Protein 2KGO (pdb70)

Structure (mmCIF, N/CA/C/O backbone):
data_2KGO
#
_entry.id   2KGO
#
loop_
_entity.id
_entity.type
_entity.pdbx_description
1 polymer 'Uncharacterized protein ybiI'
2 non-polymer 'ZINC ION'
#
loop_
_atom_site.group_PDB
_atom_site.id
_atom_site.type_symbol
_atom_site.label_atom_id
_atom_site.label_alt_id
_atom_site.label_comp_id
_atom_site.label_asym_id
_atom_site.label_entity_id
_atom_site.label_seq_id
_atom_site.pdbx_PDB_ins_code
_atom_site.Cartn_x
_atom_site.Cartn_y
_atom_site.Cartn_z
_atom_site.occupancy
_atom_site.B_iso_or_equiv
_atom_site.auth_seq_id
_atom_site.auth_comp_id
_atom_site.auth_asym_id
_atom_site.auth_atom_id
_atom_site.pdbx_PDB_model_num
ATOM 1 N N . MET A 1 21 ? 1.084 -0.343 0.207 1.00 0.00 21 MET A N 1
ATOM 2 C CA . MET A 1 21 ? 1.545 -0.187 -1.187 1.00 0.00 21 MET A CA 1
ATOM 3 C C . MET A 1 21 ? 2.229 -1.475 -1.655 1.00 0.00 21 MET A C 1
ATOM 4 O O . MET A 1 21 ? 3.185 -1.941 -1.022 1.00 0.00 21 MET A O 1
ATOM 18 N N . ALA A 1 22 ? 1.709 -2.049 -2.762 1.00 0.00 22 ALA A N 1
ATOM 19 C CA . ALA A 1 22 ? 2.218 -3.293 -3.356 1.00 0.00 22 ALA A CA 1
ATOM 20 C C . ALA A 1 22 ? 3.555 -3.030 -4.079 1.00 0.00 22 ALA A C 1
ATOM 21 O O . ALA A 1 22 ? 3.572 -2.676 -5.264 1.00 0.00 22 ALA A O 1
ATOM 28 N N . SER A 1 23 ? 4.662 -3.156 -3.325 1.00 0.00 23 SER A N 1
ATOM 29 C CA . SER A 1 23 ? 6.028 -2.978 -3.826 1.00 0.00 23 SER A CA 1
ATOM 30 C C . SER A 1 23 ? 6.968 -3.926 -3.063 1.00 0.00 23 SER A C 1
ATOM 31 O O . SER A 1 23 ? 7.114 -3.804 -1.841 1.00 0.00 23 SER A O 1
ATOM 39 N N . GLY A 1 24 ? 7.583 -4.873 -3.802 1.00 0.00 24 GLY A N 1
ATOM 40 C CA . GLY A 1 24 ? 8.440 -5.904 -3.213 1.00 0.00 24 GLY A CA 1
ATOM 41 C C . GLY A 1 24 ? 7.656 -6.860 -2.317 1.00 0.00 24 GLY A C 1
ATOM 42 O O . GLY A 1 24 ? 8.085 -7.185 -1.204 1.00 0.00 24 GLY A O 1
ATOM 46 N N . TRP A 1 25 ? 6.487 -7.295 -2.820 1.00 0.00 25 TRP A N 1
ATOM 47 C CA . TRP A 1 25 ? 5.537 -8.153 -2.080 1.00 0.00 25 TRP A CA 1
ATOM 48 C C . TRP A 1 25 ? 5.567 -9.607 -2.602 1.00 0.00 25 TRP A C 1
ATOM 49 O O . TRP A 1 25 ? 5.302 -10.542 -1.837 1.00 0.00 25 TRP A O 1
ATOM 70 N N . ALA A 1 26 ? 5.888 -9.787 -3.905 1.00 0.00 26 ALA A N 1
ATOM 71 C CA . ALA A 1 26 ? 5.865 -11.118 -4.569 1.00 0.00 26 ALA A CA 1
ATOM 72 C C . ALA A 1 26 ? 6.661 -11.131 -5.886 1.00 0.00 26 ALA A C 1
ATOM 73 O O . ALA A 1 26 ? 7.205 -12.176 -6.273 1.00 0.00 26 ALA A O 1
ATOM 80 N N . ASN A 1 27 ? 6.700 -9.979 -6.585 1.00 0.00 27 ASN A N 1
ATOM 81 C CA . ASN A 1 27 ? 7.359 -9.856 -7.903 1.00 0.00 27 ASN A CA 1
ATOM 82 C C . ASN A 1 27 ? 8.880 -9.841 -7.723 1.00 0.00 27 ASN A C 1
ATOM 83 O O . ASN A 1 27 ? 9.482 -8.809 -7.402 1.00 0.00 27 ASN A O 1
ATOM 94 N N . ASP A 1 28 ? 9.470 -11.035 -7.841 1.00 0.00 28 ASP A N 1
ATOM 95 C CA . ASP A 1 28 ? 10.923 -11.261 -7.767 1.00 0.00 28 ASP A CA 1
ATOM 96 C C . ASP A 1 28 ? 11.438 -11.786 -9.113 1.00 0.00 28 ASP A C 1
ATOM 97 O O . ASP A 1 28 ? 10.658 -12.278 -9.936 1.00 0.00 28 ASP A O 1
ATOM 106 N N . ASP A 1 29 ? 12.754 -11.680 -9.316 1.00 0.00 29 ASP A N 1
ATOM 107 C CA . ASP A 1 29 ? 13.424 -12.167 -10.535 1.00 0.00 29 ASP A CA 1
ATOM 108 C C . ASP A 1 29 ? 13.407 -13.707 -10.576 1.00 0.00 29 ASP A C 1
ATOM 109 O O . ASP A 1 29 ? 13.095 -14.308 -11.610 1.00 0.00 29 ASP A O 1
ATOM 118 N N . ALA A 1 30 ? 13.681 -14.324 -9.406 1.00 0.00 30 ALA A N 1
ATOM 119 C CA . ALA A 1 30 ? 13.797 -15.794 -9.250 1.00 0.00 30 ALA A CA 1
ATOM 120 C C . ALA A 1 30 ? 12.420 -16.501 -9.145 1.00 0.00 30 ALA A C 1
ATOM 121 O O . ALA A 1 30 ? 12.351 -17.682 -8.784 1.00 0.00 30 ALA A O 1
ATOM 128 N N . VAL A 1 31 ? 11.334 -15.778 -9.477 1.00 0.00 31 VAL A N 1
ATOM 129 C CA . VAL A 1 31 ? 9.974 -16.348 -9.583 1.00 0.00 31 VAL A CA 1
ATOM 130 C C . VAL A 1 31 ? 9.358 -15.978 -10.960 1.00 0.00 31 VAL A C 1
ATOM 131 O O . VAL A 1 31 ? 8.486 -16.687 -11.475 1.00 0.00 31 VAL A O 1
ATOM 144 N N . ASN A 1 32 ? 9.856 -14.867 -11.561 1.00 0.00 32 ASN A N 1
ATOM 145 C CA . ASN A 1 32 ? 9.372 -14.350 -12.868 1.00 0.00 32 ASN A CA 1
ATOM 146 C C . ASN A 1 32 ? 9.945 -15.199 -14.027 1.00 0.00 32 ASN A C 1
ATOM 147 O O . ASN A 1 32 ? 9.332 -15.303 -15.088 1.00 0.00 32 ASN A O 1
ATOM 158 N N . GLU A 1 33 ? 11.114 -15.821 -13.794 1.00 0.00 33 GLU A N 1
ATOM 159 C CA . GLU A 1 33 ? 11.807 -16.657 -14.804 1.00 0.00 33 GLU A CA 1
ATOM 160 C C . GLU A 1 33 ? 11.028 -17.960 -15.115 1.00 0.00 33 GLU A C 1
ATOM 161 O O . GLU A 1 33 ? 11.198 -18.543 -16.195 1.00 0.00 33 GLU A O 1
ATOM 173 N N . GLN A 1 34 ? 10.177 -18.398 -14.164 1.00 0.00 34 GLN A N 1
ATOM 174 C CA . GLN A 1 34 ? 9.267 -19.549 -14.359 1.00 0.00 34 GLN A CA 1
ATOM 175 C C . GLN A 1 34 ? 8.098 -19.097 -15.264 1.00 0.00 34 GLN A C 1
ATOM 176 O O . GLN A 1 34 ? 7.670 -19.820 -16.165 1.00 0.00 34 GLN A O 1
ATOM 190 N N . ILE A 1 35 ? 7.625 -17.865 -15.020 1.00 0.00 35 ILE A N 1
ATOM 191 C CA . ILE A 1 35 ? 6.554 -17.223 -15.806 1.00 0.00 35 ILE A CA 1
ATOM 192 C C . ILE A 1 35 ? 7.049 -16.903 -17.240 1.00 0.00 35 ILE A C 1
ATOM 193 O O . ILE A 1 35 ? 6.258 -16.869 -18.195 1.00 0.00 35 ILE A O 1
ATOM 209 N N . ASN A 1 36 ? 8.375 -16.709 -17.374 1.00 0.00 36 ASN A N 1
ATOM 210 C CA . ASN A 1 36 ? 9.036 -16.411 -18.656 1.00 0.00 36 ASN A CA 1
ATOM 211 C C . ASN A 1 36 ? 8.898 -17.615 -19.612 1.00 0.00 36 ASN A C 1
ATOM 212 O O . ASN A 1 36 ? 8.927 -18.781 -19.180 1.00 0.00 36 ASN A O 1
ATOM 223 N N . SER A 1 37 ? 8.802 -17.309 -20.910 1.00 0.00 37 SER A N 1
ATOM 224 C CA . SER A 1 37 ? 8.603 -18.292 -21.994 1.00 0.00 37 SER A CA 1
ATOM 225 C C . SER A 1 37 ? 9.832 -19.198 -22.225 1.00 0.00 37 SER A C 1
ATOM 226 O O . SER A 1 37 ? 9.784 -20.078 -23.082 1.00 0.00 37 SER A O 1
ATOM 234 N N . THR A 1 38 ? 10.916 -18.972 -21.459 1.00 0.00 38 THR A N 1
ATOM 235 C CA . THR A 1 38 ? 12.116 -19.829 -21.466 1.00 0.00 38 THR A CA 1
ATOM 236 C C . THR A 1 38 ? 11.761 -21.286 -21.083 1.00 0.00 38 THR A C 1
ATOM 237 O O . THR A 1 38 ? 12.274 -22.242 -21.679 1.00 0.00 38 THR A O 1
ATOM 248 N N . ILE A 1 39 ? 10.845 -21.418 -20.106 1.00 0.00 39 ILE A N 1
ATOM 249 C CA . ILE A 1 39 ? 10.400 -22.719 -19.576 1.00 0.00 39 ILE A CA 1
ATOM 250 C C . ILE A 1 39 ? 9.611 -23.489 -20.647 1.00 0.00 39 ILE A C 1
ATOM 251 O O . ILE A 1 39 ? 9.868 -24.668 -20.890 1.00 0.00 39 ILE A O 1
ATOM 267 N N . GLU A 1 40 ? 8.696 -22.778 -21.328 1.00 0.00 40 GLU A N 1
ATOM 268 C CA . GLU A 1 40 ? 7.775 -23.400 -22.309 1.00 0.00 40 GLU A CA 1
ATOM 269 C C . GLU A 1 40 ? 8.530 -23.751 -23.604 1.00 0.00 40 GLU A C 1
ATOM 270 O O . GLU A 1 40 ? 8.207 -24.731 -24.269 1.00 0.00 40 GLU A O 1
ATOM 282 N N . ASP A 1 41 ? 9.551 -22.929 -23.919 1.00 0.00 41 ASP A N 1
ATOM 283 C CA . ASP A 1 41 ? 10.458 -23.117 -25.072 1.00 0.00 41 ASP A CA 1
ATOM 284 C C . ASP A 1 41 ? 11.356 -24.342 -24.846 1.00 0.00 41 ASP A C 1
ATOM 285 O O . ASP A 1 41 ? 11.617 -25.122 -25.775 1.00 0.00 41 ASP A O 1
ATOM 294 N N . ALA A 1 42 ? 11.795 -24.510 -23.587 1.00 0.00 42 ALA A N 1
ATOM 295 C CA . ALA A 1 42 ? 12.587 -25.672 -23.164 1.00 0.00 42 ALA A CA 1
ATOM 296 C C . ALA A 1 42 ? 11.758 -26.965 -23.304 1.00 0.00 42 ALA A C 1
ATOM 297 O O . ALA A 1 42 ? 12.210 -27.933 -23.904 1.00 0.00 42 ALA A O 1
ATOM 304 N N . ILE A 1 43 ? 10.515 -26.925 -22.786 1.00 0.00 43 ILE A N 1
ATOM 305 C CA . ILE A 1 43 ? 9.568 -28.069 -22.814 1.00 0.00 43 ILE A CA 1
ATOM 306 C C . ILE A 1 43 ? 9.086 -28.382 -24.257 1.00 0.00 43 ILE A C 1
ATOM 307 O O . ILE A 1 43 ? 8.836 -29.554 -24.601 1.00 0.00 43 ILE A O 1
ATOM 323 N N . ALA A 1 44 ? 9.006 -27.334 -25.101 1.00 0.00 44 ALA A N 1
ATOM 324 C CA . ALA A 1 44 ? 8.575 -27.451 -26.512 1.00 0.00 44 ALA A CA 1
ATOM 325 C C . ALA A 1 44 ? 9.553 -28.319 -27.320 1.00 0.00 44 ALA A C 1
ATOM 326 O O . ALA A 1 44 ? 9.134 -29.187 -28.091 1.00 0.00 44 ALA A O 1
ATOM 333 N N . ARG A 1 45 ? 10.862 -28.081 -27.114 1.00 0.00 45 ARG A N 1
ATOM 334 C CA . ARG A 1 45 ? 11.931 -28.842 -27.789 1.00 0.00 45 ARG A CA 1
ATOM 335 C C . ARG A 1 45 ? 12.274 -30.132 -27.012 1.00 0.00 45 ARG A C 1
ATOM 336 O O . ARG A 1 45 ? 12.857 -31.057 -27.584 1.00 0.00 45 ARG A O 1
ATOM 357 N N . ALA A 1 46 ? 11.908 -30.182 -25.709 1.00 0.00 46 ALA A N 1
ATOM 358 C CA . ALA A 1 46 ? 12.231 -31.320 -24.824 1.00 0.00 46 ALA A CA 1
ATOM 359 C C . ALA A 1 46 ? 11.381 -32.554 -25.159 1.00 0.00 46 ALA A C 1
ATOM 360 O O . ALA A 1 46 ? 11.915 -33.627 -25.438 1.00 0.00 46 ALA A O 1
ATOM 367 N N . ARG A 1 47 ? 10.049 -32.373 -25.157 1.00 0.00 47 ARG A N 1
ATOM 368 C CA . ARG A 1 47 ? 9.082 -33.490 -25.284 1.00 0.00 47 ARG A CA 1
ATOM 369 C C . ARG A 1 47 ? 8.028 -33.225 -26.381 1.00 0.00 47 ARG A C 1
ATOM 370 O O . ARG A 1 47 ? 7.267 -34.132 -26.729 1.00 0.00 47 ARG A O 1
ATOM 391 N N . GLY A 1 48 ? 7.988 -31.984 -26.907 1.00 0.00 48 GLY A N 1
ATOM 392 C CA . GLY A 1 48 ? 7.009 -31.595 -27.940 1.00 0.00 48 GLY A CA 1
ATOM 393 C C . GLY A 1 48 ? 5.604 -31.384 -27.384 1.00 0.00 48 GLY A C 1
ATOM 394 O O . GLY A 1 48 ? 4.611 -31.652 -28.068 1.00 0.00 48 GLY A O 1
ATOM 398 N N . GLU A 1 49 ? 5.543 -30.895 -26.134 1.00 0.00 49 GLU A N 1
ATOM 399 C CA . GLU A 1 49 ? 4.275 -30.627 -25.415 1.00 0.00 49 GLU A CA 1
ATOM 400 C C . GLU A 1 49 ? 3.594 -29.382 -26.004 1.00 0.00 49 GLU A C 1
ATOM 401 O O . GLU A 1 49 ? 2.438 -29.434 -26.439 1.00 0.00 49 GLU A O 1
ATOM 413 N N . ILE A 1 50 ? 4.333 -28.258 -25.988 1.00 0.00 50 ILE A N 1
ATOM 414 C CA . ILE A 1 50 ? 3.921 -27.013 -26.642 1.00 0.00 50 ILE A CA 1
ATOM 415 C C . ILE A 1 50 ? 3.989 -27.224 -28.174 1.00 0.00 50 ILE A C 1
ATOM 416 O O . ILE A 1 50 ? 4.974 -27.801 -28.659 1.00 0.00 50 ILE A O 1
ATOM 432 N N . PRO A 1 51 ? 2.944 -26.800 -28.958 1.00 0.00 51 PRO A N 1
ATOM 433 C CA . PRO A 1 51 ? 2.963 -26.897 -30.437 1.00 0.00 51 PRO A CA 1
ATOM 434 C C . PRO A 1 51 ? 4.053 -25.993 -31.066 1.00 0.00 51 PRO A C 1
ATOM 435 O O . PRO A 1 51 ? 4.776 -25.274 -30.358 1.00 0.00 51 PRO A O 1
ATOM 446 N N . ARG A 1 52 ? 4.168 -26.053 -32.399 1.00 0.00 52 ARG A N 1
ATOM 447 C CA . ARG A 1 52 ? 5.191 -25.305 -33.165 1.00 0.00 52 ARG A CA 1
ATOM 448 C C . ARG A 1 52 ? 4.769 -23.836 -33.372 1.00 0.00 52 ARG A C 1
ATOM 449 O O . ARG A 1 52 ? 4.576 -23.380 -34.508 1.00 0.00 52 ARG A O 1
ATOM 470 N N . GLY A 1 53 ? 4.603 -23.117 -32.246 1.00 0.00 53 GLY A N 1
ATOM 471 C CA . GLY A 1 53 ? 4.238 -21.696 -32.242 1.00 0.00 53 GLY A CA 1
ATOM 472 C C . GLY A 1 53 ? 2.852 -21.399 -32.813 1.00 0.00 53 GLY A C 1
ATOM 473 O O . GLY A 1 53 ? 2.520 -20.240 -33.055 1.00 0.00 53 GLY A O 1
ATOM 477 N N . GLU A 1 54 ? 2.025 -22.442 -33.000 1.00 0.00 54 GLU A N 1
ATOM 478 C CA . GLU A 1 54 ? 0.724 -22.330 -33.680 1.00 0.00 54 GLU A CA 1
ATOM 479 C C . GLU A 1 54 ? -0.425 -22.709 -32.713 1.00 0.00 54 GLU A C 1
ATOM 480 O O . GLU A 1 54 ? -0.235 -22.752 -31.490 1.00 0.00 54 GLU A O 1
ATOM 492 N N . SER A 1 55 ? -1.604 -22.979 -33.295 1.00 0.00 55 SER A N 1
ATOM 493 C CA . SER A 1 55 ? -2.830 -23.318 -32.576 1.00 0.00 55 SER A CA 1
ATOM 494 C C . SER A 1 55 ? -2.774 -24.712 -31.917 1.00 0.00 55 SER A C 1
ATOM 495 O O . SER A 1 55 ? -1.940 -25.561 -32.271 1.00 0.00 55 SER A O 1
ATOM 503 N N . LEU A 1 56 ? -3.693 -24.926 -30.969 1.00 0.00 56 LEU A N 1
ATOM 504 C CA . LEU A 1 56 ? -3.873 -26.200 -30.251 1.00 0.00 56 LEU A CA 1
ATOM 505 C C . LEU A 1 56 ? -5.162 -26.902 -30.739 1.00 0.00 56 LEU A C 1
ATOM 506 O O . LEU A 1 56 ? -5.839 -26.399 -31.647 1.00 0.00 56 LEU A O 1
ATOM 522 N N . ASP A 1 57 ? -5.511 -28.035 -30.113 1.00 0.00 57 ASP A N 1
ATOM 523 C CA . ASP A 1 57 ? -6.688 -28.848 -30.499 1.00 0.00 57 ASP A CA 1
ATOM 524 C C . ASP A 1 57 ? -7.674 -29.036 -29.320 1.00 0.00 57 ASP A C 1
ATOM 525 O O . ASP A 1 57 ? -8.673 -29.745 -29.451 1.00 0.00 57 ASP A O 1
ATOM 534 N N . GLU A 1 58 ? -7.416 -28.335 -28.199 1.00 0.00 58 GLU A N 1
ATOM 535 C CA . GLU A 1 58 ? -8.236 -28.402 -26.965 1.00 0.00 58 GLU A CA 1
ATOM 536 C C . GLU A 1 58 ? -8.303 -27.002 -26.326 1.00 0.00 58 GLU A C 1
ATOM 537 O O . GLU A 1 58 ? -7.279 -26.451 -25.910 1.00 0.00 58 GLU A O 1
ATOM 549 N N . CYS A 1 59 ? -9.514 -26.439 -26.298 1.00 0.00 59 CYS A N 1
ATOM 550 C CA . CYS A 1 59 ? -9.846 -25.141 -25.669 1.00 0.00 59 CYS A CA 1
ATOM 551 C C . CYS A 1 59 ? -9.325 -25.036 -24.220 1.00 0.00 59 CYS A C 1
ATOM 552 O O . CYS A 1 59 ? -9.626 -25.903 -23.419 1.00 0.00 59 CYS A O 1
ATOM 559 N N . GLU A 1 60 ? -8.562 -23.967 -23.884 1.00 0.00 60 GLU A N 1
ATOM 560 C CA . GLU A 1 60 ? -7.973 -23.803 -22.528 1.00 0.00 60 GLU A CA 1
ATOM 561 C C . GLU A 1 60 ? -9.050 -23.506 -21.454 1.00 0.00 60 GLU A C 1
ATOM 562 O O . GLU A 1 60 ? -8.772 -23.594 -20.253 1.00 0.00 60 GLU A O 1
ATOM 574 N N . GLU A 1 61 ? -10.273 -23.161 -21.902 1.00 0.00 61 GLU A N 1
ATOM 575 C CA . GLU A 1 61 ? -11.383 -22.768 -21.020 1.00 0.00 61 GLU A CA 1
ATOM 576 C C . GLU A 1 61 ? -12.143 -24.000 -20.542 1.00 0.00 61 GLU A C 1
ATOM 577 O O . GLU A 1 61 ? -12.291 -24.227 -19.338 1.00 0.00 61 GLU A O 1
ATOM 589 N N . CYS A 1 62 ? -12.609 -24.806 -21.508 1.00 0.00 62 CYS A N 1
ATOM 590 C CA . CYS A 1 62 ? -13.562 -25.899 -21.228 1.00 0.00 62 CYS A CA 1
ATOM 591 C C . CYS A 1 62 ? -13.141 -27.226 -21.890 1.00 0.00 62 CYS A C 1
ATOM 592 O O . CYS A 1 62 ? -13.944 -28.164 -21.963 1.00 0.00 62 CYS A O 1
ATOM 599 N N . GLY A 1 63 ? -11.866 -27.295 -22.347 1.00 0.00 63 GLY A N 1
ATOM 600 C CA . GLY A 1 63 ? -11.286 -28.486 -23.016 1.00 0.00 63 GLY A CA 1
ATOM 601 C C . GLY A 1 63 ? -12.043 -28.961 -24.252 1.00 0.00 63 GLY A C 1
ATOM 602 O O . GLY A 1 63 ? -11.865 -30.094 -24.706 1.00 0.00 63 GLY A O 1
ATOM 606 N N . ALA A 1 64 ? -12.870 -28.066 -24.805 1.00 0.00 64 ALA A N 1
ATOM 607 C CA . ALA A 1 64 ? -13.778 -28.370 -25.919 1.00 0.00 64 ALA A CA 1
ATOM 608 C C . ALA A 1 64 ? -13.008 -28.500 -27.252 1.00 0.00 64 ALA A C 1
ATOM 609 O O . ALA A 1 64 ? -11.996 -27.790 -27.431 1.00 0.00 64 ALA A O 1
ATOM 616 N N . PRO A 1 65 ? -13.474 -29.389 -28.194 1.00 0.00 65 PRO A N 1
ATOM 617 C CA . PRO A 1 65 ? -12.831 -29.583 -29.516 1.00 0.00 65 PRO A CA 1
ATOM 618 C C . PRO A 1 65 ? -12.641 -28.270 -30.303 1.00 0.00 65 PRO A C 1
ATOM 619 O O . PRO A 1 65 ? -13.618 -27.626 -30.697 1.00 0.00 65 PRO A O 1
ATOM 630 N N . ILE A 1 66 ? -11.376 -27.863 -30.454 1.00 0.00 66 ILE A N 1
ATOM 631 C CA . ILE A 1 66 ? -10.986 -26.752 -31.328 1.00 0.00 66 ILE A CA 1
ATOM 632 C C . ILE A 1 66 ? -11.152 -27.201 -32.793 1.00 0.00 66 ILE A C 1
ATOM 633 O O . ILE A 1 66 ? -10.565 -28.216 -33.174 1.00 0.00 66 ILE A O 1
ATOM 649 N N . PRO A 1 67 ? -11.967 -26.487 -33.624 1.00 0.00 67 PRO A N 1
ATOM 650 C CA . PRO A 1 67 ? -12.068 -26.797 -35.055 1.00 0.00 67 PRO A CA 1
ATOM 651 C C . PRO A 1 67 ? -10.833 -26.268 -35.812 1.00 0.00 67 PRO A C 1
ATOM 652 O O . PRO A 1 67 ? -10.239 -25.242 -35.425 1.00 0.00 67 PRO A O 1
ATOM 663 N N . GLN A 1 68 ? -10.464 -26.973 -36.895 1.00 0.00 68 GLN A N 1
ATOM 664 C CA . GLN A 1 68 ? -9.351 -26.584 -37.779 1.00 0.00 68 GLN A CA 1
ATOM 665 C C . GLN A 1 68 ? -9.615 -25.209 -38.412 1.00 0.00 68 GLN A C 1
ATOM 666 O O . GLN A 1 68 ? -8.677 -24.536 -38.835 1.00 0.00 68 GLN A O 1
ATOM 680 N N . ALA A 1 69 ? -10.910 -24.817 -38.450 1.00 0.00 69 ALA A N 1
ATOM 681 C CA . ALA A 1 69 ? -11.374 -23.525 -38.969 1.00 0.00 69 ALA A CA 1
ATOM 682 C C . ALA A 1 69 ? -10.764 -22.376 -38.149 1.00 0.00 69 ALA A C 1
ATOM 683 O O . ALA A 1 69 ? -10.183 -21.442 -38.701 1.00 0.00 69 ALA A O 1
ATOM 690 N N . ARG A 1 70 ? -10.878 -22.491 -36.808 1.00 0.00 70 ARG A N 1
ATOM 691 C CA . ARG A 1 70 ? -10.282 -21.526 -35.861 1.00 0.00 70 ARG A CA 1
ATOM 692 C C . ARG A 1 70 ? -8.745 -21.572 -35.902 1.00 0.00 70 ARG A C 1
ATOM 693 O O . ARG A 1 70 ? -8.093 -20.549 -35.696 1.00 0.00 70 ARG A O 1
ATOM 714 N N . ARG A 1 71 ? -8.180 -22.767 -36.162 1.00 0.00 71 ARG A N 1
ATOM 715 C CA . ARG A 1 71 ? -6.713 -22.979 -36.181 1.00 0.00 71 ARG A CA 1
ATOM 716 C C . ARG A 1 71 ? -6.038 -22.265 -37.362 1.00 0.00 71 ARG A C 1
ATOM 717 O O . ARG A 1 71 ? -4.954 -21.696 -37.206 1.00 0.00 71 ARG A O 1
ATOM 738 N N . GLU A 1 72 ? -6.686 -22.312 -38.537 1.00 0.00 72 GLU A N 1
ATOM 739 C CA . GLU A 1 72 ? -6.120 -21.766 -39.782 1.00 0.00 72 GLU A CA 1
ATOM 740 C C . GLU A 1 72 ? -6.453 -20.266 -39.925 1.00 0.00 72 GLU A C 1
ATOM 741 O O . GLU A 1 72 ? -5.687 -19.503 -40.530 1.00 0.00 72 GLU A O 1
ATOM 753 N N . ALA A 1 73 ? -7.598 -19.851 -39.350 1.00 0.00 73 ALA A N 1
ATOM 754 C CA . ALA A 1 73 ? -8.011 -18.430 -39.307 1.00 0.00 73 ALA A CA 1
ATOM 755 C C . ALA A 1 73 ? -7.151 -17.644 -38.304 1.00 0.00 73 ALA A C 1
ATOM 756 O O . ALA A 1 73 ? -6.643 -16.562 -38.611 1.00 0.00 73 ALA A O 1
ATOM 763 N N . ILE A 1 74 ? -6.991 -18.222 -37.103 1.00 0.00 74 ILE A N 1
ATOM 764 C CA . ILE A 1 74 ? -6.289 -17.588 -35.973 1.00 0.00 74 ILE A CA 1
ATOM 765 C C . ILE A 1 74 ? -4.991 -18.378 -35.675 1.00 0.00 74 ILE A C 1
ATOM 766 O O . ILE A 1 74 ? -5.067 -19.482 -35.117 1.00 0.00 74 ILE A O 1
ATOM 782 N N . PRO A 1 75 ? -3.794 -17.856 -36.093 1.00 0.00 75 PRO A N 1
ATOM 783 C CA . PRO A 1 75 ? -2.488 -18.478 -35.769 1.00 0.00 75 PRO A CA 1
ATOM 784 C C . PRO A 1 75 ? -2.192 -18.407 -34.250 1.00 0.00 75 PRO A C 1
ATOM 785 O O . PRO A 1 75 ? -1.734 -17.375 -33.734 1.00 0.00 75 PRO A O 1
ATOM 796 N N . GLY A 1 76 ? -2.515 -19.504 -33.543 1.00 0.00 76 GLY A N 1
ATOM 797 C CA . GLY A 1 76 ? -2.323 -19.611 -32.095 1.00 0.00 76 GLY A CA 1
ATOM 798 C C . GLY A 1 76 ? -3.628 -19.481 -31.320 1.00 0.00 76 GLY A C 1
ATOM 799 O O . GLY A 1 76 ? -3.650 -18.892 -30.229 1.00 0.00 76 GLY A O 1
ATOM 803 N N . VAL A 1 77 ? -4.732 -20.048 -31.868 1.00 0.00 77 VAL A N 1
ATOM 804 C CA . VAL A 1 77 ? -6.040 -20.037 -31.183 1.00 0.00 77 VAL A CA 1
ATOM 805 C C . VAL A 1 77 ? -6.003 -20.984 -29.971 1.00 0.00 77 VAL A C 1
ATOM 806 O O . VAL A 1 77 ? -5.376 -22.050 -30.018 1.00 0.00 77 VAL A O 1
ATOM 819 N N . ARG A 1 78 ? -6.660 -20.558 -28.882 1.00 0.00 78 ARG A N 1
ATOM 820 C CA . ARG A 1 78 ? -6.710 -21.293 -27.601 1.00 0.00 78 ARG A CA 1
ATOM 821 C C . ARG A 1 78 ? -8.149 -21.369 -27.051 1.00 0.00 78 ARG A C 1
ATOM 822 O O . ARG A 1 78 ? -8.384 -21.787 -25.917 1.00 0.00 78 ARG A O 1
ATOM 843 N N . LEU A 1 79 ? -9.123 -21.008 -27.904 1.00 0.00 79 LEU A N 1
ATOM 844 C CA . LEU A 1 79 ? -10.553 -20.946 -27.552 1.00 0.00 79 LEU A CA 1
ATOM 845 C C . LEU A 1 79 ? -11.387 -21.686 -28.609 1.00 0.00 79 LEU A C 1
ATOM 846 O O . LEU A 1 79 ? -11.225 -21.433 -29.806 1.00 0.00 79 LEU A O 1
ATOM 862 N N . CYS A 1 80 ? -12.269 -22.615 -28.164 1.00 0.00 80 CYS A N 1
ATOM 863 C CA . CYS A 1 80 ? -13.224 -23.307 -29.062 1.00 0.00 80 CYS A CA 1
ATOM 864 C C . CYS A 1 80 ? -14.220 -22.273 -29.577 1.00 0.00 80 CYS A C 1
ATOM 865 O O . CYS A 1 80 ? -14.418 -21.275 -28.895 1.00 0.00 80 CYS A O 1
ATOM 872 N N . ILE A 1 81 ? -14.876 -22.529 -30.729 1.00 0.00 81 ILE A N 1
ATOM 873 C CA . ILE A 1 81 ? -15.692 -21.519 -31.469 1.00 0.00 81 ILE A CA 1
ATOM 874 C C . ILE A 1 81 ? -16.731 -20.814 -30.557 1.00 0.00 81 ILE A C 1
ATOM 875 O O . ILE A 1 81 ? -17.066 -19.645 -30.770 1.00 0.00 81 ILE A O 1
ATOM 891 N N . HIS A 1 82 ? -17.153 -21.533 -29.503 1.00 0.00 82 HIS A N 1
ATOM 892 C CA . HIS A 1 82 ? -18.111 -21.050 -28.493 1.00 0.00 82 HIS A CA 1
ATOM 893 C C . HIS A 1 82 ? -17.431 -19.989 -27.598 1.00 0.00 82 HIS A C 1
ATOM 894 O O . HIS A 1 82 ? -17.860 -18.839 -27.557 1.00 0.00 82 HIS A O 1
ATOM 909 N N . CYS A 1 83 ? -16.311 -20.374 -26.933 1.00 0.00 83 CYS A N 1
ATOM 910 C CA . CYS A 1 83 ? -15.549 -19.447 -26.060 1.00 0.00 83 CYS A CA 1
ATOM 911 C C . CYS A 1 83 ? -14.808 -18.380 -26.896 1.00 0.00 83 CYS A C 1
ATOM 912 O O . CYS A 1 83 ? -14.366 -17.389 -26.351 1.00 0.00 83 CYS A O 1
ATOM 919 N N . GLN A 1 84 ? -14.634 -18.613 -28.214 1.00 0.00 84 GLN A N 1
ATOM 920 C CA . GLN A 1 84 ? -13.863 -17.703 -29.086 1.00 0.00 84 GLN A CA 1
ATOM 921 C C . GLN A 1 84 ? -14.747 -16.519 -29.508 1.00 0.00 84 GLN A C 1
ATOM 922 O O . GLN A 1 84 ? -14.336 -15.374 -29.365 1.00 0.00 84 GLN A O 1
ATOM 936 N N . GLN A 1 85 ? -15.968 -16.824 -30.000 1.00 0.00 85 GLN A N 1
ATOM 937 C CA . GLN A 1 85 ? -16.882 -15.815 -30.591 1.00 0.00 85 GLN A CA 1
ATOM 938 C C . GLN A 1 85 ? -17.206 -14.670 -29.605 1.00 0.00 85 GLN A C 1
ATOM 939 O O . GLN A 1 85 ? -17.366 -13.515 -30.017 1.00 0.00 85 GLN A O 1
ATOM 953 N N . GLU A 1 86 ? -17.283 -15.011 -28.300 1.00 0.00 86 GLU A N 1
ATOM 954 C CA . GLU A 1 86 ? -17.517 -14.028 -27.220 1.00 0.00 86 GLU A CA 1
ATOM 955 C C . GLU A 1 86 ? -16.272 -13.128 -27.014 1.00 0.00 86 GLU A C 1
ATOM 956 O O . GLU A 1 86 ? -16.411 -11.920 -26.826 1.00 0.00 86 GLU A O 1
ATOM 968 N N . LYS A 1 87 ? -15.054 -13.725 -27.081 1.00 0.00 87 LYS A N 1
ATOM 969 C CA . LYS A 1 87 ? -13.785 -12.985 -26.874 1.00 0.00 87 LYS A CA 1
ATOM 970 C C . LYS A 1 87 ? -13.426 -12.148 -28.111 1.00 0.00 87 LYS A C 1
ATOM 971 O O . LYS A 1 87 ? -12.686 -11.165 -28.004 1.00 0.00 87 LYS A O 1
ATOM 990 N N . ASP A 1 88 ? -13.941 -12.572 -29.283 1.00 0.00 88 ASP A N 1
ATOM 991 C CA . ASP A 1 88 ? -13.750 -11.872 -30.561 1.00 0.00 88 ASP A CA 1
ATOM 992 C C . ASP A 1 88 ? -14.383 -10.467 -30.515 1.00 0.00 88 ASP A C 1
ATOM 993 O O . ASP A 1 88 ? -13.895 -9.525 -31.151 1.00 0.00 88 ASP A O 1
ATOM 1002 N N . LEU A 1 89 ? -15.453 -10.345 -29.716 1.00 0.00 89 LEU A N 1
ATOM 1003 C CA . LEU A 1 89 ? -16.107 -9.058 -29.420 1.00 0.00 89 LEU A CA 1
ATOM 1004 C C . LEU A 1 89 ? -15.185 -8.191 -28.532 1.00 0.00 89 LEU A C 1
ATOM 1005 O O . LEU A 1 89 ? -15.094 -6.971 -28.700 1.00 0.00 89 LEU A O 1
ATOM 1021 N N . GLN A 1 90 ? -14.488 -8.862 -27.599 1.00 0.00 90 GLN A N 1
ATOM 1022 C CA . GLN A 1 90 ? -13.669 -8.212 -26.544 1.00 0.00 90 GLN A CA 1
ATOM 1023 C C . GLN A 1 90 ? -12.273 -7.827 -27.078 1.00 0.00 90 GLN A C 1
ATOM 1024 O O . GLN A 1 90 ? -11.504 -7.140 -26.386 1.00 0.00 90 GLN A O 1
ATOM 1038 N N . LYS A 1 91 ? -11.947 -8.313 -28.291 1.00 0.00 91 LYS A N 1
ATOM 1039 C CA . LYS A 1 91 ? -10.754 -7.895 -29.041 1.00 0.00 91 LYS A CA 1
ATOM 1040 C C . LYS A 1 91 ? -10.865 -6.389 -29.403 1.00 0.00 91 LYS A C 1
ATOM 1041 O O . LYS A 1 91 ? -11.829 -5.999 -30.079 1.00 0.00 91 LYS A O 1
ATOM 1060 N N . PRO A 1 92 ? -9.891 -5.527 -28.943 1.00 0.00 92 PRO A N 1
ATOM 1061 C CA . PRO A 1 92 ? -10.010 -4.052 -29.048 1.00 0.00 92 PRO A CA 1
ATOM 1062 C C . PRO A 1 92 ? -10.004 -3.540 -30.504 1.00 0.00 92 PRO A C 1
ATOM 1063 O O . PRO A 1 92 ? -10.605 -2.492 -30.798 1.00 0.00 92 PRO A O 1
ATOM 1074 N N . ALA A 1 93 ? -9.323 -4.300 -31.397 1.00 0.00 93 ALA A N 1
ATOM 1075 C CA . ALA A 1 93 ? -9.104 -3.931 -32.816 1.00 0.00 93 ALA A CA 1
ATOM 1076 C C . ALA A 1 93 ? -8.225 -2.662 -32.953 1.00 0.00 93 ALA A C 1
ATOM 1077 O O . ALA A 1 93 ? -8.255 -1.968 -33.982 1.00 0.00 93 ALA A O 1
ATOM 1084 N N . TYR A 1 94 ? -7.434 -2.381 -31.901 1.00 0.00 94 TYR A N 1
ATOM 1085 C CA . TYR A 1 94 ? -6.419 -1.313 -31.889 1.00 0.00 94 TYR A CA 1
ATOM 1086 C C . TYR A 1 94 ? -5.331 -1.669 -30.865 1.00 0.00 94 TYR A C 1
ATOM 1087 O O . TYR A 1 94 ? -5.501 -2.593 -30.052 1.00 0.00 94 TYR A O 1
ATOM 1105 N N . THR A 1 95 ? -4.216 -0.925 -30.909 1.00 0.00 95 THR A N 1
ATOM 1106 C CA . THR A 1 95 ? -3.135 -1.026 -29.923 1.00 0.00 95 THR A CA 1
ATOM 1107 C C . THR A 1 95 ? -2.989 0.317 -29.173 1.00 0.00 95 THR A C 1
ATOM 1108 O O . THR A 1 95 ? -2.972 0.355 -27.935 1.00 0.00 95 THR A O 1
ATOM 1119 N N . GLY A 1 96 ? -2.900 1.423 -29.955 1.00 0.00 96 GLY A N 1
ATOM 1120 C CA . GLY A 1 96 ? -2.584 2.753 -29.412 1.00 0.00 96 GLY A CA 1
ATOM 1121 C C . GLY A 1 96 ? -1.209 2.774 -28.744 1.00 0.00 96 GLY A C 1
ATOM 1122 O O . GLY A 1 96 ? -0.978 3.507 -27.776 1.00 0.00 96 GLY A O 1
ATOM 1126 N N . TYR A 1 97 ? -0.303 1.949 -29.287 1.00 0.00 97 TYR A N 1
ATOM 1127 C CA . TYR A 1 97 ? 1.001 1.632 -28.676 1.00 0.00 97 TYR A CA 1
ATOM 1128 C C . TYR A 1 97 ? 2.123 2.556 -29.176 1.00 0.00 97 TYR A C 1
ATOM 1129 O O . TYR A 1 97 ? 1.997 3.211 -30.224 1.00 0.00 97 TYR A O 1
ATOM 1147 N N . ASN A 1 98 ? 3.217 2.571 -28.396 1.00 0.00 98 ASN A N 1
ATOM 1148 C CA . ASN A 1 98 ? 4.479 3.224 -28.759 1.00 0.00 98 ASN A CA 1
ATOM 1149 C C . ASN A 1 98 ? 5.615 2.436 -28.090 1.00 0.00 98 ASN A C 1
ATOM 1150 O O . ASN A 1 98 ? 5.898 2.615 -26.903 1.00 0.00 98 ASN A O 1
ATOM 1161 N N . ARG A 1 99 ? 6.204 1.500 -28.844 1.00 0.00 99 ARG A N 1
ATOM 1162 C CA . ARG A 1 99 ? 7.376 0.725 -28.423 1.00 0.00 99 ARG A CA 1
ATOM 1163 C C . ARG A 1 99 ? 8.515 1.002 -29.413 1.00 0.00 99 ARG A C 1
ATOM 1164 O O . ARG A 1 99 ? 8.645 0.326 -30.443 1.00 0.00 99 ARG A O 1
ATOM 1185 N N . ARG A 1 100 ? 9.290 2.053 -29.112 1.00 0.00 100 ARG A N 1
ATOM 1186 C CA . ARG A 1 100 ? 10.456 2.451 -29.914 1.00 0.00 100 ARG A CA 1
ATOM 1187 C C . ARG A 1 100 ? 11.568 1.381 -29.813 1.00 0.00 100 ARG A C 1
ATOM 1188 O O . ARG A 1 100 ? 12.017 1.030 -28.712 1.00 0.00 100 ARG A O 1
ATOM 1209 N N . GLY A 1 101 ? 11.955 0.833 -30.974 1.00 0.00 101 GLY A N 1
ATOM 1210 C CA . GLY A 1 101 ? 12.974 -0.210 -31.066 1.00 0.00 101 GLY A CA 1
ATOM 1211 C C . GLY A 1 101 ? 12.933 -0.902 -32.419 1.00 0.00 101 GLY A C 1
ATOM 1212 O O . GLY A 1 101 ? 11.851 -1.120 -32.983 1.00 0.00 101 GLY A O 1
ATOM 1216 N N . SER A 1 102 ? 14.117 -1.235 -32.949 1.00 0.00 102 SER A N 1
ATOM 1217 C CA . SER A 1 102 ? 14.269 -1.964 -34.219 1.00 0.00 102 SER A CA 1
ATOM 1218 C C . SER A 1 102 ? 14.623 -3.427 -33.915 1.00 0.00 102 SER A C 1
ATOM 1219 O O . SER A 1 102 ? 15.106 -3.746 -32.819 1.00 0.00 102 SER A O 1
ATOM 1227 N N . LYS A 1 103 ? 14.401 -4.293 -34.903 1.00 0.00 103 LYS A N 1
ATOM 1228 C CA . LYS A 1 103 ? 14.511 -5.753 -34.749 1.00 0.00 103 LYS A CA 1
ATOM 1229 C C . LYS A 1 103 ? 14.880 -6.385 -36.110 1.00 0.00 103 LYS A C 1
ATOM 1230 O O . LYS A 1 103 ? 14.909 -5.692 -37.130 1.00 0.00 103 LYS A O 1
ATOM 1249 N N . ASP A 1 104 ? 15.217 -7.683 -36.120 1.00 0.00 104 ASP A N 1
ATOM 1250 C CA . ASP A 1 104 ? 15.307 -8.473 -37.359 1.00 0.00 104 ASP A CA 1
ATOM 1251 C C . ASP A 1 104 ? 13.905 -8.990 -37.715 1.00 0.00 104 ASP A C 1
ATOM 1252 O O . ASP A 1 104 ? 13.439 -10.008 -37.178 1.00 0.00 104 ASP A O 1
ATOM 1261 N N . SER A 1 105 ? 13.214 -8.218 -38.561 1.00 0.00 105 SER A N 1
ATOM 1262 C CA . SER A 1 105 ? 11.924 -8.577 -39.154 1.00 0.00 105 SER A CA 1
ATOM 1263 C C . SER A 1 105 ? 12.065 -8.486 -40.688 1.00 0.00 105 SER A C 1
ATOM 1264 O O . SER A 1 105 ? 11.599 -7.533 -41.334 1.00 0.00 105 SER A O 1
ATOM 1272 N N . GLN A 1 106 ? 12.778 -9.485 -41.236 1.00 0.00 106 GLN A N 1
ATOM 1273 C CA . GLN A 1 106 ? 13.205 -9.535 -42.646 1.00 0.00 106 GLN A CA 1
ATOM 1274 C C . GLN A 1 106 ? 13.394 -11.003 -43.085 1.00 0.00 106 GLN A C 1
ATOM 1275 O O . GLN A 1 106 ? 13.053 -11.925 -42.332 1.00 0.00 106 GLN A O 1
ATOM 1289 N N . LEU A 1 107 ? 13.913 -11.217 -44.307 1.00 0.00 107 LEU A N 1
ATOM 1290 C CA . LEU A 1 107 ? 14.090 -12.561 -44.889 1.00 0.00 107 LEU A CA 1
ATOM 1291 C C . LEU A 1 107 ? 15.455 -12.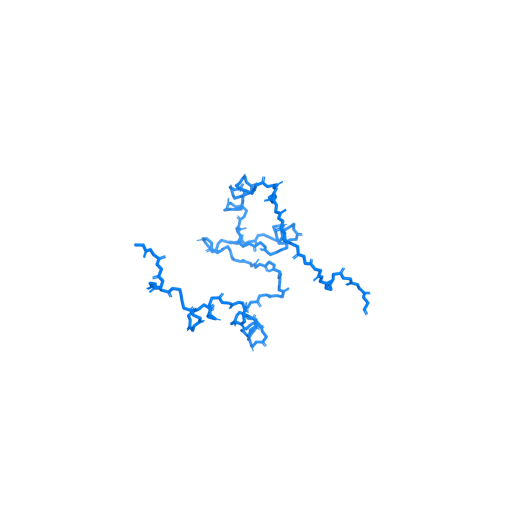661 -45.616 1.00 0.00 107 LEU A C 1
ATOM 1292 O O . LEU A 1 107 ? 15.531 -12.975 -46.809 1.00 0.00 107 LEU A O 1
ATOM 1308 N N . ARG A 1 108 ? 16.550 -12.361 -44.891 1.00 0.00 108 ARG A N 1
ATOM 1309 C CA . ARG A 1 108 ? 17.926 -12.521 -45.418 1.00 0.00 108 ARG A CA 1
ATOM 1310 C C . ARG A 1 108 ? 18.791 -13.349 -44.429 1.00 0.00 108 ARG A C 1
ATOM 1311 O O . ARG A 1 108 ? 19.516 -14.255 -44.873 1.00 0.00 108 ARG A O 1
ATOM 1334 N N . MET A 1 21 ? 15.083 -9.544 7.728 1.00 0.00 21 MET A N 2
ATOM 1335 C CA . MET A 1 21 ? 13.811 -10.277 7.931 1.00 0.00 21 MET A CA 2
ATOM 1336 C C . MET A 1 21 ? 12.878 -10.074 6.721 1.00 0.00 21 MET A C 2
ATOM 1337 O O . MET A 1 21 ? 13.123 -9.192 5.884 1.00 0.00 21 MET A O 2
ATOM 1351 N N . ALA A 1 22 ? 11.819 -10.919 6.640 1.00 0.00 22 ALA A N 2
ATOM 1352 C CA . ALA A 1 22 ? 10.781 -10.865 5.576 1.00 0.00 22 ALA A CA 2
ATOM 1353 C C . ALA A 1 22 ? 11.382 -11.091 4.167 1.00 0.00 22 ALA A C 2
ATOM 1354 O O . ALA A 1 22 ? 10.837 -10.619 3.160 1.00 0.00 22 ALA A O 2
ATOM 1361 N N . SER A 1 23 ? 12.488 -11.861 4.106 1.00 0.00 23 SER A N 2
ATOM 1362 C CA . SER A 1 23 ? 13.208 -12.146 2.856 1.00 0.00 23 SER A CA 2
ATOM 1363 C C . SER A 1 23 ? 13.966 -13.478 2.985 1.00 0.00 23 SER A C 2
ATOM 1364 O O . SER A 1 23 ? 14.631 -13.720 4.000 1.00 0.00 23 SER A O 2
ATOM 1372 N N . GLY A 1 24 ? 13.848 -14.333 1.957 1.00 0.00 24 GLY A N 2
ATOM 1373 C CA . GLY A 1 24 ? 14.548 -15.620 1.923 1.00 0.00 24 GLY A CA 2
ATOM 1374 C C . GLY A 1 24 ? 13.853 -16.725 2.722 1.00 0.00 24 GLY A C 2
ATOM 1375 O O . GLY A 1 24 ? 14.444 -17.785 2.950 1.00 0.00 24 GLY A O 2
ATOM 1379 N N . TRP A 1 25 ? 12.600 -16.473 3.158 1.00 0.00 25 TRP A N 2
ATOM 1380 C CA . TRP A 1 25 ? 11.780 -17.491 3.857 1.00 0.00 25 TRP A CA 2
ATOM 1381 C C . TRP A 1 25 ? 10.938 -18.293 2.841 1.00 0.00 25 TRP A C 2
ATOM 1382 O O . TRP A 1 25 ? 10.766 -19.508 2.989 1.00 0.00 25 TRP A O 2
ATOM 1403 N N . ALA A 1 26 ? 10.427 -17.585 1.818 1.00 0.00 26 ALA A N 2
ATOM 1404 C CA . ALA A 1 26 ? 9.611 -18.167 0.727 1.00 0.00 26 ALA A CA 2
ATOM 1405 C C . ALA A 1 26 ? 9.538 -17.177 -0.454 1.00 0.00 26 ALA A C 2
ATOM 1406 O O . ALA A 1 26 ? 8.568 -17.164 -1.224 1.00 0.00 26 ALA A O 2
ATOM 1413 N N . ASN A 1 27 ? 10.612 -16.399 -0.607 1.00 0.00 27 ASN A N 2
ATOM 1414 C CA . ASN A 1 27 ? 10.676 -15.252 -1.518 1.00 0.00 27 ASN A CA 2
ATOM 1415 C C . ASN A 1 27 ? 12.148 -14.959 -1.867 1.00 0.00 27 ASN A C 2
ATOM 1416 O O . ASN A 1 27 ? 12.920 -14.455 -1.035 1.00 0.00 27 ASN A O 2
ATOM 1427 N N . ASP A 1 28 ? 12.525 -15.320 -3.106 1.00 0.00 28 ASP A N 2
ATOM 1428 C CA . ASP A 1 28 ? 13.918 -15.252 -3.584 1.00 0.00 28 ASP A CA 2
ATOM 1429 C C . ASP A 1 28 ? 13.953 -15.290 -5.124 1.00 0.00 28 ASP A C 2
ATOM 1430 O O . ASP A 1 28 ? 12.908 -15.409 -5.779 1.00 0.00 28 ASP A O 2
ATOM 1439 N N . ASP A 1 29 ? 15.163 -15.210 -5.690 1.00 0.00 29 ASP A N 2
ATOM 1440 C CA . ASP A 1 29 ? 15.389 -15.316 -7.144 1.00 0.00 29 ASP A CA 2
ATOM 1441 C C . ASP A 1 29 ? 15.240 -16.789 -7.586 1.00 0.00 29 ASP A C 2
ATOM 1442 O O . ASP A 1 29 ? 14.748 -17.078 -8.673 1.00 0.00 29 ASP A O 2
ATOM 1451 N N . ALA A 1 30 ? 15.611 -17.710 -6.684 1.00 0.00 30 ALA A N 2
ATOM 1452 C CA . ALA A 1 30 ? 15.458 -19.162 -6.893 1.00 0.00 30 ALA A CA 2
ATOM 1453 C C . ALA A 1 30 ? 13.978 -19.611 -6.729 1.00 0.00 30 ALA A C 2
ATOM 1454 O O . ALA A 1 30 ? 13.649 -20.784 -6.926 1.00 0.00 30 ALA A O 2
ATOM 1461 N N . VAL A 1 31 ? 13.090 -18.661 -6.382 1.00 0.00 31 VAL A N 2
ATOM 1462 C CA . VAL A 1 31 ? 11.641 -18.907 -6.232 1.00 0.00 31 VAL A CA 2
ATOM 1463 C C . VAL A 1 31 ? 10.890 -18.403 -7.485 1.00 0.00 31 VAL A C 2
ATOM 1464 O O . VAL A 1 31 ? 9.951 -19.064 -7.962 1.00 0.00 31 VAL A O 2
ATOM 1477 N N . ASN A 1 32 ? 11.356 -17.258 -8.052 1.00 0.00 32 ASN A N 2
ATOM 1478 C CA . ASN A 1 32 ? 10.696 -16.598 -9.217 1.00 0.00 32 ASN A CA 2
ATOM 1479 C C . ASN A 1 32 ? 10.863 -17.417 -10.523 1.00 0.00 32 ASN A C 2
ATOM 1480 O O . ASN A 1 32 ? 10.221 -17.109 -11.537 1.00 0.00 32 ASN A O 2
ATOM 1491 N N . GLU A 1 33 ? 11.730 -18.453 -10.472 1.00 0.00 33 GLU A N 2
ATOM 1492 C CA . GLU A 1 33 ? 12.024 -19.344 -11.619 1.00 0.00 33 GLU A CA 2
ATOM 1493 C C . GLU A 1 33 ? 10.744 -19.995 -12.178 1.00 0.00 33 GLU A C 2
ATOM 1494 O O . GLU A 1 33 ? 10.557 -20.056 -13.391 1.00 0.00 33 GLU A O 2
ATOM 1506 N N . GLN A 1 34 ? 9.877 -20.460 -11.255 1.00 0.00 34 GLN A N 2
ATOM 1507 C CA . GLN A 1 34 ? 8.648 -21.209 -11.588 1.00 0.00 34 GLN A CA 2
ATOM 1508 C C . GLN A 1 34 ? 7.643 -20.341 -12.387 1.00 0.00 34 GLN A C 2
ATOM 1509 O O . GLN A 1 34 ? 6.884 -20.850 -13.223 1.00 0.00 34 GLN A O 2
ATOM 1523 N N . ILE A 1 35 ? 7.665 -19.023 -12.123 1.00 0.00 35 ILE A N 2
ATOM 1524 C CA . ILE A 1 35 ? 6.789 -18.041 -12.795 1.00 0.00 35 ILE A CA 2
ATOM 1525 C C . ILE A 1 35 ? 7.404 -17.613 -14.159 1.00 0.00 35 ILE A C 2
ATOM 1526 O O . ILE A 1 35 ? 6.707 -17.079 -15.026 1.00 0.00 35 ILE A O 2
ATOM 1542 N N . ASN A 1 36 ? 8.705 -17.889 -14.355 1.00 0.00 36 ASN A N 2
ATOM 1543 C CA . ASN A 1 36 ? 9.426 -17.538 -15.602 1.00 0.00 36 ASN A CA 2
ATOM 1544 C C . ASN A 1 36 ? 9.109 -18.562 -16.728 1.00 0.00 36 ASN A C 2
ATOM 1545 O O . ASN A 1 36 ? 8.824 -19.736 -16.458 1.00 0.00 36 ASN A O 2
ATOM 1556 N N . SER A 1 37 ? 9.217 -18.099 -17.993 1.00 0.00 37 SER A N 2
ATOM 1557 C CA . SER A 1 37 ? 8.856 -18.869 -19.211 1.00 0.00 37 SER A CA 2
ATOM 1558 C C . SER A 1 37 ? 9.843 -20.016 -19.541 1.00 0.00 37 SER A C 2
ATOM 1559 O O . SER A 1 37 ? 9.606 -20.781 -20.485 1.00 0.00 37 SER A O 2
ATOM 1567 N N . THR A 1 38 ? 10.935 -20.128 -18.771 1.00 0.00 38 THR A N 2
ATOM 1568 C CA . THR A 1 38 ? 11.888 -21.245 -18.890 1.00 0.00 38 THR A CA 2
ATOM 1569 C C . THR A 1 38 ? 11.187 -22.596 -18.597 1.00 0.00 38 THR A C 2
ATOM 1570 O O . THR A 1 38 ? 11.434 -23.603 -19.269 1.00 0.00 38 THR A O 2
ATOM 1581 N N . ILE A 1 39 ? 10.274 -22.567 -17.609 1.00 0.00 39 ILE A N 2
ATOM 1582 C CA . ILE A 1 39 ? 9.568 -23.761 -17.116 1.00 0.00 39 ILE A CA 2
ATOM 1583 C C . ILE A 1 39 ? 8.557 -24.263 -18.161 1.00 0.00 39 ILE A C 2
ATOM 1584 O O . ILE A 1 39 ? 8.471 -25.469 -18.406 1.00 0.00 39 ILE A O 2
ATOM 1600 N N . GLU A 1 40 ? 7.841 -23.328 -18.813 1.00 0.00 40 GLU A N 2
ATOM 1601 C CA . GLU A 1 40 ? 6.803 -23.688 -19.811 1.00 0.00 40 GLU A CA 2
ATOM 1602 C C . GLU A 1 40 ? 7.467 -24.270 -21.074 1.00 0.00 40 GLU A C 2
ATOM 1603 O O . GLU A 1 40 ? 6.931 -25.179 -21.714 1.00 0.00 40 GLU A O 2
ATOM 1615 N N . ASP A 1 41 ? 8.658 -23.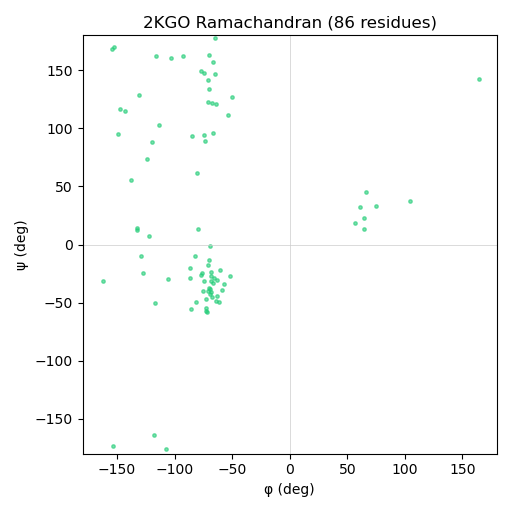730 -21.392 1.00 0.00 41 ASP A N 2
ATOM 1616 C CA . ASP A 1 41 ? 9.488 -24.169 -22.526 1.00 0.00 41 ASP A CA 2
ATOM 1617 C C . ASP A 1 41 ? 10.089 -25.552 -22.242 1.00 0.00 41 ASP A C 2
ATOM 1618 O O . ASP A 1 41 ? 10.237 -26.383 -23.149 1.00 0.00 41 ASP A O 2
ATOM 1627 N N . ALA A 1 42 ? 10.416 -25.790 -20.960 1.00 0.00 42 ALA A N 2
ATOM 1628 C CA . ALA A 1 42 ? 10.916 -27.084 -20.492 1.00 0.00 42 ALA A CA 2
ATOM 1629 C C . ALA A 1 42 ? 9.837 -28.172 -20.663 1.00 0.00 42 ALA A C 2
ATOM 1630 O O . ALA A 1 42 ? 10.133 -29.283 -21.104 1.00 0.00 42 ALA A O 2
ATOM 1637 N N . ILE A 1 43 ? 8.574 -27.816 -20.353 1.00 0.00 43 ILE A N 2
ATOM 1638 C CA . ILE A 1 43 ? 7.416 -28.730 -20.491 1.00 0.00 43 ILE A CA 2
ATOM 1639 C C . ILE A 1 43 ? 7.002 -28.880 -21.983 1.00 0.00 43 ILE A C 2
ATOM 1640 O O . ILE A 1 43 ? 6.455 -29.922 -22.393 1.00 0.00 43 ILE A O 2
ATOM 1656 N N . ALA A 1 44 ? 7.306 -27.844 -22.788 1.00 0.00 44 ALA A N 2
ATOM 1657 C CA . ALA A 1 44 ? 7.053 -27.840 -24.244 1.00 0.00 44 ALA A CA 2
ATOM 1658 C C . ALA A 1 44 ? 7.894 -28.919 -24.955 1.00 0.00 44 ALA A C 2
ATOM 1659 O O . ALA A 1 44 ? 7.395 -29.628 -25.834 1.00 0.00 44 ALA A O 2
ATOM 1666 N N . ARG A 1 45 ? 9.184 -29.035 -24.566 1.00 0.00 45 ARG A N 2
ATOM 1667 C CA . ARG A 1 45 ? 10.081 -30.080 -25.110 1.00 0.00 45 ARG A CA 2
ATOM 1668 C C . ARG A 1 45 ? 9.988 -31.402 -24.319 1.00 0.00 45 ARG A C 2
ATOM 1669 O O . ARG A 1 45 ? 10.490 -32.434 -24.778 1.00 0.00 45 ARG A O 2
ATOM 1690 N N . ALA A 1 46 ? 9.346 -31.365 -23.135 1.00 0.00 46 ALA A N 2
ATOM 1691 C CA . ALA A 1 46 ? 9.199 -32.555 -22.272 1.00 0.00 46 ALA A CA 2
ATOM 1692 C C . ALA A 1 46 ? 8.104 -33.486 -22.806 1.00 0.00 46 ALA A C 2
ATOM 1693 O O . ALA A 1 46 ? 8.392 -34.592 -23.263 1.00 0.00 46 ALA A O 2
ATOM 1700 N N . ARG A 1 47 ? 6.848 -33.008 -22.777 1.00 0.00 47 ARG A N 2
ATOM 1701 C CA . ARG A 1 47 ? 5.666 -33.817 -23.163 1.00 0.00 47 ARG A CA 2
ATOM 1702 C C . ARG A 1 47 ? 4.936 -33.217 -24.379 1.00 0.00 47 ARG A C 2
ATOM 1703 O O . ARG A 1 47 ? 4.007 -33.832 -24.910 1.00 0.00 47 ARG A O 2
ATOM 1724 N N . GLY A 1 48 ? 5.372 -32.018 -24.813 1.00 0.00 48 GLY A N 2
ATOM 1725 C CA . GLY A 1 48 ? 4.723 -31.308 -25.917 1.00 0.00 48 GLY A CA 2
ATOM 1726 C C . GLY A 1 48 ? 3.401 -30.670 -25.507 1.00 0.00 48 GLY A C 2
ATOM 1727 O O . GLY A 1 48 ? 2.452 -30.638 -26.293 1.00 0.00 48 GLY A O 2
ATOM 1731 N N . GLU A 1 49 ? 3.348 -30.171 -24.262 1.00 0.00 49 GLU A N 2
ATOM 1732 C CA . GLU A 1 49 ? 2.146 -29.526 -23.700 1.00 0.00 49 GLU A CA 2
ATOM 1733 C C . GLU A 1 49 ? 1.951 -28.132 -24.320 1.00 0.00 49 GLU A C 2
ATOM 1734 O O . GLU A 1 49 ? 0.916 -27.849 -24.938 1.00 0.00 49 GLU A O 2
ATOM 1746 N N . ILE A 1 50 ? 2.965 -27.268 -24.130 1.00 0.00 50 ILE A N 2
ATOM 1747 C CA . ILE A 1 50 ? 2.974 -25.912 -24.675 1.00 0.00 50 ILE A CA 2
ATOM 1748 C C . ILE A 1 50 ? 3.341 -25.968 -26.179 1.00 0.00 50 ILE A C 2
ATOM 1749 O O . ILE A 1 50 ? 4.371 -26.559 -26.540 1.00 0.00 50 ILE A O 2
ATOM 1765 N N . PRO A 1 51 ? 2.491 -25.383 -27.078 1.00 0.00 51 PRO A N 2
ATOM 1766 C CA . PRO A 1 51 ? 2.783 -25.330 -28.528 1.00 0.00 51 PRO A CA 2
ATOM 1767 C C . PRO A 1 51 ? 3.867 -24.277 -28.860 1.00 0.00 51 PRO A C 2
ATOM 1768 O O . PRO A 1 51 ? 4.243 -23.458 -28.007 1.00 0.00 51 PRO A O 2
ATOM 1779 N N . ARG A 1 52 ? 4.339 -24.295 -30.112 1.00 0.00 52 ARG A N 2
ATOM 1780 C CA . ARG A 1 52 ? 5.407 -23.396 -30.601 1.00 0.00 52 ARG A CA 2
ATOM 1781 C C . ARG A 1 52 ? 4.766 -22.113 -31.174 1.00 0.00 52 ARG A C 2
ATOM 1782 O O . ARG A 1 52 ? 5.060 -21.696 -32.301 1.00 0.00 52 ARG A O 2
ATOM 1803 N N . GLY A 1 53 ? 3.885 -21.491 -30.362 1.00 0.00 53 GLY A N 2
ATOM 1804 C CA . GLY A 1 53 ? 3.031 -20.388 -30.820 1.00 0.00 53 GLY A CA 2
ATOM 1805 C C . GLY A 1 53 ? 1.987 -20.855 -31.844 1.00 0.00 53 GLY A C 2
ATOM 1806 O O . GLY A 1 53 ? 1.477 -20.059 -32.643 1.00 0.00 53 GLY A O 2
ATOM 1810 N N . GLU A 1 54 ? 1.681 -22.173 -31.804 1.00 0.00 54 GLU A N 2
ATOM 1811 C CA . GLU A 1 54 ? 0.794 -22.849 -32.764 1.00 0.00 54 GLU A CA 2
ATOM 1812 C C . GLU A 1 54 ? -0.652 -22.871 -32.257 1.00 0.00 54 GLU A C 2
ATOM 1813 O O . GLU A 1 54 ? -0.912 -22.682 -31.061 1.00 0.00 54 GLU A O 2
ATOM 1825 N N . SER A 1 55 ? -1.571 -23.116 -33.188 1.00 0.00 55 SER A N 2
ATOM 1826 C CA . SER A 1 55 ? -2.985 -23.320 -32.894 1.00 0.00 55 SER A CA 2
ATOM 1827 C C . SER A 1 55 ? -3.201 -24.739 -32.339 1.00 0.00 55 SER A C 2
ATOM 1828 O O . SER A 1 55 ? -2.884 -25.727 -33.019 1.00 0.00 55 SER A O 2
ATOM 1836 N N . LEU A 1 56 ? -3.706 -24.818 -31.103 1.00 0.00 56 LEU A N 2
ATOM 1837 C CA . LEU A 1 56 ? -3.963 -26.102 -30.404 1.00 0.00 56 LEU A CA 2
ATOM 1838 C C . LEU A 1 56 ? -5.284 -26.745 -30.878 1.00 0.00 56 LEU A C 2
ATOM 1839 O O . LEU A 1 56 ? -6.033 -26.138 -31.653 1.00 0.00 56 LEU A O 2
ATOM 1855 N N . ASP A 1 57 ? -5.560 -27.966 -30.391 1.00 0.00 57 ASP A N 2
ATOM 1856 C CA . ASP A 1 57 ? -6.799 -28.721 -30.710 1.00 0.00 57 ASP A CA 2
ATOM 1857 C C . ASP A 1 57 ? -7.737 -28.820 -29.478 1.00 0.00 57 ASP A C 2
ATOM 1858 O O . ASP A 1 57 ? -8.813 -29.418 -29.551 1.00 0.00 57 ASP A O 2
ATOM 1867 N N . GLU A 1 58 ? -7.347 -28.151 -28.371 1.00 0.00 58 GLU A N 2
ATOM 1868 C CA . GLU A 1 58 ? -8.033 -28.243 -27.063 1.00 0.00 58 GLU A CA 2
ATOM 1869 C C . GLU A 1 58 ? -8.144 -26.847 -26.423 1.00 0.00 58 GLU A C 2
ATOM 1870 O O . GLU A 1 58 ? -7.135 -26.242 -26.063 1.00 0.00 58 GLU A O 2
ATOM 1882 N N . CYS A 1 59 ? -9.380 -26.352 -26.324 1.00 0.00 59 CYS A N 2
ATOM 1883 C CA . CYS A 1 59 ? -9.732 -25.068 -25.665 1.00 0.00 59 CYS A CA 2
ATOM 1884 C C . CYS A 1 59 ? -9.183 -24.980 -24.227 1.00 0.00 59 CYS A C 2
ATOM 1885 O O . CYS A 1 59 ? -9.384 -25.897 -23.451 1.00 0.00 59 CYS A O 2
ATOM 1892 N N . GLU A 1 60 ? -8.508 -23.867 -23.874 1.00 0.00 60 GLU A N 2
ATOM 1893 C CA . GLU A 1 60 ? -7.919 -23.702 -22.515 1.00 0.00 60 GLU A CA 2
ATOM 1894 C C . GLU A 1 60 ? -8.982 -23.334 -21.450 1.00 0.00 60 GLU A C 2
ATOM 1895 O O . GLU A 1 60 ? -8.681 -23.323 -20.251 1.00 0.00 60 GLU A O 2
ATOM 1907 N N . GLU A 1 61 ? -10.219 -23.049 -21.896 1.00 0.00 61 GLU A N 2
ATOM 1908 C CA . GLU A 1 61 ? -11.331 -22.660 -21.005 1.00 0.00 61 GLU A CA 2
ATOM 1909 C C . GLU A 1 61 ? -12.108 -23.906 -20.556 1.00 0.00 61 GLU A C 2
ATOM 1910 O O . GLU A 1 61 ? -12.333 -24.132 -19.362 1.00 0.00 61 GLU A O 2
ATOM 1922 N N . CYS A 1 62 ? -12.492 -24.733 -21.542 1.00 0.00 62 CYS A N 2
ATOM 1923 C CA . CYS A 1 62 ? -13.437 -25.851 -21.309 1.00 0.00 62 CYS A CA 2
ATOM 1924 C C . CYS A 1 62 ? -13.010 -27.141 -22.036 1.00 0.00 62 CYS A C 2
ATOM 1925 O O . CYS A 1 62 ? -13.802 -28.080 -22.145 1.00 0.00 62 CYS A O 2
ATOM 1932 N N . GLY A 1 63 ? -11.742 -27.189 -22.499 1.00 0.00 63 GLY A N 2
ATOM 1933 C CA . GLY A 1 63 ? -11.158 -28.364 -23.191 1.00 0.00 63 GLY A CA 2
ATOM 1934 C C . GLY A 1 63 ? -11.880 -28.814 -24.461 1.00 0.00 63 GLY A C 2
ATOM 1935 O O . GLY A 1 63 ? -11.562 -29.876 -25.002 1.00 0.00 63 GLY A O 2
ATOM 1939 N N . ALA A 1 64 ? -12.813 -27.984 -24.957 1.00 0.00 64 ALA A N 2
ATOM 1940 C CA . ALA A 1 64 ? -13.690 -28.324 -26.095 1.00 0.00 64 ALA A CA 2
ATOM 1941 C C . ALA A 1 64 ? -12.874 -28.449 -27.402 1.00 0.00 64 ALA A C 2
ATOM 1942 O O . ALA A 1 64 ? -11.896 -27.688 -27.574 1.00 0.00 64 ALA A O 2
ATOM 1949 N N . PRO A 1 65 ? -13.265 -29.383 -28.339 1.00 0.00 65 PRO A N 2
ATOM 1950 C CA . PRO A 1 65 ? -12.512 -29.625 -29.589 1.00 0.00 65 PRO A CA 2
ATOM 1951 C C . PRO A 1 65 ? -12.439 -28.356 -30.460 1.00 0.00 65 PRO A C 2
ATOM 1952 O O . PRO A 1 65 ? -13.464 -27.879 -30.962 1.00 0.00 65 PRO A O 2
ATOM 1963 N N . ILE A 1 66 ? -11.227 -27.783 -30.550 1.00 0.00 66 ILE A N 2
ATOM 1964 C CA . ILE A 1 66 ? -10.945 -26.624 -31.402 1.00 0.00 66 ILE A CA 2
ATOM 1965 C C . ILE A 1 66 ? -11.111 -27.035 -32.883 1.00 0.00 66 ILE A C 2
ATOM 1966 O O . ILE A 1 66 ? -10.375 -27.914 -33.351 1.00 0.00 66 ILE A O 2
ATOM 1982 N N . PRO A 1 67 ? -12.092 -26.435 -33.635 1.00 0.00 67 PRO A N 2
ATOM 1983 C CA . PRO A 1 67 ? -12.269 -26.742 -35.069 1.00 0.00 67 PRO A CA 2
ATOM 1984 C C . PRO A 1 67 ? -11.039 -26.284 -35.876 1.00 0.00 67 PRO A C 2
ATOM 1985 O O . PRO A 1 67 ? -10.435 -25.243 -35.566 1.00 0.00 67 PRO A O 2
ATOM 1996 N N . GLN A 1 68 ? -10.668 -27.071 -36.899 1.00 0.00 68 GLN A N 2
ATOM 1997 C CA . GLN A 1 68 ? -9.519 -26.769 -37.772 1.00 0.00 68 GLN A CA 2
ATOM 1998 C C . GLN A 1 68 ? -9.735 -25.439 -38.532 1.00 0.00 68 GLN A C 2
ATOM 1999 O O . GLN A 1 68 ? -8.774 -24.847 -39.031 1.00 0.00 68 GLN A O 2
ATOM 2013 N N . ALA A 1 69 ? -11.013 -24.992 -38.582 1.00 0.00 69 ALA A N 2
ATOM 2014 C CA . ALA A 1 69 ? -11.414 -23.684 -39.122 1.00 0.00 69 ALA A CA 2
ATOM 2015 C C . ALA A 1 69 ? -10.812 -22.543 -38.281 1.00 0.00 69 ALA A C 2
ATOM 2016 O O . ALA A 1 69 ? -10.293 -21.575 -38.819 1.00 0.00 69 ALA A O 2
ATOM 2023 N N . ARG A 1 70 ? -10.884 -22.692 -36.943 1.00 0.00 70 ARG A N 2
ATOM 2024 C CA . ARG A 1 70 ? -10.292 -21.733 -35.982 1.00 0.00 70 ARG A CA 2
ATOM 2025 C C . ARG A 1 70 ? -8.762 -21.831 -35.969 1.00 0.00 70 ARG A C 2
ATOM 2026 O O . ARG A 1 70 ? -8.073 -20.827 -35.762 1.00 0.00 70 ARG A O 2
ATOM 2047 N N . ARG A 1 71 ? -8.242 -23.053 -36.190 1.00 0.00 71 ARG A N 2
ATOM 2048 C CA . ARG A 1 71 ? -6.792 -23.316 -36.172 1.00 0.00 71 ARG A CA 2
ATOM 2049 C C . ARG A 1 71 ? -6.080 -22.646 -37.363 1.00 0.00 71 ARG A C 2
ATOM 2050 O O . ARG A 1 71 ? -4.928 -22.207 -37.237 1.00 0.00 71 ARG A O 2
ATOM 2071 N N . GLU A 1 72 ? -6.774 -22.565 -38.516 1.00 0.00 72 GLU A N 2
ATOM 2072 C CA . GLU A 1 72 ? -6.220 -21.932 -39.730 1.00 0.00 72 GLU A CA 2
ATOM 2073 C C . GLU A 1 72 ? -6.512 -20.417 -39.742 1.00 0.00 72 GLU A C 2
ATOM 2074 O O . GLU A 1 72 ? -5.669 -19.616 -40.175 1.00 0.00 72 GLU A O 2
ATOM 2086 N N . ALA A 1 73 ? -7.708 -20.037 -39.251 1.00 0.00 73 ALA A N 2
ATOM 2087 C CA . ALA A 1 73 ? -8.178 -18.635 -39.270 1.00 0.00 73 ALA A CA 2
ATOM 2088 C C . ALA A 1 73 ? -7.413 -17.765 -38.261 1.00 0.00 73 ALA A C 2
ATOM 2089 O O . ALA A 1 73 ? -7.114 -16.591 -38.530 1.00 0.00 73 ALA A O 2
ATOM 2096 N N . ILE A 1 74 ? -7.115 -18.357 -37.092 1.00 0.00 74 ILE A N 2
ATOM 2097 C CA . ILE A 1 74 ? -6.453 -17.663 -35.975 1.00 0.00 74 ILE A CA 2
ATOM 2098 C C . ILE A 1 74 ? -5.130 -18.393 -35.646 1.00 0.00 74 ILE A C 2
ATOM 2099 O O . ILE A 1 74 ? -5.169 -19.537 -35.175 1.00 0.00 74 ILE A O 2
ATOM 2115 N N . PRO A 1 75 ? -3.943 -17.762 -35.928 1.00 0.00 75 PRO A N 2
ATOM 2116 C CA . PRO A 1 75 ? -2.626 -18.332 -35.562 1.00 0.00 75 PRO A CA 2
ATOM 2117 C C . PRO A 1 75 ? -2.410 -18.277 -34.035 1.00 0.00 75 PRO A C 2
ATOM 2118 O O . PRO A 1 75 ? -2.358 -17.189 -33.438 1.00 0.00 75 PRO A O 2
ATOM 2129 N N . GLY A 1 76 ? -2.326 -19.462 -33.407 1.00 0.00 76 GLY A N 2
ATOM 2130 C CA . GLY A 1 76 ? -2.212 -19.569 -31.955 1.00 0.00 76 GLY A CA 2
ATOM 2131 C C . GLY A 1 76 ? -3.558 -19.393 -31.260 1.00 0.00 76 GLY A C 2
ATOM 2132 O O . GLY A 1 76 ? -3.647 -18.726 -30.216 1.00 0.00 76 GLY A O 2
ATOM 2136 N N . VAL A 1 77 ? -4.624 -19.983 -31.854 1.00 0.00 77 VAL A N 2
ATOM 2137 C CA . VAL A 1 77 ? -5.961 -19.999 -31.233 1.00 0.00 77 VAL A CA 2
ATOM 2138 C C . VAL A 1 77 ? -5.925 -20.863 -29.965 1.00 0.00 77 VAL A C 2
ATOM 2139 O O . VAL A 1 77 ? -5.287 -21.918 -29.955 1.00 0.00 77 VAL A O 2
ATOM 2152 N N . ARG A 1 78 ? -6.566 -20.379 -28.889 1.00 0.00 78 ARG A N 2
ATOM 2153 C CA . ARG A 1 78 ? -6.635 -21.081 -27.590 1.00 0.00 78 ARG A CA 2
ATOM 2154 C C . ARG A 1 78 ? -8.081 -21.175 -27.061 1.00 0.00 78 ARG A C 2
ATOM 2155 O O . ARG A 1 78 ? -8.326 -21.652 -25.951 1.00 0.00 78 ARG A O 2
ATOM 2176 N N . LEU A 1 79 ? -9.046 -20.772 -27.905 1.00 0.00 79 LEU A N 2
ATOM 2177 C CA . LEU A 1 79 ? -10.480 -20.731 -27.552 1.00 0.00 79 LEU A CA 2
ATOM 2178 C C . LEU A 1 79 ? -11.304 -21.473 -28.611 1.00 0.00 79 LEU A C 2
ATOM 2179 O O . LEU A 1 79 ? -11.166 -21.193 -29.805 1.00 0.00 79 LEU A O 2
ATOM 2195 N N . CYS A 1 80 ? -12.145 -22.438 -28.172 1.00 0.00 80 CYS A N 2
ATOM 2196 C CA . CYS A 1 80 ? -13.075 -23.155 -29.076 1.00 0.00 80 CYS A CA 2
ATOM 2197 C C . CYS A 1 80 ? -14.126 -22.167 -29.570 1.00 0.00 80 CYS A C 2
ATOM 2198 O O . CYS A 1 80 ? -14.375 -21.191 -28.874 1.00 0.00 80 CYS A O 2
ATOM 2205 N N . ILE A 1 81 ? -14.770 -22.443 -30.718 1.00 0.00 81 ILE A N 2
ATOM 2206 C CA . ILE A 1 81 ? -15.652 -21.472 -31.432 1.00 0.00 81 ILE A CA 2
ATOM 2207 C C . ILE A 1 81 ? -16.734 -20.837 -30.501 1.00 0.00 81 ILE A C 2
ATOM 2208 O O . ILE A 1 81 ? -17.136 -19.690 -30.703 1.00 0.00 81 ILE A O 2
ATOM 2224 N N . HIS A 1 82 ? -17.111 -21.579 -29.443 1.00 0.00 82 HIS A N 2
ATOM 2225 C CA . HIS A 1 82 ? -18.109 -21.147 -28.433 1.00 0.00 82 HIS A CA 2
ATOM 2226 C C . HIS A 1 82 ? -17.508 -20.061 -27.502 1.00 0.00 82 HIS A C 2
ATOM 2227 O O . HIS A 1 82 ? -18.103 -18.998 -27.301 1.00 0.00 82 HIS A O 2
ATOM 2242 N N . CYS A 1 83 ? -16.303 -20.344 -26.948 1.00 0.00 83 CYS A N 2
ATOM 2243 C CA . CYS A 1 83 ? -15.556 -19.388 -26.094 1.00 0.00 83 CYS A CA 2
ATOM 2244 C C . CYS A 1 83 ? -14.870 -18.303 -26.955 1.00 0.00 83 CYS A C 2
ATOM 2245 O O . CYS A 1 83 ? -14.458 -17.275 -26.435 1.00 0.00 83 CYS A O 2
ATOM 2252 N N . GLN A 1 84 ? -14.710 -18.556 -28.269 1.00 0.00 84 GLN A N 2
ATOM 2253 C CA . GLN A 1 84 ? -13.977 -17.643 -29.164 1.00 0.00 84 GLN A CA 2
ATOM 2254 C C . GLN A 1 84 ? -14.903 -16.510 -29.617 1.00 0.00 84 GLN A C 2
ATOM 2255 O O . GLN A 1 84 ? -14.510 -15.362 -29.558 1.00 0.00 84 GLN A O 2
ATOM 2269 N N . GLN A 1 85 ? -16.131 -16.856 -30.045 1.00 0.00 85 GLN A N 2
ATOM 2270 C CA . GLN A 1 85 ? -17.092 -15.893 -30.637 1.00 0.00 85 GLN A CA 2
ATOM 2271 C C . GLN A 1 85 ? -17.377 -14.699 -29.690 1.00 0.00 85 GLN A C 2
ATOM 2272 O O . GLN A 1 85 ? -17.465 -13.551 -30.136 1.00 0.00 85 GLN A O 2
ATOM 2286 N N . GLU A 1 86 ? -17.491 -14.996 -28.380 1.00 0.00 86 GLU A N 2
ATOM 2287 C CA . GLU A 1 86 ? -17.701 -13.978 -27.323 1.00 0.00 86 GLU A CA 2
ATOM 2288 C C . GLU A 1 86 ? -16.441 -13.091 -27.154 1.00 0.00 86 GLU A C 2
ATOM 2289 O O . GLU A 1 86 ? -16.546 -11.861 -27.156 1.00 0.00 86 GLU A O 2
ATOM 2301 N N . LYS A 1 87 ? -15.251 -13.731 -27.081 1.00 0.00 87 LYS A N 2
ATOM 2302 C CA . LYS A 1 87 ? -13.967 -13.044 -26.824 1.00 0.00 87 LYS A CA 2
ATOM 2303 C C . LYS A 1 87 ? -13.472 -12.270 -28.060 1.00 0.00 87 LYS A C 2
ATOM 2304 O O . LYS A 1 87 ? -12.687 -11.330 -27.931 1.00 0.00 87 LYS A O 2
ATOM 2323 N N . ASP A 1 88 ? -13.945 -12.693 -29.245 1.00 0.00 88 ASP A N 2
ATOM 2324 C CA . ASP A 1 88 ? -13.633 -12.052 -30.531 1.00 0.00 88 ASP A CA 2
ATOM 2325 C C . ASP A 1 88 ? -14.147 -10.607 -30.558 1.00 0.00 88 ASP A C 2
ATOM 2326 O O . ASP A 1 88 ? -13.557 -9.735 -31.200 1.00 0.00 88 ASP A O 2
ATOM 2335 N N . LEU A 1 89 ? -15.231 -10.369 -29.823 1.00 0.00 89 LEU A N 2
ATOM 2336 C CA . LEU A 1 89 ? -15.840 -9.045 -29.669 1.00 0.00 89 LEU A CA 2
ATOM 2337 C C . LEU A 1 89 ? -15.049 -8.215 -28.632 1.00 0.00 89 LEU A C 2
ATOM 2338 O O . LEU A 1 89 ? -15.002 -6.983 -28.695 1.00 0.00 89 LEU A O 2
ATOM 2354 N N . GLN A 1 90 ? -14.418 -8.927 -27.676 1.00 0.00 90 GLN A N 2
ATOM 2355 C CA . GLN A 1 90 ? -13.758 -8.319 -26.494 1.00 0.00 90 GLN A CA 2
ATOM 2356 C C . GLN A 1 90 ? -12.269 -8.017 -26.773 1.00 0.00 90 GLN A C 2
ATOM 2357 O O . GLN A 1 90 ? -11.580 -7.452 -25.907 1.00 0.00 90 GLN A O 2
ATOM 2371 N N . LYS A 1 91 ? -11.798 -8.399 -27.976 1.00 0.00 91 LYS A N 2
ATOM 2372 C CA . LYS A 1 91 ? -10.471 -8.009 -28.491 1.00 0.00 91 LYS A CA 2
ATOM 2373 C C . LYS A 1 91 ? -10.419 -6.470 -28.651 1.00 0.00 91 LYS A C 2
ATOM 2374 O O . LYS A 1 91 ? -11.244 -5.918 -29.396 1.00 0.00 91 LYS A O 2
ATOM 2393 N N . PRO A 1 92 ? -9.502 -5.746 -27.917 1.00 0.00 92 PRO A N 2
ATOM 2394 C CA . PRO A 1 92 ? -9.413 -4.266 -27.992 1.00 0.00 92 PRO A CA 2
ATOM 2395 C C . PRO A 1 92 ? -9.073 -3.762 -29.417 1.00 0.00 92 PRO A C 2
ATOM 2396 O O . PRO A 1 92 ? -9.579 -2.718 -29.855 1.00 0.00 92 PRO A O 2
ATOM 2407 N N . ALA A 1 93 ? -8.206 -4.537 -30.111 1.00 0.00 93 ALA A N 2
ATOM 2408 C CA . ALA A 1 93 ? -7.722 -4.254 -31.483 1.00 0.00 93 ALA A CA 2
ATOM 2409 C C . ALA A 1 93 ? -6.830 -2.995 -31.552 1.00 0.00 93 ALA A C 2
ATOM 2410 O O . ALA A 1 93 ? -6.555 -2.482 -32.647 1.00 0.00 93 ALA A O 2
ATOM 2417 N N . TYR A 1 94 ? -6.361 -2.519 -30.382 1.00 0.00 94 TYR A N 2
ATOM 2418 C CA . TYR A 1 94 ? -5.425 -1.383 -30.285 1.00 0.00 94 TYR A CA 2
ATOM 2419 C C . TYR A 1 94 ? -4.410 -1.649 -29.158 1.00 0.00 94 TYR A C 2
ATOM 2420 O O . TYR A 1 94 ? -4.602 -2.546 -28.325 1.00 0.00 94 TYR A O 2
ATOM 2438 N N . THR A 1 95 ? -3.345 -0.835 -29.133 1.00 0.00 95 THR A N 2
ATOM 2439 C CA . THR A 1 95 ? -2.286 -0.903 -28.121 1.00 0.00 95 THR A CA 2
ATOM 2440 C C . THR A 1 95 ? -2.178 0.449 -27.386 1.00 0.00 95 THR A C 2
ATOM 2441 O O . THR A 1 95 ? -1.440 1.356 -27.807 1.00 0.00 95 THR A O 2
ATOM 2452 N N . GLY A 1 96 ? -2.963 0.577 -26.298 1.00 0.00 96 GLY A N 2
ATOM 2453 C CA . GLY A 1 96 ? -3.018 1.799 -25.492 1.00 0.00 96 GLY A CA 2
ATOM 2454 C C . GLY A 1 96 ? -2.665 1.547 -24.034 1.00 0.00 96 GLY A C 2
ATOM 2455 O O . GLY A 1 96 ? -3.436 1.892 -23.125 1.00 0.00 96 GLY A O 2
ATOM 2459 N N . TYR A 1 97 ? -1.482 0.943 -23.813 1.00 0.00 97 TYR A N 2
ATOM 2460 C CA . TYR A 1 97 ? -0.948 0.650 -22.463 1.00 0.00 97 TYR A CA 2
ATOM 2461 C C . TYR A 1 97 ? 0.444 1.274 -22.286 1.00 0.00 97 TYR A C 2
ATOM 2462 O O . TYR A 1 97 ? 1.068 1.706 -23.258 1.00 0.00 97 TYR A O 2
ATOM 2480 N N . ASN A 1 98 ? 0.925 1.303 -21.035 1.00 0.00 98 ASN A N 2
ATOM 2481 C CA . ASN A 1 98 ? 2.282 1.753 -20.704 1.00 0.00 98 ASN A CA 2
ATOM 2482 C C . ASN A 1 98 ? 3.299 0.701 -21.180 1.00 0.00 98 ASN A C 2
ATOM 2483 O O . ASN A 1 98 ? 3.477 -0.346 -20.541 1.00 0.00 98 ASN A O 2
ATOM 2494 N N . ARG A 1 99 ? 3.892 0.957 -22.354 1.00 0.00 99 ARG A N 2
ATOM 2495 C CA . ARG A 1 99 ? 4.902 0.073 -22.954 1.00 0.00 99 ARG A CA 2
ATOM 2496 C C . ARG A 1 99 ? 6.254 0.241 -22.228 1.00 0.00 99 ARG A C 2
ATOM 2497 O O . ARG A 1 99 ? 6.931 1.270 -22.385 1.00 0.00 99 ARG A O 2
ATOM 2518 N N . ARG A 1 100 ? 6.603 -0.770 -21.403 1.00 0.00 100 ARG A N 2
ATOM 2519 C CA . ARG A 1 100 ? 7.862 -0.801 -20.629 1.00 0.00 100 ARG A CA 2
ATOM 2520 C C . ARG A 1 100 ? 9.079 -0.879 -21.567 1.00 0.00 100 ARG A C 2
ATOM 2521 O O . ARG A 1 100 ? 8.983 -1.394 -22.693 1.00 0.00 100 ARG A O 2
ATOM 2542 N N . GLY A 1 101 ? 10.220 -0.380 -21.086 1.00 0.00 101 GLY A N 2
ATOM 2543 C CA . GLY A 1 101 ? 11.397 -0.190 -21.922 1.00 0.00 101 GLY A CA 2
ATOM 2544 C C . GLY A 1 101 ? 11.387 1.201 -22.525 1.00 0.00 101 GLY A C 2
ATOM 2545 O O . GLY A 1 101 ? 11.411 2.183 -21.775 1.00 0.00 101 GLY A O 2
ATOM 2549 N N . SER A 1 102 ? 11.304 1.288 -23.872 1.00 0.00 102 SER A N 2
ATOM 2550 C CA . SER A 1 102 ? 11.304 2.573 -24.619 1.00 0.00 102 SER A CA 2
ATOM 2551 C C . SER A 1 102 ? 12.589 3.389 -24.316 1.00 0.00 102 SER A C 2
ATOM 2552 O O . SER A 1 102 ? 12.582 4.623 -24.309 1.00 0.00 102 SER A O 2
ATOM 2560 N N . LYS A 1 103 ? 13.698 2.657 -24.131 1.00 0.00 103 LYS A N 2
ATOM 2561 C CA . LYS A 1 103 ? 14.977 3.202 -23.650 1.00 0.00 103 LYS A CA 2
ATOM 2562 C C . LYS A 1 103 ? 15.753 3.912 -24.779 1.00 0.00 103 LYS A C 2
ATOM 2563 O O . LYS A 1 103 ? 15.824 3.412 -25.909 1.00 0.00 103 LYS A O 2
ATOM 2582 N N . ASP A 1 104 ? 16.314 5.080 -24.436 1.00 0.00 104 ASP A N 2
ATOM 2583 C CA . ASP A 1 104 ? 17.312 5.786 -25.253 1.00 0.00 104 ASP A CA 2
ATOM 2584 C C . ASP A 1 104 ? 18.138 6.694 -24.318 1.00 0.00 104 ASP A C 2
ATOM 2585 O O . ASP A 1 104 ? 17.610 7.636 -23.707 1.00 0.00 104 ASP A O 2
ATOM 2594 N N . SER A 1 105 ? 19.430 6.357 -24.161 1.00 0.00 105 SER A N 2
ATOM 2595 C CA . SER A 1 105 ? 20.334 7.012 -23.195 1.00 0.00 105 SER A CA 2
ATOM 2596 C C . SER A 1 105 ? 21.661 7.425 -23.867 1.00 0.00 105 SER A C 2
ATOM 2597 O O . SER A 1 105 ? 22.695 7.557 -23.192 1.00 0.00 105 SER A O 2
ATOM 2605 N N . GLN A 1 106 ? 21.618 7.655 -25.191 1.00 0.00 106 GLN A N 2
ATOM 2606 C CA . GLN A 1 106 ? 22.808 8.038 -25.966 1.00 0.00 106 GLN A CA 2
ATOM 2607 C C . GLN A 1 106 ? 23.107 9.533 -25.735 1.00 0.00 106 GLN A C 2
ATOM 2608 O O . GLN A 1 106 ? 22.473 10.410 -26.337 1.00 0.00 106 GLN A O 2
ATOM 2622 N N . LEU A 1 107 ? 24.054 9.805 -24.824 1.00 0.00 107 LEU A N 2
ATOM 2623 C CA . LEU A 1 107 ? 24.478 11.177 -24.495 1.00 0.00 107 LEU A CA 2
ATOM 2624 C C . LEU A 1 107 ? 25.448 11.681 -25.581 1.00 0.00 107 LEU A C 2
ATOM 2625 O O . LEU A 1 107 ? 26.625 11.292 -25.622 1.00 0.00 107 LEU A O 2
ATOM 2641 N N . ARG A 1 108 ? 24.908 12.504 -26.492 1.00 0.00 108 ARG A N 2
ATOM 2642 C CA . ARG A 1 108 ? 25.648 13.082 -27.632 1.00 0.00 108 ARG A CA 2
ATOM 2643 C C . ARG A 1 108 ? 25.131 14.517 -27.913 1.00 0.00 108 ARG A C 2
ATOM 2644 O O . ARG A 1 108 ? 25.901 15.485 -27.721 1.00 0.00 108 ARG A O 2
ATOM 2667 N N . MET A 1 21 ? 39.112 -20.289 -24.953 1.00 0.00 21 MET A N 3
ATOM 2668 C CA . MET A 1 21 ? 39.261 -20.947 -23.620 1.00 0.00 21 MET A CA 3
ATOM 2669 C C . MET A 1 21 ? 38.138 -20.513 -22.658 1.00 0.00 21 MET A C 3
ATOM 2670 O O . MET A 1 21 ? 37.750 -21.273 -21.765 1.00 0.00 21 MET A O 3
ATOM 2684 N N . ALA A 1 22 ? 37.630 -19.284 -22.855 1.00 0.00 22 ALA A N 3
ATOM 2685 C CA . ALA A 1 22 ? 36.650 -18.655 -21.957 1.00 0.00 22 ALA A CA 3
ATOM 2686 C C . ALA A 1 22 ? 35.250 -19.272 -22.148 1.00 0.00 22 ALA A C 3
ATOM 2687 O O . ALA A 1 22 ? 34.559 -18.985 -23.131 1.00 0.00 22 ALA A O 3
ATOM 2694 N N . SER A 1 23 ? 34.851 -20.140 -21.199 1.00 0.00 23 SER A N 3
ATOM 2695 C CA . SER A 1 23 ? 33.568 -20.866 -21.239 1.00 0.00 23 SER A CA 3
ATOM 2696 C C . SER A 1 23 ? 33.021 -21.036 -19.816 1.00 0.00 23 SER A C 3
ATOM 2697 O O . SER A 1 23 ? 33.777 -21.361 -18.896 1.00 0.00 23 SER A O 3
ATOM 2705 N N . GLY A 1 24 ? 31.713 -20.772 -19.642 1.00 0.00 24 GLY A N 3
ATOM 2706 C CA . GLY A 1 24 ? 31.025 -20.962 -18.357 1.00 0.00 24 GLY A CA 3
ATOM 2707 C C . GLY A 1 24 ? 31.148 -19.775 -17.402 1.00 0.00 24 GLY A C 3
ATOM 2708 O O . GLY A 1 24 ? 30.408 -19.697 -16.411 1.00 0.00 24 GLY A O 3
ATOM 2712 N N . TRP A 1 25 ? 32.087 -18.856 -17.695 1.00 0.00 25 TRP A N 3
ATOM 2713 C CA . TRP A 1 25 ? 32.328 -17.646 -16.881 1.00 0.00 25 TRP A CA 3
ATOM 2714 C C . TRP A 1 25 ? 31.161 -16.648 -17.035 1.00 0.00 25 TRP A C 3
ATOM 2715 O O . TRP A 1 25 ? 30.811 -15.942 -16.085 1.00 0.00 25 TRP A O 3
ATOM 2736 N N . ALA A 1 26 ? 30.574 -16.609 -18.250 1.00 0.00 26 ALA A N 3
ATOM 2737 C CA . ALA A 1 26 ? 29.455 -15.698 -18.592 1.00 0.00 26 ALA A CA 3
ATOM 2738 C C . ALA A 1 26 ? 28.615 -16.260 -19.760 1.00 0.00 26 ALA A C 3
ATOM 2739 O O . ALA A 1 26 ? 27.755 -15.562 -20.312 1.00 0.00 26 ALA A O 3
ATOM 2746 N N . ASN A 1 27 ? 28.853 -17.538 -20.093 1.00 0.00 27 ASN A N 3
ATOM 2747 C CA . ASN A 1 27 ? 28.323 -18.176 -21.310 1.00 0.00 27 ASN A CA 3
ATOM 2748 C C . ASN A 1 27 ? 28.164 -19.698 -21.084 1.00 0.00 27 ASN A C 3
ATOM 2749 O O . ASN A 1 27 ? 29.147 -20.447 -21.025 1.00 0.00 27 ASN A O 3
ATOM 2760 N N . ASP A 1 28 ? 26.904 -20.136 -20.932 1.00 0.00 28 ASP A N 3
ATOM 2761 C CA . ASP A 1 28 ? 26.559 -21.543 -20.639 1.00 0.00 28 ASP A CA 3
ATOM 2762 C C . ASP A 1 28 ? 25.213 -21.893 -21.295 1.00 0.00 28 ASP A C 3
ATOM 2763 O O . ASP A 1 28 ? 24.512 -21.011 -21.801 1.00 0.00 28 ASP A O 3
ATOM 2772 N N . ASP A 1 29 ? 24.850 -23.180 -21.245 1.00 0.00 29 ASP A N 3
ATOM 2773 C CA . ASP A 1 29 ? 23.610 -23.699 -21.850 1.00 0.00 29 ASP A CA 3
ATOM 2774 C C . ASP A 1 29 ? 22.399 -23.292 -21.000 1.00 0.00 29 ASP A C 3
ATOM 2775 O O . ASP A 1 29 ? 21.332 -22.957 -21.522 1.00 0.00 29 ASP A O 3
ATOM 2784 N N . ALA A 1 30 ? 22.610 -23.277 -19.675 1.00 0.00 30 ALA A N 3
ATOM 2785 C CA . ALA A 1 30 ? 21.613 -22.816 -18.691 1.00 0.00 30 ALA A CA 3
ATOM 2786 C C . ALA A 1 30 ? 21.459 -21.267 -18.709 1.00 0.00 30 ALA A C 3
ATOM 2787 O O . ALA A 1 30 ? 20.647 -20.710 -17.967 1.00 0.00 30 ALA A O 3
ATOM 2794 N N . VAL A 1 31 ? 22.261 -20.589 -19.549 1.00 0.00 31 VAL A N 3
ATOM 2795 C CA . VAL A 1 31 ? 22.157 -19.139 -19.810 1.00 0.00 31 VAL A CA 3
ATOM 2796 C C . VAL A 1 31 ? 21.546 -18.919 -21.214 1.00 0.00 31 VAL A C 3
ATOM 2797 O O . VAL A 1 31 ? 20.884 -17.905 -21.467 1.00 0.00 31 VAL A O 3
ATOM 2810 N N . ASN A 1 32 ? 21.767 -19.900 -22.127 1.00 0.00 32 ASN A N 3
ATOM 2811 C CA . ASN A 1 32 ? 21.199 -19.882 -23.505 1.00 0.00 32 ASN A CA 3
ATOM 2812 C C . ASN A 1 32 ? 19.659 -19.905 -23.480 1.00 0.00 32 ASN A C 3
ATOM 2813 O O . ASN A 1 32 ? 19.006 -19.301 -24.345 1.00 0.00 32 ASN A O 3
ATOM 2824 N N . GLU A 1 33 ? 19.102 -20.619 -22.480 1.00 0.00 33 GLU A N 3
ATOM 2825 C CA . GLU A 1 33 ? 17.641 -20.735 -22.273 1.00 0.00 33 GLU A CA 3
ATOM 2826 C C . GLU A 1 33 ? 16.964 -19.362 -22.019 1.00 0.00 33 GLU A C 3
ATOM 2827 O O . GLU A 1 33 ? 15.750 -19.214 -22.219 1.00 0.00 33 GLU A O 3
ATOM 2839 N N . GLN A 1 34 ? 17.761 -18.373 -21.572 1.00 0.00 34 GLN A N 3
ATOM 2840 C CA . GLN A 1 34 ? 17.279 -16.998 -21.311 1.00 0.00 34 GLN A CA 3
ATOM 2841 C C . GLN A 1 34 ? 16.986 -16.260 -22.643 1.00 0.00 34 GLN A C 3
ATOM 2842 O O . GLN A 1 34 ? 16.032 -15.475 -22.736 1.00 0.00 34 GLN A O 3
ATOM 2856 N N . ILE A 1 35 ? 17.810 -16.544 -23.668 1.00 0.00 35 ILE A N 3
ATOM 2857 C CA . ILE A 1 35 ? 17.647 -15.996 -25.039 1.00 0.00 35 ILE A CA 3
ATOM 2858 C C . ILE A 1 35 ? 16.625 -16.842 -25.831 1.00 0.00 35 ILE A C 3
ATOM 2859 O O . ILE A 1 35 ? 15.958 -16.348 -26.744 1.00 0.00 35 ILE A O 3
ATOM 2875 N N . ASN A 1 36 ? 16.503 -18.114 -25.442 1.00 0.00 36 ASN A N 3
ATOM 2876 C CA . ASN A 1 36 ? 15.643 -19.105 -26.118 1.00 0.00 36 ASN A CA 3
ATOM 2877 C C . ASN A 1 36 ? 14.137 -18.844 -25.830 1.00 0.00 36 ASN A C 3
ATOM 2878 O O . ASN A 1 36 ? 13.782 -18.033 -24.964 1.00 0.00 36 ASN A O 3
ATOM 2889 N N . SER A 1 37 ? 13.263 -19.589 -26.542 1.00 0.00 37 SER A N 3
ATOM 2890 C CA . SER A 1 37 ? 11.801 -19.603 -26.312 1.00 0.00 37 SER A CA 3
ATOM 2891 C C . SER A 1 37 ? 11.425 -20.328 -24.983 1.00 0.00 37 SER A C 3
ATOM 2892 O O . SER A 1 37 ? 10.250 -20.522 -24.692 1.00 0.00 37 SER A O 3
ATOM 2900 N N . THR A 1 38 ? 12.438 -20.705 -24.183 1.00 0.00 38 THR A N 3
ATOM 2901 C CA . THR A 1 38 ? 12.273 -21.390 -22.896 1.00 0.00 38 THR A CA 3
ATOM 2902 C C . THR A 1 38 ? 11.543 -20.503 -21.859 1.00 0.00 38 THR A C 3
ATOM 2903 O O . THR A 1 38 ? 10.885 -21.013 -20.952 1.00 0.00 38 THR A O 3
ATOM 2914 N N . ILE A 1 39 ? 11.663 -19.177 -22.026 1.00 0.00 39 ILE A N 3
ATOM 2915 C CA . ILE A 1 39 ? 10.999 -18.181 -21.163 1.00 0.00 39 ILE A CA 3
ATOM 2916 C C . ILE A 1 39 ? 9.463 -18.257 -21.336 1.00 0.00 39 ILE A C 3
ATOM 2917 O O . ILE A 1 39 ? 8.708 -18.190 -20.351 1.00 0.00 39 ILE A O 3
ATOM 2933 N N . GLU A 1 40 ? 9.023 -18.452 -22.592 1.00 0.00 40 GLU A N 3
ATOM 2934 C CA . GLU A 1 40 ? 7.586 -18.511 -22.942 1.00 0.00 40 GLU A CA 3
ATOM 2935 C C . GLU A 1 40 ? 7.058 -19.942 -22.709 1.00 0.00 40 GLU A C 3
ATOM 2936 O O . GLU A 1 40 ? 5.882 -20.145 -22.396 1.00 0.00 40 GLU A O 3
ATOM 2948 N N . ASP A 1 41 ? 7.970 -20.917 -22.845 1.00 0.00 41 ASP A N 3
ATOM 2949 C CA . ASP A 1 41 ? 7.725 -22.336 -22.520 1.00 0.00 41 ASP A CA 3
ATOM 2950 C C . ASP A 1 41 ? 7.528 -22.508 -20.998 1.00 0.00 41 ASP A C 3
ATOM 2951 O O . ASP A 1 41 ? 6.764 -23.367 -20.546 1.00 0.00 41 ASP A O 3
ATOM 2960 N N . ALA A 1 42 ? 8.218 -21.649 -20.224 1.00 0.00 42 ALA A N 3
ATOM 2961 C CA . ALA A 1 42 ? 8.092 -21.600 -18.759 1.00 0.00 42 ALA A CA 3
ATOM 2962 C C . ALA A 1 42 ? 6.698 -21.082 -18.344 1.00 0.00 42 ALA A C 3
ATOM 2963 O O . ALA A 1 42 ? 6.112 -21.561 -17.372 1.00 0.00 42 ALA A O 3
ATOM 2970 N N . ILE A 1 43 ? 6.179 -20.104 -19.109 1.00 0.00 43 ILE A N 3
ATOM 2971 C CA . ILE A 1 43 ? 4.809 -19.572 -18.928 1.00 0.00 43 ILE A CA 3
ATOM 2972 C C . ILE A 1 43 ? 3.759 -20.650 -19.309 1.00 0.00 43 ILE A C 3
ATOM 2973 O O . ILE A 1 43 ? 2.721 -20.803 -18.642 1.00 0.00 43 ILE A O 3
ATOM 2989 N N . ALA A 1 44 ? 4.065 -21.396 -20.384 1.00 0.00 44 ALA A N 3
ATOM 2990 C CA . ALA A 1 44 ? 3.185 -22.435 -20.943 1.00 0.00 44 ALA A CA 3
ATOM 2991 C C . ALA A 1 44 ? 2.960 -23.589 -19.944 1.00 0.00 44 ALA A C 3
ATOM 2992 O O . ALA A 1 44 ? 1.821 -23.975 -19.677 1.00 0.00 44 ALA A O 3
ATOM 2999 N N . ARG A 1 45 ? 4.058 -24.108 -19.372 1.00 0.00 45 ARG A N 3
ATOM 3000 C CA . ARG A 1 45 ? 4.003 -25.235 -18.412 1.00 0.00 45 ARG A CA 3
ATOM 3001 C C . ARG A 1 45 ? 3.400 -24.809 -17.055 1.00 0.00 45 ARG A C 3
ATOM 3002 O O . ARG A 1 45 ? 2.854 -25.641 -16.321 1.00 0.00 45 ARG A O 3
ATOM 3023 N N . ALA A 1 46 ? 3.500 -23.503 -16.742 1.00 0.00 46 ALA A N 3
ATOM 3024 C CA . ALA A 1 46 ? 3.033 -22.944 -15.464 1.00 0.00 46 ALA A CA 3
ATOM 3025 C C . ALA A 1 46 ? 1.498 -22.826 -15.432 1.00 0.00 46 ALA A C 3
ATOM 3026 O O . ALA A 1 46 ? 0.833 -23.478 -14.620 1.00 0.00 46 ALA A O 3
ATOM 3033 N N . ARG A 1 47 ? 0.936 -22.006 -16.344 1.00 0.00 47 ARG A N 3
ATOM 3034 C CA . ARG A 1 47 ? -0.509 -21.669 -16.338 1.00 0.00 47 ARG A CA 3
ATOM 3035 C C . ARG A 1 47 ? -1.239 -22.180 -17.596 1.00 0.00 47 ARG A C 3
ATOM 3036 O O . ARG A 1 47 ? -2.466 -22.336 -17.572 1.00 0.00 47 ARG A O 3
ATOM 3057 N N . GLY A 1 48 ? -0.487 -22.457 -18.673 1.00 0.00 48 GLY A N 3
ATOM 3058 C CA . GLY A 1 48 ? -1.078 -22.851 -19.964 1.00 0.00 48 GLY A CA 3
ATOM 3059 C C . GLY A 1 48 ? -1.594 -21.661 -20.754 1.00 0.00 48 GLY A C 3
ATOM 3060 O O . GLY A 1 48 ? -2.700 -21.701 -21.307 1.00 0.00 48 GLY A O 3
ATOM 3064 N N . GLU A 1 49 ? -0.790 -20.590 -20.780 1.00 0.00 49 GLU A N 3
ATOM 3065 C CA . GLU A 1 49 ? -1.108 -19.352 -21.514 1.00 0.00 49 GLU A CA 3
ATOM 3066 C C . GLU A 1 49 ? -0.566 -19.431 -22.945 1.00 0.00 49 GLU A C 3
ATOM 3067 O O . GLU A 1 49 ? -1.288 -19.190 -23.919 1.00 0.00 49 GLU A O 3
ATOM 3079 N N . ILE A 1 50 ? 0.731 -19.756 -23.051 1.00 0.00 50 ILE A N 3
ATOM 3080 C CA . ILE A 1 50 ? 1.404 -19.940 -24.335 1.00 0.00 50 ILE A CA 3
ATOM 3081 C C . ILE A 1 50 ? 1.063 -21.342 -24.901 1.00 0.00 50 ILE A C 3
ATOM 3082 O O . ILE A 1 50 ? 1.204 -22.343 -24.186 1.00 0.00 50 ILE A O 3
ATOM 3098 N N . PRO A 1 51 ? 0.565 -21.418 -26.171 1.00 0.00 51 PRO A N 3
ATOM 3099 C CA . PRO A 1 51 ? 0.236 -22.701 -26.832 1.00 0.00 51 PRO A CA 3
ATOM 3100 C C . PRO A 1 51 ? 1.492 -23.405 -27.405 1.00 0.00 51 PRO A C 3
ATOM 3101 O O . PRO A 1 51 ? 2.623 -22.914 -27.256 1.00 0.00 51 PRO A O 3
ATOM 3112 N N . ARG A 1 52 ? 1.279 -24.550 -28.075 1.00 0.00 52 ARG A N 3
ATOM 3113 C CA . ARG A 1 52 ? 2.369 -25.384 -28.621 1.00 0.00 52 ARG A CA 3
ATOM 3114 C C . ARG A 1 52 ? 2.823 -24.835 -29.991 1.00 0.00 52 ARG A C 3
ATOM 3115 O O . ARG A 1 52 ? 2.498 -25.396 -31.046 1.00 0.00 52 ARG A O 3
ATOM 3136 N N . GLY A 1 53 ? 3.532 -23.692 -29.956 1.00 0.00 53 GLY A N 3
ATOM 3137 C CA . GLY A 1 53 ? 4.045 -23.045 -31.171 1.00 0.00 53 GLY A CA 3
ATOM 3138 C C . GLY A 1 53 ? 3.017 -22.129 -31.820 1.00 0.00 53 GLY A C 3
ATOM 3139 O O . GLY A 1 53 ? 3.297 -20.960 -32.094 1.00 0.00 53 GLY A O 3
ATOM 3143 N N . GLU A 1 54 ? 1.819 -22.675 -32.055 1.00 0.00 54 GLU A N 3
ATOM 3144 C CA . GLU A 1 54 ? 0.689 -21.979 -32.667 1.00 0.00 54 GLU A CA 3
ATOM 3145 C C . GLU A 1 54 ? -0.620 -22.638 -32.143 1.00 0.00 54 GLU A C 3
ATOM 3146 O O . GLU A 1 54 ? -0.650 -23.076 -30.988 1.00 0.00 54 GLU A O 3
ATOM 3158 N N . SER A 1 55 ? -1.672 -22.708 -32.981 1.00 0.00 55 SER A N 3
ATOM 3159 C CA . SER A 1 55 ? -3.009 -23.228 -32.614 1.00 0.00 55 SER A CA 3
ATOM 3160 C C . SER A 1 55 ? -2.963 -24.619 -31.949 1.00 0.00 55 SER A C 3
ATOM 3161 O O . SER A 1 55 ? -2.059 -25.413 -32.201 1.00 0.00 55 SER A O 3
ATOM 3169 N N . LEU A 1 56 ? -3.953 -24.886 -31.094 1.00 0.00 56 LEU A N 3
ATOM 3170 C CA . LEU A 1 56 ? -4.101 -26.177 -30.385 1.00 0.00 56 LEU A CA 3
ATOM 3171 C C . LEU A 1 56 ? -5.394 -26.897 -30.834 1.00 0.00 56 LEU A C 3
ATOM 3172 O O . LEU A 1 56 ? -6.141 -26.381 -31.675 1.00 0.00 56 LEU A O 3
ATOM 3188 N N . ASP A 1 57 ? -5.649 -28.086 -30.255 1.00 0.00 57 ASP A N 3
ATOM 3189 C CA . ASP A 1 57 ? -6.859 -28.898 -30.544 1.00 0.00 57 ASP A CA 3
ATOM 3190 C C . ASP A 1 57 ? -7.755 -29.027 -29.297 1.00 0.00 57 ASP A C 3
ATOM 3191 O O . ASP A 1 57 ? -8.756 -29.751 -29.319 1.00 0.00 57 ASP A O 3
ATOM 3200 N N . GLU A 1 58 ? -7.418 -28.275 -28.233 1.00 0.00 58 GLU A N 3
ATOM 3201 C CA . GLU A 1 58 ? -8.111 -28.341 -26.926 1.00 0.00 58 GLU A CA 3
ATOM 3202 C C . GLU A 1 58 ? -8.215 -26.935 -26.310 1.00 0.00 58 GLU A C 3
ATOM 3203 O O . GLU A 1 58 ? -7.207 -26.372 -25.881 1.00 0.00 58 GLU A O 3
ATOM 3215 N N . CYS A 1 59 ? -9.440 -26.373 -26.327 1.00 0.00 59 CYS A N 3
ATOM 3216 C CA . CYS A 1 59 ? -9.789 -25.088 -25.673 1.00 0.00 59 CYS A CA 3
ATOM 3217 C C . CYS A 1 59 ? -9.315 -25.052 -24.210 1.00 0.00 59 CYS A C 3
ATOM 3218 O O . CYS A 1 59 ? -9.614 -25.959 -23.461 1.00 0.00 59 CYS A O 3
ATOM 3225 N N . GLU A 1 60 ? -8.604 -23.984 -23.807 1.00 0.00 60 GLU A N 3
ATOM 3226 C CA . GLU A 1 60 ? -8.075 -23.850 -22.423 1.00 0.00 60 GLU A CA 3
ATOM 3227 C C . GLU A 1 60 ? -9.207 -23.651 -21.375 1.00 0.00 60 GLU A C 3
ATOM 3228 O O . GLU A 1 60 ? -8.981 -23.776 -20.173 1.00 0.00 60 GLU A O 3
ATOM 3240 N N . GLU A 1 61 ? -10.423 -23.360 -21.862 1.00 0.00 61 GLU A N 3
ATOM 3241 C CA . GLU A 1 61 ? -11.602 -23.082 -21.018 1.00 0.00 61 GLU A CA 3
ATOM 3242 C C . GLU A 1 61 ? -12.333 -24.396 -20.693 1.00 0.00 61 GLU A C 3
ATOM 3243 O O . GLU A 1 61 ? -12.593 -24.719 -19.535 1.00 0.00 61 GLU A O 3
ATOM 3255 N N . CYS A 1 62 ? -12.632 -25.157 -21.758 1.00 0.00 62 CYS A N 3
ATOM 3256 C CA . CYS A 1 62 ? -13.537 -26.332 -21.694 1.00 0.00 62 CYS A CA 3
ATOM 3257 C C . CYS A 1 62 ? -12.773 -27.665 -21.826 1.00 0.00 62 CYS A C 3
ATOM 3258 O O . CYS A 1 62 ? -13.273 -28.715 -21.419 1.00 0.00 62 CYS A O 3
ATOM 3265 N N . GLY A 1 63 ? -11.556 -27.591 -22.392 1.00 0.00 63 GLY A N 3
ATOM 3266 C CA . GLY A 1 63 ? -10.874 -28.762 -22.965 1.00 0.00 63 GLY A CA 3
ATOM 3267 C C . GLY A 1 63 ? -11.617 -29.316 -24.187 1.00 0.00 63 GLY A C 3
ATOM 3268 O O . GLY A 1 63 ? -11.630 -30.520 -24.431 1.00 0.00 63 GLY A O 3
ATOM 3272 N N . ALA A 1 64 ? -12.241 -28.399 -24.952 1.00 0.00 64 ALA A N 3
ATOM 3273 C CA . ALA A 1 64 ? -13.125 -28.741 -26.086 1.00 0.00 64 ALA A CA 3
ATOM 3274 C C . ALA A 1 64 ? -12.321 -28.940 -27.385 1.00 0.00 64 ALA A C 3
ATOM 3275 O O . ALA A 1 64 ? -11.408 -28.142 -27.651 1.00 0.00 64 ALA A O 3
ATOM 3282 N N . PRO A 1 65 ? -12.665 -29.982 -28.216 1.00 0.00 65 PRO A N 3
ATOM 3283 C CA . PRO A 1 65 ? -12.033 -30.212 -29.540 1.00 0.00 65 PRO A CA 3
ATOM 3284 C C . PRO A 1 65 ? -12.170 -28.993 -30.485 1.00 0.00 65 PRO A C 3
ATOM 3285 O O . PRO A 1 65 ? -13.232 -28.756 -31.072 1.00 0.00 65 PRO A O 3
ATOM 3296 N N . ILE A 1 66 ? -11.092 -28.191 -30.531 1.00 0.00 66 ILE A N 3
ATOM 3297 C CA . ILE A 1 66 ? -10.952 -27.021 -31.419 1.00 0.00 66 ILE A CA 3
ATOM 3298 C C . ILE A 1 66 ? -11.150 -27.423 -32.901 1.00 0.00 66 ILE A C 3
ATOM 3299 O O . ILE A 1 66 ? -10.514 -28.381 -33.353 1.00 0.00 66 ILE A O 3
ATOM 3315 N N . PRO A 1 67 ? -12.052 -26.729 -33.668 1.00 0.00 67 PRO A N 3
ATOM 3316 C CA . PRO A 1 67 ? -12.192 -26.962 -35.118 1.00 0.00 67 PRO A CA 3
ATOM 3317 C C . PRO A 1 67 ? -10.987 -26.370 -35.882 1.00 0.00 67 PRO A C 3
ATOM 3318 O O . PRO A 1 67 ? -10.391 -25.364 -35.448 1.00 0.00 67 PRO A O 3
ATOM 3329 N N . GLN A 1 68 ? -10.634 -26.994 -37.019 1.00 0.00 68 GLN A N 3
ATOM 3330 C CA . GLN A 1 68 ? -9.503 -26.551 -37.856 1.00 0.00 68 GLN A CA 3
ATOM 3331 C C . GLN A 1 68 ? -9.768 -25.147 -38.446 1.00 0.00 68 GLN A C 3
ATOM 3332 O O . GLN A 1 68 ? -8.834 -24.477 -38.885 1.00 0.00 68 GLN A O 3
ATOM 3346 N N . ALA A 1 69 ? -11.058 -24.731 -38.439 1.00 0.00 69 ALA A N 3
ATOM 3347 C CA . ALA A 1 69 ? -11.502 -23.400 -38.894 1.00 0.00 69 ALA A CA 3
ATOM 3348 C C . ALA A 1 69 ? -10.877 -22.299 -38.029 1.00 0.00 69 ALA A C 3
ATOM 3349 O O . ALA A 1 69 ? -10.413 -21.282 -38.540 1.00 0.00 69 ALA A O 3
ATOM 3356 N N . ARG A 1 70 ? -10.869 -22.537 -36.710 1.00 0.00 70 ARG A N 3
ATOM 3357 C CA . ARG A 1 70 ? -10.263 -21.629 -35.727 1.00 0.00 70 ARG A CA 3
ATOM 3358 C C . ARG A 1 70 ? -8.729 -21.685 -35.801 1.00 0.00 70 ARG A C 3
ATOM 3359 O O . ARG A 1 70 ? -8.061 -20.683 -35.560 1.00 0.00 70 ARG A O 3
ATOM 3380 N N . ARG A 1 71 ? -8.181 -22.866 -36.139 1.00 0.00 71 ARG A N 3
ATOM 3381 C CA . ARG A 1 71 ? -6.724 -23.056 -36.263 1.00 0.00 71 ARG A CA 3
ATOM 3382 C C . ARG A 1 71 ? -6.133 -22.256 -37.445 1.00 0.00 71 ARG A C 3
ATOM 3383 O O . ARG A 1 71 ? -5.068 -21.636 -37.305 1.00 0.00 71 ARG A O 3
ATOM 3404 N N . GLU A 1 72 ? -6.832 -22.281 -38.597 1.00 0.00 72 GLU A N 3
ATOM 3405 C CA . GLU A 1 72 ? -6.359 -21.617 -39.832 1.00 0.00 72 GLU A CA 3
ATOM 3406 C C . GLU A 1 72 ? -6.612 -20.095 -39.774 1.00 0.00 72 GLU A C 3
ATOM 3407 O O . GLU A 1 72 ? -5.756 -19.296 -40.186 1.00 0.00 72 GLU A O 3
ATOM 3419 N N . ALA A 1 73 ? -7.789 -19.708 -39.247 1.00 0.00 73 ALA A N 3
ATOM 3420 C CA . ALA A 1 73 ? -8.217 -18.296 -39.164 1.00 0.00 73 ALA A CA 3
ATOM 3421 C C . ALA A 1 73 ? -7.459 -17.544 -38.064 1.00 0.00 73 ALA A C 3
ATOM 3422 O O . ALA A 1 73 ? -7.290 -16.320 -38.131 1.00 0.00 73 ALA A O 3
ATOM 3429 N N . ILE A 1 74 ? -7.051 -18.293 -37.017 1.00 0.00 74 ILE A N 3
ATOM 3430 C CA . ILE A 1 74 ? -6.352 -17.747 -35.843 1.00 0.00 74 ILE A CA 3
ATOM 3431 C C . ILE A 1 74 ? -5.107 -18.622 -35.564 1.00 0.00 74 ILE A C 3
ATOM 3432 O O . ILE A 1 74 ? -5.222 -19.645 -34.884 1.00 0.00 74 ILE A O 3
ATOM 3448 N N . PRO A 1 75 ? -3.915 -18.266 -36.151 1.00 0.00 75 PRO A N 3
ATOM 3449 C CA . PRO A 1 75 ? -2.646 -19.011 -35.941 1.00 0.00 75 PRO A CA 3
ATOM 3450 C C . PRO A 1 75 ? -2.100 -18.819 -34.500 1.00 0.00 75 PRO A C 3
ATOM 3451 O O . PRO A 1 75 ? -1.198 -18.009 -34.246 1.00 0.00 75 PRO A O 3
ATOM 3462 N N . GLY A 1 76 ? -2.707 -19.559 -33.567 1.00 0.00 76 GLY A N 3
ATOM 3463 C CA . GLY A 1 76 ? -2.415 -19.460 -32.135 1.00 0.00 76 GLY A CA 3
ATOM 3464 C C . GLY A 1 76 ? -3.695 -19.351 -31.314 1.00 0.00 76 GLY A C 3
ATOM 3465 O O . GLY A 1 76 ? -3.722 -18.676 -30.274 1.00 0.00 76 GLY A O 3
ATOM 3469 N N . VAL A 1 77 ? -4.764 -20.028 -31.790 1.00 0.00 77 VAL A N 3
ATOM 3470 C CA . VAL A 1 77 ? -6.061 -20.062 -31.096 1.00 0.00 77 VAL A CA 3
ATOM 3471 C C . VAL A 1 77 ? -5.952 -20.930 -29.830 1.00 0.00 77 VAL A C 3
ATOM 3472 O O . VAL A 1 77 ? -5.216 -21.919 -29.811 1.00 0.00 77 VAL A O 3
ATOM 3485 N N . ARG A 1 78 ? -6.669 -20.519 -28.772 1.00 0.00 78 ARG A N 3
ATOM 3486 C CA . ARG A 1 78 ? -6.712 -21.222 -27.472 1.00 0.00 78 ARG A CA 3
ATOM 3487 C C . ARG A 1 78 ? -8.156 -21.298 -26.929 1.00 0.00 78 ARG A C 3
ATOM 3488 O O . ARG A 1 78 ? -8.394 -21.728 -25.799 1.00 0.00 78 ARG A O 3
ATOM 3509 N N . LEU A 1 79 ? -9.128 -20.936 -27.783 1.00 0.00 79 LEU A N 3
ATOM 3510 C CA . LEU A 1 79 ? -10.561 -20.881 -27.420 1.00 0.00 79 LEU A CA 3
ATOM 3511 C C . LEU A 1 79 ? -11.404 -21.618 -28.474 1.00 0.00 79 LEU A C 3
ATOM 3512 O O . LEU A 1 79 ? -11.194 -21.426 -29.675 1.00 0.00 79 LEU A O 3
ATOM 3528 N N . CYS A 1 80 ? -12.360 -22.467 -28.021 1.00 0.00 80 CYS A N 3
ATOM 3529 C CA . CYS A 1 80 ? -13.317 -23.156 -28.929 1.00 0.00 80 CYS A CA 3
ATOM 3530 C C . CYS A 1 80 ? -14.270 -22.119 -29.524 1.00 0.00 80 CYS A C 3
ATOM 3531 O O . CYS A 1 80 ? -14.380 -21.044 -28.961 1.00 0.00 80 CYS A O 3
ATOM 3538 N N . ILE A 1 81 ? -14.970 -22.454 -30.630 1.00 0.00 81 ILE A N 3
ATOM 3539 C CA . ILE A 1 81 ? -15.833 -21.497 -31.387 1.00 0.00 81 ILE A CA 3
ATOM 3540 C C . ILE A 1 81 ? -16.833 -20.751 -30.456 1.00 0.00 81 ILE A C 3
ATOM 3541 O O . ILE A 1 81 ? -17.116 -19.565 -30.655 1.00 0.00 81 ILE A O 3
ATOM 3557 N N . HIS A 1 82 ? -17.264 -21.453 -29.392 1.00 0.00 82 HIS A N 3
ATOM 3558 C CA . HIS A 1 82 ? -18.217 -20.941 -28.383 1.00 0.00 82 HIS A CA 3
ATOM 3559 C C . HIS A 1 82 ? -17.564 -19.835 -27.521 1.00 0.00 82 HIS A C 3
ATOM 3560 O O . HIS A 1 82 ? -18.150 -18.765 -27.320 1.00 0.00 82 HIS A O 3
ATOM 3575 N N . CYS A 1 83 ? -16.327 -20.102 -27.036 1.00 0.00 83 CYS A N 3
ATOM 3576 C CA . CYS A 1 83 ? -15.544 -19.116 -26.257 1.00 0.00 83 CYS A CA 3
ATOM 3577 C C . CYS A 1 83 ? -14.965 -18.028 -27.169 1.00 0.00 83 CYS A C 3
ATOM 3578 O O . CYS A 1 83 ? -14.790 -16.907 -26.745 1.00 0.00 83 CYS A O 3
ATOM 3585 N N . GLN A 1 84 ? -14.677 -18.352 -28.433 1.00 0.00 84 GLN A N 3
ATOM 3586 C CA . GLN A 1 84 ? -13.902 -17.454 -29.294 1.00 0.00 84 GLN A CA 3
ATOM 3587 C C . GLN A 1 84 ? -14.800 -16.301 -29.780 1.00 0.00 84 GLN A C 3
ATOM 3588 O O . GLN A 1 84 ? -14.387 -15.149 -29.731 1.00 0.00 84 GLN A O 3
ATOM 3602 N N . GLN A 1 85 ? -16.040 -16.629 -30.186 1.00 0.00 85 GLN A N 3
ATOM 3603 C CA . GLN A 1 85 ? -16.989 -15.644 -30.743 1.00 0.00 85 GLN A CA 3
ATOM 3604 C C . GLN A 1 85 ? -17.269 -14.488 -29.748 1.00 0.00 85 GLN A C 3
ATOM 3605 O O . GLN A 1 85 ? -17.370 -13.321 -30.152 1.00 0.00 85 GLN A O 3
ATOM 3619 N N . GLU A 1 86 ? -17.362 -14.830 -28.444 1.00 0.00 86 GLU A N 3
ATOM 3620 C CA . GLU A 1 86 ? -17.617 -13.849 -27.363 1.00 0.00 86 GLU A CA 3
ATOM 3621 C C . GLU A 1 86 ? -16.351 -13.024 -27.025 1.00 0.00 86 GLU A C 3
ATOM 3622 O O . GLU A 1 86 ? -16.451 -11.822 -26.763 1.00 0.00 86 GLU A O 3
ATOM 3634 N N . LYS A 1 87 ? -15.161 -13.668 -27.057 1.00 0.00 87 LYS A N 3
ATOM 3635 C CA . LYS A 1 87 ? -13.872 -12.984 -26.762 1.00 0.00 87 LYS A CA 3
ATOM 3636 C C . LYS A 1 87 ? -13.420 -12.115 -27.954 1.00 0.00 87 LYS A C 3
ATOM 3637 O O . LYS A 1 87 ? -12.625 -11.186 -27.792 1.00 0.00 87 LYS A O 3
ATOM 3656 N N . ASP A 1 88 ? -13.913 -12.452 -29.159 1.00 0.00 88 ASP A N 3
ATOM 3657 C CA . ASP A 1 88 ? -13.553 -11.750 -30.407 1.00 0.00 88 ASP A CA 3
ATOM 3658 C C . ASP A 1 88 ? -14.247 -10.371 -30.479 1.00 0.00 88 ASP A C 3
ATOM 3659 O O . ASP A 1 88 ? -13.832 -9.492 -31.238 1.00 0.00 88 ASP A O 3
ATOM 3668 N N . LEU A 1 89 ? -15.303 -10.197 -29.667 1.00 0.00 89 LEU A N 3
ATOM 3669 C CA . LEU A 1 89 ? -15.995 -8.904 -29.506 1.00 0.00 89 LEU A CA 3
ATOM 3670 C C . LEU A 1 89 ? -15.144 -7.951 -28.644 1.00 0.00 89 LEU A C 3
ATOM 3671 O O . LEU A 1 89 ? -15.281 -6.728 -28.721 1.00 0.00 89 LEU A O 3
ATOM 3687 N N . GLN A 1 90 ? -14.262 -8.550 -27.824 1.00 0.00 90 GLN A N 3
ATOM 3688 C CA . GLN A 1 90 ? -13.464 -7.849 -26.800 1.00 0.00 90 GLN A CA 3
ATOM 3689 C C . GLN A 1 90 ? -12.089 -7.426 -27.363 1.00 0.00 90 GLN A C 3
ATOM 3690 O O . GLN A 1 90 ? -11.275 -6.835 -26.640 1.00 0.00 90 GLN A O 3
ATOM 3704 N N . LYS A 1 91 ? -11.834 -7.775 -28.647 1.00 0.00 91 LYS A N 3
ATOM 3705 C CA . LYS A 1 91 ? -10.603 -7.390 -29.368 1.00 0.00 91 LYS A CA 3
ATOM 3706 C C . LYS A 1 91 ? -10.523 -5.850 -29.495 1.00 0.00 91 LYS A C 3
ATOM 3707 O O . LYS A 1 91 ? -11.432 -5.247 -30.083 1.00 0.00 91 LYS A O 3
ATOM 3726 N N . PRO A 1 92 ? -9.467 -5.182 -28.935 1.00 0.00 92 PRO A N 3
ATOM 3727 C CA . PRO A 1 92 ? -9.286 -3.728 -29.118 1.00 0.00 92 PRO A CA 3
ATOM 3728 C C . PRO A 1 92 ? -8.842 -3.392 -30.560 1.00 0.00 92 PRO A C 3
ATOM 3729 O O . PRO A 1 92 ? -9.215 -2.348 -31.091 1.00 0.00 92 PRO A O 3
ATOM 3740 N N . ALA A 1 93 ? -8.054 -4.323 -31.166 1.00 0.00 93 ALA A N 3
ATOM 3741 C CA . ALA A 1 93 ? -7.425 -4.168 -32.506 1.00 0.00 93 ALA A CA 3
ATOM 3742 C C . ALA A 1 93 ? -6.339 -3.056 -32.521 1.00 0.00 93 ALA A C 3
ATOM 3743 O O . ALA A 1 93 ? -5.872 -2.644 -33.588 1.00 0.00 93 ALA A O 3
ATOM 3750 N N . TYR A 1 94 ? -5.928 -2.610 -31.316 1.00 0.00 94 TYR A N 3
ATOM 3751 C CA . TYR A 1 94 ? -4.841 -1.624 -31.120 1.00 0.00 94 TYR A CA 3
ATOM 3752 C C . TYR A 1 94 ? -4.176 -1.871 -29.748 1.00 0.00 94 TYR A C 3
ATOM 3753 O O . TYR A 1 94 ? -4.640 -2.716 -28.962 1.00 0.00 94 TYR A O 3
ATOM 3771 N N . THR A 1 95 ? -3.101 -1.115 -29.454 1.00 0.00 95 THR A N 3
ATOM 3772 C CA . THR A 1 95 ? -2.342 -1.226 -28.199 1.00 0.00 95 THR A CA 3
ATOM 3773 C C . THR A 1 95 ? -2.252 0.152 -27.498 1.00 0.00 95 THR A C 3
ATOM 3774 O O . THR A 1 95 ? -1.306 0.927 -27.718 1.00 0.00 95 THR A O 3
ATOM 3785 N N . GLY A 1 96 ? -3.280 0.461 -26.678 1.00 0.00 96 GLY A N 3
ATOM 3786 C CA . GLY A 1 96 ? -3.351 1.735 -25.952 1.00 0.00 96 GLY A CA 3
ATOM 3787 C C . GLY A 1 96 ? -2.604 1.687 -24.622 1.00 0.00 96 GLY A C 3
ATOM 3788 O O . GLY A 1 96 ? -3.209 1.450 -23.571 1.00 0.00 96 GLY A O 3
ATOM 3792 N N . TYR A 1 97 ? -1.280 1.895 -24.679 1.00 0.00 97 TYR A N 3
ATOM 3793 C CA . TYR A 1 97 ? -0.383 1.828 -23.509 1.00 0.00 97 TYR A CA 3
ATOM 3794 C C . TYR A 1 97 ? -0.369 3.174 -22.755 1.00 0.00 97 TYR A C 3
ATOM 3795 O O . TYR A 1 97 ? 0.036 4.201 -23.318 1.00 0.00 97 TYR A O 3
ATOM 3813 N N . ASN A 1 98 ? -0.835 3.147 -21.490 1.00 0.00 98 ASN A N 3
ATOM 3814 C CA . ASN A 1 98 ? -0.908 4.320 -20.602 1.00 0.00 98 ASN A CA 3
ATOM 3815 C C . ASN A 1 98 ? -0.271 3.964 -19.250 1.00 0.00 98 ASN A C 3
ATOM 3816 O O . ASN A 1 98 ? -0.957 3.554 -18.304 1.00 0.00 98 ASN A O 3
ATOM 3827 N N . ARG A 1 99 ? 1.065 4.063 -19.192 1.00 0.00 99 ARG A N 3
ATOM 3828 C CA . ARG A 1 99 ? 1.844 3.805 -17.971 1.00 0.00 99 ARG A CA 3
ATOM 3829 C C . ARG A 1 99 ? 1.892 5.088 -17.137 1.00 0.00 99 ARG A C 3
ATOM 3830 O O . ARG A 1 99 ? 2.825 5.889 -17.252 1.00 0.00 99 ARG A O 3
ATOM 3851 N N . ARG A 1 100 ? 0.843 5.292 -16.328 1.00 0.00 100 ARG A N 3
ATOM 3852 C CA . ARG A 1 100 ? 0.618 6.556 -15.604 1.00 0.00 100 ARG A CA 3
ATOM 3853 C C . ARG A 1 100 ? 0.021 6.307 -14.206 1.00 0.00 100 ARG A C 3
ATOM 3854 O O . ARG A 1 100 ? -0.432 5.194 -13.897 1.00 0.00 100 ARG A O 3
ATOM 3875 N N . GLY A 1 101 ? 0.013 7.375 -13.380 1.00 0.00 101 GLY A N 3
ATOM 3876 C CA . GLY A 1 101 ? -0.434 7.303 -11.986 1.00 0.00 101 GLY A CA 3
ATOM 3877 C C . GLY A 1 101 ? -1.932 7.073 -11.841 1.00 0.00 101 GLY A C 3
ATOM 3878 O O . GLY A 1 101 ? -2.375 6.388 -10.913 1.00 0.00 101 GLY A O 3
ATOM 3882 N N . SER A 1 102 ? -2.719 7.667 -12.746 1.00 0.00 102 SER A N 3
ATOM 3883 C CA . SER A 1 102 ? -4.168 7.455 -12.803 1.00 0.00 102 SER A CA 3
ATOM 3884 C C . SER A 1 102 ? -4.481 6.305 -13.769 1.00 0.00 102 SER A C 3
ATOM 3885 O O . SER A 1 102 ? -4.436 6.481 -14.993 1.00 0.00 102 SER A O 3
ATOM 3893 N N . LYS A 1 103 ? -4.757 5.125 -13.197 1.00 0.00 103 LYS A N 3
ATOM 3894 C CA . LYS A 1 103 ? -5.094 3.906 -13.953 1.00 0.00 103 LYS A CA 3
ATOM 3895 C C . LYS A 1 103 ? -6.490 4.067 -14.575 1.00 0.00 103 LYS A C 3
ATOM 3896 O O . LYS A 1 103 ? -7.490 4.164 -13.853 1.00 0.00 103 LYS A O 3
ATOM 3915 N N . ASP A 1 104 ? -6.532 4.123 -15.913 1.00 0.00 104 ASP A N 3
ATOM 3916 C CA . ASP A 1 104 ? -7.786 4.210 -16.676 1.00 0.00 104 ASP A CA 3
ATOM 3917 C C . ASP A 1 104 ? -8.570 2.878 -16.554 1.00 0.00 104 ASP A C 3
ATOM 3918 O O . ASP A 1 104 ? -8.012 1.794 -16.773 1.00 0.00 104 ASP A O 3
ATOM 3927 N N . SER A 1 105 ? -9.846 2.985 -16.159 1.00 0.00 105 SER A N 3
ATOM 3928 C CA . SER A 1 105 ? -10.711 1.835 -15.879 1.00 0.00 105 SER A CA 3
ATOM 3929 C C . SER A 1 105 ? -12.185 2.265 -16.000 1.00 0.00 105 SER A C 3
ATOM 3930 O O . SER A 1 105 ? -12.917 2.379 -15.003 1.00 0.00 105 SER A O 3
ATOM 3938 N N . GLN A 1 106 ? -12.584 2.567 -17.241 1.00 0.00 106 GLN A N 3
ATOM 3939 C CA . GLN A 1 106 ? -13.954 2.967 -17.583 1.00 0.00 106 GLN A CA 3
ATOM 3940 C C . GLN A 1 106 ? -14.656 1.808 -18.304 1.00 0.00 106 GLN A C 3
ATOM 3941 O O . GLN A 1 106 ? -14.105 1.249 -19.261 1.00 0.00 106 GLN A O 3
ATOM 3955 N N . LEU A 1 107 ? -15.862 1.436 -17.822 1.00 0.00 107 LEU A N 3
ATOM 3956 C CA . LEU A 1 107 ? -16.657 0.349 -18.426 1.00 0.00 107 LEU A CA 3
ATOM 3957 C C . LEU A 1 107 ? -17.289 0.834 -19.762 1.00 0.00 107 LEU A C 3
ATOM 3958 O O . LEU A 1 107 ? -18.429 1.289 -19.826 1.00 0.00 107 LEU A O 3
ATOM 3974 N N . ARG A 1 108 ? -16.476 0.780 -20.834 1.00 0.00 108 ARG A N 3
ATOM 3975 C CA . ARG A 1 108 ? -16.824 1.297 -22.177 1.00 0.00 108 ARG A CA 3
ATOM 3976 C C . ARG A 1 108 ? -16.434 0.232 -23.233 1.00 0.00 108 ARG A C 3
ATOM 3977 O O . ARG A 1 108 ? -17.327 -0.401 -23.832 1.00 0.00 108 ARG A O 3
ATOM 4000 N N . MET A 1 21 ? 11.975 -16.905 1.361 1.00 0.00 21 MET A N 4
ATOM 4001 C CA . MET A 1 21 ? 12.207 -16.441 -0.034 1.00 0.00 21 MET A CA 4
ATOM 4002 C C . MET A 1 21 ? 10.865 -16.119 -0.720 1.00 0.00 21 MET A C 4
ATOM 4003 O O . MET A 1 21 ? 9.854 -16.775 -0.443 1.00 0.00 21 MET A O 4
ATOM 4017 N N . ALA A 1 22 ? 10.861 -15.098 -1.610 1.00 0.00 22 ALA A N 4
ATOM 4018 C CA . ALA A 1 22 ? 9.708 -14.789 -2.470 1.00 0.00 22 ALA A CA 4
ATOM 4019 C C . ALA A 1 22 ? 9.445 -15.977 -3.416 1.00 0.00 22 ALA A C 4
ATOM 4020 O O . ALA A 1 22 ? 10.159 -16.164 -4.404 1.00 0.00 22 ALA A O 4
ATOM 4027 N N . SER A 1 23 ? 8.438 -16.791 -3.066 1.00 0.00 23 SER A N 4
ATOM 4028 C CA . SER A 1 23 ? 8.105 -18.035 -3.776 1.00 0.00 23 SER A CA 4
ATOM 4029 C C . SER A 1 23 ? 6.647 -18.416 -3.474 1.00 0.00 23 SER A C 4
ATOM 4030 O O . SER A 1 23 ? 6.112 -18.058 -2.416 1.00 0.00 23 SER A O 4
ATOM 4038 N N . GLY A 1 24 ? 6.011 -19.114 -4.425 1.00 0.00 24 GLY A N 4
ATOM 4039 C CA . GLY A 1 24 ? 4.589 -19.470 -4.343 1.00 0.00 24 GLY A CA 4
ATOM 4040 C C . GLY A 1 24 ? 3.681 -18.355 -4.869 1.00 0.00 24 GLY A C 4
ATOM 4041 O O . GLY A 1 24 ? 2.689 -18.631 -5.560 1.00 0.00 24 GLY A O 4
ATOM 4045 N N . TRP A 1 25 ? 4.033 -17.086 -4.545 1.00 0.00 25 TRP A N 4
ATOM 4046 C CA . TRP A 1 25 ? 3.228 -15.900 -4.901 1.00 0.00 25 TRP A CA 4
ATOM 4047 C C . TRP A 1 25 ? 3.141 -15.703 -6.435 1.00 0.00 25 TRP A C 4
ATOM 4048 O O . TRP A 1 25 ? 2.085 -15.362 -6.969 1.00 0.00 25 TRP A O 4
ATOM 4069 N N . ALA A 1 26 ? 4.268 -15.937 -7.130 1.00 0.00 26 ALA A N 4
ATOM 4070 C CA . ALA A 1 26 ? 4.382 -15.749 -8.588 1.00 0.00 26 ALA A CA 4
ATOM 4071 C C . ALA A 1 26 ? 5.033 -16.980 -9.212 1.00 0.00 26 ALA A C 4
ATOM 4072 O O . ALA A 1 26 ? 4.519 -17.549 -10.177 1.00 0.00 26 ALA A O 4
ATOM 4079 N N . ASN A 1 27 ? 6.171 -17.397 -8.634 1.00 0.00 27 ASN A N 4
ATOM 4080 C CA . ASN A 1 27 ? 6.919 -18.578 -9.099 1.00 0.00 27 ASN A CA 4
ATOM 4081 C C . ASN A 1 27 ? 6.457 -19.835 -8.340 1.00 0.00 27 ASN A C 4
ATOM 4082 O O . ASN A 1 27 ? 6.320 -19.821 -7.120 1.00 0.00 27 ASN A O 4
ATOM 4093 N N . ASP A 1 28 ? 6.197 -20.908 -9.088 1.00 0.00 28 ASP A N 4
ATOM 4094 C CA . ASP A 1 28 ? 5.809 -22.232 -8.555 1.00 0.00 28 ASP A CA 4
ATOM 4095 C C . ASP A 1 28 ? 6.316 -23.291 -9.541 1.00 0.00 28 ASP A C 4
ATOM 4096 O O . ASP A 1 28 ? 6.909 -22.937 -10.541 1.00 0.00 28 ASP A O 4
ATOM 4105 N N . ASP A 1 29 ? 6.064 -24.576 -9.277 1.00 0.00 29 ASP A N 4
ATOM 4106 C CA . ASP A 1 29 ? 6.430 -25.673 -10.202 1.00 0.00 29 ASP A CA 4
ATOM 4107 C C . ASP A 1 29 ? 5.543 -25.604 -11.451 1.00 0.00 29 ASP A C 4
ATOM 4108 O O . ASP A 1 29 ? 6.020 -25.724 -12.581 1.00 0.00 29 ASP A O 4
ATOM 4117 N N . ALA A 1 30 ? 4.249 -25.348 -11.209 1.00 0.00 30 ALA A N 4
ATOM 4118 C CA . ALA A 1 30 ? 3.223 -25.246 -12.263 1.00 0.00 30 ALA A CA 4
ATOM 4119 C C . ALA A 1 30 ? 3.309 -23.901 -13.034 1.00 0.00 30 ALA A C 4
ATOM 4120 O O . ALA A 1 30 ? 2.530 -23.668 -13.967 1.00 0.00 30 ALA A O 4
ATOM 4127 N N . VAL A 1 31 ? 4.234 -23.007 -12.607 1.00 0.00 31 VAL A N 4
ATOM 4128 C CA . VAL A 1 31 ? 4.528 -21.726 -13.298 1.00 0.00 31 VAL A CA 4
ATOM 4129 C C . VAL A 1 31 ? 5.940 -21.782 -13.942 1.00 0.00 31 VAL A C 4
ATOM 4130 O O . VAL A 1 31 ? 6.179 -21.209 -15.017 1.00 0.00 31 VAL A O 4
ATOM 4143 N N . ASN A 1 32 ? 6.857 -22.511 -13.283 1.00 0.00 32 ASN A N 4
ATOM 4144 C CA . ASN A 1 32 ? 8.270 -22.637 -13.714 1.00 0.00 32 ASN A CA 4
ATOM 4145 C C . ASN A 1 32 ? 8.429 -23.736 -14.776 1.00 0.00 32 ASN A C 4
ATOM 4146 O O . ASN A 1 32 ? 9.481 -23.854 -15.383 1.00 0.00 32 ASN A O 4
ATOM 4157 N N . GLU A 1 33 ? 7.372 -24.526 -15.019 1.00 0.00 33 GLU A N 4
ATOM 4158 C CA . GLU A 1 33 ? 7.369 -25.523 -16.107 1.00 0.00 33 GLU A CA 4
ATOM 4159 C C . GLU A 1 33 ? 7.162 -24.816 -17.473 1.00 0.00 33 GLU A C 4
ATOM 4160 O O . GLU A 1 33 ? 7.510 -25.363 -18.524 1.00 0.00 33 GLU A O 4
ATOM 4172 N N . GLN A 1 34 ? 6.608 -23.577 -17.426 1.00 0.00 34 GLN A N 4
ATOM 4173 C CA . GLN A 1 34 ? 6.534 -22.662 -18.589 1.00 0.00 34 GLN A CA 4
ATOM 4174 C C . GLN A 1 34 ? 7.913 -22.009 -18.822 1.00 0.00 34 GLN A C 4
ATOM 4175 O O . GLN A 1 34 ? 8.269 -21.662 -19.948 1.00 0.00 34 GLN A O 4
ATOM 4189 N N . ILE A 1 35 ? 8.661 -21.813 -17.719 1.00 0.00 35 ILE A N 4
ATOM 4190 C CA . ILE A 1 35 ? 10.052 -21.313 -17.756 1.00 0.00 35 ILE A CA 4
ATOM 4191 C C . ILE A 1 35 ? 10.990 -22.446 -18.237 1.00 0.00 35 ILE A C 4
ATOM 4192 O O . ILE A 1 35 ? 11.970 -22.206 -18.949 1.00 0.00 35 ILE A O 4
ATOM 4208 N N . ASN A 1 36 ? 10.621 -23.689 -17.879 1.00 0.00 36 ASN A N 4
ATOM 4209 C CA . ASN A 1 36 ? 11.319 -24.922 -18.291 1.00 0.00 36 ASN A CA 4
ATOM 4210 C C . ASN A 1 36 ? 10.681 -25.492 -19.571 1.00 0.00 36 ASN A C 4
ATOM 4211 O O . ASN A 1 36 ? 10.726 -26.700 -19.810 1.00 0.00 36 ASN A O 4
ATOM 4222 N N . SER A 1 37 ? 10.161 -24.591 -20.434 1.00 0.00 37 SER A N 4
ATOM 4223 C CA . SER A 1 37 ? 9.594 -24.952 -21.752 1.00 0.00 37 SER A CA 4
ATOM 4224 C C . SER A 1 37 ? 10.676 -25.446 -22.743 1.00 0.00 37 SER A C 4
ATOM 4225 O O . SER A 1 37 ? 10.375 -25.780 -23.887 1.00 0.00 37 SER A O 4
ATOM 4233 N N . THR A 1 38 ? 11.931 -25.480 -22.276 1.00 0.00 38 THR A N 4
ATOM 4234 C CA . THR A 1 38 ? 13.061 -26.088 -22.984 1.00 0.00 38 THR A CA 4
ATOM 4235 C C . THR A 1 38 ? 12.887 -27.625 -23.087 1.00 0.00 38 THR A C 4
ATOM 4236 O O . THR A 1 38 ? 13.292 -28.249 -24.079 1.00 0.00 38 THR A O 4
ATOM 4247 N N . ILE A 1 39 ? 12.266 -28.213 -22.045 1.00 0.00 39 ILE A N 4
ATOM 4248 C CA . ILE A 1 39 ? 12.014 -29.661 -21.951 1.00 0.00 39 ILE A CA 4
ATOM 4249 C C . ILE A 1 39 ? 10.928 -30.074 -22.971 1.00 0.00 39 ILE A C 4
ATOM 4250 O O . ILE A 1 39 ? 11.068 -31.079 -23.678 1.00 0.00 39 ILE A O 4
ATOM 4266 N N . GLU A 1 40 ? 9.869 -29.249 -23.083 1.00 0.00 40 GLU A N 4
ATOM 4267 C CA . GLU A 1 40 ? 8.742 -29.518 -24.007 1.00 0.00 40 GLU A CA 4
ATOM 4268 C C . GLU A 1 40 ? 9.173 -29.192 -25.450 1.00 0.00 40 GLU A C 4
ATOM 4269 O O . GLU A 1 40 ? 8.653 -29.766 -26.404 1.00 0.00 40 GLU A O 4
ATOM 4281 N N . ASP A 1 41 ? 10.136 -28.253 -25.571 1.00 0.00 41 ASP A N 4
ATOM 4282 C CA . ASP A 1 41 ? 10.817 -27.917 -26.838 1.00 0.00 41 ASP A CA 4
ATOM 4283 C C . ASP A 1 41 ? 11.651 -29.119 -27.311 1.00 0.00 41 ASP A C 4
ATOM 4284 O O . ASP A 1 41 ? 11.676 -29.440 -28.504 1.00 0.00 41 ASP A O 4
ATOM 4293 N N . ALA A 1 42 ? 12.301 -29.788 -26.345 1.00 0.00 42 ALA A N 4
ATOM 4294 C CA . ALA A 1 42 ? 13.127 -30.984 -26.591 1.00 0.00 42 ALA A CA 4
ATOM 4295 C C . ALA A 1 42 ? 12.275 -32.147 -27.128 1.00 0.00 42 ALA A C 4
ATOM 4296 O O . ALA A 1 42 ? 12.746 -32.956 -27.933 1.00 0.00 42 ALA A O 4
ATOM 4303 N N . ILE A 1 43 ? 11.016 -32.226 -26.662 1.00 0.00 43 ILE A N 4
ATOM 4304 C CA . ILE A 1 43 ? 10.049 -33.235 -27.139 1.00 0.00 43 ILE A CA 4
ATOM 4305 C C . ILE A 1 43 ? 9.298 -32.717 -28.406 1.00 0.00 43 ILE A C 4
ATOM 4306 O O . ILE A 1 43 ? 8.745 -33.507 -29.180 1.00 0.00 43 ILE A O 4
ATOM 4322 N N . ALA A 1 44 ? 9.291 -31.378 -28.612 1.00 0.00 44 ALA A N 4
ATOM 4323 C CA . ALA A 1 44 ? 8.642 -30.730 -29.778 1.00 0.00 44 ALA A CA 4
ATOM 4324 C C . ALA A 1 44 ? 9.376 -31.105 -31.070 1.00 0.00 44 ALA A C 4
ATOM 4325 O O . ALA A 1 44 ? 8.780 -31.649 -32.000 1.00 0.00 44 ALA A O 4
ATOM 4332 N N . ARG A 1 45 ? 10.690 -30.845 -31.105 1.00 0.00 45 ARG A N 4
ATOM 4333 C CA . ARG A 1 45 ? 11.548 -31.212 -32.256 1.00 0.00 45 ARG A CA 4
ATOM 4334 C C . ARG A 1 45 ? 11.792 -32.740 -32.347 1.00 0.00 45 ARG A C 4
ATOM 4335 O O . ARG A 1 45 ? 12.372 -33.224 -33.326 1.00 0.00 45 ARG A O 4
ATOM 4356 N N . ALA A 1 46 ? 11.343 -33.482 -31.314 1.00 0.00 46 ALA A N 4
ATOM 4357 C CA . ALA A 1 46 ? 11.467 -34.948 -31.250 1.00 0.00 46 ALA A CA 4
ATOM 4358 C C . ALA A 1 46 ? 10.269 -35.665 -31.913 1.00 0.00 46 ALA A C 4
ATOM 4359 O O . ALA A 1 46 ? 10.458 -36.531 -32.769 1.00 0.00 46 ALA A O 4
ATOM 4366 N N . ARG A 1 47 ? 9.031 -35.310 -31.492 1.00 0.00 47 ARG A N 4
ATOM 4367 C CA . ARG A 1 47 ? 7.795 -36.020 -31.920 1.00 0.00 47 ARG A CA 4
ATOM 4368 C C . ARG A 1 47 ? 6.662 -35.044 -32.281 1.00 0.00 47 ARG A C 4
ATOM 4369 O O . ARG A 1 47 ? 5.657 -35.446 -32.884 1.00 0.00 47 ARG A O 4
ATOM 4390 N N . GLY A 1 48 ? 6.829 -33.767 -31.920 1.00 0.00 48 GLY A N 4
ATOM 4391 C CA . GLY A 1 48 ? 5.782 -32.762 -32.104 1.00 0.00 48 GLY A CA 4
ATOM 4392 C C . GLY A 1 48 ? 4.896 -32.635 -30.873 1.00 0.00 48 GLY A C 4
ATOM 4393 O O . GLY A 1 48 ? 3.671 -32.774 -30.963 1.00 0.00 48 GLY A O 4
ATOM 4397 N N . GLU A 1 49 ? 5.547 -32.419 -29.714 1.00 0.00 49 GLU A N 4
ATOM 4398 C CA . GLU A 1 49 ? 4.877 -32.187 -28.422 1.00 0.00 49 GLU A CA 4
ATOM 4399 C C . GLU A 1 49 ? 4.053 -30.885 -28.470 1.00 0.00 49 GLU A C 4
ATOM 4400 O O . GLU A 1 49 ? 2.829 -30.917 -28.667 1.00 0.00 49 GLU A O 4
ATOM 4412 N N . ILE A 1 50 ? 4.737 -29.734 -28.315 1.00 0.00 50 ILE A N 4
ATOM 4413 C CA . ILE A 1 50 ? 4.102 -28.410 -28.349 1.00 0.00 50 ILE A CA 4
ATOM 4414 C C . ILE A 1 50 ? 4.677 -27.598 -29.526 1.00 0.00 50 ILE A C 4
ATOM 4415 O O . ILE A 1 50 ? 5.898 -27.497 -29.666 1.00 0.00 50 ILE A O 4
ATOM 4431 N N . PRO A 1 51 ? 3.786 -27.051 -30.414 1.00 0.00 51 PRO A N 4
ATOM 4432 C CA . PRO A 1 51 ? 4.161 -26.087 -31.482 1.00 0.00 51 PRO A CA 4
ATOM 4433 C C . PRO A 1 51 ? 4.912 -24.819 -30.979 1.00 0.00 51 PRO A C 4
ATOM 4434 O O . PRO A 1 51 ? 5.254 -24.683 -29.798 1.00 0.00 51 PRO A O 4
ATOM 4445 N N . ARG A 1 52 ? 5.127 -23.876 -31.904 1.00 0.00 52 ARG A N 4
ATOM 4446 C CA . ARG A 1 52 ? 5.855 -22.615 -31.648 1.00 0.00 52 ARG A CA 4
ATOM 4447 C C . ARG A 1 52 ? 4.914 -21.529 -31.076 1.00 0.00 52 ARG A C 4
ATOM 4448 O O . ARG A 1 52 ? 4.959 -20.362 -31.485 1.00 0.00 52 ARG A O 4
ATOM 4469 N N . GLY A 1 53 ? 4.096 -21.925 -30.081 1.00 0.00 53 GLY A N 4
ATOM 4470 C CA . GLY A 1 53 ? 3.043 -21.061 -29.527 1.00 0.00 53 GLY A CA 4
ATOM 4471 C C . GLY A 1 53 ? 1.823 -21.001 -30.443 1.00 0.00 53 GLY A C 4
ATOM 4472 O O . GLY A 1 53 ? 0.993 -20.096 -30.328 1.00 0.00 53 GLY A O 4
ATOM 4476 N N . GLU A 1 54 ? 1.727 -21.984 -31.354 1.00 0.00 54 GLU A N 4
ATOM 4477 C CA . GLU A 1 54 ? 0.747 -21.991 -32.454 1.00 0.00 54 GLU A CA 4
ATOM 4478 C C . GLU A 1 54 ? -0.587 -22.640 -32.018 1.00 0.00 54 GLU A C 4
ATOM 4479 O O . GLU A 1 54 ? -0.786 -22.952 -30.837 1.00 0.00 54 GLU A O 4
ATOM 4491 N N . SER A 1 55 ? -1.490 -22.815 -32.996 1.00 0.00 55 SER A N 4
ATOM 4492 C CA . SER A 1 55 ? -2.847 -23.338 -32.792 1.00 0.00 55 SER A CA 4
ATOM 4493 C C . SER A 1 55 ? -2.855 -24.726 -32.114 1.00 0.00 55 SER A C 4
ATOM 4494 O O . SER A 1 55 ? -2.106 -25.626 -32.510 1.00 0.00 55 SER A O 4
ATOM 4502 N N . LEU A 1 56 ? -3.708 -24.871 -31.087 1.00 0.00 56 LEU A N 4
ATOM 4503 C CA . LEU A 1 56 ? -3.876 -26.127 -30.327 1.00 0.00 56 LEU A CA 4
ATOM 4504 C C . LEU A 1 56 ? -5.162 -26.860 -30.776 1.00 0.00 56 LEU A C 4
ATOM 4505 O O . LEU A 1 56 ? -5.875 -26.388 -31.667 1.00 0.00 56 LEU A O 4
ATOM 4521 N N . ASP A 1 57 ? -5.457 -28.004 -30.132 1.00 0.00 57 ASP A N 4
ATOM 4522 C CA . ASP A 1 57 ? -6.623 -28.861 -30.466 1.00 0.00 57 ASP A CA 4
ATOM 4523 C C . ASP A 1 57 ? -7.603 -28.990 -29.273 1.00 0.00 57 ASP A C 4
ATOM 4524 O O . ASP A 1 57 ? -8.643 -29.655 -29.387 1.00 0.00 57 ASP A O 4
ATOM 4533 N N . GLU A 1 58 ? -7.285 -28.304 -28.152 1.00 0.00 58 GLU A N 4
ATOM 4534 C CA . GLU A 1 58 ? -8.065 -28.360 -26.887 1.00 0.00 58 GLU A CA 4
ATOM 4535 C C . GLU A 1 58 ? -8.181 -26.949 -26.273 1.00 0.00 58 GLU A C 4
ATOM 4536 O O . GLU A 1 58 ? -7.188 -26.364 -25.844 1.00 0.00 58 GLU A O 4
ATOM 4548 N N . CYS A 1 59 ? -9.412 -26.422 -26.288 1.00 0.00 59 CYS A N 4
ATOM 4549 C CA . CYS A 1 59 ? -9.806 -25.142 -25.656 1.00 0.00 59 CYS A CA 4
ATOM 4550 C C . CYS A 1 59 ? -9.319 -25.024 -24.199 1.00 0.00 59 CYS A C 4
ATOM 4551 O O . CYS A 1 59 ? -9.592 -25.910 -23.399 1.00 0.00 59 CYS A O 4
ATOM 4558 N N . GLU A 1 60 ? -8.619 -23.924 -23.851 1.00 0.00 60 GLU A N 4
ATOM 4559 C CA . GLU A 1 60 ? -8.102 -23.718 -22.472 1.00 0.00 60 GLU A CA 4
ATOM 4560 C C . GLU A 1 60 ? -9.228 -23.355 -21.458 1.00 0.00 60 GLU A C 4
ATOM 4561 O O . GLU A 1 60 ? -8.994 -23.331 -20.248 1.00 0.00 60 GLU A O 4
ATOM 4573 N N . GLU A 1 61 ? -10.442 -23.088 -21.971 1.00 0.00 61 GLU A N 4
ATOM 4574 C CA . GLU A 1 61 ? -11.616 -22.701 -21.162 1.00 0.00 61 GLU A CA 4
ATOM 4575 C C . GLU A 1 61 ? -12.368 -23.937 -20.668 1.00 0.00 61 GLU A C 4
ATOM 4576 O O . GLU A 1 61 ? -12.585 -24.121 -19.467 1.00 0.00 61 GLU A O 4
ATOM 4588 N N . CYS A 1 62 ? -12.747 -24.796 -21.629 1.00 0.00 62 CYS A N 4
ATOM 4589 C CA . CYS A 1 62 ? -13.676 -25.911 -21.364 1.00 0.00 62 CYS A CA 4
ATOM 4590 C C . CYS A 1 62 ? -13.181 -27.242 -21.963 1.00 0.00 62 CYS A C 4
ATOM 4591 O O . CYS A 1 62 ? -13.930 -28.219 -21.989 1.00 0.00 62 CYS A O 4
ATOM 4598 N N . GLY A 1 63 ? -11.908 -27.271 -22.414 1.00 0.00 63 GLY A N 4
ATOM 4599 C CA . GLY A 1 63 ? -11.291 -28.466 -23.032 1.00 0.00 63 GLY A CA 4
ATOM 4600 C C . GLY A 1 63 ? -12.045 -29.031 -24.232 1.00 0.00 63 GLY A C 4
ATOM 4601 O O . GLY A 1 63 ? -11.960 -30.222 -24.520 1.00 0.00 63 GLY A O 4
ATOM 4605 N N . ALA A 1 64 ? -12.800 -28.163 -24.919 1.00 0.00 64 ALA A N 4
ATOM 4606 C CA . ALA A 1 64 ? -13.596 -28.549 -26.101 1.00 0.00 64 ALA A CA 4
ATOM 4607 C C . ALA A 1 64 ? -12.696 -28.730 -27.341 1.00 0.00 64 ALA A C 4
ATOM 4608 O O . ALA A 1 64 ? -11.677 -28.028 -27.460 1.00 0.00 64 ALA A O 4
ATOM 4615 N N . PRO A 1 65 ? -13.073 -29.652 -28.291 1.00 0.00 65 PRO A N 4
ATOM 4616 C CA . PRO A 1 65 ? -12.313 -29.871 -29.542 1.00 0.00 65 PRO A CA 4
ATOM 4617 C C . PRO A 1 65 ? -12.273 -28.592 -30.411 1.00 0.00 65 PRO A C 4
ATOM 4618 O O . PRO A 1 65 ? -13.312 -28.105 -30.880 1.00 0.00 65 PRO A O 4
ATOM 4629 N N . ILE A 1 66 ? -11.068 -28.021 -30.533 1.00 0.00 66 ILE A N 4
ATOM 4630 C CA . ILE A 1 66 ? -10.798 -26.856 -31.382 1.00 0.00 66 ILE A CA 4
ATOM 4631 C C . ILE A 1 66 ? -10.967 -27.243 -32.866 1.00 0.00 66 ILE A C 4
ATOM 4632 O O . ILE A 1 66 ? -10.263 -28.141 -33.346 1.00 0.00 66 ILE A O 4
ATOM 4648 N N . PRO A 1 67 ? -11.910 -26.581 -33.610 1.00 0.00 67 PRO A N 4
ATOM 4649 C CA . PRO A 1 67 ? -12.147 -26.883 -35.028 1.00 0.00 67 PRO A CA 4
ATOM 4650 C C . PRO A 1 67 ? -11.032 -26.286 -35.916 1.00 0.00 67 PRO A C 4
ATOM 4651 O O . PRO A 1 67 ? -10.440 -25.244 -35.574 1.00 0.00 67 PRO A O 4
ATOM 4662 N N . GLN A 1 68 ? -10.758 -26.956 -37.050 1.00 0.00 68 GLN A N 4
ATOM 4663 C CA . GLN A 1 68 ? -9.674 -26.573 -37.975 1.00 0.00 68 GLN A CA 4
ATOM 4664 C C . GLN A 1 68 ? -9.876 -25.156 -38.533 1.00 0.00 68 GLN A C 4
ATOM 4665 O O . GLN A 1 68 ? -8.901 -24.485 -38.878 1.00 0.00 68 GLN A O 4
ATOM 4679 N N . ALA A 1 69 ? -11.152 -24.718 -38.606 1.00 0.00 69 ALA A N 4
ATOM 4680 C CA . ALA A 1 69 ? -11.535 -23.382 -39.105 1.00 0.00 69 ALA A CA 4
ATOM 4681 C C . ALA A 1 69 ? -10.944 -22.285 -38.205 1.00 0.00 69 ALA A C 4
ATOM 4682 O O . ALA A 1 69 ? -10.442 -21.276 -38.695 1.00 0.00 69 ALA A O 4
ATOM 4689 N N . ARG A 1 70 ? -10.987 -22.510 -36.879 1.00 0.00 70 ARG A N 4
ATOM 4690 C CA . ARG A 1 70 ? -10.397 -21.586 -35.890 1.00 0.00 70 ARG A CA 4
ATOM 4691 C C . ARG A 1 70 ? -8.863 -21.646 -35.923 1.00 0.00 70 ARG A C 4
ATOM 4692 O O . ARG A 1 70 ? -8.196 -20.647 -35.659 1.00 0.00 70 ARG A O 4
ATOM 4713 N N . ARG A 1 71 ? -8.316 -22.831 -36.247 1.00 0.00 71 ARG A N 4
ATOM 4714 C CA . ARG A 1 71 ? -6.857 -23.063 -36.287 1.00 0.00 71 ARG A CA 4
ATOM 4715 C C . ARG A 1 71 ? -6.188 -22.343 -37.475 1.00 0.00 71 ARG A C 4
ATOM 4716 O O . ARG A 1 71 ? -5.055 -21.865 -37.356 1.00 0.00 71 ARG A O 4
ATOM 4737 N N . GLU A 1 72 ? -6.890 -22.271 -38.615 1.00 0.00 72 GLU A N 4
ATOM 4738 C CA . GLU A 1 72 ? -6.385 -21.581 -39.821 1.00 0.00 72 GLU A CA 4
ATOM 4739 C C . GLU A 1 72 ? -6.687 -20.068 -39.762 1.00 0.00 72 GLU A C 4
ATOM 4740 O O . GLU A 1 72 ? -5.866 -19.250 -40.203 1.00 0.00 72 GLU A O 4
ATOM 4752 N N . ALA A 1 73 ? -7.863 -19.708 -39.202 1.00 0.00 73 ALA A N 4
ATOM 4753 C CA . ALA A 1 73 ? -8.292 -18.299 -39.059 1.00 0.00 73 ALA A CA 4
ATOM 4754 C C . ALA A 1 73 ? -7.434 -17.568 -38.021 1.00 0.00 73 ALA A C 4
ATOM 4755 O O . ALA A 1 73 ? -7.124 -16.377 -38.177 1.00 0.00 73 ALA A O 4
ATOM 4762 N N . ILE A 1 74 ? -7.068 -18.296 -36.952 1.00 0.00 74 ILE A N 4
ATOM 4763 C CA . ILE A 1 74 ? -6.263 -17.763 -35.845 1.00 0.00 74 ILE A CA 4
ATOM 4764 C C . ILE A 1 74 ? -4.985 -18.617 -35.704 1.00 0.00 74 ILE A C 4
ATOM 4765 O O . ILE A 1 74 ? -5.052 -19.721 -35.147 1.00 0.00 74 ILE A O 4
ATOM 4781 N N . PRO A 1 75 ? -3.814 -18.147 -36.241 1.00 0.00 75 PRO A N 4
ATOM 4782 C CA . PRO A 1 75 ? -2.516 -18.808 -36.003 1.00 0.00 75 PRO A CA 4
ATOM 4783 C C . PRO A 1 75 ? -2.075 -18.618 -34.534 1.00 0.00 75 PRO A C 4
ATOM 4784 O O . PRO A 1 75 ? -1.353 -17.671 -34.195 1.00 0.00 75 PRO A O 4
ATOM 4795 N N . GLY A 1 76 ? -2.569 -19.509 -33.669 1.00 0.00 76 GLY A N 4
ATOM 4796 C CA . GLY A 1 76 ? -2.375 -19.412 -32.221 1.00 0.00 76 GLY A CA 4
ATOM 4797 C C . GLY A 1 76 ? -3.705 -19.364 -31.484 1.00 0.00 76 GLY A C 4
ATOM 4798 O O . GLY A 1 76 ? -3.845 -18.641 -30.486 1.00 0.00 76 GLY A O 4
ATOM 4802 N N . VAL A 1 77 ? -4.691 -20.138 -31.979 1.00 0.00 77 VAL A N 4
ATOM 4803 C CA . VAL A 1 77 ? -6.012 -20.246 -31.334 1.00 0.00 77 VAL A CA 4
ATOM 4804 C C . VAL A 1 77 ? -5.885 -21.048 -30.032 1.00 0.00 77 VAL A C 4
ATOM 4805 O O . VAL A 1 77 ? -5.116 -22.008 -29.966 1.00 0.00 77 VAL A O 4
ATOM 4818 N N . ARG A 1 78 ? -6.619 -20.617 -28.999 1.00 0.00 78 ARG A N 4
ATOM 4819 C CA . ARG A 1 78 ? -6.646 -21.278 -27.681 1.00 0.00 78 ARG A CA 4
ATOM 4820 C C . ARG A 1 78 ? -8.076 -21.331 -27.118 1.00 0.00 78 ARG A C 4
ATOM 4821 O O . ARG A 1 78 ? -8.303 -21.782 -25.992 1.00 0.00 78 ARG A O 4
ATOM 4842 N N . LEU A 1 79 ? -9.050 -20.931 -27.950 1.00 0.00 79 LEU A N 4
ATOM 4843 C CA . LEU A 1 79 ? -10.476 -20.870 -27.578 1.00 0.00 79 LEU A CA 4
ATOM 4844 C C . LEU A 1 79 ? -11.323 -21.582 -28.642 1.00 0.00 79 LEU A C 4
ATOM 4845 O O . LEU A 1 79 ? -11.178 -21.299 -29.838 1.00 0.00 79 LEU A O 4
ATOM 4861 N N . CYS A 1 80 ? -12.189 -22.525 -28.211 1.00 0.00 80 CYS A N 4
ATOM 4862 C CA . CYS A 1 80 ? -13.137 -23.218 -29.119 1.00 0.00 80 CYS A CA 4
ATOM 4863 C C . CYS A 1 80 ? -14.164 -22.204 -29.610 1.00 0.00 80 CYS A C 4
ATOM 4864 O O . CYS A 1 80 ? -14.397 -21.232 -28.904 1.00 0.00 80 CYS A O 4
ATOM 4871 N N . ILE A 1 81 ? -14.813 -22.463 -30.764 1.00 0.00 81 ILE A N 4
ATOM 4872 C CA . ILE A 1 81 ? -15.676 -21.474 -31.469 1.00 0.00 81 ILE A CA 4
ATOM 4873 C C . ILE A 1 81 ? -16.749 -20.821 -30.540 1.00 0.00 81 ILE A C 4
ATOM 4874 O O . ILE A 1 81 ? -17.128 -19.659 -30.730 1.00 0.00 81 ILE A O 4
ATOM 4890 N N . HIS A 1 82 ? -17.150 -21.560 -29.496 1.00 0.00 82 HIS A N 4
ATOM 4891 C CA . HIS A 1 82 ? -18.154 -21.122 -28.504 1.00 0.00 82 HIS A CA 4
ATOM 4892 C C . HIS A 1 82 ? -17.549 -20.076 -27.524 1.00 0.00 82 HIS A C 4
ATOM 4893 O O . HIS A 1 82 ? -18.131 -19.010 -27.305 1.00 0.00 82 HIS A O 4
ATOM 4908 N N . CYS A 1 83 ? -16.360 -20.381 -26.954 1.00 0.00 83 CYS A N 4
ATOM 4909 C CA . CYS A 1 83 ? -15.635 -19.444 -26.061 1.00 0.00 83 CYS A CA 4
ATOM 4910 C C . CYS A 1 83 ? -14.898 -18.368 -26.884 1.00 0.00 83 CYS A C 4
ATOM 4911 O O . CYS A 1 83 ? -14.484 -17.352 -26.334 1.00 0.00 83 CYS A O 4
ATOM 4918 N N . GLN A 1 84 ? -14.701 -18.615 -28.193 1.00 0.00 84 GLN A N 4
ATOM 4919 C CA . GLN A 1 84 ? -13.928 -17.708 -29.050 1.00 0.00 84 GLN A CA 4
ATOM 4920 C C . GLN A 1 84 ? -14.806 -16.528 -29.477 1.00 0.00 84 GLN A C 4
ATOM 4921 O O . GLN A 1 84 ? -14.371 -15.396 -29.376 1.00 0.00 84 GLN A O 4
ATOM 4935 N N . GLN A 1 85 ? -16.047 -16.817 -29.920 1.00 0.00 85 GLN A N 4
ATOM 4936 C CA . GLN A 1 85 ? -16.963 -15.798 -30.494 1.00 0.00 85 GLN A CA 4
ATOM 4937 C C . GLN A 1 85 ? -17.201 -14.614 -29.520 1.00 0.00 85 GLN A C 4
ATOM 4938 O O . GLN A 1 85 ? -17.247 -13.454 -29.945 1.00 0.00 85 GLN A O 4
ATOM 4952 N N . GLU A 1 86 ? -17.333 -14.931 -28.216 1.00 0.00 86 GLU A N 4
ATOM 4953 C CA . GLU A 1 86 ? -17.505 -13.919 -27.144 1.00 0.00 86 GLU A CA 4
ATOM 4954 C C . GLU A 1 86 ? -16.209 -13.098 -26.918 1.00 0.00 86 GLU A C 4
ATOM 4955 O O . GLU A 1 86 ? -16.265 -11.873 -26.775 1.00 0.00 86 GLU A O 4
ATOM 4967 N N . LYS A 1 87 ? -15.044 -13.783 -26.914 1.00 0.00 87 LYS A N 4
ATOM 4968 C CA . LYS A 1 87 ? -13.727 -13.139 -26.690 1.00 0.00 87 LYS A CA 4
ATOM 4969 C C . LYS A 1 87 ? -13.274 -12.361 -27.939 1.00 0.00 87 LYS A C 4
ATOM 4970 O O . LYS A 1 87 ? -12.440 -11.452 -27.856 1.00 0.00 87 LYS A O 4
ATOM 4989 N N . ASP A 1 88 ? -13.830 -12.746 -29.088 1.00 0.00 88 ASP A N 4
ATOM 4990 C CA . ASP A 1 88 ? -13.558 -12.118 -30.388 1.00 0.00 88 ASP A CA 4
ATOM 4991 C C . ASP A 1 88 ? -14.121 -10.681 -30.409 1.00 0.00 88 ASP A C 4
ATOM 4992 O O . ASP A 1 88 ? -13.562 -9.796 -31.061 1.00 0.00 88 ASP A O 4
ATOM 5001 N N . LEU A 1 89 ? -15.222 -10.472 -29.657 1.00 0.00 89 LEU A N 4
ATOM 5002 C CA . LEU A 1 89 ? -15.848 -9.143 -29.475 1.00 0.00 89 LEU A CA 4
ATOM 5003 C C . LEU A 1 89 ? -14.925 -8.222 -28.659 1.00 0.00 89 LEU A C 4
ATOM 5004 O O . LEU A 1 89 ? -14.861 -7.016 -28.892 1.00 0.00 89 LEU A O 4
ATOM 5020 N N . GLN A 1 90 ? -14.202 -8.839 -27.710 1.00 0.00 90 GLN A N 4
ATOM 5021 C CA . GLN A 1 90 ? -13.414 -8.131 -26.682 1.00 0.00 90 GLN A CA 4
ATOM 5022 C C . GLN A 1 90 ? -12.106 -7.568 -27.268 1.00 0.00 90 GLN A C 4
ATOM 5023 O O . GLN A 1 90 ? -11.428 -6.758 -26.628 1.00 0.00 90 GLN A O 4
ATOM 5037 N N . LYS A 1 91 ? -11.755 -8.032 -28.480 1.00 0.00 91 LYS A N 4
ATOM 5038 C CA . LYS A 1 91 ? -10.606 -7.525 -29.231 1.00 0.00 91 LYS A CA 4
ATOM 5039 C C . LYS A 1 91 ? -10.986 -6.185 -29.902 1.00 0.00 91 LYS A C 4
ATOM 5040 O O . LYS A 1 91 ? -11.962 -6.146 -30.655 1.00 0.00 91 LYS A O 4
ATOM 5059 N N . PRO A 1 92 ? -10.221 -5.070 -29.659 1.00 0.00 92 PRO A N 4
ATOM 5060 C CA . PRO A 1 92 ? -10.440 -3.775 -30.365 1.00 0.00 92 PRO A CA 4
ATOM 5061 C C . PRO A 1 92 ? -9.912 -3.787 -31.823 1.00 0.00 92 PRO A C 4
ATOM 5062 O O . PRO A 1 92 ? -9.990 -2.769 -32.516 1.00 0.00 92 PRO A O 4
ATOM 5073 N N . ALA A 1 93 ? -9.370 -4.960 -32.242 1.00 0.00 93 ALA A N 4
ATOM 5074 C CA . ALA A 1 93 ? -8.770 -5.200 -33.578 1.00 0.00 93 ALA A CA 4
ATOM 5075 C C . ALA A 1 93 ? -7.442 -4.430 -33.757 1.00 0.00 93 ALA A C 4
ATOM 5076 O O . ALA A 1 93 ? -6.898 -4.369 -34.860 1.00 0.00 93 ALA A O 4
ATOM 5083 N N . TYR A 1 94 ? -6.914 -3.875 -32.646 1.00 0.00 94 TYR A N 4
ATOM 5084 C CA . TYR A 1 94 ? -5.623 -3.167 -32.624 1.00 0.00 94 TYR A CA 4
ATOM 5085 C C . TYR A 1 94 ? -4.964 -3.329 -31.249 1.00 0.00 94 TYR A C 4
ATOM 5086 O O . TYR A 1 94 ? -5.603 -3.777 -30.291 1.00 0.00 94 TYR A O 4
ATOM 5104 N N . THR A 1 95 ? -3.676 -2.982 -31.172 1.00 0.00 95 THR A N 4
ATOM 5105 C CA . THR A 1 95 ? -2.951 -2.813 -29.914 1.00 0.00 95 THR A CA 4
ATOM 5106 C C . THR A 1 95 ? -2.219 -1.465 -29.967 1.00 0.00 95 THR A C 4
ATOM 5107 O O . THR A 1 95 ? -1.261 -1.300 -30.731 1.00 0.00 95 THR A O 4
ATOM 5118 N N . GLY A 1 96 ? -2.696 -0.487 -29.169 1.00 0.00 96 GLY A N 4
ATOM 5119 C CA . GLY A 1 96 ? -2.113 0.862 -29.124 1.00 0.00 96 GLY A CA 4
ATOM 5120 C C . GLY A 1 96 ? -0.872 0.954 -28.231 1.00 0.00 96 GLY A C 4
ATOM 5121 O O . GLY A 1 96 ? -0.731 1.885 -27.425 1.00 0.00 96 GLY A O 4
ATOM 5125 N N . TYR A 1 97 ? 0.021 -0.035 -28.388 1.00 0.00 97 TYR A N 4
ATOM 5126 C CA . TYR A 1 97 ? 1.301 -0.136 -27.679 1.00 0.00 97 TYR A CA 4
ATOM 5127 C C . TYR A 1 97 ? 2.253 -1.034 -28.480 1.00 0.00 97 TYR A C 4
ATOM 5128 O O . TYR A 1 97 ? 3.469 -0.811 -28.487 1.00 0.00 97 TYR A O 4
ATOM 5146 N N . ASN A 1 98 ? 1.662 -2.058 -29.148 1.00 0.00 98 ASN A N 4
ATOM 5147 C CA . ASN A 1 98 ? 2.381 -3.102 -29.912 1.00 0.00 98 ASN A CA 4
ATOM 5148 C C . ASN A 1 98 ? 3.237 -3.997 -28.994 1.00 0.00 98 ASN A C 4
ATOM 5149 O O . ASN A 1 98 ? 3.403 -3.713 -27.800 1.00 0.00 98 ASN A O 4
ATOM 5160 N N . ARG A 1 99 ? 3.760 -5.103 -29.553 1.00 0.00 99 ARG A N 4
ATOM 5161 C CA . ARG A 1 99 ? 4.545 -6.101 -28.792 1.00 0.00 99 ARG A CA 4
ATOM 5162 C C . ARG A 1 99 ? 5.647 -6.726 -29.664 1.00 0.00 99 ARG A C 4
ATOM 5163 O O . ARG A 1 99 ? 5.590 -6.693 -30.898 1.00 0.00 99 ARG A O 4
ATOM 5184 N N . ARG A 1 100 ? 6.660 -7.275 -28.986 1.00 0.00 100 ARG A N 4
ATOM 5185 C CA . ARG A 1 100 ? 7.739 -8.066 -29.610 1.00 0.00 100 ARG A CA 4
ATOM 5186 C C . ARG A 1 100 ? 7.459 -9.575 -29.447 1.00 0.00 100 ARG A C 4
ATOM 5187 O O . ARG A 1 100 ? 8.046 -10.409 -30.147 1.00 0.00 100 ARG A O 4
ATOM 5208 N N . GLY A 1 101 ? 6.541 -9.889 -28.517 1.00 0.00 101 GLY A N 4
ATOM 5209 C CA . GLY A 1 101 ? 6.183 -11.265 -28.169 1.00 0.00 101 GLY A CA 4
ATOM 5210 C C . GLY A 1 101 ? 5.972 -11.419 -26.670 1.00 0.00 101 GLY A C 4
ATOM 5211 O O . GLY A 1 101 ? 5.217 -12.298 -26.230 1.00 0.00 101 GLY A O 4
ATOM 5215 N N . SER A 1 102 ? 6.659 -10.554 -25.893 1.00 0.00 102 SER A N 4
ATOM 5216 C CA . SER A 1 102 ? 6.579 -10.519 -24.423 1.00 0.00 102 SER A CA 4
ATOM 5217 C C . SER A 1 102 ? 5.128 -10.290 -23.945 1.00 0.00 102 SER A C 4
ATOM 5218 O O . SER A 1 102 ? 4.449 -9.363 -24.409 1.00 0.00 102 SER A O 4
ATOM 5226 N N . LYS A 1 103 ? 4.667 -11.166 -23.039 1.00 0.00 103 LYS A N 4
ATOM 5227 C CA . LYS A 1 103 ? 3.310 -11.123 -22.467 1.00 0.00 103 LYS A CA 4
ATOM 5228 C C . LYS A 1 103 ? 3.378 -10.866 -20.958 1.00 0.00 103 LYS A C 4
ATOM 5229 O O . LYS A 1 103 ? 4.397 -11.145 -20.310 1.00 0.00 103 LYS A O 4
ATOM 5248 N N . ASP A 1 104 ? 2.275 -10.344 -20.412 1.00 0.00 104 ASP A N 4
ATOM 5249 C CA . ASP A 1 104 ? 2.122 -10.082 -18.974 1.00 0.00 104 ASP A CA 4
ATOM 5250 C C . ASP A 1 104 ? 0.677 -10.387 -18.553 1.00 0.00 104 ASP A C 4
ATOM 5251 O O . ASP A 1 104 ? -0.232 -10.370 -19.398 1.00 0.00 104 ASP A O 4
ATOM 5260 N N . SER A 1 105 ? 0.467 -10.664 -17.255 1.00 0.00 105 SER A N 4
ATOM 5261 C CA . SER A 1 105 ? -0.856 -11.051 -16.721 1.00 0.00 105 SER A CA 4
ATOM 5262 C C . SER A 1 105 ? -1.032 -10.590 -15.251 1.00 0.00 105 SER A C 4
ATOM 5263 O O . SER A 1 105 ? -2.083 -10.841 -14.643 1.00 0.00 105 SER A O 4
ATOM 5271 N N . GLN A 1 106 ? -0.016 -9.889 -14.695 1.00 0.00 106 GLN A N 4
ATOM 5272 C CA . GLN A 1 106 ? 0.008 -9.503 -13.271 1.00 0.00 106 GLN A CA 4
ATOM 5273 C C . GLN A 1 106 ? 0.833 -8.218 -13.076 1.00 0.00 106 GLN A C 4
ATOM 5274 O O . GLN A 1 106 ? 1.913 -8.069 -13.646 1.00 0.00 106 GLN A O 4
ATOM 5288 N N . LEU A 1 107 ? 0.307 -7.305 -12.243 1.00 0.00 107 LEU A N 4
ATOM 5289 C CA . LEU A 1 107 ? 0.919 -5.992 -11.960 1.00 0.00 107 LEU A CA 4
ATOM 5290 C C . LEU A 1 107 ? 1.015 -5.787 -10.430 1.00 0.00 107 LEU A C 4
ATOM 5291 O O . LEU A 1 107 ? 0.881 -4.669 -9.910 1.00 0.00 107 LEU A O 4
ATOM 5307 N N . ARG A 1 108 ? 1.300 -6.896 -9.724 1.00 0.00 108 ARG A N 4
ATOM 5308 C CA . ARG A 1 108 ? 1.404 -6.926 -8.251 1.00 0.00 108 ARG A CA 4
ATOM 5309 C C . ARG A 1 108 ? 2.839 -6.521 -7.831 1.00 0.00 108 ARG A C 4
ATOM 5310 O O . ARG A 1 108 ? 3.759 -7.367 -7.939 1.00 0.00 108 ARG A O 4
ATOM 5333 N N . MET A 1 21 ? 6.691 7.503 -18.745 1.00 0.00 21 MET A N 5
ATOM 5334 C CA . MET A 1 21 ? 6.295 6.166 -18.245 1.00 0.00 21 MET A CA 5
ATOM 5335 C C . MET A 1 21 ? 5.613 5.361 -19.358 1.00 0.00 21 MET A C 5
ATOM 5336 O O . MET A 1 21 ? 4.727 5.881 -20.052 1.00 0.00 21 MET A O 5
ATOM 5350 N N . ALA A 1 22 ? 6.039 4.092 -19.511 1.00 0.00 22 ALA A N 5
ATOM 5351 C CA . ALA A 1 22 ? 5.524 3.168 -20.529 1.00 0.00 22 ALA A CA 5
ATOM 5352 C C . ALA A 1 22 ? 5.842 1.710 -20.132 1.00 0.00 22 ALA A C 5
ATOM 5353 O O . ALA A 1 22 ? 6.941 1.209 -20.398 1.00 0.00 22 ALA A O 5
ATOM 5360 N N . SER A 1 23 ? 4.874 1.051 -19.458 1.00 0.00 23 SER A N 5
ATOM 5361 C CA . SER A 1 23 ? 4.958 -0.377 -19.091 1.00 0.00 23 SER A CA 5
ATOM 5362 C C . SER A 1 23 ? 3.537 -0.967 -18.967 1.00 0.00 23 SER A C 5
ATOM 5363 O O . SER A 1 23 ? 2.713 -0.451 -18.204 1.00 0.00 23 SER A O 5
ATOM 5371 N N . GLY A 1 24 ? 3.240 -2.019 -19.768 1.00 0.00 24 GLY A N 5
ATOM 5372 C CA . GLY A 1 24 ? 1.931 -2.702 -19.733 1.00 0.00 24 GLY A CA 5
ATOM 5373 C C . GLY A 1 24 ? 0.806 -1.954 -20.467 1.00 0.00 24 GLY A C 5
ATOM 5374 O O . GLY A 1 24 ? -0.310 -2.468 -20.597 1.00 0.00 24 GLY A O 5
ATOM 5378 N N . TRP A 1 25 ? 1.118 -0.738 -20.942 1.00 0.00 25 TRP A N 5
ATOM 5379 C CA . TRP A 1 25 ? 0.179 0.150 -21.663 1.00 0.00 25 TRP A CA 5
ATOM 5380 C C . TRP A 1 25 ? -0.288 -0.469 -23.005 1.00 0.00 25 TRP A C 5
ATOM 5381 O O . TRP A 1 25 ? -1.466 -0.394 -23.371 1.00 0.00 25 TRP A O 5
ATOM 5402 N N . ALA A 1 26 ? 0.680 -1.045 -23.727 1.00 0.00 26 ALA A N 5
ATOM 5403 C CA . ALA A 1 26 ? 0.474 -1.745 -25.011 1.00 0.00 26 ALA A CA 5
ATOM 5404 C C . ALA A 1 26 ? 1.487 -2.895 -25.142 1.00 0.00 26 ALA A C 5
ATOM 5405 O O . ALA A 1 26 ? 1.376 -3.749 -26.031 1.00 0.00 26 ALA A O 5
ATOM 5412 N N . ASN A 1 27 ? 2.495 -2.878 -24.251 1.00 0.00 27 ASN A N 5
ATOM 5413 C CA . ASN A 1 27 ? 3.590 -3.848 -24.238 1.00 0.00 27 ASN A CA 5
ATOM 5414 C C . ASN A 1 27 ? 3.295 -4.911 -23.177 1.00 0.00 27 ASN A C 5
ATOM 5415 O O . ASN A 1 27 ? 3.529 -4.688 -21.981 1.00 0.00 27 ASN A O 5
ATOM 5426 N N . ASP A 1 28 ? 2.711 -6.027 -23.618 1.00 0.00 28 ASP A N 5
ATOM 5427 C CA . ASP A 1 28 ? 2.448 -7.191 -22.760 1.00 0.00 28 ASP A CA 5
ATOM 5428 C C . ASP A 1 28 ? 3.645 -8.147 -22.775 1.00 0.00 28 ASP A C 5
ATOM 5429 O O . ASP A 1 28 ? 4.573 -7.997 -23.589 1.00 0.00 28 ASP A O 5
ATOM 5438 N N . ASP A 1 29 ? 3.607 -9.127 -21.869 1.00 0.00 29 ASP A N 5
ATOM 5439 C CA . ASP A 1 29 ? 4.602 -10.213 -21.811 1.00 0.00 29 ASP A CA 5
ATOM 5440 C C . ASP A 1 29 ? 4.571 -11.037 -23.113 1.00 0.00 29 ASP A C 5
ATOM 5441 O O . ASP A 1 29 ? 5.620 -11.354 -23.688 1.00 0.00 29 ASP A O 5
ATOM 5450 N N . ALA A 1 30 ? 3.340 -11.321 -23.585 1.00 0.00 30 ALA A N 5
ATOM 5451 C CA . ALA A 1 30 ? 3.092 -12.107 -24.808 1.00 0.00 30 ALA A CA 5
ATOM 5452 C C . ALA A 1 30 ? 3.425 -11.313 -26.099 1.00 0.00 30 ALA A C 5
ATOM 5453 O O . ALA A 1 30 ? 3.615 -11.904 -27.166 1.00 0.00 30 ALA A O 5
ATOM 5460 N N . VAL A 1 31 ? 3.493 -9.976 -25.985 1.00 0.00 31 VAL A N 5
ATOM 5461 C CA . VAL A 1 31 ? 3.861 -9.078 -27.103 1.00 0.00 31 VAL A CA 5
ATOM 5462 C C . VAL A 1 31 ? 5.391 -9.020 -27.255 1.00 0.00 31 VAL A C 5
ATOM 5463 O O . VAL A 1 31 ? 5.907 -9.056 -28.373 1.00 0.00 31 VAL A O 5
ATOM 5476 N N . ASN A 1 32 ? 6.103 -8.970 -26.115 1.00 0.00 32 ASN A N 5
ATOM 5477 C CA . ASN A 1 32 ? 7.575 -8.839 -26.090 1.00 0.00 32 ASN A CA 5
ATOM 5478 C C . ASN A 1 32 ? 8.255 -10.088 -26.688 1.00 0.00 32 ASN A C 5
ATOM 5479 O O . ASN A 1 32 ? 9.206 -9.969 -27.462 1.00 0.00 32 ASN A O 5
ATOM 5490 N N . GLU A 1 33 ? 7.751 -11.278 -26.312 1.00 0.00 33 GLU A N 5
ATOM 5491 C CA . GLU A 1 33 ? 8.248 -12.574 -26.838 1.00 0.00 33 GLU A CA 5
ATOM 5492 C C . GLU A 1 33 ? 7.888 -12.751 -28.332 1.00 0.00 33 GLU A C 5
ATOM 5493 O O . GLU A 1 33 ? 8.590 -13.458 -29.067 1.00 0.00 33 GLU A O 5
ATOM 5505 N N . GLN A 1 34 ? 6.798 -12.087 -28.762 1.00 0.00 34 GLN A N 5
ATOM 5506 C CA . GLN A 1 34 ? 6.355 -12.085 -30.168 1.00 0.00 34 GLN A CA 5
ATOM 5507 C C . GLN A 1 34 ? 7.293 -11.181 -31.005 1.00 0.00 34 GLN A C 5
ATOM 5508 O O . GLN A 1 34 ? 7.554 -11.462 -32.177 1.00 0.00 34 GLN A O 5
ATOM 5522 N N . ILE A 1 35 ? 7.809 -10.104 -30.380 1.00 0.00 35 ILE A N 5
ATOM 5523 C CA . ILE A 1 35 ? 8.872 -9.256 -30.970 1.00 0.00 35 ILE A CA 5
ATOM 5524 C C . ILE A 1 35 ? 10.203 -10.042 -31.000 1.00 0.00 35 ILE A C 5
ATOM 5525 O O . ILE A 1 35 ? 10.993 -9.932 -31.951 1.00 0.00 35 ILE A O 5
ATOM 5541 N N . ASN A 1 36 ? 10.407 -10.885 -29.966 1.00 0.00 36 ASN A N 5
ATOM 5542 C CA . ASN A 1 36 ? 11.657 -11.647 -29.763 1.00 0.00 36 ASN A CA 5
ATOM 5543 C C . ASN A 1 36 ? 11.650 -12.984 -30.561 1.00 0.00 36 ASN A C 5
ATOM 5544 O O . ASN A 1 36 ? 12.435 -13.903 -30.280 1.00 0.00 36 ASN A O 5
ATOM 5555 N N . SER A 1 37 ? 10.795 -13.062 -31.602 1.00 0.00 37 SER A N 5
ATOM 5556 C CA . SER A 1 37 ? 10.666 -14.244 -32.483 1.00 0.00 37 SER A CA 5
ATOM 5557 C C . SER A 1 37 ? 11.798 -14.330 -33.544 1.00 0.00 37 SER A C 5
ATOM 5558 O O . SER A 1 37 ? 11.699 -15.086 -34.512 1.00 0.00 37 SER A O 5
ATOM 5566 N N . THR A 1 38 ? 12.885 -13.579 -33.338 1.00 0.00 38 THR A N 5
ATOM 5567 C CA . THR A 1 38 ? 14.059 -13.622 -34.216 1.00 0.00 38 THR A CA 5
ATOM 5568 C C . THR A 1 38 ? 14.870 -14.913 -33.962 1.00 0.00 38 THR A C 5
ATOM 5569 O O . THR A 1 38 ? 15.401 -15.529 -34.898 1.00 0.00 38 THR A O 5
ATOM 5580 N N . ILE A 1 39 ? 14.923 -15.319 -32.682 1.00 0.00 39 ILE A N 5
ATOM 5581 C CA . ILE A 1 39 ? 15.697 -16.496 -32.241 1.00 0.00 39 ILE A CA 5
ATOM 5582 C C . ILE A 1 39 ? 15.019 -17.783 -32.748 1.00 0.00 39 ILE A C 5
ATOM 5583 O O . ILE A 1 39 ? 15.689 -18.665 -33.288 1.00 0.00 39 ILE A O 5
ATOM 5599 N N . GLU A 1 40 ? 13.673 -17.832 -32.638 1.00 0.00 40 GLU A N 5
ATOM 5600 C CA . GLU A 1 40 ? 12.884 -19.053 -32.944 1.00 0.00 40 GLU A CA 5
ATOM 5601 C C . GLU A 1 40 ? 12.965 -19.394 -34.432 1.00 0.00 40 GLU A C 5
ATOM 5602 O O . GLU A 1 40 ? 12.876 -20.562 -34.801 1.00 0.00 40 GLU A O 5
ATOM 5614 N N . ASP A 1 41 ? 13.133 -18.353 -35.264 1.00 0.00 41 ASP A N 5
ATOM 5615 C CA . ASP A 1 41 ? 13.347 -18.491 -36.717 1.00 0.00 41 ASP A CA 5
ATOM 5616 C C . ASP A 1 41 ? 14.614 -19.313 -36.996 1.00 0.00 41 ASP A C 5
ATOM 5617 O O . ASP A 1 41 ? 14.601 -20.243 -37.818 1.00 0.00 41 ASP A O 5
ATOM 5626 N N . ALA A 1 42 ? 15.688 -18.979 -36.267 1.00 0.00 42 ALA A N 5
ATOM 5627 C CA . ALA A 1 42 ? 16.981 -19.677 -36.380 1.00 0.00 42 ALA A CA 5
ATOM 5628 C C . ALA A 1 42 ? 16.857 -21.139 -35.914 1.00 0.00 42 ALA A C 5
ATOM 5629 O O . ALA A 1 42 ? 17.308 -22.061 -36.593 1.00 0.00 42 ALA A O 5
ATOM 5636 N N . ILE A 1 43 ? 16.184 -21.339 -34.774 1.00 0.00 43 ILE A N 5
ATOM 5637 C CA . ILE A 1 43 ? 16.035 -22.668 -34.157 1.00 0.00 43 ILE A CA 5
ATOM 5638 C C . ILE A 1 43 ? 15.008 -23.532 -34.956 1.00 0.00 43 ILE A C 5
ATOM 5639 O O . ILE A 1 43 ? 15.036 -24.769 -34.893 1.00 0.00 43 ILE A O 5
ATOM 5655 N N . ALA A 1 44 ? 14.132 -22.860 -35.743 1.00 0.00 44 ALA A N 5
ATOM 5656 C CA . ALA A 1 44 ? 13.140 -23.528 -36.615 1.00 0.00 44 ALA A CA 5
ATOM 5657 C C . ALA A 1 44 ? 13.806 -24.070 -37.891 1.00 0.00 44 ALA A C 5
ATOM 5658 O O . ALA A 1 44 ? 13.425 -25.132 -38.396 1.00 0.00 44 ALA A O 5
ATOM 5665 N N . ARG A 1 45 ? 14.799 -23.332 -38.415 1.00 0.00 45 ARG A N 5
ATOM 5666 C CA . ARG A 1 45 ? 15.554 -23.755 -39.616 1.00 0.00 45 ARG A CA 5
ATOM 5667 C C . ARG A 1 45 ? 16.744 -24.659 -39.232 1.00 0.00 45 ARG A C 5
ATOM 5668 O O . ARG A 1 45 ? 17.317 -25.340 -40.088 1.00 0.00 45 ARG A O 5
ATOM 5689 N N . ALA A 1 46 ? 17.105 -24.665 -37.934 1.00 0.00 46 ALA A N 5
ATOM 5690 C CA . ALA A 1 46 ? 18.206 -25.492 -37.407 1.00 0.00 46 ALA A CA 5
ATOM 5691 C C . ALA A 1 46 ? 17.710 -26.911 -37.063 1.00 0.00 46 ALA A C 5
ATOM 5692 O O . ALA A 1 46 ? 18.158 -27.894 -37.664 1.00 0.00 46 ALA A O 5
ATOM 5699 N N . ARG A 1 47 ? 16.769 -27.003 -36.096 1.00 0.00 47 ARG A N 5
ATOM 5700 C CA . ARG A 1 47 ? 16.249 -28.298 -35.582 1.00 0.00 47 ARG A CA 5
ATOM 5701 C C . ARG A 1 47 ? 14.712 -28.380 -35.658 1.00 0.00 47 ARG A C 5
ATOM 5702 O O . ARG A 1 47 ? 14.136 -29.422 -35.338 1.00 0.00 47 ARG A O 5
ATOM 5723 N N . GLY A 1 48 ? 14.057 -27.279 -36.067 1.00 0.00 48 GLY A N 5
ATOM 5724 C CA . GLY A 1 48 ? 12.591 -27.218 -36.116 1.00 0.00 48 GLY A CA 5
ATOM 5725 C C . GLY A 1 48 ? 11.966 -27.187 -34.728 1.00 0.00 48 GLY A C 5
ATOM 5726 O O . GLY A 1 48 ? 11.342 -28.163 -34.300 1.00 0.00 48 GLY A O 5
ATOM 5730 N N . GLU A 1 49 ? 12.189 -26.083 -33.998 1.00 0.00 49 GLU A N 5
ATOM 5731 C CA . GLU A 1 49 ? 11.659 -25.912 -32.632 1.00 0.00 49 GLU A CA 5
ATOM 5732 C C . GLU A 1 49 ? 10.136 -25.733 -32.647 1.00 0.00 49 GLU A C 5
ATOM 5733 O O . GLU A 1 49 ? 9.403 -26.448 -31.952 1.00 0.00 49 GLU A O 5
ATOM 5745 N N . ILE A 1 50 ? 9.689 -24.750 -33.434 1.00 0.00 50 ILE A N 5
ATOM 5746 C CA . ILE A 1 50 ? 8.276 -24.393 -33.543 1.00 0.00 50 ILE A CA 5
ATOM 5747 C C . ILE A 1 50 ? 7.507 -25.489 -34.314 1.00 0.00 50 ILE A C 5
ATOM 5748 O O . ILE A 1 50 ? 7.917 -25.861 -35.423 1.00 0.00 50 ILE A O 5
ATOM 5764 N N . PRO A 1 51 ? 6.395 -26.032 -33.731 1.00 0.00 51 PRO A N 5
ATOM 5765 C CA . PRO A 1 51 ? 5.587 -27.089 -34.375 1.00 0.00 51 PRO A CA 5
ATOM 5766 C C . PRO A 1 51 ? 4.653 -26.534 -35.462 1.00 0.00 51 PRO A C 5
ATOM 5767 O O . PRO A 1 51 ? 4.495 -25.315 -35.610 1.00 0.00 51 PRO A O 5
ATOM 5778 N N . ARG A 1 52 ? 4.025 -27.453 -36.206 1.00 0.00 52 ARG A N 5
ATOM 5779 C CA . ARG A 1 52 ? 2.994 -27.108 -37.204 1.00 0.00 52 ARG A CA 5
ATOM 5780 C C . ARG A 1 52 ? 1.727 -26.634 -36.467 1.00 0.00 52 ARG A C 5
ATOM 5781 O O . ARG A 1 52 ? 1.041 -25.696 -36.896 1.00 0.00 52 ARG A O 5
ATOM 5802 N N . GLY A 1 53 ? 1.455 -27.307 -35.337 1.00 0.00 53 GLY A N 5
ATOM 5803 C CA . GLY A 1 53 ? 0.292 -27.039 -34.508 1.00 0.00 53 GLY A CA 5
ATOM 5804 C C . GLY A 1 53 ? 0.604 -26.113 -33.347 1.00 0.00 53 GLY A C 5
ATOM 5805 O O . GLY A 1 53 ? 0.651 -26.548 -32.192 1.00 0.00 53 GLY A O 5
ATOM 5809 N N . GLU A 1 54 ? 0.855 -24.829 -33.666 1.00 0.00 54 GLU A N 5
ATOM 5810 C CA . GLU A 1 54 ? 0.917 -23.753 -32.659 1.00 0.00 54 GLU A CA 5
ATOM 5811 C C . GLU A 1 54 ? -0.506 -23.507 -32.128 1.00 0.00 54 GLU A C 5
ATOM 5812 O O . GLU A 1 54 ? -0.712 -23.185 -30.955 1.00 0.00 54 GLU A O 5
ATOM 5824 N N . SER A 1 55 ? -1.466 -23.642 -33.051 1.00 0.00 55 SER A N 5
ATOM 5825 C CA . SER A 1 55 ? -2.889 -23.701 -32.747 1.00 0.00 55 SER A CA 5
ATOM 5826 C C . SER A 1 55 ? -3.212 -25.047 -32.091 1.00 0.00 55 SER A C 5
ATOM 5827 O O . SER A 1 55 ? -2.958 -26.101 -32.678 1.00 0.00 55 SER A O 5
ATOM 5835 N N . LEU A 1 56 ? -3.741 -25.002 -30.864 1.00 0.00 56 LEU A N 5
ATOM 5836 C CA . LEU A 1 56 ? -4.084 -26.220 -30.097 1.00 0.00 56 LEU A CA 5
ATOM 5837 C C . LEU A 1 56 ? -5.413 -26.832 -30.601 1.00 0.00 56 LEU A C 5
ATOM 5838 O O . LEU A 1 56 ? -6.149 -26.197 -31.362 1.00 0.00 56 LEU A O 5
ATOM 5854 N N . ASP A 1 57 ? -5.700 -28.068 -30.158 1.00 0.00 57 ASP A N 5
ATOM 5855 C CA . ASP A 1 57 ? -6.927 -28.827 -30.538 1.00 0.00 57 ASP A CA 5
ATOM 5856 C C . ASP A 1 57 ? -7.858 -29.004 -29.326 1.00 0.00 57 ASP A C 5
ATOM 5857 O O . ASP A 1 57 ? -8.887 -29.686 -29.404 1.00 0.00 57 ASP A O 5
ATOM 5866 N N . GLU A 1 58 ? -7.513 -28.307 -28.236 1.00 0.00 58 GLU A N 5
ATOM 5867 C CA . GLU A 1 58 ? -8.173 -28.413 -26.919 1.00 0.00 58 GLU A CA 5
ATOM 5868 C C . GLU A 1 58 ? -8.180 -27.027 -26.243 1.00 0.00 58 GLU A C 5
ATOM 5869 O O . GLU A 1 58 ? -7.149 -26.553 -25.757 1.00 0.00 58 GLU A O 5
ATOM 5881 N N . CYS A 1 59 ? -9.353 -26.390 -26.295 1.00 0.00 59 CYS A N 5
ATOM 5882 C CA . CYS A 1 59 ? -9.663 -25.063 -25.713 1.00 0.00 59 CYS A CA 5
ATOM 5883 C C . CYS A 1 59 ? -9.161 -24.894 -24.271 1.00 0.00 59 CYS A C 5
ATOM 5884 O O . CYS A 1 59 ? -9.482 -25.715 -23.429 1.00 0.00 59 CYS A O 5
ATOM 5891 N N . GLU A 1 60 ? -8.423 -23.796 -23.984 1.00 0.00 60 GLU A N 5
ATOM 5892 C CA . GLU A 1 60 ? -7.809 -23.578 -22.645 1.00 0.00 60 GLU A CA 5
ATOM 5893 C C . GLU A 1 60 ? -8.864 -23.196 -21.572 1.00 0.00 60 GLU A C 5
ATOM 5894 O O . GLU A 1 60 ? -8.558 -23.167 -20.376 1.00 0.00 60 GLU A O 5
ATOM 5906 N N . GLU A 1 61 ? -10.105 -22.918 -22.017 1.00 0.00 61 GLU A N 5
ATOM 5907 C CA . GLU A 1 61 ? -11.208 -22.489 -21.133 1.00 0.00 61 GLU A CA 5
ATOM 5908 C C . GLU A 1 61 ? -12.039 -23.689 -20.673 1.00 0.00 61 GLU A C 5
ATOM 5909 O O . GLU A 1 61 ? -12.300 -23.856 -19.481 1.00 0.00 61 GLU A O 5
ATOM 5921 N N . CYS A 1 62 ? -12.463 -24.529 -21.638 1.00 0.00 62 CYS A N 5
ATOM 5922 C CA . CYS A 1 62 ? -13.457 -25.595 -21.371 1.00 0.00 62 CYS A CA 5
ATOM 5923 C C . CYS A 1 62 ? -13.049 -26.954 -21.978 1.00 0.00 62 CYS A C 5
ATOM 5924 O O . CYS A 1 62 ? -13.852 -27.888 -21.995 1.00 0.00 62 CYS A O 5
ATOM 5931 N N . GLY A 1 63 ? -11.787 -27.053 -22.448 1.00 0.00 63 GLY A N 5
ATOM 5932 C CA . GLY A 1 63 ? -11.236 -28.282 -23.067 1.00 0.00 63 GLY A CA 5
ATOM 5933 C C . GLY A 1 63 ? -12.005 -28.795 -24.292 1.00 0.00 63 GLY A C 5
ATOM 5934 O O . GLY A 1 63 ? -11.876 -29.966 -24.665 1.00 0.00 63 GLY A O 5
ATOM 5938 N N . ALA A 1 64 ? -12.789 -27.903 -24.915 1.00 0.00 64 ALA A N 5
ATOM 5939 C CA . ALA A 1 64 ? -13.639 -28.235 -26.071 1.00 0.00 64 ALA A CA 5
ATOM 5940 C C . ALA A 1 64 ? -12.794 -28.449 -27.344 1.00 0.00 64 ALA A C 5
ATOM 5941 O O . ALA A 1 64 ? -11.752 -27.782 -27.501 1.00 0.00 64 ALA A O 5
ATOM 5948 N N . PRO A 1 65 ? -13.243 -29.351 -28.280 1.00 0.00 65 PRO A N 5
ATOM 5949 C CA . PRO A 1 65 ? -12.528 -29.618 -29.543 1.00 0.00 65 PRO A CA 5
ATOM 5950 C C . PRO A 1 65 ? -12.463 -28.350 -30.421 1.00 0.00 65 PRO A C 5
ATOM 5951 O O . PRO A 1 65 ? -13.493 -27.850 -30.892 1.00 0.00 65 PRO A O 5
ATOM 5962 N N . ILE A 1 66 ? -11.248 -27.799 -30.546 1.00 0.00 66 ILE A N 5
ATOM 5963 C CA . ILE A 1 66 ? -10.967 -26.632 -31.392 1.00 0.00 66 ILE A CA 5
ATOM 5964 C C . ILE A 1 66 ? -11.187 -27.004 -32.873 1.00 0.00 66 ILE A C 5
ATOM 5965 O O . ILE A 1 66 ? -10.475 -27.885 -33.380 1.00 0.00 66 ILE A O 5
ATOM 5981 N N . PRO A 1 67 ? -12.178 -26.371 -33.584 1.00 0.00 67 PRO A N 5
ATOM 5982 C CA . PRO A 1 67 ? -12.391 -26.626 -35.021 1.00 0.00 67 PRO A CA 5
ATOM 5983 C C . PRO A 1 67 ? -11.165 -26.172 -35.833 1.00 0.00 67 PRO A C 5
ATOM 5984 O O . PRO A 1 67 ? -10.542 -25.143 -35.509 1.00 0.00 67 PRO A O 5
ATOM 5995 N N . GLN A 1 68 ? -10.836 -26.942 -36.883 1.00 0.00 68 GLN A N 5
ATOM 5996 C CA . GLN A 1 68 ? -9.644 -26.704 -37.708 1.00 0.00 68 GLN A CA 5
ATOM 5997 C C . GLN A 1 68 ? -9.743 -25.351 -38.442 1.00 0.00 68 GLN A C 5
ATOM 5998 O O . GLN A 1 68 ? -8.729 -24.805 -38.851 1.00 0.00 68 GLN A O 5
ATOM 6012 N N . ALA A 1 69 ? -10.990 -24.828 -38.565 1.00 0.00 69 ALA A N 5
ATOM 6013 C CA . ALA A 1 69 ? -11.282 -23.500 -39.135 1.00 0.00 69 ALA A CA 5
ATOM 6014 C C . ALA A 1 69 ? -10.638 -22.401 -38.278 1.00 0.00 69 ALA A C 5
ATOM 6015 O O . ALA A 1 69 ? -10.001 -21.490 -38.799 1.00 0.00 69 ALA A O 5
ATOM 6022 N N . ARG A 1 70 ? -10.799 -22.526 -36.948 1.00 0.00 70 ARG A N 5
ATOM 6023 C CA . ARG A 1 70 ? -10.196 -21.604 -35.966 1.00 0.00 70 ARG A CA 5
ATOM 6024 C C . ARG A 1 70 ? -8.670 -21.751 -35.936 1.00 0.00 70 ARG A C 5
ATOM 6025 O O . ARG A 1 70 ? -7.958 -20.783 -35.684 1.00 0.00 70 ARG A O 5
ATOM 6046 N N . ARG A 1 71 ? -8.176 -22.970 -36.195 1.00 0.00 71 ARG A N 5
ATOM 6047 C CA . ARG A 1 71 ? -6.733 -23.265 -36.176 1.00 0.00 71 ARG A CA 5
ATOM 6048 C C . ARG A 1 71 ? -6.005 -22.636 -37.381 1.00 0.00 71 ARG A C 5
ATOM 6049 O O . ARG A 1 71 ? -4.931 -22.049 -37.216 1.00 0.00 71 ARG A O 5
ATOM 6070 N N . GLU A 1 72 ? -6.609 -22.741 -38.579 1.00 0.00 72 GLU A N 5
ATOM 6071 C CA . GLU A 1 72 ? -5.990 -22.243 -39.829 1.00 0.00 72 GLU A CA 5
ATOM 6072 C C . GLU A 1 72 ? -6.220 -20.735 -40.014 1.00 0.00 72 GLU A C 5
ATOM 6073 O O . GLU A 1 72 ? -5.400 -20.055 -40.643 1.00 0.00 72 GLU A O 5
ATOM 6085 N N . ALA A 1 73 ? -7.337 -20.222 -39.475 1.00 0.00 73 ALA A N 5
ATOM 6086 C CA . ALA A 1 73 ? -7.657 -18.778 -39.510 1.00 0.00 73 ALA A CA 5
ATOM 6087 C C . ALA A 1 73 ? -6.825 -18.010 -38.477 1.00 0.00 73 ALA A C 5
ATOM 6088 O O . ALA A 1 73 ? -6.239 -16.965 -38.786 1.00 0.00 73 ALA A O 5
ATOM 6095 N N . ILE A 1 74 ? -6.781 -18.539 -37.242 1.00 0.00 74 ILE A N 5
ATOM 6096 C CA . ILE A 1 74 ? -6.126 -17.871 -36.104 1.00 0.00 74 ILE A CA 5
ATOM 6097 C C . ILE A 1 74 ? -4.806 -18.610 -35.769 1.00 0.00 74 ILE A C 5
ATOM 6098 O O . ILE A 1 74 ? -4.851 -19.738 -35.252 1.00 0.00 74 ILE A O 5
ATOM 6114 N N . PRO A 1 75 ? -3.614 -18.002 -36.087 1.00 0.00 75 PRO A N 5
ATOM 6115 C CA . PRO A 1 75 ? -2.296 -18.610 -35.791 1.00 0.00 75 PRO A CA 5
ATOM 6116 C C . PRO A 1 75 ? -2.023 -18.667 -34.270 1.00 0.00 75 PRO A C 5
ATOM 6117 O O . PRO A 1 75 ? -1.811 -17.639 -33.619 1.00 0.00 75 PRO A O 5
ATOM 6128 N N . GLY A 1 76 ? -2.064 -19.888 -33.723 1.00 0.00 76 GLY A N 5
ATOM 6129 C CA . GLY A 1 76 ? -1.908 -20.118 -32.289 1.00 0.00 76 GLY A CA 5
ATOM 6130 C C . GLY A 1 76 ? -3.184 -19.824 -31.510 1.00 0.00 76 GLY A C 5
ATOM 6131 O O . GLY A 1 76 ? -3.140 -19.163 -30.469 1.00 0.00 76 GLY A O 5
ATOM 6135 N N . VAL A 1 77 ? -4.330 -20.323 -32.028 1.00 0.00 77 VAL A N 5
ATOM 6136 C CA . VAL A 1 77 ? -5.649 -20.164 -31.377 1.00 0.00 77 VAL A CA 5
ATOM 6137 C C . VAL A 1 77 ? -5.674 -20.906 -30.023 1.00 0.00 77 VAL A C 5
ATOM 6138 O O . VAL A 1 77 ? -5.036 -21.950 -29.876 1.00 0.00 77 VAL A O 5
ATOM 6151 N N . ARG A 1 78 ? -6.391 -20.335 -29.044 1.00 0.00 78 ARG A N 5
ATOM 6152 C CA . ARG A 1 78 ? -6.483 -20.880 -27.671 1.00 0.00 78 ARG A CA 5
ATOM 6153 C C . ARG A 1 78 ? -7.924 -21.330 -27.366 1.00 0.00 78 ARG A C 5
ATOM 6154 O O . ARG A 1 78 ? -8.169 -22.183 -26.505 1.00 0.00 78 ARG A O 5
ATOM 6175 N N . LEU A 1 79 ? -8.868 -20.742 -28.102 1.00 0.00 79 LEU A N 5
ATOM 6176 C CA . LEU A 1 79 ? -10.295 -20.736 -27.756 1.00 0.00 79 LEU A CA 5
ATOM 6177 C C . LEU A 1 79 ? -11.124 -21.459 -28.832 1.00 0.00 79 LEU A C 5
ATOM 6178 O O . LEU A 1 79 ? -10.947 -21.208 -30.028 1.00 0.00 79 LEU A O 5
ATOM 6194 N N . CYS A 1 80 ? -12.020 -22.371 -28.390 1.00 0.00 80 CYS A N 5
ATOM 6195 C CA . CYS A 1 80 ? -12.984 -23.064 -29.282 1.00 0.00 80 CYS A CA 5
ATOM 6196 C C . CYS A 1 80 ? -13.982 -22.039 -29.792 1.00 0.00 80 CYS A C 5
ATOM 6197 O O . CYS A 1 80 ? -14.150 -21.028 -29.119 1.00 0.00 80 CYS A O 5
ATOM 6204 N N . ILE A 1 81 ? -14.678 -22.315 -30.922 1.00 0.00 81 ILE A N 5
ATOM 6205 C CA . ILE A 1 81 ? -15.498 -21.297 -31.645 1.00 0.00 81 ILE A CA 5
ATOM 6206 C C . ILE A 1 81 ? -16.475 -20.551 -30.699 1.00 0.00 81 ILE A C 5
ATOM 6207 O O . ILE A 1 81 ? -16.725 -19.365 -30.882 1.00 0.00 81 ILE A O 5
ATOM 6223 N N . HIS A 1 82 ? -16.923 -21.252 -29.644 1.00 0.00 82 HIS A N 5
ATOM 6224 C CA . HIS A 1 82 ? -17.858 -20.721 -28.630 1.00 0.00 82 HIS A CA 5
ATOM 6225 C C . HIS A 1 82 ? -17.149 -19.683 -27.727 1.00 0.00 82 HIS A C 5
ATOM 6226 O O . HIS A 1 82 ? -17.586 -18.528 -27.637 1.00 0.00 82 HIS A O 5
ATOM 6241 N N . CYS A 1 83 ? -16.022 -20.095 -27.092 1.00 0.00 83 CYS A N 5
ATOM 6242 C CA . CYS A 1 83 ? -15.226 -19.196 -26.221 1.00 0.00 83 CYS A CA 5
ATOM 6243 C C . CYS A 1 83 ? -14.460 -18.158 -27.057 1.00 0.00 83 CYS A C 5
ATOM 6244 O O . CYS A 1 83 ? -13.985 -17.177 -26.515 1.00 0.00 83 CYS A O 5
ATOM 6251 N N . GLN A 1 84 ? -14.306 -18.392 -28.371 1.00 0.00 84 GLN A N 5
ATOM 6252 C CA . GLN A 1 84 ? -13.560 -17.479 -29.243 1.00 0.00 84 GLN A CA 5
ATOM 6253 C C . GLN A 1 84 ? -14.475 -16.329 -29.669 1.00 0.00 84 GLN A C 5
ATOM 6254 O O . GLN A 1 84 ? -14.100 -15.167 -29.530 1.00 0.00 84 GLN A O 5
ATOM 6268 N N . GLN A 1 85 ? -15.685 -16.672 -30.146 1.00 0.00 85 GLN A N 5
ATOM 6269 C CA . GLN A 1 85 ? -16.622 -15.690 -30.709 1.00 0.00 85 GLN A CA 5
ATOM 6270 C C . GLN A 1 85 ? -17.065 -14.674 -29.638 1.00 0.00 85 GLN A C 5
ATOM 6271 O O . GLN A 1 85 ? -17.266 -13.495 -29.950 1.00 0.00 85 GLN A O 5
ATOM 6285 N N . GLU A 1 86 ? -17.157 -15.135 -28.372 1.00 0.00 86 GLU A N 5
ATOM 6286 C CA . GLU A 1 86 ? -17.512 -14.267 -27.237 1.00 0.00 86 GLU A CA 5
ATOM 6287 C C . GLU A 1 86 ? -16.363 -13.276 -26.937 1.00 0.00 86 GLU A C 5
ATOM 6288 O O . GLU A 1 86 ? -16.616 -12.092 -26.768 1.00 0.00 86 GLU A O 5
ATOM 6300 N N . LYS A 1 87 ? -15.090 -13.762 -26.944 1.00 0.00 87 LYS A N 5
ATOM 6301 C CA . LYS A 1 87 ? -13.898 -12.920 -26.660 1.00 0.00 87 LYS A CA 5
ATOM 6302 C C . LYS A 1 87 ? -13.619 -11.966 -27.820 1.00 0.00 87 LYS A C 5
ATOM 6303 O O . LYS A 1 87 ? -13.022 -10.897 -27.639 1.00 0.00 87 LYS A O 5
ATOM 6322 N N . ASP A 1 88 ? -14.067 -12.374 -29.012 1.00 0.00 88 ASP A N 5
ATOM 6323 C CA . ASP A 1 88 ? -13.945 -11.581 -30.229 1.00 0.00 88 ASP A CA 5
ATOM 6324 C C . ASP A 1 88 ? -14.897 -10.359 -30.176 1.00 0.00 88 ASP A C 5
ATOM 6325 O O . ASP A 1 88 ? -14.660 -9.352 -30.846 1.00 0.00 88 ASP A O 5
ATOM 6334 N N . LEU A 1 89 ? -15.972 -10.459 -29.360 1.00 0.00 89 LEU A N 5
ATOM 6335 C CA . LEU A 1 89 ? -16.861 -9.313 -29.057 1.00 0.00 89 LEU A CA 5
ATOM 6336 C C . LEU A 1 89 ? -16.155 -8.355 -28.079 1.00 0.00 89 LEU A C 5
ATOM 6337 O O . LEU A 1 89 ? -16.258 -7.132 -28.196 1.00 0.00 89 LEU A O 5
ATOM 6353 N N . GLN A 1 90 ? -15.410 -8.953 -27.122 1.00 0.00 90 GLN A N 5
ATOM 6354 C CA . GLN A 1 90 ? -14.824 -8.239 -25.960 1.00 0.00 90 GLN A CA 5
ATOM 6355 C C . GLN A 1 90 ? -13.540 -7.474 -26.329 1.00 0.00 90 GLN A C 5
ATOM 6356 O O . GLN A 1 90 ? -12.905 -6.874 -25.457 1.00 0.00 90 GLN A O 5
ATOM 6370 N N . LYS A 1 91 ? -13.165 -7.520 -27.613 1.00 0.00 91 LYS A N 5
ATOM 6371 C CA . LYS A 1 91 ? -12.037 -6.748 -28.158 1.00 0.00 91 LYS A CA 5
ATOM 6372 C C . LYS A 1 91 ? -12.235 -5.232 -27.914 1.00 0.00 91 LYS A C 5
ATOM 6373 O O . LYS A 1 91 ? -13.250 -4.673 -28.357 1.00 0.00 91 LYS A O 5
ATOM 6392 N N . PRO A 1 92 ? -11.301 -4.552 -27.170 1.00 0.00 92 PRO A N 5
ATOM 6393 C CA . PRO A 1 92 ? -11.391 -3.093 -26.942 1.00 0.00 92 PRO A CA 5
ATOM 6394 C C . PRO A 1 92 ? -11.138 -2.294 -28.239 1.00 0.00 92 PRO A C 5
ATOM 6395 O O . PRO A 1 92 ? -11.673 -1.195 -28.404 1.00 0.00 92 PRO A O 5
ATOM 6406 N N . ALA A 1 93 ? -10.319 -2.881 -29.147 1.00 0.00 93 ALA A N 5
ATOM 6407 C CA . ALA A 1 93 ? -9.884 -2.256 -30.422 1.00 0.00 93 ALA A CA 5
ATOM 6408 C C . ALA A 1 93 ? -8.997 -1.007 -30.192 1.00 0.00 93 ALA A C 5
ATOM 6409 O O . ALA A 1 93 ? -8.729 -0.243 -31.129 1.00 0.00 93 ALA A O 5
ATOM 6416 N N . TYR A 1 94 ? -8.522 -0.836 -28.946 1.00 0.00 94 TYR A N 5
ATOM 6417 C CA . TYR A 1 94 ? -7.619 0.258 -28.566 1.00 0.00 94 TYR A CA 5
ATOM 6418 C C . TYR A 1 94 ? -6.761 -0.177 -27.372 1.00 0.00 94 TYR A C 5
ATOM 6419 O O . TYR A 1 94 ? -7.092 -1.141 -26.671 1.00 0.00 94 TYR A O 5
ATOM 6437 N N . THR A 1 95 ? -5.666 0.552 -27.146 1.00 0.00 95 THR A N 5
ATOM 6438 C CA . THR A 1 95 ? -4.834 0.418 -25.949 1.00 0.00 95 THR A CA 5
ATOM 6439 C C . THR A 1 95 ? -5.042 1.658 -25.060 1.00 0.00 95 THR A C 5
ATOM 6440 O O . THR A 1 95 ? -4.911 2.795 -25.536 1.00 0.00 95 THR A O 5
ATOM 6451 N N . GLY A 1 96 ? -5.426 1.437 -23.791 1.00 0.00 96 GLY A N 5
ATOM 6452 C CA . GLY A 1 96 ? -5.696 2.524 -22.847 1.00 0.00 96 GLY A CA 5
ATOM 6453 C C . GLY A 1 96 ? -4.494 2.820 -21.965 1.00 0.00 96 GLY A C 5
ATOM 6454 O O . GLY A 1 96 ? -4.021 1.931 -21.245 1.00 0.00 96 GLY A O 5
ATOM 6458 N N . TYR A 1 97 ? -3.988 4.071 -22.037 1.00 0.00 97 TYR A N 5
ATOM 6459 C CA . TYR A 1 97 ? -2.799 4.519 -21.282 1.00 0.00 97 TYR A CA 5
ATOM 6460 C C . TYR A 1 97 ? -2.811 6.035 -21.045 1.00 0.00 97 TYR A C 5
ATOM 6461 O O . TYR A 1 97 ? -3.653 6.762 -21.583 1.00 0.00 97 TYR A O 5
ATOM 6479 N N . ASN A 1 98 ? -1.837 6.496 -20.248 1.00 0.00 98 ASN A N 5
ATOM 6480 C CA . ASN A 1 98 ? -1.627 7.912 -19.943 1.00 0.00 98 ASN A CA 5
ATOM 6481 C C . ASN A 1 98 ? -0.196 8.285 -20.374 1.00 0.00 98 ASN A C 5
ATOM 6482 O O . ASN A 1 98 ? 0.774 7.920 -19.701 1.00 0.00 98 ASN A O 5
ATOM 6493 N N . ARG A 1 99 ? -0.075 8.952 -21.537 1.00 0.00 99 ARG A N 5
ATOM 6494 C CA . ARG A 1 99 ? 1.184 9.557 -22.014 1.00 0.00 99 ARG A CA 5
ATOM 6495 C C . ARG A 1 99 ? 0.967 11.063 -22.218 1.00 0.00 99 ARG A C 5
ATOM 6496 O O . ARG A 1 99 ? 0.485 11.501 -23.265 1.00 0.00 99 ARG A O 5
ATOM 6517 N N . ARG A 1 100 ? 1.265 11.834 -21.164 1.00 0.00 100 ARG A N 5
ATOM 6518 C CA . ARG A 1 100 ? 1.236 13.301 -21.187 1.00 0.00 100 ARG A CA 5
ATOM 6519 C C . ARG A 1 100 ? 2.663 13.837 -21.310 1.00 0.00 100 ARG A C 5
ATOM 6520 O O . ARG A 1 100 ? 3.602 13.259 -20.748 1.00 0.00 100 ARG A O 5
ATOM 6541 N N . GLY A 1 101 ? 2.805 14.948 -22.045 1.00 0.00 101 GLY A N 5
ATOM 6542 C CA . GLY A 1 101 ? 4.108 15.567 -22.289 1.00 0.00 101 GLY A CA 5
ATOM 6543 C C . GLY A 1 101 ? 4.786 16.070 -21.024 1.00 0.00 101 GLY A C 5
ATOM 6544 O O . GLY A 1 101 ? 6.025 16.130 -20.970 1.00 0.00 101 GLY A O 5
ATOM 6548 N N . SER A 1 102 ? 3.957 16.439 -20.014 1.00 0.00 102 SER A N 5
ATOM 6549 C CA . SER A 1 102 ? 4.402 16.952 -18.696 1.00 0.00 102 SER A CA 5
ATOM 6550 C C . SER A 1 102 ? 5.077 18.345 -18.814 1.00 0.00 102 SER A C 5
ATOM 6551 O O . SER A 1 102 ? 5.606 18.887 -17.833 1.00 0.00 102 SER A O 5
ATOM 6559 N N . LYS A 1 103 ? 5.028 18.912 -20.026 1.00 0.00 103 LYS A N 5
ATOM 6560 C CA . LYS A 1 103 ? 5.637 20.201 -20.367 1.00 0.00 103 LYS A CA 5
ATOM 6561 C C . LYS A 1 103 ? 4.519 21.230 -20.544 1.00 0.00 103 LYS A C 5
ATOM 6562 O O . LYS A 1 103 ? 3.613 21.015 -21.368 1.00 0.00 103 LYS A O 5
ATOM 6581 N N . ASP A 1 104 ? 4.541 22.313 -19.755 1.00 0.00 104 ASP A N 5
ATOM 6582 C CA . ASP A 1 104 ? 3.650 23.450 -19.991 1.00 0.00 104 ASP A CA 5
ATOM 6583 C C . ASP A 1 104 ? 4.141 24.194 -21.241 1.00 0.00 104 ASP A C 5
ATOM 6584 O O . ASP A 1 104 ? 5.047 25.027 -21.177 1.00 0.00 104 ASP A O 5
ATOM 6593 N N . SER A 1 105 ? 3.597 23.789 -22.389 1.00 0.00 105 SER A N 5
ATOM 6594 C CA . SER A 1 105 ? 3.891 24.400 -23.691 1.00 0.00 105 SER A CA 5
ATOM 6595 C C . SER A 1 105 ? 2.880 25.527 -23.982 1.00 0.00 105 SER A C 5
ATOM 6596 O O . SER A 1 105 ? 3.014 26.264 -24.971 1.00 0.00 105 SER A O 5
ATOM 6604 N N . GLN A 1 106 ? 1.873 25.654 -23.096 1.00 0.00 106 GLN A N 5
ATOM 6605 C CA . GLN A 1 106 ? 0.808 26.645 -23.202 1.00 0.00 106 GLN A CA 5
ATOM 6606 C C . GLN A 1 106 ? 1.340 27.979 -22.653 1.00 0.00 106 GLN A C 5
ATOM 6607 O O . GLN A 1 106 ? 1.205 28.282 -21.465 1.00 0.00 106 GLN A O 5
ATOM 6621 N N . LEU A 1 107 ? 1.993 28.737 -23.529 1.00 0.00 107 LEU A N 5
ATOM 6622 C CA . LEU A 1 107 ? 2.666 30.004 -23.175 1.00 0.00 107 LEU A CA 5
ATOM 6623 C C . LEU A 1 107 ? 1.630 31.152 -23.038 1.00 0.00 107 LEU A C 5
ATOM 6624 O O . LEU A 1 107 ? 1.415 31.965 -23.944 1.00 0.00 107 LEU A O 5
ATOM 6640 N N . ARG A 1 108 ? 0.947 31.160 -21.879 1.00 0.00 108 ARG A N 5
ATOM 6641 C CA . ARG A 1 108 ? -0.158 32.087 -21.577 1.00 0.00 108 ARG A CA 5
ATOM 6642 C C . ARG A 1 108 ? 0.321 33.207 -20.621 1.00 0.00 108 ARG A C 5
ATOM 6643 O O . ARG A 1 108 ? 0.511 34.356 -21.067 1.00 0.00 108 ARG A O 5
ATOM 6666 N N . MET A 1 21 ? -10.687 -11.601 -61.401 1.00 0.00 21 MET A N 6
ATOM 6667 C CA . MET A 1 21 ? -9.527 -12.513 -61.528 1.00 0.00 21 MET A CA 6
ATOM 6668 C C . MET A 1 21 ? -9.294 -13.252 -60.194 1.00 0.00 21 MET A C 6
ATOM 6669 O O . MET A 1 21 ? -8.968 -12.625 -59.178 1.00 0.00 21 MET A O 6
ATOM 6683 N N . ALA A 1 22 ? -9.454 -14.593 -60.215 1.00 0.00 22 ALA A N 6
ATOM 6684 C CA . ALA A 1 22 ? -9.294 -15.454 -59.031 1.00 0.00 22 ALA A CA 6
ATOM 6685 C C . ALA A 1 22 ? -7.813 -15.837 -58.840 1.00 0.00 22 ALA A C 6
ATOM 6686 O O . ALA A 1 22 ? -7.425 -16.995 -59.022 1.00 0.00 22 ALA A O 6
ATOM 6693 N N . SER A 1 23 ? -6.990 -14.831 -58.490 1.00 0.00 23 SER A N 6
ATOM 6694 C CA . SER A 1 23 ? -5.541 -14.995 -58.262 1.00 0.00 23 SER A CA 6
ATOM 6695 C C . SER A 1 23 ? -5.018 -13.822 -57.408 1.00 0.00 23 SER A C 6
ATOM 6696 O O . SER A 1 23 ? -5.308 -12.663 -57.714 1.00 0.00 23 SER A O 6
ATOM 6704 N N . GLY A 1 24 ? -4.310 -14.136 -56.303 1.00 0.00 24 GLY A N 6
ATOM 6705 C CA . GLY A 1 24 ? -3.663 -13.123 -55.443 1.00 0.00 24 GLY A CA 6
ATOM 6706 C C . GLY A 1 24 ? -4.573 -12.561 -54.346 1.00 0.00 24 GLY A C 6
ATOM 6707 O O . GLY A 1 24 ? -4.172 -12.470 -53.183 1.00 0.00 24 GLY A O 6
ATOM 6711 N N . TRP A 1 25 ? -5.815 -12.223 -54.746 1.00 0.00 25 TRP A N 6
ATOM 6712 C CA . TRP A 1 25 ? -6.833 -11.545 -53.899 1.00 0.00 25 TRP A CA 6
ATOM 6713 C C . TRP A 1 25 ? -7.008 -12.168 -52.489 1.00 0.00 25 TRP A C 6
ATOM 6714 O O . TRP A 1 25 ? -7.137 -11.446 -51.492 1.00 0.00 25 TRP A O 6
ATOM 6735 N N . ALA A 1 26 ? -7.028 -13.512 -52.426 1.00 0.00 26 ALA A N 6
ATOM 6736 C CA . ALA A 1 26 ? -7.143 -14.271 -51.162 1.00 0.00 26 ALA A CA 6
ATOM 6737 C C . ALA A 1 26 ? -6.142 -15.439 -51.122 1.00 0.00 26 ALA A C 6
ATOM 6738 O O . ALA A 1 26 ? -5.990 -16.103 -50.089 1.00 0.00 26 ALA A O 6
ATOM 6745 N N . ASN A 1 27 ? -5.455 -15.676 -52.258 1.00 0.00 27 ASN A N 6
ATOM 6746 C CA . ASN A 1 27 ? -4.493 -16.782 -52.405 1.00 0.00 27 ASN A CA 6
ATOM 6747 C C . ASN A 1 27 ? -3.087 -16.304 -52.031 1.00 0.00 27 ASN A C 6
ATOM 6748 O O . ASN A 1 27 ? -2.268 -15.990 -52.906 1.00 0.00 27 ASN A O 6
ATOM 6759 N N . ASP A 1 28 ? -2.850 -16.196 -50.718 1.00 0.00 28 ASP A N 6
ATOM 6760 C CA . ASP A 1 28 ? -1.536 -15.850 -50.139 1.00 0.00 28 ASP A CA 6
ATOM 6761 C C . ASP A 1 28 ? -0.759 -17.151 -49.846 1.00 0.00 28 ASP A C 6
ATOM 6762 O O . ASP A 1 28 ? -1.323 -18.251 -49.887 1.00 0.00 28 ASP A O 6
ATOM 6771 N N . ASP A 1 29 ? 0.518 -17.004 -49.505 1.00 0.00 29 ASP A N 6
ATOM 6772 C CA . ASP A 1 29 ? 1.441 -18.132 -49.255 1.00 0.00 29 ASP A CA 6
ATOM 6773 C C . ASP A 1 29 ? 1.221 -18.685 -47.840 1.00 0.00 29 ASP A C 6
ATOM 6774 O O . ASP A 1 29 ? 1.154 -19.902 -47.635 1.00 0.00 29 ASP A O 6
ATOM 6783 N N . ALA A 1 30 ? 1.060 -17.753 -46.882 1.00 0.00 30 ALA A N 6
ATOM 6784 C CA . ALA A 1 30 ? 0.898 -18.065 -45.450 1.00 0.00 30 ALA A CA 6
ATOM 6785 C C . ALA A 1 30 ? -0.558 -18.439 -45.082 1.00 0.00 30 ALA A C 6
ATOM 6786 O O . ALA A 1 30 ? -0.889 -18.534 -43.897 1.00 0.00 30 ALA A O 6
ATOM 6793 N N . VAL A 1 31 ? -1.420 -18.637 -46.103 1.00 0.00 31 VAL A N 6
ATOM 6794 C CA . VAL A 1 31 ? -2.781 -19.197 -45.923 1.00 0.00 31 VAL A CA 6
ATOM 6795 C C . VAL A 1 31 ? -2.919 -20.497 -46.754 1.00 0.00 31 VAL A C 6
ATOM 6796 O O . VAL A 1 31 ? -3.693 -21.393 -46.393 1.00 0.00 31 VAL A O 6
ATOM 6809 N N . ASN A 1 32 ? -2.136 -20.597 -47.857 1.00 0.00 32 ASN A N 6
ATOM 6810 C CA . ASN A 1 32 ? -2.125 -21.784 -48.743 1.00 0.00 32 ASN A CA 6
ATOM 6811 C C . ASN A 1 32 ? -1.483 -22.987 -48.018 1.00 0.00 32 ASN A C 6
ATOM 6812 O O . ASN A 1 32 ? -1.926 -24.131 -48.165 1.00 0.00 32 ASN A O 6
ATOM 6823 N N . GLU A 1 33 ? -0.451 -22.694 -47.203 1.00 0.00 33 GLU A N 6
ATOM 6824 C CA . GLU A 1 33 ? 0.200 -23.689 -46.324 1.00 0.00 33 GLU A CA 6
ATOM 6825 C C . GLU A 1 33 ? -0.746 -24.126 -45.183 1.00 0.00 33 GLU A C 6
ATOM 6826 O O . GLU A 1 33 ? -0.637 -25.245 -44.676 1.00 0.00 33 GLU A O 6
ATOM 6838 N N . GLN A 1 34 ? -1.686 -23.234 -44.803 1.00 0.00 34 GLN A N 6
ATOM 6839 C CA . GLN A 1 34 ? -2.656 -23.481 -43.707 1.00 0.00 34 GLN A CA 6
ATOM 6840 C C . GLN A 1 34 ? -3.889 -24.258 -44.205 1.00 0.00 34 GLN A C 6
ATOM 6841 O O . GLN A 1 34 ? -4.819 -24.516 -43.443 1.00 0.00 34 GLN A O 6
ATOM 6855 N N . ILE A 1 35 ? -3.9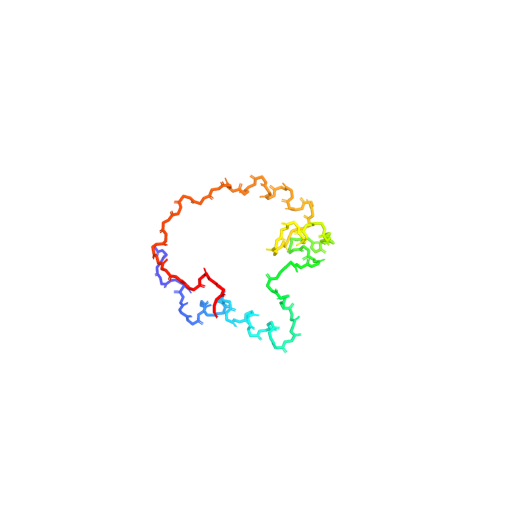00 -24.602 -45.499 1.00 0.00 35 ILE A N 6
ATOM 6856 C CA . ILE A 1 35 ? -4.823 -25.615 -46.044 1.00 0.00 35 ILE A CA 6
ATOM 6857 C C . ILE A 1 35 ? -4.269 -27.018 -45.690 1.00 0.00 35 ILE A C 6
ATOM 6858 O O . ILE A 1 35 ? -5.022 -27.972 -45.470 1.00 0.00 35 ILE A O 6
ATOM 6874 N N . ASN A 1 36 ? -2.920 -27.102 -45.588 1.00 0.00 36 ASN A N 6
ATOM 6875 C CA . ASN A 1 36 ? -2.192 -28.325 -45.163 1.00 0.00 36 ASN A CA 6
ATOM 6876 C C . ASN A 1 36 ? -2.034 -28.345 -43.618 1.00 0.00 36 ASN A C 6
ATOM 6877 O O . ASN A 1 36 ? -1.157 -29.033 -43.079 1.00 0.00 36 ASN A O 6
ATOM 6888 N N . SER A 1 37 ? -2.924 -27.612 -42.918 1.00 0.00 37 SER A N 6
ATOM 6889 C CA . SER A 1 37 ? -2.916 -27.473 -41.448 1.00 0.00 37 SER A CA 6
ATOM 6890 C C . SER A 1 37 ? -3.198 -28.812 -40.734 1.00 0.00 37 SER A C 6
ATOM 6891 O O . SER A 1 37 ? -2.803 -28.987 -39.596 1.00 0.00 37 SER A O 6
ATOM 6899 N N . THR A 1 38 ? -3.856 -29.755 -41.431 1.00 0.00 38 THR A N 6
ATOM 6900 C CA . THR A 1 38 ? -4.165 -31.103 -40.898 1.00 0.00 38 THR A CA 6
ATOM 6901 C C . THR A 1 38 ? -2.887 -31.873 -40.446 1.00 0.00 38 THR A C 6
ATOM 6902 O O . THR A 1 38 ? -2.936 -32.700 -39.524 1.00 0.00 38 THR A O 6
ATOM 6913 N N . ILE A 1 39 ? -1.745 -31.541 -41.075 1.00 0.00 39 ILE A N 6
ATOM 6914 C CA . ILE A 1 39 ? -0.427 -32.122 -40.747 1.00 0.00 39 ILE A CA 6
ATOM 6915 C C . ILE A 1 39 ? 0.008 -31.720 -39.313 1.00 0.00 39 ILE A C 6
ATOM 6916 O O . ILE A 1 39 ? 0.527 -32.568 -38.567 1.00 0.00 39 ILE A O 6
ATOM 6932 N N . GLU A 1 40 ? -0.286 -30.454 -38.915 1.00 0.00 40 GLU A N 6
ATOM 6933 C CA . GLU A 1 40 ? 0.159 -29.900 -37.604 1.00 0.00 40 GLU A CA 6
ATOM 6934 C C . GLU A 1 40 ? -0.522 -30.669 -36.447 1.00 0.00 40 GLU A C 6
ATOM 6935 O O . GLU A 1 40 ? 0.082 -30.859 -35.394 1.00 0.00 40 GLU A O 6
ATOM 6947 N N . ASP A 1 41 ? -1.778 -31.126 -36.686 1.00 0.00 41 ASP A N 6
ATOM 6948 C CA . ASP A 1 41 ? -2.569 -31.919 -35.715 1.00 0.00 41 ASP A CA 6
ATOM 6949 C C . ASP A 1 41 ? -1.886 -33.263 -35.435 1.00 0.00 41 ASP A C 6
ATOM 6950 O O . ASP A 1 41 ? -1.614 -33.600 -34.284 1.00 0.00 41 ASP A O 6
ATOM 6959 N N . ALA A 1 42 ? -1.589 -34.007 -36.521 1.00 0.00 42 ALA A N 6
ATOM 6960 C CA . ALA A 1 42 ? -0.948 -35.348 -36.456 1.00 0.00 42 ALA A CA 6
ATOM 6961 C C . ALA A 1 42 ? 0.371 -35.316 -35.652 1.00 0.00 42 ALA A C 6
ATOM 6962 O O . ALA A 1 42 ? 0.658 -36.213 -34.848 1.00 0.00 42 ALA A O 6
ATOM 6969 N N . ILE A 1 43 ? 1.139 -34.240 -35.849 1.00 0.00 43 ILE A N 6
ATOM 6970 C CA . ILE A 1 43 ? 2.459 -34.052 -35.229 1.00 0.00 43 ILE A CA 6
ATOM 6971 C C . ILE A 1 43 ? 2.335 -33.470 -33.788 1.00 0.00 43 ILE A C 6
ATOM 6972 O O . ILE A 1 43 ? 3.193 -33.721 -32.924 1.00 0.00 43 ILE A O 6
ATOM 6988 N N . ALA A 1 44 ? 1.243 -32.727 -33.523 1.00 0.00 44 ALA A N 6
ATOM 6989 C CA . ALA A 1 44 ? 0.986 -32.120 -32.194 1.00 0.00 44 ALA A CA 6
ATOM 6990 C C . ALA A 1 44 ? 0.512 -33.181 -31.177 1.00 0.00 44 ALA A C 6
ATOM 6991 O O . ALA A 1 44 ? 0.747 -33.043 -29.972 1.00 0.00 44 ALA A O 6
ATOM 6998 N N . ARG A 1 45 ? -0.172 -34.235 -31.664 1.00 0.00 45 ARG A N 6
ATOM 6999 C CA . ARG A 1 45 ? -0.600 -35.375 -30.818 1.00 0.00 45 ARG A CA 6
ATOM 7000 C C . ARG A 1 45 ? 0.461 -36.490 -30.810 1.00 0.00 45 ARG A C 6
ATOM 7001 O O . ARG A 1 45 ? 0.351 -37.449 -30.039 1.00 0.00 45 ARG A O 6
ATOM 7022 N N . ALA A 1 46 ? 1.490 -36.356 -31.677 1.00 0.00 46 ALA A N 6
ATOM 7023 C CA . ALA A 1 46 ? 2.629 -37.293 -31.725 1.00 0.00 46 ALA A CA 6
ATOM 7024 C C . ALA A 1 46 ? 3.469 -37.194 -30.436 1.00 0.00 46 ALA A C 6
ATOM 7025 O O . ALA A 1 46 ? 3.690 -38.201 -29.756 1.00 0.00 46 ALA A O 6
ATOM 7032 N N . ARG A 1 47 ? 3.920 -35.962 -30.107 1.00 0.00 47 ARG A N 6
ATOM 7033 C CA . ARG A 1 47 ? 4.657 -35.670 -28.847 1.00 0.00 47 ARG A CA 6
ATOM 7034 C C . ARG A 1 47 ? 4.350 -34.249 -28.311 1.00 0.00 47 ARG A C 6
ATOM 7035 O O . ARG A 1 47 ? 4.723 -33.914 -27.183 1.00 0.00 47 ARG A O 6
ATOM 7056 N N . GLY A 1 48 ? 3.663 -33.426 -29.124 1.00 0.00 48 GLY A N 6
ATOM 7057 C CA . GLY A 1 48 ? 3.450 -32.011 -28.816 1.00 0.00 48 GLY A CA 6
ATOM 7058 C C . GLY A 1 48 ? 4.536 -31.142 -29.412 1.00 0.00 48 GLY A C 6
ATOM 7059 O O . GLY A 1 48 ? 5.334 -30.525 -28.686 1.00 0.00 48 GLY A O 6
ATOM 7063 N N . GLU A 1 49 ? 4.589 -31.148 -30.753 1.00 0.00 49 GLU A N 6
ATOM 7064 C CA . GLU A 1 49 ? 5.500 -30.303 -31.543 1.00 0.00 49 GLU A CA 6
ATOM 7065 C C . GLU A 1 49 ? 5.154 -28.824 -31.339 1.00 0.00 49 GLU A C 6
ATOM 7066 O O . GLU A 1 49 ? 6.026 -27.995 -31.061 1.00 0.00 49 GLU A O 6
ATOM 7078 N N . ILE A 1 50 ? 3.857 -28.526 -31.500 1.00 0.00 50 ILE A N 6
ATOM 7079 C CA . ILE A 1 50 ? 3.315 -27.175 -31.375 1.00 0.00 50 ILE A CA 6
ATOM 7080 C C . ILE A 1 50 ? 3.400 -26.672 -29.904 1.00 0.00 50 ILE A C 6
ATOM 7081 O O . ILE A 1 50 ? 2.932 -27.364 -28.985 1.00 0.00 50 ILE A O 6
ATOM 7097 N N . PRO A 1 51 ? 4.015 -25.465 -29.668 1.00 0.00 51 PRO A N 6
ATOM 7098 C CA . PRO A 1 51 ? 4.103 -24.853 -28.327 1.00 0.00 51 PRO A CA 6
ATOM 7099 C C . PRO A 1 51 ? 2.819 -24.088 -27.935 1.00 0.00 51 PRO A C 6
ATOM 7100 O O . PRO A 1 51 ? 1.868 -23.977 -28.725 1.00 0.00 51 PRO A O 6
ATOM 7111 N N . ARG A 1 52 ? 2.821 -23.555 -26.704 1.00 0.00 52 ARG A N 6
ATOM 7112 C CA . ARG A 1 52 ? 1.705 -22.768 -26.147 1.00 0.00 52 ARG A CA 6
ATOM 7113 C C . ARG A 1 52 ? 1.824 -21.305 -26.591 1.00 0.00 52 ARG A C 6
ATOM 7114 O O . ARG A 1 52 ? 2.192 -20.414 -25.820 1.00 0.00 52 ARG A O 6
ATOM 7135 N N . GLY A 1 53 ? 1.532 -21.122 -27.880 1.00 0.00 53 GLY A N 6
ATOM 7136 C CA . GLY A 1 53 ? 1.615 -19.843 -28.573 1.00 0.00 53 GLY A CA 6
ATOM 7137 C C . GLY A 1 53 ? 0.978 -19.954 -29.953 1.00 0.00 53 GLY A C 6
ATOM 7138 O O . GLY A 1 53 ? 0.426 -18.985 -30.476 1.00 0.00 53 GLY A O 6
ATOM 7142 N N . GLU A 1 54 ? 1.054 -21.169 -30.539 1.00 0.00 54 GLU A N 6
ATOM 7143 C CA . GLU A 1 54 ? 0.378 -21.511 -31.802 1.00 0.00 54 GLU A CA 6
ATOM 7144 C C . GLU A 1 54 ? -0.932 -22.291 -31.523 1.00 0.00 54 GLU A C 6
ATOM 7145 O O . GLU A 1 54 ? -1.329 -22.470 -30.360 1.00 0.00 54 GLU A O 6
ATOM 7157 N N . SER A 1 55 ? -1.591 -22.737 -32.615 1.00 0.00 55 SER A N 6
ATOM 7158 C CA . SER A 1 55 ? -2.920 -23.389 -32.587 1.00 0.00 55 SER A CA 6
ATOM 7159 C C . SER A 1 55 ? -2.884 -24.752 -31.862 1.00 0.00 55 SER A C 6
ATOM 7160 O O . SER A 1 55 ? -1.917 -25.495 -31.982 1.00 0.00 55 SER A O 6
ATOM 7168 N N . LEU A 1 56 ? -3.962 -25.070 -31.121 1.00 0.00 56 LEU A N 6
ATOM 7169 C CA . LEU A 1 56 ? -4.068 -26.322 -30.322 1.00 0.00 56 LEU A CA 6
ATOM 7170 C C . LEU A 1 56 ? -5.344 -27.120 -30.693 1.00 0.00 56 LEU A C 6
ATOM 7171 O O . LEU A 1 56 ? -6.078 -26.729 -31.601 1.00 0.00 56 LEU A O 6
ATOM 7187 N N . ASP A 1 57 ? -5.583 -28.241 -29.985 1.00 0.00 57 ASP A N 6
ATOM 7188 C CA . ASP A 1 57 ? -6.744 -29.139 -30.224 1.00 0.00 57 ASP A CA 6
ATOM 7189 C C . ASP A 1 57 ? -7.758 -29.062 -29.067 1.00 0.00 57 ASP A C 6
ATOM 7190 O O . ASP A 1 57 ? -8.881 -29.560 -29.176 1.00 0.00 57 ASP A O 6
ATOM 7199 N N . GLU A 1 58 ? -7.360 -28.424 -27.961 1.00 0.00 58 GLU A N 6
ATOM 7200 C CA . GLU A 1 58 ? -8.116 -28.429 -26.698 1.00 0.00 58 GLU A CA 6
ATOM 7201 C C . GLU A 1 58 ? -8.281 -26.981 -26.211 1.00 0.00 58 GLU A C 6
ATOM 7202 O O . GLU A 1 58 ? -7.306 -26.346 -25.801 1.00 0.00 58 GLU A O 6
ATOM 7214 N N . CYS A 1 59 ? -9.510 -26.468 -26.327 1.00 0.00 59 CYS A N 6
ATOM 7215 C CA . CYS A 1 59 ? -9.919 -25.156 -25.790 1.00 0.00 59 CYS A CA 6
ATOM 7216 C C . CYS A 1 59 ? -9.563 -25.007 -24.302 1.00 0.00 59 CYS A C 6
ATOM 7217 O O . CYS A 1 59 ? -10.134 -25.700 -23.481 1.00 0.00 59 CYS A O 6
ATOM 7224 N N . GLU A 1 60 ? -8.667 -24.057 -23.959 1.00 0.00 60 GLU A N 6
ATOM 7225 C CA . GLU A 1 60 ? -8.141 -23.918 -22.570 1.00 0.00 60 GLU A CA 6
ATOM 7226 C C . GLU A 1 60 ? -9.205 -23.416 -21.554 1.00 0.00 60 GLU A C 6
ATOM 7227 O O . GLU A 1 60 ? -8.927 -23.313 -20.357 1.00 0.00 60 GLU A O 6
ATOM 7239 N N . GLU A 1 61 ? -10.416 -23.116 -22.047 1.00 0.00 61 GLU A N 6
ATOM 7240 C CA . GLU A 1 61 ? -11.559 -22.689 -21.217 1.00 0.00 61 GLU A CA 6
ATOM 7241 C C . GLU A 1 61 ? -12.284 -23.920 -20.684 1.00 0.00 61 GLU A C 6
ATOM 7242 O O . GLU A 1 61 ? -12.378 -24.140 -19.478 1.00 0.00 61 GLU A O 6
ATOM 7254 N N . CYS A 1 62 ? -12.780 -24.733 -21.633 1.00 0.00 62 CYS A N 6
ATOM 7255 C CA . CYS A 1 62 ? -13.789 -25.770 -21.349 1.00 0.00 62 CYS A CA 6
ATOM 7256 C C . CYS A 1 62 ? -13.381 -27.147 -21.916 1.00 0.00 62 CYS A C 6
ATOM 7257 O O . CYS A 1 62 ? -14.179 -28.084 -21.898 1.00 0.00 62 CYS A O 6
ATOM 7264 N N . GLY A 1 63 ? -12.115 -27.252 -22.377 1.00 0.00 63 GLY A N 6
ATOM 7265 C CA . GLY A 1 63 ? -11.555 -28.478 -22.983 1.00 0.00 63 GLY A CA 6
ATOM 7266 C C . GLY A 1 63 ? -12.334 -29.004 -24.187 1.00 0.00 63 GLY A C 6
ATOM 7267 O O . GLY A 1 63 ? -12.335 -30.206 -24.454 1.00 0.00 63 GLY A O 6
ATOM 7271 N N . ALA A 1 64 ? -12.988 -28.087 -24.916 1.00 0.00 64 ALA A N 6
ATOM 7272 C CA . ALA A 1 64 ? -13.813 -28.431 -26.091 1.00 0.00 64 ALA A CA 6
ATOM 7273 C C . ALA A 1 64 ? -12.918 -28.635 -27.332 1.00 0.00 64 ALA A C 6
ATOM 7274 O O . ALA A 1 64 ? -11.929 -27.893 -27.488 1.00 0.00 64 ALA A O 6
ATOM 7281 N N . PRO A 1 65 ? -13.243 -29.634 -28.220 1.00 0.00 65 PRO A N 6
ATOM 7282 C CA . PRO A 1 65 ? -12.468 -29.900 -29.453 1.00 0.00 65 PRO A CA 6
ATOM 7283 C C . PRO A 1 65 ? -12.384 -28.671 -30.394 1.00 0.00 65 PRO A C 6
ATOM 7284 O O . PRO A 1 65 ? -13.404 -28.182 -30.901 1.00 0.00 65 PRO A O 6
ATOM 7295 N N . ILE A 1 66 ? -11.156 -28.158 -30.549 1.00 0.00 66 ILE A N 6
ATOM 7296 C CA . ILE A 1 66 ? -10.827 -27.080 -31.491 1.00 0.00 66 ILE A CA 6
ATOM 7297 C C . ILE A 1 66 ? -10.874 -27.620 -32.938 1.00 0.00 66 ILE A C 6
ATOM 7298 O O . ILE A 1 66 ? -10.206 -28.617 -33.229 1.00 0.00 66 ILE A O 6
ATOM 7314 N N . PRO A 1 67 ? -11.684 -27.012 -33.854 1.00 0.00 67 PRO A N 6
ATOM 7315 C CA . PRO A 1 67 ? -11.665 -27.374 -35.285 1.00 0.00 67 PRO A CA 6
ATOM 7316 C C . PRO A 1 67 ? -10.468 -26.724 -35.996 1.00 0.00 67 PRO A C 6
ATOM 7317 O O . PRO A 1 67 ? -9.982 -25.655 -35.573 1.00 0.00 67 PRO A O 6
ATOM 7328 N N . GLN A 1 68 ? -10.005 -27.357 -37.091 1.00 0.00 68 GLN A N 6
ATOM 7329 C CA . GLN A 1 68 ? -8.913 -26.811 -37.909 1.00 0.00 68 GLN A CA 6
ATOM 7330 C C . GLN A 1 68 ? -9.340 -25.516 -38.620 1.00 0.00 68 GLN A C 6
ATOM 7331 O O . GLN A 1 68 ? -8.486 -24.799 -39.110 1.00 0.00 68 GLN A O 6
ATOM 7345 N N . ALA A 1 69 ? -10.666 -25.230 -38.640 1.00 0.00 69 ALA A N 6
ATOM 7346 C CA . ALA A 1 69 ? -11.213 -23.980 -39.198 1.00 0.00 69 ALA A CA 6
ATOM 7347 C C . ALA A 1 69 ? -10.733 -22.788 -38.364 1.00 0.00 69 ALA A C 6
ATOM 7348 O O . ALA A 1 69 ? -10.424 -21.729 -38.898 1.00 0.00 69 ALA A O 6
ATOM 7355 N N . ARG A 1 70 ? -10.684 -22.987 -37.033 1.00 0.00 70 ARG A N 6
ATOM 7356 C CA . ARG A 1 70 ? -10.128 -22.005 -36.094 1.00 0.00 70 ARG A CA 6
ATOM 7357 C C . ARG A 1 70 ? -8.594 -21.959 -36.164 1.00 0.00 70 ARG A C 6
ATOM 7358 O O . ARG A 1 70 ? -8.010 -20.916 -35.935 1.00 0.00 70 ARG A O 6
ATOM 7379 N N . ARG A 1 71 ? -7.954 -23.105 -36.458 1.00 0.00 71 ARG A N 6
ATOM 7380 C CA . ARG A 1 71 ? -6.473 -23.200 -36.507 1.00 0.00 71 ARG A CA 6
ATOM 7381 C C . ARG A 1 71 ? -5.882 -22.502 -37.754 1.00 0.00 71 ARG A C 6
ATOM 7382 O O . ARG A 1 71 ? -4.811 -21.886 -37.670 1.00 0.00 71 ARG A O 6
ATOM 7403 N N . GLU A 1 72 ? -6.595 -22.598 -38.898 1.00 0.00 72 GLU A N 6
ATOM 7404 C CA . GLU A 1 72 ? -6.143 -22.012 -40.184 1.00 0.00 72 GLU A CA 6
ATOM 7405 C C . GLU A 1 72 ? -6.540 -20.521 -40.274 1.00 0.00 72 GLU A C 6
ATOM 7406 O O . GLU A 1 72 ? -5.751 -19.688 -40.753 1.00 0.00 72 GLU A O 6
ATOM 7418 N N . ALA A 1 73 ? -7.768 -20.194 -39.807 1.00 0.00 73 ALA A N 6
ATOM 7419 C CA . ALA A 1 73 ? -8.278 -18.802 -39.805 1.00 0.00 73 ALA A CA 6
ATOM 7420 C C . ALA A 1 73 ? -7.594 -17.965 -38.718 1.00 0.00 73 ALA A C 6
ATOM 7421 O O . ALA A 1 73 ? -7.348 -16.765 -38.899 1.00 0.00 73 ALA A O 6
ATOM 7428 N N . ILE A 1 74 ? -7.317 -18.608 -37.568 1.00 0.00 74 ILE A N 6
ATOM 7429 C CA . ILE A 1 74 ? -6.645 -17.974 -36.421 1.00 0.00 74 ILE A CA 6
ATOM 7430 C C . ILE A 1 74 ? -5.361 -18.775 -36.095 1.00 0.00 74 ILE A C 6
ATOM 7431 O O . ILE A 1 74 ? -5.411 -19.735 -35.307 1.00 0.00 74 ILE A O 6
ATOM 7447 N N . PRO A 1 75 ? -4.196 -18.446 -36.751 1.00 0.00 75 PRO A N 6
ATOM 7448 C CA . PRO A 1 75 ? -2.899 -19.056 -36.396 1.00 0.00 75 PRO A CA 6
ATOM 7449 C C . PRO A 1 75 ? -2.488 -18.619 -34.971 1.00 0.00 75 PRO A C 6
ATOM 7450 O O . PRO A 1 75 ? -2.034 -17.487 -34.751 1.00 0.00 75 PRO A O 6
ATOM 7461 N N . GLY A 1 76 ? -2.728 -19.512 -34.006 1.00 0.00 76 GLY A N 6
ATOM 7462 C CA . GLY A 1 76 ? -2.545 -19.219 -32.585 1.00 0.00 76 GLY A CA 6
ATOM 7463 C C . GLY A 1 76 ? -3.871 -19.165 -31.845 1.00 0.00 76 GLY A C 6
ATOM 7464 O O . GLY A 1 76 ? -4.094 -18.272 -31.017 1.00 0.00 76 GLY A O 6
ATOM 7468 N N . VAL A 1 77 ? -4.763 -20.125 -32.156 1.00 0.00 77 VAL A N 6
ATOM 7469 C CA . VAL A 1 77 ? -6.065 -20.248 -31.479 1.00 0.00 77 VAL A CA 6
ATOM 7470 C C . VAL A 1 77 ? -5.904 -21.041 -30.163 1.00 0.00 77 VAL A C 6
ATOM 7471 O O . VAL A 1 77 ? -5.119 -21.994 -30.091 1.00 0.00 77 VAL A O 6
ATOM 7484 N N . ARG A 1 78 ? -6.627 -20.602 -29.118 1.00 0.00 78 ARG A N 6
ATOM 7485 C CA . ARG A 1 78 ? -6.623 -21.239 -27.782 1.00 0.00 78 ARG A CA 6
ATOM 7486 C C . ARG A 1 78 ? -8.053 -21.657 -27.390 1.00 0.00 78 ARG A C 6
ATOM 7487 O O . ARG A 1 78 ? -8.260 -22.459 -26.474 1.00 0.00 78 ARG A O 6
ATOM 7508 N N . LEU A 1 79 ? -9.026 -21.078 -28.096 1.00 0.00 79 LEU A N 6
ATOM 7509 C CA . LEU A 1 79 ? -10.433 -21.030 -27.682 1.00 0.00 79 LEU A CA 6
ATOM 7510 C C . LEU A 1 79 ? -11.314 -21.680 -28.751 1.00 0.00 79 LEU A C 6
ATOM 7511 O O . LEU A 1 79 ? -11.159 -21.376 -29.940 1.00 0.00 79 LEU A O 6
ATOM 7527 N N . CYS A 1 80 ? -12.231 -22.580 -28.337 1.00 0.00 80 CYS A N 6
ATOM 7528 C CA . CYS A 1 80 ? -13.205 -23.197 -29.269 1.00 0.00 80 CYS A CA 6
ATOM 7529 C C . CYS A 1 80 ? -14.141 -22.102 -29.768 1.00 0.00 80 CYS A C 6
ATOM 7530 O O . CYS A 1 80 ? -14.304 -21.105 -29.070 1.00 0.00 80 CYS A O 6
ATOM 7537 N N . ILE A 1 81 ? -14.782 -22.308 -30.935 1.00 0.00 81 ILE A N 6
ATOM 7538 C CA . ILE A 1 81 ? -15.514 -21.240 -31.680 1.00 0.00 81 ILE A CA 6
ATOM 7539 C C . ILE A 1 81 ? -16.548 -20.479 -30.788 1.00 0.00 81 ILE A C 6
ATOM 7540 O O . ILE A 1 81 ? -16.819 -19.292 -31.003 1.00 0.00 81 ILE A O 6
ATOM 7556 N N . HIS A 1 82 ? -17.019 -21.163 -29.734 1.00 0.00 82 HIS A N 6
ATOM 7557 C CA . HIS A 1 82 ? -17.994 -20.628 -28.760 1.00 0.00 82 HIS A CA 6
ATOM 7558 C C . HIS A 1 82 ? -17.304 -19.698 -27.728 1.00 0.00 82 HIS A C 6
ATOM 7559 O O . HIS A 1 82 ? -17.804 -18.607 -27.446 1.00 0.00 82 HIS A O 6
ATOM 7574 N N . CYS A 1 83 ? -16.142 -20.122 -27.166 1.00 0.00 83 CYS A N 6
ATOM 7575 C CA . CYS A 1 83 ? -15.368 -19.286 -26.213 1.00 0.00 83 CYS A CA 6
ATOM 7576 C C . CYS A 1 83 ? -14.522 -18.228 -26.950 1.00 0.00 83 CYS A C 6
ATOM 7577 O O . CYS A 1 83 ? -14.022 -17.296 -26.325 1.00 0.00 83 CYS A O 6
ATOM 7584 N N . GLN A 1 84 ? -14.303 -18.414 -28.265 1.00 0.00 84 GLN A N 6
ATOM 7585 C CA . GLN A 1 84 ? -13.495 -17.481 -29.062 1.00 0.00 84 GLN A CA 6
ATOM 7586 C C . GLN A 1 84 ? -14.330 -16.232 -29.365 1.00 0.00 84 GLN A C 6
ATOM 7587 O O . GLN A 1 84 ? -13.865 -15.115 -29.147 1.00 0.00 84 GLN A O 6
ATOM 7601 N N . GLN A 1 85 ? -15.574 -16.446 -29.840 1.00 0.00 85 GLN A N 6
ATOM 7602 C CA . GLN A 1 85 ? -16.469 -15.356 -30.259 1.00 0.00 85 GLN A CA 6
ATOM 7603 C C . GLN A 1 85 ? -16.772 -14.374 -29.096 1.00 0.00 85 GLN A C 6
ATOM 7604 O O . GLN A 1 85 ? -16.881 -13.169 -29.334 1.00 0.00 85 GLN A O 6
ATOM 7618 N N . GLU A 1 86 ? -16.860 -14.895 -27.841 1.00 0.00 86 GLU A N 6
ATOM 7619 C CA . GLU A 1 86 ? -17.104 -14.055 -26.638 1.00 0.00 86 GLU A CA 6
ATOM 7620 C C . GLU A 1 86 ? -15.872 -13.160 -26.340 1.00 0.00 86 GLU A C 6
ATOM 7621 O O . GLU A 1 86 ? -16.032 -11.994 -25.975 1.00 0.00 86 GLU A O 6
ATOM 7633 N N . LYS A 1 87 ? -14.649 -13.719 -26.524 1.00 0.00 87 LYS A N 6
ATOM 7634 C CA . LYS A 1 87 ? -13.381 -12.981 -26.365 1.00 0.00 87 LYS A CA 6
ATOM 7635 C C . LYS A 1 87 ? -13.149 -12.020 -27.547 1.00 0.00 87 LYS A C 6
ATOM 7636 O O . LYS A 1 87 ? -12.446 -11.010 -27.417 1.00 0.00 87 LYS A O 6
ATOM 7655 N N . ASP A 1 88 ? -13.756 -12.346 -28.700 1.00 0.00 88 ASP A N 6
ATOM 7656 C CA . ASP A 1 88 ? -13.649 -11.536 -29.922 1.00 0.00 88 ASP A CA 6
ATOM 7657 C C . ASP A 1 88 ? -14.571 -10.287 -29.830 1.00 0.00 88 ASP A C 6
ATOM 7658 O O . ASP A 1 88 ? -14.365 -9.302 -30.543 1.00 0.00 88 ASP A O 6
ATOM 7667 N N . LEU A 1 89 ? -15.568 -10.325 -28.914 1.00 0.00 89 LEU A N 6
ATOM 7668 C CA . LEU A 1 89 ? -16.411 -9.139 -28.595 1.00 0.00 89 LEU A CA 6
ATOM 7669 C C . LEU A 1 89 ? -15.591 -8.084 -27.830 1.00 0.00 89 LEU A C 6
ATOM 7670 O O . LEU A 1 89 ? -15.905 -6.895 -27.852 1.00 0.00 89 LEU A O 6
ATOM 7686 N N . GLN A 1 90 ? -14.529 -8.558 -27.163 1.00 0.00 90 GLN A N 6
ATOM 7687 C CA . GLN A 1 90 ? -13.717 -7.764 -26.224 1.00 0.00 90 GLN A CA 6
ATOM 7688 C C . GLN A 1 90 ? -12.552 -7.058 -26.948 1.00 0.00 90 GLN A C 6
ATOM 7689 O O . GLN A 1 90 ? -11.787 -6.322 -26.313 1.00 0.00 90 GLN A O 6
ATOM 7703 N N . LYS A 1 91 ? -12.430 -7.296 -28.277 1.00 0.00 91 LYS A N 6
ATOM 7704 C CA . LYS A 1 91 ? -11.413 -6.649 -29.132 1.00 0.00 91 LYS A CA 6
ATOM 7705 C C . LYS A 1 91 ? -11.635 -5.118 -29.176 1.00 0.00 91 LYS A C 6
ATOM 7706 O O . LYS A 1 91 ? -12.707 -4.674 -29.610 1.00 0.00 91 LYS A O 6
ATOM 7725 N N . PRO A 1 92 ? -10.645 -4.288 -28.718 1.00 0.00 92 PRO A N 6
ATOM 7726 C CA . PRO A 1 92 ? -10.770 -2.814 -28.750 1.00 0.00 92 PRO A CA 6
ATOM 7727 C C . PRO A 1 92 ? -10.682 -2.244 -30.184 1.00 0.00 92 PRO A C 6
ATOM 7728 O O . PRO A 1 92 ? -11.136 -1.124 -30.429 1.00 0.00 92 PRO A O 6
ATOM 7739 N N . ALA A 1 93 ? -10.097 -3.052 -31.112 1.00 0.00 93 ALA A N 6
ATOM 7740 C CA . ALA A 1 93 ? -9.802 -2.656 -32.517 1.00 0.00 93 ALA A CA 6
ATOM 7741 C C . ALA A 1 93 ? -8.726 -1.542 -32.585 1.00 0.00 93 ALA A C 6
ATOM 7742 O O . ALA A 1 93 ? -8.584 -0.859 -33.604 1.00 0.00 93 ALA A O 6
ATOM 7749 N N . TYR A 1 94 ? -7.963 -1.399 -31.485 1.00 0.00 94 TYR A N 6
ATOM 7750 C CA . TYR A 1 94 ? -6.792 -0.506 -31.394 1.00 0.00 94 TYR A CA 6
ATOM 7751 C C . TYR A 1 94 ? -5.806 -1.064 -30.356 1.00 0.00 94 TYR A C 6
ATOM 7752 O O . TYR A 1 94 ? -6.144 -1.987 -29.608 1.00 0.00 94 TYR A O 6
ATOM 7770 N N . THR A 1 95 ? -4.600 -0.485 -30.300 1.00 0.00 95 THR A N 6
ATOM 7771 C CA . THR A 1 95 ? -3.567 -0.838 -29.302 1.00 0.00 95 THR A CA 6
ATOM 7772 C C . THR A 1 95 ? -3.186 0.385 -28.435 1.00 0.00 95 THR A C 6
ATOM 7773 O O . THR A 1 95 ? -2.339 0.279 -27.540 1.00 0.00 95 THR A O 6
ATOM 7784 N N . GLY A 1 96 ? -3.837 1.535 -28.695 1.00 0.00 96 GLY A N 6
ATOM 7785 C CA . GLY A 1 96 ? -3.587 2.781 -27.948 1.00 0.00 96 GLY A CA 6
ATOM 7786 C C . GLY A 1 96 ? -2.882 3.824 -28.799 1.00 0.00 96 GLY A C 6
ATOM 7787 O O . GLY A 1 96 ? -2.910 5.019 -28.490 1.00 0.00 96 GLY A O 6
ATOM 7791 N N . TYR A 1 97 ? -2.246 3.358 -29.880 1.00 0.00 97 TYR A N 6
ATOM 7792 C CA . TYR A 1 97 ? -1.490 4.205 -30.823 1.00 0.00 97 TYR A CA 6
ATOM 7793 C C . TYR A 1 97 ? -2.045 4.051 -32.253 1.00 0.00 97 TYR A C 6
ATOM 7794 O O . TYR A 1 97 ? -2.884 3.176 -32.510 1.00 0.00 97 TYR A O 6
ATOM 7812 N N . ASN A 1 98 ? -1.539 4.894 -33.176 1.00 0.00 98 ASN A N 6
ATOM 7813 C CA . ASN A 1 98 ? -2.063 5.025 -34.561 1.00 0.00 98 ASN A CA 6
ATOM 7814 C C . ASN A 1 98 ? -1.477 3.970 -35.538 1.00 0.00 98 ASN A C 6
ATOM 7815 O O . ASN A 1 98 ? -1.670 4.076 -36.757 1.00 0.00 98 ASN A O 6
ATOM 7826 N N . ARG A 1 99 ? -0.776 2.956 -34.995 1.00 0.00 99 ARG A N 6
ATOM 7827 C CA . ARG A 1 99 ? -0.179 1.868 -35.802 1.00 0.00 99 ARG A CA 6
ATOM 7828 C C . ARG A 1 99 ? -1.270 0.948 -36.383 1.00 0.00 99 ARG A C 6
ATOM 7829 O O . ARG A 1 99 ? -1.796 0.072 -35.687 1.00 0.00 99 ARG A O 6
ATOM 7850 N N . ARG A 1 100 ? -1.626 1.204 -37.653 1.00 0.00 100 ARG A N 6
ATOM 7851 C CA . ARG A 1 100 ? -2.535 0.352 -38.436 1.00 0.00 100 ARG A CA 6
ATOM 7852 C C . ARG A 1 100 ? -1.851 -0.023 -39.770 1.00 0.00 100 ARG A C 6
ATOM 7853 O O . ARG A 1 100 ? -2.360 0.225 -40.874 1.00 0.00 100 ARG A O 6
ATOM 7874 N N . GLY A 1 101 ? -0.640 -0.583 -39.642 1.00 0.00 101 GLY A N 6
ATOM 7875 C CA . GLY A 1 101 ? 0.054 -1.208 -40.769 1.00 0.00 101 GLY A CA 6
ATOM 7876 C C . GLY A 1 101 ? -0.352 -2.667 -40.932 1.00 0.00 101 GLY A C 6
ATOM 7877 O O . GLY A 1 101 ? -0.248 -3.245 -42.023 1.00 0.00 101 GLY A O 6
ATOM 7881 N N . SER A 1 102 ? -0.811 -3.258 -39.816 1.00 0.00 102 SER A N 6
ATOM 7882 C CA . SER A 1 102 ? -1.284 -4.640 -39.759 1.00 0.00 102 SER A CA 6
ATOM 7883 C C . SER A 1 102 ? -2.703 -4.730 -40.347 1.00 0.00 102 SER A C 6
ATOM 7884 O O . SER A 1 102 ? -3.643 -4.130 -39.797 1.00 0.00 102 SER A O 6
ATOM 7892 N N . LYS A 1 103 ? -2.812 -5.441 -41.482 1.00 0.00 103 LYS A N 6
ATOM 7893 C CA . LYS A 1 103 ? -4.078 -5.734 -42.173 1.00 0.00 103 LYS A CA 6
ATOM 7894 C C . LYS A 1 103 ? -4.728 -4.433 -42.696 1.00 0.00 103 LYS A C 6
ATOM 7895 O O . LYS A 1 103 ? -5.600 -3.853 -42.035 1.00 0.00 103 LYS A O 6
ATOM 7914 N N . ASP A 1 104 ? -4.239 -3.947 -43.853 1.00 0.00 104 ASP A N 6
ATOM 7915 C CA . ASP A 1 104 ? -4.818 -2.774 -44.543 1.00 0.00 104 ASP A CA 6
ATOM 7916 C C . ASP A 1 104 ? -6.190 -3.149 -45.116 1.00 0.00 104 ASP A C 6
ATOM 7917 O O . ASP A 1 104 ? -6.306 -3.634 -46.244 1.00 0.00 104 ASP A O 6
ATOM 7926 N N . SER A 1 105 ? -7.209 -2.980 -44.268 1.00 0.00 105 SER A N 6
ATOM 7927 C CA . SER A 1 105 ? -8.616 -3.246 -44.581 1.00 0.00 105 SER A CA 6
ATOM 7928 C C . SER A 1 105 ? -9.357 -1.892 -44.637 1.00 0.00 105 SER A C 6
ATOM 7929 O O . SER A 1 105 ? -10.452 -1.723 -44.080 1.00 0.00 105 SER A O 6
ATOM 7937 N N . GLN A 1 106 ? -8.743 -0.942 -45.354 1.00 0.00 106 GLN A N 6
ATOM 7938 C CA . GLN A 1 106 ? -9.251 0.426 -45.494 1.00 0.00 106 GLN A CA 6
ATOM 7939 C C . GLN A 1 106 ? -10.461 0.489 -46.442 1.00 0.00 106 GLN A C 6
ATOM 7940 O O . GLN A 1 106 ? -10.719 -0.441 -47.221 1.00 0.00 106 GLN A O 6
ATOM 7954 N N . LEU A 1 107 ? -11.181 1.621 -46.360 1.00 0.00 107 LEU A N 6
ATOM 7955 C CA . LEU A 1 107 ? -12.270 1.992 -47.289 1.00 0.00 107 LEU A CA 6
ATOM 7956 C C . LEU A 1 107 ? -11.791 2.022 -48.761 1.00 0.00 107 LEU A C 6
ATOM 7957 O O . LEU A 1 107 ? -12.588 1.852 -49.689 1.00 0.00 107 LEU A O 6
ATOM 7973 N N . ARG A 1 108 ? -10.478 2.261 -48.935 1.00 0.00 108 ARG A N 6
ATOM 7974 C CA . ARG A 1 108 ? -9.811 2.311 -50.242 1.00 0.00 108 ARG A CA 6
ATOM 7975 C C . ARG A 1 108 ? -9.399 0.880 -50.673 1.00 0.00 108 ARG A C 6
ATOM 7976 O O . ARG A 1 108 ? -10.165 0.240 -51.416 1.00 0.00 108 ARG A O 6
ATOM 7999 N N . MET A 1 21 ? 20.001 5.696 -29.525 1.00 0.00 21 MET A N 7
ATOM 8000 C CA . MET A 1 21 ? 20.547 4.396 -29.976 1.00 0.00 21 MET A CA 7
ATOM 8001 C C . MET A 1 21 ? 20.296 3.339 -28.889 1.00 0.00 21 MET A C 7
ATOM 8002 O O . MET A 1 21 ? 21.008 3.305 -27.880 1.00 0.00 21 MET A O 7
ATOM 8016 N N . ALA A 1 22 ? 19.254 2.501 -29.077 1.00 0.00 22 ALA A N 7
ATOM 8017 C CA . ALA A 1 22 ? 18.852 1.478 -28.092 1.00 0.00 22 ALA A CA 7
ATOM 8018 C C . ALA A 1 22 ? 19.861 0.315 -28.072 1.00 0.00 22 ALA A C 7
ATOM 8019 O O . ALA A 1 22 ? 19.715 -0.674 -28.798 1.00 0.00 22 ALA A O 7
ATOM 8026 N N . SER A 1 23 ? 20.885 0.456 -27.219 1.00 0.00 23 SER A N 7
ATOM 8027 C CA . SER A 1 23 ? 22.027 -0.461 -27.166 1.00 0.00 23 SER A CA 7
ATOM 8028 C C . SER A 1 23 ? 22.560 -0.550 -25.725 1.00 0.00 23 SER A C 7
ATOM 8029 O O . SER A 1 23 ? 22.737 0.478 -25.063 1.00 0.00 23 SER A O 7
ATOM 8037 N N . GLY A 1 24 ? 22.789 -1.787 -25.240 1.00 0.00 24 GLY A N 7
ATOM 8038 C CA . GLY A 1 24 ? 23.328 -2.031 -23.896 1.00 0.00 24 GLY A CA 7
ATOM 8039 C C . GLY A 1 24 ? 22.246 -2.205 -22.829 1.00 0.00 24 GLY A C 7
ATOM 8040 O O . GLY A 1 24 ? 22.371 -3.066 -21.946 1.00 0.00 24 GLY A O 7
ATOM 8044 N N . TRP A 1 25 ? 21.178 -1.383 -22.922 1.00 0.00 25 TRP A N 7
ATOM 8045 C CA . TRP A 1 25 ? 20.092 -1.322 -21.914 1.00 0.00 25 TRP A CA 7
ATOM 8046 C C . TRP A 1 25 ? 19.389 -2.690 -21.731 1.00 0.00 25 TRP A C 7
ATOM 8047 O O . TRP A 1 25 ? 19.076 -3.095 -20.608 1.00 0.00 25 TRP A O 7
ATOM 8068 N N . ALA A 1 26 ? 19.153 -3.372 -22.866 1.00 0.00 26 ALA A N 7
ATOM 8069 C CA . ALA A 1 26 ? 18.487 -4.688 -22.922 1.00 0.00 26 ALA A CA 7
ATOM 8070 C C . ALA A 1 26 ? 18.748 -5.348 -24.280 1.00 0.00 26 ALA A C 7
ATOM 8071 O O . ALA A 1 26 ? 18.073 -6.316 -24.652 1.00 0.00 26 ALA A O 7
ATOM 8078 N N . ASN A 1 27 ? 19.751 -4.830 -25.010 1.00 0.00 27 ASN A N 7
ATOM 8079 C CA . ASN A 1 27 ? 20.069 -5.281 -26.367 1.00 0.00 27 ASN A CA 7
ATOM 8080 C C . ASN A 1 27 ? 21.025 -6.477 -26.270 1.00 0.00 27 ASN A C 7
ATOM 8081 O O . ASN A 1 27 ? 22.232 -6.371 -26.525 1.00 0.00 27 ASN A O 7
ATOM 8092 N N . ASP A 1 28 ? 20.452 -7.607 -25.828 1.00 0.00 28 ASP A N 7
ATOM 8093 C CA . ASP A 1 28 ? 21.187 -8.855 -25.541 1.00 0.00 28 ASP A CA 7
ATOM 8094 C C . ASP A 1 28 ? 20.362 -10.063 -26.002 1.00 0.00 28 ASP A C 7
ATOM 8095 O O . ASP A 1 28 ? 19.130 -9.993 -26.064 1.00 0.00 28 ASP A O 7
ATOM 8104 N N . ASP A 1 29 ? 21.048 -11.184 -26.281 1.00 0.00 29 ASP A N 7
ATOM 8105 C CA . ASP A 1 29 ? 20.404 -12.502 -26.464 1.00 0.00 29 ASP A CA 7
ATOM 8106 C C . ASP A 1 29 ? 19.891 -13.013 -25.107 1.00 0.00 29 ASP A C 7
ATOM 8107 O O . ASP A 1 29 ? 18.922 -13.763 -25.055 1.00 0.00 29 ASP A O 7
ATOM 8116 N N . ALA A 1 30 ? 20.550 -12.561 -24.016 1.00 0.00 30 ALA A N 7
ATOM 8117 C CA . ALA A 1 30 ? 20.170 -12.889 -22.619 1.00 0.00 30 ALA A CA 7
ATOM 8118 C C . ALA A 1 30 ? 18.788 -12.303 -22.227 1.00 0.00 30 ALA A C 7
ATOM 8119 O O . ALA A 1 30 ? 18.168 -12.751 -21.258 1.00 0.00 30 ALA A O 7
ATOM 8126 N N . VAL A 1 31 ? 18.326 -11.305 -22.994 1.00 0.00 31 VAL A N 7
ATOM 8127 C CA . VAL A 1 31 ? 17.020 -10.639 -22.800 1.00 0.00 31 VAL A CA 7
ATOM 8128 C C . VAL A 1 31 ? 16.039 -11.097 -23.900 1.00 0.00 31 VAL A C 7
ATOM 8129 O O . VAL A 1 31 ? 14.847 -11.327 -23.641 1.00 0.00 31 VAL A O 7
ATOM 8142 N N . ASN A 1 32 ? 16.575 -11.258 -25.128 1.00 0.00 32 ASN A N 7
ATOM 8143 C CA . ASN A 1 32 ? 15.790 -11.642 -26.321 1.00 0.00 32 ASN A CA 7
ATOM 8144 C C . ASN A 1 32 ? 15.241 -13.077 -26.199 1.00 0.00 32 ASN A C 7
ATOM 8145 O O . ASN A 1 32 ? 14.185 -13.387 -26.754 1.00 0.00 32 ASN A O 7
ATOM 8156 N N . GLU A 1 33 ? 15.971 -13.943 -25.460 1.00 0.00 33 GLU A N 7
ATOM 8157 C CA . GLU A 1 33 ? 15.547 -15.341 -25.190 1.00 0.00 33 GLU A CA 7
ATOM 8158 C C . GLU A 1 33 ? 14.211 -15.383 -24.417 1.00 0.00 33 GLU A C 7
ATOM 8159 O O . GLU A 1 33 ? 13.391 -16.279 -24.636 1.00 0.00 33 GLU A O 7
ATOM 8171 N N . GLN A 1 34 ? 13.999 -14.382 -23.539 1.00 0.00 34 GLN A N 7
ATOM 8172 C CA . GLN A 1 34 ? 12.763 -14.247 -22.747 1.00 0.00 34 GLN A CA 7
ATOM 8173 C C . GLN A 1 34 ? 11.596 -13.784 -23.648 1.00 0.00 34 GLN A C 7
ATOM 8174 O O . GLN A 1 34 ? 10.454 -14.238 -23.485 1.00 0.00 34 GLN A O 7
ATOM 8188 N N . ILE A 1 35 ? 11.913 -12.897 -24.615 1.00 0.00 35 ILE A N 7
ATOM 8189 C CA . ILE A 1 35 ? 10.943 -12.408 -25.623 1.00 0.00 35 ILE A CA 7
ATOM 8190 C C . ILE A 1 35 ? 10.604 -13.542 -26.621 1.00 0.00 35 ILE A C 7
ATOM 8191 O O . ILE A 1 35 ? 9.503 -13.597 -27.168 1.00 0.00 35 ILE A O 7
ATOM 8207 N N . ASN A 1 36 ? 11.572 -14.455 -26.816 1.00 0.00 36 ASN A N 7
ATOM 8208 C CA . ASN A 1 36 ? 11.448 -15.617 -27.722 1.00 0.00 36 ASN A CA 7
ATOM 8209 C C . ASN A 1 36 ? 10.461 -16.653 -27.132 1.00 0.00 36 ASN A C 7
ATOM 8210 O O . ASN A 1 36 ? 10.330 -16.775 -25.908 1.00 0.00 36 ASN A O 7
ATOM 8221 N N . SER A 1 37 ? 9.811 -17.424 -28.021 1.00 0.00 37 SER A N 7
ATOM 8222 C CA . SER A 1 37 ? 8.866 -18.502 -27.659 1.00 0.00 37 SER A CA 7
ATOM 8223 C C . SER A 1 37 ? 9.596 -19.801 -27.205 1.00 0.00 37 SER A C 7
ATOM 8224 O O . SER A 1 37 ? 8.992 -20.879 -27.173 1.00 0.00 37 SER A O 7
ATOM 8232 N N . THR A 1 38 ? 10.881 -19.685 -26.838 1.00 0.00 38 THR A N 7
ATOM 8233 C CA . THR A 1 38 ? 11.696 -20.813 -26.370 1.00 0.00 38 THR A CA 7
ATOM 8234 C C . THR A 1 38 ? 11.324 -21.203 -24.925 1.00 0.00 38 THR A C 7
ATOM 8235 O O . THR A 1 38 ? 11.175 -22.389 -24.615 1.00 0.00 38 THR A O 7
ATOM 8246 N N . ILE A 1 39 ? 11.148 -20.180 -24.066 1.00 0.00 39 ILE A N 7
ATOM 8247 C CA . ILE A 1 39 ? 10.916 -20.369 -22.615 1.00 0.00 39 ILE A CA 7
ATOM 8248 C C . ILE A 1 39 ? 9.568 -21.081 -22.382 1.00 0.00 39 ILE A C 7
ATOM 8249 O O . ILE A 1 39 ? 9.470 -22.026 -21.587 1.00 0.00 39 ILE A O 7
ATOM 8265 N N . GLU A 1 40 ? 8.550 -20.635 -23.136 1.00 0.00 40 GLU A N 7
ATOM 8266 C CA . GLU A 1 40 ? 7.183 -21.183 -23.064 1.00 0.00 40 GLU A CA 7
ATOM 8267 C C . GLU A 1 40 ? 7.138 -22.615 -23.636 1.00 0.00 40 GLU A C 7
ATOM 8268 O O . GLU A 1 40 ? 6.404 -23.467 -23.131 1.00 0.00 40 GLU A O 7
ATOM 8280 N N . ASP A 1 41 ? 7.953 -22.857 -24.686 1.00 0.00 41 ASP A N 7
ATOM 8281 C CA . ASP A 1 41 ? 8.060 -24.174 -25.350 1.00 0.00 41 ASP A CA 7
ATOM 8282 C C . ASP A 1 41 ? 8.815 -25.186 -24.467 1.00 0.00 41 ASP A C 7
ATOM 8283 O O . ASP A 1 41 ? 8.577 -26.402 -24.546 1.00 0.00 41 ASP A O 7
ATOM 8292 N N . ALA A 1 42 ? 9.717 -24.671 -23.621 1.00 0.00 42 ALA A N 7
ATOM 8293 C CA . ALA A 1 42 ? 10.485 -25.490 -22.673 1.00 0.00 42 ALA A CA 7
ATOM 8294 C C . ALA A 1 42 ? 9.560 -26.040 -21.567 1.00 0.00 42 ALA A C 7
ATOM 8295 O O . ALA A 1 42 ? 9.740 -27.169 -21.098 1.00 0.00 42 ALA A O 7
ATOM 8302 N N . ILE A 1 43 ? 8.563 -25.231 -21.164 1.00 0.00 43 ILE A N 7
ATOM 8303 C CA . ILE A 1 43 ? 7.536 -25.652 -20.184 1.00 0.00 43 ILE A CA 7
ATOM 8304 C C . ILE A 1 43 ? 6.358 -26.374 -20.911 1.00 0.00 43 ILE A C 7
ATOM 8305 O O . ILE A 1 43 ? 5.574 -27.107 -20.286 1.00 0.00 43 ILE A O 7
ATOM 8321 N N . ALA A 1 44 ? 6.261 -26.173 -22.243 1.00 0.00 44 ALA A N 7
ATOM 8322 C CA . ALA A 1 44 ? 5.273 -26.860 -23.106 1.00 0.00 44 ALA A CA 7
ATOM 8323 C C . ALA A 1 44 ? 5.619 -28.351 -23.260 1.00 0.00 44 ALA A C 7
ATOM 8324 O O . ALA A 1 44 ? 4.731 -29.208 -23.283 1.00 0.00 44 ALA A O 7
ATOM 8331 N N . ARG A 1 45 ? 6.922 -28.648 -23.379 1.00 0.00 45 ARG A N 7
ATOM 8332 C CA . ARG A 1 45 ? 7.416 -30.038 -23.439 1.00 0.00 45 ARG A CA 7
ATOM 8333 C C . ARG A 1 45 ? 7.515 -30.638 -22.021 1.00 0.00 45 ARG A C 7
ATOM 8334 O O . ARG A 1 45 ? 7.530 -31.868 -21.858 1.00 0.00 45 ARG A O 7
ATOM 8355 N N . ALA A 1 46 ? 7.597 -29.751 -21.000 1.00 0.00 46 ALA A N 7
ATOM 8356 C CA . ALA A 1 46 ? 7.669 -30.158 -19.588 1.00 0.00 46 ALA A CA 7
ATOM 8357 C C . ALA A 1 46 ? 6.312 -30.706 -19.110 1.00 0.00 46 ALA A C 7
ATOM 8358 O O . ALA A 1 46 ? 6.176 -31.909 -18.891 1.00 0.00 46 ALA A O 7
ATOM 8365 N N . ARG A 1 47 ? 5.293 -29.828 -18.980 1.00 0.00 47 ARG A N 7
ATOM 8366 C CA . ARG A 1 47 ? 3.953 -30.224 -18.459 1.00 0.00 47 ARG A CA 7
ATOM 8367 C C . ARG A 1 47 ? 2.829 -29.895 -19.458 1.00 0.00 47 ARG A C 7
ATOM 8368 O O . ARG A 1 47 ? 1.679 -30.305 -19.257 1.00 0.00 47 ARG A O 7
ATOM 8389 N N . GLY A 1 48 ? 3.168 -29.173 -20.535 1.00 0.00 48 GLY A N 7
ATOM 8390 C CA . GLY A 1 48 ? 2.176 -28.721 -21.519 1.00 0.00 48 GLY A CA 7
ATOM 8391 C C . GLY A 1 48 ? 1.518 -27.409 -21.120 1.00 0.00 48 GLY A C 7
ATOM 8392 O O . GLY A 1 48 ? 0.295 -27.268 -21.211 1.00 0.00 48 GLY A O 7
ATOM 8396 N N . GLU A 1 49 ? 2.355 -26.461 -20.663 1.00 0.00 49 GLU A N 7
ATOM 8397 C CA . GLU A 1 49 ? 1.927 -25.113 -20.216 1.00 0.00 49 GLU A CA 7
ATOM 8398 C C . GLU A 1 49 ? 1.213 -24.366 -21.357 1.00 0.00 49 GLU A C 7
ATOM 8399 O O . GLU A 1 49 ? 0.024 -24.042 -21.278 1.00 0.00 49 GLU A O 7
ATOM 8411 N N . ILE A 1 50 ? 1.983 -24.132 -22.421 1.00 0.00 50 ILE A N 7
ATOM 8412 C CA . ILE A 1 50 ? 1.572 -23.404 -23.620 1.00 0.00 50 ILE A CA 7
ATOM 8413 C C . ILE A 1 50 ? 1.588 -24.413 -24.793 1.00 0.00 50 ILE A C 7
ATOM 8414 O O . ILE A 1 50 ? 2.247 -25.453 -24.687 1.00 0.00 50 ILE A O 7
ATOM 8430 N N . PRO A 1 51 ? 0.814 -24.190 -25.896 1.00 0.00 51 PRO A N 7
ATOM 8431 C CA . PRO A 1 51 ? 1.033 -24.926 -27.163 1.00 0.00 51 PRO A CA 7
ATOM 8432 C C . PRO A 1 51 ? 2.448 -24.651 -27.757 1.00 0.00 51 PRO A C 7
ATOM 8433 O O . PRO A 1 51 ? 3.232 -23.872 -27.198 1.00 0.00 51 PRO A O 7
ATOM 8444 N N . ARG A 1 52 ? 2.764 -25.282 -28.896 1.00 0.00 52 ARG A N 7
ATOM 8445 C CA . ARG A 1 52 ? 4.094 -25.149 -29.557 1.00 0.00 52 ARG A CA 7
ATOM 8446 C C . ARG A 1 52 ? 4.187 -23.842 -30.386 1.00 0.00 52 ARG A C 7
ATOM 8447 O O . ARG A 1 52 ? 4.848 -23.807 -31.433 1.00 0.00 52 ARG A O 7
ATOM 8468 N N . GLY A 1 53 ? 3.556 -22.759 -29.881 1.00 0.00 53 GLY A N 7
ATOM 8469 C CA . GLY A 1 53 ? 3.328 -21.545 -30.663 1.00 0.00 53 GLY A CA 7
ATOM 8470 C C . GLY A 1 53 ? 2.320 -21.760 -31.790 1.00 0.00 53 GLY A C 7
ATOM 8471 O O . GLY A 1 53 ? 2.224 -20.950 -32.713 1.00 0.00 53 GLY A O 7
ATOM 8475 N N . GLU A 1 54 ? 1.569 -22.871 -31.706 1.00 0.00 54 GLU A N 7
ATOM 8476 C CA . GLU A 1 54 ? 0.643 -23.319 -32.752 1.00 0.00 54 GLU A CA 7
ATOM 8477 C C . GLU A 1 54 ? -0.791 -23.291 -32.241 1.00 0.00 54 GLU A C 7
ATOM 8478 O O . GLU A 1 54 ? -1.038 -23.204 -31.030 1.00 0.00 54 GLU A O 7
ATOM 8490 N N . SER A 1 55 ? -1.729 -23.341 -33.187 1.00 0.00 55 SER A N 7
ATOM 8491 C CA . SER A 1 55 ? -3.154 -23.485 -32.913 1.00 0.00 55 SER A CA 7
ATOM 8492 C C . SER A 1 55 ? -3.428 -24.908 -32.394 1.00 0.00 55 SER A C 7
ATOM 8493 O O . SER A 1 55 ? -3.285 -25.883 -33.138 1.00 0.00 55 SER A O 7
ATOM 8501 N N . LEU A 1 56 ? -3.780 -25.011 -31.104 1.00 0.00 56 LEU A N 7
ATOM 8502 C CA . LEU A 1 56 ? -3.934 -26.311 -30.403 1.00 0.00 56 LEU A CA 7
ATOM 8503 C C . LEU A 1 56 ? -5.250 -27.035 -30.812 1.00 0.00 56 LEU A C 7
ATOM 8504 O O . LEU A 1 56 ? -6.033 -26.513 -31.612 1.00 0.00 56 LEU A O 7
ATOM 8520 N N . ASP A 1 57 ? -5.481 -28.229 -30.235 1.00 0.00 57 ASP A N 7
ATOM 8521 C CA . ASP A 1 57 ? -6.656 -29.088 -30.542 1.00 0.00 57 ASP A CA 7
ATOM 8522 C C . ASP A 1 57 ? -7.700 -29.056 -29.394 1.00 0.00 57 ASP A C 7
ATOM 8523 O O . ASP A 1 57 ? -8.845 -29.503 -29.554 1.00 0.00 57 ASP A O 7
ATOM 8532 N N . GLU A 1 58 ? -7.315 -28.436 -28.265 1.00 0.00 58 GLU A N 7
ATOM 8533 C CA . GLU A 1 58 ? -8.021 -28.560 -26.961 1.00 0.00 58 GLU A CA 7
ATOM 8534 C C . GLU A 1 58 ? -8.128 -27.187 -26.269 1.00 0.00 58 GLU A C 7
ATOM 8535 O O . GLU A 1 58 ? -7.125 -26.637 -25.800 1.00 0.00 58 GLU A O 7
ATOM 8547 N N . CYS A 1 59 ? -9.349 -26.638 -26.261 1.00 0.00 59 CYS A N 7
ATOM 8548 C CA . CYS A 1 59 ? -9.717 -25.380 -25.561 1.00 0.00 59 CYS A CA 7
ATOM 8549 C C . CYS A 1 59 ? -9.197 -25.316 -24.107 1.00 0.00 59 CYS A C 7
ATOM 8550 O O . CYS A 1 59 ? -9.455 -26.217 -23.330 1.00 0.00 59 CYS A O 7
ATOM 8557 N N . GLU A 1 60 ? -8.476 -24.242 -23.742 1.00 0.00 60 GLU A N 7
ATOM 8558 C CA . GLU A 1 60 ? -7.951 -24.058 -22.360 1.00 0.00 60 GLU A CA 7
ATOM 8559 C C . GLU A 1 60 ? -9.057 -23.667 -21.339 1.00 0.00 60 GLU A C 7
ATOM 8560 O O . GLU A 1 60 ? -8.798 -23.608 -20.133 1.00 0.00 60 GLU A O 7
ATOM 8572 N N . GLU A 1 61 ? -10.286 -23.399 -21.825 1.00 0.00 61 GLU A N 7
ATOM 8573 C CA . GLU A 1 61 ? -11.423 -22.986 -20.966 1.00 0.00 61 GLU A CA 7
ATOM 8574 C C . GLU A 1 61 ? -12.271 -24.183 -20.540 1.00 0.00 61 GLU A C 7
ATOM 8575 O O . GLU A 1 61 ? -12.745 -24.238 -19.404 1.00 0.00 61 GLU A O 7
ATOM 8587 N N . CYS A 1 62 ? -12.480 -25.137 -21.465 1.00 0.00 62 CYS A N 7
ATOM 8588 C CA . CYS A 1 62 ? -13.417 -26.256 -21.220 1.00 0.00 62 CYS A CA 7
ATOM 8589 C C . CYS A 1 62 ? -12.988 -27.554 -21.939 1.00 0.00 62 CYS A C 7
ATOM 8590 O O . CYS A 1 62 ? -13.773 -28.495 -22.033 1.00 0.00 62 CYS A O 7
ATOM 8597 N N . GLY A 1 63 ? -11.718 -27.600 -22.406 1.00 0.00 63 GLY A N 7
ATOM 8598 C CA . GLY A 1 63 ? -11.139 -28.770 -23.117 1.00 0.00 63 GLY A CA 7
ATOM 8599 C C . GLY A 1 63 ? -11.883 -29.206 -24.379 1.00 0.00 63 GLY A C 7
ATOM 8600 O O . GLY A 1 63 ? -11.642 -30.296 -24.902 1.00 0.00 63 GLY A O 7
ATOM 8604 N N . ALA A 1 64 ? -12.749 -28.320 -24.886 1.00 0.00 64 ALA A N 7
ATOM 8605 C CA . ALA A 1 64 ? -13.648 -28.606 -26.014 1.00 0.00 64 ALA A CA 7
ATOM 8606 C C . ALA A 1 64 ? -12.866 -28.604 -27.346 1.00 0.00 64 ALA A C 7
ATOM 8607 O O . ALA A 1 64 ? -11.875 -27.859 -27.461 1.00 0.00 64 ALA A O 7
ATOM 8614 N N . PRO A 1 65 ? -13.303 -29.414 -28.369 1.00 0.00 65 PRO A N 7
ATOM 8615 C CA . PRO A 1 65 ? -12.580 -29.549 -29.653 1.00 0.00 65 PRO A CA 7
ATOM 8616 C C . PRO A 1 65 ? -12.435 -28.201 -30.382 1.00 0.00 65 PRO A C 7
ATOM 8617 O O . PRO A 1 65 ? -13.429 -27.542 -30.684 1.00 0.00 65 PRO A O 7
ATOM 8628 N N . ILE A 1 66 ? -11.191 -27.781 -30.582 1.00 0.00 66 ILE A N 7
ATOM 8629 C CA . ILE A 1 66 ? -10.856 -26.599 -31.381 1.00 0.00 66 ILE A CA 7
ATOM 8630 C C . ILE A 1 66 ? -11.101 -26.891 -32.879 1.00 0.00 66 ILE A C 7
ATOM 8631 O O . ILE A 1 66 ? -10.453 -27.786 -33.424 1.00 0.00 66 ILE A O 7
ATOM 8647 N N . PRO A 1 67 ? -12.045 -26.167 -33.561 1.00 0.00 67 PRO A N 7
ATOM 8648 C CA . PRO A 1 67 ? -12.276 -26.335 -35.009 1.00 0.00 67 PRO A CA 7
ATOM 8649 C C . PRO A 1 67 ? -11.165 -25.654 -35.829 1.00 0.00 67 PRO A C 7
ATOM 8650 O O . PRO A 1 67 ? -10.563 -24.662 -35.377 1.00 0.00 67 PRO A O 7
ATOM 8661 N N . GLN A 1 68 ? -10.919 -26.184 -37.041 1.00 0.00 68 GLN A N 7
ATOM 8662 C CA . GLN A 1 68 ? -9.856 -25.692 -37.939 1.00 0.00 68 GLN A CA 7
ATOM 8663 C C . GLN A 1 68 ? -10.105 -24.230 -38.355 1.00 0.00 68 GLN A C 7
ATOM 8664 O O . GLN A 1 68 ? -9.166 -23.526 -38.718 1.00 0.00 68 GLN A O 7
ATOM 8678 N N . ALA A 1 69 ? -11.388 -23.800 -38.280 1.00 0.00 69 ALA A N 7
ATOM 8679 C CA . ALA A 1 69 ? -11.820 -22.425 -38.597 1.00 0.00 69 ALA A CA 7
ATOM 8680 C C . ALA A 1 69 ? -11.178 -21.415 -37.631 1.00 0.00 69 ALA A C 7
ATOM 8681 O O . ALA A 1 69 ? -10.684 -20.370 -38.044 1.00 0.00 69 ALA A O 7
ATOM 8688 N N . ARG A 1 70 ? -11.175 -21.754 -36.337 1.00 0.00 70 ARG A N 7
ATOM 8689 C CA . ARG A 1 70 ? -10.540 -20.919 -35.292 1.00 0.00 70 ARG A CA 7
ATOM 8690 C C . ARG A 1 70 ? -9.011 -20.912 -35.451 1.00 0.00 70 ARG A C 7
ATOM 8691 O O . ARG A 1 70 ? -8.350 -19.916 -35.144 1.00 0.00 70 ARG A O 7
ATOM 8712 N N . ARG A 1 71 ? -8.480 -22.040 -35.953 1.00 0.00 71 ARG A N 7
ATOM 8713 C CA . ARG A 1 71 ? -7.038 -22.240 -36.177 1.00 0.00 71 ARG A CA 7
ATOM 8714 C C . ARG A 1 71 ? -6.522 -21.398 -37.357 1.00 0.00 71 ARG A C 7
ATOM 8715 O O . ARG A 1 71 ? -5.427 -20.826 -37.284 1.00 0.00 71 ARG A O 7
ATOM 8736 N N . GLU A 1 72 ? -7.329 -21.310 -38.436 1.00 0.00 72 GLU A N 7
ATOM 8737 C CA . GLU A 1 72 ? -6.921 -20.621 -39.682 1.00 0.00 72 GLU A CA 7
ATOM 8738 C C . GLU A 1 72 ? -7.158 -19.115 -39.559 1.00 0.00 72 GLU A C 7
ATOM 8739 O O . GLU A 1 72 ? -6.434 -18.314 -40.160 1.00 0.00 72 GLU A O 7
ATOM 8751 N N . ALA A 1 73 ? -8.175 -18.747 -38.771 1.00 0.00 73 ALA A N 7
ATOM 8752 C CA . ALA A 1 73 ? -8.450 -17.349 -38.410 1.00 0.00 73 ALA A CA 7
ATOM 8753 C C . ALA A 1 73 ? -7.356 -16.802 -37.477 1.00 0.00 73 ALA A C 7
ATOM 8754 O O . ALA A 1 73 ? -6.842 -15.693 -37.682 1.00 0.00 73 ALA A O 7
ATOM 8761 N N . ILE A 1 74 ? -7.002 -17.605 -36.448 1.00 0.00 74 ILE A N 7
ATOM 8762 C CA . ILE A 1 74 ? -6.093 -17.182 -35.365 1.00 0.00 74 ILE A CA 7
ATOM 8763 C C . ILE A 1 74 ? -4.937 -18.198 -35.217 1.00 0.00 74 ILE A C 7
ATOM 8764 O O . ILE A 1 74 ? -5.162 -19.313 -34.720 1.00 0.00 74 ILE A O 7
ATOM 8780 N N . PRO A 1 75 ? -3.690 -17.849 -35.684 1.00 0.00 75 PRO A N 7
ATOM 8781 C CA . PRO A 1 75 ? -2.482 -18.652 -35.401 1.00 0.00 75 PRO A CA 7
ATOM 8782 C C . PRO A 1 75 ? -2.150 -18.607 -33.890 1.00 0.00 75 PRO A C 7
ATOM 8783 O O . PRO A 1 75 ? -1.899 -17.530 -33.329 1.00 0.00 75 PRO A O 7
ATOM 8794 N N . GLY A 1 76 ? -2.199 -19.778 -33.243 1.00 0.00 76 GLY A N 7
ATOM 8795 C CA . GLY A 1 76 ? -2.016 -19.881 -31.793 1.00 0.00 76 GLY A CA 7
ATOM 8796 C C . GLY A 1 76 ? -3.319 -19.687 -31.026 1.00 0.00 76 GLY A C 7
ATOM 8797 O O . GLY A 1 76 ? -3.312 -19.151 -29.907 1.00 0.00 76 GLY A O 7
ATOM 8801 N N . VAL A 1 77 ? -4.449 -20.121 -31.633 1.00 0.00 77 VAL A N 7
ATOM 8802 C CA . VAL A 1 77 ? -5.765 -20.100 -30.964 1.00 0.00 77 VAL A CA 7
ATOM 8803 C C . VAL A 1 77 ? -5.763 -21.096 -29.792 1.00 0.00 77 VAL A C 7
ATOM 8804 O O . VAL A 1 77 ? -5.145 -22.164 -29.878 1.00 0.00 77 VAL A O 7
ATOM 8817 N N . ARG A 1 78 ? -6.447 -20.728 -28.700 1.00 0.00 78 ARG A N 7
ATOM 8818 C CA . ARG A 1 78 ? -6.534 -21.551 -27.485 1.00 0.00 78 ARG A CA 7
ATOM 8819 C C . ARG A 1 78 ? -7.979 -21.648 -26.949 1.00 0.00 78 ARG A C 7
ATOM 8820 O O . ARG A 1 78 ? -8.229 -22.235 -25.897 1.00 0.00 78 ARG A O 7
ATOM 8841 N N . LEU A 1 79 ? -8.936 -21.125 -27.722 1.00 0.00 79 LEU A N 7
ATOM 8842 C CA . LEU A 1 79 ? -10.365 -21.076 -27.337 1.00 0.00 79 LEU A CA 7
ATOM 8843 C C . LEU A 1 79 ? -11.230 -21.766 -28.407 1.00 0.00 79 LEU A C 7
ATOM 8844 O O . LEU A 1 79 ? -11.101 -21.458 -29.598 1.00 0.00 79 LEU A O 7
ATOM 8860 N N . CYS A 1 80 ? -12.081 -22.732 -27.976 1.00 0.00 80 CYS A N 7
ATOM 8861 C CA . CYS A 1 80 ? -13.055 -23.410 -28.876 1.00 0.00 80 CYS A CA 7
ATOM 8862 C C . CYS A 1 80 ? -14.081 -22.382 -29.335 1.00 0.00 80 CYS A C 7
ATOM 8863 O O . CYS A 1 80 ? -14.279 -21.418 -28.615 1.00 0.00 80 CYS A O 7
ATOM 8870 N N . ILE A 1 81 ? -14.774 -22.623 -30.469 1.00 0.00 81 ILE A N 7
ATOM 8871 C CA . ILE A 1 81 ? -15.626 -21.605 -31.153 1.00 0.00 81 ILE A CA 7
ATOM 8872 C C . ILE A 1 81 ? -16.648 -20.925 -30.198 1.00 0.00 81 ILE A C 7
ATOM 8873 O O . ILE A 1 81 ? -17.012 -19.774 -30.398 1.00 0.00 81 ILE A O 7
ATOM 8889 N N . HIS A 1 82 ? -17.027 -21.636 -29.129 1.00 0.00 82 HIS A N 7
ATOM 8890 C CA . HIS A 1 82 ? -17.981 -21.154 -28.108 1.00 0.00 82 HIS A CA 7
ATOM 8891 C C . HIS A 1 82 ? -17.301 -20.125 -27.161 1.00 0.00 82 HIS A C 7
ATOM 8892 O O . HIS A 1 82 ? -17.820 -19.021 -26.957 1.00 0.00 82 HIS A O 7
ATOM 8907 N N . CYS A 1 83 ? -16.118 -20.492 -26.611 1.00 0.00 83 CYS A N 7
ATOM 8908 C CA . CYS A 1 83 ? -15.314 -19.592 -25.744 1.00 0.00 83 CYS A CA 7
ATOM 8909 C C . CYS A 1 83 ? -14.552 -18.551 -26.591 1.00 0.00 83 CYS A C 7
ATOM 8910 O O . CYS A 1 83 ? -14.026 -17.576 -26.051 1.00 0.00 83 CYS A O 7
ATOM 8917 N N . GLN A 1 84 ? -14.425 -18.801 -27.903 1.00 0.00 84 GLN A N 7
ATOM 8918 C CA . GLN A 1 84 ? -13.695 -17.914 -28.810 1.00 0.00 84 GLN A CA 7
ATOM 8919 C C . GLN A 1 84 ? -14.610 -16.788 -29.294 1.00 0.00 84 GLN A C 7
ATOM 8920 O O . GLN A 1 84 ? -14.203 -15.645 -29.259 1.00 0.00 84 GLN A O 7
ATOM 8934 N N . GLN A 1 85 ? -15.844 -17.136 -29.734 1.00 0.00 85 GLN A N 7
ATOM 8935 C CA . GLN A 1 85 ? -16.758 -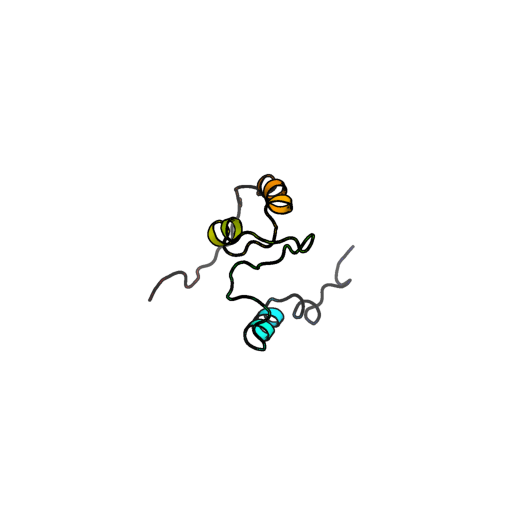16.179 -30.409 1.00 0.00 85 GLN A CA 7
ATOM 8936 C C . GLN A 1 85 ? -17.053 -14.952 -29.528 1.00 0.00 85 GLN A C 7
ATOM 8937 O O . GLN A 1 85 ? -17.158 -13.839 -30.040 1.00 0.00 85 GLN A O 7
ATOM 8951 N N . GLU A 1 86 ? -17.148 -15.176 -28.203 1.00 0.00 86 GLU A N 7
ATOM 8952 C CA . GLU A 1 86 ? -17.303 -14.099 -27.206 1.00 0.00 86 GLU A CA 7
ATOM 8953 C C . GLU A 1 86 ? -16.095 -13.126 -27.266 1.00 0.00 86 GLU A C 7
ATOM 8954 O O . GLU A 1 86 ? -16.278 -11.913 -27.353 1.00 0.00 86 GLU A O 7
ATOM 8966 N N . LYS A 1 87 ? -14.870 -13.693 -27.313 1.00 0.00 87 LYS A N 7
ATOM 8967 C CA . LYS A 1 87 ? -13.601 -12.930 -27.349 1.00 0.00 87 LYS A CA 7
ATOM 8968 C C . LYS A 1 87 ? -13.326 -12.347 -28.741 1.00 0.00 87 LYS A C 7
ATOM 8969 O O . LYS A 1 87 ? -12.625 -11.354 -28.868 1.00 0.00 87 LYS A O 7
ATOM 8988 N N . ASP A 1 88 ? -13.886 -12.993 -29.768 1.00 0.00 88 ASP A N 7
ATOM 8989 C CA . ASP A 1 88 ? -13.675 -12.668 -31.187 1.00 0.00 88 ASP A CA 7
ATOM 8990 C C . ASP A 1 88 ? -14.292 -11.298 -31.529 1.00 0.00 88 ASP A C 7
ATOM 8991 O O . ASP A 1 88 ? -13.794 -10.576 -32.404 1.00 0.00 88 ASP A O 7
ATOM 9000 N N . LEU A 1 89 ? -15.372 -10.960 -30.805 1.00 0.00 89 LEU A N 7
ATOM 9001 C CA . LEU A 1 89 ? -16.064 -9.659 -30.922 1.00 0.00 89 LEU A CA 7
ATOM 9002 C C . LEU A 1 89 ? -15.228 -8.546 -30.254 1.00 0.00 89 LEU A C 7
ATOM 9003 O O . LEU A 1 89 ? -15.236 -7.388 -30.693 1.00 0.00 89 LEU A O 7
ATOM 9019 N N . GLN A 1 90 ? -14.521 -8.925 -29.172 1.00 0.00 90 GLN A N 7
ATOM 9020 C CA . GLN A 1 90 ? -13.813 -7.979 -28.281 1.00 0.00 90 GLN A CA 7
ATOM 9021 C C . GLN A 1 90 ? -12.453 -7.602 -28.873 1.00 0.00 90 GLN A C 7
ATOM 9022 O O . GLN A 1 90 ? -12.071 -6.424 -28.883 1.00 0.00 90 GLN A O 7
ATOM 9036 N N . LYS A 1 91 ? -11.739 -8.629 -29.372 1.00 0.00 91 LYS A N 7
ATOM 9037 C CA . LYS A 1 91 ? -10.401 -8.473 -29.942 1.00 0.00 91 LYS A CA 7
ATOM 9038 C C . LYS A 1 91 ? -10.501 -7.683 -31.273 1.00 0.00 91 LYS A C 7
ATOM 9039 O O . LYS A 1 91 ? -11.426 -7.923 -32.057 1.00 0.00 91 LYS A O 7
ATOM 9058 N N . PRO A 1 92 ? -9.572 -6.721 -31.538 1.00 0.00 92 PRO A N 7
ATOM 9059 C CA . PRO A 1 92 ? -9.665 -5.827 -32.720 1.00 0.00 92 PRO A CA 7
ATOM 9060 C C . PRO A 1 92 ? -9.350 -6.527 -34.066 1.00 0.00 92 PRO A C 7
ATOM 9061 O O . PRO A 1 92 ? -9.809 -6.064 -35.115 1.00 0.00 92 PRO A O 7
ATOM 9072 N N . ALA A 1 93 ? -8.557 -7.632 -34.007 1.00 0.00 93 ALA A N 7
ATOM 9073 C CA . ALA A 1 93 ? -8.032 -8.378 -35.192 1.00 0.00 93 ALA A CA 7
ATOM 9074 C C . ALA A 1 93 ? -6.941 -7.578 -35.942 1.00 0.00 93 ALA A C 7
ATOM 9075 O O . ALA A 1 93 ? -6.514 -7.959 -37.039 1.00 0.00 93 ALA A O 7
ATOM 9082 N N . TYR A 1 94 ? -6.472 -6.489 -35.315 1.00 0.00 94 TYR A N 7
ATOM 9083 C CA . TYR A 1 94 ? -5.355 -5.671 -35.810 1.00 0.00 94 TYR A CA 7
ATOM 9084 C C . TYR A 1 94 ? -4.500 -5.221 -34.622 1.00 0.00 94 TYR A C 7
ATOM 9085 O O . TYR A 1 94 ? -4.871 -5.447 -33.461 1.00 0.00 94 TYR A O 7
ATOM 9103 N N . THR A 1 95 ? -3.366 -4.570 -34.908 1.00 0.00 95 THR A N 7
ATOM 9104 C CA . THR A 1 95 ? -2.559 -3.889 -33.890 1.00 0.00 95 THR A CA 7
ATOM 9105 C C . THR A 1 95 ? -2.483 -2.387 -34.221 1.00 0.00 95 THR A C 7
ATOM 9106 O O . THR A 1 95 ? -1.804 -1.989 -35.171 1.00 0.00 95 THR A O 7
ATOM 9117 N N . GLY A 1 96 ? -3.220 -1.564 -33.446 1.00 0.00 96 GLY A N 7
ATOM 9118 C CA . GLY A 1 96 ? -3.100 -0.093 -33.514 1.00 0.00 96 GLY A CA 7
ATOM 9119 C C . GLY A 1 96 ? -1.908 0.422 -32.700 1.00 0.00 96 GLY A C 7
ATOM 9120 O O . GLY A 1 96 ? -1.725 1.629 -32.539 1.00 0.00 96 GLY A O 7
ATOM 9124 N N . TYR A 1 97 ? -1.107 -0.525 -32.182 1.00 0.00 97 TYR A N 7
ATOM 9125 C CA . TYR A 1 97 ? 0.056 -0.282 -31.320 1.00 0.00 97 TYR A CA 7
ATOM 9126 C C . TYR A 1 97 ? 1.156 -1.295 -31.693 1.00 0.00 97 TYR A C 7
ATOM 9127 O O . TYR A 1 97 ? 0.849 -2.458 -31.973 1.00 0.00 97 TYR A O 7
ATOM 9145 N N . ASN A 1 98 ? 2.425 -0.847 -31.703 1.00 0.00 98 ASN A N 7
ATOM 9146 C CA . ASN A 1 98 ? 3.577 -1.668 -32.160 1.00 0.00 98 ASN A CA 7
ATOM 9147 C C . ASN A 1 98 ? 3.829 -2.874 -31.221 1.00 0.00 98 ASN A C 7
ATOM 9148 O O . ASN A 1 98 ? 4.258 -3.948 -31.674 1.00 0.00 98 ASN A O 7
ATOM 9159 N N . ARG A 1 99 ? 3.565 -2.684 -29.913 1.00 0.00 99 ARG A N 7
ATOM 9160 C CA . ARG A 1 99 ? 3.720 -3.756 -28.911 1.00 0.00 99 ARG A CA 7
ATOM 9161 C C . ARG A 1 99 ? 2.618 -4.838 -29.093 1.00 0.00 99 ARG A C 7
ATOM 9162 O O . ARG A 1 99 ? 1.522 -4.741 -28.546 1.00 0.00 99 ARG A O 7
ATOM 9183 N N . ARG A 1 100 ? 2.957 -5.873 -29.883 1.00 0.00 100 ARG A N 7
ATOM 9184 C CA . ARG A 1 100 ? 2.013 -6.924 -30.337 1.00 0.00 100 ARG A CA 7
ATOM 9185 C C . ARG A 1 100 ? 1.440 -7.760 -29.171 1.00 0.00 100 ARG A C 7
ATOM 9186 O O . ARG A 1 100 ? 0.298 -8.234 -29.246 1.00 0.00 100 ARG A O 7
ATOM 9207 N N . GLY A 1 101 ? 2.241 -7.931 -28.103 1.00 0.00 101 GLY A N 7
ATOM 9208 C CA . GLY A 1 101 ? 1.832 -8.739 -26.955 1.00 0.00 101 GLY A CA 7
ATOM 9209 C C . GLY A 1 101 ? 2.803 -8.624 -25.793 1.00 0.00 101 GLY A C 7
ATOM 9210 O O . GLY A 1 101 ? 3.249 -9.634 -25.238 1.00 0.00 101 GLY A O 7
ATOM 9214 N N . SER A 1 102 ? 3.142 -7.376 -25.434 1.00 0.00 102 SER A N 7
ATOM 9215 C CA . SER A 1 102 ? 4.000 -7.069 -24.279 1.00 0.00 102 SER A CA 7
ATOM 9216 C C . SER A 1 102 ? 3.253 -6.126 -23.324 1.00 0.00 102 SER A C 7
ATOM 9217 O O . SER A 1 102 ? 3.111 -4.923 -23.594 1.00 0.00 102 SER A O 7
ATOM 9225 N N . LYS A 1 103 ? 2.720 -6.712 -22.248 1.00 0.00 103 LYS A N 7
ATOM 9226 C CA . LYS A 1 103 ? 2.032 -5.992 -21.175 1.00 0.00 103 LYS A CA 7
ATOM 9227 C C . LYS A 1 103 ? 2.486 -6.572 -19.820 1.00 0.00 103 LYS A C 7
ATOM 9228 O O . LYS A 1 103 ? 2.373 -7.781 -19.581 1.00 0.00 103 LYS A O 7
ATOM 9247 N N . ASP A 1 104 ? 3.034 -5.702 -18.960 1.00 0.00 104 ASP A N 7
ATOM 9248 C CA . ASP A 1 104 ? 3.574 -6.087 -17.646 1.00 0.00 104 ASP A CA 7
ATOM 9249 C C . ASP A 1 104 ? 2.425 -6.421 -16.670 1.00 0.00 104 ASP A C 7
ATOM 9250 O O . ASP A 1 104 ? 1.759 -5.513 -16.147 1.00 0.00 104 ASP A O 7
ATOM 9259 N N . SER A 1 105 ? 2.182 -7.730 -16.480 1.00 0.00 105 SER A N 7
ATOM 9260 C CA . SER A 1 105 ? 1.095 -8.249 -15.636 1.00 0.00 105 SER A CA 7
ATOM 9261 C C . SER A 1 105 ? 1.334 -9.742 -15.350 1.00 0.00 105 SER A C 7
ATOM 9262 O O . SER A 1 105 ? 2.120 -10.399 -16.049 1.00 0.00 105 SER A O 7
ATOM 9270 N N . GLN A 1 106 ? 0.647 -10.264 -14.326 1.00 0.00 106 GLN A N 7
ATOM 9271 C CA . GLN A 1 106 ? 0.693 -11.688 -13.958 1.00 0.00 106 GLN A CA 7
ATOM 9272 C C . GLN A 1 106 ? -0.652 -12.101 -13.342 1.00 0.00 106 GLN A C 7
ATOM 9273 O O . GLN A 1 106 ? -1.301 -11.292 -12.668 1.00 0.00 106 GLN A O 7
ATOM 9287 N N . LEU A 1 107 ? -1.053 -13.369 -13.573 1.00 0.00 107 LEU A N 7
ATOM 9288 C CA . LEU A 1 107 ? -2.318 -13.932 -13.042 1.00 0.00 107 LEU A CA 7
ATOM 9289 C C . LEU A 1 107 ? -2.336 -13.943 -11.497 1.00 0.00 107 LEU A C 7
ATOM 9290 O O . LEU A 1 107 ? -3.408 -13.910 -10.876 1.00 0.00 107 LEU A O 7
ATOM 9306 N N . ARG A 1 108 ? -1.134 -13.999 -10.900 1.00 0.00 108 ARG A N 7
ATOM 9307 C CA . ARG A 1 108 ? -0.942 -13.930 -9.447 1.00 0.00 108 ARG A CA 7
ATOM 9308 C C . ARG A 1 108 ? -1.098 -12.466 -8.976 1.00 0.00 108 ARG A C 7
ATOM 9309 O O . ARG A 1 108 ? -0.248 -11.629 -9.350 1.00 0.00 108 ARG A O 7
ATOM 9332 N N . MET A 1 21 ? 3.003 4.065 -12.572 1.00 0.00 21 MET A N 8
ATOM 9333 C CA . MET A 1 21 ? 4.377 3.951 -13.109 1.00 0.00 21 MET A CA 8
ATOM 9334 C C . MET A 1 21 ? 4.486 2.685 -13.970 1.00 0.00 21 MET A C 8
ATOM 9335 O O . MET A 1 21 ? 4.413 1.564 -13.442 1.00 0.00 21 MET A O 8
ATOM 9349 N N . ALA A 1 22 ? 4.637 2.867 -15.297 1.00 0.00 22 ALA A N 8
ATOM 9350 C CA . ALA A 1 22 ? 4.812 1.756 -16.246 1.00 0.00 22 ALA A CA 8
ATOM 9351 C C . ALA A 1 22 ? 6.237 1.188 -16.118 1.00 0.00 22 ALA A C 8
ATOM 9352 O O . ALA A 1 22 ? 7.171 1.610 -16.810 1.00 0.00 22 ALA A O 8
ATOM 9359 N N . SER A 1 23 ? 6.383 0.244 -15.179 1.00 0.00 23 SER A N 8
ATOM 9360 C CA . SER A 1 23 ? 7.664 -0.366 -14.816 1.00 0.00 23 SER A CA 8
ATOM 9361 C C . SER A 1 23 ? 7.468 -1.887 -14.689 1.00 0.00 23 SER A C 8
ATOM 9362 O O . SER A 1 23 ? 6.636 -2.344 -13.887 1.00 0.00 23 SER A O 8
ATOM 9370 N N . GLY A 1 24 ? 8.222 -2.657 -15.492 1.00 0.00 24 GLY A N 8
ATOM 9371 C CA . GLY A 1 24 ? 8.045 -4.106 -15.574 1.00 0.00 24 GLY A CA 8
ATOM 9372 C C . GLY A 1 24 ? 6.793 -4.477 -16.360 1.00 0.00 24 GLY A C 8
ATOM 9373 O O . GLY A 1 24 ? 5.878 -5.112 -15.825 1.00 0.00 24 GLY A O 8
ATOM 9377 N N . TRP A 1 25 ? 6.753 -4.057 -17.634 1.00 0.00 25 TRP A N 8
ATOM 9378 C CA . TRP A 1 25 ? 5.557 -4.195 -18.496 1.00 0.00 25 TRP A CA 8
ATOM 9379 C C . TRP A 1 25 ? 5.902 -4.610 -19.953 1.00 0.00 25 TRP A C 8
ATOM 9380 O O . TRP A 1 25 ? 5.211 -5.456 -20.534 1.00 0.00 25 TRP A O 8
ATOM 9401 N N . ALA A 1 26 ? 6.962 -4.016 -20.541 1.00 0.00 26 ALA A N 8
ATOM 9402 C CA . ALA A 1 26 ? 7.227 -4.124 -21.996 1.00 0.00 26 ALA A CA 8
ATOM 9403 C C . ALA A 1 26 ? 8.718 -3.954 -22.333 1.00 0.00 26 ALA A C 8
ATOM 9404 O O . ALA A 1 26 ? 9.258 -4.675 -23.182 1.00 0.00 26 ALA A O 8
ATOM 9411 N N . ASN A 1 27 ? 9.376 -3.004 -21.650 1.00 0.00 27 ASN A N 8
ATOM 9412 C CA . ASN A 1 27 ? 10.786 -2.621 -21.914 1.00 0.00 27 ASN A CA 8
ATOM 9413 C C . ASN A 1 27 ? 11.749 -3.531 -21.114 1.00 0.00 27 ASN A C 8
ATOM 9414 O O . ASN A 1 27 ? 12.803 -3.090 -20.640 1.00 0.00 27 ASN A O 8
ATOM 9425 N N . ASP A 1 28 ? 11.399 -4.826 -21.026 1.00 0.00 28 ASP A N 8
ATOM 9426 C CA . ASP A 1 28 ? 11.933 -5.742 -19.996 1.00 0.00 28 ASP A CA 8
ATOM 9427 C C . ASP A 1 28 ? 12.448 -7.052 -20.601 1.00 0.00 28 ASP A C 8
ATOM 9428 O O . ASP A 1 28 ? 12.128 -7.398 -21.746 1.00 0.00 28 ASP A O 8
ATOM 9437 N N . ASP A 1 29 ? 13.231 -7.782 -19.780 1.00 0.00 29 ASP A N 8
ATOM 9438 C CA . ASP A 1 29 ? 13.876 -9.049 -20.162 1.00 0.00 29 ASP A CA 8
ATOM 9439 C C . ASP A 1 29 ? 12.841 -10.145 -20.442 1.00 0.00 29 ASP A C 8
ATOM 9440 O O . ASP A 1 29 ? 13.004 -10.927 -21.362 1.00 0.00 29 ASP A O 8
ATOM 9449 N N . ALA A 1 30 ? 11.758 -10.183 -19.655 1.00 0.00 30 ALA A N 8
ATOM 9450 C CA . ALA A 1 30 ? 10.706 -11.222 -19.773 1.00 0.00 30 ALA A CA 8
ATOM 9451 C C . ALA A 1 30 ? 9.686 -10.900 -20.894 1.00 0.00 30 ALA A C 8
ATOM 9452 O O . ALA A 1 30 ? 8.609 -11.499 -20.952 1.00 0.00 30 ALA A O 8
ATOM 9459 N N . VAL A 1 31 ? 10.058 -9.985 -21.817 1.00 0.00 31 VAL A N 8
ATOM 9460 C CA . VAL A 1 31 ? 9.178 -9.512 -22.908 1.00 0.00 31 VAL A CA 8
ATOM 9461 C C . VAL A 1 31 ? 9.946 -9.550 -24.245 1.00 0.00 31 VAL A C 8
ATOM 9462 O O . VAL A 1 31 ? 9.461 -10.100 -25.247 1.00 0.00 31 VAL A O 8
ATOM 9475 N N . ASN A 1 32 ? 11.172 -8.977 -24.224 1.00 0.00 32 ASN A N 8
ATOM 9476 C CA . ASN A 1 32 ? 11.994 -8.745 -25.437 1.00 0.00 32 ASN A CA 8
ATOM 9477 C C . ASN A 1 32 ? 12.462 -10.063 -26.094 1.00 0.00 32 ASN A C 8
ATOM 9478 O O . ASN A 1 32 ? 12.894 -10.052 -27.236 1.00 0.00 32 ASN A O 8
ATOM 9489 N N . GLU A 1 33 ? 12.375 -11.186 -25.355 1.00 0.00 33 GLU A N 8
ATOM 9490 C CA . GLU A 1 33 ? 12.748 -12.535 -25.855 1.00 0.00 33 GLU A CA 8
ATOM 9491 C C . GLU A 1 33 ? 11.739 -13.030 -26.908 1.00 0.00 33 GLU A C 8
ATOM 9492 O O . GLU A 1 33 ? 12.115 -13.639 -27.913 1.00 0.00 33 GLU A O 8
ATOM 9504 N N . GLN A 1 34 ? 10.454 -12.749 -26.640 1.00 0.00 34 GLN A N 8
ATOM 9505 C CA . GLN A 1 34 ? 9.333 -13.105 -27.531 1.00 0.00 34 GLN A CA 8
ATOM 9506 C C . GLN A 1 34 ? 9.330 -12.192 -28.773 1.00 0.00 34 GLN A C 8
ATOM 9507 O O . GLN A 1 34 ? 8.921 -12.599 -29.863 1.00 0.00 34 GLN A O 8
ATOM 9521 N N . ILE A 1 35 ? 9.800 -10.949 -28.572 1.00 0.00 35 ILE A N 8
ATOM 9522 C CA . ILE A 1 35 ? 9.961 -9.957 -29.651 1.00 0.00 35 ILE A CA 8
ATOM 9523 C C . ILE A 1 35 ? 11.194 -10.303 -30.517 1.00 0.00 35 ILE A C 8
ATOM 9524 O O . ILE A 1 35 ? 11.196 -10.089 -31.733 1.00 0.00 35 ILE A O 8
ATOM 9540 N N . ASN A 1 36 ? 12.233 -10.862 -29.866 1.00 0.00 36 ASN A N 8
ATOM 9541 C CA . ASN A 1 36 ? 13.483 -11.264 -30.530 1.00 0.00 36 ASN A CA 8
ATOM 9542 C C . ASN A 1 36 ? 13.298 -12.639 -31.186 1.00 0.00 36 ASN A C 8
ATOM 9543 O O . ASN A 1 36 ? 13.554 -13.693 -30.580 1.00 0.00 36 ASN A O 8
ATOM 9554 N N . SER A 1 37 ? 12.847 -12.605 -32.444 1.00 0.00 37 SER A N 8
ATOM 9555 C CA . SER A 1 37 ? 12.541 -13.804 -33.243 1.00 0.00 37 SER A CA 8
ATOM 9556 C C . SER A 1 37 ? 13.813 -14.453 -33.838 1.00 0.00 37 SER A C 8
ATOM 9557 O O . SER A 1 37 ? 13.717 -15.329 -34.702 1.00 0.00 37 SER A O 8
ATOM 9565 N N . THR A 1 38 ? 14.996 -14.017 -33.373 1.00 0.00 38 THR A N 8
ATOM 9566 C CA . THR A 1 38 ? 16.284 -14.597 -33.772 1.00 0.00 38 THR A CA 8
ATOM 9567 C C . THR A 1 38 ? 16.565 -15.885 -32.973 1.00 0.00 38 THR A C 8
ATOM 9568 O O . THR A 1 38 ? 17.146 -16.850 -33.498 1.00 0.00 38 THR A O 8
ATOM 9579 N N . ILE A 1 39 ? 16.112 -15.882 -31.701 1.00 0.00 39 ILE A N 8
ATOM 9580 C CA . ILE A 1 39 ? 16.368 -16.967 -30.733 1.00 0.00 39 ILE A CA 8
ATOM 9581 C C . ILE A 1 39 ? 15.796 -18.305 -31.241 1.00 0.00 39 ILE A C 8
ATOM 9582 O O . ILE A 1 39 ? 16.460 -19.346 -31.162 1.00 0.00 39 ILE A O 8
ATOM 9598 N N . GLU A 1 40 ? 14.582 -18.224 -31.823 1.00 0.00 40 GLU A N 8
ATOM 9599 C CA . GLU A 1 40 ? 13.800 -19.402 -32.230 1.00 0.00 40 GLU A CA 8
ATOM 9600 C C . GLU A 1 40 ? 14.536 -20.226 -33.301 1.00 0.00 40 GLU A C 8
ATOM 9601 O O . GLU A 1 40 ? 14.442 -21.442 -33.305 1.00 0.00 40 GLU A O 8
ATOM 9613 N N . ASP A 1 41 ? 15.298 -19.533 -34.175 1.00 0.00 41 ASP A N 8
ATOM 9614 C CA . ASP A 1 41 ? 16.029 -20.151 -35.301 1.00 0.00 41 ASP A CA 8
ATOM 9615 C C . ASP A 1 41 ? 17.135 -21.085 -34.795 1.00 0.00 41 ASP A C 8
ATOM 9616 O O . ASP A 1 41 ? 17.250 -22.220 -35.259 1.00 0.00 41 ASP A O 8
ATOM 9625 N N . ALA A 1 42 ? 17.938 -20.581 -33.840 1.00 0.00 42 ALA A N 8
ATOM 9626 C CA . ALA A 1 42 ? 19.068 -21.328 -33.252 1.00 0.00 42 ALA A CA 8
ATOM 9627 C C . ALA A 1 42 ? 18.584 -22.610 -32.555 1.00 0.00 42 ALA A C 8
ATOM 9628 O O . ALA A 1 42 ? 19.179 -23.683 -32.710 1.00 0.00 42 ALA A O 8
ATOM 9635 N N . ILE A 1 43 ? 17.467 -22.481 -31.827 1.00 0.00 43 ILE A N 8
ATOM 9636 C CA . ILE A 1 43 ? 16.873 -23.587 -31.059 1.00 0.00 43 ILE A CA 8
ATOM 9637 C C . ILE A 1 43 ? 16.160 -24.594 -32.007 1.00 0.00 43 ILE A C 8
ATOM 9638 O O . ILE A 1 43 ? 16.200 -25.810 -31.783 1.00 0.00 43 ILE A O 8
ATOM 9654 N N . ALA A 1 44 ? 15.550 -24.068 -33.092 1.00 0.00 44 ALA A N 8
ATOM 9655 C CA . ALA A 1 44 ? 14.761 -24.872 -34.046 1.00 0.00 44 ALA A CA 8
ATOM 9656 C C . ALA A 1 44 ? 15.671 -25.773 -34.890 1.00 0.00 44 ALA A C 8
ATOM 9657 O O . ALA A 1 44 ? 15.457 -26.984 -34.972 1.00 0.00 44 ALA A O 8
ATOM 9664 N N . ARG A 1 45 ? 16.713 -25.169 -35.484 1.00 0.00 45 ARG A N 8
ATOM 9665 C CA . ARG A 1 45 ? 17.664 -25.880 -36.365 1.00 0.00 45 ARG A CA 8
ATOM 9666 C C . ARG A 1 45 ? 18.417 -26.983 -35.591 1.00 0.00 45 ARG A C 8
ATOM 9667 O O . ARG A 1 45 ? 18.818 -27.994 -36.170 1.00 0.00 45 ARG A O 8
ATOM 9688 N N . ALA A 1 46 ? 18.567 -26.773 -34.266 1.00 0.00 46 ALA A N 8
ATOM 9689 C CA . ALA A 1 46 ? 19.235 -27.720 -33.372 1.00 0.00 46 ALA A CA 8
ATOM 9690 C C . ALA A 1 46 ? 18.285 -28.873 -32.987 1.00 0.00 46 ALA A C 8
ATOM 9691 O O . ALA A 1 46 ? 18.360 -29.958 -33.574 1.00 0.00 46 ALA A O 8
ATOM 9698 N N . ARG A 1 47 ? 17.347 -28.613 -32.046 1.00 0.00 47 ARG A N 8
ATOM 9699 C CA . ARG A 1 47 ? 16.502 -29.669 -31.419 1.00 0.00 47 ARG A CA 8
ATOM 9700 C C . ARG A 1 47 ? 15.071 -29.740 -32.000 1.00 0.00 47 ARG A C 8
ATOM 9701 O O . ARG A 1 47 ? 14.365 -30.726 -31.762 1.00 0.00 47 ARG A O 8
ATOM 9722 N N . GLY A 1 48 ? 14.652 -28.704 -32.745 1.00 0.00 48 GLY A N 8
ATOM 9723 C CA . GLY A 1 48 ? 13.276 -28.612 -33.257 1.00 0.00 48 GLY A CA 8
ATOM 9724 C C . GLY A 1 48 ? 12.353 -27.951 -32.238 1.00 0.00 48 GLY A C 8
ATOM 9725 O O . GLY A 1 48 ? 11.796 -28.629 -31.371 1.00 0.00 48 GLY A O 8
ATOM 9729 N N . GLU A 1 49 ? 12.212 -26.621 -32.336 1.00 0.00 49 GLU A N 8
ATOM 9730 C CA . GLU A 1 49 ? 11.455 -25.807 -31.368 1.00 0.00 49 GLU A CA 8
ATOM 9731 C C . GLU A 1 49 ? 10.049 -25.510 -31.907 1.00 0.00 49 GLU A C 8
ATOM 9732 O O . GLU A 1 49 ? 9.047 -25.993 -31.355 1.00 0.00 49 GLU A O 8
ATOM 9744 N N . ILE A 1 50 ? 10.009 -24.724 -33.006 1.00 0.00 50 ILE A N 8
ATOM 9745 C CA . ILE A 1 50 ? 8.761 -24.211 -33.597 1.00 0.00 50 ILE A CA 8
ATOM 9746 C C . ILE A 1 50 ? 7.874 -25.372 -34.097 1.00 0.00 50 ILE A C 8
ATOM 9747 O O . ILE A 1 50 ? 8.345 -26.207 -34.886 1.00 0.00 50 ILE A O 8
ATOM 9763 N N . PRO A 1 51 ? 6.588 -25.458 -33.619 1.00 0.00 51 PRO A N 8
ATOM 9764 C CA . PRO A 1 51 ? 5.642 -26.508 -34.049 1.00 0.00 51 PRO A CA 8
ATOM 9765 C C . PRO A 1 51 ? 5.042 -26.207 -35.441 1.00 0.00 51 PRO A C 8
ATOM 9766 O O . PRO A 1 51 ? 5.261 -25.132 -36.020 1.00 0.00 51 PRO A O 8
ATOM 9777 N N . ARG A 1 52 ? 4.260 -27.167 -35.951 1.00 0.00 52 ARG A N 8
ATOM 9778 C CA . ARG A 1 52 ? 3.565 -27.060 -37.253 1.00 0.00 52 ARG A CA 8
ATOM 9779 C C . ARG A 1 52 ? 2.328 -26.136 -37.148 1.00 0.00 52 ARG A C 8
ATOM 9780 O O . ARG A 1 52 ? 1.734 -25.753 -38.164 1.00 0.00 52 ARG A O 8
ATOM 9801 N N . GLY A 1 53 ? 1.954 -25.811 -35.901 1.00 0.00 53 GLY A N 8
ATOM 9802 C CA . GLY A 1 53 ? 0.895 -24.865 -35.605 1.00 0.00 53 GLY A CA 8
ATOM 9803 C C . GLY A 1 53 ? 0.874 -24.542 -34.126 1.00 0.00 53 GLY A C 8
ATOM 9804 O O . GLY A 1 53 ? 0.861 -25.457 -33.299 1.00 0.00 53 GLY A O 8
ATOM 9808 N N . GLU A 1 54 ? 0.923 -23.246 -33.786 1.00 0.00 54 GLU A N 8
ATOM 9809 C CA . GLU A 1 54 ? 0.768 -22.769 -32.392 1.00 0.00 54 GLU A CA 8
ATOM 9810 C C . GLU A 1 54 ? -0.671 -23.036 -31.900 1.00 0.00 54 GLU A C 8
ATOM 9811 O O . GLU A 1 54 ? -0.917 -23.201 -30.698 1.00 0.00 54 GLU A O 8
ATOM 9823 N N . SER A 1 55 ? -1.601 -23.052 -32.875 1.00 0.00 55 SER A N 8
ATOM 9824 C CA . SER A 1 55 ? -3.014 -23.373 -32.685 1.00 0.00 55 SER A CA 8
ATOM 9825 C C . SER A 1 55 ? -3.190 -24.773 -32.066 1.00 0.00 55 SER A C 8
ATOM 9826 O O . SER A 1 55 ? -2.845 -25.782 -32.690 1.00 0.00 55 SER A O 8
ATOM 9834 N N . LEU A 1 56 ? -3.708 -24.802 -30.830 1.00 0.00 56 LEU A N 8
ATOM 9835 C CA . LEU A 1 56 ? -3.940 -26.045 -30.058 1.00 0.00 56 LEU A CA 8
ATOM 9836 C C . LEU A 1 56 ? -5.227 -26.769 -30.533 1.00 0.00 56 LEU A C 8
ATOM 9837 O O . LEU A 1 56 ? -5.981 -26.232 -31.350 1.00 0.00 56 LEU A O 8
ATOM 9853 N N . ASP A 1 57 ? -5.467 -27.992 -30.003 1.00 0.00 57 ASP A N 8
ATOM 9854 C CA . ASP A 1 57 ? -6.679 -28.805 -30.312 1.00 0.00 57 ASP A CA 8
ATOM 9855 C C . ASP A 1 57 ? -7.612 -28.922 -29.080 1.00 0.00 57 ASP A C 8
ATOM 9856 O O . ASP A 1 57 ? -8.651 -29.602 -29.136 1.00 0.00 57 ASP A O 8
ATOM 9865 N N . GLU A 1 58 ? -7.278 -28.183 -28.003 1.00 0.00 58 GLU A N 8
ATOM 9866 C CA . GLU A 1 58 ? -7.969 -28.258 -26.689 1.00 0.00 58 GLU A CA 8
ATOM 9867 C C . GLU A 1 58 ? -8.157 -26.833 -26.128 1.00 0.00 58 GLU A C 8
ATOM 9868 O O . GLU A 1 58 ? -7.189 -26.192 -25.706 1.00 0.00 58 GLU A O 8
ATOM 9880 N N . CYS A 1 59 ? -9.407 -26.355 -26.190 1.00 0.00 59 CYS A N 8
ATOM 9881 C CA . CYS A 1 59 ? -9.848 -25.051 -25.648 1.00 0.00 59 CYS A CA 8
ATOM 9882 C C . CYS A 1 59 ? -9.417 -24.830 -24.188 1.00 0.00 59 CYS A C 8
ATOM 9883 O O . CYS A 1 59 ? -9.779 -25.607 -23.321 1.00 0.00 59 CYS A O 8
ATOM 9890 N N . GLU A 1 60 ? -8.670 -23.737 -23.930 1.00 0.00 60 GLU A N 8
ATOM 9891 C CA . GLU A 1 60 ? -8.164 -23.398 -22.573 1.00 0.00 60 GLU A CA 8
ATOM 9892 C C . GLU A 1 60 ? -9.309 -23.114 -21.554 1.00 0.00 60 GLU A C 8
ATOM 9893 O O . GLU A 1 60 ? -9.079 -23.096 -20.348 1.00 0.00 60 GLU A O 8
ATOM 9905 N N . GLU A 1 61 ? -10.536 -22.908 -22.070 1.00 0.00 61 GLU A N 8
ATOM 9906 C CA . GLU A 1 61 ? -11.724 -22.572 -21.261 1.00 0.00 61 GLU A CA 8
ATOM 9907 C C . GLU A 1 61 ? -12.414 -23.846 -20.766 1.00 0.00 61 GLU A C 8
ATOM 9908 O O . GLU A 1 61 ? -12.556 -24.077 -19.564 1.00 0.00 61 GLU A O 8
ATOM 9920 N N . CYS A 1 62 ? -12.831 -24.675 -21.740 1.00 0.00 62 CYS A N 8
ATOM 9921 C CA . CYS A 1 62 ? -13.768 -25.788 -21.498 1.00 0.00 62 CYS A CA 8
ATOM 9922 C C . CYS A 1 62 ? -13.262 -27.111 -22.109 1.00 0.00 62 CYS A C 8
ATOM 9923 O O . CYS A 1 62 ? -14.031 -28.066 -22.245 1.00 0.00 62 CYS A O 8
ATOM 9930 N N . GLY A 1 63 ? -11.953 -27.147 -22.463 1.00 0.00 63 GLY A N 8
ATOM 9931 C CA . GLY A 1 63 ? -11.284 -28.324 -23.065 1.00 0.00 63 GLY A CA 8
ATOM 9932 C C . GLY A 1 63 ? -11.941 -28.859 -24.331 1.00 0.00 63 GLY A C 8
ATOM 9933 O O . GLY A 1 63 ? -11.678 -29.990 -24.738 1.00 0.00 63 GLY A O 8
ATOM 9937 N N . ALA A 1 64 ? -12.773 -28.015 -24.959 1.00 0.00 64 ALA A N 8
ATOM 9938 C CA . ALA A 1 64 ? -13.566 -28.372 -26.145 1.00 0.00 64 ALA A CA 8
ATOM 9939 C C . ALA A 1 64 ? -12.672 -28.622 -27.377 1.00 0.00 64 ALA A C 8
ATOM 9940 O O . ALA A 1 64 ? -11.652 -27.934 -27.533 1.00 0.00 64 ALA A O 8
ATOM 9947 N N . PRO A 1 65 ? -13.038 -29.604 -28.267 1.00 0.00 65 PRO A N 8
ATOM 9948 C CA . PRO A 1 65 ? -12.272 -29.893 -29.496 1.00 0.00 65 PRO A CA 8
ATOM 9949 C C . PRO A 1 65 ? -12.241 -28.662 -30.425 1.00 0.00 65 PRO A C 8
ATOM 9950 O O . PRO A 1 65 ? -13.266 -28.293 -31.025 1.00 0.00 65 PRO A O 8
ATOM 9961 N N . ILE A 1 66 ? -11.069 -28.003 -30.462 1.00 0.00 66 ILE A N 8
ATOM 9962 C CA . ILE A 1 66 ? -10.810 -26.842 -31.324 1.00 0.00 66 ILE A CA 8
ATOM 9963 C C . ILE A 1 66 ? -10.960 -27.245 -32.804 1.00 0.00 66 ILE A C 8
ATOM 9964 O O . ILE A 1 66 ? -10.229 -28.131 -33.266 1.00 0.00 66 ILE A O 8
ATOM 9980 N N . PRO A 1 67 ? -11.926 -26.627 -33.558 1.00 0.00 67 PRO A N 8
ATOM 9981 C CA . PRO A 1 67 ? -12.129 -26.935 -34.979 1.00 0.00 67 PRO A CA 8
ATOM 9982 C C . PRO A 1 67 ? -10.942 -26.429 -35.820 1.00 0.00 67 PRO A C 8
ATOM 9983 O O . PRO A 1 67 ? -10.355 -25.372 -35.516 1.00 0.00 67 PRO A O 8
ATOM 9994 N N . GLN A 1 68 ? -10.596 -27.199 -36.868 1.00 0.00 68 GLN A N 8
ATOM 9995 C CA . GLN A 1 68 ? -9.462 -26.896 -37.763 1.00 0.00 68 GLN A CA 8
ATOM 9996 C C . GLN A 1 68 ? -9.644 -25.539 -38.467 1.00 0.00 68 GLN A C 8
ATOM 9997 O O . GLN A 1 68 ? -8.664 -24.937 -38.901 1.00 0.00 68 GLN A O 8
ATOM 10011 N N . ALA A 1 69 ? -10.911 -25.074 -38.549 1.00 0.00 69 ALA A N 8
ATOM 10012 C CA . ALA A 1 69 ? -11.274 -23.768 -39.120 1.00 0.00 69 ALA A CA 8
ATOM 10013 C C . ALA A 1 69 ? -10.635 -22.634 -38.301 1.00 0.00 69 ALA A C 8
ATOM 10014 O O . ALA A 1 69 ? -10.054 -21.715 -38.861 1.00 0.00 69 ALA A O 8
ATOM 10021 N N . ARG A 1 70 ? -10.716 -22.749 -36.962 1.00 0.00 70 ARG A N 8
ATOM 10022 C CA . ARG A 1 70 ? -10.101 -21.778 -36.034 1.00 0.00 70 ARG A CA 8
ATOM 10023 C C . ARG A 1 70 ? -8.573 -21.886 -36.058 1.00 0.00 70 ARG A C 8
ATOM 10024 O O . ARG A 1 70 ? -7.882 -20.896 -35.868 1.00 0.00 70 ARG A O 8
ATOM 10045 N N . ARG A 1 71 ? -8.067 -23.104 -36.286 1.00 0.00 71 ARG A N 8
ATOM 10046 C CA . ARG A 1 71 ? -6.621 -23.375 -36.287 1.00 0.00 71 ARG A CA 8
ATOM 10047 C C . ARG A 1 71 ? -5.925 -22.772 -37.526 1.00 0.00 71 ARG A C 8
ATOM 10048 O O . ARG A 1 71 ? -4.790 -22.284 -37.422 1.00 0.00 71 ARG A O 8
ATOM 10069 N N . GLU A 1 72 ? -6.605 -22.798 -38.694 1.00 0.00 72 GLU A N 8
ATOM 10070 C CA . GLU A 1 72 ? -6.032 -22.275 -39.951 1.00 0.00 72 GLU A CA 8
ATOM 10071 C C . GLU A 1 72 ? -6.306 -20.766 -40.117 1.00 0.00 72 GLU A C 8
ATOM 10072 O O . GLU A 1 72 ? -5.446 -20.034 -40.625 1.00 0.00 72 GLU A O 8
ATOM 10084 N N . ALA A 1 73 ? -7.497 -20.308 -39.672 1.00 0.00 73 ALA A N 8
ATOM 10085 C CA . ALA A 1 73 ? -7.884 -18.879 -39.721 1.00 0.00 73 ALA A CA 8
ATOM 10086 C C . ALA A 1 73 ? -7.084 -18.065 -38.705 1.00 0.00 73 ALA A C 8
ATOM 10087 O O . ALA A 1 73 ? -6.491 -17.037 -39.047 1.00 0.00 73 ALA A O 8
ATOM 10094 N N . ILE A 1 74 ? -7.076 -18.545 -37.453 1.00 0.00 74 ILE A N 8
ATOM 10095 C CA . ILE A 1 74 ? -6.424 -17.856 -36.329 1.00 0.00 74 ILE A CA 8
ATOM 10096 C C . ILE A 1 74 ? -5.083 -18.560 -36.013 1.00 0.00 74 ILE A C 8
ATOM 10097 O O . ILE A 1 74 ? -5.096 -19.680 -35.484 1.00 0.00 74 ILE A O 8
ATOM 10113 N N . PRO A 1 75 ? -3.910 -17.938 -36.368 1.00 0.00 75 PRO A N 8
ATOM 10114 C CA . PRO A 1 75 ? -2.587 -18.477 -35.998 1.00 0.00 75 PRO A CA 8
ATOM 10115 C C . PRO A 1 75 ? -2.359 -18.366 -34.470 1.00 0.00 75 PRO A C 8
ATOM 10116 O O . PRO A 1 75 ? -2.235 -17.260 -33.920 1.00 0.00 75 PRO A O 8
ATOM 10127 N N . GLY A 1 76 ? -2.355 -19.523 -33.802 1.00 0.00 76 GLY A N 8
ATOM 10128 C CA . GLY A 1 76 ? -2.228 -19.603 -32.349 1.00 0.00 76 GLY A CA 8
ATOM 10129 C C . GLY A 1 76 ? -3.558 -19.417 -31.634 1.00 0.00 76 GLY A C 8
ATOM 10130 O O . GLY A 1 76 ? -3.640 -18.649 -30.675 1.00 0.00 76 GLY A O 8
ATOM 10134 N N . VAL A 1 77 ? -4.612 -20.119 -32.103 1.00 0.00 77 VAL A N 8
ATOM 10135 C CA . VAL A 1 77 ? -5.937 -20.081 -31.453 1.00 0.00 77 VAL A CA 8
ATOM 10136 C C . VAL A 1 77 ? -5.881 -20.850 -30.116 1.00 0.00 77 VAL A C 8
ATOM 10137 O O . VAL A 1 77 ? -5.203 -21.880 -30.014 1.00 0.00 77 VAL A O 8
ATOM 10150 N N . ARG A 1 78 ? -6.572 -20.318 -29.095 1.00 0.00 78 ARG A N 8
ATOM 10151 C CA . ARG A 1 78 ? -6.605 -20.891 -27.734 1.00 0.00 78 ARG A CA 8
ATOM 10152 C C . ARG A 1 78 ? -8.038 -21.347 -27.384 1.00 0.00 78 ARG A C 8
ATOM 10153 O O . ARG A 1 78 ? -8.248 -22.203 -26.519 1.00 0.00 78 ARG A O 8
ATOM 10174 N N . LEU A 1 79 ? -9.019 -20.773 -28.091 1.00 0.00 79 LEU A N 8
ATOM 10175 C CA . LEU A 1 79 ? -10.443 -20.846 -27.734 1.00 0.00 79 LEU A CA 8
ATOM 10176 C C . LEU A 1 79 ? -11.241 -21.574 -28.820 1.00 0.00 79 LEU A C 8
ATOM 10177 O O . LEU A 1 79 ? -11.036 -21.334 -30.014 1.00 0.00 79 LEU A O 8
ATOM 10193 N N . CYS A 1 80 ? -12.150 -22.481 -28.396 1.00 0.00 80 CYS A N 8
ATOM 10194 C CA . CYS A 1 80 ? -13.104 -23.127 -29.319 1.00 0.00 80 CYS A CA 8
ATOM 10195 C C . CYS A 1 80 ? -14.086 -22.059 -29.771 1.00 0.00 80 CYS A C 8
ATOM 10196 O O . CYS A 1 80 ? -14.331 -21.142 -28.995 1.00 0.00 80 CYS A O 8
ATOM 10203 N N . ILE A 1 81 ? -14.675 -22.201 -30.972 1.00 0.00 81 ILE A N 8
ATOM 10204 C CA . ILE A 1 81 ? -15.432 -21.105 -31.656 1.00 0.00 81 ILE A CA 8
ATOM 10205 C C . ILE A 1 81 ? -16.529 -20.484 -30.745 1.00 0.00 81 ILE A C 8
ATOM 10206 O O . ILE A 1 81 ? -16.841 -19.302 -30.855 1.00 0.00 81 ILE A O 8
ATOM 10222 N N . HIS A 1 82 ? -17.028 -21.292 -29.795 1.00 0.00 82 HIS A N 8
ATOM 10223 C CA . HIS A 1 82 ? -18.070 -20.893 -28.831 1.00 0.00 82 HIS A CA 8
ATOM 10224 C C . HIS A 1 82 ? -17.501 -19.886 -27.796 1.00 0.00 82 HIS A C 8
ATOM 10225 O O . HIS A 1 82 ? -18.099 -18.839 -27.547 1.00 0.00 82 HIS A O 8
ATOM 10240 N N . CYS A 1 83 ? -16.323 -20.213 -27.211 1.00 0.00 83 CYS A N 8
ATOM 10241 C CA . CYS A 1 83 ? -15.619 -19.309 -26.269 1.00 0.00 83 CYS A CA 8
ATOM 10242 C C . CYS A 1 83 ? -14.836 -18.217 -27.020 1.00 0.00 83 CYS A C 8
ATOM 10243 O O . CYS A 1 83 ? -14.431 -17.220 -26.424 1.00 0.00 83 CYS A O 8
ATOM 10250 N N . GLN A 1 84 ? -14.571 -18.437 -28.320 1.00 0.00 84 GLN A N 8
ATOM 10251 C CA . GLN A 1 84 ? -13.764 -17.510 -29.127 1.00 0.00 84 GLN A CA 8
ATOM 10252 C C . GLN A 1 84 ? -14.620 -16.298 -29.525 1.00 0.00 84 GLN A C 8
ATOM 10253 O O . GLN A 1 84 ? -14.173 -15.161 -29.386 1.00 0.00 84 GLN A O 8
ATOM 10267 N N . GLN A 1 85 ? -15.852 -16.565 -29.999 1.00 0.00 85 GLN A N 8
ATOM 10268 C CA . GLN A 1 85 ? -16.764 -15.522 -30.513 1.00 0.00 85 GLN A CA 8
ATOM 10269 C C . GLN A 1 85 ? -17.117 -14.482 -29.423 1.00 0.00 85 GLN A C 8
ATOM 10270 O O . GLN A 1 85 ? -17.234 -13.291 -29.720 1.00 0.00 85 GLN A O 8
ATOM 10284 N N . GLU A 1 86 ? -17.249 -14.948 -28.151 1.00 0.00 86 GLU A N 8
ATOM 10285 C CA . GLU A 1 86 ? -17.532 -14.061 -27.003 1.00 0.00 86 GLU A CA 8
ATOM 10286 C C . GLU A 1 86 ? -16.311 -13.163 -26.703 1.00 0.00 86 GLU A C 8
ATOM 10287 O O . GLU A 1 86 ? -16.471 -11.965 -26.478 1.00 0.00 86 GLU A O 8
ATOM 10299 N N . LYS A 1 87 ? -15.089 -13.754 -26.752 1.00 0.00 87 LYS A N 8
ATOM 10300 C CA . LYS A 1 87 ? -13.830 -13.032 -26.481 1.00 0.00 87 LYS A CA 8
ATOM 10301 C C . LYS A 1 87 ? -13.468 -12.086 -27.623 1.00 0.00 87 LYS A C 8
ATOM 10302 O O . LYS A 1 87 ? -12.799 -11.082 -27.401 1.00 0.00 87 LYS A O 8
ATOM 10321 N N . ASP A 1 88 ? -13.937 -12.416 -28.836 1.00 0.00 88 ASP A N 8
ATOM 10322 C CA . ASP A 1 88 ? -13.687 -11.612 -30.047 1.00 0.00 88 ASP A CA 8
ATOM 10323 C C . ASP A 1 88 ? -14.402 -10.250 -29.929 1.00 0.00 88 ASP A C 8
ATOM 10324 O O . ASP A 1 88 ? -13.918 -9.235 -30.441 1.00 0.00 88 ASP A O 8
ATOM 10333 N N . LEU A 1 89 ? -15.542 -10.249 -29.212 1.00 0.00 89 LEU A N 8
ATOM 10334 C CA . LEU A 1 89 ? -16.293 -9.019 -28.882 1.00 0.00 89 LEU A CA 8
ATOM 10335 C C . LEU A 1 89 ? -15.484 -8.146 -27.908 1.00 0.00 89 LEU A C 8
ATOM 10336 O O . LEU A 1 89 ? -15.513 -6.916 -27.980 1.00 0.00 89 LEU A O 8
ATOM 10352 N N . GLN A 1 90 ? -14.759 -8.825 -27.001 1.00 0.00 90 GLN A N 8
ATOM 10353 C CA . GLN A 1 90 ? -14.022 -8.186 -25.891 1.00 0.00 90 GLN A CA 8
ATOM 10354 C C . GLN A 1 90 ? -12.635 -7.707 -26.360 1.00 0.00 90 GLN A C 8
ATOM 10355 O O . GLN A 1 90 ? -11.920 -7.035 -25.610 1.00 0.00 90 GLN A O 8
ATOM 10369 N N . LYS A 1 91 ? -12.269 -8.072 -27.602 1.00 0.00 91 LYS A N 8
ATOM 10370 C CA . LYS A 1 91 ? -11.104 -7.523 -28.293 1.00 0.00 91 LYS A CA 8
ATOM 10371 C C . LYS A 1 91 ? -11.464 -6.125 -28.849 1.00 0.00 91 LYS A C 8
ATOM 10372 O O . LYS A 1 91 ? -12.544 -5.969 -29.428 1.00 0.00 91 LYS A O 8
ATOM 10391 N N . PRO A 1 92 ? -10.605 -5.084 -28.631 1.00 0.00 92 PRO A N 8
ATOM 10392 C CA . PRO A 1 92 ? -10.727 -3.780 -29.334 1.00 0.00 92 PRO A CA 8
ATOM 10393 C C . PRO A 1 92 ? -10.727 -3.951 -30.867 1.00 0.00 92 PRO A C 8
ATOM 10394 O O . PRO A 1 92 ? -11.500 -3.305 -31.573 1.00 0.00 92 PRO A O 8
ATOM 10405 N N . ALA A 1 93 ? -9.834 -4.849 -31.340 1.00 0.00 93 ALA A N 8
ATOM 10406 C CA . ALA A 1 93 ? -9.648 -5.194 -32.768 1.00 0.00 93 ALA A CA 8
ATOM 10407 C C . ALA A 1 93 ? -9.077 -4.016 -33.583 1.00 0.00 93 ALA A C 8
ATOM 10408 O O . ALA A 1 93 ? -9.150 -4.011 -34.817 1.00 0.00 93 ALA A O 8
ATOM 10415 N N . TYR A 1 94 ? -8.461 -3.048 -32.879 1.00 0.00 94 TYR A N 8
ATOM 10416 C CA . TYR A 1 94 ? -7.861 -1.860 -33.510 1.00 0.00 94 TYR A CA 8
ATOM 10417 C C . TYR A 1 94 ? -6.705 -1.320 -32.637 1.00 0.00 94 TYR A C 8
ATOM 10418 O O . TYR A 1 94 ? -6.583 -1.682 -31.463 1.00 0.00 94 TYR A O 8
ATOM 10436 N N . THR A 1 95 ? -5.870 -0.446 -33.229 1.00 0.00 95 THR A N 8
ATOM 10437 C CA . THR A 1 95 ? -4.723 0.202 -32.553 1.00 0.00 95 THR A CA 8
ATOM 10438 C C . THR A 1 95 ? -4.992 1.701 -32.281 1.00 0.00 95 THR A C 8
ATOM 10439 O O . THR A 1 95 ? -4.459 2.278 -31.325 1.00 0.00 95 THR A O 8
ATOM 10450 N N . GLY A 1 96 ? -5.822 2.320 -33.135 1.00 0.00 96 GLY A N 8
ATOM 10451 C CA . GLY A 1 96 ? -6.137 3.755 -33.041 1.00 0.00 96 GLY A CA 8
ATOM 10452 C C . GLY A 1 96 ? -5.904 4.491 -34.351 1.00 0.00 96 GLY A C 8
ATOM 10453 O O . GLY A 1 96 ? -6.233 5.675 -34.474 1.00 0.00 96 GLY A O 8
ATOM 10457 N N . TYR A 1 97 ? -5.316 3.774 -35.317 1.00 0.00 97 TYR A N 8
ATOM 10458 C CA . TYR A 1 97 ? -4.953 4.293 -36.644 1.00 0.00 97 TYR A CA 8
ATOM 10459 C C . TYR A 1 97 ? -5.179 3.181 -37.675 1.00 0.00 97 TYR A C 8
ATOM 10460 O O . TYR A 1 97 ? -4.982 2.005 -37.355 1.00 0.00 97 TYR A O 8
ATOM 10478 N N . ASN A 1 98 ? -5.581 3.556 -38.904 1.00 0.00 98 ASN A N 8
ATOM 10479 C CA . ASN A 1 98 ? -5.914 2.587 -39.987 1.00 0.00 98 ASN A CA 8
ATOM 10480 C C . ASN A 1 98 ? -4.722 1.653 -40.288 1.00 0.00 98 ASN A C 8
ATOM 10481 O O . ASN A 1 98 ? -4.900 0.462 -40.562 1.00 0.00 98 ASN A O 8
ATOM 10492 N N . ARG A 1 99 ? -3.509 2.227 -40.209 1.00 0.00 99 ARG A N 8
ATOM 10493 C CA . ARG A 1 99 ? -2.240 1.497 -40.363 1.00 0.00 99 ARG A CA 8
ATOM 10494 C C . ARG A 1 99 ? -1.892 0.725 -39.071 1.00 0.00 99 ARG A C 8
ATOM 10495 O O . ARG A 1 99 ? -2.631 0.766 -38.081 1.00 0.00 99 ARG A O 8
ATOM 10516 N N . ARG A 1 100 ? -0.772 -0.003 -39.093 1.00 0.00 100 ARG A N 8
ATOM 10517 C CA . ARG A 1 100 ? -0.278 -0.754 -37.929 1.00 0.00 100 ARG A CA 8
ATOM 10518 C C . ARG A 1 100 ? 0.921 -0.044 -37.289 1.00 0.00 100 ARG A C 8
ATOM 10519 O O . ARG A 1 100 ? 1.242 1.095 -37.665 1.00 0.00 100 ARG A O 8
ATOM 10540 N N . GLY A 1 101 ? 1.530 -0.722 -36.289 1.00 0.00 101 GLY A N 8
ATOM 10541 C CA . GLY A 1 101 ? 2.574 -0.152 -35.430 1.00 0.00 101 GLY A CA 8
ATOM 10542 C C . GLY A 1 101 ? 3.692 0.576 -36.176 1.00 0.00 101 GLY A C 8
ATOM 10543 O O . GLY A 1 101 ? 4.603 -0.054 -36.715 1.00 0.00 101 GLY A O 8
ATOM 10547 N N . SER A 1 102 ? 3.571 1.910 -36.233 1.00 0.00 102 SER A N 8
ATOM 10548 C CA . SER A 1 102 ? 4.573 2.802 -36.831 1.00 0.00 102 SER A CA 8
ATOM 10549 C C . SER A 1 102 ? 5.472 3.359 -35.714 1.00 0.00 102 SER A C 8
ATOM 10550 O O . SER A 1 102 ? 5.171 4.390 -35.095 1.00 0.00 102 SER A O 8
ATOM 10558 N N . LYS A 1 103 ? 6.541 2.602 -35.412 1.00 0.00 103 LYS A N 8
ATOM 10559 C CA . LYS A 1 103 ? 7.556 2.972 -34.404 1.00 0.00 103 LYS A CA 8
ATOM 10560 C C . LYS A 1 103 ? 8.477 4.077 -34.962 1.00 0.00 103 LYS A C 8
ATOM 10561 O O . LYS A 1 103 ? 9.209 4.723 -34.211 1.00 0.00 103 LYS A O 8
ATOM 10580 N N . ASP A 1 104 ? 8.431 4.263 -36.294 1.00 0.00 104 ASP A N 8
ATOM 10581 C CA . ASP A 1 104 ? 9.134 5.348 -36.996 1.00 0.00 104 ASP A CA 8
ATOM 10582 C C . ASP A 1 104 ? 8.332 5.755 -38.252 1.00 0.00 104 ASP A C 8
ATOM 10583 O O . ASP A 1 104 ? 7.255 5.202 -38.522 1.00 0.00 104 ASP A O 8
ATOM 10592 N N . SER A 1 105 ? 8.858 6.739 -39.005 1.00 0.00 105 SER A N 8
ATOM 10593 C CA . SER A 1 105 ? 8.256 7.209 -40.274 1.00 0.00 105 SER A CA 8
ATOM 10594 C C . SER A 1 105 ? 9.355 7.389 -41.350 1.00 0.00 105 SER A C 8
ATOM 10595 O O . SER A 1 105 ? 9.107 7.950 -42.429 1.00 0.00 105 SER A O 8
ATOM 10603 N N . GLN A 1 106 ? 10.561 6.873 -41.056 1.00 0.00 106 GLN A N 8
ATOM 10604 C CA . GLN A 1 106 ? 11.751 7.036 -41.901 1.00 0.00 106 GLN A CA 8
ATOM 10605 C C . GLN A 1 106 ? 11.761 5.997 -43.038 1.00 0.00 106 GLN A C 8
ATOM 10606 O O . GLN A 1 106 ? 11.312 4.855 -42.868 1.00 0.00 106 GLN A O 8
ATOM 10620 N N . LEU A 1 107 ? 12.292 6.417 -44.191 1.00 0.00 107 LEU A N 8
ATOM 10621 C CA . LEU A 1 107 ? 12.373 5.589 -45.414 1.00 0.00 107 LEU A CA 8
ATOM 10622 C C . LEU A 1 107 ? 13.793 5.653 -46.012 1.00 0.00 107 LEU A C 8
ATOM 10623 O O . LEU A 1 107 ? 14.038 5.156 -47.120 1.00 0.00 107 LEU A O 8
ATOM 10639 N N . ARG A 1 108 ? 14.731 6.251 -45.249 1.00 0.00 108 ARG A N 8
ATOM 10640 C CA . ARG A 1 108 ? 16.116 6.496 -45.681 1.00 0.00 108 ARG A CA 8
ATOM 10641 C C . ARG A 1 108 ? 17.084 5.792 -44.696 1.00 0.00 108 ARG A C 8
ATOM 10642 O O . ARG A 1 108 ? 17.214 6.257 -43.540 1.00 0.00 108 ARG A O 8
ATOM 10665 N N . MET A 1 21 ? -23.989 -39.548 -10.715 1.00 0.00 21 MET A N 9
ATOM 10666 C CA . MET A 1 21 ? -22.963 -38.701 -10.066 1.00 0.00 21 MET A CA 9
ATOM 10667 C C . MET A 1 21 ? -21.808 -38.445 -11.054 1.00 0.00 21 MET A C 9
ATOM 10668 O O . MET A 1 21 ? -21.118 -39.381 -11.461 1.00 0.00 21 MET A O 9
ATOM 10682 N N . ALA A 1 22 ? -21.635 -37.185 -11.475 1.00 0.00 22 ALA A N 9
ATOM 10683 C CA . ALA A 1 22 ? -20.525 -36.787 -12.350 1.00 0.00 22 ALA A CA 9
ATOM 10684 C C . ALA A 1 22 ? -19.210 -36.727 -11.545 1.00 0.00 22 ALA A C 9
ATOM 10685 O O . ALA A 1 22 ? -18.870 -35.691 -10.945 1.00 0.00 22 ALA A O 9
ATOM 10692 N N . SER A 1 23 ? -18.515 -37.882 -11.497 1.00 0.00 23 SER A N 9
ATOM 10693 C CA . SER A 1 23 ? -17.249 -38.048 -10.767 1.00 0.00 23 SER A CA 9
ATOM 10694 C C . SER A 1 23 ? -16.485 -39.257 -11.323 1.00 0.00 23 SER A C 9
ATOM 10695 O O . SER A 1 23 ? -16.994 -40.378 -11.267 1.00 0.00 23 SER A O 9
ATOM 10703 N N . GLY A 1 24 ? -15.281 -39.026 -11.887 1.00 0.00 24 GLY A N 9
ATOM 10704 C CA . GLY A 1 24 ? -14.428 -40.118 -12.382 1.00 0.00 24 GLY A CA 9
ATOM 10705 C C . GLY A 1 24 ? -15.013 -40.855 -13.586 1.00 0.00 24 GLY A C 9
ATOM 10706 O O . GLY A 1 24 ? -14.717 -42.034 -13.808 1.00 0.00 24 GLY A O 9
ATOM 10710 N N . TRP A 1 25 ? -15.863 -40.155 -14.350 1.00 0.00 25 TRP A N 9
ATOM 10711 C CA . TRP A 1 25 ? -16.585 -40.722 -15.511 1.00 0.00 25 TRP A CA 9
ATOM 10712 C C . TRP A 1 25 ? -15.819 -40.437 -16.814 1.00 0.00 25 TRP A C 9
ATOM 10713 O O . TRP A 1 25 ? -15.857 -41.232 -17.755 1.00 0.00 25 TRP A O 9
ATOM 10734 N N . ALA A 1 26 ? -15.138 -39.281 -16.847 1.00 0.00 26 ALA A N 9
ATOM 10735 C CA . ALA A 1 26 ? -14.303 -38.842 -17.991 1.00 0.00 26 ALA A CA 9
ATOM 10736 C C . ALA A 1 26 ? -13.128 -37.998 -17.487 1.00 0.00 26 ALA A C 9
ATOM 10737 O O . ALA A 1 26 ? -12.327 -37.479 -18.270 1.00 0.00 26 ALA A O 9
ATOM 10744 N N . ASN A 1 27 ? -13.023 -37.898 -16.163 1.00 0.00 27 ASN A N 9
ATOM 10745 C CA . ASN A 1 27 ? -12.154 -36.936 -15.478 1.00 0.00 27 ASN A CA 9
ATOM 10746 C C . ASN A 1 27 ? -11.484 -37.607 -14.273 1.00 0.00 27 ASN A C 9
ATOM 10747 O O . ASN A 1 27 ? -12.031 -38.549 -13.693 1.00 0.00 27 ASN A O 9
ATOM 10758 N N . ASP A 1 28 ? -10.301 -37.097 -13.920 1.00 0.00 28 ASP A N 9
ATOM 10759 C CA . ASP A 1 28 ? -9.453 -37.641 -12.835 1.00 0.00 28 ASP A CA 9
ATOM 10760 C C . ASP A 1 28 ? -8.270 -36.682 -12.602 1.00 0.00 28 ASP A C 9
ATOM 10761 O O . ASP A 1 28 ? -8.186 -35.623 -13.235 1.00 0.00 28 ASP A O 9
ATOM 10770 N N . ASP A 1 29 ? -7.358 -37.069 -11.702 1.00 0.00 29 ASP A N 9
ATOM 10771 C CA . ASP A 1 29 ? -6.069 -36.378 -11.511 1.00 0.00 29 ASP A CA 9
ATOM 10772 C C . ASP A 1 29 ? -5.150 -36.704 -12.709 1.00 0.00 29 ASP A C 9
ATOM 10773 O O . ASP A 1 29 ? -4.439 -35.834 -13.224 1.00 0.00 29 ASP A O 9
ATOM 10782 N N . ALA A 1 30 ? -5.231 -37.970 -13.173 1.00 0.00 30 ALA A N 9
ATOM 10783 C CA . ALA A 1 30 ? -4.501 -38.466 -14.358 1.00 0.00 30 ALA A CA 9
ATOM 10784 C C . ALA A 1 30 ? -5.032 -37.848 -15.678 1.00 0.00 30 ALA A C 9
ATOM 10785 O O . ALA A 1 30 ? -4.400 -37.976 -16.731 1.00 0.00 30 ALA A O 9
ATOM 10792 N N . VAL A 1 31 ? -6.203 -37.192 -15.609 1.00 0.00 31 VAL A N 9
ATOM 10793 C CA . VAL A 1 31 ? -6.800 -36.465 -16.747 1.00 0.00 31 VAL A CA 9
ATOM 10794 C C . VAL A 1 31 ? -6.530 -34.949 -16.601 1.00 0.00 31 VAL A C 9
ATOM 10795 O O . VAL A 1 31 ? -6.323 -34.244 -17.598 1.00 0.00 31 VAL A O 9
ATOM 10808 N N . ASN A 1 32 ? -6.491 -34.479 -15.334 1.00 0.00 32 ASN A N 9
ATOM 10809 C CA . ASN A 1 32 ? -6.252 -33.056 -14.998 1.00 0.00 32 ASN A CA 9
ATOM 10810 C C . ASN A 1 32 ? -4.869 -32.604 -15.492 1.00 0.00 32 ASN A C 9
ATOM 10811 O O . ASN A 1 32 ? -4.718 -31.474 -15.964 1.00 0.00 32 ASN A O 9
ATOM 10822 N N . GLU A 1 33 ? -3.880 -33.509 -15.373 1.00 0.00 33 GLU A N 9
ATOM 10823 C CA . GLU A 1 33 ? -2.490 -33.268 -15.819 1.00 0.00 33 GLU A CA 9
ATOM 10824 C C . GLU A 1 33 ? -2.418 -32.970 -17.336 1.00 0.00 33 GLU A C 9
ATOM 10825 O O . GLU A 1 33 ? -1.652 -32.106 -17.758 1.00 0.00 33 GLU A O 9
ATOM 10837 N N . GLN A 1 34 ? -3.253 -33.663 -18.136 1.00 0.00 34 GLN A N 9
ATOM 10838 C CA . GLN A 1 34 ? -3.321 -33.467 -19.605 1.00 0.00 34 GLN A CA 9
ATOM 10839 C C . GLN A 1 34 ? -3.781 -32.034 -19.934 1.00 0.00 34 GLN A C 9
ATOM 10840 O O . GLN A 1 34 ? -3.285 -31.401 -20.871 1.00 0.00 34 GLN A O 9
ATOM 10854 N N . ILE A 1 35 ? -4.741 -31.551 -19.135 1.00 0.00 35 ILE A N 9
ATOM 10855 C CA . ILE A 1 35 ? -5.332 -30.209 -19.285 1.00 0.00 35 ILE A CA 9
ATOM 10856 C C . ILE A 1 35 ? -4.393 -29.130 -18.688 1.00 0.00 35 ILE A C 9
ATOM 10857 O O . ILE A 1 35 ? -4.408 -27.969 -19.114 1.00 0.00 35 ILE A O 9
ATOM 10873 N N . ASN A 1 36 ? -3.561 -29.544 -17.713 1.00 0.00 36 ASN A N 9
ATOM 10874 C CA . ASN A 1 36 ? -2.672 -28.647 -16.952 1.00 0.00 36 ASN A CA 9
ATOM 10875 C C . ASN A 1 36 ? -1.483 -28.176 -17.807 1.00 0.00 36 ASN A C 9
ATOM 10876 O O . ASN A 1 36 ? -0.809 -28.986 -18.453 1.00 0.00 36 ASN A O 9
ATOM 10887 N N . SER A 1 37 ? -1.213 -26.862 -17.746 1.00 0.00 37 SER A N 9
ATOM 10888 C CA . SER A 1 37 ? -0.180 -26.192 -18.548 1.00 0.00 37 SER A CA 9
ATOM 10889 C C . SER A 1 37 ? 1.245 -26.469 -18.018 1.00 0.00 37 SER A C 9
ATOM 10890 O O . SER A 1 37 ? 2.214 -26.286 -18.746 1.00 0.00 37 SER A O 9
ATOM 10898 N N . THR A 1 38 ? 1.365 -26.941 -16.765 1.00 0.00 38 THR A N 9
ATOM 10899 C CA . THR A 1 38 ? 2.676 -27.173 -16.116 1.00 0.00 38 THR A CA 9
ATOM 10900 C C . THR A 1 38 ? 3.513 -28.255 -16.853 1.00 0.00 38 THR A C 9
ATOM 10901 O O . THR A 1 38 ? 4.753 -28.253 -16.782 1.00 0.00 38 THR A O 9
ATOM 10912 N N . ILE A 1 39 ? 2.817 -29.134 -17.598 1.00 0.00 39 ILE A N 9
ATOM 10913 C CA . ILE A 1 39 ? 3.447 -30.201 -18.401 1.00 0.00 39 ILE A CA 9
ATOM 10914 C C . ILE A 1 39 ? 4.286 -29.581 -19.546 1.00 0.00 39 ILE A C 9
ATOM 10915 O O . ILE A 1 39 ? 5.388 -30.070 -19.858 1.00 0.00 39 ILE A O 9
ATOM 10931 N N . GLU A 1 40 ? 3.778 -28.467 -20.121 1.00 0.00 40 GLU A N 9
ATOM 10932 C CA . GLU A 1 40 ? 4.454 -27.772 -21.232 1.00 0.00 40 GLU A CA 9
ATOM 10933 C C . GLU A 1 40 ? 5.718 -27.066 -20.700 1.00 0.00 40 GLU A C 9
ATOM 10934 O O . GLU A 1 40 ? 6.771 -27.117 -21.323 1.00 0.00 40 GLU A O 9
ATOM 10946 N N . ASP A 1 41 ? 5.592 -26.458 -19.504 1.00 0.00 41 ASP A N 9
ATOM 10947 C CA . ASP A 1 41 ? 6.670 -25.662 -18.881 1.00 0.00 41 ASP A CA 9
ATOM 10948 C C . ASP A 1 41 ? 7.865 -26.553 -18.535 1.00 0.00 41 ASP A C 9
ATOM 10949 O O . ASP A 1 41 ? 9.017 -26.166 -18.750 1.00 0.00 41 ASP A O 9
ATOM 10958 N N . ALA A 1 42 ? 7.542 -27.760 -18.041 1.00 0.00 42 ALA A N 9
ATOM 10959 C CA . ALA A 1 42 ? 8.525 -28.800 -17.700 1.00 0.00 42 ALA A CA 9
ATOM 10960 C C . ALA A 1 42 ? 9.355 -29.204 -18.942 1.00 0.00 42 ALA A C 9
ATOM 10961 O O . ALA A 1 42 ? 10.581 -29.089 -18.941 1.00 0.00 42 ALA A O 9
ATOM 10968 N N . ILE A 1 43 ? 8.652 -29.598 -20.021 1.00 0.00 43 ILE A N 9
ATOM 10969 C CA . ILE A 1 43 ? 9.278 -30.109 -21.265 1.00 0.00 43 ILE A CA 9
ATOM 10970 C C . ILE A 1 43 ? 10.001 -28.981 -22.052 1.00 0.00 43 ILE A C 9
ATOM 10971 O O . ILE A 1 43 ? 11.019 -29.230 -22.720 1.00 0.00 43 ILE A O 9
ATOM 10987 N N . ALA A 1 44 ? 9.500 -27.735 -21.933 1.00 0.00 44 ALA A N 9
ATOM 10988 C CA . ALA A 1 44 ? 10.051 -26.579 -22.670 1.00 0.00 44 ALA A CA 9
ATOM 10989 C C . ALA A 1 44 ? 11.440 -26.193 -22.143 1.00 0.00 44 ALA A C 9
ATOM 10990 O O . ALA A 1 44 ? 12.368 -25.966 -22.927 1.00 0.00 44 ALA A O 9
ATOM 10997 N N . ARG A 1 45 ? 11.585 -26.145 -20.806 1.00 0.00 45 ARG A N 9
ATOM 10998 C CA . ARG A 1 45 ? 12.881 -25.834 -20.167 1.00 0.00 45 ARG A CA 9
ATOM 10999 C C . ARG A 1 45 ? 13.784 -27.079 -20.097 1.00 0.00 45 ARG A C 9
ATOM 11000 O O . ARG A 1 45 ? 15.002 -26.954 -19.926 1.00 0.00 45 ARG A O 9
ATOM 11021 N N . ALA A 1 46 ? 13.182 -28.276 -20.253 1.00 0.00 46 ALA A N 9
ATOM 11022 C CA . ALA A 1 46 ? 13.924 -29.549 -20.235 1.00 0.00 46 ALA A CA 9
ATOM 11023 C C . ALA A 1 46 ? 14.730 -29.751 -21.530 1.00 0.00 46 ALA A C 9
ATOM 11024 O O . ALA A 1 46 ? 15.932 -30.018 -21.480 1.00 0.00 46 ALA A O 9
ATOM 11031 N N . ARG A 1 47 ? 14.064 -29.611 -22.698 1.00 0.00 47 ARG A N 9
ATOM 11032 C CA . ARG A 1 47 ? 14.684 -29.939 -24.008 1.00 0.00 47 ARG A CA 9
ATOM 11033 C C . ARG A 1 47 ? 14.396 -28.867 -25.076 1.00 0.00 47 ARG A C 9
ATOM 11034 O O . ARG A 1 47 ? 15.103 -28.796 -26.086 1.00 0.00 47 ARG A O 9
ATOM 11055 N N . GLY A 1 48 ? 13.363 -28.039 -24.853 1.00 0.00 48 GLY A N 9
ATOM 11056 C CA . GLY A 1 48 ? 12.941 -27.032 -25.839 1.00 0.00 48 GLY A CA 9
ATOM 11057 C C . GLY A 1 48 ? 12.131 -27.626 -26.981 1.00 0.00 48 GLY A C 9
ATOM 11058 O O . GLY A 1 48 ? 12.389 -27.347 -28.158 1.00 0.00 48 GLY A O 9
ATOM 11062 N N . GLU A 1 49 ? 11.147 -28.454 -26.619 1.00 0.00 49 GLU A N 9
ATOM 11063 C CA . GLU A 1 49 ? 10.257 -29.145 -27.572 1.00 0.00 49 GLU A CA 9
ATOM 11064 C C . GLU A 1 49 ? 9.013 -28.313 -27.871 1.00 0.00 49 GLU A C 9
ATOM 11065 O O . GLU A 1 49 ? 8.605 -28.178 -29.031 1.00 0.00 49 GLU A O 9
ATOM 11077 N N . ILE A 1 50 ? 8.428 -27.781 -26.789 1.00 0.00 50 ILE A N 9
ATOM 11078 C CA . ILE A 1 50 ? 7.132 -27.100 -26.807 1.00 0.00 50 ILE A CA 9
ATOM 11079 C C . ILE A 1 50 ? 7.141 -25.918 -27.798 1.00 0.00 50 ILE A C 9
ATOM 11080 O O . ILE A 1 50 ? 8.071 -25.101 -27.763 1.00 0.00 50 ILE A O 9
ATOM 11096 N N . PRO A 1 51 ? 6.121 -25.830 -28.710 1.00 0.00 51 PRO A N 9
ATOM 11097 C CA . PRO A 1 51 ? 6.067 -24.774 -29.746 1.00 0.00 51 PRO A CA 9
ATOM 11098 C C . PRO A 1 51 ? 5.791 -23.376 -29.149 1.00 0.00 51 PRO A C 9
ATOM 11099 O O . PRO A 1 51 ? 5.881 -23.172 -27.932 1.00 0.00 51 PRO A O 9
ATOM 11110 N N . ARG A 1 52 ? 5.440 -22.422 -30.017 1.00 0.00 52 ARG A N 9
ATOM 11111 C CA . ARG A 1 52 ? 5.346 -20.988 -29.664 1.00 0.00 52 ARG A CA 9
ATOM 11112 C C . ARG A 1 52 ? 3.991 -20.631 -29.010 1.00 0.00 52 ARG A C 9
ATOM 11113 O O . ARG A 1 52 ? 3.693 -19.451 -28.802 1.00 0.00 52 ARG A O 9
ATOM 11134 N N . GLY A 1 53 ? 3.187 -21.662 -28.668 1.00 0.00 53 GLY A N 9
ATOM 11135 C CA . GLY A 1 53 ? 1.897 -21.464 -28.002 1.00 0.00 53 GLY A CA 9
ATOM 11136 C C . GLY A 1 53 ? 0.835 -20.965 -28.953 1.00 0.00 53 GLY A C 9
ATOM 11137 O O . GLY A 1 53 ? 0.026 -20.106 -28.607 1.00 0.00 53 GLY A O 9
ATOM 11141 N N . GLU A 1 54 ? 0.861 -21.502 -30.168 1.00 0.00 54 GLU A N 9
ATOM 11142 C CA . GLU A 1 54 ? -0.050 -21.108 -31.253 1.00 0.00 54 GLU A CA 9
ATOM 11143 C C . GLU A 1 54 ? -1.276 -22.080 -31.289 1.00 0.00 54 GLU A C 9
ATOM 11144 O O . GLU A 1 54 ? -1.660 -22.624 -30.242 1.00 0.00 54 GLU A O 9
ATOM 11156 N N . SER A 1 55 ? -1.894 -22.251 -32.484 1.00 0.00 55 SER A N 9
ATOM 11157 C CA . SER A 1 55 ? -3.125 -23.038 -32.685 1.00 0.00 55 SER A CA 9
ATOM 11158 C C . SER A 1 55 ? -3.056 -24.461 -32.084 1.00 0.00 55 SER A C 9
ATOM 11159 O O . SER A 1 55 ? -2.342 -25.339 -32.580 1.00 0.00 55 SER A O 9
ATOM 11167 N N . LEU A 1 56 ? -3.801 -24.638 -30.984 1.00 0.00 56 LEU A N 9
ATOM 11168 C CA . LEU A 1 56 ? -3.911 -25.918 -30.246 1.00 0.00 56 LEU A CA 9
ATOM 11169 C C . LEU A 1 56 ? -5.151 -26.714 -30.723 1.00 0.00 56 LEU A C 9
ATOM 11170 O O . LEU A 1 56 ? -5.870 -26.259 -31.619 1.00 0.00 56 LEU A O 9
ATOM 11186 N N . ASP A 1 57 ? -5.403 -27.892 -30.107 1.00 0.00 57 ASP A N 9
ATOM 11187 C CA . ASP A 1 57 ? -6.563 -28.774 -30.453 1.00 0.00 57 ASP A CA 9
ATOM 11188 C C . ASP A 1 57 ? -7.476 -29.020 -29.236 1.00 0.00 57 ASP A C 9
ATOM 11189 O O . ASP A 1 57 ? -8.409 -29.831 -29.301 1.00 0.00 57 ASP A O 9
ATOM 11198 N N . GLU A 1 58 ? -7.237 -28.263 -28.147 1.00 0.00 58 GLU A N 9
ATOM 11199 C CA . GLU A 1 58 ? -8.006 -28.346 -26.888 1.00 0.00 58 GLU A CA 9
ATOM 11200 C C . GLU A 1 58 ? -8.192 -26.936 -26.301 1.00 0.00 58 GLU A C 9
ATOM 11201 O O . GLU A 1 58 ? -7.226 -26.308 -25.864 1.00 0.00 58 GLU A O 9
ATOM 11213 N N . CYS A 1 59 ? -9.438 -26.453 -26.350 1.00 0.00 59 CYS A N 9
ATOM 11214 C CA . CYS A 1 59 ? -9.882 -25.167 -25.760 1.00 0.00 59 CYS A CA 9
ATOM 11215 C C . CYS A 1 59 ? -9.459 -25.021 -24.290 1.00 0.00 59 CYS A C 9
ATOM 11216 O O . CYS A 1 59 ? -9.826 -25.854 -23.477 1.00 0.00 59 CYS A O 9
ATOM 11223 N N . GLU A 1 60 ? -8.722 -23.948 -23.955 1.00 0.00 60 GLU A N 9
ATOM 11224 C CA . GLU A 1 60 ? -8.206 -23.734 -22.575 1.00 0.00 60 GLU A CA 9
ATOM 11225 C C . GLU A 1 60 ? -9.341 -23.463 -21.550 1.00 0.00 60 GLU A C 9
ATOM 11226 O O . GLU A 1 60 ? -9.131 -23.569 -20.339 1.00 0.00 60 GLU A O 9
ATOM 11238 N N . GLU A 1 61 ? -10.543 -23.131 -22.059 1.00 0.00 61 GLU A N 9
ATOM 11239 C CA . GLU A 1 61 ? -11.706 -22.754 -21.229 1.00 0.00 61 GLU A CA 9
ATOM 11240 C C . GLU A 1 61 ? -12.431 -23.999 -20.733 1.00 0.00 61 GLU A C 9
ATOM 11241 O O . GLU A 1 61 ? -12.624 -24.191 -19.529 1.00 0.00 61 GLU A O 9
ATOM 11253 N N . CYS A 1 62 ? -12.832 -24.852 -21.689 1.00 0.00 62 CYS A N 9
ATOM 11254 C CA . CYS A 1 62 ? -13.746 -25.972 -21.411 1.00 0.00 62 CYS A CA 9
ATOM 11255 C C . CYS A 1 62 ? -13.201 -27.317 -21.933 1.00 0.00 62 CYS A C 9
ATOM 11256 O O . CYS A 1 62 ? -13.910 -28.326 -21.892 1.00 0.00 62 CYS A O 9
ATOM 11263 N N . GLY A 1 63 ? -11.921 -27.322 -22.376 1.00 0.00 63 GLY A N 9
ATOM 11264 C CA . GLY A 1 63 ? -11.255 -28.516 -22.960 1.00 0.00 63 GLY A CA 9
ATOM 11265 C C . GLY A 1 63 ? -11.987 -29.117 -24.162 1.00 0.00 63 GLY A C 9
ATOM 11266 O O . GLY A 1 63 ? -11.847 -30.305 -24.462 1.00 0.00 63 GLY A O 9
ATOM 11270 N N . ALA A 1 64 ? -12.757 -28.266 -24.850 1.00 0.00 64 ALA A N 9
ATOM 11271 C CA . ALA A 1 64 ? -13.569 -28.657 -26.009 1.00 0.00 64 ALA A CA 9
ATOM 11272 C C . ALA A 1 64 ? -12.680 -28.858 -27.251 1.00 0.00 64 ALA A C 9
ATOM 11273 O O . ALA A 1 64 ? -11.660 -28.153 -27.384 1.00 0.00 64 ALA A O 9
ATOM 11280 N N . PRO A 1 65 ? -13.050 -29.808 -28.174 1.00 0.00 65 PRO A N 9
ATOM 11281 C CA . PRO A 1 65 ? -12.332 -30.002 -29.450 1.00 0.00 65 PRO A CA 9
ATOM 11282 C C . PRO A 1 65 ? -12.285 -28.706 -30.293 1.00 0.00 65 PRO A C 9
ATOM 11283 O O . PRO A 1 65 ? -13.331 -28.160 -30.677 1.00 0.00 65 PRO A O 9
ATOM 11294 N N . ILE A 1 66 ? -11.065 -28.187 -30.484 1.00 0.00 66 ILE A N 9
ATOM 11295 C CA . ILE A 1 66 ? -10.807 -27.050 -31.374 1.00 0.00 66 ILE A CA 9
ATOM 11296 C C . ILE A 1 66 ? -10.969 -27.508 -32.834 1.00 0.00 66 ILE A C 9
ATOM 11297 O O . ILE A 1 66 ? -10.309 -28.471 -33.241 1.00 0.00 66 ILE A O 9
ATOM 11313 N N . PRO A 1 67 ? -11.856 -26.848 -33.638 1.00 0.00 67 PRO A N 9
ATOM 11314 C CA . PRO A 1 67 ? -11.997 -27.166 -35.063 1.00 0.00 67 PRO A CA 9
ATOM 11315 C C . PRO A 1 67 ? -10.799 -26.617 -35.862 1.00 0.00 67 PRO A C 9
ATOM 11316 O O . PRO A 1 67 ? -10.250 -25.549 -35.533 1.00 0.00 67 PRO A O 9
ATOM 11327 N N . GLN A 1 68 ? -10.403 -27.350 -36.913 1.00 0.00 68 GLN A N 9
ATOM 11328 C CA . GLN A 1 68 ? -9.277 -26.971 -37.775 1.00 0.00 68 GLN A CA 9
ATOM 11329 C C . GLN A 1 68 ? -9.578 -25.658 -38.526 1.00 0.00 68 GLN A C 9
ATOM 11330 O O . GLN A 1 68 ? -8.653 -25.007 -39.017 1.00 0.00 68 GLN A O 9
ATOM 11344 N N . ALA A 1 69 ? -10.879 -25.290 -38.581 1.00 0.00 69 ALA A N 9
ATOM 11345 C CA . ALA A 1 69 ? -11.350 -24.033 -39.175 1.00 0.00 69 ALA A CA 9
ATOM 11346 C C . ALA A 1 69 ? -10.803 -22.841 -38.374 1.00 0.00 69 ALA A C 9
ATOM 11347 O O . ALA A 1 69 ? -10.334 -21.861 -38.945 1.00 0.00 69 ALA A O 9
ATOM 11354 N N . ARG A 1 70 ? -10.844 -22.968 -37.034 1.00 0.00 70 ARG A N 9
ATOM 11355 C CA . ARG A 1 70 ? -10.321 -21.951 -36.101 1.00 0.00 70 ARG A CA 9
ATOM 11356 C C . ARG A 1 70 ? -8.786 -21.903 -36.107 1.00 0.00 70 ARG A C 9
ATOM 11357 O O . ARG A 1 70 ? -8.203 -20.841 -35.882 1.00 0.00 70 ARG A O 9
ATOM 11378 N N . ARG A 1 71 ? -8.139 -23.055 -36.356 1.00 0.00 71 ARG A N 9
ATOM 11379 C CA . ARG A 1 71 ? -6.659 -23.145 -36.386 1.00 0.00 71 ARG A CA 9
ATOM 11380 C C . ARG A 1 71 ? -6.062 -22.374 -37.586 1.00 0.00 71 ARG A C 9
ATOM 11381 O O . ARG A 1 71 ? -5.008 -21.737 -37.466 1.00 0.00 71 ARG A O 9
ATOM 11402 N N . GLU A 1 72 ? -6.753 -22.443 -38.736 1.00 0.00 72 GLU A N 9
ATOM 11403 C CA . GLU A 1 72 ? -6.319 -21.766 -39.985 1.00 0.00 72 GLU A CA 9
ATOM 11404 C C . GLU A 1 72 ? -6.843 -20.317 -40.059 1.00 0.00 72 GLU A C 9
ATOM 11405 O O . GLU A 1 72 ? -6.213 -19.458 -40.693 1.00 0.00 72 GLU A O 9
ATOM 11417 N N . ALA A 1 73 ? -8.006 -20.060 -39.434 1.00 0.00 73 ALA A N 9
ATOM 11418 C CA . ALA A 1 73 ? -8.607 -18.704 -39.371 1.00 0.00 73 ALA A CA 9
ATOM 11419 C C . ALA A 1 73 ? -7.814 -17.800 -38.419 1.00 0.00 73 ALA A C 9
ATOM 11420 O O . ALA A 1 73 ? -7.605 -16.608 -38.687 1.00 0.00 73 ALA A O 9
ATOM 11427 N N . ILE A 1 74 ? -7.391 -18.389 -37.294 1.00 0.00 74 ILE A N 9
ATOM 11428 C CA . ILE A 1 74 ? -6.685 -17.688 -36.219 1.00 0.00 74 ILE A CA 9
ATOM 11429 C C . ILE A 1 74 ? -5.290 -18.321 -36.064 1.00 0.00 74 ILE A C 9
ATOM 11430 O O . ILE A 1 74 ? -5.196 -19.472 -35.620 1.00 0.00 74 ILE A O 9
ATOM 11446 N N . PRO A 1 75 ? -4.186 -17.604 -36.453 1.00 0.00 75 PRO A N 9
ATOM 11447 C CA . PRO A 1 75 ? -2.801 -18.103 -36.285 1.00 0.00 75 PRO A CA 9
ATOM 11448 C C . PRO A 1 75 ? -2.378 -18.039 -34.803 1.00 0.00 75 PRO A C 9
ATOM 11449 O O . PRO A 1 75 ? -1.624 -17.154 -34.369 1.00 0.00 75 PRO A O 9
ATOM 11460 N N . GLY A 1 76 ? -2.922 -18.988 -34.034 1.00 0.00 76 GLY A N 9
ATOM 11461 C CA . GLY A 1 76 ? -2.759 -19.029 -32.591 1.00 0.00 76 GLY A CA 9
ATOM 11462 C C . GLY A 1 76 ? -4.091 -19.036 -31.871 1.00 0.00 76 GLY A C 9
ATOM 11463 O O . GLY A 1 76 ? -4.355 -18.165 -31.035 1.00 0.00 76 GLY A O 9
ATOM 11467 N N . VAL A 1 77 ? -4.951 -20.013 -32.213 1.00 0.00 77 VAL A N 9
ATOM 11468 C CA . VAL A 1 77 ? -6.256 -20.184 -31.548 1.00 0.00 77 VAL A CA 9
ATOM 11469 C C . VAL A 1 77 ? -6.061 -20.844 -30.168 1.00 0.00 77 VAL A C 9
ATOM 11470 O O . VAL A 1 77 ? -5.189 -21.702 -29.990 1.00 0.00 77 VAL A O 9
ATOM 11483 N N . ARG A 1 78 ? -6.860 -20.390 -29.202 1.00 0.00 78 ARG A N 9
ATOM 11484 C CA . ARG A 1 78 ? -6.821 -20.835 -27.796 1.00 0.00 78 ARG A CA 9
ATOM 11485 C C . ARG A 1 78 ? -8.157 -21.501 -27.424 1.00 0.00 78 ARG A C 9
ATOM 11486 O O . ARG A 1 78 ? -8.232 -22.420 -26.596 1.00 0.00 78 ARG A O 9
ATOM 11507 N N . LEU A 1 79 ? -9.213 -20.985 -28.064 1.00 0.00 79 LEU A N 9
ATOM 11508 C CA . LEU A 1 79 ? -10.604 -21.105 -27.618 1.00 0.00 79 LEU A CA 9
ATOM 11509 C C . LEU A 1 79 ? -11.444 -21.772 -28.707 1.00 0.00 79 LEU A C 9
ATOM 11510 O O . LEU A 1 79 ? -11.283 -21.455 -29.892 1.00 0.00 79 LEU A O 9
ATOM 11526 N N . CYS A 1 80 ? -12.334 -22.699 -28.307 1.00 0.00 80 CYS A N 9
ATOM 11527 C CA . CYS A 1 80 ? -13.289 -23.335 -29.239 1.00 0.00 80 CYS A CA 9
ATOM 11528 C C . CYS A 1 80 ? -14.277 -22.272 -29.709 1.00 0.00 80 CYS A C 9
ATOM 11529 O O . CYS A 1 80 ? -14.473 -21.289 -28.992 1.00 0.00 80 CYS A O 9
ATOM 11536 N N . ILE A 1 81 ? -14.925 -22.500 -30.864 1.00 0.00 81 ILE A N 9
ATOM 11537 C CA . ILE A 1 81 ? -15.719 -21.471 -31.598 1.00 0.00 81 ILE A CA 9
ATOM 11538 C C . ILE A 1 81 ? -16.763 -20.742 -30.688 1.00 0.00 81 ILE A C 9
ATOM 11539 O O . ILE A 1 81 ? -17.084 -19.566 -30.907 1.00 0.00 81 ILE A O 9
ATOM 11555 N N . HIS A 1 82 ? -17.199 -21.430 -29.624 1.00 0.00 82 HIS A N 9
ATOM 11556 C CA . HIS A 1 82 ? -18.183 -20.908 -28.646 1.00 0.00 82 HIS A CA 9
ATOM 11557 C C . HIS A 1 82 ? -17.509 -19.924 -27.647 1.00 0.00 82 HIS A C 9
ATOM 11558 O O . HIS A 1 82 ? -18.013 -18.814 -27.428 1.00 0.00 82 HIS A O 9
ATOM 11573 N N . CYS A 1 83 ? -16.348 -20.325 -27.066 1.00 0.00 83 CYS A N 9
ATOM 11574 C CA . CYS A 1 83 ? -15.592 -19.476 -26.116 1.00 0.00 83 CYS A CA 9
ATOM 11575 C C . CYS A 1 83 ? -14.771 -18.411 -26.864 1.00 0.00 83 CYS A C 9
ATOM 11576 O O . CYS A 1 83 ? -14.285 -17.457 -26.258 1.00 0.00 83 CYS A O 9
ATOM 11583 N N . GLN A 1 84 ? -14.561 -18.612 -28.176 1.00 0.00 84 GLN A N 9
ATOM 11584 C CA . GLN A 1 84 ? -13.737 -17.709 -28.987 1.00 0.00 84 GLN A CA 9
ATOM 11585 C C . GLN A 1 84 ? -14.550 -16.474 -29.369 1.00 0.00 84 GLN A C 9
ATOM 11586 O O . GLN A 1 84 ? -14.090 -15.358 -29.153 1.00 0.00 84 GLN A O 9
ATOM 11600 N N . GLN A 1 85 ? -15.762 -16.697 -29.915 1.00 0.00 85 GLN A N 9
ATOM 11601 C CA . GLN A 1 85 ? -16.603 -15.619 -30.485 1.00 0.00 85 GLN A CA 9
ATOM 11602 C C . GLN A 1 85 ? -16.885 -14.491 -29.471 1.00 0.00 85 GLN A C 9
ATOM 11603 O O . GLN A 1 85 ? -16.904 -13.316 -29.844 1.00 0.00 85 GLN A O 9
ATOM 11617 N N . GLU A 1 86 ? -17.073 -14.866 -28.196 1.00 0.00 86 GLU A N 9
ATOM 11618 C CA . GLU A 1 86 ? -17.271 -13.905 -27.092 1.00 0.00 86 GLU A CA 9
ATOM 11619 C C . GLU A 1 86 ? -16.007 -13.042 -26.864 1.00 0.00 86 GLU A C 9
ATOM 11620 O O . GLU A 1 86 ? -16.096 -11.813 -26.817 1.00 0.00 86 GLU A O 9
ATOM 11632 N N . LYS A 1 87 ? -14.827 -13.697 -26.787 1.00 0.00 87 LYS A N 9
ATOM 11633 C CA . LYS A 1 87 ? -13.536 -13.023 -26.520 1.00 0.00 87 LYS A CA 9
ATOM 11634 C C . LYS A 1 87 ? -13.059 -12.231 -27.750 1.00 0.00 87 LYS A C 9
ATOM 11635 O O . LYS A 1 87 ? -12.291 -11.269 -27.626 1.00 0.00 87 LYS A O 9
ATOM 11654 N N . ASP A 1 88 ? -13.529 -12.659 -28.929 1.00 0.00 88 ASP A N 9
ATOM 11655 C CA . ASP A 1 88 ? -13.179 -12.055 -30.221 1.00 0.00 88 ASP A CA 9
ATOM 11656 C C . ASP A 1 88 ? -13.733 -10.619 -30.303 1.00 0.00 88 ASP A C 9
ATOM 11657 O O . ASP A 1 88 ? -13.103 -9.729 -30.880 1.00 0.00 88 ASP A O 9
ATOM 11666 N N . LEU A 1 89 ? -14.908 -10.411 -29.685 1.00 0.00 89 LEU A N 9
ATOM 11667 C CA . LEU A 1 89 ? -15.549 -9.084 -29.591 1.00 0.00 89 LEU A CA 9
ATOM 11668 C C . LEU A 1 89 ? -14.703 -8.138 -28.709 1.00 0.00 89 LEU A C 9
ATOM 11669 O O . LEU A 1 89 ? -14.590 -6.936 -28.980 1.00 0.00 89 LEU A O 9
ATOM 11685 N N . GLN A 1 90 ? -14.079 -8.729 -27.674 1.00 0.00 90 GLN A N 9
ATOM 11686 C CA . GLN A 1 90 ? -13.422 -7.993 -26.573 1.00 0.00 90 GLN A CA 9
ATOM 11687 C C . GLN A 1 90 ? -11.991 -7.550 -26.941 1.00 0.00 90 GLN A C 9
ATOM 11688 O O . GLN A 1 90 ? -11.394 -6.749 -26.206 1.00 0.00 90 GLN A O 9
ATOM 11702 N N . LYS A 1 91 ? -11.449 -8.083 -28.062 1.00 0.00 91 LYS A N 9
ATOM 11703 C CA . LYS A 1 91 ? -10.077 -7.768 -28.527 1.00 0.00 91 LYS A CA 9
ATOM 11704 C C . LYS A 1 91 ? -9.905 -6.243 -28.747 1.00 0.00 91 LYS A C 9
ATOM 11705 O O . LYS A 1 91 ? -10.789 -5.615 -29.351 1.00 0.00 91 LYS A O 9
ATOM 11724 N N . PRO A 1 92 ? -8.787 -5.618 -28.236 1.00 0.00 92 PRO A N 9
ATOM 11725 C CA . PRO A 1 92 ? -8.514 -4.183 -28.473 1.00 0.00 92 PRO A CA 9
ATOM 11726 C C . PRO A 1 92 ? -8.369 -3.868 -29.982 1.00 0.00 92 PRO A C 9
ATOM 11727 O O . PRO A 1 92 ? -9.117 -3.029 -30.513 1.00 0.00 92 PRO A O 9
ATOM 11738 N N . ALA A 1 93 ? -7.417 -4.563 -30.655 1.00 0.00 93 ALA A N 9
ATOM 11739 C CA . ALA A 1 93 ? -7.137 -4.404 -32.106 1.00 0.00 93 ALA A CA 9
ATOM 11740 C C . ALA A 1 93 ? -6.654 -2.970 -32.466 1.00 0.00 93 ALA A C 9
ATOM 11741 O O . ALA A 1 93 ? -6.633 -2.580 -33.638 1.00 0.00 93 ALA A O 9
ATOM 11748 N N . TYR A 1 94 ? -6.208 -2.228 -31.440 1.00 0.00 94 TYR A N 9
ATOM 11749 C CA . TYR A 1 94 ? -5.681 -0.861 -31.581 1.00 0.00 94 TYR A CA 9
ATOM 11750 C C . TYR A 1 94 ? -4.583 -0.655 -30.526 1.00 0.00 94 TYR A C 9
ATOM 11751 O O . TYR A 1 94 ? -4.623 -1.280 -29.457 1.00 0.00 94 TYR A O 9
ATOM 11769 N N . THR A 1 95 ? -3.612 0.226 -30.809 1.00 0.00 95 THR A N 9
ATOM 11770 C CA . THR A 1 95 ? -2.568 0.598 -29.835 1.00 0.00 95 THR A CA 9
ATOM 11771 C C . THR A 1 95 ? -2.554 2.130 -29.672 1.00 0.00 95 THR A C 9
ATOM 11772 O O . THR A 1 95 ? -1.768 2.838 -30.309 1.00 0.00 95 THR A O 9
ATOM 11783 N N . GLY A 1 96 ? -3.485 2.626 -28.840 1.00 0.00 96 GLY A N 9
ATOM 11784 C CA . GLY A 1 96 ? -3.705 4.061 -28.661 1.00 0.00 96 GLY A CA 9
ATOM 11785 C C . GLY A 1 96 ? -3.137 4.596 -27.358 1.00 0.00 96 GLY A C 9
ATOM 11786 O O . GLY A 1 96 ? -3.791 5.389 -26.665 1.00 0.00 96 GLY A O 9
ATOM 11790 N N . TYR A 1 97 ? -1.913 4.169 -27.011 1.00 0.00 97 TYR A N 9
ATOM 11791 C CA . TYR A 1 97 ? -1.196 4.662 -25.816 1.00 0.00 97 TYR A CA 9
ATOM 11792 C C . TYR A 1 97 ? 0.127 5.328 -26.216 1.00 0.00 97 TYR A C 9
ATOM 11793 O O . TYR A 1 97 ? 0.719 4.987 -27.241 1.00 0.00 97 TYR A O 9
ATOM 11811 N N . ASN A 1 98 ? 0.591 6.251 -25.356 1.00 0.00 98 ASN A N 9
ATOM 11812 C CA . ASN A 1 98 ? 1.750 7.127 -25.621 1.00 0.00 98 ASN A CA 9
ATOM 11813 C C . ASN A 1 98 ? 3.078 6.353 -25.659 1.00 0.00 98 ASN A C 9
ATOM 11814 O O . ASN A 1 98 ? 4.083 6.882 -26.160 1.00 0.00 98 ASN A O 9
ATOM 11825 N N . ARG A 1 99 ? 3.084 5.110 -25.131 1.00 0.00 99 ARG A N 9
ATOM 11826 C CA . ARG A 1 99 ? 4.277 4.241 -25.143 1.00 0.00 99 ARG A CA 9
ATOM 11827 C C . ARG A 1 99 ? 4.510 3.690 -26.560 1.00 0.00 99 ARG A C 9
ATOM 11828 O O . ARG A 1 99 ? 4.047 2.600 -26.914 1.00 0.00 99 ARG A O 9
ATOM 11849 N N . ARG A 1 100 ? 5.181 4.511 -27.377 1.00 0.00 100 ARG A N 9
ATOM 11850 C CA . ARG A 1 100 ? 5.553 4.193 -28.754 1.00 0.00 100 ARG A CA 9
ATOM 11851 C C . ARG A 1 100 ? 7.056 4.418 -28.890 1.00 0.00 100 ARG A C 9
ATOM 11852 O O . ARG A 1 100 ? 7.515 5.556 -29.040 1.00 0.00 100 ARG A O 9
ATOM 11873 N N . GLY A 1 101 ? 7.811 3.328 -28.748 1.00 0.00 101 GLY A N 9
ATOM 11874 C CA . GLY A 1 101 ? 9.261 3.352 -28.803 1.00 0.00 101 GLY A CA 9
ATOM 11875 C C . GLY A 1 101 ? 9.840 2.179 -28.038 1.00 0.00 101 GLY A C 9
ATOM 11876 O O . GLY A 1 101 ? 10.662 2.360 -27.129 1.00 0.00 101 GLY A O 9
ATOM 11880 N N . SER A 1 102 ? 9.381 0.969 -28.400 1.00 0.00 102 SER A N 9
ATOM 11881 C CA . SER A 1 102 ? 9.857 -0.290 -27.808 1.00 0.00 102 SER A CA 9
ATOM 11882 C C . SER A 1 102 ? 11.274 -0.608 -28.325 1.00 0.00 102 SER A C 9
ATOM 11883 O O . SER A 1 102 ? 11.455 -1.345 -29.304 1.00 0.00 102 SER A O 9
ATOM 11891 N N . LYS A 1 103 ? 12.275 0.024 -27.689 1.00 0.00 103 LYS A N 9
ATOM 11892 C CA . LYS A 1 103 ? 13.675 -0.060 -28.108 1.00 0.00 103 LYS A CA 9
ATOM 11893 C C . LYS A 1 103 ? 14.424 -1.041 -27.209 1.00 0.00 103 LYS A C 9
ATOM 11894 O O . LYS A 1 103 ? 14.393 -0.906 -25.977 1.00 0.00 103 LYS A O 9
ATOM 11913 N N . ASP A 1 104 ? 15.071 -2.041 -27.827 1.00 0.00 104 ASP A N 9
ATOM 11914 C CA . ASP A 1 104 ? 15.891 -3.026 -27.116 1.00 0.00 104 ASP A CA 9
ATOM 11915 C C . ASP A 1 104 ? 17.097 -2.336 -26.456 1.00 0.00 104 ASP A C 9
ATOM 11916 O O . ASP A 1 104 ? 18.121 -2.080 -27.102 1.00 0.00 104 ASP A O 9
ATOM 11925 N N . SER A 1 105 ? 16.935 -2.035 -25.162 1.00 0.00 105 SER A N 9
ATOM 11926 C CA . SER A 1 105 ? 17.952 -1.382 -24.322 1.00 0.00 105 SER A CA 9
ATOM 11927 C C . SER A 1 105 ? 18.890 -2.454 -23.700 1.00 0.00 105 SER A C 9
ATOM 11928 O O . SER A 1 105 ? 19.405 -2.294 -22.589 1.00 0.00 105 SER A O 9
ATOM 11936 N N . GLN A 1 106 ? 19.138 -3.535 -24.472 1.00 0.00 106 GLN A N 9
ATOM 11937 C CA . GLN A 1 106 ? 19.827 -4.757 -24.002 1.00 0.00 106 GLN A CA 9
ATOM 11938 C C . GLN A 1 106 ? 21.105 -5.012 -24.822 1.00 0.00 106 GLN A C 9
ATOM 11939 O O . GLN A 1 106 ? 21.216 -4.564 -25.968 1.00 0.00 106 GLN A O 9
ATOM 11953 N N . LEU A 1 107 ? 22.054 -5.739 -24.213 1.00 0.00 107 LEU A N 9
ATOM 11954 C CA . LEU A 1 107 ? 23.362 -6.096 -24.816 1.00 0.00 107 LEU A CA 9
ATOM 11955 C C . LEU A 1 107 ? 23.222 -7.214 -25.891 1.00 0.00 107 LEU A C 9
ATOM 11956 O O . LEU A 1 107 ? 23.691 -8.354 -25.744 1.00 0.00 107 LEU A O 9
ATOM 11972 N N . ARG A 1 108 ? 22.568 -6.852 -27.004 1.00 0.00 108 ARG A N 9
ATOM 11973 C CA . ARG A 1 108 ? 22.284 -7.777 -28.122 1.00 0.00 108 ARG A CA 9
ATOM 11974 C C . ARG A 1 108 ? 22.736 -7.173 -29.474 1.00 0.00 108 ARG A C 9
ATOM 11975 O O . ARG A 1 108 ? 22.967 -5.950 -29.552 1.00 0.00 108 ARG A O 9
ATOM 11998 N N . MET A 1 21 ? 11.074 -8.028 -51.349 1.00 0.00 21 MET A N 10
ATOM 11999 C CA . MET A 1 21 ? 11.687 -7.437 -50.133 1.00 0.00 21 MET A CA 10
ATOM 12000 C C . MET A 1 21 ? 10.807 -7.784 -48.920 1.00 0.00 21 MET A C 10
ATOM 12001 O O . MET A 1 21 ? 9.862 -7.053 -48.583 1.00 0.00 21 MET A O 10
ATOM 12015 N N . ALA A 1 22 ? 11.094 -8.942 -48.299 1.00 0.00 22 ALA A N 10
ATOM 12016 C CA . ALA A 1 22 ? 10.332 -9.456 -47.153 1.00 0.00 22 ALA A CA 10
ATOM 12017 C C . ALA A 1 22 ? 10.845 -8.825 -45.849 1.00 0.00 22 ALA A C 10
ATOM 12018 O O . ALA A 1 22 ? 11.699 -9.396 -45.156 1.00 0.00 22 ALA A O 10
ATOM 12025 N N . SER A 1 23 ? 10.289 -7.643 -45.524 1.00 0.00 23 SER A N 10
ATOM 12026 C CA . SER A 1 23 ? 10.692 -6.833 -44.370 1.00 0.00 23 SER A CA 10
ATOM 12027 C C . SER A 1 23 ? 9.550 -5.861 -44.034 1.00 0.00 23 SER A C 10
ATOM 12028 O O . SER A 1 23 ? 8.891 -5.346 -44.949 1.00 0.00 23 SER A O 10
ATOM 12036 N N . GLY A 1 24 ? 9.310 -5.627 -42.732 1.00 0.00 24 GLY A N 10
ATOM 12037 C CA . GLY A 1 24 ? 8.215 -4.756 -42.292 1.00 0.00 24 GLY A CA 10
ATOM 12038 C C . GLY A 1 24 ? 6.846 -5.426 -42.415 1.00 0.00 24 GLY A C 10
ATOM 12039 O O . GLY A 1 24 ? 5.841 -4.758 -42.693 1.00 0.00 24 GLY A O 10
ATOM 12043 N N . TRP A 1 25 ? 6.814 -6.750 -42.190 1.00 0.00 25 TRP A N 10
ATOM 12044 C CA . TRP A 1 25 ? 5.593 -7.572 -42.377 1.00 0.00 25 TRP A CA 10
ATOM 12045 C C . TRP A 1 25 ? 5.503 -8.674 -41.295 1.00 0.00 25 TRP A C 10
ATOM 12046 O O . TRP A 1 25 ? 4.425 -8.935 -40.755 1.00 0.00 25 TRP A O 10
ATOM 12067 N N . ALA A 1 26 ? 6.659 -9.280 -40.978 1.00 0.00 26 ALA A N 10
ATOM 12068 C CA . ALA A 1 26 ? 6.771 -10.459 -40.104 1.00 0.00 26 ALA A CA 10
ATOM 12069 C C . ALA A 1 26 ? 8.252 -10.730 -39.813 1.00 0.00 26 ALA A C 10
ATOM 12070 O O . ALA A 1 26 ? 8.616 -11.054 -38.684 1.00 0.00 26 ALA A O 10
ATOM 12077 N N . ASN A 1 27 ? 9.111 -10.593 -40.856 1.00 0.00 27 ASN A N 10
ATOM 12078 C CA . ASN A 1 27 ? 10.577 -10.729 -40.712 1.00 0.00 27 ASN A CA 10
ATOM 12079 C C . ASN A 1 27 ? 11.147 -9.440 -40.093 1.00 0.00 27 ASN A C 10
ATOM 12080 O O . ASN A 1 27 ? 11.777 -8.616 -40.773 1.00 0.00 27 ASN A O 10
ATOM 12091 N N . ASP A 1 28 ? 10.879 -9.277 -38.791 1.00 0.00 28 ASP A N 10
ATOM 12092 C CA . ASP A 1 28 ? 11.215 -8.076 -38.009 1.00 0.00 28 ASP A CA 10
ATOM 12093 C C . ASP A 1 28 ? 11.736 -8.506 -36.639 1.00 0.00 28 ASP A C 10
ATOM 12094 O O . ASP A 1 28 ? 11.389 -9.585 -36.168 1.00 0.00 28 ASP A O 10
ATOM 12103 N N . ASP A 1 29 ? 12.536 -7.644 -36.003 1.00 0.00 29 ASP A N 10
ATOM 12104 C CA . ASP A 1 29 ? 13.101 -7.879 -34.651 1.00 0.00 29 ASP A CA 10
ATOM 12105 C C . ASP A 1 29 ? 11.976 -7.983 -33.595 1.00 0.00 29 ASP A C 10
ATOM 12106 O O . ASP A 1 29 ? 12.021 -8.828 -32.692 1.00 0.00 29 ASP A O 10
ATOM 12115 N N . ALA A 1 30 ? 10.949 -7.137 -33.771 1.00 0.00 30 ALA A N 10
ATOM 12116 C CA . ALA A 1 30 ? 9.789 -7.047 -32.860 1.00 0.00 30 ALA A CA 10
ATOM 12117 C C . ALA A 1 30 ? 8.837 -8.264 -32.974 1.00 0.00 30 ALA A C 10
ATOM 12118 O O . ALA A 1 30 ? 7.948 -8.444 -32.133 1.00 0.00 30 ALA A O 10
ATOM 12125 N N . VAL A 1 31 ? 9.024 -9.084 -34.025 1.00 0.00 31 VAL A N 10
ATOM 12126 C CA . VAL A 1 31 ? 8.205 -10.293 -34.279 1.00 0.00 31 VAL A CA 10
ATOM 12127 C C . VAL A 1 31 ? 9.064 -11.564 -34.087 1.00 0.00 31 VAL A C 10
ATOM 12128 O O . VAL A 1 31 ? 8.550 -12.626 -33.733 1.00 0.00 31 VAL A O 10
ATOM 12141 N N . ASN A 1 32 ? 10.384 -11.436 -34.299 1.00 0.00 32 ASN A N 10
ATOM 12142 C CA . ASN A 1 32 ? 11.333 -12.565 -34.190 1.00 0.00 32 ASN A CA 10
ATOM 12143 C C . ASN A 1 32 ? 11.569 -12.928 -32.710 1.00 0.00 32 ASN A C 10
ATOM 12144 O O . ASN A 1 32 ? 11.944 -14.058 -32.393 1.00 0.00 32 ASN A O 10
ATOM 12155 N N . GLU A 1 33 ? 11.337 -11.946 -31.818 1.00 0.00 33 GLU A N 10
ATOM 12156 C CA . GLU A 1 33 ? 11.343 -12.156 -30.351 1.00 0.00 33 GLU A CA 10
ATOM 12157 C C . GLU A 1 33 ? 10.157 -13.042 -29.909 1.00 0.00 33 GLU A C 10
ATOM 12158 O O . GLU A 1 33 ? 10.247 -13.772 -28.917 1.00 0.00 33 GLU A O 10
ATOM 12170 N N . GLN A 1 34 ? 9.044 -12.953 -30.658 1.00 0.00 34 GLN A N 10
ATOM 12171 C CA . GLN A 1 34 ? 7.878 -13.842 -30.488 1.00 0.00 34 GLN A CA 10
ATOM 12172 C C . GLN A 1 34 ? 8.221 -15.266 -30.968 1.00 0.00 34 GLN A C 10
ATOM 12173 O O . GLN A 1 34 ? 7.904 -16.256 -30.301 1.00 0.00 34 GLN A O 10
ATOM 12187 N N . ILE A 1 35 ? 8.882 -15.341 -32.141 1.00 0.00 35 ILE A N 10
ATOM 12188 C CA . ILE A 1 35 ? 9.295 -16.618 -32.760 1.00 0.00 35 ILE A CA 10
ATOM 12189 C C . ILE A 1 35 ? 10.353 -17.327 -31.889 1.00 0.00 35 ILE A C 10
ATOM 12190 O O . ILE A 1 35 ? 10.437 -18.562 -31.888 1.00 0.00 35 ILE A O 10
ATOM 12206 N N . ASN A 1 36 ? 11.129 -16.521 -31.131 1.00 0.00 36 ASN A N 10
ATOM 12207 C CA . ASN A 1 36 ? 12.054 -17.017 -30.103 1.00 0.00 36 ASN A CA 10
ATOM 12208 C C . ASN A 1 36 ? 11.241 -17.748 -29.015 1.00 0.00 36 ASN A C 10
ATOM 12209 O O . ASN A 1 36 ? 10.629 -17.123 -28.137 1.00 0.00 36 ASN A O 10
ATOM 12220 N N . SER A 1 37 ? 11.199 -19.079 -29.139 1.00 0.00 37 SER A N 10
ATOM 12221 C CA . SER A 1 37 ? 10.416 -19.956 -28.264 1.00 0.00 37 SER A CA 10
ATOM 12222 C C . SER A 1 37 ? 11.284 -20.566 -27.153 1.00 0.00 37 SER A C 10
ATOM 12223 O O . SER A 1 37 ? 10.784 -21.345 -26.355 1.00 0.00 37 SER A O 10
ATOM 12231 N N . THR A 1 38 ? 12.570 -20.179 -27.100 1.00 0.00 38 THR A N 10
ATOM 12232 C CA . THR A 1 38 ? 13.580 -20.779 -26.198 1.00 0.00 38 THR A CA 10
ATOM 12233 C C . THR A 1 38 ? 13.130 -20.697 -24.720 1.00 0.00 38 THR A C 10
ATOM 12234 O O . THR A 1 38 ? 13.273 -21.661 -23.944 1.00 0.00 38 THR A O 10
ATOM 12245 N N . ILE A 1 39 ? 12.534 -19.541 -24.387 1.00 0.00 39 ILE A N 10
ATOM 12246 C CA . ILE A 1 39 ? 12.046 -19.226 -23.041 1.00 0.00 39 ILE A CA 10
ATOM 12247 C C . ILE A 1 39 ? 10.900 -20.194 -22.660 1.00 0.00 39 ILE A C 10
ATOM 12248 O O . ILE A 1 39 ? 10.896 -20.791 -21.577 1.00 0.00 39 ILE A O 10
ATOM 12264 N N . GLU A 1 40 ? 9.962 -20.377 -23.607 1.00 0.00 40 GLU A N 10
ATOM 12265 C CA . GLU A 1 40 ? 8.721 -21.144 -23.380 1.00 0.00 40 GLU A CA 10
ATOM 12266 C C . GLU A 1 40 ? 8.968 -22.662 -23.532 1.00 0.00 40 GLU A C 10
ATOM 12267 O O . GLU A 1 40 ? 8.186 -23.465 -23.027 1.00 0.00 40 GLU A O 10
ATOM 12279 N N . ASP A 1 41 ? 10.080 -23.042 -24.209 1.00 0.00 41 ASP A N 10
ATOM 12280 C CA . ASP A 1 41 ? 10.529 -24.455 -24.319 1.00 0.00 41 ASP A CA 10
ATOM 12281 C C . ASP A 1 41 ? 10.968 -24.964 -22.951 1.00 0.00 41 ASP A C 10
ATOM 12282 O O . ASP A 1 41 ? 10.667 -26.096 -22.581 1.00 0.00 41 ASP A O 10
ATOM 12291 N N . ALA A 1 42 ? 11.689 -24.098 -22.218 1.00 0.00 42 ALA A N 10
ATOM 12292 C CA . ALA A 1 42 ? 12.187 -24.397 -20.863 1.00 0.00 42 ALA A CA 10
ATOM 12293 C C . ALA A 1 42 ? 11.019 -24.667 -19.893 1.00 0.00 42 ALA A C 10
ATOM 12294 O O . ALA A 1 42 ? 11.077 -25.588 -19.071 1.00 0.00 42 ALA A O 10
ATOM 12301 N N . ILE A 1 43 ? 9.948 -23.867 -20.024 1.00 0.00 43 ILE A N 10
ATOM 12302 C CA . ILE A 1 43 ? 8.744 -23.971 -19.175 1.00 0.00 43 ILE A CA 10
ATOM 12303 C C . ILE A 1 43 ? 7.904 -25.216 -19.563 1.00 0.00 43 ILE A C 10
ATOM 12304 O O . ILE A 1 43 ? 7.363 -25.924 -18.693 1.00 0.00 43 ILE A O 10
ATOM 12320 N N . ALA A 1 44 ? 7.829 -25.480 -20.878 1.00 0.00 44 ALA A N 10
ATOM 12321 C CA . ALA A 1 44 ? 7.022 -26.578 -21.439 1.00 0.00 44 ALA A CA 10
ATOM 12322 C C . ALA A 1 44 ? 7.646 -27.957 -21.142 1.00 0.00 44 ALA A C 10
ATOM 12323 O O . ALA A 1 44 ? 6.928 -28.920 -20.863 1.00 0.00 44 ALA A O 10
ATOM 12330 N N . ARG A 1 45 ? 8.985 -28.041 -21.190 1.00 0.00 45 ARG A N 10
ATOM 12331 C CA . ARG A 1 45 ? 9.711 -29.307 -20.943 1.00 0.00 45 ARG A CA 10
ATOM 12332 C C . ARG A 1 45 ? 9.756 -29.624 -19.440 1.00 0.00 45 ARG A C 10
ATOM 12333 O O . ARG A 1 45 ? 9.908 -30.786 -19.046 1.00 0.00 45 ARG A O 10
ATOM 12354 N N . ALA A 1 46 ? 9.617 -28.575 -18.611 1.00 0.00 46 ALA A N 10
ATOM 12355 C CA . ALA A 1 46 ? 9.678 -28.688 -17.154 1.00 0.00 46 ALA A CA 10
ATOM 12356 C C . ALA A 1 46 ? 8.394 -29.320 -16.592 1.00 0.00 46 ALA A C 10
ATOM 12357 O O . ALA A 1 46 ? 8.443 -30.366 -15.932 1.00 0.00 46 ALA A O 10
ATOM 12364 N N . ARG A 1 47 ? 7.238 -28.690 -16.888 1.00 0.00 47 ARG A N 10
ATOM 12365 C CA . ARG A 1 47 ? 5.942 -29.079 -16.286 1.00 0.00 47 ARG A CA 10
ATOM 12366 C C . ARG A 1 47 ? 4.781 -29.072 -17.304 1.00 0.00 47 ARG A C 10
ATOM 12367 O O . ARG A 1 47 ? 3.662 -29.457 -16.956 1.00 0.00 47 ARG A O 10
ATOM 12388 N N . GLY A 1 48 ? 5.057 -28.651 -18.554 1.00 0.00 48 GLY A N 10
ATOM 12389 C CA . GLY A 1 48 ? 4.040 -28.649 -19.621 1.00 0.00 48 GLY A CA 10
ATOM 12390 C C . GLY A 1 48 ? 2.958 -27.592 -19.435 1.00 0.00 48 GLY A C 10
ATOM 12391 O O . GLY A 1 48 ? 1.776 -27.925 -19.275 1.00 0.00 48 GLY A O 10
ATOM 12395 N N . GLU A 1 49 ? 3.370 -26.316 -19.413 1.00 0.00 49 GLU A N 10
ATOM 12396 C CA . GLU A 1 49 ? 2.437 -25.170 -19.313 1.00 0.00 49 GLU A CA 10
ATOM 12397 C C . GLU A 1 49 ? 1.948 -24.783 -20.713 1.00 0.00 49 GLU A C 10
ATOM 12398 O O . GLU A 1 49 ? 0.761 -24.938 -21.041 1.00 0.00 49 GLU A O 10
ATOM 12410 N N . ILE A 1 50 ? 2.885 -24.274 -21.533 1.00 0.00 50 ILE A N 10
ATOM 12411 C CA . ILE A 1 50 ? 2.614 -23.907 -22.922 1.00 0.00 50 ILE A CA 10
ATOM 12412 C C . ILE A 1 50 ? 2.707 -25.169 -23.811 1.00 0.00 50 ILE A C 10
ATOM 12413 O O . ILE A 1 50 ? 3.615 -25.985 -23.626 1.00 0.00 50 ILE A O 10
ATOM 12429 N N . PRO A 1 51 ? 1.734 -25.359 -24.755 1.00 0.00 51 PRO A N 10
ATOM 12430 C CA . PRO A 1 51 ? 1.837 -26.349 -25.877 1.00 0.00 51 PRO A CA 10
ATOM 12431 C C . PRO A 1 51 ? 2.991 -25.998 -26.857 1.00 0.00 51 PRO A C 10
ATOM 12432 O O . PRO A 1 51 ? 4.065 -25.547 -26.443 1.00 0.00 51 PRO A O 10
ATOM 12443 N N . ARG A 1 52 ? 2.774 -26.258 -28.153 1.00 0.00 52 ARG A N 10
ATOM 12444 C CA . ARG A 1 52 ? 3.649 -25.751 -29.237 1.00 0.00 52 ARG A CA 10
ATOM 12445 C C . ARG A 1 52 ? 3.559 -24.209 -29.390 1.00 0.00 52 ARG A C 10
ATOM 12446 O O . ARG A 1 52 ? 4.310 -23.618 -30.179 1.00 0.00 52 ARG A O 10
ATOM 12467 N N . GLY A 1 53 ? 2.608 -23.577 -28.657 1.00 0.00 53 GLY A N 10
ATOM 12468 C CA . GLY A 1 53 ? 2.375 -22.129 -28.725 1.00 0.00 53 GLY A CA 10
ATOM 12469 C C . GLY A 1 53 ? 1.544 -21.726 -29.938 1.00 0.00 53 GLY A C 10
ATOM 12470 O O . GLY A 1 53 ? 1.202 -20.551 -30.103 1.00 0.00 53 GLY A O 10
ATOM 12474 N N . GLU A 1 54 ? 1.215 -22.717 -30.781 1.00 0.00 54 GLU A N 10
ATOM 12475 C CA . GLU A 1 54 ? 0.485 -22.523 -32.041 1.00 0.00 54 GLU A CA 10
ATOM 12476 C C . GLU A 1 54 ? -0.998 -22.868 -31.838 1.00 0.00 54 GLU A C 10
ATOM 12477 O O . GLU A 1 54 ? -1.466 -23.020 -30.698 1.00 0.00 54 GLU A O 10
ATOM 12489 N N . SER A 1 55 ? -1.731 -22.963 -32.957 1.00 0.00 55 SER A N 10
ATOM 12490 C CA . SER A 1 55 ? -3.150 -23.308 -32.965 1.00 0.00 55 SER A CA 10
ATOM 12491 C C . SER A 1 55 ? -3.374 -24.742 -32.449 1.00 0.00 55 SER A C 10
ATOM 12492 O O . SER A 1 55 ? -3.187 -25.719 -33.185 1.00 0.00 55 SER A O 10
ATOM 12500 N N . LEU A 1 56 ? -3.751 -24.840 -31.171 1.00 0.00 56 LEU A N 10
ATOM 12501 C CA . LEU A 1 56 ? -3.962 -26.127 -30.475 1.00 0.00 56 LEU A CA 10
ATOM 12502 C C . LEU A 1 56 ? -5.285 -26.795 -30.917 1.00 0.00 56 LEU A C 10
ATOM 12503 O O . LEU A 1 56 ? -6.070 -26.200 -31.672 1.00 0.00 56 LEU A O 10
ATOM 12519 N N . ASP A 1 57 ? -5.535 -28.018 -30.424 1.00 0.00 57 ASP A N 10
ATOM 12520 C CA . ASP A 1 57 ? -6.730 -28.818 -30.785 1.00 0.00 57 ASP A CA 10
ATOM 12521 C C . ASP A 1 57 ? -7.663 -28.985 -29.555 1.00 0.00 57 ASP A C 10
ATOM 12522 O O . ASP A 1 57 ? -8.733 -29.598 -29.635 1.00 0.00 57 ASP A O 10
ATOM 12531 N N . GLU A 1 58 ? -7.284 -28.339 -28.435 1.00 0.00 58 GLU A N 10
ATOM 12532 C CA . GLU A 1 58 ? -7.942 -28.495 -27.112 1.00 0.00 58 GLU A CA 10
ATOM 12533 C C . GLU A 1 58 ? -8.027 -27.123 -26.419 1.00 0.00 58 GLU A C 10
ATOM 12534 O O . GLU A 1 58 ? -7.004 -26.554 -26.039 1.00 0.00 58 GLU A O 10
ATOM 12546 N N . CYS A 1 59 ? -9.259 -26.601 -26.312 1.00 0.00 59 CYS A N 10
ATOM 12547 C CA . CYS A 1 59 ? -9.590 -25.326 -25.626 1.00 0.00 59 CYS A CA 10
ATOM 12548 C C . CYS A 1 59 ? -8.970 -25.244 -24.221 1.00 0.00 59 CYS A C 10
ATOM 12549 O O . CYS A 1 59 ? -9.075 -26.195 -23.465 1.00 0.00 59 CYS A O 10
ATOM 12556 N N . GLU A 1 60 ? -8.324 -24.115 -23.862 1.00 0.00 60 GLU A N 10
ATOM 12557 C CA . GLU A 1 60 ? -7.704 -23.998 -22.509 1.00 0.00 60 GLU A CA 10
ATOM 12558 C C . GLU A 1 60 ? -8.752 -23.584 -21.446 1.00 0.00 60 GLU A C 10
ATOM 12559 O O . GLU A 1 60 ? -8.480 -23.637 -20.245 1.00 0.00 60 GLU A O 10
ATOM 12571 N N . GLU A 1 61 ? -9.958 -23.216 -21.908 1.00 0.00 61 GLU A N 10
ATOM 12572 C CA . GLU A 1 61 ? -11.049 -22.752 -21.029 1.00 0.00 61 GLU A CA 10
ATOM 12573 C C . GLU A 1 61 ? -11.919 -23.926 -20.571 1.00 0.00 61 GLU A C 10
ATOM 12574 O O . GLU A 1 61 ? -12.324 -23.990 -19.410 1.00 0.00 61 GLU A O 10
ATOM 12586 N N . CYS A 1 62 ? -12.222 -24.851 -21.509 1.00 0.00 62 CYS A N 10
ATOM 12587 C CA . CYS A 1 62 ? -13.141 -25.979 -21.221 1.00 0.00 62 CYS A CA 10
ATOM 12588 C C . CYS A 1 62 ? -12.741 -27.289 -21.944 1.00 0.00 62 CYS A C 10
ATOM 12589 O O . CYS A 1 62 ? -13.548 -28.221 -22.019 1.00 0.00 62 CYS A O 10
ATOM 12596 N N . GLY A 1 63 ? -11.483 -27.361 -22.444 1.00 0.00 63 GLY A N 10
ATOM 12597 C CA . GLY A 1 63 ? -10.925 -28.558 -23.136 1.00 0.00 63 GLY A CA 10
ATOM 12598 C C . GLY A 1 63 ? -11.713 -29.037 -24.346 1.00 0.00 63 GLY A C 10
ATOM 12599 O O . GLY A 1 63 ? -11.462 -30.131 -24.864 1.00 0.00 63 GLY A O 10
ATOM 12603 N N . ALA A 1 64 ? -12.641 -28.199 -24.812 1.00 0.00 64 ALA A N 10
ATOM 12604 C CA . ALA A 1 64 ? -13.586 -28.542 -25.875 1.00 0.00 64 ALA A CA 10
ATOM 12605 C C . ALA A 1 64 ? -12.886 -28.540 -27.249 1.00 0.00 64 ALA A C 10
ATOM 12606 O O . ALA A 1 64 ? -12.016 -27.679 -27.481 1.00 0.00 64 ALA A O 10
ATOM 12613 N N . PRO A 1 65 ? -13.244 -29.504 -28.163 1.00 0.00 65 PRO A N 10
ATOM 12614 C CA . PRO A 1 65 ? -12.595 -29.655 -29.490 1.00 0.00 65 PRO A CA 10
ATOM 12615 C C . PRO A 1 65 ? -12.540 -28.345 -30.309 1.00 0.00 65 PRO A C 10
ATOM 12616 O O . PRO A 1 65 ? -13.578 -27.791 -30.687 1.00 0.00 65 PRO A O 10
ATOM 12627 N N . ILE A 1 66 ? -11.309 -27.842 -30.518 1.00 0.00 66 ILE A N 10
ATOM 12628 C CA . ILE A 1 66 ? -11.030 -26.667 -31.361 1.00 0.00 66 ILE A CA 10
ATOM 12629 C C . ILE A 1 66 ? -11.252 -27.027 -32.854 1.00 0.00 66 ILE A C 10
ATOM 12630 O O . ILE A 1 66 ? -10.604 -27.953 -33.364 1.00 0.00 66 ILE A O 10
ATOM 12646 N N . PRO A 1 67 ? -12.177 -26.313 -33.575 1.00 0.00 67 PRO A N 10
ATOM 12647 C CA . PRO A 1 67 ? -12.433 -26.569 -35.007 1.00 0.00 67 PRO A CA 10
ATOM 12648 C C . PRO A 1 67 ? -11.354 -25.920 -35.908 1.00 0.00 67 PRO A C 10
ATOM 12649 O O . PRO A 1 67 ? -10.738 -24.905 -35.527 1.00 0.00 67 PRO A O 10
ATOM 12660 N N . GLN A 1 68 ? -11.150 -26.507 -37.106 1.00 0.00 68 GLN A N 10
ATOM 12661 C CA . GLN A 1 68 ? -10.093 -26.090 -38.049 1.00 0.00 68 GLN A CA 10
ATOM 12662 C C . GLN A 1 68 ? -10.256 -24.626 -38.478 1.00 0.00 68 GLN A C 10
ATOM 12663 O O . GLN A 1 68 ? -9.267 -23.963 -38.777 1.00 0.00 68 GLN A O 10
ATOM 12677 N N . ALA A 1 69 ? -11.515 -24.140 -38.487 1.00 0.00 69 ALA A N 10
ATOM 12678 C CA . ALA A 1 69 ? -11.859 -22.756 -38.861 1.00 0.00 69 ALA A CA 10
ATOM 12679 C C . ALA A 1 69 ? -11.148 -21.748 -37.940 1.00 0.00 69 ALA A C 10
ATOM 12680 O O . ALA A 1 69 ? -10.568 -20.773 -38.404 1.00 0.00 69 ALA A O 10
ATOM 12687 N N . ARG A 1 70 ? -11.173 -22.032 -36.627 1.00 0.00 70 ARG A N 10
ATOM 12688 C CA . ARG A 1 70 ? -10.541 -21.172 -35.609 1.00 0.00 70 ARG A CA 10
ATOM 12689 C C . ARG A 1 70 ? -9.009 -21.305 -35.656 1.00 0.00 70 ARG A C 10
ATOM 12690 O O . ARG A 1 70 ? -8.289 -20.347 -35.374 1.00 0.00 70 ARG A O 10
ATOM 12711 N N . ARG A 1 71 ? -8.532 -22.507 -36.025 1.00 0.00 71 ARG A N 10
ATOM 12712 C CA . ARG A 1 71 ? -7.092 -22.819 -36.086 1.00 0.00 71 ARG A CA 10
ATOM 12713 C C . ARG A 1 71 ? -6.396 -22.092 -37.259 1.00 0.00 71 ARG A C 10
ATOM 12714 O O . ARG A 1 71 ? -5.298 -21.550 -37.089 1.00 0.00 71 ARG A O 10
ATOM 12735 N N . GLU A 1 72 ? -7.039 -22.066 -38.443 1.00 0.00 72 GLU A N 10
ATOM 12736 C CA . GLU A 1 72 ? -6.442 -21.452 -39.654 1.00 0.00 72 GLU A CA 10
ATOM 12737 C C . GLU A 1 72 ? -6.637 -19.929 -39.666 1.00 0.00 72 GLU A C 10
ATOM 12738 O O . GLU A 1 72 ? -5.810 -19.196 -40.221 1.00 0.00 72 GLU A O 10
ATOM 12750 N N . ALA A 1 73 ? -7.746 -19.469 -39.062 1.00 0.00 73 ALA A N 10
ATOM 12751 C CA . ALA A 1 73 ? -8.029 -18.033 -38.898 1.00 0.00 73 ALA A CA 10
ATOM 12752 C C . ALA A 1 73 ? -7.060 -17.405 -37.890 1.00 0.00 73 ALA A C 10
ATOM 12753 O O . ALA A 1 73 ? -6.482 -16.344 -38.142 1.00 0.00 73 ALA A O 10
ATOM 12760 N N . ILE A 1 74 ? -6.860 -18.091 -36.754 1.00 0.00 74 ILE A N 10
ATOM 12761 C CA . ILE A 1 74 ? -6.073 -17.562 -35.626 1.00 0.00 74 ILE A CA 10
ATOM 12762 C C . ILE A 1 74 ? -4.835 -18.456 -35.385 1.00 0.00 74 ILE A C 10
ATOM 12763 O O . ILE A 1 74 ? -4.976 -19.554 -34.827 1.00 0.00 74 ILE A O 10
ATOM 12779 N N . PRO A 1 75 ? -3.613 -18.023 -35.834 1.00 0.00 75 PRO A N 10
ATOM 12780 C CA . PRO A 1 75 ? -2.349 -18.708 -35.494 1.00 0.00 75 PRO A CA 10
ATOM 12781 C C . PRO A 1 75 ? -2.010 -18.496 -34.001 1.00 0.00 75 PRO A C 10
ATOM 12782 O O . PRO A 1 75 ? -1.570 -17.410 -33.590 1.00 0.00 75 PRO A O 10
ATOM 12793 N N . GLY A 1 76 ? -2.276 -19.530 -33.199 1.00 0.00 76 GLY A N 10
ATOM 12794 C CA . GLY A 1 76 ? -2.167 -19.447 -31.741 1.00 0.00 76 GLY A CA 10
ATOM 12795 C C . GLY A 1 76 ? -3.530 -19.313 -31.077 1.00 0.00 76 GLY A C 10
ATOM 12796 O O . GLY A 1 76 ? -3.672 -18.606 -30.067 1.00 0.00 76 GLY A O 10
ATOM 12800 N N . VAL A 1 77 ? -4.549 -19.983 -31.662 1.00 0.00 77 VAL A N 10
ATOM 12801 C CA . VAL A 1 77 ? -5.889 -20.059 -31.060 1.00 0.00 77 VAL A CA 10
ATOM 12802 C C . VAL A 1 77 ? -5.829 -20.917 -29.787 1.00 0.00 77 VAL A C 10
ATOM 12803 O O . VAL A 1 77 ? -5.081 -21.894 -29.733 1.00 0.00 77 VAL A O 10
ATOM 12816 N N . ARG A 1 78 ? -6.590 -20.511 -28.761 1.00 0.00 78 ARG A N 10
ATOM 12817 C CA . ARG A 1 78 ? -6.675 -21.229 -27.472 1.00 0.00 78 ARG A CA 10
ATOM 12818 C C . ARG A 1 78 ? -8.127 -21.293 -26.960 1.00 0.00 78 ARG A C 10
ATOM 12819 O O . ARG A 1 78 ? -8.390 -21.639 -25.799 1.00 0.00 78 ARG A O 10
ATOM 12840 N N . LEU A 1 79 ? -9.079 -21.029 -27.870 1.00 0.00 79 LEU A N 10
ATOM 12841 C CA . LEU A 1 79 ? -10.520 -20.957 -27.553 1.00 0.00 79 LEU A CA 10
ATOM 12842 C C . LEU A 1 79 ? -11.331 -21.746 -28.592 1.00 0.00 79 LEU A C 10
ATOM 12843 O O . LEU A 1 79 ? -11.165 -21.533 -29.801 1.00 0.00 79 LEU A O 10
ATOM 12859 N N . CYS A 1 80 ? -12.192 -22.677 -28.121 1.00 0.00 80 CYS A N 10
ATOM 12860 C CA . CYS A 1 80 ? -13.153 -23.398 -28.991 1.00 0.00 80 CYS A CA 10
ATOM 12861 C C . CYS A 1 80 ? -14.203 -22.403 -29.471 1.00 0.00 80 CYS A C 10
ATOM 12862 O O . CYS A 1 80 ? -14.408 -21.412 -28.794 1.00 0.00 80 CYS A O 10
ATOM 12869 N N . ILE A 1 81 ? -14.884 -22.684 -30.604 1.00 0.00 81 ILE A N 10
ATOM 12870 C CA . ILE A 1 81 ? -15.712 -21.683 -31.345 1.00 0.00 81 ILE A CA 10
ATOM 12871 C C . ILE A 1 81 ? -16.761 -20.968 -30.442 1.00 0.00 81 ILE A C 10
ATOM 12872 O O . ILE A 1 81 ? -17.147 -19.828 -30.697 1.00 0.00 81 ILE A O 10
ATOM 12888 N N . HIS A 1 82 ? -17.155 -21.644 -29.352 1.00 0.00 82 HIS A N 10
ATOM 12889 C CA . HIS A 1 82 ? -18.123 -21.125 -28.363 1.00 0.00 82 HIS A CA 10
ATOM 12890 C C . HIS A 1 82 ? -17.432 -20.106 -27.428 1.00 0.00 82 HIS A C 10
ATOM 12891 O O . HIS A 1 82 ? -17.939 -19.010 -27.213 1.00 0.00 82 HIS A O 10
ATOM 12906 N N . CYS A 1 83 ? -16.245 -20.474 -26.905 1.00 0.00 83 CYS A N 10
ATOM 12907 C CA . CYS A 1 83 ? -15.398 -19.553 -26.106 1.00 0.00 83 CYS A CA 10
ATOM 12908 C C . CYS A 1 83 ? -14.729 -18.485 -27.004 1.00 0.00 83 CYS A C 10
ATOM 12909 O O . CYS A 1 83 ? -14.250 -17.476 -26.505 1.00 0.00 83 CYS A O 10
ATOM 12916 N N . GLN A 1 84 ? -14.660 -18.735 -28.322 1.00 0.00 84 GLN A N 10
ATOM 12917 C CA . GLN A 1 84 ? -13.966 -17.837 -29.261 1.00 0.00 84 GLN A CA 10
ATOM 12918 C C . GLN A 1 84 ? -14.899 -16.695 -29.712 1.00 0.00 84 GLN A C 10
ATOM 12919 O O . GLN A 1 84 ? -14.485 -15.542 -29.704 1.00 0.00 84 GLN A O 10
ATOM 12933 N N . GLN A 1 85 ? -16.155 -17.037 -30.075 1.00 0.00 85 GLN A N 10
ATOM 12934 C CA . GLN A 1 85 ? -17.139 -16.074 -30.648 1.00 0.00 85 GLN A CA 10
ATOM 12935 C C . GLN A 1 85 ? -17.346 -14.853 -29.724 1.00 0.00 85 GLN A C 10
ATOM 12936 O O . GLN A 1 85 ? -17.483 -13.720 -30.191 1.00 0.00 85 GLN A O 10
ATOM 12950 N N . GLU A 1 86 ? -17.347 -15.123 -28.409 1.00 0.00 86 GLU A N 10
ATOM 12951 C CA . GLU A 1 86 ? -17.538 -14.111 -27.360 1.00 0.00 86 GLU A CA 10
ATOM 12952 C C . GLU A 1 86 ? -16.293 -13.214 -27.238 1.00 0.00 86 GLU A C 10
ATOM 12953 O O . GLU A 1 86 ? -16.410 -11.986 -27.127 1.00 0.00 86 GLU A O 10
ATOM 12965 N N . LYS A 1 87 ? -15.101 -13.838 -27.318 1.00 0.00 87 LYS A N 10
ATOM 12966 C CA . LYS A 1 87 ? -13.817 -13.139 -27.160 1.00 0.00 87 LYS A CA 10
ATOM 12967 C C . LYS A 1 87 ? -13.455 -12.330 -28.406 1.00 0.00 87 LYS A C 10
ATOM 12968 O O . LYS A 1 87 ? -12.793 -11.302 -28.293 1.00 0.00 87 LYS A O 10
ATOM 12987 N N . ASP A 1 88 ? -13.891 -12.799 -29.586 1.00 0.00 88 ASP A N 10
ATOM 12988 C CA . ASP A 1 88 ? -13.523 -12.188 -30.883 1.00 0.00 88 ASP A CA 10
ATOM 12989 C C . ASP A 1 88 ? -14.163 -10.795 -31.048 1.00 0.00 88 ASP A C 10
ATOM 12990 O O . ASP A 1 88 ? -13.659 -9.952 -31.806 1.00 0.00 88 ASP A O 10
ATOM 12999 N N . LEU A 1 89 ? -15.256 -10.565 -30.305 1.00 0.00 89 LEU A N 10
ATOM 13000 C CA . LEU A 1 89 ? -15.921 -9.254 -30.226 1.00 0.00 89 LEU A CA 10
ATOM 13001 C C . LEU A 1 89 ? -15.045 -8.262 -29.438 1.00 0.00 89 LEU A C 10
ATOM 13002 O O . LEU A 1 89 ? -14.932 -7.084 -29.792 1.00 0.00 89 LEU A O 10
ATOM 13018 N N . GLN A 1 90 ? -14.422 -8.788 -28.372 1.00 0.00 90 GLN A N 10
ATOM 13019 C CA . GLN A 1 90 ? -13.734 -7.989 -27.347 1.00 0.00 90 GLN A CA 10
ATOM 13020 C C . GLN A 1 90 ? -12.324 -7.607 -27.814 1.00 0.00 90 GLN A C 10
ATOM 13021 O O . GLN A 1 90 ? -11.866 -6.476 -27.585 1.00 0.00 90 GLN A O 10
ATOM 13035 N N . LYS A 1 91 ? -11.647 -8.571 -28.458 1.00 0.00 91 LYS A N 10
ATOM 13036 C CA . LYS A 1 91 ? -10.278 -8.400 -28.961 1.00 0.00 91 LYS A CA 10
ATOM 13037 C C . LYS A 1 91 ? -10.272 -7.504 -30.220 1.00 0.00 91 LYS A C 10
ATOM 13038 O O . LYS A 1 91 ? -11.092 -7.694 -31.126 1.00 0.00 91 LYS A O 10
ATOM 13057 N N . PRO A 1 92 ? -9.380 -6.472 -30.268 1.00 0.00 92 PRO A N 10
ATOM 13058 C CA . PRO A 1 92 ? -9.014 -5.798 -31.533 1.00 0.00 92 PRO A CA 10
ATOM 13059 C C . PRO A 1 92 ? -7.905 -6.575 -32.284 1.00 0.00 92 PRO A C 10
ATOM 13060 O O . PRO A 1 92 ? -7.460 -6.151 -33.350 1.00 0.00 92 PRO A O 10
ATOM 13071 N N . ALA A 1 93 ? -7.469 -7.706 -31.663 1.00 0.00 93 ALA A N 10
ATOM 13072 C CA . ALA A 1 93 ? -6.418 -8.612 -32.161 1.00 0.00 93 ALA A CA 10
ATOM 13073 C C . ALA A 1 93 ? -5.032 -7.928 -32.167 1.00 0.00 93 ALA A C 10
ATOM 13074 O O . ALA A 1 93 ? -4.099 -8.396 -32.817 1.00 0.00 93 ALA A O 10
ATOM 13081 N N . TYR A 1 94 ? -4.904 -6.836 -31.387 1.00 0.00 94 TYR A N 10
ATOM 13082 C CA . TYR A 1 94 ? -3.629 -6.138 -31.171 1.00 0.00 94 TYR A CA 10
ATOM 13083 C C . TYR A 1 94 ? -3.568 -5.591 -29.737 1.00 0.00 94 TYR A C 10
ATOM 13084 O O . TYR A 1 94 ? -4.610 -5.354 -29.110 1.00 0.00 94 TYR A O 10
ATOM 13102 N N . THR A 1 95 ? -2.344 -5.401 -29.228 1.00 0.00 95 THR A N 10
ATOM 13103 C CA . THR A 1 95 ? -2.086 -4.716 -27.949 1.00 0.00 95 THR A CA 10
ATOM 13104 C C . THR A 1 95 ? -1.281 -3.419 -28.191 1.00 0.00 95 THR A C 10
ATOM 13105 O O . THR A 1 95 ? -1.184 -2.565 -27.305 1.00 0.00 95 THR A O 10
ATOM 13116 N N . GLY A 1 96 ? -0.721 -3.277 -29.412 1.00 0.00 96 GLY A N 10
ATOM 13117 C CA . GLY A 1 96 ? 0.150 -2.155 -29.759 1.00 0.00 96 GLY A CA 10
ATOM 13118 C C . GLY A 1 96 ? 1.597 -2.428 -29.358 1.00 0.00 96 GLY A C 10
ATOM 13119 O O . GLY A 1 96 ? 2.464 -2.648 -30.217 1.00 0.00 96 GLY A O 10
ATOM 13123 N N . TYR A 1 97 ? 1.851 -2.422 -28.036 1.00 0.00 97 TYR A N 10
ATOM 13124 C CA . TYR A 1 97 ? 3.169 -2.770 -27.459 1.00 0.00 97 TYR A CA 10
ATOM 13125 C C . TYR A 1 97 ? 3.450 -4.286 -27.597 1.00 0.00 97 TYR A C 10
ATOM 13126 O O . TYR A 1 97 ? 2.533 -5.103 -27.454 1.00 0.00 97 TYR A O 10
ATOM 13144 N N . ASN A 1 98 ? 4.723 -4.650 -27.872 1.00 0.00 98 ASN A N 10
ATOM 13145 C CA . ASN A 1 98 ? 5.131 -6.056 -28.114 1.00 0.00 98 ASN A CA 10
ATOM 13146 C C . ASN A 1 98 ? 5.143 -6.871 -26.802 1.00 0.00 98 ASN A C 10
ATOM 13147 O O . ASN A 1 98 ? 6.018 -6.675 -25.950 1.00 0.00 98 ASN A O 10
ATOM 13158 N N . ARG A 1 99 ? 4.138 -7.746 -26.642 1.00 0.00 99 ARG A N 10
ATOM 13159 C CA . ARG A 1 99 ? 4.103 -8.749 -25.561 1.00 0.00 99 ARG A CA 10
ATOM 13160 C C . ARG A 1 99 ? 4.801 -10.036 -26.038 1.00 0.00 99 ARG A C 10
ATOM 13161 O O . ARG A 1 99 ? 4.670 -10.423 -27.207 1.00 0.00 99 ARG A O 10
ATOM 13182 N N . ARG A 1 100 ? 5.551 -10.677 -25.128 1.00 0.00 100 ARG A N 10
ATOM 13183 C CA . ARG A 1 100 ? 6.236 -11.960 -25.402 1.00 0.00 100 ARG A CA 10
ATOM 13184 C C . ARG A 1 100 ? 5.330 -13.144 -24.992 1.00 0.00 100 ARG A C 10
ATOM 13185 O O . ARG A 1 100 ? 4.291 -12.943 -24.343 1.00 0.00 100 ARG A O 10
ATOM 13206 N N . GLY A 1 101 ? 5.743 -14.371 -25.384 1.00 0.00 101 GLY A N 10
ATOM 13207 C CA . GLY A 1 101 ? 4.939 -15.591 -25.177 1.00 0.00 101 GLY A CA 10
ATOM 13208 C C . GLY A 1 101 ? 4.779 -15.973 -23.708 1.00 0.00 101 GLY A C 10
ATOM 13209 O O . GLY A 1 101 ? 5.520 -16.821 -23.190 1.00 0.00 101 GLY A O 10
ATOM 13213 N N . SER A 1 102 ? 3.800 -15.335 -23.044 1.00 0.00 102 SER A N 10
ATOM 13214 C CA . SER A 1 102 ? 3.506 -15.548 -21.625 1.00 0.00 102 SER A CA 10
ATOM 13215 C C . SER A 1 102 ? 2.050 -15.145 -21.325 1.00 0.00 102 SER A C 10
ATOM 13216 O O . SER A 1 102 ? 1.654 -13.990 -21.543 1.00 0.00 102 SER A O 10
ATOM 13224 N N . LYS A 1 103 ? 1.258 -16.125 -20.865 1.00 0.00 103 LYS A N 10
ATOM 13225 C CA . LYS A 1 103 ? -0.144 -15.943 -20.446 1.00 0.00 103 LYS A CA 10
ATOM 13226 C C . LYS A 1 103 ? -0.589 -17.158 -19.612 1.00 0.00 103 LYS A C 10
ATOM 13227 O O . LYS A 1 103 ? 0.091 -18.190 -19.601 1.00 0.00 103 LYS A O 10
ATOM 13246 N N . ASP A 1 104 ? -1.735 -17.039 -18.924 1.00 0.00 104 ASP A N 10
ATOM 13247 C CA . ASP A 1 104 ? -2.322 -18.153 -18.154 1.00 0.00 104 ASP A CA 10
ATOM 13248 C C . ASP A 1 104 ? -2.929 -19.197 -19.122 1.00 0.00 104 ASP A C 10
ATOM 13249 O O . ASP A 1 104 ? -4.108 -19.126 -19.466 1.00 0.00 104 ASP A O 10
ATOM 13258 N N . SER A 1 105 ? -2.079 -20.109 -19.617 1.00 0.00 105 SER A N 10
ATOM 13259 C CA . SER A 1 105 ? -2.477 -21.223 -20.497 1.00 0.00 105 SER A CA 10
ATOM 13260 C C . SER A 1 105 ? -2.385 -22.543 -19.723 1.00 0.00 105 SER A C 10
ATOM 13261 O O . SER A 1 105 ? -1.417 -22.777 -18.979 1.00 0.00 105 SER A O 10
ATOM 13269 N N . GLN A 1 106 ? -3.401 -23.398 -19.902 1.00 0.00 106 GLN A N 10
ATOM 13270 C CA . GLN A 1 106 ? -3.496 -24.691 -19.213 1.00 0.00 106 GLN A CA 10
ATOM 13271 C C . GLN A 1 106 ? -4.066 -25.758 -20.157 1.00 0.00 106 GLN A C 10
ATOM 13272 O O . GLN A 1 106 ? -4.386 -25.482 -21.321 1.00 0.00 106 GLN A O 10
ATOM 13286 N N . LEU A 1 107 ? -4.177 -26.977 -19.624 1.00 0.00 107 LEU A N 10
ATOM 13287 C CA . LEU A 1 107 ? -4.700 -28.153 -20.335 1.00 0.00 107 LEU A CA 10
ATOM 13288 C C . LEU A 1 107 ? -5.679 -28.925 -19.427 1.00 0.00 107 LEU A C 10
ATOM 13289 O O . LEU A 1 107 ? -6.021 -30.082 -1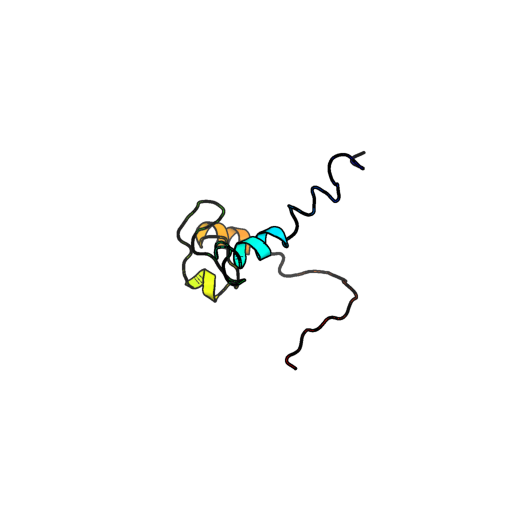9.701 1.00 0.00 107 LEU A O 10
ATOM 13305 N N . ARG A 1 108 ? -6.157 -28.242 -18.362 1.00 0.00 108 ARG A N 10
ATOM 13306 C CA . ARG A 1 108 ? -7.049 -28.831 -17.349 1.00 0.00 108 ARG A CA 10
ATOM 13307 C C . ARG A 1 108 ? -8.506 -28.906 -17.883 1.00 0.00 108 ARG A C 10
ATOM 13308 O O . ARG A 1 108 ? -8.926 -29.987 -18.359 1.00 0.00 108 ARG A O 10
ATOM 13331 N N . MET A 1 21 ? 8.259 -24.908 -68.469 1.00 0.00 21 MET A N 11
ATOM 13332 C CA . MET A 1 21 ? 8.602 -25.376 -67.098 1.00 0.00 21 MET A CA 11
ATOM 13333 C C . MET A 1 21 ? 7.545 -24.886 -66.093 1.00 0.00 21 MET A C 11
ATOM 13334 O O . MET A 1 21 ? 7.159 -23.709 -66.110 1.00 0.00 21 MET A O 11
ATOM 13348 N N . ALA A 1 22 ? 7.065 -25.798 -65.226 1.00 0.00 22 ALA A N 11
ATOM 13349 C CA . ALA A 1 22 ? 6.072 -25.482 -64.187 1.00 0.00 22 ALA A CA 11
ATOM 13350 C C . ALA A 1 22 ? 6.786 -24.891 -62.960 1.00 0.00 22 ALA A C 11
ATOM 13351 O O . ALA A 1 22 ? 6.921 -25.540 -61.918 1.00 0.00 22 ALA A O 11
ATOM 13358 N N . SER A 1 23 ? 7.296 -23.660 -63.141 1.00 0.00 23 SER A N 11
ATOM 13359 C CA . SER A 1 23 ? 8.059 -22.913 -62.137 1.00 0.00 23 SER A CA 11
ATOM 13360 C C . SER A 1 23 ? 8.206 -21.458 -62.616 1.00 0.00 23 SER A C 11
ATOM 13361 O O . SER A 1 23 ? 8.727 -21.217 -63.710 1.00 0.00 23 SER A O 11
ATOM 13369 N N . GLY A 1 24 ? 7.703 -20.502 -61.806 1.00 0.00 24 GLY A N 11
ATOM 13370 C CA . GLY A 1 24 ? 7.749 -19.067 -62.139 1.00 0.00 24 GLY A CA 11
ATOM 13371 C C . GLY A 1 24 ? 6.464 -18.562 -62.800 1.00 0.00 24 GLY A C 11
ATOM 13372 O O . GLY A 1 24 ? 6.207 -17.353 -62.821 1.00 0.00 24 GLY A O 11
ATOM 13376 N N . TRP A 1 25 ? 5.660 -19.504 -63.342 1.00 0.00 25 TRP A N 11
ATOM 13377 C CA . TRP A 1 25 ? 4.354 -19.212 -63.990 1.00 0.00 25 TRP A CA 11
ATOM 13378 C C . TRP A 1 25 ? 3.359 -18.566 -62.987 1.00 0.00 25 TRP A C 11
ATOM 13379 O O . TRP A 1 25 ? 2.542 -17.723 -63.357 1.00 0.00 25 TRP A O 11
ATOM 13400 N N . ALA A 1 26 ? 3.438 -19.026 -61.724 1.00 0.00 26 ALA A N 11
ATOM 13401 C CA . ALA A 1 26 ? 2.657 -18.502 -60.586 1.00 0.00 26 ALA A CA 11
ATOM 13402 C C . ALA A 1 26 ? 3.428 -18.726 -59.272 1.00 0.00 26 ALA A C 11
ATOM 13403 O O . ALA A 1 26 ? 2.889 -18.532 -58.183 1.00 0.00 26 ALA A O 11
ATOM 13410 N N . ASN A 1 27 ? 4.700 -19.141 -59.401 1.00 0.00 27 ASN A N 11
ATOM 13411 C CA . ASN A 1 27 ? 5.579 -19.434 -58.262 1.00 0.00 27 ASN A CA 11
ATOM 13412 C C . ASN A 1 27 ? 6.557 -18.264 -58.113 1.00 0.00 27 ASN A C 11
ATOM 13413 O O . ASN A 1 27 ? 7.678 -18.304 -58.638 1.00 0.00 27 ASN A O 11
ATOM 13424 N N . ASP A 1 28 ? 6.076 -17.181 -57.482 1.00 0.00 28 ASP A N 11
ATOM 13425 C CA . ASP A 1 28 ? 6.889 -15.969 -57.247 1.00 0.00 28 ASP A CA 11
ATOM 13426 C C . ASP A 1 28 ? 7.868 -16.212 -56.094 1.00 0.00 28 ASP A C 11
ATOM 13427 O O . ASP A 1 28 ? 7.605 -17.024 -55.195 1.00 0.00 28 ASP A O 11
ATOM 13436 N N . ASP A 1 29 ? 8.976 -15.477 -56.115 1.00 0.00 29 ASP A N 11
ATOM 13437 C CA . ASP A 1 29 ? 10.035 -15.582 -55.096 1.00 0.00 29 ASP A CA 11
ATOM 13438 C C . ASP A 1 29 ? 9.733 -14.694 -53.875 1.00 0.00 29 ASP A C 11
ATOM 13439 O O . ASP A 1 29 ? 10.590 -14.527 -53.012 1.00 0.00 29 ASP A O 11
ATOM 13448 N N . ALA A 1 30 ? 8.516 -14.118 -53.828 1.00 0.00 30 ALA A N 11
ATOM 13449 C CA . ALA A 1 30 ? 8.043 -13.279 -52.707 1.00 0.00 30 ALA A CA 11
ATOM 13450 C C . ALA A 1 30 ? 6.831 -13.923 -51.999 1.00 0.00 30 ALA A C 11
ATOM 13451 O O . ALA A 1 30 ? 6.645 -13.744 -50.789 1.00 0.00 30 ALA A O 11
ATOM 13458 N N . VAL A 1 31 ? 6.031 -14.691 -52.759 1.00 0.00 31 VAL A N 11
ATOM 13459 C CA . VAL A 1 31 ? 4.750 -15.261 -52.262 1.00 0.00 31 VAL A CA 11
ATOM 13460 C C . VAL A 1 31 ? 5.004 -16.524 -51.408 1.00 0.00 31 VAL A C 11
ATOM 13461 O O . VAL A 1 31 ? 4.327 -16.755 -50.396 1.00 0.00 31 VAL A O 11
ATOM 13474 N N . ASN A 1 32 ? 6.013 -17.312 -51.816 1.00 0.00 32 ASN A N 11
ATOM 13475 C CA . ASN A 1 32 ? 6.416 -18.555 -51.125 1.00 0.00 32 ASN A CA 11
ATOM 13476 C C . ASN A 1 32 ? 7.085 -18.239 -49.770 1.00 0.00 32 ASN A C 11
ATOM 13477 O O . ASN A 1 32 ? 7.030 -19.039 -48.832 1.00 0.00 32 ASN A O 11
ATOM 13488 N N . GLU A 1 33 ? 7.695 -17.043 -49.697 1.00 0.00 33 GLU A N 11
ATOM 13489 C CA . GLU A 1 33 ? 8.300 -16.495 -48.473 1.00 0.00 33 GLU A CA 11
ATOM 13490 C C . GLU A 1 33 ? 7.229 -16.320 -47.381 1.00 0.00 33 GLU A C 11
ATOM 13491 O O . GLU A 1 33 ? 7.473 -16.604 -46.213 1.00 0.00 33 GLU A O 11
ATOM 13503 N N . GLN A 1 34 ? 6.034 -15.882 -47.814 1.00 0.00 34 GLN A N 11
ATOM 13504 C CA . GLN A 1 34 ? 4.881 -15.624 -46.930 1.00 0.00 34 GLN A CA 11
ATOM 13505 C C . GLN A 1 34 ? 4.311 -16.939 -46.372 1.00 0.00 34 GLN A C 11
ATOM 13506 O O . GLN A 1 34 ? 3.817 -16.986 -45.236 1.00 0.00 34 GLN A O 11
ATOM 13520 N N . ILE A 1 35 ? 4.393 -18.001 -47.190 1.00 0.00 35 ILE A N 11
ATOM 13521 C CA . ILE A 1 35 ? 3.951 -19.358 -46.811 1.00 0.00 35 ILE A CA 11
ATOM 13522 C C . ILE A 1 35 ? 4.955 -19.986 -45.809 1.00 0.00 35 ILE A C 11
ATOM 13523 O O . ILE A 1 35 ? 4.587 -20.845 -45.000 1.00 0.00 35 ILE A O 11
ATOM 13539 N N . ASN A 1 36 ? 6.226 -19.536 -45.877 1.00 0.00 36 ASN A N 11
ATOM 13540 C CA . ASN A 1 36 ? 7.315 -20.035 -45.010 1.00 0.00 36 ASN A CA 11
ATOM 13541 C C . ASN A 1 36 ? 7.090 -19.631 -43.531 1.00 0.00 36 ASN A C 11
ATOM 13542 O O . ASN A 1 36 ? 6.520 -18.573 -43.240 1.00 0.00 36 ASN A O 11
ATOM 13553 N N . SER A 1 37 ? 7.571 -20.486 -42.615 1.00 0.00 37 SER A N 11
ATOM 13554 C CA . SER A 1 37 ? 7.277 -20.403 -41.170 1.00 0.00 37 SER A CA 11
ATOM 13555 C C . SER A 1 37 ? 8.023 -19.251 -40.454 1.00 0.00 37 SER A C 11
ATOM 13556 O O . SER A 1 37 ? 7.612 -18.856 -39.371 1.00 0.00 37 SER A O 11
ATOM 13564 N N . THR A 1 38 ? 9.101 -18.714 -41.062 1.00 0.00 38 THR A N 11
ATOM 13565 C CA . THR A 1 38 ? 9.937 -17.633 -40.458 1.00 0.00 38 THR A CA 11
ATOM 13566 C C . THR A 1 38 ? 9.143 -16.309 -40.269 1.00 0.00 38 THR A C 11
ATOM 13567 O O . THR A 1 38 ? 9.503 -15.457 -39.435 1.00 0.00 38 THR A O 11
ATOM 13578 N N . ILE A 1 39 ? 8.030 -16.181 -41.014 1.00 0.00 39 ILE A N 11
ATOM 13579 C CA . ILE A 1 39 ? 7.138 -15.005 -40.955 1.00 0.00 39 ILE A CA 11
ATOM 13580 C C . ILE A 1 39 ? 6.481 -14.868 -39.560 1.00 0.00 39 ILE A C 11
ATOM 13581 O O . ILE A 1 39 ? 6.192 -13.752 -39.119 1.00 0.00 39 ILE A O 11
ATOM 13597 N N . GLU A 1 40 ? 6.303 -16.013 -38.845 1.00 0.00 40 GLU A N 11
ATOM 13598 C CA . GLU A 1 40 ? 5.694 -16.014 -37.499 1.00 0.00 40 GLU A CA 11
ATOM 13599 C C . GLU A 1 40 ? 6.550 -15.173 -36.526 1.00 0.00 40 GLU A C 11
ATOM 13600 O O . GLU A 1 40 ? 6.016 -14.454 -35.687 1.00 0.00 40 GLU A O 11
ATOM 13612 N N . ASP A 1 41 ? 7.885 -15.253 -36.702 1.00 0.00 41 ASP A N 11
ATOM 13613 C CA . ASP A 1 41 ? 8.862 -14.501 -35.899 1.00 0.00 41 ASP A CA 11
ATOM 13614 C C . ASP A 1 41 ? 8.836 -13.018 -36.272 1.00 0.00 41 ASP A C 11
ATOM 13615 O O . ASP A 1 41 ? 8.919 -12.157 -35.397 1.00 0.00 41 ASP A O 11
ATOM 13624 N N . ALA A 1 42 ? 8.717 -12.746 -37.584 1.00 0.00 42 ALA A N 11
ATOM 13625 C CA . ALA A 1 42 ? 8.674 -11.377 -38.134 1.00 0.00 42 ALA A CA 11
ATOM 13626 C C . ALA A 1 42 ? 7.477 -10.582 -37.580 1.00 0.00 42 ALA A C 11
ATOM 13627 O O . ALA A 1 42 ? 7.584 -9.387 -37.292 1.00 0.00 42 ALA A O 11
ATOM 13634 N N . ILE A 1 43 ? 6.344 -11.282 -37.413 1.00 0.00 43 ILE A N 11
ATOM 13635 C CA . ILE A 1 43 ? 5.107 -10.707 -36.864 1.00 0.00 43 ILE A CA 11
ATOM 13636 C C . ILE A 1 43 ? 5.153 -10.675 -35.313 1.00 0.00 43 ILE A C 11
ATOM 13637 O O . ILE A 1 43 ? 4.639 -9.736 -34.686 1.00 0.00 43 ILE A O 11
ATOM 13653 N N . ALA A 1 44 ? 5.789 -11.697 -34.704 1.00 0.00 44 ALA A N 11
ATOM 13654 C CA . ALA A 1 44 ? 5.931 -11.806 -33.232 1.00 0.00 44 ALA A CA 11
ATOM 13655 C C . ALA A 1 44 ? 6.807 -10.666 -32.674 1.00 0.00 44 ALA A C 11
ATOM 13656 O O . ALA A 1 44 ? 6.527 -10.126 -31.609 1.00 0.00 44 ALA A O 11
ATOM 13663 N N . ARG A 1 45 ? 7.863 -10.293 -33.414 1.00 0.00 45 ARG A N 11
ATOM 13664 C CA . ARG A 1 45 ? 8.781 -9.209 -33.002 1.00 0.00 45 ARG A CA 11
ATOM 13665 C C . ARG A 1 45 ? 8.183 -7.831 -33.330 1.00 0.00 45 ARG A C 11
ATOM 13666 O O . ARG A 1 45 ? 8.520 -6.836 -32.678 1.00 0.00 45 ARG A O 11
ATOM 13687 N N . ALA A 1 46 ? 7.275 -7.799 -34.328 1.00 0.00 46 ALA A N 11
ATOM 13688 C CA . ALA A 1 46 ? 6.604 -6.566 -34.775 1.00 0.00 46 ALA A CA 11
ATOM 13689 C C . ALA A 1 46 ? 5.516 -6.116 -33.783 1.00 0.00 46 ALA A C 11
ATOM 13690 O O . ALA A 1 46 ? 5.432 -4.931 -33.444 1.00 0.00 46 ALA A O 11
ATOM 13697 N N . ARG A 1 47 ? 4.696 -7.073 -33.307 1.00 0.00 47 ARG A N 11
ATOM 13698 C CA . ARG A 1 47 ? 3.473 -6.757 -32.529 1.00 0.00 47 ARG A CA 11
ATOM 13699 C C . ARG A 1 47 ? 3.122 -7.825 -31.470 1.00 0.00 47 ARG A C 11
ATOM 13700 O O . ARG A 1 47 ? 2.132 -7.656 -30.753 1.00 0.00 47 ARG A O 11
ATOM 13721 N N . GLY A 1 48 ? 3.926 -8.896 -31.361 1.00 0.00 48 GLY A N 11
ATOM 13722 C CA . GLY A 1 48 ? 3.666 -9.969 -30.378 1.00 0.00 48 GLY A CA 11
ATOM 13723 C C . GLY A 1 48 ? 2.346 -10.701 -30.623 1.00 0.00 48 GLY A C 11
ATOM 13724 O O . GLY A 1 48 ? 1.669 -11.103 -29.671 1.00 0.00 48 GLY A O 11
ATOM 13728 N N . GLU A 1 49 ? 1.989 -10.843 -31.913 1.00 0.00 49 GLU A N 11
ATOM 13729 C CA . GLU A 1 49 ? 0.721 -11.469 -32.348 1.00 0.00 49 GLU A CA 11
ATOM 13730 C C . GLU A 1 49 ? 0.722 -12.973 -32.077 1.00 0.00 49 GLU A C 11
ATOM 13731 O O . GLU A 1 49 ? -0.275 -13.526 -31.584 1.00 0.00 49 GLU A O 11
ATOM 13743 N N . ILE A 1 50 ? 1.840 -13.627 -32.441 1.00 0.00 50 ILE A N 11
ATOM 13744 C CA . ILE A 1 50 ? 2.047 -15.041 -32.153 1.00 0.00 50 ILE A CA 11
ATOM 13745 C C . ILE A 1 50 ? 2.232 -15.224 -30.628 1.00 0.00 50 ILE A C 11
ATOM 13746 O O . ILE A 1 50 ? 3.149 -14.635 -30.033 1.00 0.00 50 ILE A O 11
ATOM 13762 N N . PRO A 1 51 ? 1.340 -16.031 -29.982 1.00 0.00 51 PRO A N 11
ATOM 13763 C CA . PRO A 1 51 ? 1.344 -16.244 -28.524 1.00 0.00 51 PRO A CA 11
ATOM 13764 C C . PRO A 1 51 ? 2.331 -17.351 -28.096 1.00 0.00 51 PRO A C 11
ATOM 13765 O O . PRO A 1 51 ? 3.285 -17.677 -28.815 1.00 0.00 51 PRO A O 11
ATOM 13776 N N . ARG A 1 52 ? 2.075 -17.913 -26.908 1.00 0.00 52 ARG A N 11
ATOM 13777 C CA . ARG A 1 52 ? 2.857 -19.011 -26.332 1.00 0.00 52 ARG A CA 11
ATOM 13778 C C . ARG A 1 52 ? 2.470 -20.339 -27.018 1.00 0.00 52 ARG A C 11
ATOM 13779 O O . ARG A 1 52 ? 1.648 -21.108 -26.504 1.00 0.00 52 ARG A O 11
ATOM 13800 N N . GLY A 1 53 ? 3.013 -20.558 -28.222 1.00 0.00 53 GLY A N 11
ATOM 13801 C CA . GLY A 1 53 ? 2.757 -21.773 -28.994 1.00 0.00 53 GLY A CA 11
ATOM 13802 C C . GLY A 1 53 ? 1.900 -21.518 -30.224 1.00 0.00 53 GLY A C 11
ATOM 13803 O O . GLY A 1 53 ? 1.778 -20.376 -30.691 1.00 0.00 53 GLY A O 11
ATOM 13807 N N . GLU A 1 54 ? 1.313 -22.601 -30.752 1.00 0.00 54 GLU A N 11
ATOM 13808 C CA . GLU A 1 54 ? 0.537 -22.596 -32.008 1.00 0.00 54 GLU A CA 11
ATOM 13809 C C . GLU A 1 54 ? -0.970 -22.694 -31.710 1.00 0.00 54 GLU A C 11
ATOM 13810 O O . GLU A 1 54 ? -1.398 -22.651 -30.548 1.00 0.00 54 GLU A O 11
ATOM 13822 N N . SER A 1 55 ? -1.764 -22.807 -32.785 1.00 0.00 55 SER A N 11
ATOM 13823 C CA . SER A 1 55 ? -3.196 -23.076 -32.705 1.00 0.00 55 SER A CA 11
ATOM 13824 C C . SER A 1 55 ? -3.429 -24.539 -32.270 1.00 0.00 55 SER A C 11
ATOM 13825 O O . SER A 1 55 ? -3.145 -25.469 -33.027 1.00 0.00 55 SER A O 11
ATOM 13833 N N . LEU A 1 56 ? -3.903 -24.717 -31.028 1.00 0.00 56 LEU A N 11
ATOM 13834 C CA . LEU A 1 56 ? -4.115 -26.049 -30.405 1.00 0.00 56 LEU A CA 11
ATOM 13835 C C . LEU A 1 56 ? -5.418 -26.719 -30.906 1.00 0.00 56 LEU A C 11
ATOM 13836 O O . LEU A 1 56 ? -6.188 -26.106 -31.650 1.00 0.00 56 LEU A O 11
ATOM 13852 N N . ASP A 1 57 ? -5.655 -27.977 -30.471 1.00 0.00 57 ASP A N 11
ATOM 13853 C CA . ASP A 1 57 ? -6.855 -28.778 -30.857 1.00 0.00 57 ASP A CA 11
ATOM 13854 C C . ASP A 1 57 ? -7.816 -28.971 -29.657 1.00 0.00 57 ASP A C 11
ATOM 13855 O O . ASP A 1 57 ? -8.891 -29.572 -29.804 1.00 0.00 57 ASP A O 11
ATOM 13864 N N . GLU A 1 58 ? -7.466 -28.376 -28.500 1.00 0.00 58 GLU A N 11
ATOM 13865 C CA . GLU A 1 58 ? -8.194 -28.539 -27.216 1.00 0.00 58 GLU A CA 11
ATOM 13866 C C . GLU A 1 58 ? -8.232 -27.186 -26.482 1.00 0.00 58 GLU A C 11
ATOM 13867 O O . GLU A 1 58 ? -7.192 -26.663 -26.080 1.00 0.00 58 GLU A O 11
ATOM 13879 N N . CYS A 1 59 ? -9.442 -26.618 -26.376 1.00 0.00 59 CYS A N 11
ATOM 13880 C CA . CYS A 1 59 ? -9.742 -25.390 -25.602 1.00 0.00 59 CYS A CA 11
ATOM 13881 C C . CYS A 1 59 ? -9.176 -25.473 -24.182 1.00 0.00 59 CYS A C 11
ATOM 13882 O O . CYS A 1 59 ? -9.543 -26.369 -23.446 1.00 0.00 59 CYS A O 11
ATOM 13889 N N . GLU A 1 60 ? -8.309 -24.526 -23.782 1.00 0.00 60 GLU A N 11
ATOM 13890 C CA . GLU A 1 60 ? -7.596 -24.652 -22.480 1.00 0.00 60 GLU A CA 11
ATOM 13891 C C . GLU A 1 60 ? -8.439 -24.092 -21.303 1.00 0.00 60 GLU A C 11
ATOM 13892 O O . GLU A 1 60 ? -7.934 -23.927 -20.187 1.00 0.00 60 GLU A O 11
ATOM 13904 N N . GLU A 1 61 ? -9.743 -23.831 -21.564 1.00 0.00 61 GLU A N 11
ATOM 13905 C CA . GLU A 1 61 ? -10.706 -23.380 -20.542 1.00 0.00 61 GLU A CA 11
ATOM 13906 C C . GLU A 1 61 ? -11.725 -24.493 -20.216 1.00 0.00 61 GLU A C 11
ATOM 13907 O O . GLU A 1 61 ? -12.141 -24.637 -19.066 1.00 0.00 61 GLU A O 11
ATOM 13919 N N . CYS A 1 62 ? -12.128 -25.277 -21.251 1.00 0.00 62 CYS A N 11
ATOM 13920 C CA . CYS A 1 62 ? -13.197 -26.305 -21.092 1.00 0.00 62 CYS A CA 11
ATOM 13921 C C . CYS A 1 62 ? -12.910 -27.593 -21.905 1.00 0.00 62 CYS A C 11
ATOM 13922 O O . CYS A 1 62 ? -13.807 -28.423 -22.080 1.00 0.00 62 CYS A O 11
ATOM 13929 N N . GLY A 1 63 ? -11.647 -27.756 -22.365 1.00 0.00 63 GLY A N 11
ATOM 13930 C CA . GLY A 1 63 ? -11.174 -28.943 -23.137 1.00 0.00 63 GLY A CA 11
ATOM 13931 C C . GLY A 1 63 ? -11.982 -29.313 -24.377 1.00 0.00 63 GLY A C 11
ATOM 13932 O O . GLY A 1 63 ? -11.824 -30.415 -24.908 1.00 0.00 63 GLY A O 11
ATOM 13936 N N . ALA A 1 64 ? -12.808 -28.378 -24.863 1.00 0.00 64 ALA A N 11
ATOM 13937 C CA . ALA A 1 64 ? -13.726 -28.625 -25.992 1.00 0.00 64 ALA A CA 11
ATOM 13938 C C . ALA A 1 64 ? -12.967 -28.587 -27.338 1.00 0.00 64 ALA A C 11
ATOM 13939 O O . ALA A 1 64 ? -12.025 -27.788 -27.476 1.00 0.00 64 ALA A O 11
ATOM 13946 N N . PRO A 1 65 ? -13.373 -29.444 -28.344 1.00 0.00 65 PRO A N 11
ATOM 13947 C CA . PRO A 1 65 ? -12.728 -29.511 -29.684 1.00 0.00 65 PRO A CA 11
ATOM 13948 C C . PRO A 1 65 ? -12.580 -28.130 -30.352 1.00 0.00 65 PRO A C 11
ATOM 13949 O O . PRO A 1 65 ? -13.568 -27.409 -30.530 1.00 0.00 65 PRO A O 11
ATOM 13960 N N . ILE A 1 66 ? -11.331 -27.747 -30.638 1.00 0.00 66 ILE A N 11
ATOM 13961 C CA . ILE A 1 66 ? -11.020 -26.560 -31.442 1.00 0.00 66 ILE A CA 11
ATOM 13962 C C . ILE A 1 66 ? -11.247 -26.883 -32.938 1.00 0.00 66 ILE A C 11
ATOM 13963 O O . ILE A 1 66 ? -10.555 -27.753 -33.487 1.00 0.00 66 ILE A O 11
ATOM 13979 N N . PRO A 1 67 ? -12.236 -26.204 -33.619 1.00 0.00 67 PRO A N 11
ATOM 13980 C CA . PRO A 1 67 ? -12.453 -26.382 -35.070 1.00 0.00 67 PRO A CA 11
ATOM 13981 C C . PRO A 1 67 ? -11.305 -25.732 -35.880 1.00 0.00 67 PRO A C 11
ATOM 13982 O O . PRO A 1 67 ? -10.721 -24.716 -35.441 1.00 0.00 67 PRO A O 11
ATOM 13993 N N . GLN A 1 68 ? -11.002 -26.314 -37.055 1.00 0.00 68 GLN A N 11
ATOM 13994 C CA . GLN A 1 68 ? -9.899 -25.865 -37.927 1.00 0.00 68 GLN A CA 11
ATOM 13995 C C . GLN A 1 68 ? -10.098 -24.414 -38.403 1.00 0.00 68 GLN A C 11
ATOM 13996 O O . GLN A 1 68 ? -9.124 -23.730 -38.720 1.00 0.00 68 GLN A O 11
ATOM 14010 N N . ALA A 1 69 ? -11.377 -23.971 -38.421 1.00 0.00 69 ALA A N 11
ATOM 14011 C CA . ALA A 1 69 ? -11.781 -22.604 -38.795 1.00 0.00 69 ALA A CA 11
ATOM 14012 C C . ALA A 1 69 ? -11.093 -21.563 -37.900 1.00 0.00 69 ALA A C 11
ATOM 14013 O O . ALA A 1 69 ? -10.572 -20.565 -38.386 1.00 0.00 69 ALA A O 11
ATOM 14020 N N . ARG A 1 70 ? -11.078 -21.842 -36.589 1.00 0.00 70 ARG A N 11
ATOM 14021 C CA . ARG A 1 70 ? -10.439 -20.980 -35.578 1.00 0.00 70 ARG A CA 11
ATOM 14022 C C . ARG A 1 70 ? -8.905 -21.083 -35.636 1.00 0.00 70 ARG A C 11
ATOM 14023 O O . ARG A 1 70 ? -8.214 -20.110 -35.355 1.00 0.00 70 ARG A O 11
ATOM 14044 N N . ARG A 1 71 ? -8.392 -22.276 -36.006 1.00 0.00 71 ARG A N 11
ATOM 14045 C CA . ARG A 1 71 ? -6.935 -22.546 -36.068 1.00 0.00 71 ARG A CA 11
ATOM 14046 C C . ARG A 1 71 ? -6.259 -21.807 -37.247 1.00 0.00 71 ARG A C 11
ATOM 14047 O O . ARG A 1 71 ? -5.101 -21.383 -37.142 1.00 0.00 71 ARG A O 11
ATOM 14068 N N . GLU A 1 72 ? -6.998 -21.652 -38.365 1.00 0.00 72 GLU A N 11
ATOM 14069 C CA . GLU A 1 72 ? -6.485 -20.977 -39.581 1.00 0.00 72 GLU A CA 11
ATOM 14070 C C . GLU A 1 72 ? -6.727 -19.461 -39.490 1.00 0.00 72 GLU A C 11
ATOM 14071 O O . GLU A 1 72 ? -5.860 -18.657 -39.854 1.00 0.00 72 GLU A O 11
ATOM 14083 N N . ALA A 1 73 ? -7.922 -19.090 -38.976 1.00 0.00 73 ALA A N 11
ATOM 14084 C CA . ALA A 1 73 ? -8.312 -17.680 -38.782 1.00 0.00 73 ALA A CA 11
ATOM 14085 C C . ALA A 1 73 ? -7.453 -17.013 -37.702 1.00 0.00 73 ALA A C 11
ATOM 14086 O O . ALA A 1 73 ? -7.201 -15.807 -37.760 1.00 0.00 73 ALA A O 11
ATOM 14093 N N . ILE A 1 74 ? -7.031 -17.803 -36.694 1.00 0.00 74 ILE A N 11
ATOM 14094 C CA . ILE A 1 74 ? -6.196 -17.320 -35.580 1.00 0.00 74 ILE A CA 11
ATOM 14095 C C . ILE A 1 74 ? -5.013 -18.302 -35.372 1.00 0.00 74 ILE A C 11
ATOM 14096 O O . ILE A 1 74 ? -5.193 -19.355 -34.734 1.00 0.00 74 ILE A O 11
ATOM 14112 N N . PRO A 1 75 ? -3.801 -18.000 -35.955 1.00 0.00 75 PRO A N 11
ATOM 14113 C CA . PRO A 1 75 ? -2.568 -18.787 -35.712 1.00 0.00 75 PRO A CA 11
ATOM 14114 C C . PRO A 1 75 ? -2.087 -18.612 -34.252 1.00 0.00 75 PRO A C 11
ATOM 14115 O O . PRO A 1 75 ? -1.263 -17.738 -33.935 1.00 0.00 75 PRO A O 11
ATOM 14126 N N . GLY A 1 76 ? -2.680 -19.420 -33.367 1.00 0.00 76 GLY A N 11
ATOM 14127 C CA . GLY A 1 76 ? -2.442 -19.350 -31.929 1.00 0.00 76 GLY A CA 11
ATOM 14128 C C . GLY A 1 76 ? -3.731 -19.194 -31.146 1.00 0.00 76 GLY A C 11
ATOM 14129 O O . GLY A 1 76 ? -3.779 -18.468 -30.143 1.00 0.00 76 GLY A O 11
ATOM 14133 N N . VAL A 1 77 ? -4.795 -19.872 -31.618 1.00 0.00 77 VAL A N 11
ATOM 14134 C CA . VAL A 1 77 ? -6.085 -19.919 -30.920 1.00 0.00 77 VAL A CA 11
ATOM 14135 C C . VAL A 1 77 ? -5.956 -20.823 -29.677 1.00 0.00 77 VAL A C 11
ATOM 14136 O O . VAL A 1 77 ? -5.245 -21.832 -29.718 1.00 0.00 77 VAL A O 11
ATOM 14149 N N . ARG A 1 78 ? -6.619 -20.432 -28.577 1.00 0.00 78 ARG A N 11
ATOM 14150 C CA . ARG A 1 78 ? -6.579 -21.163 -27.289 1.00 0.00 78 ARG A CA 11
ATOM 14151 C C . ARG A 1 78 ? -7.999 -21.373 -26.715 1.00 0.00 78 ARG A C 11
ATOM 14152 O O . ARG A 1 78 ? -8.172 -21.833 -25.579 1.00 0.00 78 ARG A O 11
ATOM 14173 N N . LEU A 1 79 ? -9.019 -21.094 -27.546 1.00 0.00 79 LEU A N 11
ATOM 14174 C CA . LEU A 1 79 ? -10.447 -21.130 -27.153 1.00 0.00 79 LEU A CA 11
ATOM 14175 C C . LEU A 1 79 ? -11.276 -21.840 -28.229 1.00 0.00 79 LEU A C 11
ATOM 14176 O O . LEU A 1 79 ? -11.099 -21.570 -29.422 1.00 0.00 79 LEU A O 11
ATOM 14192 N N . CYS A 1 80 ? -12.171 -22.767 -27.812 1.00 0.00 80 CYS A N 11
ATOM 14193 C CA . CYS A 1 80 ? -13.121 -23.444 -28.746 1.00 0.00 80 CYS A CA 11
ATOM 14194 C C . CYS A 1 80 ? -14.134 -22.420 -29.211 1.00 0.00 80 CYS A C 11
ATOM 14195 O O . CYS A 1 80 ? -14.382 -21.488 -28.460 1.00 0.00 80 CYS A O 11
ATOM 14202 N N . ILE A 1 81 ? -14.760 -22.622 -30.399 1.00 0.00 81 ILE A N 11
ATOM 14203 C CA . ILE A 1 81 ? -15.555 -21.569 -31.098 1.00 0.00 81 ILE A CA 11
ATOM 14204 C C . ILE A 1 81 ? -16.622 -20.922 -30.177 1.00 0.00 81 ILE A C 11
ATOM 14205 O O . ILE A 1 81 ? -16.963 -19.771 -30.344 1.00 0.00 81 ILE A O 11
ATOM 14221 N N . HIS A 1 82 ? -17.073 -21.676 -29.168 1.00 0.00 82 HIS A N 11
ATOM 14222 C CA . HIS A 1 82 ? -18.086 -21.235 -28.185 1.00 0.00 82 HIS A CA 11
ATOM 14223 C C . HIS A 1 82 ? -17.485 -20.208 -27.191 1.00 0.00 82 HIS A C 11
ATOM 14224 O O . HIS A 1 82 ? -18.059 -19.140 -26.979 1.00 0.00 82 HIS A O 11
ATOM 14239 N N . CYS A 1 83 ? -16.301 -20.528 -26.621 1.00 0.00 83 CYS A N 11
ATOM 14240 C CA . CYS A 1 83 ? -15.554 -19.589 -25.741 1.00 0.00 83 CYS A CA 11
ATOM 14241 C C . CYS A 1 83 ? -14.830 -18.513 -26.582 1.00 0.00 83 CYS A C 11
ATOM 14242 O O . CYS A 1 83 ? -14.453 -17.471 -26.059 1.00 0.00 83 CYS A O 11
ATOM 14249 N N . GLN A 1 84 ? -14.615 -18.800 -27.882 1.00 0.00 84 GLN A N 11
ATOM 14250 C CA . GLN A 1 84 ? -13.802 -17.949 -28.768 1.00 0.00 84 GLN A CA 11
ATOM 14251 C C . GLN A 1 84 ? -14.639 -16.797 -29.342 1.00 0.00 84 GLN A C 11
ATOM 14252 O O . GLN A 1 84 ? -14.189 -15.668 -29.315 1.00 0.00 84 GLN A O 11
ATOM 14266 N N . GLN A 1 85 ? -15.851 -17.109 -29.841 1.00 0.00 85 GLN A N 11
ATOM 14267 C CA . GLN A 1 85 ? -16.709 -16.156 -30.599 1.00 0.00 85 GLN A CA 11
ATOM 14268 C C . GLN A 1 85 ? -16.991 -14.869 -29.795 1.00 0.00 85 GLN A C 11
ATOM 14269 O O . GLN A 1 85 ? -16.976 -13.771 -30.352 1.00 0.00 85 GLN A O 11
ATOM 14283 N N . GLU A 1 86 ? -17.212 -15.036 -28.475 1.00 0.00 86 GLU A N 11
ATOM 14284 C CA . GLU A 1 86 ? -17.444 -13.918 -27.540 1.00 0.00 86 GLU A CA 11
ATOM 14285 C C . GLU A 1 86 ? -16.179 -13.044 -27.400 1.00 0.00 86 GLU A C 11
ATOM 14286 O O . GLU A 1 86 ? -16.273 -11.817 -27.346 1.00 0.00 86 GLU A O 11
ATOM 14298 N N . LYS A 1 87 ? -14.994 -13.693 -27.377 1.00 0.00 87 LYS A N 11
ATOM 14299 C CA . LYS A 1 87 ? -13.696 -12.998 -27.259 1.00 0.00 87 LYS A CA 11
ATOM 14300 C C . LYS A 1 87 ? -13.299 -12.366 -28.601 1.00 0.00 87 LYS A C 11
ATOM 14301 O O . LYS A 1 87 ? -12.600 -11.359 -28.632 1.00 0.00 87 LYS A O 11
ATOM 14320 N N . ASP A 1 88 ? -13.779 -12.971 -29.699 1.00 0.00 88 ASP A N 11
ATOM 14321 C CA . ASP A 1 88 ? -13.451 -12.570 -31.074 1.00 0.00 88 ASP A CA 11
ATOM 14322 C C . ASP A 1 88 ? -14.116 -11.225 -31.432 1.00 0.00 88 ASP A C 11
ATOM 14323 O O . ASP A 1 88 ? -13.643 -10.494 -32.316 1.00 0.00 88 ASP A O 11
ATOM 14332 N N . LEU A 1 89 ? -15.202 -10.903 -30.699 1.00 0.00 89 LEU A N 11
ATOM 14333 C CA . LEU A 1 89 ? -15.864 -9.583 -30.758 1.00 0.00 89 LEU A CA 11
ATOM 14334 C C . LEU A 1 89 ? -14.948 -8.499 -30.150 1.00 0.00 89 LEU A C 11
ATOM 14335 O O . LEU A 1 89 ? -14.853 -7.384 -30.668 1.00 0.00 89 LEU A O 11
ATOM 14351 N N . GLN A 1 90 ? -14.272 -8.875 -29.049 1.00 0.00 90 GLN A N 11
ATOM 14352 C CA . GLN A 1 90 ? -13.530 -7.945 -28.175 1.00 0.00 90 GLN A CA 11
ATOM 14353 C C . GLN A 1 90 ? -12.196 -7.557 -28.822 1.00 0.00 90 GLN A C 11
ATOM 14354 O O . GLN A 1 90 ? -11.824 -6.379 -28.856 1.00 0.00 90 GLN A O 11
ATOM 14368 N N . LYS A 1 91 ? -11.495 -8.576 -29.340 1.00 0.00 91 LYS A N 11
ATOM 14369 C CA . LYS A 1 91 ? -10.162 -8.419 -29.946 1.00 0.00 91 LYS A CA 11
ATOM 14370 C C . LYS A 1 91 ? -10.253 -7.653 -31.287 1.00 0.00 91 LYS A C 11
ATOM 14371 O O . LYS A 1 91 ? -11.034 -8.034 -32.167 1.00 0.00 91 LYS A O 11
ATOM 14390 N N . PRO A 1 92 ? -9.460 -6.540 -31.457 1.00 0.00 92 PRO A N 11
ATOM 14391 C CA . PRO A 1 92 ? -9.419 -5.759 -32.721 1.00 0.00 92 PRO A CA 11
ATOM 14392 C C . PRO A 1 92 ? -8.668 -6.479 -33.865 1.00 0.00 92 PRO A C 11
ATOM 14393 O O . PRO A 1 92 ? -8.644 -5.971 -34.988 1.00 0.00 92 PRO A O 11
ATOM 14404 N N . ALA A 1 93 ? -8.065 -7.656 -33.546 1.00 0.00 93 ALA A N 11
ATOM 14405 C CA . ALA A 1 93 ? -7.243 -8.468 -34.479 1.00 0.00 93 ALA A CA 11
ATOM 14406 C C . ALA A 1 93 ? -5.932 -7.735 -34.853 1.00 0.00 93 ALA A C 11
ATOM 14407 O O . ALA A 1 93 ? -5.307 -8.016 -35.883 1.00 0.00 93 ALA A O 11
ATOM 14414 N N . TYR A 1 94 ? -5.510 -6.825 -33.962 1.00 0.00 94 TYR A N 11
ATOM 14415 C CA . TYR A 1 94 ? -4.222 -6.118 -34.041 1.00 0.00 94 TYR A CA 11
ATOM 14416 C C . TYR A 1 94 ? -3.841 -5.613 -32.642 1.00 0.00 94 TYR A C 11
ATOM 14417 O O . TYR A 1 94 ? -4.684 -5.589 -31.736 1.00 0.00 94 TYR A O 11
ATOM 14435 N N . THR A 1 95 ? -2.574 -5.213 -32.465 1.00 0.00 95 THR A N 11
ATOM 14436 C CA . THR A 1 95 ? -2.089 -4.619 -31.208 1.00 0.00 95 THR A CA 11
ATOM 14437 C C . THR A 1 95 ? -1.541 -3.207 -31.500 1.00 0.00 95 THR A C 11
ATOM 14438 O O . THR A 1 95 ? -0.384 -3.035 -31.909 1.00 0.00 95 THR A O 11
ATOM 14449 N N . GLY A 1 96 ? -2.425 -2.206 -31.312 1.00 0.00 96 GLY A N 11
ATOM 14450 C CA . GLY A 1 96 ? -2.160 -0.819 -31.681 1.00 0.00 96 GLY A CA 11
ATOM 14451 C C . GLY A 1 96 ? -1.059 -0.146 -30.870 1.00 0.00 96 GLY A C 11
ATOM 14452 O O . GLY A 1 96 ? -0.471 0.826 -31.337 1.00 0.00 96 GLY A O 11
ATOM 14456 N N . TYR A 1 97 ? -0.789 -0.662 -29.651 1.00 0.00 97 TYR A N 11
ATOM 14457 C CA . TYR A 1 97 ? 0.278 -0.130 -28.762 1.00 0.00 97 TYR A CA 11
ATOM 14458 C C . TYR A 1 97 ? 1.689 -0.456 -29.276 1.00 0.00 97 TYR A C 11
ATOM 14459 O O . TYR A 1 97 ? 2.647 0.225 -28.900 1.00 0.00 97 TYR A O 11
ATOM 14477 N N . ASN A 1 98 ? 1.781 -1.516 -30.112 1.00 0.00 98 ASN A N 11
ATOM 14478 C CA . ASN A 1 98 ? 3.048 -2.127 -30.575 1.00 0.00 98 ASN A CA 11
ATOM 14479 C C . ASN A 1 98 ? 3.723 -2.911 -29.425 1.00 0.00 98 ASN A C 11
ATOM 14480 O O . ASN A 1 98 ? 3.863 -2.396 -28.306 1.00 0.00 98 ASN A O 11
ATOM 14491 N N . ARG A 1 99 ? 4.156 -4.146 -29.718 1.00 0.00 99 ARG A N 11
ATOM 14492 C CA . ARG A 1 99 ? 4.767 -5.061 -28.735 1.00 0.00 99 ARG A CA 11
ATOM 14493 C C . ARG A 1 99 ? 6.027 -5.703 -29.345 1.00 0.00 99 ARG A C 11
ATOM 14494 O O . ARG A 1 99 ? 6.123 -5.865 -30.570 1.00 0.00 99 ARG A O 11
ATOM 14515 N N . ARG A 1 100 ? 7.007 -6.033 -28.488 1.00 0.00 100 ARG A N 11
ATOM 14516 C CA . ARG A 1 100 ? 8.275 -6.658 -28.904 1.00 0.00 100 ARG A CA 11
ATOM 14517 C C . ARG A 1 100 ? 8.214 -8.175 -28.684 1.00 0.00 100 ARG A C 11
ATOM 14518 O O . ARG A 1 100 ? 7.616 -8.642 -27.699 1.00 0.00 100 ARG A O 11
ATOM 14539 N N . GLY A 1 101 ? 8.846 -8.935 -29.598 1.00 0.00 101 GLY A N 11
ATOM 14540 C CA . GLY A 1 101 ? 8.944 -10.397 -29.495 1.00 0.00 101 GLY A CA 11
ATOM 14541 C C . GLY A 1 101 ? 10.155 -10.818 -28.692 1.00 0.00 101 GLY A C 11
ATOM 14542 O O . GLY A 1 101 ? 11.070 -11.476 -29.211 1.00 0.00 101 GLY A O 11
ATOM 14546 N N . SER A 1 102 ? 10.155 -10.406 -27.417 1.00 0.00 102 SER A N 11
ATOM 14547 C CA . SER A 1 102 ? 11.215 -10.725 -26.450 1.00 0.00 102 SER A CA 11
ATOM 14548 C C . SER A 1 102 ? 10.999 -12.139 -25.885 1.00 0.00 102 SER A C 11
ATOM 14549 O O . SER A 1 102 ? 9.951 -12.765 -26.120 1.00 0.00 102 SER A O 11
ATOM 14557 N N . LYS A 1 103 ? 12.000 -12.642 -25.150 1.00 0.00 103 LYS A N 11
ATOM 14558 C CA . LYS A 1 103 ? 11.918 -13.953 -24.484 1.00 0.00 103 LYS A CA 11
ATOM 14559 C C . LYS A 1 103 ? 10.832 -13.900 -23.386 1.00 0.00 103 LYS A C 11
ATOM 14560 O O . LYS A 1 103 ? 10.998 -13.191 -22.392 1.00 0.00 103 LYS A O 11
ATOM 14579 N N . ASP A 1 104 ? 9.722 -14.630 -23.614 1.00 0.00 104 ASP A N 11
ATOM 14580 C CA . ASP A 1 104 ? 8.540 -14.640 -22.722 1.00 0.00 104 ASP A CA 11
ATOM 14581 C C . ASP A 1 104 ? 8.940 -15.046 -21.276 1.00 0.00 104 ASP A C 11
ATOM 14582 O O . ASP A 1 104 ? 9.121 -14.172 -20.416 1.00 0.00 104 ASP A O 11
ATOM 14591 N N . SER A 1 105 ? 9.118 -16.366 -21.075 1.00 0.00 105 SER A N 11
ATOM 14592 C CA . SER A 1 105 ? 9.493 -17.002 -19.805 1.00 0.00 105 SER A CA 11
ATOM 14593 C C . SER A 1 105 ? 9.290 -18.506 -19.993 1.00 0.00 105 SER A C 11
ATOM 14594 O O . SER A 1 105 ? 10.250 -19.280 -19.955 1.00 0.00 105 SER A O 11
ATOM 14602 N N . GLN A 1 106 ? 8.012 -18.877 -20.250 1.00 0.00 106 GLN A N 11
ATOM 14603 C CA . GLN A 1 106 ? 7.565 -20.265 -20.467 1.00 0.00 106 GLN A CA 11
ATOM 14604 C C . GLN A 1 106 ? 7.745 -21.168 -19.227 1.00 0.00 106 GLN A C 11
ATOM 14605 O O . GLN A 1 106 ? 8.376 -20.804 -18.231 1.00 0.00 106 GLN A O 11
ATOM 14619 N N . LEU A 1 107 ? 7.136 -22.345 -19.319 1.00 0.00 107 LEU A N 11
ATOM 14620 C CA . LEU A 1 107 ? 7.282 -23.451 -18.348 1.00 0.00 107 LEU A CA 11
ATOM 14621 C C . LEU A 1 107 ? 8.050 -24.612 -19.015 1.00 0.00 107 LEU A C 11
ATOM 14622 O O . LEU A 1 107 ? 8.149 -25.720 -18.468 1.00 0.00 107 LEU A O 11
ATOM 14638 N N . ARG A 1 108 ? 8.617 -24.317 -20.204 1.00 0.00 108 ARG A N 11
ATOM 14639 C CA . ARG A 1 108 ? 9.355 -25.269 -21.044 1.00 0.00 108 ARG A CA 11
ATOM 14640 C C . ARG A 1 108 ? 10.804 -24.770 -21.214 1.00 0.00 108 ARG A C 11
ATOM 14641 O O . ARG A 1 108 ? 11.005 -23.726 -21.873 1.00 0.00 108 ARG A O 11
ATOM 14664 N N . MET A 1 21 ? 7.439 -32.455 2.586 1.00 0.00 21 MET A N 12
ATOM 14665 C CA . MET A 1 21 ? 8.314 -33.652 2.448 1.00 0.00 21 MET A CA 12
ATOM 14666 C C . MET A 1 21 ? 8.338 -34.179 1.002 1.00 0.00 21 MET A C 12
ATOM 14667 O O . MET A 1 21 ? 9.125 -35.076 0.673 1.00 0.00 21 MET A O 12
ATOM 14681 N N . ALA A 1 22 ? 7.477 -33.614 0.139 1.00 0.00 22 ALA A N 12
ATOM 14682 C CA . ALA A 1 22 ? 7.405 -33.984 -1.278 1.00 0.00 22 ALA A CA 12
ATOM 14683 C C . ALA A 1 22 ? 8.588 -33.369 -2.059 1.00 0.00 22 ALA A C 12
ATOM 14684 O O . ALA A 1 22 ? 8.505 -32.230 -2.528 1.00 0.00 22 ALA A O 12
ATOM 14691 N N . SER A 1 23 ? 9.701 -34.126 -2.142 1.00 0.00 23 SER A N 12
ATOM 14692 C CA . SER A 1 23 ? 10.907 -33.728 -2.888 1.00 0.00 23 SER A CA 12
ATOM 14693 C C . SER A 1 23 ? 11.703 -34.982 -3.294 1.00 0.00 23 SER A C 12
ATOM 14694 O O . SER A 1 23 ? 11.994 -35.840 -2.454 1.00 0.00 23 SER A O 12
ATOM 14702 N N . GLY A 1 24 ? 12.033 -35.088 -4.589 1.00 0.00 24 GLY A N 12
ATOM 14703 C CA . GLY A 1 24 ? 12.814 -36.210 -5.119 1.00 0.00 24 GLY A CA 12
ATOM 14704 C C . GLY A 1 24 ? 11.975 -37.441 -5.472 1.00 0.00 24 GLY A C 12
ATOM 14705 O O . GLY A 1 24 ? 12.523 -38.449 -5.923 1.00 0.00 24 GLY A O 12
ATOM 14709 N N . TRP A 1 25 ? 10.642 -37.354 -5.287 1.00 0.00 25 TRP A N 12
ATOM 14710 C CA . TRP A 1 25 ? 9.721 -38.506 -5.466 1.00 0.00 25 TRP A CA 12
ATOM 14711 C C . TRP A 1 25 ? 9.227 -38.638 -6.923 1.00 0.00 25 TRP A C 12
ATOM 14712 O O . TRP A 1 25 ? 8.780 -39.717 -7.328 1.00 0.00 25 TRP A O 12
ATOM 14733 N N . ALA A 1 26 ? 9.288 -37.533 -7.689 1.00 0.00 26 ALA A N 12
ATOM 14734 C CA . ALA A 1 26 ? 8.807 -37.494 -9.093 1.00 0.00 26 ALA A CA 12
ATOM 14735 C C . ALA A 1 26 ? 9.569 -36.423 -9.884 1.00 0.00 26 ALA A C 12
ATOM 14736 O O . ALA A 1 26 ? 10.123 -36.699 -10.954 1.00 0.00 26 ALA A O 12
ATOM 14743 N N . ASN A 1 27 ? 9.596 -35.205 -9.321 1.00 0.00 27 ASN A N 12
ATOM 14744 C CA . ASN A 1 27 ? 10.203 -34.018 -9.952 1.00 0.00 27 ASN A CA 12
ATOM 14745 C C . ASN A 1 27 ? 11.738 -34.091 -9.887 1.00 0.00 27 ASN A C 12
ATOM 14746 O O . ASN A 1 27 ? 12.355 -33.713 -8.886 1.00 0.00 27 ASN A O 12
ATOM 14757 N N . ASP A 1 28 ? 12.328 -34.675 -10.941 1.00 0.00 28 ASP A N 12
ATOM 14758 C CA . ASP A 1 28 ? 13.787 -34.712 -11.164 1.00 0.00 28 ASP A CA 12
ATOM 14759 C C . ASP A 1 28 ? 14.116 -33.840 -12.382 1.00 0.00 28 ASP A C 12
ATOM 14760 O O . ASP A 1 28 ? 13.215 -33.388 -13.080 1.00 0.00 28 ASP A O 12
ATOM 14769 N N . ASP A 1 29 ? 15.406 -33.641 -12.644 1.00 0.00 29 ASP A N 12
ATOM 14770 C CA . ASP A 1 29 ? 15.894 -32.838 -13.786 1.00 0.00 29 ASP A CA 12
ATOM 14771 C C . ASP A 1 29 ? 15.656 -33.576 -15.109 1.00 0.00 29 ASP A C 12
ATOM 14772 O O . ASP A 1 29 ? 15.378 -32.960 -16.133 1.00 0.00 29 ASP A O 12
ATOM 14781 N N . ALA A 1 30 ? 15.740 -34.912 -15.057 1.00 0.00 30 ALA A N 12
ATOM 14782 C CA . ALA A 1 30 ? 15.461 -35.785 -16.212 1.00 0.00 30 ALA A CA 12
ATOM 14783 C C . ALA A 1 30 ? 13.943 -35.884 -16.505 1.00 0.00 30 ALA A C 12
ATOM 14784 O O . ALA A 1 30 ? 13.534 -36.346 -17.577 1.00 0.00 30 ALA A O 12
ATOM 14791 N N . VAL A 1 31 ? 13.122 -35.439 -15.541 1.00 0.00 31 VAL A N 12
ATOM 14792 C CA . VAL A 1 31 ? 11.648 -35.513 -15.615 1.00 0.00 31 VAL A CA 12
ATOM 14793 C C . VAL A 1 31 ? 11.053 -34.145 -16.008 1.00 0.00 31 VAL A C 12
ATOM 14794 O O . VAL A 1 31 ? 10.130 -34.070 -16.819 1.00 0.00 31 VAL A O 12
ATOM 14807 N N . ASN A 1 32 ? 11.619 -33.058 -15.449 1.00 0.00 32 ASN A N 12
ATOM 14808 C CA . ASN A 1 32 ? 11.082 -31.688 -15.630 1.00 0.00 32 ASN A CA 12
ATOM 14809 C C . ASN A 1 32 ? 11.407 -31.123 -17.029 1.00 0.00 32 ASN A C 12
ATOM 14810 O O . ASN A 1 32 ? 10.777 -30.166 -17.479 1.00 0.00 32 ASN A O 12
ATOM 14821 N N . GLU A 1 33 ? 12.413 -31.725 -17.694 1.00 0.00 33 GLU A N 12
ATOM 14822 C CA . GLU A 1 33 ? 12.738 -31.429 -19.103 1.00 0.00 33 GLU A CA 12
ATOM 14823 C C . GLU A 1 33 ? 11.662 -31.990 -20.054 1.00 0.00 33 GLU A C 12
ATOM 14824 O O . GLU A 1 33 ? 11.498 -31.504 -21.174 1.00 0.00 33 GLU A O 12
ATOM 14836 N N . GLN A 1 34 ? 10.937 -33.016 -19.586 1.00 0.00 34 GLN A N 12
ATOM 14837 C CA . GLN A 1 34 ? 9.789 -33.589 -20.310 1.00 0.00 34 GLN A CA 12
ATOM 14838 C C . GLN A 1 34 ? 8.539 -32.715 -20.093 1.00 0.00 34 GLN A C 12
ATOM 14839 O O . GLN A 1 34 ? 7.627 -32.689 -20.927 1.00 0.00 34 GLN A O 12
ATOM 14853 N N . ILE A 1 35 ? 8.517 -32.001 -18.954 1.00 0.00 35 ILE A N 12
ATOM 14854 C CA . ILE A 1 35 ? 7.417 -31.094 -18.583 1.00 0.00 35 ILE A CA 12
ATOM 14855 C C . ILE A 1 35 ? 7.554 -29.738 -19.324 1.00 0.00 35 ILE A C 12
ATOM 14856 O O . ILE A 1 35 ? 6.557 -29.200 -19.822 1.00 0.00 35 ILE A O 12
ATOM 14872 N N . ASN A 1 36 ? 8.804 -29.211 -19.406 1.00 0.00 36 ASN A N 12
ATOM 14873 C CA . ASN A 1 36 ? 9.078 -27.883 -20.006 1.00 0.00 36 ASN A CA 12
ATOM 14874 C C . ASN A 1 36 ? 8.974 -27.930 -21.538 1.00 0.00 36 ASN A C 12
ATOM 14875 O O . ASN A 1 36 ? 8.786 -29.003 -22.126 1.00 0.00 36 ASN A O 12
ATOM 14886 N N . SER A 1 37 ? 9.114 -26.761 -22.181 1.00 0.00 37 SER A N 12
ATOM 14887 C CA . SER A 1 37 ? 9.109 -26.649 -23.645 1.00 0.00 37 SER A CA 12
ATOM 14888 C C . SER A 1 37 ? 10.501 -26.248 -24.173 1.00 0.00 37 SER A C 12
ATOM 14889 O O . SER A 1 37 ? 10.621 -25.843 -25.321 1.00 0.00 37 SER A O 12
ATOM 14897 N N . THR A 1 38 ? 11.543 -26.430 -23.341 1.00 0.00 38 THR A N 12
ATOM 14898 C CA . THR A 1 38 ? 12.939 -26.066 -23.670 1.00 0.00 38 THR A CA 12
ATOM 14899 C C . THR A 1 38 ? 13.518 -27.005 -24.748 1.00 0.00 38 THR A C 12
ATOM 14900 O O . THR A 1 38 ? 14.148 -26.568 -25.725 1.00 0.00 38 THR A O 12
ATOM 14911 N N . ILE A 1 39 ? 13.255 -28.300 -24.557 1.00 0.00 39 ILE A N 12
ATOM 14912 C CA . ILE A 1 39 ? 13.859 -29.378 -25.352 1.00 0.00 39 ILE A CA 12
ATOM 14913 C C . ILE A 1 39 ? 13.242 -29.408 -26.767 1.00 0.00 39 ILE A C 12
ATOM 14914 O O . ILE A 1 39 ? 13.927 -29.677 -27.765 1.00 0.00 39 ILE A O 12
ATOM 14930 N N . GLU A 1 40 ? 11.940 -29.085 -26.835 1.00 0.00 40 GLU A N 12
ATOM 14931 C CA . GLU A 1 40 ? 11.185 -29.043 -28.104 1.00 0.00 40 GLU A CA 12
ATOM 14932 C C . GLU A 1 40 ? 11.396 -27.693 -28.813 1.00 0.00 40 GLU A C 12
ATOM 14933 O O . GLU A 1 40 ? 11.295 -27.617 -30.037 1.00 0.00 40 GLU A O 12
ATOM 14945 N N . ASP A 1 41 ? 11.695 -26.634 -28.023 1.00 0.00 41 ASP A N 12
ATOM 14946 C CA . ASP A 1 41 ? 12.022 -25.285 -28.547 1.00 0.00 41 ASP A CA 12
ATOM 14947 C C . ASP A 1 41 ? 13.300 -25.337 -29.386 1.00 0.00 41 ASP A C 12
ATOM 14948 O O . ASP A 1 41 ? 13.394 -24.676 -30.425 1.00 0.00 41 ASP A O 12
ATOM 14957 N N . ALA A 1 42 ? 14.269 -26.140 -28.908 1.00 0.00 42 ALA A N 12
ATOM 14958 C CA . ALA A 1 42 ? 15.538 -26.378 -29.609 1.00 0.00 42 ALA A CA 12
ATOM 14959 C C . ALA A 1 42 ? 15.284 -26.906 -31.035 1.00 0.00 42 ALA A C 12
ATOM 14960 O O . ALA A 1 42 ? 15.769 -26.336 -32.014 1.00 0.00 42 ALA A O 12
ATOM 14967 N N . ILE A 1 43 ? 14.465 -27.963 -31.118 1.00 0.00 43 ILE A N 12
ATOM 14968 C CA . ILE A 1 43 ? 14.077 -28.615 -32.390 1.00 0.00 43 ILE A CA 12
ATOM 14969 C C . ILE A 1 43 ? 13.234 -27.659 -33.271 1.00 0.00 43 ILE A C 12
ATOM 14970 O O . ILE A 1 43 ? 13.360 -27.637 -34.513 1.00 0.00 43 ILE A O 12
ATOM 14986 N N . ALA A 1 44 ? 12.399 -26.863 -32.590 1.00 0.00 44 ALA A N 12
ATOM 14987 C CA . ALA A 1 44 ? 11.463 -25.918 -33.211 1.00 0.00 44 ALA A CA 12
ATOM 14988 C C . ALA A 1 44 ? 12.204 -24.824 -34.013 1.00 0.00 44 ALA A C 12
ATOM 14989 O O . ALA A 1 44 ? 11.772 -24.450 -35.111 1.00 0.00 44 ALA A O 12
ATOM 14996 N N . ARG A 1 45 ? 13.321 -24.316 -33.462 1.00 0.00 45 ARG A N 12
ATOM 14997 C CA . ARG A 1 45 ? 14.153 -23.303 -34.137 1.00 0.00 45 ARG A CA 12
ATOM 14998 C C . ARG A 1 45 ? 15.281 -23.944 -34.974 1.00 0.00 45 ARG A C 12
ATOM 14999 O O . ARG A 1 45 ? 15.865 -23.279 -35.836 1.00 0.00 45 ARG A O 12
ATOM 15020 N N . ALA A 1 46 ? 15.585 -25.235 -34.709 1.00 0.00 46 ALA A N 12
ATOM 15021 C CA . ALA A 1 46 ? 16.681 -25.962 -35.392 1.00 0.00 46 ALA A CA 12
ATOM 15022 C C . ALA A 1 46 ? 16.337 -26.221 -36.867 1.00 0.00 46 ALA A C 12
ATOM 15023 O O . ALA A 1 46 ? 16.923 -25.609 -37.773 1.00 0.00 46 ALA A O 12
ATOM 15030 N N . ARG A 1 47 ? 15.347 -27.098 -37.100 1.00 0.00 47 ARG A N 12
ATOM 15031 C CA . ARG A 1 47 ? 14.910 -27.485 -38.459 1.00 0.00 47 ARG A CA 12
ATOM 15032 C C . ARG A 1 47 ? 13.431 -27.141 -38.703 1.00 0.00 47 ARG A C 12
ATOM 15033 O O . ARG A 1 47 ? 12.850 -27.567 -39.705 1.00 0.00 47 ARG A O 12
ATOM 15054 N N . GLY A 1 48 ? 12.850 -26.347 -37.780 1.00 0.00 48 GLY A N 12
ATOM 15055 C CA . GLY A 1 48 ? 11.486 -25.833 -37.921 1.00 0.00 48 GLY A CA 12
ATOM 15056 C C . GLY A 1 48 ? 10.409 -26.907 -37.919 1.00 0.00 48 GLY A C 12
ATOM 15057 O O . GLY A 1 48 ? 9.519 -26.900 -38.776 1.00 0.00 48 GLY A O 12
ATOM 15061 N N . GLU A 1 49 ? 10.495 -27.829 -36.948 1.00 0.00 49 GLU A N 12
ATOM 15062 C CA . GLU A 1 49 ? 9.531 -28.934 -36.813 1.00 0.00 49 GLU A CA 12
ATOM 15063 C C . GLU A 1 49 ? 8.185 -28.388 -36.303 1.00 0.00 49 GLU A C 12
ATOM 15064 O O . GLU A 1 49 ? 7.147 -28.539 -36.962 1.00 0.00 49 GLU A O 12
ATOM 15076 N N . ILE A 1 50 ? 8.223 -27.753 -35.116 1.00 0.00 50 ILE A N 12
ATOM 15077 C CA . ILE A 1 50 ? 7.073 -27.042 -34.536 1.00 0.00 50 ILE A CA 12
ATOM 15078 C C . ILE A 1 50 ? 7.325 -25.509 -34.595 1.00 0.00 50 ILE A C 12
ATOM 15079 O O . ILE A 1 50 ? 8.456 -25.064 -34.423 1.00 0.00 50 ILE A O 12
ATOM 15095 N N . PRO A 1 51 ? 6.279 -24.692 -34.936 1.00 0.00 51 PRO A N 12
ATOM 15096 C CA . PRO A 1 51 ? 6.318 -23.198 -34.818 1.00 0.00 51 PRO A CA 12
ATOM 15097 C C . PRO A 1 51 ? 6.471 -22.687 -33.355 1.00 0.00 51 PRO A C 12
ATOM 15098 O O . PRO A 1 51 ? 6.713 -23.458 -32.423 1.00 0.00 51 PRO A O 12
ATOM 15109 N N . ARG A 1 52 ? 6.329 -21.363 -33.173 1.00 0.00 52 ARG A N 12
ATOM 15110 C CA . ARG A 1 52 ? 6.490 -20.689 -31.862 1.00 0.00 52 ARG A CA 12
ATOM 15111 C C . ARG A 1 52 ? 5.139 -20.630 -31.108 1.00 0.00 52 ARG A C 12
ATOM 15112 O O . ARG A 1 52 ? 4.693 -19.556 -30.669 1.00 0.00 52 ARG A O 12
ATOM 15133 N N . GLY A 1 53 ? 4.503 -21.799 -30.945 1.00 0.00 53 GLY A N 12
ATOM 15134 C CA . GLY A 1 53 ? 3.176 -21.887 -30.339 1.00 0.00 53 GLY A CA 12
ATOM 15135 C C . GLY A 1 53 ? 2.079 -21.722 -31.381 1.00 0.00 53 GLY A C 12
ATOM 15136 O O . GLY A 1 53 ? 1.660 -20.597 -31.685 1.00 0.00 53 GLY A O 12
ATOM 15140 N N . GLU A 1 54 ? 1.643 -22.856 -31.949 1.00 0.00 54 GLU A N 12
ATOM 15141 C CA . GLU A 1 54 ? 0.620 -22.886 -33.008 1.00 0.00 54 GLU A CA 12
ATOM 15142 C C . GLU A 1 54 ? -0.795 -22.921 -32.404 1.00 0.00 54 GLU A C 12
ATOM 15143 O O . GLU A 1 54 ? -0.983 -22.775 -31.190 1.00 0.00 54 GLU A O 12
ATOM 15155 N N . SER A 1 55 ? -1.782 -23.075 -33.280 1.00 0.00 55 SER A N 12
ATOM 15156 C CA . SER A 1 55 ? -3.168 -23.306 -32.911 1.00 0.00 55 SER A CA 12
ATOM 15157 C C . SER A 1 55 ? -3.353 -24.744 -32.378 1.00 0.00 55 SER A C 12
ATOM 15158 O O . SER A 1 55 ? -3.051 -25.715 -33.082 1.00 0.00 55 SER A O 12
ATOM 15166 N N . LEU A 1 56 ? -3.821 -24.860 -31.125 1.00 0.00 56 LEU A N 12
ATOM 15167 C CA . LEU A 1 56 ? -4.007 -26.159 -30.446 1.00 0.00 56 LEU A CA 12
ATOM 15168 C C . LEU A 1 56 ? -5.310 -26.857 -30.911 1.00 0.00 56 LEU A C 12
ATOM 15169 O O . LEU A 1 56 ? -6.073 -26.295 -31.707 1.00 0.00 56 LEU A O 12
ATOM 15185 N N . ASP A 1 57 ? -5.562 -28.071 -30.380 1.00 0.00 57 ASP A N 12
ATOM 15186 C CA . ASP A 1 57 ? -6.732 -28.907 -30.767 1.00 0.00 57 ASP A CA 12
ATOM 15187 C C . ASP A 1 57 ? -7.775 -29.009 -29.626 1.00 0.00 57 ASP A C 12
ATOM 15188 O O . ASP A 1 57 ? -8.845 -29.605 -29.809 1.00 0.00 57 ASP A O 12
ATOM 15197 N N . GLU A 1 58 ? -7.477 -28.371 -28.473 1.00 0.00 58 GLU A N 12
ATOM 15198 C CA . GLU A 1 58 ? -8.296 -28.457 -27.232 1.00 0.00 58 GLU A CA 12
ATOM 15199 C C . GLU A 1 58 ? -8.280 -27.110 -26.476 1.00 0.00 58 GLU A C 12
ATOM 15200 O O . GLU A 1 58 ? -7.224 -26.637 -26.052 1.00 0.00 58 GLU A O 12
ATOM 15212 N N . CYS A 1 59 ? -9.474 -26.519 -26.351 1.00 0.00 59 CYS A N 12
ATOM 15213 C CA . CYS A 1 59 ? -9.751 -25.258 -25.617 1.00 0.00 59 CYS A CA 12
ATOM 15214 C C . CYS A 1 59 ? -9.132 -25.231 -24.209 1.00 0.00 59 CYS A C 12
ATOM 15215 O O . CYS A 1 59 ? -9.354 -26.145 -23.436 1.00 0.00 59 CYS A O 12
ATOM 15222 N N . GLU A 1 60 ? -8.393 -24.159 -23.882 1.00 0.00 60 GLU A N 12
ATOM 15223 C CA . GLU A 1 60 ? -7.711 -24.013 -22.577 1.00 0.00 60 GLU A CA 12
ATOM 15224 C C . GLU A 1 60 ? -8.712 -23.796 -21.410 1.00 0.00 60 GLU A C 12
ATOM 15225 O O . GLU A 1 60 ? -8.361 -23.967 -20.244 1.00 0.00 60 GLU A O 12
ATOM 15237 N N . GLU A 1 61 ? -9.960 -23.414 -21.750 1.00 0.00 61 GLU A N 12
ATOM 15238 C CA . GLU A 1 61 ? -10.993 -23.020 -20.769 1.00 0.00 61 GLU A CA 12
ATOM 15239 C C . GLU A 1 61 ? -11.862 -24.213 -20.368 1.00 0.00 61 GLU A C 12
ATOM 15240 O O . GLU A 1 61 ? -12.099 -24.456 -19.184 1.00 0.00 61 GLU A O 12
ATOM 15252 N N . CYS A 1 62 ? -12.338 -24.969 -21.376 1.00 0.00 62 CYS A N 12
ATOM 15253 C CA . CYS A 1 62 ? -13.345 -26.024 -21.149 1.00 0.00 62 CYS A CA 12
ATOM 15254 C C . CYS A 1 62 ? -12.990 -27.332 -21.894 1.00 0.00 62 CYS A C 12
ATOM 15255 O O . CYS A 1 62 ? -13.798 -28.254 -21.941 1.00 0.00 62 CYS A O 12
ATOM 15262 N N . GLY A 1 63 ? -11.741 -27.408 -22.425 1.00 0.00 63 GLY A N 12
ATOM 15263 C CA . GLY A 1 63 ? -11.224 -28.600 -23.143 1.00 0.00 63 GLY A CA 12
ATOM 15264 C C . GLY A 1 63 ? -12.040 -29.041 -24.363 1.00 0.00 63 GLY A C 12
ATOM 15265 O O . GLY A 1 63 ? -11.905 -30.175 -24.825 1.00 0.00 63 GLY A O 12
ATOM 15269 N N . ALA A 1 64 ? -12.866 -28.128 -24.892 1.00 0.00 64 ALA A N 12
ATOM 15270 C CA . ALA A 1 64 ? -13.747 -28.414 -26.040 1.00 0.00 64 ALA A CA 12
ATOM 15271 C C . ALA A 1 64 ? -12.934 -28.514 -27.351 1.00 0.00 64 ALA A C 12
ATOM 15272 O O . ALA A 1 64 ? -11.982 -27.734 -27.536 1.00 0.00 64 ALA A O 12
ATOM 15279 N N . PRO A 1 65 ? -13.314 -29.451 -28.290 1.00 0.00 65 PRO A N 12
ATOM 15280 C CA . PRO A 1 65 ? -12.551 -29.696 -29.536 1.00 0.00 65 PRO A CA 12
ATOM 15281 C C . PRO A 1 65 ? -12.502 -28.439 -30.438 1.00 0.00 65 PRO A C 12
ATOM 15282 O O . PRO A 1 65 ? -13.530 -27.971 -30.938 1.00 0.00 65 PRO A O 12
ATOM 15293 N N . ILE A 1 66 ? -11.290 -27.876 -30.569 1.00 0.00 66 ILE A N 12
ATOM 15294 C CA . ILE A 1 66 ? -11.016 -26.694 -31.405 1.00 0.00 66 ILE A CA 12
ATOM 15295 C C . ILE A 1 66 ? -11.254 -27.026 -32.893 1.00 0.00 66 ILE A C 12
ATOM 15296 O O . ILE A 1 66 ? -10.653 -27.982 -33.401 1.00 0.00 66 ILE A O 12
ATOM 15312 N N . PRO A 1 67 ? -12.144 -26.266 -33.610 1.00 0.00 67 PRO A N 12
ATOM 15313 C CA . PRO A 1 67 ? -12.357 -26.468 -35.054 1.00 0.00 67 PRO A CA 12
ATOM 15314 C C . PRO A 1 67 ? -11.149 -25.954 -35.862 1.00 0.00 67 PRO A C 12
ATOM 15315 O O . PRO A 1 67 ? -10.518 -24.946 -35.489 1.00 0.00 67 PRO A O 12
ATOM 15326 N N . GLN A 1 68 ? -10.846 -26.649 -36.972 1.00 0.00 68 GLN A N 12
ATOM 15327 C CA . GLN A 1 68 ? -9.720 -26.311 -37.858 1.00 0.00 68 GLN A CA 12
ATOM 15328 C C . GLN A 1 68 ? -9.908 -24.918 -38.489 1.00 0.00 68 GLN A C 12
ATOM 15329 O O . GLN A 1 68 ? -8.941 -24.309 -38.945 1.00 0.00 68 GLN A O 12
ATOM 15343 N N . ALA A 1 69 ? -11.173 -24.448 -38.500 1.00 0.00 69 ALA A N 12
ATOM 15344 C CA . ALA A 1 69 ? -11.552 -23.116 -38.987 1.00 0.00 69 ALA A CA 12
ATOM 15345 C C . ALA A 1 69 ? -10.904 -22.031 -38.108 1.00 0.00 69 ALA A C 12
ATOM 15346 O O . ALA A 1 69 ? -10.298 -21.087 -38.616 1.00 0.00 69 ALA A O 12
ATOM 15353 N N . ARG A 1 70 ? -11.016 -22.204 -36.774 1.00 0.00 70 ARG A N 12
ATOM 15354 C CA . ARG A 1 70 ? -10.387 -21.300 -35.784 1.00 0.00 70 ARG A CA 12
ATOM 15355 C C . ARG A 1 70 ? -8.860 -21.440 -35.798 1.00 0.00 70 ARG A C 12
ATOM 15356 O O . ARG A 1 70 ? -8.142 -20.473 -35.529 1.00 0.00 70 ARG A O 12
ATOM 15377 N N . ARG A 1 71 ? -8.371 -22.660 -36.097 1.00 0.00 71 ARG A N 12
ATOM 15378 C CA . ARG A 1 71 ? -6.926 -22.948 -36.129 1.00 0.00 71 ARG A CA 12
ATOM 15379 C C . ARG A 1 71 ? -6.211 -22.177 -37.256 1.00 0.00 71 ARG A C 12
ATOM 15380 O O . ARG A 1 71 ? -5.209 -21.496 -37.013 1.00 0.00 71 ARG A O 12
ATOM 15401 N N . GLU A 1 72 ? -6.744 -22.280 -38.484 1.00 0.00 72 GLU A N 12
ATOM 15402 C CA . GLU A 1 72 ? -6.095 -21.702 -39.679 1.00 0.00 72 GLU A CA 12
ATOM 15403 C C . GLU A 1 72 ? -6.315 -20.183 -39.734 1.00 0.00 72 GLU A C 12
ATOM 15404 O O . GLU A 1 72 ? -5.456 -19.441 -40.233 1.00 0.00 72 GLU A O 12
ATOM 15416 N N . ALA A 1 73 ? -7.472 -19.739 -39.213 1.00 0.00 73 ALA A N 12
ATOM 15417 C CA . ALA A 1 73 ? -7.811 -18.309 -39.095 1.00 0.00 73 ALA A CA 12
ATOM 15418 C C . ALA A 1 73 ? -6.914 -17.624 -38.058 1.00 0.00 73 ALA A C 12
ATOM 15419 O O . ALA A 1 73 ? -6.432 -16.510 -38.285 1.00 0.00 73 ALA A O 12
ATOM 15426 N N . ILE A 1 74 ? -6.701 -18.306 -36.910 1.00 0.00 74 ILE A N 12
ATOM 15427 C CA . ILE A 1 74 ? -5.903 -17.776 -35.784 1.00 0.00 74 ILE A CA 12
ATOM 15428 C C . ILE A 1 74 ? -4.714 -18.724 -35.508 1.00 0.00 74 ILE A C 12
ATOM 15429 O O . ILE A 1 74 ? -4.884 -19.726 -34.794 1.00 0.00 74 ILE A O 12
ATOM 15445 N N . PRO A 1 75 ? -3.502 -18.463 -36.099 1.00 0.00 75 PRO A N 12
ATOM 15446 C CA . PRO A 1 75 ? -2.281 -19.248 -35.804 1.00 0.00 75 PRO A CA 12
ATOM 15447 C C . PRO A 1 75 ? -1.814 -19.013 -34.347 1.00 0.00 75 PRO A C 12
ATOM 15448 O O . PRO A 1 75 ? -0.978 -18.144 -34.066 1.00 0.00 75 PRO A O 12
ATOM 15459 N N . GLY A 1 76 ? -2.435 -19.762 -33.428 1.00 0.00 76 GLY A N 12
ATOM 15460 C CA . GLY A 1 76 ? -2.204 -19.620 -31.988 1.00 0.00 76 GLY A CA 12
ATOM 15461 C C . GLY A 1 76 ? -3.512 -19.460 -31.211 1.00 0.00 76 GLY A C 12
ATOM 15462 O O . GLY A 1 76 ? -3.532 -18.824 -30.147 1.00 0.00 76 GLY A O 12
ATOM 15466 N N . VAL A 1 77 ? -4.614 -20.043 -31.744 1.00 0.00 77 VAL A N 12
ATOM 15467 C CA . VAL A 1 77 ? -5.913 -20.060 -31.047 1.00 0.00 77 VAL A CA 12
ATOM 15468 C C . VAL A 1 77 ? -5.825 -20.977 -29.818 1.00 0.00 77 VAL A C 12
ATOM 15469 O O . VAL A 1 77 ? -5.115 -21.988 -29.838 1.00 0.00 77 VAL A O 12
ATOM 15482 N N . ARG A 1 78 ? -6.524 -20.588 -28.748 1.00 0.00 78 ARG A N 12
ATOM 15483 C CA . ARG A 1 78 ? -6.573 -21.331 -27.476 1.00 0.00 78 ARG A CA 12
ATOM 15484 C C . ARG A 1 78 ? -8.025 -21.448 -26.960 1.00 0.00 78 ARG A C 12
ATOM 15485 O O . ARG A 1 78 ? -8.278 -22.031 -25.908 1.00 0.00 78 ARG A O 12
ATOM 15506 N N . LEU A 1 79 ? -8.983 -20.927 -27.738 1.00 0.00 79 LEU A N 12
ATOM 15507 C CA . LEU A 1 79 ? -10.413 -20.885 -27.356 1.00 0.00 79 LEU A CA 12
ATOM 15508 C C . LEU A 1 79 ? -11.270 -21.595 -28.411 1.00 0.00 79 LEU A C 12
ATOM 15509 O O . LEU A 1 79 ? -11.107 -21.345 -29.609 1.00 0.00 79 LEU A O 12
ATOM 15525 N N . CYS A 1 80 ? -12.164 -22.509 -27.959 1.00 0.00 80 CYS A N 12
ATOM 15526 C CA . CYS A 1 80 ? -13.106 -23.232 -28.864 1.00 0.00 80 CYS A CA 12
ATOM 15527 C C . CYS A 1 80 ? -14.121 -22.236 -29.416 1.00 0.00 80 CYS A C 12
ATOM 15528 O O . CYS A 1 80 ? -14.311 -21.217 -28.785 1.00 0.00 80 CYS A O 12
ATOM 15535 N N . ILE A 1 81 ? -14.809 -22.559 -30.538 1.00 0.00 81 ILE A N 12
ATOM 15536 C CA . ILE A 1 81 ? -15.675 -21.592 -31.285 1.00 0.00 81 ILE A CA 12
ATOM 15537 C C . ILE A 1 81 ? -16.693 -20.867 -30.356 1.00 0.00 81 ILE A C 12
ATOM 15538 O O . ILE A 1 81 ? -17.049 -19.709 -30.585 1.00 0.00 81 ILE A O 12
ATOM 15554 N N . HIS A 1 82 ? -17.070 -21.560 -29.271 1.00 0.00 82 HIS A N 12
ATOM 15555 C CA . HIS A 1 82 ? -17.983 -21.056 -28.225 1.00 0.00 82 HIS A CA 12
ATOM 15556 C C . HIS A 1 82 ? -17.279 -19.981 -27.356 1.00 0.00 82 HIS A C 12
ATOM 15557 O O . HIS A 1 82 ? -17.736 -18.835 -27.293 1.00 0.00 82 HIS A O 12
ATOM 15572 N N . CYS A 1 83 ? -16.132 -20.351 -26.729 1.00 0.00 83 CYS A N 12
ATOM 15573 C CA . CYS A 1 83 ? -15.328 -19.416 -25.887 1.00 0.00 83 CYS A CA 12
ATOM 15574 C C . CYS A 1 83 ? -14.587 -18.363 -26.743 1.00 0.00 83 CYS A C 12
ATOM 15575 O O . CYS A 1 83 ? -14.066 -17.385 -26.204 1.00 0.00 83 CYS A O 12
ATOM 15582 N N . GLN A 1 84 ? -14.466 -18.602 -28.057 1.00 0.00 84 GLN A N 12
ATOM 15583 C CA . GLN A 1 84 ? -13.697 -17.732 -28.958 1.00 0.00 84 GLN A CA 12
ATOM 15584 C C . GLN A 1 84 ? -14.559 -16.557 -29.436 1.00 0.00 84 GLN A C 12
ATOM 15585 O O . GLN A 1 84 ? -14.156 -15.405 -29.285 1.00 0.00 84 GLN A O 12
ATOM 15599 N N . GLN A 1 85 ? -15.740 -16.868 -30.023 1.00 0.00 85 GLN A N 12
ATOM 15600 C CA . GLN A 1 85 ? -16.576 -15.854 -30.702 1.00 0.00 85 GLN A CA 12
ATOM 15601 C C . GLN A 1 85 ? -17.034 -14.741 -29.735 1.00 0.00 85 GLN A C 12
ATOM 15602 O O . GLN A 1 85 ? -17.240 -13.606 -30.161 1.00 0.00 85 GLN A O 12
ATOM 15616 N N . GLU A 1 86 ? -17.185 -15.088 -28.434 1.00 0.00 86 GLU A N 12
ATOM 15617 C CA . GLU A 1 86 ? -17.478 -14.100 -27.369 1.00 0.00 86 GLU A CA 12
ATOM 15618 C C . GLU A 1 86 ? -16.323 -13.082 -27.256 1.00 0.00 86 GLU A C 12
ATOM 15619 O O . GLU A 1 86 ? -16.559 -11.874 -27.278 1.00 0.00 86 GLU A O 12
ATOM 15631 N N . LYS A 1 87 ? -15.064 -13.593 -27.218 1.00 0.00 87 LYS A N 12
ATOM 15632 C CA . LYS A 1 87 ? -13.856 -12.763 -27.018 1.00 0.00 87 LYS A CA 12
ATOM 15633 C C . LYS A 1 87 ? -13.534 -11.942 -28.269 1.00 0.00 87 LYS A C 12
ATOM 15634 O O . LYS A 1 87 ? -13.026 -10.822 -28.171 1.00 0.00 87 LYS A O 12
ATOM 15653 N N . ASP A 1 88 ? -13.838 -12.526 -29.436 1.00 0.00 88 ASP A N 12
ATOM 15654 C CA . ASP A 1 88 ? -13.672 -11.900 -30.757 1.00 0.00 88 ASP A CA 12
ATOM 15655 C C . ASP A 1 88 ? -14.439 -10.555 -30.863 1.00 0.00 88 ASP A C 12
ATOM 15656 O O . ASP A 1 88 ? -13.996 -9.625 -31.552 1.00 0.00 88 ASP A O 12
ATOM 15665 N N . LEU A 1 89 ? -15.581 -10.463 -30.152 1.00 0.00 89 LEU A N 12
ATOM 15666 C CA . LEU A 1 89 ? -16.400 -9.229 -30.095 1.00 0.00 89 LEU A CA 12
ATOM 15667 C C . LEU A 1 89 ? -15.741 -8.174 -29.176 1.00 0.00 89 LEU A C 12
ATOM 15668 O O . LEU A 1 89 ? -15.870 -6.965 -29.396 1.00 0.00 89 LEU A O 12
ATOM 15684 N N . GLN A 1 90 ? -15.031 -8.663 -28.146 1.00 0.00 90 GLN A N 12
ATOM 15685 C CA . GLN A 1 90 ? -14.498 -7.830 -27.040 1.00 0.00 90 GLN A CA 12
ATOM 15686 C C . GLN A 1 90 ? -13.103 -7.264 -27.363 1.00 0.00 90 GLN A C 12
ATOM 15687 O O . GLN A 1 90 ? -12.617 -6.385 -26.640 1.00 0.00 90 GLN A O 12
ATOM 15701 N N . LYS A 1 91 ? -12.464 -7.780 -28.437 1.00 0.00 91 LYS A N 12
ATOM 15702 C CA . LYS A 1 91 ? -11.105 -7.364 -28.840 1.00 0.00 91 LYS A CA 12
ATOM 15703 C C . LYS A 1 91 ? -11.082 -5.856 -29.190 1.00 0.00 91 LYS A C 12
ATOM 15704 O O . LYS A 1 91 ? -11.774 -5.442 -30.119 1.00 0.00 91 LYS A O 12
ATOM 15723 N N . PRO A 1 92 ? -10.279 -5.012 -28.459 1.00 0.00 92 PRO A N 12
ATOM 15724 C CA . PRO A 1 92 ? -10.228 -3.548 -28.686 1.00 0.00 92 PRO A CA 12
ATOM 15725 C C . PRO A 1 92 ? -9.316 -3.139 -29.865 1.00 0.00 92 PRO A C 12
ATOM 15726 O O . PRO A 1 92 ? -9.023 -1.954 -30.018 1.00 0.00 92 PRO A O 12
ATOM 15737 N N . ALA A 1 93 ? -8.894 -4.139 -30.686 1.00 0.00 93 ALA A N 12
ATOM 15738 C CA . ALA A 1 93 ? -7.990 -3.958 -31.854 1.00 0.00 93 ALA A CA 12
ATOM 15739 C C . ALA A 1 93 ? -6.542 -3.621 -31.430 1.00 0.00 93 ALA A C 12
ATOM 15740 O O . ALA A 1 93 ? -5.693 -3.315 -32.278 1.00 0.00 93 ALA A O 12
ATOM 15747 N N . TYR A 1 94 ? -6.263 -3.722 -30.114 1.00 0.00 94 TYR A N 12
ATOM 15748 C CA . TYR A 1 94 ? -4.930 -3.456 -29.543 1.00 0.00 94 TYR A CA 12
ATOM 15749 C C . TYR A 1 94 ? -4.775 -4.221 -28.216 1.00 0.00 94 TYR A C 12
ATOM 15750 O O . TYR A 1 94 ? -5.721 -4.870 -27.760 1.00 0.00 94 TYR A O 12
ATOM 15768 N N . THR A 1 95 ? -3.576 -4.163 -27.612 1.00 0.00 95 THR A N 12
ATOM 15769 C CA . THR A 1 95 ? -3.323 -4.713 -26.271 1.00 0.00 95 THR A CA 12
ATOM 15770 C C . THR A 1 95 ? -3.276 -3.576 -25.232 1.00 0.00 95 THR A C 12
ATOM 15771 O O . THR A 1 95 ? -4.154 -3.484 -24.357 1.00 0.00 95 THR A O 12
ATOM 15782 N N . GLY A 1 96 ? -2.250 -2.701 -25.361 1.00 0.00 96 GLY A N 12
ATOM 15783 C CA . GLY A 1 96 ? -2.001 -1.617 -24.402 1.00 0.00 96 GLY A CA 12
ATOM 15784 C C . GLY A 1 96 ? -1.836 -2.130 -22.976 1.00 0.00 96 GLY A C 12
ATOM 15785 O O . GLY A 1 96 ? -2.199 -1.447 -22.009 1.00 0.00 96 GLY A O 12
ATOM 15789 N N . TYR A 1 97 ? -1.282 -3.348 -22.866 1.00 0.00 97 TYR A N 12
ATOM 15790 C CA . TYR A 1 97 ? -1.268 -4.125 -21.629 1.00 0.00 97 TYR A CA 12
ATOM 15791 C C . TYR A 1 97 ? -0.148 -3.615 -20.704 1.00 0.00 97 TYR A C 12
ATOM 15792 O O . TYR A 1 97 ? 0.991 -4.093 -20.759 1.00 0.00 97 TYR A O 12
ATOM 15810 N N . ASN A 1 98 ? -0.490 -2.603 -19.897 1.00 0.00 98 ASN A N 12
ATOM 15811 C CA . ASN A 1 98 ? 0.435 -1.947 -18.958 1.00 0.00 98 ASN A CA 12
ATOM 15812 C C . ASN A 1 98 ? 0.611 -2.799 -17.674 1.00 0.00 98 ASN A C 12
ATOM 15813 O O . ASN A 1 98 ? -0.060 -2.582 -16.662 1.00 0.00 98 ASN A O 12
ATOM 15824 N N . ARG A 1 99 ? 1.469 -3.836 -17.773 1.00 0.00 99 ARG A N 12
ATOM 15825 C CA . ARG A 1 99 ? 1.935 -4.635 -16.616 1.00 0.00 99 ARG A CA 12
ATOM 15826 C C . ARG A 1 99 ? 3.457 -4.491 -16.500 1.00 0.00 99 ARG A C 12
ATOM 15827 O O . ARG A 1 99 ? 4.213 -5.198 -17.175 1.00 0.00 99 ARG A O 12
ATOM 15848 N N . ARG A 1 100 ? 3.892 -3.540 -15.669 1.00 0.00 100 ARG A N 12
ATOM 15849 C CA . ARG A 1 100 ? 5.318 -3.279 -15.403 1.00 0.00 100 ARG A CA 12
ATOM 15850 C C . ARG A 1 100 ? 5.750 -4.003 -14.108 1.00 0.00 100 ARG A C 12
ATOM 15851 O O . ARG A 1 100 ? 4.899 -4.576 -13.408 1.00 0.00 100 ARG A O 12
ATOM 15872 N N . GLY A 1 101 ? 7.067 -3.976 -13.813 1.00 0.00 101 GLY A N 12
ATOM 15873 C CA . GLY A 1 101 ? 7.656 -4.698 -12.669 1.00 0.00 101 GLY A CA 12
ATOM 15874 C C . GLY A 1 101 ? 7.238 -4.128 -11.319 1.00 0.00 101 GLY A C 12
ATOM 15875 O O . GLY A 1 101 ? 7.998 -3.384 -10.682 1.00 0.00 101 GLY A O 12
ATOM 15879 N N . SER A 1 102 ? 6.020 -4.480 -10.894 1.00 0.00 102 SER A N 12
ATOM 15880 C CA . SER A 1 102 ? 5.422 -4.033 -9.633 1.00 0.00 102 SER A CA 12
ATOM 15881 C C . SER A 1 102 ? 5.319 -5.232 -8.670 1.00 0.00 102 SER A C 12
ATOM 15882 O O . SER A 1 102 ? 4.648 -6.226 -8.979 1.00 0.00 102 SER A O 12
ATOM 15890 N N . LYS A 1 103 ? 6.002 -5.135 -7.517 1.00 0.00 103 LYS A N 12
ATOM 15891 C CA . LYS A 1 103 ? 5.990 -6.177 -6.473 1.00 0.00 103 LYS A CA 12
ATOM 15892 C C . LYS A 1 103 ? 4.586 -6.209 -5.836 1.00 0.00 103 LYS A C 12
ATOM 15893 O O . LYS A 1 103 ? 3.988 -7.282 -5.664 1.00 0.00 103 LYS A O 12
ATOM 15912 N N . ASP A 1 104 ? 4.088 -5.005 -5.490 1.00 0.00 104 ASP A N 12
ATOM 15913 C CA . ASP A 1 104 ? 2.770 -4.823 -4.859 1.00 0.00 104 ASP A CA 12
ATOM 15914 C C . ASP A 1 104 ? 1.639 -5.126 -5.860 1.00 0.00 104 ASP A C 12
ATOM 15915 O O . ASP A 1 104 ? 1.467 -4.407 -6.850 1.00 0.00 104 ASP A O 12
ATOM 15924 N N . SER A 1 105 ? 0.897 -6.218 -5.591 1.00 0.00 105 SER A N 12
ATOM 15925 C CA . SER A 1 105 ? -0.235 -6.661 -6.414 1.00 0.00 105 SER A CA 12
ATOM 15926 C C . SER A 1 105 ? -1.278 -7.375 -5.523 1.00 0.00 105 SER A C 12
ATOM 15927 O O . SER A 1 105 ? -1.180 -8.583 -5.255 1.00 0.00 105 SER A O 12
ATOM 15935 N N . GLN A 1 106 ? -2.238 -6.590 -5.007 1.00 0.00 106 GLN A N 12
ATOM 15936 C CA . GLN A 1 106 ? -3.319 -7.090 -4.139 1.00 0.00 106 GLN A CA 12
ATOM 15937 C C . GLN A 1 106 ? -4.680 -6.820 -4.802 1.00 0.00 106 GLN A C 12
ATOM 15938 O O . GLN A 1 106 ? -5.098 -5.666 -4.910 1.00 0.00 106 GLN A O 12
ATOM 15952 N N . LEU A 1 107 ? -5.359 -7.885 -5.273 1.00 0.00 107 LEU A N 12
ATOM 15953 C CA . LEU A 1 107 ? -6.696 -7.765 -5.885 1.00 0.00 107 LEU A CA 12
ATOM 15954 C C . LEU A 1 107 ? -7.764 -7.613 -4.768 1.00 0.00 107 LEU A C 12
ATOM 15955 O O . LEU A 1 107 ? -8.123 -8.576 -4.082 1.00 0.00 107 LEU A O 12
ATOM 15971 N N . ARG A 1 108 ? -8.203 -6.363 -4.548 1.00 0.00 108 ARG A N 12
ATOM 15972 C CA . ARG A 1 108 ? -9.171 -6.011 -3.491 1.00 0.00 108 ARG A CA 12
ATOM 15973 C C . ARG A 1 108 ? -10.040 -4.807 -3.950 1.00 0.00 108 ARG A C 12
ATOM 15974 O O . ARG A 1 108 ? -9.762 -3.649 -3.566 1.00 0.00 108 ARG A O 12
ATOM 15997 N N . MET A 1 21 ? 5.430 11.844 -15.286 1.00 0.00 21 MET A N 13
ATOM 15998 C CA . MET A 1 21 ? 4.322 11.031 -15.832 1.00 0.00 21 MET A CA 13
ATOM 15999 C C . MET A 1 21 ? 4.663 9.542 -15.679 1.00 0.00 21 MET A C 13
ATOM 16000 O O . MET A 1 21 ? 5.229 8.916 -16.588 1.00 0.00 21 MET A O 13
ATOM 16014 N N . ALA A 1 22 ? 4.366 8.999 -14.481 1.00 0.00 22 ALA A N 13
ATOM 16015 C CA . ALA A 1 22 ? 4.619 7.588 -14.150 1.00 0.00 22 ALA A CA 13
ATOM 16016 C C . ALA A 1 22 ? 3.512 6.713 -14.765 1.00 0.00 22 ALA A C 13
ATOM 16017 O O . ALA A 1 22 ? 2.431 6.555 -14.189 1.00 0.00 22 ALA A O 13
ATOM 16024 N N . SER A 1 23 ? 3.785 6.202 -15.972 1.00 0.00 23 SER A N 13
ATOM 16025 C CA . SER A 1 23 ? 2.850 5.372 -16.742 1.00 0.00 23 SER A CA 13
ATOM 16026 C C . SER A 1 23 ? 3.654 4.324 -17.525 1.00 0.00 23 SER A C 13
ATOM 16027 O O . SER A 1 23 ? 4.602 4.687 -18.232 1.00 0.00 23 SER A O 13
ATOM 16035 N N . GLY A 1 24 ? 3.286 3.038 -17.371 1.00 0.00 24 GLY A N 13
ATOM 16036 C CA . GLY A 1 24 ? 3.943 1.932 -18.080 1.00 0.00 24 GLY A CA 13
ATOM 16037 C C . GLY A 1 24 ? 5.393 1.707 -17.660 1.00 0.00 24 GLY A C 13
ATOM 16038 O O . GLY A 1 24 ? 6.212 1.235 -18.457 1.00 0.00 24 GLY A O 13
ATOM 16042 N N . TRP A 1 25 ? 5.700 2.058 -16.400 1.00 0.00 25 TRP A N 13
ATOM 16043 C CA . TRP A 1 25 ? 7.024 1.816 -15.783 1.00 0.00 25 TRP A CA 13
ATOM 16044 C C . TRP A 1 25 ? 7.083 0.382 -15.202 1.00 0.00 25 TRP A C 13
ATOM 16045 O O . TRP A 1 25 ? 8.161 -0.211 -15.087 1.00 0.00 25 TRP A O 13
ATOM 16066 N N . ALA A 1 26 ? 5.893 -0.154 -14.871 1.00 0.00 26 ALA A N 13
ATOM 16067 C CA . ALA A 1 26 ? 5.709 -1.483 -14.240 1.00 0.00 26 ALA A CA 13
ATOM 16068 C C . ALA A 1 26 ? 4.214 -1.802 -14.170 1.00 0.00 26 ALA A C 13
ATOM 16069 O O . ALA A 1 26 ? 3.788 -2.950 -14.335 1.00 0.00 26 ALA A O 13
ATOM 16076 N N . ASN A 1 27 ? 3.450 -0.746 -13.869 1.00 0.00 27 ASN A N 13
ATOM 16077 C CA . ASN A 1 27 ? 1.997 -0.777 -13.681 1.00 0.00 27 ASN A CA 13
ATOM 16078 C C . ASN A 1 27 ? 1.249 -1.099 -14.997 1.00 0.00 27 ASN A C 13
ATOM 16079 O O . ASN A 1 27 ? 0.783 -0.198 -15.715 1.00 0.00 27 ASN A O 13
ATOM 16090 N N . ASP A 1 28 ? 1.168 -2.407 -15.310 1.00 0.00 28 ASP A N 13
ATOM 16091 C CA . ASP A 1 28 ? 0.450 -2.900 -16.496 1.00 0.00 28 ASP A CA 13
ATOM 16092 C C . ASP A 1 28 ? 0.217 -4.416 -16.415 1.00 0.00 28 ASP A C 13
ATOM 16093 O O . ASP A 1 28 ? 0.833 -5.123 -15.607 1.00 0.00 28 ASP A O 13
ATOM 16102 N N . ASP A 1 29 ? -0.652 -4.888 -17.309 1.00 0.00 29 ASP A N 13
ATOM 16103 C CA . ASP A 1 29 ? -1.051 -6.302 -17.405 1.00 0.00 29 ASP A CA 13
ATOM 16104 C C . ASP A 1 29 ? 0.007 -7.090 -18.187 1.00 0.00 29 ASP A C 13
ATOM 16105 O O . ASP A 1 29 ? 0.271 -8.255 -17.897 1.00 0.00 29 ASP A O 13
ATOM 16114 N N . ALA A 1 30 ? 0.630 -6.406 -19.166 1.00 0.00 30 ALA A N 13
ATOM 16115 C CA . ALA A 1 30 ? 1.679 -6.983 -20.020 1.00 0.00 30 ALA A CA 13
ATOM 16116 C C . ALA A 1 30 ? 2.996 -7.198 -19.256 1.00 0.00 30 ALA A C 13
ATOM 16117 O O . ALA A 1 30 ? 3.885 -7.910 -19.726 1.00 0.00 30 ALA A O 13
ATOM 16124 N N . VAL A 1 31 ? 3.107 -6.553 -18.091 1.00 0.00 31 VAL A N 13
ATOM 16125 C CA . VAL A 1 31 ? 4.234 -6.730 -17.164 1.00 0.00 31 VAL A CA 13
ATOM 16126 C C . VAL A 1 31 ? 3.886 -7.839 -16.150 1.00 0.00 31 VAL A C 13
ATOM 16127 O O . VAL A 1 31 ? 4.760 -8.603 -15.720 1.00 0.00 31 VAL A O 13
ATOM 16140 N N . ASN A 1 32 ? 2.588 -7.926 -15.799 1.00 0.00 32 ASN A N 13
ATOM 16141 C CA . ASN A 1 32 ? 2.061 -8.940 -14.862 1.00 0.00 32 ASN A CA 13
ATOM 16142 C C . ASN A 1 32 ? 2.192 -10.362 -15.456 1.00 0.00 32 ASN A C 13
ATOM 16143 O O . ASN A 1 32 ? 2.608 -11.293 -14.764 1.00 0.00 32 ASN A O 13
ATOM 16154 N N . GLU A 1 33 ? 1.867 -10.503 -16.758 1.00 0.00 33 GLU A N 13
ATOM 16155 C CA . GLU A 1 33 ? 1.910 -11.803 -17.477 1.00 0.00 33 GLU A CA 13
ATOM 16156 C C . GLU A 1 33 ? 3.356 -12.343 -17.616 1.00 0.00 33 GLU A C 13
ATOM 16157 O O . GLU A 1 33 ? 3.551 -13.527 -17.907 1.00 0.00 33 GLU A O 13
ATOM 16169 N N . GLN A 1 34 ? 4.358 -11.460 -17.416 1.00 0.00 34 GLN A N 13
ATOM 16170 C CA . GLN A 1 34 ? 5.791 -11.832 -17.439 1.00 0.00 34 GLN A CA 13
ATOM 16171 C C . GLN A 1 34 ? 6.178 -12.660 -16.190 1.00 0.00 34 GLN A C 13
ATOM 16172 O O . GLN A 1 34 ? 7.211 -13.338 -16.184 1.00 0.00 34 GLN A O 13
ATOM 16186 N N . ILE A 1 35 ? 5.349 -12.577 -15.131 1.00 0.00 35 ILE A N 13
ATOM 16187 C CA . ILE A 1 35 ? 5.483 -13.432 -13.931 1.00 0.00 35 ILE A CA 13
ATOM 16188 C C . ILE A 1 35 ? 5.027 -14.869 -14.276 1.00 0.00 35 ILE A C 13
ATOM 16189 O O . ILE A 1 35 ? 5.644 -15.856 -13.854 1.00 0.00 35 ILE A O 13
ATOM 16205 N N . ASN A 1 36 ? 3.943 -14.961 -15.070 1.00 0.00 36 ASN A N 13
ATOM 16206 C CA . ASN A 1 36 ? 3.466 -16.234 -15.650 1.00 0.00 36 ASN A CA 13
ATOM 16207 C C . ASN A 1 36 ? 4.396 -16.659 -16.818 1.00 0.00 36 ASN A C 13
ATOM 16208 O O . ASN A 1 36 ? 5.306 -15.908 -17.210 1.00 0.00 36 ASN A O 13
ATOM 16219 N N . SER A 1 37 ? 4.176 -17.880 -17.334 1.00 0.00 37 SER A N 13
ATOM 16220 C CA . SER A 1 37 ? 4.924 -18.460 -18.474 1.00 0.00 37 SER A CA 13
ATOM 16221 C C . SER A 1 37 ? 6.380 -18.797 -18.090 1.00 0.00 37 SER A C 13
ATOM 16222 O O . SER A 1 37 ? 7.209 -19.059 -18.960 1.00 0.00 37 SER A O 13
ATOM 16230 N N . THR A 1 38 ? 6.663 -18.815 -16.774 1.00 0.00 38 THR A N 13
ATOM 16231 C CA . THR A 1 38 ? 7.983 -19.171 -16.231 1.00 0.00 38 THR A CA 13
ATOM 16232 C C . THR A 1 38 ? 8.070 -20.695 -16.000 1.00 0.00 38 THR A C 13
ATOM 16233 O O . THR A 1 38 ? 9.079 -21.334 -16.336 1.00 0.00 38 THR A O 13
ATOM 16244 N N . ILE A 1 39 ? 6.977 -21.255 -15.446 1.00 0.00 39 ILE A N 13
ATOM 16245 C CA . ILE A 1 39 ? 6.881 -22.681 -15.085 1.00 0.00 39 ILE A CA 13
ATOM 16246 C C . ILE A 1 39 ? 6.962 -23.532 -16.365 1.00 0.00 39 ILE A C 13
ATOM 16247 O O . ILE A 1 39 ? 7.759 -24.477 -16.465 1.00 0.00 39 ILE A O 13
ATOM 16263 N N . GLU A 1 40 ? 6.163 -23.122 -17.358 1.00 0.00 40 GLU A N 13
ATOM 16264 C CA . GLU A 1 40 ? 6.012 -23.842 -18.629 1.00 0.00 40 GLU A CA 13
ATOM 16265 C C . GLU A 1 40 ? 7.243 -23.627 -19.533 1.00 0.00 40 GLU A C 13
ATOM 16266 O O . GLU A 1 40 ? 7.586 -24.515 -20.315 1.00 0.00 40 GLU A O 13
ATOM 16278 N N . ASP A 1 41 ? 7.907 -22.455 -19.396 1.00 0.00 41 ASP A N 13
ATOM 16279 C CA . ASP A 1 41 ? 9.158 -22.143 -20.131 1.00 0.00 41 ASP A CA 13
ATOM 16280 C C . ASP A 1 41 ? 10.279 -23.086 -19.697 1.00 0.00 41 ASP A C 13
ATOM 16281 O O . ASP A 1 41 ? 11.026 -23.587 -20.530 1.00 0.00 41 ASP A O 13
ATOM 16290 N N . ALA A 1 42 ? 10.375 -23.309 -18.375 1.00 0.00 42 ALA A N 13
ATOM 16291 C CA . ALA A 1 42 ? 11.405 -24.172 -17.773 1.00 0.00 42 ALA A CA 13
ATOM 16292 C C . ALA A 1 42 ? 11.314 -25.615 -18.316 1.00 0.00 42 ALA A C 13
ATOM 16293 O O . ALA A 1 42 ? 12.336 -26.275 -18.533 1.00 0.00 42 ALA A O 13
ATOM 16300 N N . ILE A 1 43 ? 10.081 -26.071 -18.564 1.00 0.00 43 ILE A N 13
ATOM 16301 C CA . ILE A 1 43 ? 9.806 -27.413 -19.106 1.00 0.00 43 ILE A CA 13
ATOM 16302 C C . ILE A 1 43 ? 9.958 -27.420 -20.654 1.00 0.00 43 ILE A C 13
ATOM 16303 O O . ILE A 1 43 ? 10.330 -28.441 -21.262 1.00 0.00 43 ILE A O 13
ATOM 16319 N N . ALA A 1 44 ? 9.683 -26.259 -21.278 1.00 0.00 44 ALA A N 13
ATOM 16320 C CA . ALA A 1 44 ? 9.775 -26.080 -22.740 1.00 0.00 44 ALA A CA 13
ATOM 16321 C C . ALA A 1 44 ? 11.235 -25.954 -23.206 1.00 0.00 44 ALA A C 13
ATOM 16322 O O . ALA A 1 44 ? 11.542 -26.270 -24.356 1.00 0.00 44 ALA A O 13
ATOM 16329 N N . ARG A 1 45 ? 12.128 -25.484 -22.319 1.00 0.00 45 ARG A N 13
ATOM 16330 C CA . ARG A 1 45 ? 13.576 -25.383 -22.612 1.00 0.00 45 ARG A CA 13
ATOM 16331 C C . ARG A 1 45 ? 14.288 -26.691 -22.228 1.00 0.00 45 ARG A C 13
ATOM 16332 O O . ARG A 1 45 ? 15.377 -26.987 -22.729 1.00 0.00 45 ARG A O 13
ATOM 16353 N N . ALA A 1 46 ? 13.643 -27.472 -21.333 1.00 0.00 46 ALA A N 13
ATOM 16354 C CA . ALA A 1 46 ? 14.152 -28.779 -20.886 1.00 0.00 46 ALA A CA 13
ATOM 16355 C C . ALA A 1 46 ? 13.945 -29.857 -21.967 1.00 0.00 46 ALA A C 13
ATOM 16356 O O . ALA A 1 46 ? 14.891 -30.558 -22.343 1.00 0.00 46 ALA A O 13
ATOM 16363 N N . ARG A 1 47 ? 12.696 -29.978 -22.467 1.00 0.00 47 ARG A N 13
ATOM 16364 C CA . ARG A 1 47 ? 12.310 -31.051 -23.415 1.00 0.00 47 ARG A CA 13
ATOM 16365 C C . ARG A 1 47 ? 11.241 -30.609 -24.440 1.00 0.00 47 ARG A C 13
ATOM 16366 O O . ARG A 1 47 ? 10.813 -31.420 -25.268 1.00 0.00 47 ARG A O 13
ATOM 16387 N N . GLY A 1 48 ? 10.810 -29.340 -24.373 1.00 0.00 48 GLY A N 13
ATOM 16388 C CA . GLY A 1 48 ? 9.874 -28.783 -25.360 1.00 0.00 48 GLY A CA 13
ATOM 16389 C C . GLY A 1 48 ? 8.457 -29.315 -25.234 1.00 0.00 48 GLY A C 13
ATOM 16390 O O . GLY A 1 48 ? 7.870 -29.755 -26.226 1.00 0.00 48 GLY A O 13
ATOM 16394 N N . GLU A 1 49 ? 7.913 -29.291 -24.004 1.00 0.00 49 GLU A N 13
ATOM 16395 C CA . GLU A 1 49 ? 6.510 -29.672 -23.735 1.00 0.00 49 GLU A CA 13
ATOM 16396 C C . GLU A 1 49 ? 5.544 -28.705 -24.448 1.00 0.00 49 GLU A C 13
ATOM 16397 O O . GLU A 1 49 ? 4.604 -29.131 -25.133 1.00 0.00 49 GLU A O 13
ATOM 16409 N N . ILE A 1 50 ? 5.793 -27.403 -24.243 1.00 0.00 50 ILE A N 13
ATOM 16410 C CA . ILE A 1 50 ? 5.096 -26.330 -24.954 1.00 0.00 50 ILE A CA 13
ATOM 16411 C C . ILE A 1 50 ? 5.504 -26.383 -26.448 1.00 0.00 50 ILE A C 13
ATOM 16412 O O . ILE A 1 50 ? 6.706 -26.505 -26.744 1.00 0.00 50 ILE A O 13
ATOM 16428 N N . PRO A 1 51 ? 4.524 -26.326 -27.405 1.00 0.00 51 PRO A N 13
ATOM 16429 C CA . PRO A 1 51 ? 4.819 -26.394 -28.856 1.00 0.00 51 PRO A CA 13
ATOM 16430 C C . PRO A 1 51 ? 5.569 -25.146 -29.370 1.00 0.00 51 PRO A C 13
ATOM 16431 O O . PRO A 1 51 ? 6.000 -24.280 -28.591 1.00 0.00 51 PRO A O 13
ATOM 16442 N N . ARG A 1 52 ? 5.684 -25.066 -30.699 1.00 0.00 52 ARG A N 13
ATOM 16443 C CA . ARG A 1 52 ? 6.323 -23.941 -31.415 1.00 0.00 52 ARG A CA 13
ATOM 16444 C C . ARG A 1 52 ? 5.548 -22.599 -31.264 1.00 0.00 52 ARG A C 13
ATOM 16445 O O . ARG A 1 52 ? 6.010 -21.556 -31.742 1.00 0.00 52 ARG A O 13
ATOM 16466 N N . GLY A 1 53 ? 4.385 -22.639 -30.585 1.00 0.00 53 GLY A N 13
ATOM 16467 C CA . GLY A 1 53 ? 3.519 -21.465 -30.412 1.00 0.00 53 GLY A CA 13
ATOM 16468 C C . GLY A 1 53 ? 2.416 -21.434 -31.457 1.00 0.00 53 GLY A C 13
ATOM 16469 O O . GLY A 1 53 ? 1.967 -20.363 -31.888 1.00 0.00 53 GLY A O 13
ATOM 16473 N N . GLU A 1 54 ? 1.991 -22.636 -31.861 1.00 0.00 54 GLU A N 13
ATOM 16474 C CA . GLU A 1 54 ? 0.952 -22.839 -32.879 1.00 0.00 54 GLU A CA 13
ATOM 16475 C C . GLU A 1 54 ? -0.442 -22.959 -32.213 1.00 0.00 54 GLU A C 13
ATOM 16476 O O . GLU A 1 54 ? -0.580 -22.789 -30.993 1.00 0.00 54 GLU A O 13
ATOM 16488 N N . SER A 1 55 ? -1.456 -23.257 -33.035 1.00 0.00 55 SER A N 13
ATOM 16489 C CA . SER A 1 55 ? -2.824 -23.525 -32.583 1.00 0.00 55 SER A CA 13
ATOM 16490 C C . SER A 1 55 ? -2.923 -24.917 -31.931 1.00 0.00 55 SER A C 13
ATOM 16491 O O . SER A 1 55 ? -2.291 -25.880 -32.383 1.00 0.00 55 SER A O 13
ATOM 16499 N N . LEU A 1 56 ? -3.718 -24.989 -30.862 1.00 0.00 56 LEU A N 13
ATOM 16500 C CA . LEU A 1 56 ? -3.975 -26.224 -30.106 1.00 0.00 56 LEU A CA 13
ATOM 16501 C C . LEU A 1 56 ? -5.297 -26.871 -30.583 1.00 0.00 56 LEU A C 13
ATOM 16502 O O . LEU A 1 56 ? -6.030 -26.271 -31.378 1.00 0.00 56 LEU A O 13
ATOM 16518 N N . ASP A 1 57 ? -5.595 -28.086 -30.083 1.00 0.00 57 ASP A N 13
ATOM 16519 C CA . ASP A 1 57 ? -6.813 -28.855 -30.463 1.00 0.00 57 ASP A CA 13
ATOM 16520 C C . ASP A 1 57 ? -7.805 -28.978 -29.284 1.00 0.00 57 ASP A C 13
ATOM 16521 O O . ASP A 1 57 ? -8.876 -29.574 -29.426 1.00 0.00 57 ASP A O 13
ATOM 16530 N N . GLU A 1 58 ? -7.462 -28.354 -28.147 1.00 0.00 58 GLU A N 13
ATOM 16531 C CA . GLU A 1 58 ? -8.224 -28.433 -26.880 1.00 0.00 58 GLU A CA 13
ATOM 16532 C C . GLU A 1 58 ? -8.292 -27.040 -26.236 1.00 0.00 58 GLU A C 13
ATOM 16533 O O . GLU A 1 58 ? -7.272 -26.510 -25.790 1.00 0.00 58 GLU A O 13
ATOM 16545 N N . CYS A 1 59 ? -9.498 -26.454 -26.254 1.00 0.00 59 CYS A N 13
ATOM 16546 C CA . CYS A 1 59 ? -9.822 -25.142 -25.647 1.00 0.00 59 CYS A CA 13
ATOM 16547 C C . CYS A 1 59 ? -9.292 -25.017 -24.212 1.00 0.00 59 CYS A C 13
ATOM 16548 O O . CYS A 1 59 ? -9.668 -25.816 -23.368 1.00 0.00 59 CYS A O 13
ATOM 16555 N N . GLU A 1 60 ? -8.461 -23.986 -23.935 1.00 0.00 60 GLU A N 13
ATOM 16556 C CA . GLU A 1 60 ? -7.813 -23.818 -22.605 1.00 0.00 60 GLU A CA 13
ATOM 16557 C C . GLU A 1 60 ? -8.842 -23.552 -21.477 1.00 0.00 60 GLU A C 13
ATOM 16558 O O . GLU A 1 60 ? -8.510 -23.644 -20.292 1.00 0.00 60 GLU A O 13
ATOM 16570 N N . GLU A 1 61 ? -10.090 -23.223 -21.866 1.00 0.00 61 GLU A N 13
ATOM 16571 C CA . GLU A 1 61 ? -11.178 -22.890 -20.935 1.00 0.00 61 GLU A CA 13
ATOM 16572 C C . GLU A 1 61 ? -11.990 -24.147 -20.595 1.00 0.00 61 GLU A C 13
ATOM 16573 O O . GLU A 1 61 ? -11.938 -24.643 -19.472 1.00 0.00 61 GLU A O 13
ATOM 16585 N N . CYS A 1 62 ? -12.709 -24.690 -21.599 1.00 0.00 62 CYS A N 13
ATOM 16586 C CA . CYS A 1 62 ? -13.698 -25.762 -21.372 1.00 0.00 62 CYS A CA 13
ATOM 16587 C C . CYS A 1 62 ? -13.286 -27.097 -22.028 1.00 0.00 62 CYS A C 13
ATOM 16588 O O . CYS A 1 62 ? -14.111 -28.008 -22.144 1.00 0.00 62 CYS A O 13
ATOM 16595 N N . GLY A 1 63 ? -11.997 -27.204 -22.432 1.00 0.00 63 GLY A N 13
ATOM 16596 C CA . GLY A 1 63 ? -11.432 -28.420 -23.069 1.00 0.00 63 GLY A CA 13
ATOM 16597 C C . GLY A 1 63 ? -12.165 -28.900 -24.320 1.00 0.00 63 GLY A C 13
ATOM 16598 O O . GLY A 1 63 ? -12.000 -30.045 -24.733 1.00 0.00 63 GLY A O 13
ATOM 16602 N N . ALA A 1 64 ? -12.955 -28.002 -24.923 1.00 0.00 64 ALA A N 13
ATOM 16603 C CA . ALA A 1 64 ? -13.796 -28.316 -26.090 1.00 0.00 64 ALA A CA 13
ATOM 16604 C C . ALA A 1 64 ? -12.937 -28.502 -27.361 1.00 0.00 64 ALA A C 13
ATOM 16605 O O . ALA A 1 64 ? -11.909 -27.812 -27.504 1.00 0.00 64 ALA A O 13
ATOM 16612 N N . PRO A 1 65 ? -13.355 -29.411 -28.307 1.00 0.00 65 PRO A N 13
ATOM 16613 C CA . PRO A 1 65 ? -12.588 -29.700 -29.539 1.00 0.00 65 PRO A CA 13
ATOM 16614 C C . PRO A 1 65 ? -12.449 -28.440 -30.419 1.00 0.00 65 PRO A C 13
ATOM 16615 O O . PRO A 1 65 ? -13.444 -27.928 -30.946 1.00 0.00 65 PRO A O 13
ATOM 16626 N N . ILE A 1 66 ? -11.217 -27.914 -30.494 1.00 0.00 66 ILE A N 13
ATOM 16627 C CA . ILE A 1 66 ? -10.879 -26.772 -31.353 1.00 0.00 66 ILE A CA 13
ATOM 16628 C C . ILE A 1 66 ? -11.017 -27.188 -32.830 1.00 0.00 66 ILE A C 13
ATOM 16629 O O . ILE A 1 66 ? -10.266 -28.072 -33.278 1.00 0.00 66 ILE A O 13
ATOM 16645 N N . PRO A 1 67 ? -11.982 -26.596 -33.605 1.00 0.00 67 PRO A N 13
ATOM 16646 C CA . PRO A 1 67 ? -12.117 -26.897 -35.043 1.00 0.00 67 PRO A CA 13
ATOM 16647 C C . PRO A 1 67 ? -10.913 -26.339 -35.824 1.00 0.00 67 PRO A C 13
ATOM 16648 O O . PRO A 1 67 ? -10.377 -25.273 -35.471 1.00 0.00 67 PRO A O 13
ATOM 16659 N N . GLN A 1 68 ? -10.505 -27.061 -36.884 1.00 0.00 68 GLN A N 13
ATOM 16660 C CA . GLN A 1 68 ? -9.372 -26.664 -37.736 1.00 0.00 68 GLN A CA 13
ATOM 16661 C C . GLN A 1 68 ? -9.652 -25.301 -38.414 1.00 0.00 68 GLN A C 13
ATOM 16662 O O . GLN A 1 68 ? -8.720 -24.613 -38.830 1.00 0.00 68 GLN A O 13
ATOM 16676 N N . ALA A 1 69 ? -10.960 -24.941 -38.489 1.00 0.00 69 ALA A N 13
ATOM 16677 C CA . ALA A 1 69 ? -11.440 -23.657 -39.008 1.00 0.00 69 ALA A CA 13
ATOM 16678 C C . ALA A 1 69 ? -10.834 -22.504 -38.197 1.00 0.00 69 ALA A C 13
ATOM 16679 O O . ALA A 1 69 ? -10.292 -21.563 -38.752 1.00 0.00 69 ALA A O 13
ATOM 16686 N N . ARG A 1 70 ? -10.911 -22.624 -36.870 1.00 0.00 70 ARG A N 13
ATOM 16687 C CA . ARG A 1 70 ? -10.367 -21.624 -35.932 1.00 0.00 70 ARG A CA 13
ATOM 16688 C C . ARG A 1 70 ? -8.833 -21.650 -35.911 1.00 0.00 70 ARG A C 13
ATOM 16689 O O . ARG A 1 70 ? -8.198 -20.631 -35.649 1.00 0.00 70 ARG A O 13
ATOM 16710 N N . ARG A 1 71 ? -8.249 -22.832 -36.181 1.00 0.00 71 ARG A N 13
ATOM 16711 C CA . ARG A 1 71 ? -6.782 -23.012 -36.206 1.00 0.00 71 ARG A CA 13
ATOM 16712 C C . ARG A 1 71 ? -6.138 -22.309 -37.419 1.00 0.00 71 ARG A C 13
ATOM 16713 O O . ARG A 1 71 ? -5.030 -21.764 -37.306 1.00 0.00 71 ARG A O 13
ATOM 16734 N N . GLU A 1 72 ? -6.832 -22.314 -38.578 1.00 0.00 72 GLU A N 13
ATOM 16735 C CA . GLU A 1 72 ? -6.332 -21.639 -39.798 1.00 0.00 72 GLU A CA 13
ATOM 16736 C C . GLU A 1 72 ? -6.764 -20.161 -39.839 1.00 0.00 72 GLU A C 13
ATOM 16737 O O . GLU A 1 72 ? -6.041 -19.315 -40.375 1.00 0.00 72 GLU A O 13
ATOM 16749 N N . ALA A 1 73 ? -7.947 -19.860 -39.269 1.00 0.00 73 ALA A N 13
ATOM 16750 C CA . ALA A 1 73 ? -8.465 -18.474 -39.164 1.00 0.00 73 ALA A CA 13
ATOM 16751 C C . ALA A 1 73 ? -7.613 -17.650 -38.191 1.00 0.00 73 ALA A C 13
ATOM 16752 O O . ALA A 1 73 ? -7.332 -16.468 -38.426 1.00 0.00 73 ALA A O 13
ATOM 16759 N N . ILE A 1 74 ? -7.207 -18.304 -37.088 1.00 0.00 74 ILE A N 13
ATOM 16760 C CA . ILE A 1 74 ? -6.462 -17.670 -35.994 1.00 0.00 74 ILE A CA 13
ATOM 16761 C C . ILE A 1 74 ? -5.151 -18.452 -35.771 1.00 0.00 74 ILE A C 13
ATOM 16762 O O . ILE A 1 74 ? -5.182 -19.554 -35.195 1.00 0.00 74 ILE A O 13
ATOM 16778 N N . PRO A 1 75 ? -3.983 -17.925 -36.269 1.00 0.00 75 PRO A N 13
ATOM 16779 C CA . PRO A 1 75 ? -2.661 -18.517 -35.982 1.00 0.00 75 PRO A CA 13
ATOM 16780 C C . PRO A 1 75 ? -2.365 -18.466 -34.464 1.00 0.00 75 PRO A C 13
ATOM 16781 O O . PRO A 1 75 ? -2.215 -17.382 -33.882 1.00 0.00 75 PRO A O 13
ATOM 16792 N N . GLY A 1 76 ? -2.356 -19.650 -33.832 1.00 0.00 76 GLY A N 13
ATOM 16793 C CA . GLY A 1 76 ? -2.153 -19.764 -32.386 1.00 0.00 76 GLY A CA 13
ATOM 16794 C C . GLY A 1 76 ? -3.442 -19.566 -31.590 1.00 0.00 76 GLY A C 13
ATOM 16795 O O . GLY A 1 76 ? -3.437 -18.885 -30.552 1.00 0.00 76 GLY A O 13
ATOM 16799 N N . VAL A 1 77 ? -4.556 -20.162 -32.077 1.00 0.00 77 VAL A N 13
ATOM 16800 C CA . VAL A 1 77 ? -5.853 -20.112 -31.373 1.00 0.00 77 VAL A CA 13
ATOM 16801 C C . VAL A 1 77 ? -5.785 -20.950 -30.084 1.00 0.00 77 VAL A C 13
ATOM 16802 O O . VAL A 1 77 ? -5.130 -21.998 -30.049 1.00 0.00 77 VAL A O 13
ATOM 16815 N N . ARG A 1 78 ? -6.451 -20.465 -29.031 1.00 0.00 78 ARG A N 13
ATOM 16816 C CA . ARG A 1 78 ? -6.461 -21.108 -27.702 1.00 0.00 78 ARG A CA 13
ATOM 16817 C C . ARG A 1 78 ? -7.890 -21.230 -27.132 1.00 0.00 78 ARG A C 13
ATOM 16818 O O . ARG A 1 78 ? -8.093 -21.759 -26.036 1.00 0.00 78 ARG A O 13
ATOM 16839 N N . LEU A 1 79 ? -8.891 -20.812 -27.928 1.00 0.00 79 LEU A N 13
ATOM 16840 C CA . LEU A 1 79 ? -10.314 -20.811 -27.523 1.00 0.00 79 LEU A CA 13
ATOM 16841 C C . LEU A 1 79 ? -11.166 -21.505 -28.596 1.00 0.00 79 LEU A C 13
ATOM 16842 O O . LEU A 1 79 ? -10.969 -21.259 -29.791 1.00 0.00 79 LEU A O 13
ATOM 16858 N N . CYS A 1 80 ? -12.100 -22.389 -28.164 1.00 0.00 80 CYS A N 13
ATOM 16859 C CA . CYS A 1 80 ? -13.031 -23.094 -29.088 1.00 0.00 80 CYS A CA 13
ATOM 16860 C C . CYS A 1 80 ? -13.965 -22.084 -29.736 1.00 0.00 80 CYS A C 13
ATOM 16861 O O . CYS A 1 80 ? -14.097 -20.983 -29.218 1.00 0.00 80 CYS A O 13
ATOM 16868 N N . ILE A 1 81 ? -14.643 -22.481 -30.830 1.00 0.00 81 ILE A N 13
ATOM 16869 C CA . ILE A 1 81 ? -15.482 -21.572 -31.649 1.00 0.00 81 ILE A CA 13
ATOM 16870 C C . ILE A 1 81 ? -16.504 -20.785 -30.782 1.00 0.00 81 ILE A C 13
ATOM 16871 O O . ILE A 1 81 ? -16.851 -19.648 -31.096 1.00 0.00 81 ILE A O 13
ATOM 16887 N N . HIS A 1 82 ? -16.887 -21.390 -29.645 1.00 0.00 82 HIS A N 13
ATOM 16888 C CA . HIS A 1 82 ? -17.810 -20.799 -28.660 1.00 0.00 82 HIS A CA 13
ATOM 16889 C C . HIS A 1 82 ? -17.095 -19.739 -27.780 1.00 0.00 82 HIS A C 13
ATOM 16890 O O . HIS A 1 82 ? -17.447 -18.555 -27.844 1.00 0.00 82 HIS A O 13
ATOM 16905 N N . CYS A 1 83 ? -16.050 -20.148 -27.001 1.00 0.00 83 CYS A N 13
ATOM 16906 C CA . CYS A 1 83 ? -15.323 -19.212 -26.091 1.00 0.00 83 CYS A CA 13
ATOM 16907 C C . CYS A 1 83 ? -14.559 -18.137 -26.891 1.00 0.00 83 CYS A C 13
ATOM 16908 O O . CYS A 1 83 ? -14.167 -17.125 -26.325 1.00 0.00 83 CYS A O 13
ATOM 16915 N N . GLN A 1 84 ? -14.320 -18.371 -28.192 1.00 0.00 84 GLN A N 13
ATOM 16916 C CA . GLN A 1 84 ? -13.591 -17.421 -29.035 1.00 0.00 84 GLN A CA 13
ATOM 16917 C C . GLN A 1 84 ? -14.545 -16.327 -29.553 1.00 0.00 84 GLN A C 13
ATOM 16918 O O . GLN A 1 84 ? -14.214 -15.161 -29.452 1.00 0.00 84 GLN A O 13
ATOM 16932 N N . GLN A 1 85 ? -15.718 -16.716 -30.101 1.00 0.00 85 GLN A N 13
ATOM 16933 C CA . GLN A 1 85 ? -16.650 -15.763 -30.754 1.00 0.00 85 GLN A CA 13
ATOM 16934 C C . GLN A 1 85 ? -17.158 -14.670 -29.782 1.00 0.00 85 GLN A C 13
ATOM 16935 O O . GLN A 1 85 ? -17.429 -13.540 -30.198 1.00 0.00 85 GLN A O 13
ATOM 16949 N N . GLU A 1 86 ? -17.279 -15.037 -28.494 1.00 0.00 86 GLU A N 13
ATOM 16950 C CA . GLU A 1 86 ? -17.655 -14.096 -27.420 1.00 0.00 86 GLU A CA 13
ATOM 16951 C C . GLU A 1 86 ? -16.473 -13.147 -27.112 1.00 0.00 86 GLU A C 13
ATOM 16952 O O . GLU A 1 86 ? -16.675 -11.947 -26.930 1.00 0.00 86 GLU A O 13
ATOM 16964 N N . LYS A 1 87 ? -15.232 -13.699 -27.101 1.00 0.00 87 LYS A N 13
ATOM 16965 C CA . LYS A 1 87 ? -13.992 -12.925 -26.863 1.00 0.00 87 LYS A CA 13
ATOM 16966 C C . LYS A 1 87 ? -13.618 -12.077 -28.083 1.00 0.00 87 LYS A C 13
ATOM 16967 O O . LYS A 1 87 ? -12.842 -11.128 -27.961 1.00 0.00 87 LYS A O 13
ATOM 16986 N N . ASP A 1 88 ? -14.140 -12.457 -29.257 1.00 0.00 88 ASP A N 13
ATOM 16987 C CA . ASP A 1 88 ? -13.966 -11.702 -30.504 1.00 0.00 88 ASP A CA 13
ATOM 16988 C C . ASP A 1 88 ? -14.597 -10.303 -30.358 1.00 0.00 88 ASP A C 13
ATOM 16989 O O . ASP A 1 88 ? -14.052 -9.300 -30.820 1.00 0.00 88 ASP A O 13
ATOM 16998 N N . LEU A 1 89 ? -15.735 -10.269 -29.649 1.00 0.00 89 LEU A N 13
ATOM 16999 C CA . LEU A 1 89 ? -16.464 -9.026 -29.330 1.00 0.00 89 LEU A CA 13
ATOM 17000 C C . LEU A 1 89 ? -15.676 -8.189 -28.291 1.00 0.00 89 LEU A C 13
ATOM 17001 O O . LEU A 1 89 ? -15.883 -6.978 -28.162 1.00 0.00 89 LEU A O 13
ATOM 17017 N N . GLN A 1 90 ? -14.783 -8.869 -27.534 1.00 0.00 90 GLN A N 13
ATOM 17018 C CA . GLN A 1 90 ? -14.015 -8.266 -26.418 1.00 0.00 90 GLN A CA 13
ATOM 17019 C C . GLN A 1 90 ? -12.570 -7.927 -26.844 1.00 0.00 90 GLN A C 13
ATOM 17020 O O . GLN A 1 90 ? -11.826 -7.339 -26.049 1.00 0.00 90 GLN A O 13
ATOM 17034 N N . LYS A 1 91 ? -12.173 -8.320 -28.082 1.00 0.00 91 LYS A N 13
ATOM 17035 C CA . LYS A 1 91 ? -10.834 -8.025 -28.639 1.00 0.00 91 LYS A CA 13
ATOM 17036 C C . LYS A 1 91 ? -10.586 -6.496 -28.679 1.00 0.00 91 LYS A C 13
ATOM 17037 O O . LYS A 1 91 ? -11.365 -5.768 -29.317 1.00 0.00 91 LYS A O 13
ATOM 17056 N N . PRO A 1 92 ? -9.532 -5.986 -27.947 1.00 0.00 92 PRO A N 13
ATOM 17057 C CA . PRO A 1 92 ? -9.139 -4.555 -27.975 1.00 0.00 92 PRO A CA 13
ATOM 17058 C C . PRO A 1 92 ? -8.846 -4.052 -29.403 1.00 0.00 92 PRO A C 13
ATOM 17059 O O . PRO A 1 92 ? -9.172 -2.907 -29.751 1.00 0.00 92 PRO A O 13
ATOM 17070 N N . ALA A 1 93 ? -8.206 -4.938 -30.199 1.00 0.00 93 ALA A N 13
ATOM 17071 C CA . ALA A 1 93 ? -7.835 -4.691 -31.611 1.00 0.00 93 ALA A CA 13
ATOM 17072 C C . ALA A 1 93 ? -6.784 -3.561 -31.756 1.00 0.00 93 ALA A C 13
ATOM 17073 O O . ALA A 1 93 ? -6.590 -3.018 -32.849 1.00 0.00 93 ALA A O 13
ATOM 17080 N N . TYR A 1 94 ? -6.088 -3.241 -30.644 1.00 0.00 94 TYR A N 13
ATOM 17081 C CA . TYR A 1 94 ? -4.976 -2.265 -30.625 1.00 0.00 94 TYR A CA 13
ATOM 17082 C C . TYR A 1 94 ? -3.849 -2.784 -29.714 1.00 0.00 94 TYR A C 13
ATOM 17083 O O . TYR A 1 94 ? -4.085 -3.642 -28.845 1.00 0.00 94 TYR A O 13
ATOM 17101 N N . THR A 1 95 ? -2.634 -2.242 -29.892 1.00 0.00 95 THR A N 13
ATOM 17102 C CA . THR A 1 95 ? -1.467 -2.594 -29.074 1.00 0.00 95 THR A CA 13
ATOM 17103 C C . THR A 1 95 ? -1.086 -1.415 -28.149 1.00 0.00 95 THR A C 13
ATOM 17104 O O . THR A 1 95 ? -0.280 -0.542 -28.510 1.00 0.00 95 THR A O 13
ATOM 17115 N N . GLY A 1 96 ? -1.720 -1.390 -26.962 1.00 0.00 96 GLY A N 13
ATOM 17116 C CA . GLY A 1 96 ? -1.491 -0.345 -25.960 1.00 0.00 96 GLY A CA 13
ATOM 17117 C C . GLY A 1 96 ? -1.097 -0.923 -24.615 1.00 0.00 96 GLY A C 13
ATOM 17118 O O . GLY A 1 96 ? -1.602 -0.500 -23.566 1.00 0.00 96 GLY A O 13
ATOM 17122 N N . TYR A 1 97 ? -0.165 -1.886 -24.653 1.00 0.00 97 TYR A N 13
ATOM 17123 C CA . TYR A 1 97 ? 0.358 -2.582 -23.465 1.00 0.00 97 TYR A CA 13
ATOM 17124 C C . TYR A 1 97 ? 1.886 -2.674 -23.558 1.00 0.00 97 TYR A C 13
ATOM 17125 O O . TYR A 1 97 ? 2.438 -2.531 -24.649 1.00 0.00 97 TYR A O 13
ATOM 17143 N N . ASN A 1 98 ? 2.574 -2.908 -22.422 1.00 0.00 98 ASN A N 13
ATOM 17144 C CA . ASN A 1 98 ? 4.058 -2.933 -22.369 1.00 0.00 98 ASN A CA 13
ATOM 17145 C C . ASN A 1 98 ? 4.640 -4.256 -22.928 1.00 0.00 98 ASN A C 13
ATOM 17146 O O . ASN A 1 98 ? 5.118 -5.117 -22.177 1.00 0.00 98 ASN A O 13
ATOM 17157 N N . ARG A 1 99 ? 4.552 -4.396 -24.264 1.00 0.00 99 ARG A N 13
ATOM 17158 C CA . ARG A 1 99 ? 5.133 -5.502 -25.058 1.00 0.00 99 ARG A CA 13
ATOM 17159 C C . ARG A 1 99 ? 5.449 -4.979 -26.480 1.00 0.00 99 ARG A C 13
ATOM 17160 O O . ARG A 1 99 ? 5.308 -3.772 -26.754 1.00 0.00 99 ARG A O 13
ATOM 17181 N N . ARG A 1 100 ? 5.866 -5.898 -27.375 1.00 0.00 100 ARG A N 13
ATOM 17182 C CA . ARG A 1 100 ? 6.164 -5.588 -28.783 1.00 0.00 100 ARG A CA 13
ATOM 17183 C C . ARG A 1 100 ? 4.888 -5.115 -29.519 1.00 0.00 100 ARG A C 13
ATOM 17184 O O . ARG A 1 100 ? 3.806 -5.691 -29.334 1.00 0.00 100 ARG A O 13
ATOM 17205 N N . GLY A 1 101 ? 5.044 -4.064 -30.341 1.00 0.00 101 GLY A N 13
ATOM 17206 C CA . GLY A 1 101 ? 3.926 -3.396 -31.024 1.00 0.00 101 GLY A CA 13
ATOM 17207 C C . GLY A 1 101 ? 3.551 -2.067 -30.360 1.00 0.00 101 GLY A C 13
ATOM 17208 O O . GLY A 1 101 ? 2.722 -1.312 -30.888 1.00 0.00 101 GLY A O 13
ATOM 17212 N N . SER A 1 102 ? 4.189 -1.777 -29.211 1.00 0.00 102 SER A N 13
ATOM 17213 C CA . SER A 1 102 ? 3.959 -0.555 -28.420 1.00 0.00 102 SER A CA 13
ATOM 17214 C C . SER A 1 102 ? 5.324 0.043 -27.998 1.00 0.00 102 SER A C 13
ATOM 17215 O O . SER A 1 102 ? 6.364 -0.299 -28.578 1.00 0.00 102 SER A O 13
ATOM 17223 N N . LYS A 1 103 ? 5.315 0.962 -27.017 1.00 0.00 103 LYS A N 13
ATOM 17224 C CA . LYS A 1 103 ? 6.536 1.639 -26.532 1.00 0.00 103 LYS A CA 13
ATOM 17225 C C . LYS A 1 103 ? 6.445 1.830 -25.004 1.00 0.00 103 LYS A C 13
ATOM 17226 O O . LYS A 1 103 ? 5.413 2.264 -24.475 1.00 0.00 103 LYS A O 13
ATOM 17245 N N . ASP A 1 104 ? 7.531 1.457 -24.304 1.00 0.00 104 ASP A N 13
ATOM 17246 C CA . ASP A 1 104 ? 7.642 1.582 -22.835 1.00 0.00 104 ASP A CA 13
ATOM 17247 C C . ASP A 1 104 ? 8.103 2.997 -22.460 1.00 0.00 104 ASP A C 13
ATOM 17248 O O . ASP A 1 104 ? 7.750 3.516 -21.397 1.00 0.00 104 ASP A O 13
ATOM 17257 N N . SER A 1 105 ? 8.954 3.572 -23.343 1.00 0.00 105 SER A N 13
ATOM 17258 C CA . SER A 1 105 ? 9.504 4.940 -23.220 1.00 0.00 105 SER A CA 13
ATOM 17259 C C . SER A 1 105 ? 10.418 5.092 -21.970 1.00 0.00 105 SER A C 13
ATOM 17260 O O . SER A 1 105 ? 10.754 6.211 -21.562 1.00 0.00 105 SER A O 13
ATOM 17268 N N . GLN A 1 106 ? 10.839 3.947 -21.397 1.00 0.00 106 GLN A N 13
ATOM 17269 C CA . GLN A 1 106 ? 11.672 3.889 -20.191 1.00 0.00 106 GLN A CA 13
ATOM 17270 C C . GLN A 1 106 ? 13.139 4.184 -20.556 1.00 0.00 106 GLN A C 13
ATOM 17271 O O . GLN A 1 106 ? 13.777 3.402 -21.274 1.00 0.00 106 GLN A O 13
ATOM 17285 N N . LEU A 1 107 ? 13.652 5.331 -20.082 1.00 0.00 107 LEU A N 13
ATOM 17286 C CA . LEU A 1 107 ? 15.048 5.749 -20.318 1.00 0.00 107 LEU A CA 13
ATOM 17287 C C . LEU A 1 107 ? 15.999 5.025 -19.329 1.00 0.00 107 LEU A C 13
ATOM 17288 O O . LEU A 1 107 ? 16.490 5.593 -18.346 1.00 0.00 107 LEU A O 13
ATOM 17304 N N . ARG A 1 108 ? 16.206 3.721 -19.587 1.00 0.00 108 ARG A N 13
ATOM 17305 C CA . ARG A 1 108 ? 17.028 2.845 -18.747 1.00 0.00 108 ARG A CA 13
ATOM 17306 C C . ARG A 1 108 ? 18.430 2.685 -19.382 1.00 0.00 108 ARG A C 13
ATOM 17307 O O . ARG A 1 108 ? 18.610 1.806 -20.241 1.00 0.00 108 ARG A O 13
ATOM 17330 N N . MET A 1 21 ? 26.779 -11.128 -21.215 1.00 0.00 21 MET A N 14
ATOM 17331 C CA . MET A 1 21 ? 27.189 -12.151 -22.202 1.00 0.00 21 MET A CA 14
ATOM 17332 C C . MET A 1 21 ? 26.006 -13.084 -22.517 1.00 0.00 21 MET A C 14
ATOM 17333 O O . MET A 1 21 ? 25.570 -13.845 -21.641 1.00 0.00 21 MET A O 14
ATOM 17347 N N . ALA A 1 22 ? 25.484 -13.001 -23.757 1.00 0.00 22 ALA A N 14
ATOM 17348 C CA . ALA A 1 22 ? 24.408 -13.874 -24.250 1.00 0.00 22 ALA A CA 14
ATOM 17349 C C . ALA A 1 22 ? 24.401 -13.881 -25.794 1.00 0.00 22 ALA A C 14
ATOM 17350 O O . ALA A 1 22 ? 23.644 -13.138 -26.435 1.00 0.00 22 ALA A O 14
ATOM 17357 N N . SER A 1 23 ? 25.271 -14.714 -26.385 1.00 0.00 23 SER A N 14
ATOM 17358 C CA . SER A 1 23 ? 25.436 -14.823 -27.850 1.00 0.00 23 SER A CA 14
ATOM 17359 C C . SER A 1 23 ? 25.832 -16.267 -28.238 1.00 0.00 23 SER A C 14
ATOM 17360 O O . SER A 1 23 ? 26.780 -16.823 -27.666 1.00 0.00 23 SER A O 14
ATOM 17368 N N . GLY A 1 24 ? 25.048 -16.900 -29.148 1.00 0.00 24 GLY A N 14
ATOM 17369 C CA . GLY A 1 24 ? 25.379 -18.225 -29.715 1.00 0.00 24 GLY A CA 14
ATOM 17370 C C . GLY A 1 24 ? 24.977 -19.413 -28.826 1.00 0.00 24 GLY A C 14
ATOM 17371 O O . GLY A 1 24 ? 24.709 -20.507 -29.340 1.00 0.00 24 GLY A O 14
ATOM 17375 N N . TRP A 1 25 ? 24.941 -19.184 -27.493 1.00 0.00 25 TRP A N 14
ATOM 17376 C CA . TRP A 1 25 ? 24.631 -20.211 -26.464 1.00 0.00 25 TRP A CA 14
ATOM 17377 C C . TRP A 1 25 ? 23.273 -20.904 -26.707 1.00 0.00 25 TRP A C 14
ATOM 17378 O O . TRP A 1 25 ? 23.153 -22.124 -26.569 1.00 0.00 25 TRP A O 14
ATOM 17399 N N . ALA A 1 26 ? 22.265 -20.099 -27.065 1.00 0.00 26 ALA A N 14
ATOM 17400 C CA . ALA A 1 26 ? 20.889 -20.561 -27.304 1.00 0.00 26 ALA A CA 14
ATOM 17401 C C . ALA A 1 26 ? 20.386 -19.965 -28.619 1.00 0.00 26 ALA A C 14
ATOM 17402 O O . ALA A 1 26 ? 19.884 -20.677 -29.483 1.00 0.00 26 ALA A O 14
ATOM 17409 N N . ASN A 1 27 ? 20.587 -18.643 -28.757 1.00 0.00 27 ASN A N 14
ATOM 17410 C CA . ASN A 1 27 ? 20.142 -17.825 -29.906 1.00 0.00 27 ASN A CA 14
ATOM 17411 C C . ASN A 1 27 ? 21.080 -17.985 -31.127 1.00 0.00 27 ASN A C 14
ATOM 17412 O O . ASN A 1 27 ? 21.546 -17.003 -31.720 1.00 0.00 27 ASN A O 14
ATOM 17423 N N . ASP A 1 28 ? 21.307 -19.249 -31.520 1.00 0.00 28 ASP A N 14
ATOM 17424 C CA . ASP A 1 28 ? 22.170 -19.617 -32.646 1.00 0.00 28 ASP A CA 14
ATOM 17425 C C . ASP A 1 28 ? 21.481 -19.276 -33.988 1.00 0.00 28 ASP A C 14
ATOM 17426 O O . ASP A 1 28 ? 21.804 -18.258 -34.613 1.00 0.00 28 ASP A O 14
ATOM 17435 N N . ASP A 1 29 ? 20.503 -20.112 -34.392 1.00 0.00 29 ASP A N 14
ATOM 17436 C CA . ASP A 1 29 ? 19.774 -19.953 -35.664 1.00 0.00 29 ASP A CA 14
ATOM 17437 C C . ASP A 1 29 ? 18.468 -20.757 -35.600 1.00 0.00 29 ASP A C 14
ATOM 17438 O O . ASP A 1 29 ? 17.382 -20.211 -35.806 1.00 0.00 29 ASP A O 14
ATOM 17447 N N . ALA A 1 30 ? 18.594 -22.063 -35.274 1.00 0.00 30 ALA A N 14
ATOM 17448 C CA . ALA A 1 30 ? 17.439 -22.990 -35.136 1.00 0.00 30 ALA A CA 14
ATOM 17449 C C . ALA A 1 30 ? 16.492 -22.584 -33.979 1.00 0.00 30 ALA A C 14
ATOM 17450 O O . ALA A 1 30 ? 15.334 -23.012 -33.927 1.00 0.00 30 ALA A O 14
ATOM 17457 N N . VAL A 1 31 ? 17.006 -21.751 -33.058 1.00 0.00 31 VAL A N 14
ATOM 17458 C CA . VAL A 1 31 ? 16.257 -21.210 -31.910 1.00 0.00 31 VAL A CA 14
ATOM 17459 C C . VAL A 1 31 ? 15.964 -19.712 -32.141 1.00 0.00 31 VAL A C 14
ATOM 17460 O O . VAL A 1 31 ? 14.866 -19.225 -31.835 1.00 0.00 31 VAL A O 14
ATOM 17473 N N . ASN A 1 32 ? 16.964 -19.000 -32.718 1.00 0.00 32 ASN A N 14
ATOM 17474 C CA . ASN A 1 32 ? 16.908 -17.534 -32.957 1.00 0.00 32 ASN A CA 14
ATOM 17475 C C . ASN A 1 32 ? 15.758 -17.156 -33.918 1.00 0.00 32 ASN A C 14
ATOM 17476 O O . ASN A 1 32 ? 15.201 -16.065 -33.817 1.00 0.00 32 ASN A O 14
ATOM 17487 N N . GLU A 1 33 ? 15.424 -18.085 -34.840 1.00 0.00 33 GLU A N 14
ATOM 17488 C CA . GLU A 1 33 ? 14.285 -17.940 -35.787 1.00 0.00 33 GLU A CA 14
ATOM 17489 C C . GLU A 1 33 ? 12.956 -17.655 -35.047 1.00 0.00 33 GLU A C 14
ATOM 17490 O O . GLU A 1 33 ? 12.147 -16.835 -35.494 1.00 0.00 33 GLU A O 14
ATOM 17502 N N . GLN A 1 34 ? 12.767 -18.340 -33.903 1.00 0.00 34 GLN A N 14
ATOM 17503 C CA . GLN A 1 34 ? 11.554 -18.227 -33.064 1.00 0.00 34 GLN A CA 14
ATOM 17504 C C . GLN A 1 34 ? 11.582 -16.938 -32.223 1.00 0.00 34 GLN A C 14
ATOM 17505 O O . GLN A 1 34 ? 10.532 -16.374 -31.891 1.00 0.00 34 GLN A O 14
ATOM 17519 N N . ILE A 1 35 ? 12.802 -16.480 -31.892 1.00 0.00 35 ILE A N 14
ATOM 17520 C CA . ILE A 1 35 ? 13.029 -15.232 -31.135 1.00 0.00 35 ILE A CA 14
ATOM 17521 C C . ILE A 1 35 ? 12.733 -14.008 -32.035 1.00 0.00 35 ILE A C 14
ATOM 17522 O O . ILE A 1 35 ? 12.224 -12.978 -31.572 1.00 0.00 35 ILE A O 14
ATOM 17538 N N . ASN A 1 36 ? 13.013 -14.160 -33.340 1.00 0.00 36 ASN A N 14
ATOM 17539 C CA . ASN A 1 36 ? 12.821 -13.093 -34.340 1.00 0.00 36 ASN A CA 14
ATOM 17540 C C . ASN A 1 36 ? 11.433 -13.194 -35.018 1.00 0.00 36 ASN A C 14
ATOM 17541 O O . ASN A 1 36 ? 11.170 -12.486 -35.993 1.00 0.00 36 ASN A O 14
ATOM 17552 N N . SER A 1 37 ? 10.521 -14.031 -34.461 1.00 0.00 37 SER A N 14
ATOM 17553 C CA . SER A 1 37 ? 9.152 -14.243 -35.009 1.00 0.00 37 SER A CA 14
ATOM 17554 C C . SER A 1 37 ? 8.163 -13.100 -34.664 1.00 0.00 37 SER A C 14
ATOM 17555 O O . SER A 1 37 ? 6.950 -13.264 -34.815 1.00 0.00 37 SER A O 14
ATOM 17563 N N . THR A 1 38 ? 8.690 -11.938 -34.257 1.00 0.00 38 THR A N 14
ATOM 17564 C CA . THR A 1 38 ? 7.888 -10.760 -33.870 1.00 0.00 38 THR A CA 14
ATOM 17565 C C . THR A 1 38 ? 7.342 -10.029 -35.119 1.00 0.00 38 THR A C 14
ATOM 17566 O O . THR A 1 38 ? 6.190 -9.558 -35.129 1.00 0.00 38 THR A O 14
ATOM 17577 N N . ILE A 1 39 ? 8.178 -9.983 -36.173 1.00 0.00 39 ILE A N 14
ATOM 17578 C CA . ILE A 1 39 ? 7.846 -9.318 -37.450 1.00 0.00 39 ILE A CA 14
ATOM 17579 C C . ILE A 1 39 ? 6.660 -10.052 -38.108 1.00 0.00 39 ILE A C 14
ATOM 17580 O O . ILE A 1 39 ? 5.673 -9.431 -38.528 1.00 0.00 39 ILE A O 14
ATOM 17596 N N . GLU A 1 40 ? 6.752 -11.394 -38.109 1.00 0.00 40 GLU A N 14
ATOM 17597 C CA . GLU A 1 40 ? 5.754 -12.276 -38.744 1.00 0.00 40 GLU A CA 14
ATOM 17598 C C . GLU A 1 40 ? 4.531 -12.476 -37.836 1.00 0.00 40 GLU A C 14
ATOM 17599 O O . GLU A 1 40 ? 3.498 -12.937 -38.306 1.00 0.00 40 GLU A O 14
ATOM 17611 N N . ASP A 1 41 ? 4.668 -12.142 -36.532 1.00 0.00 41 ASP A N 14
ATOM 17612 C CA . ASP A 1 41 ? 3.540 -12.143 -35.571 1.00 0.00 41 ASP A CA 14
ATOM 17613 C C . ASP A 1 41 ? 2.590 -10.968 -35.869 1.00 0.00 41 ASP A C 14
ATOM 17614 O O . ASP A 1 41 ? 1.368 -11.124 -35.832 1.00 0.00 41 ASP A O 14
ATOM 17623 N N . ALA A 1 42 ? 3.184 -9.793 -36.174 1.00 0.00 42 ALA A N 14
ATOM 17624 C CA . ALA A 1 42 ? 2.434 -8.581 -36.580 1.00 0.00 42 ALA A CA 14
ATOM 17625 C C . ALA A 1 42 ? 1.642 -8.824 -37.884 1.00 0.00 42 ALA A C 14
ATOM 17626 O O . ALA A 1 42 ? 0.591 -8.216 -38.119 1.00 0.00 42 ALA A O 14
ATOM 17633 N N . ILE A 1 43 ? 2.172 -9.730 -38.713 1.00 0.00 43 ILE A N 14
ATOM 17634 C CA . ILE A 1 43 ? 1.539 -10.169 -39.968 1.00 0.00 43 ILE A CA 14
ATOM 17635 C C . ILE A 1 43 ? 0.499 -11.296 -39.698 1.00 0.00 43 ILE A C 14
ATOM 17636 O O . ILE A 1 43 ? -0.573 -11.340 -40.319 1.00 0.00 43 ILE A O 14
ATOM 17652 N N . ALA A 1 44 ? 0.814 -12.176 -38.727 1.00 0.00 44 ALA A N 14
ATOM 17653 C CA . ALA A 1 44 ? 0.011 -13.380 -38.414 1.00 0.00 44 ALA A CA 14
ATOM 17654 C C . ALA A 1 44 ? -1.315 -13.035 -37.718 1.00 0.00 44 ALA A C 14
ATOM 17655 O O . ALA A 1 44 ? -2.338 -13.670 -37.975 1.00 0.00 44 ALA A O 14
ATOM 17662 N N . ARG A 1 45 ? -1.272 -12.011 -36.848 1.00 0.00 45 ARG A N 14
ATOM 17663 C CA . ARG A 1 45 ? -2.440 -11.548 -36.069 1.00 0.00 45 ARG A CA 14
ATOM 17664 C C . ARG A 1 45 ? -3.555 -10.996 -36.989 1.00 0.00 45 ARG A C 14
ATOM 17665 O O . ARG A 1 45 ? -4.734 -11.009 -36.622 1.00 0.00 45 ARG A O 14
ATOM 17686 N N . ALA A 1 46 ? -3.158 -10.528 -38.193 1.00 0.00 46 ALA A N 14
ATOM 17687 C CA . ALA A 1 46 ? -4.058 -9.853 -39.137 1.00 0.00 46 ALA A CA 14
ATOM 17688 C C . ALA A 1 46 ? -4.453 -10.788 -40.301 1.00 0.00 46 ALA A C 14
ATOM 17689 O O . ALA A 1 46 ? -5.602 -11.222 -40.372 1.00 0.00 46 ALA A O 14
ATOM 17696 N N . ARG A 1 47 ? -3.485 -11.115 -41.201 1.00 0.00 47 ARG A N 14
ATOM 17697 C CA . ARG A 1 47 ? -3.764 -11.900 -42.438 1.00 0.00 47 ARG A CA 14
ATOM 17698 C C . ARG A 1 47 ? -3.569 -13.415 -42.226 1.00 0.00 47 ARG A C 14
ATOM 17699 O O . ARG A 1 47 ? -4.077 -14.219 -43.013 1.00 0.00 47 ARG A O 14
ATOM 17720 N N . GLY A 1 48 ? -2.838 -13.799 -41.163 1.00 0.00 48 GLY A N 14
ATOM 17721 C CA . GLY A 1 48 ? -2.523 -15.214 -40.898 1.00 0.00 48 GLY A CA 14
ATOM 17722 C C . GLY A 1 48 ? -1.287 -15.672 -41.671 1.00 0.00 48 GLY A C 14
ATOM 17723 O O . GLY A 1 48 ? -1.383 -16.026 -42.854 1.00 0.00 48 GLY A O 14
ATOM 17727 N N . GLU A 1 49 ? -0.123 -15.646 -41.003 1.00 0.00 49 GLU A N 14
ATOM 17728 C CA . GLU A 1 49 ? 1.185 -15.932 -41.620 1.00 0.00 49 GLU A CA 14
ATOM 17729 C C . GLU A 1 49 ? 1.767 -17.212 -41.021 1.00 0.00 49 GLU A C 14
ATOM 17730 O O . GLU A 1 49 ? 2.211 -18.109 -41.745 1.00 0.00 49 GLU A O 14
ATOM 17742 N N . ILE A 1 50 ? 1.799 -17.258 -39.681 1.00 0.00 50 ILE A N 14
ATOM 17743 C CA . ILE A 1 50 ? 2.085 -18.484 -38.931 1.00 0.00 50 ILE A CA 14
ATOM 17744 C C . ILE A 1 50 ? 1.034 -19.566 -39.324 1.00 0.00 50 ILE A C 14
ATOM 17745 O O . ILE A 1 50 ? -0.141 -19.232 -39.507 1.00 0.00 50 ILE A O 14
ATOM 17761 N N . PRO A 1 51 ? 1.437 -20.852 -39.540 1.00 0.00 51 PRO A N 14
ATOM 17762 C CA . PRO A 1 51 ? 0.472 -21.941 -39.818 1.00 0.00 51 PRO A CA 14
ATOM 17763 C C . PRO A 1 51 ? -0.249 -22.449 -38.541 1.00 0.00 51 PRO A C 14
ATOM 17764 O O . PRO A 1 51 ? -0.300 -21.759 -37.510 1.00 0.00 51 PRO A O 14
ATOM 17775 N N . ARG A 1 52 ? -0.783 -23.678 -38.638 1.00 0.00 52 ARG A N 14
ATOM 17776 C CA . ARG A 1 52 ? -1.483 -24.401 -37.546 1.00 0.00 52 ARG A CA 14
ATOM 17777 C C . ARG A 1 52 ? -0.539 -24.888 -36.399 1.00 0.00 52 ARG A C 14
ATOM 17778 O O . ARG A 1 52 ? -0.931 -25.763 -35.612 1.00 0.00 52 ARG A O 14
ATOM 17799 N N . GLY A 1 53 ? 0.679 -24.309 -36.299 1.00 0.00 53 GLY A N 14
ATOM 17800 C CA . GLY A 1 53 ? 1.646 -24.684 -35.272 1.00 0.00 53 GLY A CA 14
ATOM 17801 C C . GLY A 1 53 ? 1.278 -24.154 -33.889 1.00 0.00 53 GLY A C 14
ATOM 17802 O O . GLY A 1 53 ? 1.151 -24.931 -32.937 1.00 0.00 53 GLY A O 14
ATOM 17806 N N . GLU A 1 54 ? 1.103 -22.819 -33.785 1.00 0.00 54 GLU A N 14
ATOM 17807 C CA . GLU A 1 54 ? 0.792 -22.139 -32.496 1.00 0.00 54 GLU A CA 14
ATOM 17808 C C . GLU A 1 54 ? -0.635 -22.456 -32.001 1.00 0.00 54 GLU A C 14
ATOM 17809 O O . GLU A 1 54 ? -0.913 -22.395 -30.799 1.00 0.00 54 GLU A O 14
ATOM 17821 N N . SER A 1 55 ? -1.531 -22.782 -32.944 1.00 0.00 55 SER A N 14
ATOM 17822 C CA . SER A 1 55 ? -2.937 -23.090 -32.657 1.00 0.00 55 SER A CA 14
ATOM 17823 C C . SER A 1 55 ? -3.083 -24.542 -32.152 1.00 0.00 55 SER A C 14
ATOM 17824 O O . SER A 1 55 ? -2.624 -25.488 -32.806 1.00 0.00 55 SER A O 14
ATOM 17832 N N . LEU A 1 56 ? -3.712 -24.691 -30.969 1.00 0.00 56 LEU A N 14
ATOM 17833 C CA . LEU A 1 56 ? -3.845 -25.990 -30.260 1.00 0.00 56 LEU A CA 14
ATOM 17834 C C . LEU A 1 56 ? -5.091 -26.783 -30.732 1.00 0.00 56 LEU A C 14
ATOM 17835 O O . LEU A 1 56 ? -5.822 -26.333 -31.622 1.00 0.00 56 LEU A O 14
ATOM 17851 N N . ASP A 1 57 ? -5.338 -27.937 -30.085 1.00 0.00 57 ASP A N 14
ATOM 17852 C CA . ASP A 1 57 ? -6.426 -28.871 -30.451 1.00 0.00 57 ASP A CA 14
ATOM 17853 C C . ASP A 1 57 ? -7.519 -28.926 -29.344 1.00 0.00 57 ASP A C 14
ATOM 17854 O O . ASP A 1 57 ? -8.618 -29.438 -29.568 1.00 0.00 57 ASP A O 14
ATOM 17863 N N . GLU A 1 58 ? -7.239 -28.315 -28.175 1.00 0.00 58 GLU A N 14
ATOM 17864 C CA . GLU A 1 58 ? -8.069 -28.431 -26.945 1.00 0.00 58 GLU A CA 14
ATOM 17865 C C . GLU A 1 58 ? -8.221 -27.048 -26.295 1.00 0.00 58 GLU A C 14
ATOM 17866 O O . GLU A 1 58 ? -7.229 -26.436 -25.900 1.00 0.00 58 GLU A O 14
ATOM 17878 N N . CYS A 1 59 ? -9.472 -26.569 -26.240 1.00 0.00 59 CYS A N 14
ATOM 17879 C CA . CYS A 1 59 ? -9.861 -25.279 -25.628 1.00 0.00 59 CYS A CA 14
ATOM 17880 C C . CYS A 1 59 ? -9.316 -25.114 -24.189 1.00 0.00 59 CYS A C 14
ATOM 17881 O O . CYS A 1 59 ? -9.495 -26.003 -23.367 1.00 0.00 59 CYS A O 14
ATOM 17888 N N . GLU A 1 60 ? -8.658 -23.971 -23.902 1.00 0.00 60 GLU A N 14
ATOM 17889 C CA . GLU A 1 60 ? -8.088 -23.675 -22.565 1.00 0.00 60 GLU A CA 14
ATOM 17890 C C . GLU A 1 60 ? -9.186 -23.441 -21.497 1.00 0.00 60 GLU A C 14
ATOM 17891 O O . GLU A 1 60 ? -8.932 -23.565 -20.294 1.00 0.00 60 GLU A O 14
ATOM 17903 N N . GLU A 1 61 ? -10.400 -23.112 -21.966 1.00 0.00 61 GLU A N 14
ATOM 17904 C CA . GLU A 1 61 ? -11.529 -22.717 -21.108 1.00 0.00 61 GLU A CA 14
ATOM 17905 C C . GLU A 1 61 ? -12.311 -23.946 -20.650 1.00 0.00 61 GLU A C 14
ATOM 17906 O O . GLU A 1 61 ? -12.435 -24.206 -19.453 1.00 0.00 61 GLU A O 14
ATOM 17918 N N . CYS A 1 62 ? -12.811 -24.725 -21.626 1.00 0.00 62 CYS A N 14
ATOM 17919 C CA . CYS A 1 62 ? -13.747 -25.837 -21.348 1.00 0.00 62 CYS A CA 14
ATOM 17920 C C . CYS A 1 62 ? -13.274 -27.180 -21.949 1.00 0.00 62 CYS A C 14
ATOM 17921 O O . CYS A 1 62 ? -14.042 -28.147 -21.957 1.00 0.00 62 CYS A O 14
ATOM 17928 N N . GLY A 1 63 ? -11.995 -27.232 -22.407 1.00 0.00 63 GLY A N 14
ATOM 17929 C CA . GLY A 1 63 ? -11.389 -28.439 -23.029 1.00 0.00 63 GLY A CA 14
ATOM 17930 C C . GLY A 1 63 ? -12.173 -29.022 -24.201 1.00 0.00 63 GLY A C 14
ATOM 17931 O O . GLY A 1 63 ? -12.056 -30.214 -24.505 1.00 0.00 63 GLY A O 14
ATOM 17935 N N . ALA A 1 64 ? -12.965 -28.169 -24.859 1.00 0.00 64 ALA A N 14
ATOM 17936 C CA . ALA A 1 64 ? -13.798 -28.559 -26.008 1.00 0.00 64 ALA A CA 14
ATOM 17937 C C . ALA A 1 64 ? -12.926 -28.724 -27.269 1.00 0.00 64 ALA A C 14
ATOM 17938 O O . ALA A 1 64 ? -11.911 -28.009 -27.400 1.00 0.00 64 ALA A O 14
ATOM 17945 N N . PRO A 1 65 ? -13.314 -29.636 -28.218 1.00 0.00 65 PRO A N 14
ATOM 17946 C CA . PRO A 1 65 ? -12.561 -29.856 -29.471 1.00 0.00 65 PRO A CA 14
ATOM 17947 C C . PRO A 1 65 ? -12.461 -28.570 -30.330 1.00 0.00 65 PRO A C 14
ATOM 17948 O O . PRO A 1 65 ? -13.473 -28.019 -30.771 1.00 0.00 65 PRO A O 14
ATOM 17959 N N . ILE A 1 66 ? -11.225 -28.076 -30.479 1.00 0.00 66 ILE A N 14
ATOM 17960 C CA . ILE A 1 66 ? -10.888 -26.952 -31.362 1.00 0.00 66 ILE A CA 14
ATOM 17961 C C . ILE A 1 66 ? -10.942 -27.420 -32.833 1.00 0.00 66 ILE A C 14
ATOM 17962 O O . ILE A 1 66 ? -10.156 -28.301 -33.207 1.00 0.00 66 ILE A O 14
ATOM 17978 N N . PRO A 1 67 ? -11.873 -26.880 -33.682 1.00 0.00 67 PRO A N 14
ATOM 17979 C CA . PRO A 1 67 ? -11.923 -27.222 -35.122 1.00 0.00 67 PRO A CA 14
ATOM 17980 C C . PRO A 1 67 ? -10.794 -26.507 -35.893 1.00 0.00 67 PRO A C 14
ATOM 17981 O O . PRO A 1 67 ? -10.312 -25.445 -35.460 1.00 0.00 67 PRO A O 14
ATOM 17992 N N . GLN A 1 68 ? -10.393 -27.085 -37.042 1.00 0.00 68 GLN A N 14
ATOM 17993 C CA . GLN A 1 68 ? -9.301 -26.541 -37.864 1.00 0.00 68 GLN A CA 14
ATOM 17994 C C . GLN A 1 68 ? -9.648 -25.163 -38.448 1.00 0.00 68 GLN A C 14
ATOM 17995 O O . GLN A 1 68 ? -8.742 -24.434 -38.814 1.00 0.00 68 GLN A O 14
ATOM 18009 N N . ALA A 1 69 ? -10.956 -24.822 -38.507 1.00 0.00 69 ALA A N 14
ATOM 18010 C CA . ALA A 1 69 ? -11.433 -23.507 -38.996 1.00 0.00 69 ALA A CA 14
ATOM 18011 C C . ALA A 1 69 ? -10.929 -22.377 -38.083 1.00 0.00 69 ALA A C 14
ATOM 18012 O O . ALA A 1 69 ? -10.647 -21.271 -38.541 1.00 0.00 69 ALA A O 14
ATOM 18019 N N . ARG A 1 70 ? -10.838 -22.676 -36.773 1.00 0.00 70 ARG A N 14
ATOM 18020 C CA . ARG A 1 70 ? -10.236 -21.766 -35.777 1.00 0.00 70 ARG A CA 14
ATOM 18021 C C . ARG A 1 70 ? -8.704 -21.728 -35.914 1.00 0.00 70 ARG A C 14
ATOM 18022 O O . ARG A 1 70 ? -8.085 -20.682 -35.732 1.00 0.00 70 ARG A O 14
ATOM 18043 N N . ARG A 1 71 ? -8.111 -22.887 -36.246 1.00 0.00 71 ARG A N 14
ATOM 18044 C CA . ARG A 1 71 ? -6.642 -23.085 -36.242 1.00 0.00 71 ARG A CA 14
ATOM 18045 C C . ARG A 1 71 ? -5.956 -22.442 -37.458 1.00 0.00 71 ARG A C 14
ATOM 18046 O O . ARG A 1 71 ? -4.812 -21.985 -37.358 1.00 0.00 71 ARG A O 14
ATOM 18067 N N . GLU A 1 72 ? -6.661 -22.428 -38.599 1.00 0.00 72 GLU A N 14
ATOM 18068 C CA . GLU A 1 72 ? -6.142 -21.874 -39.862 1.00 0.00 72 GLU A CA 14
ATOM 18069 C C . GLU A 1 72 ? -6.370 -20.356 -39.878 1.00 0.00 72 GLU A C 14
ATOM 18070 O O . GLU A 1 72 ? -5.458 -19.584 -40.211 1.00 0.00 72 GLU A O 14
ATOM 18082 N N . ALA A 1 73 ? -7.589 -19.942 -39.468 1.00 0.00 73 ALA A N 14
ATOM 18083 C CA . ALA A 1 73 ? -7.986 -18.521 -39.419 1.00 0.00 73 ALA A CA 14
ATOM 18084 C C . ALA A 1 73 ? -7.139 -17.755 -38.393 1.00 0.00 73 ALA A C 14
ATOM 18085 O O . ALA A 1 73 ? -6.600 -16.685 -38.683 1.00 0.00 73 ALA A O 14
ATOM 18092 N N . ILE A 1 74 ? -7.038 -18.334 -37.184 1.00 0.00 74 ILE A N 14
ATOM 18093 C CA . ILE A 1 74 ? -6.292 -17.747 -36.064 1.00 0.00 74 ILE A CA 14
ATOM 18094 C C . ILE A 1 74 ? -5.052 -18.615 -35.766 1.00 0.00 74 ILE A C 14
ATOM 18095 O O . ILE A 1 74 ? -5.181 -19.693 -35.157 1.00 0.00 74 ILE A O 14
ATOM 18111 N N . PRO A 1 75 ? -3.834 -18.178 -36.217 1.00 0.00 75 PRO A N 14
ATOM 18112 C CA . PRO A 1 75 ? -2.571 -18.916 -35.988 1.00 0.00 75 PRO A CA 14
ATOM 18113 C C . PRO A 1 75 ? -2.049 -18.736 -34.545 1.00 0.00 75 PRO A C 14
ATOM 18114 O O . PRO A 1 75 ? -1.035 -18.071 -34.290 1.00 0.00 75 PRO A O 14
ATOM 18125 N N . GLY A 1 76 ? -2.779 -19.346 -33.615 1.00 0.00 76 GLY A N 14
ATOM 18126 C CA . GLY A 1 76 ? -2.530 -19.208 -32.181 1.00 0.00 76 GLY A CA 14
ATOM 18127 C C . GLY A 1 76 ? -3.826 -19.173 -31.392 1.00 0.00 76 GLY A C 14
ATOM 18128 O O . GLY A 1 76 ? -3.917 -18.493 -30.361 1.00 0.00 76 GLY A O 14
ATOM 18132 N N . VAL A 1 77 ? -4.848 -19.910 -31.886 1.00 0.00 77 VAL A N 14
ATOM 18133 C CA . VAL A 1 77 ? -6.151 -19.996 -31.222 1.00 0.00 77 VAL A CA 14
ATOM 18134 C C . VAL A 1 77 ? -6.037 -20.912 -29.996 1.00 0.00 77 VAL A C 14
ATOM 18135 O O . VAL A 1 77 ? -5.318 -21.919 -30.023 1.00 0.00 77 VAL A O 14
ATOM 18148 N N . ARG A 1 78 ? -6.723 -20.523 -28.918 1.00 0.00 78 ARG A N 14
ATOM 18149 C CA . ARG A 1 78 ? -6.735 -21.263 -27.640 1.00 0.00 78 ARG A CA 14
ATOM 18150 C C . ARG A 1 78 ? -8.188 -21.529 -27.206 1.00 0.00 78 ARG A C 14
ATOM 18151 O O . ARG A 1 78 ? -8.444 -22.252 -26.250 1.00 0.00 78 ARG A O 14
ATOM 18172 N N . LEU A 1 79 ? -9.136 -20.964 -27.958 1.00 0.00 79 LEU A N 14
ATOM 18173 C CA . LEU A 1 79 ? -10.557 -20.910 -27.595 1.00 0.00 79 LEU A CA 14
ATOM 18174 C C . LEU A 1 79 ? -11.393 -21.621 -28.663 1.00 0.00 79 LEU A C 14
ATOM 18175 O O . LEU A 1 79 ? -11.243 -21.332 -29.853 1.00 0.00 79 LEU A O 14
ATOM 18191 N N . CYS A 1 80 ? -12.253 -22.572 -28.240 1.00 0.00 80 CYS A N 14
ATOM 18192 C CA . CYS A 1 80 ? -13.204 -23.253 -29.153 1.00 0.00 80 CYS A CA 14
ATOM 18193 C C . CYS A 1 80 ? -14.210 -22.219 -29.644 1.00 0.00 80 CYS A C 14
ATOM 18194 O O . CYS A 1 80 ? -14.396 -21.221 -28.956 1.00 0.00 80 CYS A O 14
ATOM 18201 N N . ILE A 1 81 ? -14.887 -22.481 -30.780 1.00 0.00 81 ILE A N 14
ATOM 18202 C CA . ILE A 1 81 ? -15.681 -21.460 -31.523 1.00 0.00 81 ILE A CA 14
ATOM 18203 C C . ILE A 1 81 ? -16.678 -20.690 -30.609 1.00 0.00 81 ILE A C 14
ATOM 18204 O O . ILE A 1 81 ? -16.941 -19.506 -30.821 1.00 0.00 81 ILE A O 14
ATOM 18220 N N . HIS A 1 82 ? -17.127 -21.362 -29.539 1.00 0.00 82 HIS A N 14
ATOM 18221 C CA . HIS A 1 82 ? -18.101 -20.824 -28.563 1.00 0.00 82 HIS A CA 14
ATOM 18222 C C . HIS A 1 82 ? -17.421 -19.832 -27.591 1.00 0.00 82 HIS A C 14
ATOM 18223 O O . HIS A 1 82 ? -17.917 -18.724 -27.374 1.00 0.00 82 HIS A O 14
ATOM 18238 N N . CYS A 1 83 ? -16.253 -20.233 -27.035 1.00 0.00 83 CYS A N 14
ATOM 18239 C CA . CYS A 1 83 ? -15.465 -19.381 -26.115 1.00 0.00 83 CYS A CA 14
ATOM 18240 C C . CYS A 1 83 ? -14.684 -18.307 -26.900 1.00 0.00 83 CYS A C 14
ATOM 18241 O O . CYS A 1 83 ? -14.229 -17.332 -26.319 1.00 0.00 83 CYS A O 14
ATOM 18248 N N . GLN A 1 84 ? -14.503 -18.513 -28.223 1.00 0.00 84 GLN A N 14
ATOM 18249 C CA . GLN A 1 84 ? -13.711 -17.603 -29.068 1.00 0.00 84 GLN A CA 14
ATOM 18250 C C . GLN A 1 84 ? -14.568 -16.393 -29.452 1.00 0.00 84 GLN A C 14
ATOM 18251 O O . GLN A 1 84 ? -14.140 -15.265 -29.258 1.00 0.00 84 GLN A O 14
ATOM 18265 N N . GLN A 1 85 ? -15.786 -16.656 -29.968 1.00 0.00 85 GLN A N 14
ATOM 18266 C CA . GLN A 1 85 ? -16.678 -15.613 -30.521 1.00 0.00 85 GLN A CA 14
ATOM 18267 C C . GLN A 1 85 ? -17.043 -14.528 -29.479 1.00 0.00 85 GLN A C 14
ATOM 18268 O O . GLN A 1 85 ? -17.229 -13.361 -29.844 1.00 0.00 85 GLN A O 14
ATOM 18282 N N . GLU A 1 86 ? -17.126 -14.923 -28.186 1.00 0.00 86 GLU A N 14
ATOM 18283 C CA . GLU A 1 86 ? -17.394 -13.978 -27.076 1.00 0.00 86 GLU A CA 14
ATOM 18284 C C . GLU A 1 86 ? -16.154 -13.089 -26.810 1.00 0.00 86 GLU A C 14
ATOM 18285 O O . GLU A 1 86 ? -16.287 -11.893 -26.535 1.00 0.00 86 GLU A O 14
ATOM 18297 N N . LYS A 1 87 ? -14.950 -13.686 -26.911 1.00 0.00 87 LYS A N 14
ATOM 18298 C CA . LYS A 1 87 ? -13.666 -12.971 -26.724 1.00 0.00 87 LYS A CA 14
ATOM 18299 C C . LYS A 1 87 ? -13.317 -12.135 -27.974 1.00 0.00 87 LYS A C 14
ATOM 18300 O O . LYS A 1 87 ? -12.553 -11.165 -27.899 1.00 0.00 87 LYS A O 14
ATOM 18319 N N . ASP A 1 88 ? -13.902 -12.534 -29.114 1.00 0.00 88 ASP A N 14
ATOM 18320 C CA . ASP A 1 88 ? -13.768 -11.852 -30.408 1.00 0.00 88 ASP A CA 14
ATOM 18321 C C . ASP A 1 88 ? -14.575 -10.529 -30.405 1.00 0.00 88 ASP A C 14
ATOM 18322 O O . ASP A 1 88 ? -14.341 -9.645 -31.230 1.00 0.00 88 ASP A O 14
ATOM 18331 N N . LEU A 1 89 ? -15.529 -10.411 -29.453 1.00 0.00 89 LEU A N 14
ATOM 18332 C CA . LEU A 1 89 ? -16.218 -9.135 -29.158 1.00 0.00 89 LEU A CA 14
ATOM 18333 C C . LEU A 1 89 ? -15.263 -8.199 -28.384 1.00 0.00 89 LEU A C 14
ATOM 18334 O O . LEU A 1 89 ? -15.224 -6.993 -28.623 1.00 0.00 89 LEU A O 14
ATOM 18350 N N . GLN A 1 90 ? -14.482 -8.810 -27.466 1.00 0.00 90 GLN A N 14
ATOM 18351 C CA . GLN A 1 90 ? -13.681 -8.098 -26.447 1.00 0.00 90 GLN A CA 14
ATOM 18352 C C . GLN A 1 90 ? -12.428 -7.453 -27.058 1.00 0.00 90 GLN A C 14
ATOM 18353 O O . GLN A 1 90 ? -11.934 -6.444 -26.536 1.00 0.00 90 GLN A O 14
ATOM 18367 N N . LYS A 1 91 ? -11.907 -8.059 -28.148 1.00 0.00 91 LYS A N 14
ATOM 18368 C CA . LYS A 1 91 ? -10.706 -7.566 -28.834 1.00 0.00 91 LYS A CA 14
ATOM 18369 C C . LYS A 1 91 ? -11.002 -6.192 -29.499 1.00 0.00 91 LYS A C 14
ATOM 18370 O O . LYS A 1 91 ? -11.981 -6.079 -30.254 1.00 0.00 91 LYS A O 14
ATOM 18389 N N . PRO A 1 92 ? -10.228 -5.108 -29.154 1.00 0.00 92 PRO A N 14
ATOM 18390 C CA . PRO A 1 92 ? -10.356 -3.774 -29.800 1.00 0.00 92 PRO A CA 14
ATOM 18391 C C . PRO A 1 92 ? -10.266 -3.831 -31.341 1.00 0.00 92 PRO A C 14
ATOM 18392 O O . PRO A 1 92 ? -10.958 -3.079 -32.039 1.00 0.00 92 PRO A O 14
ATOM 18403 N N . ALA A 1 93 ? -9.382 -4.731 -31.831 1.00 0.00 93 ALA A N 14
ATOM 18404 C CA . ALA A 1 93 ? -9.063 -4.914 -33.271 1.00 0.00 93 ALA A CA 14
ATOM 18405 C C . ALA A 1 93 ? -8.321 -3.687 -33.855 1.00 0.00 93 ALA A C 14
ATOM 18406 O O . ALA A 1 93 ? -8.189 -3.551 -35.075 1.00 0.00 93 ALA A O 14
ATOM 18413 N N . TYR A 1 94 ? -7.816 -2.817 -32.960 1.00 0.00 94 TYR A N 14
ATOM 18414 C CA . TYR A 1 94 ? -7.022 -1.628 -33.315 1.00 0.00 94 TYR A CA 14
ATOM 18415 C C . TYR A 1 94 ? -5.981 -1.378 -32.208 1.00 0.00 94 TYR A C 14
ATOM 18416 O O . TYR A 1 94 ? -6.077 -1.965 -31.123 1.00 0.00 94 TYR A O 14
ATOM 18434 N N . THR A 1 95 ? -5.010 -0.485 -32.467 1.00 0.00 95 THR A N 14
ATOM 18435 C CA . THR A 1 95 ? -4.017 -0.073 -31.458 1.00 0.00 95 THR A CA 14
ATOM 18436 C C . THR A 1 95 ? -4.494 1.191 -30.715 1.00 0.00 95 THR A C 14
ATOM 18437 O O . THR A 1 95 ? -4.712 1.158 -29.491 1.00 0.00 95 THR A O 14
ATOM 18448 N N . GLY A 1 96 ? -4.682 2.293 -31.476 1.00 0.00 96 GLY A N 14
ATOM 18449 C CA . GLY A 1 96 ? -5.045 3.592 -30.902 1.00 0.00 96 GLY A CA 14
ATOM 18450 C C . GLY A 1 96 ? -3.976 4.089 -29.937 1.00 0.00 96 GLY A C 14
ATOM 18451 O O . GLY A 1 96 ? -4.281 4.554 -28.828 1.00 0.00 96 GLY A O 14
ATOM 18455 N N . TYR A 1 97 ? -2.715 3.960 -30.373 1.00 0.00 97 TYR A N 14
ATOM 18456 C CA . TYR A 1 97 ? -1.537 4.191 -29.533 1.00 0.00 97 TYR A CA 14
ATOM 18457 C C . TYR A 1 97 ? -1.294 5.705 -29.385 1.00 0.00 97 TYR A C 14
ATOM 18458 O O . TYR A 1 97 ? -0.646 6.326 -30.232 1.00 0.00 97 TYR A O 14
ATOM 18476 N N . ASN A 1 98 ? -1.876 6.280 -28.327 1.00 0.00 98 ASN A N 14
ATOM 18477 C CA . ASN A 1 98 ? -1.812 7.720 -28.038 1.00 0.00 98 ASN A CA 14
ATOM 18478 C C . ASN A 1 98 ? -0.542 8.032 -27.220 1.00 0.00 98 ASN A C 14
ATOM 18479 O O . ASN A 1 98 ? -0.506 7.808 -26.007 1.00 0.00 98 ASN A O 14
ATOM 18490 N N . ARG A 1 99 ? 0.523 8.478 -27.910 1.00 0.00 99 ARG A N 14
ATOM 18491 C CA . ARG A 1 99 ? 1.762 8.986 -27.283 1.00 0.00 99 ARG A CA 14
ATOM 18492 C C . ARG A 1 99 ? 2.157 10.311 -27.954 1.00 0.00 99 ARG A C 14
ATOM 18493 O O . ARG A 1 99 ? 2.878 10.330 -28.961 1.00 0.00 99 ARG A O 14
ATOM 18514 N N . ARG A 1 100 ? 1.626 11.408 -27.401 1.00 0.00 100 ARG A N 14
ATOM 18515 C CA . ARG A 1 100 ? 1.854 12.773 -27.893 1.00 0.00 100 ARG A CA 14
ATOM 18516 C C . ARG A 1 100 ? 1.695 13.743 -26.714 1.00 0.00 100 ARG A C 14
ATOM 18517 O O . ARG A 1 100 ? 0.612 13.815 -26.116 1.00 0.00 100 ARG A O 14
ATOM 18538 N N . GLY A 1 101 ? 2.783 14.456 -26.370 1.00 0.00 101 GLY A N 14
ATOM 18539 C CA . GLY A 1 101 ? 2.800 15.385 -25.237 1.00 0.00 101 GLY A CA 14
ATOM 18540 C C . GLY A 1 101 ? 2.046 16.684 -25.513 1.00 0.00 101 GLY A C 14
ATOM 18541 O O . GLY A 1 101 ? 2.657 17.727 -25.762 1.00 0.00 101 GLY A O 14
ATOM 18545 N N . SER A 1 102 ? 0.705 16.601 -25.480 1.00 0.00 102 SER A N 14
ATOM 18546 C CA . SER A 1 102 ? -0.209 17.736 -25.748 1.00 0.00 102 SER A CA 14
ATOM 18547 C C . SER A 1 102 ? -1.156 17.980 -24.557 1.00 0.00 102 SER A C 14
ATOM 18548 O O . SER A 1 102 ? -1.836 19.012 -24.501 1.00 0.00 102 SER A O 14
ATOM 18556 N N . LYS A 1 103 ? -1.212 17.013 -23.615 1.00 0.00 103 LYS A N 14
ATOM 18557 C CA . LYS A 1 103 ? -2.081 17.083 -22.431 1.00 0.00 103 LYS A CA 14
ATOM 18558 C C . LYS A 1 103 ? -1.267 17.600 -21.227 1.00 0.00 103 LYS A C 14
ATOM 18559 O O . LYS A 1 103 ? -0.639 16.826 -20.495 1.00 0.00 103 LYS A O 14
ATOM 18578 N N . ASP A 1 104 ? -1.229 18.930 -21.078 1.00 0.00 104 ASP A N 14
ATOM 18579 C CA . ASP A 1 104 ? -0.503 19.607 -19.992 1.00 0.00 104 ASP A CA 14
ATOM 18580 C C . ASP A 1 104 ? -1.418 19.790 -18.777 1.00 0.00 104 ASP A C 14
ATOM 18581 O O . ASP A 1 104 ? -2.452 20.451 -18.859 1.00 0.00 104 ASP A O 14
ATOM 18590 N N . SER A 1 105 ? -0.998 19.227 -17.640 1.00 0.00 105 SER A N 14
ATOM 18591 C CA . SER A 1 105 ? -1.772 19.207 -16.395 1.00 0.00 105 SER A CA 14
ATOM 18592 C C . SER A 1 105 ? -1.305 20.358 -15.475 1.00 0.00 105 SER A C 14
ATOM 18593 O O . SER A 1 105 ? -1.139 20.175 -14.266 1.00 0.00 105 SER A O 14
ATOM 18601 N N . GLN A 1 106 ? -1.094 21.553 -16.072 1.00 0.00 106 GLN A N 14
ATOM 18602 C CA . GLN A 1 106 ? -0.694 22.765 -15.339 1.00 0.00 106 GLN A CA 14
ATOM 18603 C C . GLN A 1 106 ? -1.887 23.300 -14.528 1.00 0.00 106 GLN A C 14
ATOM 18604 O O . GLN A 1 106 ? -2.694 24.098 -15.019 1.00 0.00 106 GLN A O 14
ATOM 18618 N N . LEU A 1 107 ? -1.989 22.820 -13.287 1.00 0.00 107 LEU A N 14
ATOM 18619 C CA . LEU A 1 107 ? -3.136 23.080 -12.407 1.00 0.00 107 LEU A CA 14
ATOM 18620 C C . LEU A 1 107 ? -3.020 24.487 -11.786 1.00 0.00 107 LEU A C 14
ATOM 18621 O O . LEU A 1 107 ? -2.368 24.681 -10.755 1.00 0.00 107 LEU A O 14
ATOM 18637 N N . ARG A 1 108 ? -3.613 25.478 -12.471 1.00 0.00 108 ARG A N 14
ATOM 18638 C CA . ARG A 1 108 ? -3.608 26.883 -12.030 1.00 0.00 108 ARG A CA 14
ATOM 18639 C C . ARG A 1 108 ? -4.778 27.113 -11.028 1.00 0.00 108 ARG A C 14
ATOM 18640 O O . ARG A 1 108 ? -4.586 26.890 -9.810 1.00 0.00 108 ARG A O 14
ATOM 18663 N N . MET A 1 21 ? 2.443 10.162 -15.981 1.00 0.00 21 MET A N 15
ATOM 18664 C CA . MET A 1 21 ? 3.326 9.091 -16.495 1.00 0.00 21 MET A CA 15
ATOM 18665 C C . MET A 1 21 ? 2.750 7.720 -16.112 1.00 0.00 21 MET A C 15
ATOM 18666 O O . MET A 1 21 ? 2.301 7.528 -14.972 1.00 0.00 21 MET A O 15
ATOM 18680 N N . ALA A 1 22 ? 2.759 6.785 -17.077 1.00 0.00 22 ALA A N 15
ATOM 18681 C CA . ALA A 1 22 ? 2.346 5.392 -16.858 1.00 0.00 22 ALA A CA 15
ATOM 18682 C C . ALA A 1 22 ? 3.516 4.614 -16.221 1.00 0.00 22 ALA A C 15
ATOM 18683 O O . ALA A 1 22 ? 4.455 4.229 -16.909 1.00 0.00 22 ALA A O 15
ATOM 18690 N N . SER A 1 23 ? 3.475 4.440 -14.894 1.00 0.00 23 SER A N 15
ATOM 18691 C CA . SER A 1 23 ? 4.529 3.738 -14.146 1.00 0.00 23 SER A CA 15
ATOM 18692 C C . SER A 1 23 ? 3.909 3.087 -12.896 1.00 0.00 23 SER A C 15
ATOM 18693 O O . SER A 1 23 ? 3.598 3.774 -11.913 1.00 0.00 23 SER A O 15
ATOM 18701 N N . GLY A 1 24 ? 3.685 1.763 -12.975 1.00 0.00 24 GLY A N 15
ATOM 18702 C CA . GLY A 1 24 ? 3.097 0.992 -11.870 1.00 0.00 24 GLY A CA 15
ATOM 18703 C C . GLY A 1 24 ? 1.882 0.198 -12.317 1.00 0.00 24 GLY A C 15
ATOM 18704 O O . GLY A 1 24 ? 1.584 -0.859 -11.751 1.00 0.00 24 GLY A O 15
ATOM 18708 N N . TRP A 1 25 ? 1.193 0.709 -13.355 1.00 0.00 25 TRP A N 15
ATOM 18709 C CA . TRP A 1 25 ? -0.051 0.112 -13.896 1.00 0.00 25 TRP A CA 15
ATOM 18710 C C . TRP A 1 25 ? 0.136 -1.377 -14.288 1.00 0.00 25 TRP A C 15
ATOM 18711 O O . TRP A 1 25 ? -0.699 -2.221 -13.967 1.00 0.00 25 TRP A O 15
ATOM 18732 N N . ALA A 1 26 ? 1.248 -1.666 -14.989 1.00 0.00 26 ALA A N 15
ATOM 18733 C CA . ALA A 1 26 ? 1.688 -3.039 -15.333 1.00 0.00 26 ALA A CA 15
ATOM 18734 C C . ALA A 1 26 ? 3.194 -3.195 -15.052 1.00 0.00 26 ALA A C 15
ATOM 18735 O O . ALA A 1 26 ? 3.780 -4.253 -15.304 1.00 0.00 26 ALA A O 15
ATOM 18742 N N . ASN A 1 27 ? 3.813 -2.121 -14.535 1.00 0.00 27 ASN A N 15
ATOM 18743 C CA . ASN A 1 27 ? 5.228 -2.113 -14.132 1.00 0.00 27 ASN A CA 15
ATOM 18744 C C . ASN A 1 27 ? 5.309 -2.636 -12.694 1.00 0.00 27 ASN A C 15
ATOM 18745 O O . ASN A 1 27 ? 5.402 -1.861 -11.729 1.00 0.00 27 ASN A O 15
ATOM 18756 N N . ASP A 1 28 ? 5.188 -3.965 -12.568 1.00 0.00 28 ASP A N 15
ATOM 18757 C CA . ASP A 1 28 ? 5.142 -4.660 -11.274 1.00 0.00 28 ASP A CA 15
ATOM 18758 C C . ASP A 1 28 ? 5.845 -6.021 -11.389 1.00 0.00 28 ASP A C 15
ATOM 18759 O O . ASP A 1 28 ? 6.170 -6.486 -12.494 1.00 0.00 28 ASP A O 15
ATOM 18768 N N . ASP A 1 29 ? 6.034 -6.665 -10.237 1.00 0.00 29 ASP A N 15
ATOM 18769 C CA . ASP A 1 29 ? 6.812 -7.908 -10.096 1.00 0.00 29 ASP A CA 15
ATOM 18770 C C . ASP A 1 29 ? 5.984 -9.123 -10.542 1.00 0.00 29 ASP A C 15
ATOM 18771 O O . ASP A 1 29 ? 6.464 -9.996 -11.280 1.00 0.00 29 ASP A O 15
ATOM 18780 N N . ALA A 1 30 ? 4.712 -9.128 -10.117 1.00 0.00 30 ALA A N 15
ATOM 18781 C CA . ALA A 1 30 ? 3.774 -10.238 -10.366 1.00 0.00 30 ALA A CA 15
ATOM 18782 C C . ALA A 1 30 ? 3.191 -10.210 -11.806 1.00 0.00 30 ALA A C 15
ATOM 18783 O O . ALA A 1 30 ? 2.332 -11.026 -12.150 1.00 0.00 30 ALA A O 15
ATOM 18790 N N . VAL A 1 31 ? 3.684 -9.284 -12.645 1.00 0.00 31 VAL A N 15
ATOM 18791 C CA . VAL A 1 31 ? 3.290 -9.166 -14.076 1.00 0.00 31 VAL A CA 15
ATOM 18792 C C . VAL A 1 31 ? 4.225 -10.045 -14.933 1.00 0.00 31 VAL A C 15
ATOM 18793 O O . VAL A 1 31 ? 3.812 -10.624 -15.951 1.00 0.00 31 VAL A O 15
ATOM 18806 N N . ASN A 1 32 ? 5.488 -10.158 -14.480 1.00 0.00 32 ASN A N 15
ATOM 18807 C CA . ASN A 1 32 ? 6.456 -11.148 -15.009 1.00 0.00 32 ASN A CA 15
ATOM 18808 C C . ASN A 1 32 ? 5.932 -12.575 -14.728 1.00 0.00 32 ASN A C 15
ATOM 18809 O O . ASN A 1 32 ? 6.189 -13.510 -15.482 1.00 0.00 32 ASN A O 15
ATOM 18820 N N . GLU A 1 33 ? 5.164 -12.692 -13.633 1.00 0.00 33 GLU A N 15
ATOM 18821 C CA . GLU A 1 33 ? 4.560 -13.949 -13.159 1.00 0.00 33 GLU A CA 15
ATOM 18822 C C . GLU A 1 33 ? 3.175 -14.182 -13.791 1.00 0.00 33 GLU A C 15
ATOM 18823 O O . GLU A 1 33 ? 2.682 -15.317 -13.833 1.00 0.00 33 GLU A O 15
ATOM 18835 N N . GLN A 1 34 ? 2.550 -13.086 -14.252 1.00 0.00 34 GLN A N 15
ATOM 18836 C CA . GLN A 1 34 ? 1.296 -13.134 -15.027 1.00 0.00 34 GLN A CA 15
ATOM 18837 C C . GLN A 1 34 ? 1.549 -13.811 -16.394 1.00 0.00 34 GLN A C 15
ATOM 18838 O O . GLN A 1 34 ? 0.702 -14.557 -16.908 1.00 0.00 34 GLN A O 15
ATOM 18852 N N . ILE A 1 35 ? 2.735 -13.523 -16.967 1.00 0.00 35 ILE A N 15
ATOM 18853 C CA . ILE A 1 35 ? 3.229 -14.174 -18.189 1.00 0.00 35 ILE A CA 15
ATOM 18854 C C . ILE A 1 35 ? 3.887 -15.525 -17.793 1.00 0.00 35 ILE A C 15
ATOM 18855 O O . ILE A 1 35 ? 3.285 -16.591 -17.984 1.00 0.00 35 ILE A O 15
ATOM 18871 N N . ASN A 1 36 ? 5.116 -15.445 -17.216 1.00 0.00 36 ASN A N 15
ATOM 18872 C CA . ASN A 1 36 ? 5.858 -16.594 -16.625 1.00 0.00 36 ASN A CA 15
ATOM 18873 C C . ASN A 1 36 ? 6.097 -17.741 -17.649 1.00 0.00 36 ASN A C 15
ATOM 18874 O O . ASN A 1 36 ? 6.339 -18.896 -17.286 1.00 0.00 36 ASN A O 15
ATOM 18885 N N . SER A 1 37 ? 6.115 -17.374 -18.942 1.00 0.00 37 SER A N 15
ATOM 18886 C CA . SER A 1 37 ? 6.231 -18.328 -20.065 1.00 0.00 37 SER A CA 15
ATOM 18887 C C . SER A 1 37 ? 7.651 -18.926 -20.207 1.00 0.00 37 SER A C 15
ATOM 18888 O O . SER A 1 37 ? 7.860 -19.823 -21.012 1.00 0.00 37 SER A O 15
ATOM 18896 N N . THR A 1 38 ? 8.609 -18.454 -19.394 1.00 0.00 38 THR A N 15
ATOM 18897 C CA . THR A 1 38 ? 9.988 -18.978 -19.398 1.00 0.00 38 THR A CA 15
ATOM 18898 C C . THR A 1 38 ? 10.019 -20.482 -19.011 1.00 0.00 38 THR A C 15
ATOM 18899 O O . THR A 1 38 ? 10.875 -21.246 -19.474 1.00 0.00 38 THR A O 15
ATOM 18910 N N . ILE A 1 39 ? 9.046 -20.879 -18.175 1.00 0.00 39 ILE A N 15
ATOM 18911 C CA . ILE A 1 39 ? 8.911 -22.256 -17.674 1.00 0.00 39 ILE A CA 15
ATOM 18912 C C . ILE A 1 39 ? 8.444 -23.195 -18.809 1.00 0.00 39 ILE A C 15
ATOM 18913 O O . ILE A 1 39 ? 8.876 -24.357 -18.883 1.00 0.00 39 ILE A O 15
ATOM 18929 N N . GLU A 1 40 ? 7.607 -22.666 -19.723 1.00 0.00 40 GLU A N 15
ATOM 18930 C CA . GLU A 1 40 ? 7.072 -23.460 -20.854 1.00 0.00 40 GLU A CA 15
ATOM 18931 C C . GLU A 1 40 ? 8.129 -23.540 -21.979 1.00 0.00 40 GLU A C 15
ATOM 18932 O O . GLU A 1 40 ? 8.149 -24.507 -22.743 1.00 0.00 40 GLU A O 15
ATOM 18944 N N . ASP A 1 41 ? 9.006 -22.508 -22.054 1.00 0.00 41 ASP A N 15
ATOM 18945 C CA . ASP A 1 41 ? 10.195 -22.502 -22.942 1.00 0.00 41 ASP A CA 15
ATOM 18946 C C . ASP A 1 41 ? 11.200 -23.571 -22.499 1.00 0.00 41 ASP A C 15
ATOM 18947 O O . ASP A 1 41 ? 11.824 -24.237 -23.334 1.00 0.00 41 ASP A O 15
ATOM 18956 N N . ALA A 1 42 ? 11.337 -23.714 -21.162 1.00 0.00 42 ALA A N 15
ATOM 18957 C CA . ALA A 1 42 ? 12.206 -24.726 -20.533 1.00 0.00 42 ALA A CA 15
ATOM 18958 C C . ALA A 1 42 ? 11.739 -26.149 -20.912 1.00 0.00 42 ALA A C 15
ATOM 18959 O O . ALA A 1 42 ? 12.557 -27.018 -21.218 1.00 0.00 42 ALA A O 15
ATOM 18966 N N . ILE A 1 43 ? 10.405 -26.356 -20.926 1.00 0.00 43 ILE A N 15
ATOM 18967 C CA . ILE A 1 43 ? 9.781 -27.640 -21.324 1.00 0.00 43 ILE A CA 15
ATOM 18968 C C . ILE A 1 43 ? 9.896 -27.859 -22.854 1.00 0.00 43 ILE A C 15
ATOM 18969 O O . ILE A 1 43 ? 10.098 -28.996 -23.325 1.00 0.00 43 ILE A O 15
ATOM 18985 N N . ALA A 1 44 ? 9.788 -26.760 -23.616 1.00 0.00 44 ALA A N 15
ATOM 18986 C CA . ALA A 1 44 ? 9.848 -26.783 -25.089 1.00 0.00 44 ALA A CA 15
ATOM 18987 C C . ALA A 1 44 ? 11.237 -27.219 -25.603 1.00 0.00 44 ALA A C 15
ATOM 18988 O O . ALA A 1 44 ? 11.343 -27.822 -26.673 1.00 0.00 44 ALA A O 15
ATOM 18995 N N . ARG A 1 45 ? 12.301 -26.884 -24.846 1.00 0.00 45 ARG A N 15
ATOM 18996 C CA . ARG A 1 45 ? 13.675 -27.348 -25.154 1.00 0.00 45 ARG A CA 15
ATOM 18997 C C . ARG A 1 45 ? 14.023 -28.653 -24.400 1.00 0.00 45 ARG A C 15
ATOM 18998 O O . ARG A 1 45 ? 14.988 -29.340 -24.763 1.00 0.00 45 ARG A O 15
ATOM 19019 N N . ALA A 1 46 ? 13.245 -28.980 -23.338 1.00 0.00 46 ALA A N 15
ATOM 19020 C CA . ALA A 1 46 ? 13.477 -30.188 -22.514 1.00 0.00 46 ALA A CA 15
ATOM 19021 C C . ALA A 1 46 ? 13.147 -31.464 -23.305 1.00 0.00 46 ALA A C 15
ATOM 19022 O O . ALA A 1 46 ? 13.986 -32.358 -23.435 1.00 0.00 46 ALA A O 15
ATOM 19029 N N . ARG A 1 47 ? 11.913 -31.526 -23.840 1.00 0.00 47 ARG A N 15
ATOM 19030 C CA . ARG A 1 47 ? 11.413 -32.717 -24.567 1.00 0.00 47 ARG A CA 15
ATOM 19031 C C . ARG A 1 47 ? 10.638 -32.329 -25.846 1.00 0.00 47 ARG A C 15
ATOM 19032 O O . ARG A 1 47 ? 10.037 -33.201 -26.490 1.00 0.00 47 ARG A O 15
ATOM 19053 N N . GLY A 1 48 ? 10.664 -31.029 -26.209 1.00 0.00 48 GLY A N 15
ATOM 19054 C CA . GLY A 1 48 ? 9.966 -30.530 -27.410 1.00 0.00 48 GLY A CA 15
ATOM 19055 C C . GLY A 1 48 ? 8.448 -30.653 -27.328 1.00 0.00 48 GLY A C 15
ATOM 19056 O O . GLY A 1 48 ? 7.778 -30.872 -28.343 1.00 0.00 48 GLY A O 15
ATOM 19060 N N . GLU A 1 49 ? 7.918 -30.515 -26.103 1.00 0.00 49 GLU A N 15
ATOM 19061 C CA . GLU A 1 49 ? 6.486 -30.709 -25.809 1.00 0.00 49 GLU A CA 15
ATOM 19062 C C . GLU A 1 49 ? 5.668 -29.468 -26.206 1.00 0.00 49 GLU A C 15
ATOM 19063 O O . GLU A 1 49 ? 4.767 -29.545 -27.053 1.00 0.00 49 GLU A O 15
ATOM 19075 N N . ILE A 1 50 ? 6.004 -28.327 -25.575 1.00 0.00 50 ILE A N 15
ATOM 19076 C CA . ILE A 1 50 ? 5.280 -27.063 -25.753 1.00 0.00 50 ILE A CA 15
ATOM 19077 C C . ILE A 1 50 ? 5.558 -26.487 -27.164 1.00 0.00 50 ILE A C 15
ATOM 19078 O O . ILE A 1 50 ? 6.725 -26.409 -27.573 1.00 0.00 50 ILE A O 15
ATOM 19094 N N . PRO A 1 51 ? 4.489 -26.116 -27.944 1.00 0.00 51 PRO A N 15
ATOM 19095 C CA . PRO A 1 51 ? 4.656 -25.493 -29.276 1.00 0.00 51 PRO A CA 15
ATOM 19096 C C . PRO A 1 51 ? 5.232 -24.067 -29.174 1.00 0.00 51 PRO A C 15
ATOM 19097 O O . PRO A 1 51 ? 5.250 -23.466 -28.093 1.00 0.00 51 PRO A O 15
ATOM 19108 N N . ARG A 1 52 ? 5.669 -23.522 -30.314 1.00 0.00 52 ARG A N 15
ATOM 19109 C CA . ARG A 1 52 ? 6.394 -22.231 -30.369 1.00 0.00 52 ARG A CA 15
ATOM 19110 C C . ARG A 1 52 ? 5.425 -21.027 -30.524 1.00 0.00 52 ARG A C 15
ATOM 19111 O O . ARG A 1 52 ? 5.830 -19.941 -30.956 1.00 0.00 52 ARG A O 15
ATOM 19132 N N . GLY A 1 53 ? 4.159 -21.226 -30.107 1.00 0.00 53 GLY A N 15
ATOM 19133 C CA . GLY A 1 53 ? 3.131 -20.184 -30.149 1.00 0.00 53 GLY A CA 15
ATOM 19134 C C . GLY A 1 53 ? 2.229 -20.337 -31.360 1.00 0.00 53 GLY A C 15
ATOM 19135 O O . GLY A 1 53 ? 2.342 -19.569 -32.323 1.00 0.00 53 GLY A O 15
ATOM 19139 N N . GLU A 1 54 ? 1.337 -21.342 -31.317 1.00 0.00 54 GLU A N 15
ATOM 19140 C CA . GLU A 1 54 ? 0.419 -21.653 -32.434 1.00 0.00 54 GLU A CA 15
ATOM 19141 C C . GLU A 1 54 ? -0.903 -22.265 -31.913 1.00 0.00 54 GLU A C 15
ATOM 19142 O O . GLU A 1 54 ? -1.126 -22.353 -30.702 1.00 0.00 54 GLU A O 15
ATOM 19154 N N . SER A 1 55 ? -1.776 -22.672 -32.858 1.00 0.00 55 SER A N 15
ATOM 19155 C CA . SER A 1 55 ? -3.088 -23.273 -32.563 1.00 0.00 55 SER A CA 15
ATOM 19156 C C . SER A 1 55 ? -2.956 -24.665 -31.907 1.00 0.00 55 SER A C 15
ATOM 19157 O O . SER A 1 55 ? -1.981 -25.396 -32.148 1.00 0.00 55 SER A O 15
ATOM 19165 N N . LEU A 1 56 ? -3.954 -25.014 -31.079 1.00 0.00 56 LEU A N 15
ATOM 19166 C CA . LEU A 1 56 ? -3.990 -26.289 -30.320 1.00 0.00 56 LEU A CA 15
ATOM 19167 C C . LEU A 1 56 ? -5.235 -27.135 -30.698 1.00 0.00 56 LEU A C 15
ATOM 19168 O O . LEU A 1 56 ? -6.006 -26.745 -31.579 1.00 0.00 56 LEU A O 15
ATOM 19184 N N . ASP A 1 57 ? -5.413 -28.294 -30.024 1.00 0.00 57 ASP A N 15
ATOM 19185 C CA . ASP A 1 57 ? -6.546 -29.233 -30.285 1.00 0.00 57 ASP A CA 15
ATOM 19186 C C . ASP A 1 57 ? -7.646 -29.139 -29.212 1.00 0.00 57 ASP A C 15
ATOM 19187 O O . ASP A 1 57 ? -8.753 -29.664 -29.398 1.00 0.00 57 ASP A O 15
ATOM 19196 N N . GLU A 1 58 ? -7.352 -28.428 -28.119 1.00 0.00 58 GLU A N 15
ATOM 19197 C CA . GLU A 1 58 ? -8.131 -28.479 -26.862 1.00 0.00 58 GLU A CA 15
ATOM 19198 C C . GLU A 1 58 ? -8.229 -27.073 -26.244 1.00 0.00 58 GLU A C 15
ATOM 19199 O O . GLU A 1 58 ? -7.225 -26.511 -25.793 1.00 0.00 58 GLU A O 15
ATOM 19211 N N . CYS A 1 59 ? -9.444 -26.517 -26.283 1.00 0.00 59 CYS A N 15
ATOM 19212 C CA . CYS A 1 59 ? -9.815 -25.235 -25.637 1.00 0.00 59 CYS A CA 15
ATOM 19213 C C . CYS A 1 59 ? -9.376 -25.166 -24.161 1.00 0.00 59 CYS A C 15
ATOM 19214 O O . CYS A 1 59 ? -9.794 -25.995 -23.376 1.00 0.00 59 CYS A O 15
ATOM 19221 N N . GLU A 1 60 ? -8.579 -24.143 -23.793 1.00 0.00 60 GLU A N 15
ATOM 19222 C CA . GLU A 1 60 ? -8.029 -24.006 -22.420 1.00 0.00 60 GLU A CA 15
ATOM 19223 C C . GLU A 1 60 ? -9.113 -23.688 -21.347 1.00 0.00 60 GLU A C 15
ATOM 19224 O O . GLU A 1 60 ? -8.818 -23.724 -20.150 1.00 0.00 60 GLU A O 15
ATOM 19236 N N . GLU A 1 61 ? -10.353 -23.383 -21.785 1.00 0.00 61 GLU A N 15
ATOM 19237 C CA . GLU A 1 61 ? -11.467 -23.013 -20.876 1.00 0.00 61 GLU A CA 15
ATOM 19238 C C . GLU A 1 61 ? -12.275 -24.243 -20.469 1.00 0.00 61 GLU A C 15
ATOM 19239 O O . GLU A 1 61 ? -12.546 -24.463 -19.282 1.00 0.00 61 GLU A O 15
ATOM 19251 N N . CYS A 1 62 ? -12.667 -25.046 -21.473 1.00 0.00 62 CYS A N 15
ATOM 19252 C CA . CYS A 1 62 ? -13.656 -26.130 -21.279 1.00 0.00 62 CYS A CA 15
ATOM 19253 C C . CYS A 1 62 ? -13.241 -27.423 -22.007 1.00 0.00 62 CYS A C 15
ATOM 19254 O O . CYS A 1 62 ? -14.060 -28.329 -22.187 1.00 0.00 62 CYS A O 15
ATOM 19261 N N . GLY A 1 63 ? -11.950 -27.496 -22.396 1.00 0.00 63 GLY A N 15
ATOM 19262 C CA . GLY A 1 63 ? -11.347 -28.665 -23.076 1.00 0.00 63 GLY A CA 15
ATOM 19263 C C . GLY A 1 63 ? -12.026 -29.074 -24.381 1.00 0.00 63 GLY A C 15
ATOM 19264 O O . GLY A 1 63 ? -11.768 -30.159 -24.905 1.00 0.00 63 GLY A O 15
ATOM 19268 N N . ALA A 1 64 ? -12.853 -28.175 -24.920 1.00 0.00 64 ALA A N 15
ATOM 19269 C CA . ALA A 1 64 ? -13.722 -28.460 -26.064 1.00 0.00 64 ALA A CA 15
ATOM 19270 C C . ALA A 1 64 ? -12.910 -28.546 -27.377 1.00 0.00 64 ALA A C 15
ATOM 19271 O O . ALA A 1 64 ? -11.992 -27.724 -27.573 1.00 0.00 64 ALA A O 15
ATOM 19278 N N . PRO A 1 65 ? -13.245 -29.518 -28.293 1.00 0.00 65 PRO A N 15
ATOM 19279 C CA . PRO A 1 65 ? -12.441 -29.804 -29.505 1.00 0.00 65 PRO A CA 15
ATOM 19280 C C . PRO A 1 65 ? -12.352 -28.587 -30.456 1.00 0.00 65 PRO A C 15
ATOM 19281 O O . PRO A 1 65 ? -13.369 -28.102 -30.972 1.00 0.00 65 PRO A O 15
ATOM 19292 N N . ILE A 1 66 ? -11.123 -28.084 -30.614 1.00 0.00 66 ILE A N 15
ATOM 19293 C CA . ILE A 1 66 ? -10.795 -26.979 -31.522 1.00 0.00 66 ILE A CA 15
ATOM 19294 C C . ILE A 1 66 ? -10.913 -27.442 -32.997 1.00 0.00 66 ILE A C 15
ATOM 19295 O O . ILE A 1 66 ? -10.234 -28.390 -33.384 1.00 0.00 66 ILE A O 15
ATOM 19311 N N . PRO A 1 67 ? -11.784 -26.795 -33.835 1.00 0.00 67 PRO A N 15
ATOM 19312 C CA . PRO A 1 67 ? -11.918 -27.135 -35.263 1.00 0.00 67 PRO A CA 15
ATOM 19313 C C . PRO A 1 67 ? -10.815 -26.466 -36.094 1.00 0.00 67 PRO A C 15
ATOM 19314 O O . PRO A 1 67 ? -10.212 -25.469 -35.655 1.00 0.00 67 PRO A O 15
ATOM 19325 N N . GLN A 1 68 ? -10.574 -26.996 -37.305 1.00 0.00 68 GLN A N 15
ATOM 19326 C CA . GLN A 1 68 ? -9.571 -26.455 -38.238 1.00 0.00 68 GLN A CA 15
ATOM 19327 C C . GLN A 1 68 ? -9.911 -25.003 -38.618 1.00 0.00 68 GLN A C 15
ATOM 19328 O O . GLN A 1 68 ? -9.021 -24.237 -38.970 1.00 0.00 68 GLN A O 15
ATOM 19342 N N . ALA A 1 69 ? -11.209 -24.649 -38.489 1.00 0.00 69 ALA A N 15
ATOM 19343 C CA . ALA A 1 69 ? -11.750 -23.340 -38.864 1.00 0.00 69 ALA A CA 15
ATOM 19344 C C . ALA A 1 69 ? -11.142 -22.224 -38.005 1.00 0.00 69 ALA A C 15
ATOM 19345 O O . ALA A 1 69 ? -10.748 -21.181 -38.517 1.00 0.00 69 ALA A O 15
ATOM 19352 N N . ARG A 1 70 ? -11.059 -22.471 -36.686 1.00 0.00 70 ARG A N 15
ATOM 19353 C CA . ARG A 1 70 ? -10.459 -21.516 -35.732 1.00 0.00 70 ARG A CA 15
ATOM 19354 C C . ARG A 1 70 ? -8.929 -21.485 -35.869 1.00 0.00 70 ARG A C 15
ATOM 19355 O O . ARG A 1 70 ? -8.301 -20.457 -35.618 1.00 0.00 70 ARG A O 15
ATOM 19376 N N . ARG A 1 71 ? -8.343 -22.636 -36.243 1.00 0.00 71 ARG A N 15
ATOM 19377 C CA . ARG A 1 71 ? -6.880 -22.796 -36.373 1.00 0.00 71 ARG A CA 15
ATOM 19378 C C . ARG A 1 71 ? -6.338 -22.043 -37.608 1.00 0.00 71 ARG A C 15
ATOM 19379 O O . ARG A 1 71 ? -5.201 -21.557 -37.591 1.00 0.00 71 ARG A O 15
ATOM 19400 N N . GLU A 1 72 ? -7.148 -21.981 -38.685 1.00 0.00 72 GLU A N 15
ATOM 19401 C CA . GLU A 1 72 ? -6.755 -21.307 -39.943 1.00 0.00 72 GLU A CA 15
ATOM 19402 C C . GLU A 1 72 ? -7.146 -19.825 -39.905 1.00 0.00 72 GLU A C 15
ATOM 19403 O O . GLU A 1 72 ? -6.498 -18.979 -40.533 1.00 0.00 72 GLU A O 15
ATOM 19415 N N . ALA A 1 73 ? -8.223 -19.527 -39.154 1.00 0.00 73 ALA A N 15
ATOM 19416 C CA . ALA A 1 73 ? -8.634 -18.143 -38.849 1.00 0.00 73 ALA A CA 15
ATOM 19417 C C . ALA A 1 73 ? -7.584 -17.459 -37.954 1.00 0.00 73 ALA A C 15
ATOM 19418 O O . ALA A 1 73 ? -7.245 -16.289 -38.151 1.00 0.00 73 ALA A O 15
ATOM 19425 N N . ILE A 1 74 ? -7.099 -18.221 -36.948 1.00 0.00 74 ILE A N 15
ATOM 19426 C CA . ILE A 1 74 ? -6.140 -17.744 -35.937 1.00 0.00 74 ILE A CA 15
ATOM 19427 C C . ILE A 1 74 ? -5.032 -18.812 -35.763 1.00 0.00 74 ILE A C 15
ATOM 19428 O O . ILE A 1 74 ? -5.301 -19.884 -35.198 1.00 0.00 74 ILE A O 15
ATOM 19444 N N . PRO A 1 75 ? -3.773 -18.558 -36.247 1.00 0.00 75 PRO A N 15
ATOM 19445 C CA . PRO A 1 75 ? -2.614 -19.477 -36.050 1.00 0.00 75 PRO A CA 15
ATOM 19446 C C . PRO A 1 75 ? -2.001 -19.343 -34.635 1.00 0.00 75 PRO A C 15
ATOM 19447 O O . PRO A 1 75 ? -0.777 -19.330 -34.464 1.00 0.00 75 PRO A O 15
ATOM 19458 N N . GLY A 1 76 ? -2.884 -19.306 -33.632 1.00 0.00 76 GLY A N 15
ATOM 19459 C CA . GLY A 1 76 ? -2.524 -19.066 -32.239 1.00 0.00 76 GLY A CA 15
ATOM 19460 C C . GLY A 1 76 ? -3.761 -19.072 -31.350 1.00 0.00 76 GLY A C 15
ATOM 19461 O O . GLY A 1 76 ? -3.816 -18.378 -30.325 1.00 0.00 76 GLY A O 15
ATOM 19465 N N . VAL A 1 77 ? -4.772 -19.866 -31.758 1.00 0.00 77 VAL A N 15
ATOM 19466 C CA . VAL A 1 77 ? -6.056 -19.956 -31.051 1.00 0.00 77 VAL A CA 15
ATOM 19467 C C . VAL A 1 77 ? -5.945 -20.920 -29.860 1.00 0.00 77 VAL A C 15
ATOM 19468 O O . VAL A 1 77 ? -5.351 -21.999 -29.974 1.00 0.00 77 VAL A O 15
ATOM 19481 N N . ARG A 1 78 ? -6.488 -20.495 -28.708 1.00 0.00 78 ARG A N 15
ATOM 19482 C CA . ARG A 1 78 ? -6.533 -21.305 -27.472 1.00 0.00 78 ARG A CA 15
ATOM 19483 C C . ARG A 1 78 ? -7.976 -21.484 -26.953 1.00 0.00 78 ARG A C 15
ATOM 19484 O O . ARG A 1 78 ? -8.201 -22.080 -25.899 1.00 0.00 78 ARG A O 15
ATOM 19505 N N . LEU A 1 79 ? -8.957 -21.011 -27.737 1.00 0.00 79 LEU A N 15
ATOM 19506 C CA . LEU A 1 79 ? -10.392 -21.046 -27.376 1.00 0.00 79 LEU A CA 15
ATOM 19507 C C . LEU A 1 79 ? -11.205 -21.776 -28.456 1.00 0.00 79 LEU A C 15
ATOM 19508 O O . LEU A 1 79 ? -10.998 -21.543 -29.651 1.00 0.00 79 LEU A O 15
ATOM 19524 N N . CYS A 1 80 ? -12.144 -22.657 -28.033 1.00 0.00 80 CYS A N 15
ATOM 19525 C CA . CYS A 1 80 ? -13.091 -23.326 -28.962 1.00 0.00 80 CYS A CA 15
ATOM 19526 C C . CYS A 1 80 ? -14.035 -22.276 -29.523 1.00 0.00 80 CYS A C 15
ATOM 19527 O O . CYS A 1 80 ? -14.202 -21.246 -28.881 1.00 0.00 80 CYS A O 15
ATOM 19534 N N . ILE A 1 81 ? -14.685 -22.549 -30.671 1.00 0.00 81 ILE A N 15
ATOM 19535 C CA . ILE A 1 81 ? -15.493 -21.551 -31.423 1.00 0.00 81 ILE A CA 15
ATOM 19536 C C . ILE A 1 81 ? -16.511 -20.813 -30.512 1.00 0.00 81 ILE A C 15
ATOM 19537 O O . ILE A 1 81 ? -16.772 -19.635 -30.703 1.00 0.00 81 ILE A O 15
ATOM 19553 N N . HIS A 1 82 ? -16.975 -21.522 -29.471 1.00 0.00 82 HIS A N 15
ATOM 19554 C CA . HIS A 1 82 ? -17.947 -21.018 -28.478 1.00 0.00 82 HIS A CA 15
ATOM 19555 C C . HIS A 1 82 ? -17.276 -19.980 -27.541 1.00 0.00 82 HIS A C 15
ATOM 19556 O O . HIS A 1 82 ? -17.754 -18.849 -27.417 1.00 0.00 82 HIS A O 15
ATOM 19571 N N . CYS A 1 83 ? -16.133 -20.368 -26.924 1.00 0.00 83 CYS A N 15
ATOM 19572 C CA . CYS A 1 83 ? -15.354 -19.474 -26.023 1.00 0.00 83 CYS A CA 15
ATOM 19573 C C . CYS A 1 83 ? -14.577 -18.401 -26.823 1.00 0.00 83 CYS A C 15
ATOM 19574 O O . CYS A 1 83 ? -14.107 -17.423 -26.246 1.00 0.00 83 CYS A O 15
ATOM 19581 N N . GLN A 1 84 ? -14.391 -18.621 -28.137 1.00 0.00 84 GLN A N 15
ATOM 19582 C CA . GLN A 1 84 ? -13.591 -17.722 -28.984 1.00 0.00 84 GLN A CA 15
ATOM 19583 C C . GLN A 1 84 ? -14.452 -16.551 -29.442 1.00 0.00 84 GLN A C 15
ATOM 19584 O O . GLN A 1 84 ? -14.062 -15.412 -29.256 1.00 0.00 84 GLN A O 15
ATOM 19598 N N . GLN A 1 85 ? -15.631 -16.867 -30.011 1.00 0.00 85 GLN A N 15
ATOM 19599 C CA . GLN A 1 85 ? -16.503 -15.880 -30.681 1.00 0.00 85 GLN A CA 15
ATOM 19600 C C . GLN A 1 85 ? -16.908 -14.724 -29.738 1.00 0.00 85 GLN A C 15
ATOM 19601 O O . GLN A 1 85 ? -17.017 -13.581 -30.173 1.00 0.00 85 GLN A O 15
ATOM 19615 N N . GLU A 1 86 ? -17.112 -15.055 -28.443 1.00 0.00 86 GLU A N 15
ATOM 19616 C CA . GLU A 1 86 ? -17.415 -14.071 -27.382 1.00 0.00 86 GLU A CA 15
ATOM 19617 C C . GLU A 1 86 ? -16.202 -13.129 -27.158 1.00 0.00 86 GLU A C 15
ATOM 19618 O O . GLU A 1 86 ? -16.355 -11.907 -27.203 1.00 0.00 86 GLU A O 15
ATOM 19630 N N . LYS A 1 87 ? -14.990 -13.715 -27.001 1.00 0.00 87 LYS A N 15
ATOM 19631 C CA . LYS A 1 87 ? -13.738 -12.959 -26.763 1.00 0.00 87 LYS A CA 15
ATOM 19632 C C . LYS A 1 87 ? -13.264 -12.220 -28.033 1.00 0.00 87 LYS A C 15
ATOM 19633 O O . LYS A 1 87 ? -12.485 -11.258 -27.960 1.00 0.00 87 LYS A O 15
ATOM 19652 N N . ASP A 1 88 ? -13.718 -12.716 -29.188 1.00 0.00 88 ASP A N 15
ATOM 19653 C CA . ASP A 1 88 ? -13.368 -12.188 -30.514 1.00 0.00 88 ASP A CA 15
ATOM 19654 C C . ASP A 1 88 ? -13.949 -10.780 -30.724 1.00 0.00 88 ASP A C 15
ATOM 19655 O O . ASP A 1 88 ? -13.355 -9.957 -31.423 1.00 0.00 88 ASP A O 15
ATOM 19664 N N . LEU A 1 89 ? -15.106 -10.520 -30.106 1.00 0.00 89 LEU A N 15
ATOM 19665 C CA . LEU A 1 89 ? -15.792 -9.213 -30.183 1.00 0.00 89 LEU A CA 15
ATOM 19666 C C . LEU A 1 89 ? -15.132 -8.195 -29.228 1.00 0.00 89 LEU A C 15
ATOM 19667 O O . LEU A 1 89 ? -15.342 -6.990 -29.349 1.00 0.00 89 LEU A O 15
ATOM 19683 N N . GLN A 1 90 ? -14.316 -8.711 -28.285 1.00 0.00 90 GLN A N 15
ATOM 19684 C CA . GLN A 1 90 ? -13.759 -7.931 -27.153 1.00 0.00 90 GLN A CA 15
ATOM 19685 C C . GLN A 1 90 ? -12.340 -7.421 -27.456 1.00 0.00 90 GLN A C 15
ATOM 19686 O O . GLN A 1 90 ? -11.581 -7.100 -26.540 1.00 0.00 90 GLN A O 15
ATOM 19700 N N . LYS A 1 91 ? -11.996 -7.367 -28.746 1.00 0.00 91 LYS A N 15
ATOM 19701 C CA . LYS A 1 91 ? -10.735 -6.763 -29.227 1.00 0.00 91 LYS A CA 15
ATOM 19702 C C . LYS A 1 91 ? -10.613 -5.285 -28.765 1.00 0.00 91 LYS A C 15
ATOM 19703 O O . LYS A 1 91 ? -11.494 -4.475 -29.083 1.00 0.00 91 LYS A O 15
ATOM 19722 N N . PRO A 1 92 ? -9.554 -4.920 -27.972 1.00 0.00 92 PRO A N 15
ATOM 19723 C CA . PRO A 1 92 ? -9.269 -3.504 -27.620 1.00 0.00 92 PRO A CA 15
ATOM 19724 C C . PRO A 1 92 ? -8.640 -2.720 -28.794 1.00 0.00 92 PRO A C 15
ATOM 19725 O O . PRO A 1 92 ? -8.746 -1.493 -28.837 1.00 0.00 92 PRO A O 15
ATOM 19736 N N . ALA A 1 93 ? -7.997 -3.472 -29.727 1.00 0.00 93 ALA A N 15
ATOM 19737 C CA . ALA A 1 93 ? -7.220 -2.940 -30.884 1.00 0.00 93 ALA A CA 15
ATOM 19738 C C . ALA A 1 93 ? -5.832 -2.399 -30.466 1.00 0.00 93 ALA A C 15
ATOM 19739 O O . ALA A 1 93 ? -5.035 -2.001 -31.331 1.00 0.00 93 ALA A O 15
ATOM 19746 N N . TYR A 1 94 ? -5.540 -2.417 -29.152 1.00 0.00 94 TYR A N 15
ATOM 19747 C CA . TYR A 1 94 ? -4.277 -1.895 -28.586 1.00 0.00 94 TYR A CA 15
ATOM 19748 C C . TYR A 1 94 ? -3.957 -2.632 -27.265 1.00 0.00 94 TYR A C 15
ATOM 19749 O O . TYR A 1 94 ? -4.711 -3.520 -26.850 1.00 0.00 94 TYR A O 15
ATOM 19767 N N . THR A 1 95 ? -2.836 -2.268 -26.616 1.00 0.00 95 THR A N 15
ATOM 19768 C CA . THR A 1 95 ? -2.453 -2.824 -25.293 1.00 0.00 95 THR A CA 15
ATOM 19769 C C . THR A 1 95 ? -2.195 -1.705 -24.262 1.00 0.00 95 THR A C 15
ATOM 19770 O O . THR A 1 95 ? -2.264 -1.940 -23.043 1.00 0.00 95 THR A O 15
ATOM 19781 N N . GLY A 1 96 ? -1.892 -0.493 -24.766 1.00 0.00 96 GLY A N 15
ATOM 19782 C CA . GLY A 1 96 ? -1.595 0.667 -23.917 1.00 0.00 96 GLY A CA 15
ATOM 19783 C C . GLY A 1 96 ? -0.217 0.598 -23.271 1.00 0.00 96 GLY A C 15
ATOM 19784 O O . GLY A 1 96 ? 0.081 1.358 -22.343 1.00 0.00 96 GLY A O 15
ATOM 19788 N N . TYR A 1 97 ? 0.635 -0.313 -23.777 1.00 0.00 97 TYR A N 15
ATOM 19789 C CA . TYR A 1 97 ? 1.978 -0.555 -23.233 1.00 0.00 97 TYR A CA 15
ATOM 19790 C C . TYR A 1 97 ? 2.955 0.569 -23.600 1.00 0.00 97 TYR A C 15
ATOM 19791 O O . TYR A 1 97 ? 2.858 1.180 -24.672 1.00 0.00 97 TYR A O 15
ATOM 19809 N N . ASN A 1 98 ? 3.888 0.826 -22.673 1.00 0.00 98 ASN A N 15
ATOM 19810 C CA . ASN A 1 98 ? 4.901 1.885 -22.796 1.00 0.00 98 ASN A CA 15
ATOM 19811 C C . ASN A 1 98 ? 6.284 1.362 -22.362 1.00 0.00 98 ASN A C 15
ATOM 19812 O O . ASN A 1 98 ? 7.161 2.151 -21.977 1.00 0.00 98 ASN A O 15
ATOM 19823 N N . ARG A 1 99 ? 6.486 0.024 -22.446 1.00 0.00 99 ARG A N 15
ATOM 19824 C CA . ARG A 1 99 ? 7.780 -0.607 -22.121 1.00 0.00 99 ARG A CA 15
ATOM 19825 C C . ARG A 1 99 ? 8.827 -0.232 -23.186 1.00 0.00 99 ARG A C 15
ATOM 19826 O O . ARG A 1 99 ? 8.977 -0.922 -24.200 1.00 0.00 99 ARG A O 15
ATOM 19847 N N . ARG A 1 100 ? 9.489 0.917 -22.969 1.00 0.00 100 ARG A N 15
ATOM 19848 C CA . ARG A 1 100 ? 10.636 1.358 -23.773 1.00 0.00 100 ARG A CA 15
ATOM 19849 C C . ARG A 1 100 ? 11.833 0.429 -23.495 1.00 0.00 100 ARG A C 15
ATOM 19850 O O . ARG A 1 100 ? 12.551 0.010 -24.410 1.00 0.00 100 ARG A O 15
ATOM 19871 N N . GLY A 1 101 ? 12.004 0.111 -22.206 1.00 0.00 101 GLY A N 15
ATOM 19872 C CA . GLY A 1 101 ? 13.016 -0.822 -21.744 1.00 0.00 101 GLY A CA 15
ATOM 19873 C C . GLY A 1 101 ? 12.833 -1.141 -20.269 1.00 0.00 101 GLY A C 15
ATOM 19874 O O . GLY A 1 101 ? 12.662 -0.223 -19.457 1.00 0.00 101 GLY A O 15
ATOM 19878 N N . SER A 1 102 ? 12.826 -2.437 -19.927 1.00 0.00 102 SER A N 15
ATOM 19879 C CA . SER A 1 102 ? 12.785 -2.899 -18.535 1.00 0.00 102 SER A CA 15
ATOM 19880 C C . SER A 1 102 ? 14.073 -2.469 -17.792 1.00 0.00 102 SER A C 15
ATOM 19881 O O . SER A 1 102 ? 15.153 -2.438 -18.397 1.00 0.00 102 SER A O 15
ATOM 19889 N N . LYS A 1 103 ? 13.932 -2.125 -16.492 1.00 0.00 103 LYS A N 15
ATOM 19890 C CA . LYS A 1 103 ? 15.052 -1.664 -15.635 1.00 0.00 103 LYS A CA 15
ATOM 19891 C C . LYS A 1 103 ? 16.194 -2.705 -15.604 1.00 0.00 103 LYS A C 15
ATOM 19892 O O . LYS A 1 103 ? 17.377 -2.341 -15.704 1.00 0.00 103 LYS A O 15
ATOM 19911 N N . ASP A 1 104 ? 15.799 -3.993 -15.492 1.00 0.00 104 ASP A N 15
ATOM 19912 C CA . ASP A 1 104 ? 16.726 -5.137 -15.423 1.00 0.00 104 ASP A CA 15
ATOM 19913 C C . ASP A 1 104 ? 17.664 -5.000 -14.207 1.00 0.00 104 ASP A C 15
ATOM 19914 O O . ASP A 1 104 ? 18.773 -4.450 -14.295 1.00 0.00 104 ASP A O 15
ATOM 19923 N N . SER A 1 105 ? 17.160 -5.454 -13.058 1.00 0.00 105 SER A N 15
ATOM 19924 C CA . SER A 1 105 ? 17.860 -5.383 -11.763 1.00 0.00 105 SER A CA 15
ATOM 19925 C C . SER A 1 105 ? 17.640 -6.691 -10.964 1.00 0.00 105 SER A C 15
ATOM 19926 O O . SER A 1 105 ? 18.228 -6.886 -9.893 1.00 0.00 105 SER A O 15
ATOM 19934 N N . GLN A 1 106 ? 16.780 -7.585 -11.502 1.00 0.00 106 GLN A N 15
ATOM 19935 C CA . GLN A 1 106 ? 16.526 -8.927 -10.936 1.00 0.00 106 GLN A CA 15
ATOM 19936 C C . GLN A 1 106 ? 17.199 -9.992 -11.813 1.00 0.00 106 GLN A C 15
ATOM 19937 O O . GLN A 1 106 ? 17.215 -9.866 -13.041 1.00 0.00 106 GLN A O 15
ATOM 19951 N N . LEU A 1 107 ? 17.720 -11.051 -11.166 1.00 0.00 107 LEU A N 15
ATOM 19952 C CA . LEU A 1 107 ? 18.357 -12.208 -11.850 1.00 0.00 107 LEU A CA 15
ATOM 19953 C C . LEU A 1 107 ? 17.513 -13.482 -11.617 1.00 0.00 107 LEU A C 15
ATOM 19954 O O . LEU A 1 107 ? 18.015 -14.615 -11.692 1.00 0.00 107 LEU A O 15
ATOM 19970 N N . ARG A 1 108 ? 16.206 -13.254 -11.406 1.00 0.00 108 ARG A N 15
ATOM 19971 C CA . ARG A 1 108 ? 15.239 -14.272 -10.959 1.00 0.00 108 ARG A CA 15
ATOM 19972 C C . ARG A 1 108 ? 15.092 -15.472 -11.949 1.00 0.00 108 ARG A C 15
ATOM 19973 O O . ARG A 1 108 ? 15.348 -16.627 -11.541 1.00 0.00 108 ARG A O 15
ATOM 19996 N N . MET A 1 21 ? -10.448 11.334 -17.360 1.00 0.00 21 MET A N 16
ATOM 19997 C CA . MET A 1 21 ? -10.559 10.001 -16.724 1.00 0.00 21 MET A CA 16
ATOM 19998 C C . MET A 1 21 ? -9.797 8.968 -17.566 1.00 0.00 21 MET A C 16
ATOM 19999 O O . MET A 1 21 ? -10.133 8.743 -18.736 1.00 0.00 21 MET A O 16
ATOM 20013 N N . ALA A 1 22 ? -8.760 8.361 -16.969 1.00 0.00 22 ALA A N 16
ATOM 20014 C CA . ALA A 1 22 ? -7.975 7.292 -17.596 1.00 0.00 22 ALA A CA 16
ATOM 20015 C C . ALA A 1 22 ? -8.701 5.949 -17.410 1.00 0.00 22 ALA A C 16
ATOM 20016 O O . ALA A 1 22 ? -8.499 5.253 -16.406 1.00 0.00 22 ALA A O 16
ATOM 20023 N N . SER A 1 23 ? -9.565 5.611 -18.373 1.00 0.00 23 SER A N 16
ATOM 20024 C CA . SER A 1 23 ? -10.383 4.389 -18.352 1.00 0.00 23 SER A CA 16
ATOM 20025 C C . SER A 1 23 ? -10.197 3.651 -19.677 1.00 0.00 23 SER A C 16
ATOM 20026 O O . SER A 1 23 ? -10.062 4.288 -20.738 1.00 0.00 23 SER A O 16
ATOM 20034 N N . GLY A 1 24 ? -10.219 2.307 -19.608 1.00 0.00 24 GLY A N 16
ATOM 20035 C CA . GLY A 1 24 ? -9.746 1.462 -20.697 1.00 0.00 24 GLY A CA 16
ATOM 20036 C C . GLY A 1 24 ? -8.245 1.639 -20.845 1.00 0.00 24 GLY A C 16
ATOM 20037 O O . GLY A 1 24 ? -7.504 1.158 -20.004 1.00 0.00 24 GLY A O 16
ATOM 20041 N N . TRP A 1 25 ? -7.866 2.473 -21.821 1.00 0.00 25 TRP A N 16
ATOM 20042 C CA . TRP A 1 25 ? -6.488 2.909 -22.189 1.00 0.00 25 TRP A CA 16
ATOM 20043 C C . TRP A 1 25 ? -5.371 1.816 -22.166 1.00 0.00 25 TRP A C 16
ATOM 20044 O O . TRP A 1 25 ? -4.831 1.469 -23.223 1.00 0.00 25 TRP A O 16
ATOM 20065 N N . ALA A 1 26 ? -5.003 1.311 -20.978 1.00 0.00 26 ALA A N 16
ATOM 20066 C CA . ALA A 1 26 ? -3.925 0.312 -20.802 1.00 0.00 26 ALA A CA 16
ATOM 20067 C C . ALA A 1 26 ? -4.499 -1.059 -20.382 1.00 0.00 26 ALA A C 16
ATOM 20068 O O . ALA A 1 26 ? -3.772 -2.056 -20.309 1.00 0.00 26 ALA A O 16
ATOM 20075 N N . ASN A 1 27 ? -5.820 -1.093 -20.134 1.00 0.00 27 ASN A N 16
ATOM 20076 C CA . ASN A 1 27 ? -6.511 -2.222 -19.488 1.00 0.00 27 ASN A CA 16
ATOM 20077 C C . ASN A 1 27 ? -7.748 -2.615 -20.308 1.00 0.00 27 ASN A C 16
ATOM 20078 O O . ASN A 1 27 ? -8.546 -1.748 -20.666 1.00 0.00 27 ASN A O 16
ATOM 20089 N N . ASP A 1 28 ? -7.889 -3.920 -20.596 1.00 0.00 28 ASP A N 16
ATOM 20090 C CA . ASP A 1 28 ? -9.096 -4.506 -21.214 1.00 0.00 28 ASP A CA 16
ATOM 20091 C C . ASP A 1 28 ? -9.011 -6.036 -21.146 1.00 0.00 28 ASP A C 16
ATOM 20092 O O . ASP A 1 28 ? -7.942 -6.606 -20.872 1.00 0.00 28 ASP A O 16
ATOM 20101 N N . ASP A 1 29 ? -10.147 -6.661 -21.437 1.00 0.00 29 ASP A N 16
ATOM 20102 C CA . ASP A 1 29 ? -10.332 -8.113 -21.416 1.00 0.00 29 ASP A CA 16
ATOM 20103 C C . ASP A 1 29 ? -9.469 -8.793 -22.493 1.00 0.00 29 ASP A C 16
ATOM 20104 O O . ASP A 1 29 ? -8.707 -9.723 -22.206 1.00 0.00 29 ASP A O 16
ATOM 20113 N N . ALA A 1 30 ? -9.582 -8.286 -23.731 1.00 0.00 30 ALA A N 16
ATOM 20114 C CA . ALA A 1 30 ? -8.962 -8.886 -24.923 1.00 0.00 30 ALA A CA 16
ATOM 20115 C C . ALA A 1 30 ? -7.690 -8.116 -25.357 1.00 0.00 30 ALA A C 16
ATOM 20116 O O . ALA A 1 30 ? -7.274 -8.187 -26.523 1.00 0.00 30 ALA A O 16
ATOM 20123 N N . VAL A 1 31 ? -7.063 -7.395 -24.401 1.00 0.00 31 VAL A N 16
ATOM 20124 C CA . VAL A 1 31 ? -5.721 -6.779 -24.590 1.00 0.00 31 VAL A CA 16
ATOM 20125 C C . VAL A 1 31 ? -4.761 -7.328 -23.508 1.00 0.00 31 VAL A C 16
ATOM 20126 O O . VAL A 1 31 ? -3.535 -7.274 -23.660 1.00 0.00 31 VAL A O 16
ATOM 20139 N N . ASN A 1 32 ? -5.353 -7.888 -22.418 1.00 0.00 32 ASN A N 16
ATOM 20140 C CA . ASN A 1 32 ? -4.621 -8.603 -21.343 1.00 0.00 32 ASN A CA 16
ATOM 20141 C C . ASN A 1 32 ? -3.969 -9.903 -21.891 1.00 0.00 32 ASN A C 16
ATOM 20142 O O . ASN A 1 32 ? -3.083 -10.484 -21.262 1.00 0.00 32 ASN A O 16
ATOM 20153 N N . GLU A 1 33 ? -4.414 -10.323 -23.092 1.00 0.00 33 GLU A N 16
ATOM 20154 C CA . GLU A 1 33 ? -3.877 -11.495 -23.816 1.00 0.00 33 GLU A CA 16
ATOM 20155 C C . GLU A 1 33 ? -2.372 -11.301 -24.154 1.00 0.00 33 GLU A C 16
ATOM 20156 O O . GLU A 1 33 ? -1.645 -12.271 -24.366 1.00 0.00 33 GLU A O 16
ATOM 20168 N N . GLN A 1 34 ? -1.928 -10.027 -24.195 1.00 0.00 34 GLN A N 16
ATOM 20169 C CA . GLN A 1 34 ? -0.521 -9.653 -24.474 1.00 0.00 34 GLN A CA 16
ATOM 20170 C C . GLN A 1 34 ? 0.373 -9.836 -23.227 1.00 0.00 34 GLN A C 16
ATOM 20171 O O . GLN A 1 34 ? 1.594 -10.007 -23.350 1.00 0.00 34 GLN A O 16
ATOM 20185 N N . ILE A 1 35 ? -0.251 -9.776 -22.032 1.00 0.00 35 ILE A N 16
ATOM 20186 C CA . ILE A 1 35 ? 0.411 -10.079 -20.737 1.00 0.00 35 ILE A CA 16
ATOM 20187 C C . ILE A 1 35 ? 0.680 -11.597 -20.652 1.00 0.00 35 ILE A C 16
ATOM 20188 O O . ILE A 1 35 ? 1.698 -12.047 -20.102 1.00 0.00 35 ILE A O 16
ATOM 20204 N N . ASN A 1 36 ? -0.266 -12.363 -21.217 1.00 0.00 36 ASN A N 16
ATOM 20205 C CA . ASN A 1 36 ? -0.157 -13.819 -21.389 1.00 0.00 36 ASN A CA 16
ATOM 20206 C C . ASN A 1 36 ? 0.876 -14.147 -22.503 1.00 0.00 36 ASN A C 16
ATOM 20207 O O . ASN A 1 36 ? 1.203 -13.280 -23.326 1.00 0.00 36 ASN A O 16
ATOM 20218 N N . SER A 1 37 ? 1.387 -15.395 -22.483 1.00 0.00 37 SER A N 16
ATOM 20219 C CA . SER A 1 37 ? 2.403 -15.929 -23.423 1.00 0.00 37 SER A CA 16
ATOM 20220 C C . SER A 1 37 ? 3.837 -15.463 -23.106 1.00 0.00 37 SER A C 16
ATOM 20221 O O . SER A 1 37 ? 4.786 -15.892 -23.775 1.00 0.00 37 SER A O 16
ATOM 20229 N N . THR A 1 38 ? 3.997 -14.636 -22.057 1.00 0.00 38 THR A N 16
ATOM 20230 C CA . THR A 1 38 ? 5.313 -14.159 -21.584 1.00 0.00 38 THR A CA 16
ATOM 20231 C C . THR A 1 38 ? 6.109 -15.295 -20.899 1.00 0.00 38 THR A C 16
ATOM 20232 O O . THR A 1 38 ? 7.277 -15.548 -21.224 1.00 0.00 38 THR A O 16
ATOM 20243 N N . ILE A 1 39 ? 5.434 -15.991 -19.980 1.00 0.00 39 ILE A N 16
ATOM 20244 C CA . ILE A 1 39 ? 6.066 -16.985 -19.087 1.00 0.00 39 ILE A CA 16
ATOM 20245 C C . ILE A 1 39 ? 6.350 -18.283 -19.865 1.00 0.00 39 ILE A C 16
ATOM 20246 O O . ILE A 1 39 ? 7.390 -18.922 -19.676 1.00 0.00 39 ILE A O 16
ATOM 20262 N N . GLU A 1 40 ? 5.428 -18.634 -20.775 1.00 0.00 40 GLU A N 16
ATOM 20263 C CA . GLU A 1 40 ? 5.528 -19.863 -21.579 1.00 0.00 40 GLU A CA 16
ATOM 20264 C C . GLU A 1 40 ? 6.610 -19.713 -22.673 1.00 0.00 40 GLU A C 16
ATOM 20265 O O . GLU A 1 40 ? 7.184 -20.705 -23.122 1.00 0.00 40 GLU A O 16
ATOM 20277 N N . ASP A 1 41 ? 6.891 -18.452 -23.072 1.00 0.00 41 ASP A N 16
ATOM 20278 C CA . ASP A 1 41 ? 8.000 -18.122 -23.995 1.00 0.00 41 ASP A CA 16
ATOM 20279 C C . ASP A 1 41 ? 9.352 -18.517 -23.369 1.00 0.00 41 ASP A C 16
ATOM 20280 O O . ASP A 1 41 ? 10.266 -18.974 -24.068 1.00 0.00 41 ASP A O 16
ATOM 20289 N N . ALA A 1 42 ? 9.456 -18.332 -22.041 1.00 0.00 42 ALA A N 16
ATOM 20290 C CA . ALA A 1 42 ? 10.642 -18.732 -21.265 1.00 0.00 42 ALA A CA 16
ATOM 20291 C C . ALA A 1 42 ? 10.818 -20.260 -21.277 1.00 0.00 42 ALA A C 16
ATOM 20292 O O . ALA A 1 42 ? 11.938 -20.770 -21.329 1.00 0.00 42 ALA A O 16
ATOM 20299 N N . ILE A 1 43 ? 9.696 -20.975 -21.265 1.00 0.00 43 ILE A N 16
ATOM 20300 C CA . ILE A 1 43 ? 9.681 -22.446 -21.279 1.00 0.00 43 ILE A CA 16
ATOM 20301 C C . ILE A 1 43 ? 10.008 -22.978 -22.704 1.00 0.00 43 ILE A C 16
ATOM 20302 O O . ILE A 1 43 ? 10.598 -24.063 -22.869 1.00 0.00 43 ILE A O 16
ATOM 20318 N N . ALA A 1 44 ? 9.643 -22.178 -23.721 1.00 0.00 44 ALA A N 16
ATOM 20319 C CA . ALA A 1 44 ? 9.917 -22.475 -25.138 1.00 0.00 44 ALA A CA 16
ATOM 20320 C C . ALA A 1 44 ? 11.416 -22.293 -25.470 1.00 0.00 44 ALA A C 16
ATOM 20321 O O . ALA A 1 44 ? 11.980 -23.065 -26.249 1.00 0.00 44 ALA A O 16
ATOM 20328 N N . ARG A 1 45 ? 12.063 -21.271 -24.865 1.00 0.00 45 ARG A N 16
ATOM 20329 C CA . ARG A 1 45 ? 13.511 -21.014 -25.058 1.00 0.00 45 ARG A CA 16
ATOM 20330 C C . ARG A 1 45 ? 14.356 -21.896 -24.108 1.00 0.00 45 ARG A C 16
ATOM 20331 O O . ARG A 1 45 ? 15.582 -21.963 -24.242 1.00 0.00 45 ARG A O 16
ATOM 20352 N N . ALA A 1 46 ? 13.691 -22.560 -23.136 1.00 0.00 46 ALA A N 16
ATOM 20353 C CA . ALA A 1 46 ? 14.356 -23.453 -22.172 1.00 0.00 46 ALA A CA 16
ATOM 20354 C C . ALA A 1 46 ? 14.531 -24.861 -22.771 1.00 0.00 46 ALA A C 16
ATOM 20355 O O . ALA A 1 46 ? 15.658 -25.291 -23.040 1.00 0.00 46 ALA A O 16
ATOM 20362 N N . ARG A 1 47 ? 13.399 -25.566 -23.006 1.00 0.00 47 ARG A N 16
ATOM 20363 C CA . ARG A 1 47 ? 13.402 -26.970 -23.494 1.00 0.00 47 ARG A CA 16
ATOM 20364 C C . ARG A 1 47 ? 12.496 -27.161 -24.724 1.00 0.00 47 ARG A C 16
ATOM 20365 O O . ARG A 1 47 ? 12.358 -28.285 -25.216 1.00 0.00 47 ARG A O 16
ATOM 20386 N N . GLY A 1 48 ? 11.892 -26.060 -25.223 1.00 0.00 48 GLY A N 16
ATOM 20387 C CA . GLY A 1 48 ? 11.004 -26.115 -26.402 1.00 0.00 48 GLY A CA 16
ATOM 20388 C C . GLY A 1 48 ? 9.679 -26.802 -26.123 1.00 0.00 48 GLY A C 16
ATOM 20389 O O . GLY A 1 48 ? 9.026 -27.301 -27.043 1.00 0.00 48 GLY A O 16
ATOM 20393 N N . GLU A 1 49 ? 9.291 -26.821 -24.836 1.00 0.00 49 GLU A N 16
ATOM 20394 C CA . GLU A 1 49 ? 8.051 -27.467 -24.357 1.00 0.00 49 GLU A CA 16
ATOM 20395 C C . GLU A 1 49 ? 6.812 -26.793 -24.971 1.00 0.00 49 GLU A C 16
ATOM 20396 O O . GLU A 1 49 ? 5.842 -27.449 -25.354 1.00 0.00 49 GLU A O 16
ATOM 20408 N N . ILE A 1 50 ? 6.866 -25.468 -25.020 1.00 0.00 50 ILE A N 16
ATOM 20409 C CA . ILE A 1 50 ? 5.870 -24.636 -25.682 1.00 0.00 50 ILE A CA 16
ATOM 20410 C C . ILE A 1 50 ? 6.244 -24.499 -27.178 1.00 0.00 50 ILE A C 16
ATOM 20411 O O . ILE A 1 50 ? 7.434 -24.334 -27.492 1.00 0.00 50 ILE A O 16
ATOM 20427 N N . PRO A 1 51 ? 5.245 -24.589 -28.121 1.00 0.00 51 PRO A N 16
ATOM 20428 C CA . PRO A 1 51 ? 5.499 -24.454 -29.581 1.00 0.00 51 PRO A CA 16
ATOM 20429 C C . PRO A 1 51 ? 5.951 -23.035 -29.997 1.00 0.00 51 PRO A C 16
ATOM 20430 O O . PRO A 1 51 ? 6.218 -22.169 -29.155 1.00 0.00 51 PRO A O 16
ATOM 20441 N N . ARG A 1 52 ? 5.997 -22.811 -31.321 1.00 0.00 52 ARG A N 16
ATOM 20442 C CA . ARG A 1 52 ? 6.386 -21.514 -31.928 1.00 0.00 52 ARG A CA 16
ATOM 20443 C C . ARG A 1 52 ? 5.312 -20.423 -31.699 1.00 0.00 52 ARG A C 16
ATOM 20444 O O . ARG A 1 52 ? 5.548 -19.242 -31.978 1.00 0.00 52 ARG A O 16
ATOM 20465 N N . GLY A 1 53 ? 4.142 -20.836 -31.181 1.00 0.00 53 GLY A N 16
ATOM 20466 C CA . GLY A 1 53 ? 2.974 -19.964 -31.021 1.00 0.00 53 GLY A CA 16
ATOM 20467 C C . GLY A 1 53 ? 1.834 -20.416 -31.922 1.00 0.00 53 GLY A C 16
ATOM 20468 O O . GLY A 1 53 ? 1.007 -19.606 -32.346 1.00 0.00 53 GLY A O 16
ATOM 20472 N N . GLU A 1 54 ? 1.810 -21.732 -32.219 1.00 0.00 54 GLU A N 16
ATOM 20473 C CA . GLU A 1 54 ? 0.819 -22.349 -33.118 1.00 0.00 54 GLU A CA 16
ATOM 20474 C C . GLU A 1 54 ? -0.478 -22.716 -32.364 1.00 0.00 54 GLU A C 16
ATOM 20475 O O . GLU A 1 54 ? -0.556 -22.590 -31.138 1.00 0.00 54 GLU A O 16
ATOM 20487 N N . SER A 1 55 ? -1.483 -23.170 -33.126 1.00 0.00 55 SER A N 16
ATOM 20488 C CA . SER A 1 55 ? -2.811 -23.531 -32.610 1.00 0.00 55 SER A CA 16
ATOM 20489 C C . SER A 1 55 ? -2.802 -24.914 -31.939 1.00 0.00 55 SER A C 16
ATOM 20490 O O . SER A 1 55 ? -1.964 -25.768 -32.248 1.00 0.00 55 SER A O 16
ATOM 20498 N N . LEU A 1 56 ? -3.771 -25.110 -31.039 1.00 0.00 56 LEU A N 16
ATOM 20499 C CA . LEU A 1 56 ? -4.003 -26.378 -30.313 1.00 0.00 56 LEU A CA 16
ATOM 20500 C C . LEU A 1 56 ? -5.311 -27.041 -30.826 1.00 0.00 56 LEU A C 16
ATOM 20501 O O . LEU A 1 56 ? -6.014 -26.464 -31.663 1.00 0.00 56 LEU A O 16
ATOM 20517 N N . ASP A 1 57 ? -5.625 -28.248 -30.318 1.00 0.00 57 ASP A N 16
ATOM 20518 C CA . ASP A 1 57 ? -6.857 -29.008 -30.690 1.00 0.00 57 ASP A CA 16
ATOM 20519 C C . ASP A 1 57 ? -7.810 -29.149 -29.477 1.00 0.00 57 ASP A C 16
ATOM 20520 O O . ASP A 1 57 ? -8.873 -29.776 -29.573 1.00 0.00 57 ASP A O 16
ATOM 20529 N N . GLU A 1 58 ? -7.452 -28.487 -28.364 1.00 0.00 58 GLU A N 16
ATOM 20530 C CA . GLU A 1 58 ? -8.166 -28.566 -27.075 1.00 0.00 58 GLU A CA 16
ATOM 20531 C C . GLU A 1 58 ? -8.272 -27.152 -26.487 1.00 0.00 58 GLU A C 16
ATOM 20532 O O . GLU A 1 58 ? -7.250 -26.538 -26.184 1.00 0.00 58 GLU A O 16
ATOM 20544 N N . CYS A 1 59 ? -9.506 -26.634 -26.402 1.00 0.00 59 CYS A N 16
ATOM 20545 C CA . CYS A 1 59 ? -9.829 -25.363 -25.709 1.00 0.00 59 CYS A CA 16
ATOM 20546 C C . CYS A 1 59 ? -9.214 -25.343 -24.304 1.00 0.00 59 CYS A C 16
ATOM 20547 O O . CYS A 1 59 ? -9.538 -26.200 -23.502 1.00 0.00 59 CYS A O 16
ATOM 20554 N N . GLU A 1 60 ? -8.337 -24.371 -24.004 1.00 0.00 60 GLU A N 16
ATOM 20555 C CA . GLU A 1 60 ? -7.604 -24.359 -22.715 1.00 0.00 60 GLU A CA 16
ATOM 20556 C C . GLU A 1 60 ? -8.516 -23.968 -21.534 1.00 0.00 60 GLU A C 16
ATOM 20557 O O . GLU A 1 60 ? -8.093 -24.013 -20.380 1.00 0.00 60 GLU A O 16
ATOM 20569 N N . GLU A 1 61 ? -9.775 -23.593 -21.839 1.00 0.00 61 GLU A N 16
ATOM 20570 C CA . GLU A 1 61 ? -10.775 -23.224 -20.838 1.00 0.00 61 GLU A CA 16
ATOM 20571 C C . GLU A 1 61 ? -11.654 -24.442 -20.512 1.00 0.00 61 GLU A C 16
ATOM 20572 O O . GLU A 1 61 ? -11.517 -25.045 -19.450 1.00 0.00 61 GLU A O 16
ATOM 20584 N N . CYS A 1 62 ? -12.533 -24.827 -21.466 1.00 0.00 62 CYS A N 16
ATOM 20585 C CA . CYS A 1 62 ? -13.545 -25.883 -21.232 1.00 0.00 62 CYS A CA 16
ATOM 20586 C C . CYS A 1 62 ? -13.179 -27.216 -21.931 1.00 0.00 62 CYS A C 16
ATOM 20587 O O . CYS A 1 62 ? -14.023 -28.107 -22.031 1.00 0.00 62 CYS A O 16
ATOM 20594 N N . GLY A 1 63 ? -11.899 -27.335 -22.392 1.00 0.00 63 GLY A N 16
ATOM 20595 C CA . GLY A 1 63 ? -11.350 -28.557 -23.049 1.00 0.00 63 GLY A CA 16
ATOM 20596 C C . GLY A 1 63 ? -12.192 -29.119 -24.185 1.00 0.00 63 GLY A C 16
ATOM 20597 O O . GLY A 1 63 ? -12.166 -30.320 -24.451 1.00 0.00 63 GLY A O 16
ATOM 20601 N N . ALA A 1 64 ? -12.945 -28.236 -24.846 1.00 0.00 64 ALA A N 16
ATOM 20602 C CA . ALA A 1 64 ? -13.804 -28.600 -25.977 1.00 0.00 64 ALA A CA 16
ATOM 20603 C C . ALA A 1 64 ? -12.965 -28.660 -27.268 1.00 0.00 64 ALA A C 16
ATOM 20604 O O . ALA A 1 64 ? -12.056 -27.824 -27.426 1.00 0.00 64 ALA A O 16
ATOM 20611 N N . PRO A 1 65 ? -13.240 -29.639 -28.195 1.00 0.00 65 PRO A N 16
ATOM 20612 C CA . PRO A 1 65 ? -12.528 -29.757 -29.491 1.00 0.00 65 PRO A CA 16
ATOM 20613 C C . PRO A 1 65 ? -12.462 -28.426 -30.279 1.00 0.00 65 PRO A C 16
ATOM 20614 O O . PRO A 1 65 ? -13.491 -27.797 -30.552 1.00 0.00 65 PRO A O 16
ATOM 20625 N N . ILE A 1 66 ? -11.230 -27.983 -30.557 1.00 0.00 66 ILE A N 16
ATOM 20626 C CA . ILE A 1 66 ? -10.958 -26.809 -31.395 1.00 0.00 66 ILE A CA 16
ATOM 20627 C C . ILE A 1 66 ? -11.199 -27.176 -32.874 1.00 0.00 66 ILE A C 16
ATOM 20628 O O . ILE A 1 66 ? -10.538 -28.093 -33.385 1.00 0.00 66 ILE A O 16
ATOM 20644 N N . PRO A 1 67 ? -12.151 -26.488 -33.577 1.00 0.00 67 PRO A N 16
ATOM 20645 C CA . PRO A 1 67 ? -12.415 -26.744 -35.004 1.00 0.00 67 PRO A CA 16
ATOM 20646 C C . PRO A 1 67 ? -11.268 -26.200 -35.884 1.00 0.00 67 PRO A C 16
ATOM 20647 O O . PRO A 1 67 ? -10.630 -25.187 -35.539 1.00 0.00 67 PRO A O 16
ATOM 20658 N N . GLN A 1 68 ? -11.032 -26.881 -37.017 1.00 0.00 68 GLN A N 16
ATOM 20659 C CA . GLN A 1 68 ? -9.931 -26.572 -37.944 1.00 0.00 68 GLN A CA 16
ATOM 20660 C C . GLN A 1 68 ? -10.077 -25.148 -38.531 1.00 0.00 68 GLN A C 16
ATOM 20661 O O . GLN A 1 68 ? -9.088 -24.533 -38.928 1.00 0.00 68 GLN A O 16
ATOM 20675 N N . ALA A 1 69 ? -11.329 -24.646 -38.550 1.00 0.00 69 ALA A N 16
ATOM 20676 C CA . ALA A 1 69 ? -11.672 -23.306 -39.051 1.00 0.00 69 ALA A CA 16
ATOM 20677 C C . ALA A 1 69 ? -11.034 -22.213 -38.164 1.00 0.00 69 ALA A C 16
ATOM 20678 O O . ALA A 1 69 ? -10.552 -21.192 -38.668 1.00 0.00 69 ALA A O 16
ATOM 20685 N N . ARG A 1 70 ? -11.028 -22.445 -36.834 1.00 0.00 70 ARG A N 16
ATOM 20686 C CA . ARG A 1 70 ? -10.372 -21.535 -35.865 1.00 0.00 70 ARG A CA 16
ATOM 20687 C C . ARG A 1 70 ? -8.843 -21.650 -35.940 1.00 0.00 70 ARG A C 16
ATOM 20688 O O . ARG A 1 70 ? -8.133 -20.654 -35.780 1.00 0.00 70 ARG A O 16
ATOM 20709 N N . ARG A 1 71 ? -8.362 -22.885 -36.178 1.00 0.00 71 ARG A N 16
ATOM 20710 C CA . ARG A 1 71 ? -6.923 -23.206 -36.245 1.00 0.00 71 ARG A CA 16
ATOM 20711 C C . ARG A 1 71 ? -6.239 -22.495 -37.425 1.00 0.00 71 ARG A C 16
ATOM 20712 O O . ARG A 1 71 ? -5.125 -21.975 -37.280 1.00 0.00 71 ARG A O 16
ATOM 20733 N N . GLU A 1 72 ? -6.929 -22.453 -38.581 1.00 0.00 72 GLU A N 16
ATOM 20734 C CA . GLU A 1 72 ? -6.369 -21.883 -39.823 1.00 0.00 72 GLU A CA 16
ATOM 20735 C C . GLU A 1 72 ? -6.502 -20.354 -39.820 1.00 0.00 72 GLU A C 16
ATOM 20736 O O . GLU A 1 72 ? -5.628 -19.648 -40.345 1.00 0.00 72 GLU A O 16
ATOM 20748 N N . ALA A 1 73 ? -7.598 -19.856 -39.218 1.00 0.00 73 ALA A N 16
ATOM 20749 C CA . ALA A 1 73 ? -7.888 -18.416 -39.138 1.00 0.00 73 ALA A CA 16
ATOM 20750 C C . ALA A 1 73 ? -6.916 -17.719 -38.181 1.00 0.00 73 ALA A C 16
ATOM 20751 O O . ALA A 1 73 ? -6.370 -16.653 -38.486 1.00 0.00 73 ALA A O 16
ATOM 20758 N N . ILE A 1 74 ? -6.702 -18.354 -37.014 1.00 0.00 74 ILE A N 16
ATOM 20759 C CA . ILE A 1 74 ? -5.938 -17.774 -35.901 1.00 0.00 74 ILE A CA 16
ATOM 20760 C C . ILE A 1 74 ? -4.740 -18.688 -35.556 1.00 0.00 74 ILE A C 16
ATOM 20761 O O . ILE A 1 74 ? -4.940 -19.782 -35.002 1.00 0.00 74 ILE A O 16
ATOM 20777 N N . PRO A 1 75 ? -3.479 -18.270 -35.900 1.00 0.00 75 PRO A N 16
ATOM 20778 C CA . PRO A 1 75 ? -2.263 -19.009 -35.513 1.00 0.00 75 PRO A CA 16
ATOM 20779 C C . PRO A 1 75 ? -1.977 -18.830 -34.006 1.00 0.00 75 PRO A C 16
ATOM 20780 O O . PRO A 1 75 ? -1.408 -17.821 -33.567 1.00 0.00 75 PRO A O 16
ATOM 20791 N N . GLY A 1 76 ? -2.447 -19.805 -33.221 1.00 0.00 76 GLY A N 16
ATOM 20792 C CA . GLY A 1 76 ? -2.359 -19.756 -31.762 1.00 0.00 76 GLY A CA 16
ATOM 20793 C C . GLY A 1 76 ? -3.694 -19.462 -31.112 1.00 0.00 76 GLY A C 16
ATOM 20794 O O . GLY A 1 76 ? -3.744 -18.782 -30.077 1.00 0.00 76 GLY A O 16
ATOM 20798 N N . VAL A 1 77 ? -4.789 -19.963 -31.728 1.00 0.00 77 VAL A N 16
ATOM 20799 C CA . VAL A 1 77 ? -6.114 -19.938 -31.098 1.00 0.00 77 VAL A CA 16
ATOM 20800 C C . VAL A 1 77 ? -6.093 -20.843 -29.856 1.00 0.00 77 VAL A C 16
ATOM 20801 O O . VAL A 1 77 ? -5.551 -21.947 -29.895 1.00 0.00 77 VAL A O 16
ATOM 20814 N N . ARG A 1 78 ? -6.633 -20.325 -28.754 1.00 0.00 78 ARG A N 16
ATOM 20815 C CA . ARG A 1 78 ? -6.616 -20.988 -27.439 1.00 0.00 78 ARG A CA 16
ATOM 20816 C C . ARG A 1 78 ? -8.001 -21.579 -27.132 1.00 0.00 78 ARG A C 16
ATOM 20817 O O . ARG A 1 78 ? -8.153 -22.491 -26.318 1.00 0.00 78 ARG A O 16
ATOM 20838 N N . LEU A 1 79 ? -9.003 -21.034 -27.820 1.00 0.00 79 LEU A N 16
ATOM 20839 C CA . LEU A 1 79 ? -10.405 -21.079 -27.408 1.00 0.00 79 LEU A CA 16
ATOM 20840 C C . LEU A 1 79 ? -11.252 -21.760 -28.482 1.00 0.00 79 LEU A C 16
ATOM 20841 O O . LEU A 1 79 ? -11.086 -21.468 -29.670 1.00 0.00 79 LEU A O 16
ATOM 20857 N N . CYS A 1 80 ? -12.151 -22.676 -28.059 1.00 0.00 80 CYS A N 16
ATOM 20858 C CA . CYS A 1 80 ? -13.135 -23.310 -28.972 1.00 0.00 80 CYS A CA 16
ATOM 20859 C C . CYS A 1 80 ? -14.059 -22.218 -29.491 1.00 0.00 80 CYS A C 16
ATOM 20860 O O . CYS A 1 80 ? -14.194 -21.200 -28.805 1.00 0.00 80 CYS A O 16
ATOM 20867 N N . ILE A 1 81 ? -14.728 -22.443 -30.649 1.00 0.00 81 ILE A N 16
ATOM 20868 C CA . ILE A 1 81 ? -15.418 -21.361 -31.414 1.00 0.00 81 ILE A CA 16
ATOM 20869 C C . ILE A 1 81 ? -16.372 -20.533 -30.523 1.00 0.00 81 ILE A C 16
ATOM 20870 O O . ILE A 1 81 ? -16.548 -19.353 -30.755 1.00 0.00 81 ILE A O 16
ATOM 20886 N N . HIS A 1 82 ? -16.894 -21.154 -29.456 1.00 0.00 82 HIS A N 16
ATOM 20887 C CA . HIS A 1 82 ? -17.828 -20.515 -28.509 1.00 0.00 82 HIS A CA 16
ATOM 20888 C C . HIS A 1 82 ? -17.070 -19.554 -27.567 1.00 0.00 82 HIS A C 16
ATOM 20889 O O . HIS A 1 82 ? -17.395 -18.365 -27.509 1.00 0.00 82 HIS A O 16
ATOM 20904 N N . CYS A 1 83 ? -16.004 -20.060 -26.897 1.00 0.00 83 CYS A N 16
ATOM 20905 C CA . CYS A 1 83 ? -15.155 -19.223 -26.006 1.00 0.00 83 CYS A CA 16
ATOM 20906 C C . CYS A 1 83 ? -14.357 -18.174 -26.826 1.00 0.00 83 CYS A C 16
ATOM 20907 O O . CYS A 1 83 ? -13.880 -17.183 -26.271 1.00 0.00 83 CYS A O 16
ATOM 20914 N N . GLN A 1 84 ? -14.190 -18.418 -28.146 1.00 0.00 84 GLN A N 16
ATOM 20915 C CA . GLN A 1 84 ? -13.440 -17.516 -29.040 1.00 0.00 84 GLN A CA 16
ATOM 20916 C C . GLN A 1 84 ? -14.350 -16.383 -29.550 1.00 0.00 84 GLN A C 16
ATOM 20917 O O . GLN A 1 84 ? -13.971 -15.216 -29.473 1.00 0.00 84 GLN A O 16
ATOM 20931 N N . GLN A 1 85 ? -15.549 -16.747 -30.068 1.00 0.00 85 GLN A N 16
ATOM 20932 C CA . GLN A 1 85 ? -16.445 -15.793 -30.772 1.00 0.00 85 GLN A CA 16
ATOM 20933 C C . GLN A 1 85 ? -16.878 -14.646 -29.850 1.00 0.00 85 GLN A C 16
ATOM 20934 O O . GLN A 1 85 ? -17.055 -13.516 -30.308 1.00 0.00 85 GLN A O 16
ATOM 20948 N N . GLU A 1 86 ? -17.013 -14.959 -28.545 1.00 0.00 86 GLU A N 16
ATOM 20949 C CA . GLU A 1 86 ? -17.311 -13.958 -27.511 1.00 0.00 86 GLU A CA 16
ATOM 20950 C C . GLU A 1 86 ? -16.111 -13.010 -27.322 1.00 0.00 86 GLU A C 16
ATOM 20951 O O . GLU A 1 86 ? -16.312 -11.805 -27.280 1.00 0.00 86 GLU A O 16
ATOM 20963 N N . LYS A 1 87 ? -14.866 -13.555 -27.275 1.00 0.00 87 LYS A N 16
ATOM 20964 C CA . LYS A 1 87 ? -13.632 -12.737 -27.159 1.00 0.00 87 LYS A CA 16
ATOM 20965 C C . LYS A 1 87 ? -13.452 -11.794 -28.356 1.00 0.00 87 LYS A C 16
ATOM 20966 O O . LYS A 1 87 ? -12.971 -10.668 -28.197 1.00 0.00 87 LYS A O 16
ATOM 20985 N N . ASP A 1 88 ? -13.846 -12.279 -29.550 1.00 0.00 88 ASP A N 16
ATOM 20986 C CA . ASP A 1 88 ? -13.798 -11.513 -30.805 1.00 0.00 88 ASP A CA 16
ATOM 20987 C C . ASP A 1 88 ? -14.695 -10.248 -30.739 1.00 0.00 88 ASP A C 16
ATOM 20988 O O . ASP A 1 88 ? -14.410 -9.233 -31.388 1.00 0.00 88 ASP A O 16
ATOM 20997 N N . LEU A 1 89 ? -15.755 -10.313 -29.917 1.00 0.00 89 LEU A N 16
ATOM 20998 C CA . LEU A 1 89 ? -16.645 -9.160 -29.657 1.00 0.00 89 LEU A CA 16
ATOM 20999 C C . LEU A 1 89 ? -15.964 -8.166 -28.692 1.00 0.00 89 LEU A C 16
ATOM 21000 O O . LEU A 1 89 ? -16.160 -6.954 -28.794 1.00 0.00 89 LEU A O 16
ATOM 21016 N N . GLN A 1 90 ? -15.165 -8.718 -27.754 1.00 0.00 90 GLN A N 16
ATOM 21017 C CA . GLN A 1 90 ? -14.541 -7.951 -26.644 1.00 0.00 90 GLN A CA 16
ATOM 21018 C C . GLN A 1 90 ? -13.223 -7.282 -27.083 1.00 0.00 90 GLN A C 16
ATOM 21019 O O . GLN A 1 90 ? -12.605 -6.569 -26.286 1.00 0.00 90 GLN A O 16
ATOM 21033 N N . LYS A 1 91 ? -12.789 -7.551 -28.337 1.00 0.00 91 LYS A N 16
ATOM 21034 C CA . LYS A 1 91 ? -11.528 -7.014 -28.895 1.00 0.00 91 LYS A CA 16
ATOM 21035 C C . LYS A 1 91 ? -11.538 -5.468 -28.912 1.00 0.00 91 LYS A C 16
ATOM 21036 O O . LYS A 1 91 ? -12.392 -4.868 -29.582 1.00 0.00 91 LYS A O 16
ATOM 21055 N N . PRO A 1 92 ? -10.589 -4.797 -28.181 1.00 0.00 92 PRO A N 16
ATOM 21056 C CA . PRO A 1 92 ? -10.536 -3.320 -28.117 1.00 0.00 92 PRO A CA 16
ATOM 21057 C C . PRO A 1 92 ? -9.957 -2.695 -29.405 1.00 0.00 92 PRO A C 16
ATOM 21058 O O . PRO A 1 92 ? -10.063 -1.480 -29.609 1.00 0.00 92 PRO A O 16
ATOM 21069 N N . ALA A 1 93 ? -9.317 -3.555 -30.238 1.00 0.00 93 ALA A N 16
ATOM 21070 C CA . ALA A 1 93 ? -8.723 -3.190 -31.545 1.00 0.00 93 ALA A CA 16
ATOM 21071 C C . ALA A 1 93 ? -7.560 -2.181 -31.417 1.00 0.00 93 ALA A C 16
ATOM 21072 O O . ALA A 1 93 ? -7.141 -1.577 -32.412 1.00 0.00 93 ALA A O 16
ATOM 21079 N N . TYR A 1 94 ? -7.020 -2.026 -30.195 1.00 0.00 94 TYR A N 16
ATOM 21080 C CA . TYR A 1 94 ? -5.865 -1.150 -29.934 1.00 0.00 94 TYR A CA 16
ATOM 21081 C C . TYR A 1 94 ? -4.802 -1.912 -29.124 1.00 0.00 94 TYR A C 16
ATOM 21082 O O . TYR A 1 94 ? -5.122 -2.887 -28.428 1.00 0.00 94 TYR A O 16
ATOM 21100 N N . THR A 1 95 ? -3.543 -1.460 -29.228 1.00 0.00 95 THR A N 16
ATOM 21101 C CA . THR A 1 95 ? -2.415 -1.994 -28.452 1.00 0.00 95 THR A CA 16
ATOM 21102 C C . THR A 1 95 ? -1.957 -0.925 -27.444 1.00 0.00 95 THR A C 16
ATOM 21103 O O . THR A 1 95 ? -0.902 -0.286 -27.594 1.00 0.00 95 THR A O 16
ATOM 21114 N N . GLY A 1 96 ? -2.806 -0.715 -26.427 1.00 0.00 96 GLY A N 16
ATOM 21115 C CA . GLY A 1 96 ? -2.627 0.352 -25.450 1.00 0.00 96 GLY A CA 16
ATOM 21116 C C . GLY A 1 96 ? -2.017 -0.143 -24.151 1.00 0.00 96 GLY A C 16
ATOM 21117 O O . GLY A 1 96 ? -2.483 -1.131 -23.576 1.00 0.00 96 GLY A O 16
ATOM 21121 N N . TYR A 1 97 ? -0.958 0.548 -23.711 1.00 0.00 97 TYR A N 16
ATOM 21122 C CA . TYR A 1 97 ? -0.280 0.312 -22.428 1.00 0.00 97 TYR A CA 16
ATOM 21123 C C . TYR A 1 97 ? 0.262 1.650 -21.910 1.00 0.00 97 TYR A C 16
ATOM 21124 O O . TYR A 1 97 ? 0.454 2.584 -22.703 1.00 0.00 97 TYR A O 16
ATOM 21142 N N . ASN A 1 98 ? 0.499 1.745 -20.588 1.00 0.00 98 ASN A N 16
ATOM 21143 C CA . ASN A 1 98 ? 1.047 2.965 -19.974 1.00 0.00 98 ASN A CA 16
ATOM 21144 C C . ASN A 1 98 ? 2.541 3.096 -20.316 1.00 0.00 98 ASN A C 16
ATOM 21145 O O . ASN A 1 98 ? 3.410 2.604 -19.582 1.00 0.00 98 ASN A O 16
ATOM 21156 N N . ARG A 1 99 ? 2.820 3.703 -21.483 1.00 0.00 99 ARG A N 16
ATOM 21157 C CA . ARG A 1 99 ? 4.178 4.074 -21.888 1.00 0.00 99 ARG A CA 16
ATOM 21158 C C . ARG A 1 99 ? 4.414 5.538 -21.515 1.00 0.00 99 ARG A C 16
ATOM 21159 O O . ARG A 1 99 ? 4.145 6.449 -22.301 1.00 0.00 99 ARG A O 16
ATOM 21180 N N . ARG A 1 100 ? 4.862 5.744 -20.275 1.00 0.00 100 ARG A N 16
ATOM 21181 C CA . ARG A 1 100 ? 5.069 7.081 -19.707 1.00 0.00 100 ARG A CA 16
ATOM 21182 C C . ARG A 1 100 ? 6.349 7.093 -18.867 1.00 0.00 100 ARG A C 16
ATOM 21183 O O . ARG A 1 100 ? 6.715 6.070 -18.269 1.00 0.00 100 ARG A O 16
ATOM 21204 N N . GLY A 1 101 ? 7.030 8.252 -18.838 1.00 0.00 101 GLY A N 16
ATOM 21205 C CA . GLY A 1 101 ? 8.104 8.492 -17.881 1.00 0.00 101 GLY A CA 16
ATOM 21206 C C . GLY A 1 101 ? 7.583 8.460 -16.446 1.00 0.00 101 GLY A C 16
ATOM 21207 O O . GLY A 1 101 ? 6.556 9.089 -16.161 1.00 0.00 101 GLY A O 16
ATOM 21211 N N . SER A 1 102 ? 8.281 7.722 -15.555 1.00 0.00 102 SER A N 16
ATOM 21212 C CA . SER A 1 102 ? 7.867 7.520 -14.153 1.00 0.00 102 SER A CA 16
ATOM 21213 C C . SER A 1 102 ? 8.005 8.830 -13.349 1.00 0.00 102 SER A C 16
ATOM 21214 O O . SER A 1 102 ? 8.974 9.023 -12.593 1.00 0.00 102 SER A O 16
ATOM 21222 N N . LYS A 1 103 ? 7.036 9.741 -13.594 1.00 0.00 103 LYS A N 16
ATOM 21223 C CA . LYS A 1 103 ? 7.028 11.133 -13.105 1.00 0.00 103 LYS A CA 16
ATOM 21224 C C . LYS A 1 103 ? 8.336 11.866 -13.509 1.00 0.00 103 LYS A C 16
ATOM 21225 O O . LYS A 1 103 ? 8.814 12.787 -12.829 1.00 0.00 103 LYS A O 16
ATOM 21244 N N . ASP A 1 104 ? 8.888 11.458 -14.668 1.00 0.00 104 ASP A N 16
ATOM 21245 C CA . ASP A 1 104 ? 10.136 12.011 -15.207 1.00 0.00 104 ASP A CA 16
ATOM 21246 C C . ASP A 1 104 ? 9.866 13.358 -15.902 1.00 0.00 104 ASP A C 16
ATOM 21247 O O . ASP A 1 104 ? 9.720 13.439 -17.124 1.00 0.00 104 ASP A O 16
ATOM 21256 N N . SER A 1 105 ? 9.748 14.396 -15.070 1.00 0.00 105 SER A N 16
ATOM 21257 C CA . SER A 1 105 ? 9.633 15.802 -15.483 1.00 0.00 105 SER A CA 16
ATOM 21258 C C . SER A 1 105 ? 10.868 16.553 -14.919 1.00 0.00 105 SER A C 16
ATOM 21259 O O . SER A 1 105 ? 10.844 17.767 -14.683 1.00 0.00 105 SER A O 16
ATOM 21267 N N . GLN A 1 106 ? 11.960 15.783 -14.751 1.00 0.00 106 GLN A N 16
ATOM 21268 C CA . GLN A 1 106 ? 13.186 16.221 -14.089 1.00 0.00 106 GLN A CA 16
ATOM 21269 C C . GLN A 1 106 ? 14.106 16.942 -15.088 1.00 0.00 106 GLN A C 16
ATOM 21270 O O . GLN A 1 106 ? 14.344 16.450 -16.196 1.00 0.00 106 GLN A O 16
ATOM 21284 N N . LEU A 1 107 ? 14.614 18.103 -14.676 1.00 0.00 107 LEU A N 16
ATOM 21285 C CA . LEU A 1 107 ? 15.510 18.949 -15.494 1.00 0.00 107 LEU A CA 16
ATOM 21286 C C . LEU A 1 107 ? 16.991 18.727 -15.126 1.00 0.00 107 LEU A C 16
ATOM 21287 O O . LEU A 1 107 ? 17.875 19.341 -15.737 1.00 0.00 107 LEU A O 16
ATOM 21303 N N . ARG A 1 108 ? 17.228 17.857 -14.113 1.00 0.00 108 ARG A N 16
ATOM 21304 C CA . ARG A 1 108 ? 18.563 17.583 -13.538 1.00 0.00 108 ARG A CA 16
ATOM 21305 C C . ARG A 1 108 ? 19.605 17.197 -14.637 1.00 0.00 108 ARG A C 16
ATOM 21306 O O . ARG A 1 108 ? 19.397 16.193 -15.354 1.00 0.00 108 ARG A O 16
ATOM 21329 N N . MET A 1 21 ? 32.344 -14.626 -26.913 1.00 0.00 21 MET A N 17
ATOM 21330 C CA . MET A 1 21 ? 31.384 -13.606 -26.423 1.00 0.00 21 MET A CA 17
ATOM 21331 C C . MET A 1 21 ? 30.363 -13.254 -27.514 1.00 0.00 21 MET A C 17
ATOM 21332 O O . MET A 1 21 ? 30.588 -13.505 -28.701 1.00 0.00 21 MET A O 17
ATOM 21346 N N . ALA A 1 22 ? 29.235 -12.674 -27.083 1.00 0.00 22 ALA A N 17
ATOM 21347 C CA . ALA A 1 22 ? 28.178 -12.182 -27.972 1.00 0.00 22 ALA A CA 17
ATOM 21348 C C . ALA A 1 22 ? 27.729 -10.799 -27.478 1.00 0.00 22 ALA A C 17
ATOM 21349 O O . ALA A 1 22 ? 26.940 -10.696 -26.537 1.00 0.00 22 ALA A O 17
ATOM 21356 N N . SER A 1 23 ? 28.244 -9.741 -28.123 1.00 0.00 23 SER A N 17
ATOM 21357 C CA . SER A 1 23 ? 28.010 -8.349 -27.707 1.00 0.00 23 SER A CA 17
ATOM 21358 C C . SER A 1 23 ? 27.874 -7.455 -28.948 1.00 0.00 23 SER A C 17
ATOM 21359 O O . SER A 1 23 ? 28.700 -7.523 -29.861 1.00 0.00 23 SER A O 17
ATOM 21367 N N . GLY A 1 24 ? 26.799 -6.643 -28.981 1.00 0.00 24 GLY A N 17
ATOM 21368 C CA . GLY A 1 24 ? 26.545 -5.710 -30.085 1.00 0.00 24 GLY A CA 17
ATOM 21369 C C . GLY A 1 24 ? 25.589 -6.270 -31.133 1.00 0.00 24 GLY A C 17
ATOM 21370 O O . GLY A 1 24 ? 24.924 -5.500 -31.831 1.00 0.00 24 GLY A O 17
ATOM 21374 N N . TRP A 1 25 ? 25.525 -7.617 -31.241 1.00 0.00 25 TRP A N 17
ATOM 21375 C CA . TRP A 1 25 ? 24.640 -8.326 -32.198 1.00 0.00 25 TRP A CA 17
ATOM 21376 C C . TRP A 1 25 ? 23.162 -7.934 -31.994 1.00 0.00 25 TRP A C 17
ATOM 21377 O O . TRP A 1 25 ? 22.446 -7.639 -32.960 1.00 0.00 25 TRP A O 17
ATOM 21398 N N . ALA A 1 26 ? 22.738 -7.915 -30.716 1.00 0.00 26 ALA A N 17
ATOM 21399 C CA . ALA A 1 26 ? 21.371 -7.579 -30.316 1.00 0.00 26 ALA A CA 17
ATOM 21400 C C . ALA A 1 26 ? 21.327 -7.323 -28.802 1.00 0.00 26 ALA A C 17
ATOM 21401 O O . ALA A 1 26 ? 21.380 -6.168 -28.366 1.00 0.00 26 ALA A O 17
ATOM 21408 N N . ASN A 1 27 ? 21.272 -8.424 -28.012 1.00 0.00 27 ASN A N 17
ATOM 21409 C CA . ASN A 1 27 ? 21.175 -8.391 -26.525 1.00 0.00 27 ASN A CA 17
ATOM 21410 C C . ASN A 1 27 ? 19.978 -7.551 -26.022 1.00 0.00 27 ASN A C 17
ATOM 21411 O O . ASN A 1 27 ? 20.004 -7.007 -24.912 1.00 0.00 27 ASN A O 17
ATOM 21422 N N . ASP A 1 28 ? 18.924 -7.491 -26.838 1.00 0.00 28 ASP A N 17
ATOM 21423 C CA . ASP A 1 28 ? 17.689 -6.752 -26.503 1.00 0.00 28 ASP A CA 17
ATOM 21424 C C . ASP A 1 28 ? 16.827 -7.571 -25.543 1.00 0.00 28 ASP A C 17
ATOM 21425 O O . ASP A 1 28 ? 16.995 -8.784 -25.440 1.00 0.00 28 ASP A O 17
ATOM 21434 N N . ASP A 1 29 ? 15.882 -6.893 -24.881 1.00 0.00 29 ASP A N 17
ATOM 21435 C CA . ASP A 1 29 ? 14.914 -7.521 -23.970 1.00 0.00 29 ASP A CA 17
ATOM 21436 C C . ASP A 1 29 ? 14.046 -8.562 -24.710 1.00 0.00 29 ASP A C 17
ATOM 21437 O O . ASP A 1 29 ? 13.689 -9.585 -24.140 1.00 0.00 29 ASP A O 17
ATOM 21446 N N . ALA A 1 30 ? 13.741 -8.278 -25.992 1.00 0.00 30 ALA A N 17
ATOM 21447 C CA . ALA A 1 30 ? 12.935 -9.169 -26.860 1.00 0.00 30 ALA A CA 17
ATOM 21448 C C . ALA A 1 30 ? 13.764 -10.359 -27.404 1.00 0.00 30 ALA A C 17
ATOM 21449 O O . ALA A 1 30 ? 13.205 -11.387 -27.801 1.00 0.00 30 ALA A O 17
ATOM 21456 N N . VAL A 1 31 ? 15.097 -10.210 -27.397 1.00 0.00 31 VAL A N 17
ATOM 21457 C CA . VAL A 1 31 ? 16.037 -11.206 -27.964 1.00 0.00 31 VAL A CA 17
ATOM 21458 C C . VAL A 1 31 ? 16.540 -12.165 -26.866 1.00 0.00 31 VAL A C 17
ATOM 21459 O O . VAL A 1 31 ? 16.723 -13.361 -27.112 1.00 0.00 31 VAL A O 17
ATOM 21472 N N . ASN A 1 32 ? 16.732 -11.637 -25.639 1.00 0.00 32 ASN A N 17
ATOM 21473 C CA . ASN A 1 32 ? 17.198 -12.443 -24.487 1.00 0.00 32 ASN A CA 17
ATOM 21474 C C . ASN A 1 32 ? 16.082 -13.346 -23.938 1.00 0.00 32 ASN A C 17
ATOM 21475 O O . ASN A 1 32 ? 16.319 -14.115 -23.016 1.00 0.00 32 ASN A O 17
ATOM 21486 N N . GLU A 1 33 ? 14.864 -13.199 -24.501 1.00 0.00 33 GLU A N 17
ATOM 21487 C CA . GLU A 1 33 ? 13.738 -14.134 -24.301 1.00 0.00 33 GLU A CA 17
ATOM 21488 C C . GLU A 1 33 ? 14.143 -15.546 -24.758 1.00 0.00 33 GLU A C 17
ATOM 21489 O O . GLU A 1 33 ? 13.818 -16.541 -24.112 1.00 0.00 33 GLU A O 17
ATOM 21501 N N . GLN A 1 34 ? 14.881 -15.589 -25.885 1.00 0.00 34 GLN A N 17
ATOM 21502 C CA . GLN A 1 34 ? 15.417 -16.836 -26.470 1.00 0.00 34 GLN A CA 17
ATOM 21503 C C . GLN A 1 34 ? 16.487 -17.471 -25.555 1.00 0.00 34 GLN A C 17
ATOM 21504 O O . GLN A 1 34 ? 16.663 -18.693 -25.531 1.00 0.00 34 GLN A O 17
ATOM 21518 N N . ILE A 1 35 ? 17.190 -16.621 -24.801 1.00 0.00 35 ILE A N 17
ATOM 21519 C CA . ILE A 1 35 ? 18.193 -17.059 -23.816 1.00 0.00 35 ILE A CA 17
ATOM 21520 C C . ILE A 1 35 ? 17.486 -17.433 -22.483 1.00 0.00 35 ILE A C 17
ATOM 21521 O O . ILE A 1 35 ? 17.967 -18.271 -21.714 1.00 0.00 35 ILE A O 17
ATOM 21537 N N . ASN A 1 36 ? 16.306 -16.816 -22.264 1.00 0.00 36 ASN A N 17
ATOM 21538 C CA . ASN A 1 36 ? 15.484 -16.997 -21.047 1.00 0.00 36 ASN A CA 17
ATOM 21539 C C . ASN A 1 36 ? 14.428 -18.113 -21.261 1.00 0.00 36 ASN A C 17
ATOM 21540 O O . ASN A 1 36 ? 13.560 -18.334 -20.406 1.00 0.00 36 ASN A O 17
ATOM 21551 N N . SER A 1 37 ? 14.538 -18.848 -22.400 1.00 0.00 37 SER A N 17
ATOM 21552 C CA . SER A 1 37 ? 13.619 -19.954 -22.763 1.00 0.00 37 SER A CA 17
ATOM 21553 C C . SER A 1 37 ? 13.729 -21.183 -21.815 1.00 0.00 37 SER A C 17
ATOM 21554 O O . SER A 1 37 ? 13.025 -22.174 -22.008 1.00 0.00 37 SER A O 17
ATOM 21562 N N . THR A 1 38 ? 14.608 -21.091 -20.804 1.00 0.00 38 THR A N 17
ATOM 21563 C CA . THR A 1 38 ? 14.769 -22.099 -19.741 1.00 0.00 38 THR A CA 17
ATOM 21564 C C . THR A 1 38 ? 13.483 -22.223 -18.891 1.00 0.00 38 THR A C 17
ATOM 21565 O O . THR A 1 38 ? 13.082 -23.327 -18.505 1.00 0.00 38 THR A O 17
ATOM 21576 N N . ILE A 1 39 ? 12.847 -21.068 -18.626 1.00 0.00 39 ILE A N 17
ATOM 21577 C CA . ILE A 1 39 ? 11.616 -20.984 -17.818 1.00 0.00 39 ILE A CA 17
ATOM 21578 C C . ILE A 1 39 ? 10.472 -21.698 -18.552 1.00 0.00 39 ILE A C 17
ATOM 21579 O O . ILE A 1 39 ? 9.776 -22.536 -17.978 1.00 0.00 39 ILE A O 17
ATOM 21595 N N . GLU A 1 40 ? 10.339 -21.398 -19.851 1.00 0.00 40 GLU A N 17
ATOM 21596 C CA . GLU A 1 40 ? 9.231 -21.911 -20.674 1.00 0.00 40 GLU A CA 17
ATOM 21597 C C . GLU A 1 40 ? 9.489 -23.384 -21.062 1.00 0.00 40 GLU A C 17
ATOM 21598 O O . GLU A 1 40 ? 8.549 -24.120 -21.369 1.00 0.00 40 GLU A O 17
ATOM 21610 N N . ASP A 1 41 ? 10.774 -23.786 -21.031 1.00 0.00 41 ASP A N 17
ATOM 21611 C CA . ASP A 1 41 ? 11.200 -25.189 -21.201 1.00 0.00 41 ASP A CA 17
ATOM 21612 C C . ASP A 1 41 ? 10.767 -26.005 -19.979 1.00 0.00 41 ASP A C 17
ATOM 21613 O O . ASP A 1 41 ? 10.253 -27.118 -20.112 1.00 0.00 41 ASP A O 17
ATOM 21622 N N . ALA A 1 42 ? 10.973 -25.402 -18.792 1.00 0.00 42 ALA A N 17
ATOM 21623 C CA . ALA A 1 42 ? 10.560 -25.979 -17.503 1.00 0.00 42 ALA A CA 17
ATOM 21624 C C . ALA A 1 42 ? 9.034 -26.195 -17.462 1.00 0.00 42 ALA A C 17
ATOM 21625 O O . ALA A 1 42 ? 8.563 -27.228 -16.997 1.00 0.00 42 ALA A O 17
ATOM 21632 N N . ILE A 1 43 ? 8.288 -25.213 -17.996 1.00 0.00 43 ILE A N 17
ATOM 21633 C CA . ILE A 1 43 ? 6.810 -25.243 -18.051 1.00 0.00 43 ILE A CA 17
ATOM 21634 C C . ILE A 1 43 ? 6.300 -26.269 -19.100 1.00 0.00 43 ILE A C 17
ATOM 21635 O O . ILE A 1 43 ? 5.316 -26.995 -18.859 1.00 0.00 43 ILE A O 17
ATOM 21651 N N . ALA A 1 44 ? 6.992 -26.332 -20.249 1.00 0.00 44 ALA A N 17
ATOM 21652 C CA . ALA A 1 44 ? 6.633 -27.236 -21.360 1.00 0.00 44 ALA A CA 17
ATOM 21653 C C . ALA A 1 44 ? 6.870 -28.714 -20.982 1.00 0.00 44 ALA A C 17
ATOM 21654 O O . ALA A 1 44 ? 6.139 -29.598 -21.436 1.00 0.00 44 ALA A O 17
ATOM 21661 N N . ARG A 1 45 ? 7.890 -28.979 -20.141 1.00 0.00 45 ARG A N 17
ATOM 21662 C CA . ARG A 1 45 ? 8.174 -30.342 -19.649 1.00 0.00 45 ARG A CA 17
ATOM 21663 C C . ARG A 1 45 ? 7.394 -30.637 -18.351 1.00 0.00 45 ARG A C 17
ATOM 21664 O O . ARG A 1 45 ? 7.248 -31.807 -17.978 1.00 0.00 45 ARG A O 17
ATOM 21685 N N . ALA A 1 46 ? 6.919 -29.571 -17.660 1.00 0.00 46 ALA A N 17
ATOM 21686 C CA . ALA A 1 46 ? 6.201 -29.708 -16.373 1.00 0.00 46 ALA A CA 17
ATOM 21687 C C . ALA A 1 46 ? 4.868 -30.439 -16.564 1.00 0.00 46 ALA A C 17
ATOM 21688 O O . ALA A 1 46 ? 4.607 -31.454 -15.905 1.00 0.00 46 ALA A O 17
ATOM 21695 N N . ARG A 1 47 ? 4.043 -29.935 -17.498 1.00 0.00 47 ARG A N 17
ATOM 21696 C CA . ARG A 1 47 ? 2.714 -30.512 -17.774 1.00 0.00 47 ARG A CA 17
ATOM 21697 C C . ARG A 1 47 ? 2.320 -30.373 -19.257 1.00 0.00 47 ARG A C 17
ATOM 21698 O O . ARG A 1 47 ? 1.202 -30.746 -19.635 1.00 0.00 47 ARG A O 17
ATOM 21719 N N . GLY A 1 48 ? 3.258 -29.880 -20.093 1.00 0.00 48 GLY A N 17
ATOM 21720 C CA . GLY A 1 48 ? 2.997 -29.663 -21.523 1.00 0.00 48 GLY A CA 17
ATOM 21721 C C . GLY A 1 48 ? 1.989 -28.555 -21.773 1.00 0.00 48 GLY A C 17
ATOM 21722 O O . GLY A 1 48 ? 0.927 -28.788 -22.354 1.00 0.00 48 GLY A O 17
ATOM 21726 N N . GLU A 1 49 ? 2.324 -27.344 -21.310 1.00 0.00 49 GLU A N 17
ATOM 21727 C CA . GLU A 1 49 ? 1.410 -26.190 -21.336 1.00 0.00 49 GLU A CA 17
ATOM 21728 C C . GLU A 1 49 ? 1.470 -25.454 -22.686 1.00 0.00 49 GLU A C 17
ATOM 21729 O O . GLU A 1 49 ? 0.435 -25.258 -23.335 1.00 0.00 49 GLU A O 17
ATOM 21741 N N . ILE A 1 50 ? 2.686 -25.026 -23.089 1.00 0.00 50 ILE A N 17
ATOM 21742 C CA . ILE A 1 50 ? 2.885 -24.295 -24.353 1.00 0.00 50 ILE A CA 17
ATOM 21743 C C . ILE A 1 50 ? 2.601 -25.209 -25.577 1.00 0.00 50 ILE A C 17
ATOM 21744 O O . ILE A 1 50 ? 3.072 -26.355 -25.616 1.00 0.00 50 ILE A O 17
ATOM 21760 N N . PRO A 1 51 ? 1.806 -24.706 -26.583 1.00 0.00 51 PRO A N 17
ATOM 21761 C CA . PRO A 1 51 ? 1.584 -25.395 -27.892 1.00 0.00 51 PRO A CA 17
ATOM 21762 C C . PRO A 1 51 ? 2.880 -25.537 -28.735 1.00 0.00 51 PRO A C 17
ATOM 21763 O O . PRO A 1 51 ? 3.993 -25.281 -28.260 1.00 0.00 51 PRO A O 17
ATOM 21774 N N . ARG A 1 52 ? 2.720 -25.919 -30.017 1.00 0.00 52 ARG A N 17
ATOM 21775 C CA . ARG A 1 52 ? 3.840 -26.025 -30.981 1.00 0.00 52 ARG A CA 17
ATOM 21776 C C . ARG A 1 52 ? 4.115 -24.653 -31.648 1.00 0.00 52 ARG A C 17
ATOM 21777 O O . ARG A 1 52 ? 4.396 -24.581 -32.853 1.00 0.00 52 ARG A O 17
ATOM 21798 N N . GLY A 1 53 ? 4.068 -23.572 -30.836 1.00 0.00 53 GLY A N 17
ATOM 21799 C CA . GLY A 1 53 ? 4.224 -22.197 -31.332 1.00 0.00 53 GLY A CA 17
ATOM 21800 C C . GLY A 1 53 ? 3.136 -21.792 -32.328 1.00 0.00 53 GLY A C 17
ATOM 21801 O O . GLY A 1 53 ? 3.364 -20.970 -33.222 1.00 0.00 53 GLY A O 17
ATOM 21805 N N . GLU A 1 54 ? 1.952 -22.385 -32.154 1.00 0.00 54 GLU A N 17
ATOM 21806 C CA . GLU A 1 54 ? 0.810 -22.232 -33.069 1.00 0.00 54 GLU A CA 17
ATOM 21807 C C . GLU A 1 54 ? -0.502 -22.455 -32.286 1.00 0.00 54 GLU A C 17
ATOM 21808 O O . GLU A 1 54 ? -0.531 -22.365 -31.056 1.00 0.00 54 GLU A O 17
ATOM 21820 N N . SER A 1 55 ? -1.586 -22.714 -33.029 1.00 0.00 55 SER A N 17
ATOM 21821 C CA . SER A 1 55 ? -2.889 -23.125 -32.496 1.00 0.00 55 SER A CA 17
ATOM 21822 C C . SER A 1 55 ? -2.822 -24.504 -31.794 1.00 0.00 55 SER A C 17
ATOM 21823 O O . SER A 1 55 ? -1.919 -25.299 -32.050 1.00 0.00 55 SER A O 17
ATOM 21831 N N . LEU A 1 56 ? -3.800 -24.771 -30.915 1.00 0.00 56 LEU A N 17
ATOM 21832 C CA . LEU A 1 56 ? -3.925 -26.058 -30.182 1.00 0.00 56 LEU A CA 17
ATOM 21833 C C . LEU A 1 56 ? -5.210 -26.799 -30.617 1.00 0.00 56 LEU A C 17
ATOM 21834 O O . LEU A 1 56 ? -5.978 -26.274 -31.432 1.00 0.00 56 LEU A O 17
ATOM 21850 N N . ASP A 1 57 ? -5.455 -28.003 -30.051 1.00 0.00 57 ASP A N 17
ATOM 21851 C CA . ASP A 1 57 ? -6.623 -28.855 -30.422 1.00 0.00 57 ASP A CA 17
ATOM 21852 C C . ASP A 1 57 ? -7.651 -28.976 -29.272 1.00 0.00 57 ASP A C 17
ATOM 21853 O O . ASP A 1 57 ? -8.730 -29.549 -29.454 1.00 0.00 57 ASP A O 17
ATOM 21862 N N . GLU A 1 58 ? -7.339 -28.363 -28.120 1.00 0.00 58 GLU A N 17
ATOM 21863 C CA . GLU A 1 58 ? -8.157 -28.442 -26.886 1.00 0.00 58 GLU A CA 17
ATOM 21864 C C . GLU A 1 58 ? -8.266 -27.051 -26.236 1.00 0.00 58 GLU A C 17
ATOM 21865 O O . GLU A 1 58 ? -7.267 -26.491 -25.789 1.00 0.00 58 GLU A O 17
ATOM 21877 N N . CYS A 1 59 ? -9.492 -26.513 -26.239 1.00 0.00 59 CYS A N 17
ATOM 21878 C CA . CYS A 1 59 ? -9.868 -25.229 -25.601 1.00 0.00 59 CYS A CA 17
ATOM 21879 C C . CYS A 1 59 ? -9.347 -25.107 -24.155 1.00 0.00 59 CYS A C 17
ATOM 21880 O O . CYS A 1 59 ? -9.629 -25.968 -23.339 1.00 0.00 59 CYS A O 17
ATOM 21887 N N . GLU A 1 60 ? -8.616 -24.019 -23.833 1.00 0.00 60 GLU A N 17
ATOM 21888 C CA . GLU A 1 60 ? -8.056 -23.812 -22.474 1.00 0.00 60 GLU A CA 17
ATOM 21889 C C . GLU A 1 60 ? -9.165 -23.536 -21.426 1.00 0.00 60 GLU A C 17
ATOM 21890 O O . GLU A 1 60 ? -8.921 -23.600 -20.220 1.00 0.00 60 GLU A O 17
ATOM 21902 N N . GLU A 1 61 ? -10.380 -23.225 -21.912 1.00 0.00 61 GLU A N 17
ATOM 21903 C CA . GLU A 1 61 ? -11.533 -22.877 -21.071 1.00 0.00 61 GLU A CA 17
ATOM 21904 C C . GLU A 1 61 ? -12.232 -24.146 -20.595 1.00 0.00 61 GLU A C 17
ATOM 21905 O O . GLU A 1 61 ? -12.291 -24.436 -19.405 1.00 0.00 61 GLU A O 17
ATOM 21917 N N . CYS A 1 62 ? -12.745 -24.917 -21.571 1.00 0.00 62 CYS A N 17
ATOM 21918 C CA . CYS A 1 62 ? -13.646 -26.044 -21.293 1.00 0.00 62 CYS A CA 17
ATOM 21919 C C . CYS A 1 62 ? -13.162 -27.350 -21.963 1.00 0.00 62 CYS A C 17
ATOM 21920 O O . CYS A 1 62 ? -13.923 -28.312 -22.070 1.00 0.00 62 CYS A O 17
ATOM 21927 N N . GLY A 1 63 ? -11.866 -27.380 -22.381 1.00 0.00 63 GLY A N 17
ATOM 21928 C CA . GLY A 1 63 ? -11.225 -28.566 -23.011 1.00 0.00 63 GLY A CA 17
ATOM 21929 C C . GLY A 1 63 ? -11.888 -29.061 -24.301 1.00 0.00 63 GLY A C 17
ATOM 21930 O O . GLY A 1 63 ? -11.562 -30.142 -24.791 1.00 0.00 63 GLY A O 17
ATOM 21934 N N . ALA A 1 64 ? -12.784 -28.236 -24.861 1.00 0.00 64 ALA A N 17
ATOM 21935 C CA . ALA A 1 64 ? -13.633 -28.597 -26.014 1.00 0.00 64 ALA A CA 17
ATOM 21936 C C . ALA A 1 64 ? -12.807 -28.704 -27.318 1.00 0.00 64 ALA A C 17
ATOM 21937 O O . ALA A 1 64 ? -11.830 -27.956 -27.479 1.00 0.00 64 ALA A O 17
ATOM 21944 N N . PRO A 1 65 ? -13.202 -29.619 -28.280 1.00 0.00 65 PRO A N 17
ATOM 21945 C CA . PRO A 1 65 ? -12.445 -29.852 -29.529 1.00 0.00 65 PRO A CA 17
ATOM 21946 C C . PRO A 1 65 ? -12.382 -28.588 -30.409 1.00 0.00 65 PRO A C 17
ATOM 21947 O O . PRO A 1 65 ? -13.408 -28.124 -30.927 1.00 0.00 65 PRO A O 17
ATOM 21958 N N . ILE A 1 66 ? -11.177 -28.012 -30.502 1.00 0.00 66 ILE A N 17
ATOM 21959 C CA . ILE A 1 66 ? -10.883 -26.858 -31.360 1.00 0.00 66 ILE A CA 17
ATOM 21960 C C . ILE A 1 66 ? -11.052 -27.255 -32.844 1.00 0.00 66 ILE A C 17
ATOM 21961 O O . ILE A 1 66 ? -10.405 -28.214 -33.287 1.00 0.00 66 ILE A O 17
ATOM 21977 N N . PRO A 1 67 ? -11.940 -26.561 -33.627 1.00 0.00 67 PRO A N 17
ATOM 21978 C CA . PRO A 1 67 ? -12.073 -26.817 -35.069 1.00 0.00 67 PRO A CA 17
ATOM 21979 C C . PRO A 1 67 ? -10.897 -26.183 -35.842 1.00 0.00 67 PRO A C 17
ATOM 21980 O O . PRO A 1 67 ? -10.388 -25.110 -35.463 1.00 0.00 67 PRO A O 17
ATOM 21991 N N . GLN A 1 68 ? -10.481 -26.857 -36.921 1.00 0.00 68 GLN A N 17
ATOM 21992 C CA . GLN A 1 68 ? -9.364 -26.415 -37.771 1.00 0.00 68 GLN A CA 17
ATOM 21993 C C . GLN A 1 68 ? -9.696 -25.090 -38.499 1.00 0.00 68 GLN A C 17
ATOM 21994 O O . GLN A 1 68 ? -8.793 -24.392 -38.960 1.00 0.00 68 GLN A O 17
ATOM 22008 N N . ALA A 1 69 ? -11.007 -24.762 -38.565 1.00 0.00 69 ALA A N 17
ATOM 22009 C CA . ALA A 1 69 ? -11.506 -23.467 -39.069 1.00 0.00 69 ALA A CA 17
ATOM 22010 C C . ALA A 1 69 ? -10.947 -22.307 -38.221 1.00 0.00 69 ALA A C 17
ATOM 22011 O O . ALA A 1 69 ? -10.504 -21.290 -38.756 1.00 0.00 69 ALA A O 17
ATOM 22018 N N . ARG A 1 70 ? -10.965 -22.492 -36.885 1.00 0.00 70 ARG A N 17
ATOM 22019 C CA . ARG A 1 70 ? -10.436 -21.507 -35.916 1.00 0.00 70 ARG A CA 17
ATOM 22020 C C . ARG A 1 70 ? -8.900 -21.451 -35.962 1.00 0.00 70 ARG A C 17
ATOM 22021 O O . ARG A 1 70 ? -8.314 -20.408 -35.694 1.00 0.00 70 ARG A O 17
ATOM 22042 N N . ARG A 1 71 ? -8.270 -22.596 -36.275 1.00 0.00 71 ARG A N 17
ATOM 22043 C CA . ARG A 1 71 ? -6.796 -22.733 -36.290 1.00 0.00 71 ARG A CA 17
ATOM 22044 C C . ARG A 1 71 ? -6.157 -22.012 -37.493 1.00 0.00 71 ARG A C 17
ATOM 22045 O O . ARG A 1 71 ? -5.065 -21.435 -37.372 1.00 0.00 71 ARG A O 17
ATOM 22066 N N . GLU A 1 72 ? -6.841 -22.058 -38.648 1.00 0.00 72 GLU A N 17
ATOM 22067 C CA . GLU A 1 72 ? -6.358 -21.404 -39.888 1.00 0.00 72 GLU A CA 17
ATOM 22068 C C . GLU A 1 72 ? -6.722 -19.912 -39.877 1.00 0.00 72 GLU A C 17
ATOM 22069 O O . GLU A 1 72 ? -5.966 -19.074 -40.392 1.00 0.00 72 GLU A O 17
ATOM 22081 N N . ALA A 1 73 ? -7.893 -19.592 -39.293 1.00 0.00 73 ALA A N 17
ATOM 22082 C CA . ALA A 1 73 ? -8.345 -18.202 -39.115 1.00 0.00 73 ALA A CA 17
ATOM 22083 C C . ALA A 1 73 ? -7.426 -17.464 -38.124 1.00 0.00 73 ALA A C 17
ATOM 22084 O O . ALA A 1 73 ? -6.999 -16.334 -38.375 1.00 0.00 73 ALA A O 17
ATOM 22091 N N . ILE A 1 74 ? -7.113 -18.141 -37.003 1.00 0.00 74 ILE A N 17
ATOM 22092 C CA . ILE A 1 74 ? -6.301 -17.581 -35.904 1.00 0.00 74 ILE A CA 17
ATOM 22093 C C . ILE A 1 74 ? -5.048 -18.462 -35.693 1.00 0.00 74 ILE A C 17
ATOM 22094 O O . ILE A 1 74 ? -5.150 -19.531 -35.061 1.00 0.00 74 ILE A O 17
ATOM 22110 N N . PRO A 1 75 ? -3.860 -18.061 -36.247 1.00 0.00 75 PRO A N 17
ATOM 22111 C CA . PRO A 1 75 ? -2.579 -18.745 -35.964 1.00 0.00 75 PRO A CA 17
ATOM 22112 C C . PRO A 1 75 ? -2.162 -18.546 -34.481 1.00 0.00 75 PRO A C 17
ATOM 22113 O O . PRO A 1 75 ? -1.440 -17.600 -34.133 1.00 0.00 75 PRO A O 17
ATOM 22124 N N . GLY A 1 76 ? -2.698 -19.422 -33.616 1.00 0.00 76 GLY A N 17
ATOM 22125 C CA . GLY A 1 76 ? -2.466 -19.364 -32.168 1.00 0.00 76 GLY A CA 17
ATOM 22126 C C . GLY A 1 76 ? -3.767 -19.309 -31.368 1.00 0.00 76 GLY A C 17
ATOM 22127 O O . GLY A 1 76 ? -3.815 -18.672 -30.305 1.00 0.00 76 GLY A O 17
ATOM 22131 N N . VAL A 1 77 ? -4.825 -19.984 -31.871 1.00 0.00 77 VAL A N 17
ATOM 22132 C CA . VAL A 1 77 ? -6.125 -20.048 -31.176 1.00 0.00 77 VAL A CA 17
ATOM 22133 C C . VAL A 1 77 ? -6.026 -20.979 -29.952 1.00 0.00 77 VAL A C 17
ATOM 22134 O O . VAL A 1 77 ? -5.352 -22.014 -29.994 1.00 0.00 77 VAL A O 17
ATOM 22147 N N . ARG A 1 78 ? -6.683 -20.563 -28.860 1.00 0.00 78 ARG A N 17
ATOM 22148 C CA . ARG A 1 78 ? -6.707 -21.287 -27.574 1.00 0.00 78 ARG A CA 17
ATOM 22149 C C . ARG A 1 78 ? -8.147 -21.409 -27.034 1.00 0.00 78 ARG A C 17
ATOM 22150 O O . ARG A 1 78 ? -8.375 -21.934 -25.944 1.00 0.00 78 ARG A O 17
ATOM 22171 N N . LEU A 1 79 ? -9.119 -20.968 -27.845 1.00 0.00 79 LEU A N 17
ATOM 22172 C CA . LEU A 1 79 ? -10.546 -20.911 -27.463 1.00 0.00 79 LEU A CA 17
ATOM 22173 C C . LEU A 1 79 ? -11.397 -21.644 -28.513 1.00 0.00 79 LEU A C 17
ATOM 22174 O O . LEU A 1 79 ? -11.256 -21.379 -29.715 1.00 0.00 79 LEU A O 17
ATOM 22190 N N . CYS A 1 80 ? -12.261 -22.584 -28.057 1.00 0.00 80 CYS A N 17
ATOM 22191 C CA . CYS A 1 80 ? -13.228 -23.285 -28.945 1.00 0.00 80 CYS A CA 17
ATOM 22192 C C . CYS A 1 80 ? -14.230 -22.268 -29.456 1.00 0.00 80 CYS A C 17
ATOM 22193 O O . CYS A 1 80 ? -14.433 -21.267 -28.782 1.00 0.00 80 CYS A O 17
ATOM 22200 N N . ILE A 1 81 ? -14.890 -22.552 -30.594 1.00 0.00 81 ILE A N 17
ATOM 22201 C CA . ILE A 1 81 ? -15.715 -21.568 -31.344 1.00 0.00 81 ILE A CA 17
ATOM 22202 C C . ILE A 1 81 ? -16.750 -20.833 -30.440 1.00 0.00 81 ILE A C 17
ATOM 22203 O O . ILE A 1 81 ? -17.072 -19.666 -30.672 1.00 0.00 81 ILE A O 17
ATOM 22219 N N . HIS A 1 82 ? -17.174 -21.510 -29.360 1.00 0.00 82 HIS A N 17
ATOM 22220 C CA . HIS A 1 82 ? -18.141 -20.980 -28.379 1.00 0.00 82 HIS A CA 17
ATOM 22221 C C . HIS A 1 82 ? -17.465 -19.953 -27.451 1.00 0.00 82 HIS A C 17
ATOM 22222 O O . HIS A 1 82 ? -17.930 -18.815 -27.338 1.00 0.00 82 HIS A O 17
ATOM 22237 N N . CYS A 1 83 ? -16.334 -20.344 -26.829 1.00 0.00 83 CYS A N 17
ATOM 22238 C CA . CYS A 1 83 ? -15.553 -19.438 -25.964 1.00 0.00 83 CYS A CA 17
ATOM 22239 C C . CYS A 1 83 ? -14.822 -18.373 -26.807 1.00 0.00 83 CYS A C 17
ATOM 22240 O O . CYS A 1 83 ? -14.380 -17.376 -26.266 1.00 0.00 83 CYS A O 17
ATOM 22247 N N . GLN A 1 84 ? -14.670 -18.604 -28.128 1.00 0.00 84 GLN A N 17
ATOM 22248 C CA . GLN A 1 84 ? -13.911 -17.699 -29.005 1.00 0.00 84 GLN A CA 17
ATOM 22249 C C . GLN A 1 84 ? -14.790 -16.518 -29.450 1.00 0.00 84 GLN A C 17
ATOM 22250 O O . GLN A 1 84 ? -14.369 -15.379 -29.328 1.00 0.00 84 GLN A O 17
ATOM 22264 N N . GLN A 1 85 ? -16.003 -16.819 -29.957 1.00 0.00 85 GLN A N 17
ATOM 22265 C CA . GLN A 1 85 ? -16.902 -15.816 -30.590 1.00 0.00 85 GLN A CA 17
ATOM 22266 C C . GLN A 1 85 ? -17.207 -14.616 -29.654 1.00 0.00 85 GLN A C 17
ATOM 22267 O O . GLN A 1 85 ? -17.289 -13.466 -30.110 1.00 0.00 85 GLN A O 17
ATOM 22281 N N . GLU A 1 86 ? -17.342 -14.912 -28.347 1.00 0.00 86 GLU A N 17
ATOM 22282 C CA . GLU A 1 86 ? -17.574 -13.901 -27.293 1.00 0.00 86 GLU A CA 17
ATOM 22283 C C . GLU A 1 86 ? -16.312 -13.031 -27.074 1.00 0.00 86 GLU A C 17
ATOM 22284 O O . GLU A 1 86 ? -16.410 -11.807 -26.947 1.00 0.00 86 GLU A O 17
ATOM 22296 N N . LYS A 1 87 ? -15.122 -13.685 -27.081 1.00 0.00 87 LYS A N 17
ATOM 22297 C CA . LYS A 1 87 ? -13.823 -13.017 -26.857 1.00 0.00 87 LYS A CA 17
ATOM 22298 C C . LYS A 1 87 ? -13.370 -12.246 -28.109 1.00 0.00 87 LYS A C 17
ATOM 22299 O O . LYS A 1 87 ? -12.569 -11.320 -28.013 1.00 0.00 87 LYS A O 17
ATOM 22318 N N . ASP A 1 88 ? -13.874 -12.660 -29.281 1.00 0.00 88 ASP A N 17
ATOM 22319 C CA . ASP A 1 88 ? -13.573 -12.030 -30.582 1.00 0.00 88 ASP A CA 17
ATOM 22320 C C . ASP A 1 88 ? -14.097 -10.584 -30.612 1.00 0.00 88 ASP A C 17
ATOM 22321 O O . ASP A 1 88 ? -13.471 -9.695 -31.199 1.00 0.00 88 ASP A O 17
ATOM 22330 N N . LEU A 1 89 ? -15.237 -10.378 -29.929 1.00 0.00 89 LEU A N 17
ATOM 22331 C CA . LEU A 1 89 ? -15.867 -9.052 -29.758 1.00 0.00 89 LEU A CA 17
ATOM 22332 C C . LEU A 1 89 ? -14.993 -8.158 -28.852 1.00 0.00 89 LEU A C 17
ATOM 22333 O O . LEU A 1 89 ? -15.014 -6.931 -28.956 1.00 0.00 89 LEU A O 17
ATOM 22349 N N . GLN A 1 90 ? -14.242 -8.819 -27.952 1.00 0.00 90 GLN A N 17
ATOM 22350 C CA . GLN A 1 90 ? -13.423 -8.167 -26.914 1.00 0.00 90 GLN A CA 17
ATOM 22351 C C . GLN A 1 90 ? -11.989 -7.927 -27.412 1.00 0.00 90 GLN A C 17
ATOM 22352 O O . GLN A 1 90 ? -11.245 -7.146 -26.810 1.00 0.00 90 GLN A O 17
ATOM 22366 N N . LYS A 1 91 ? -11.590 -8.636 -28.494 1.00 0.00 91 LYS A N 17
ATOM 22367 C CA . LYS A 1 91 ? -10.286 -8.426 -29.146 1.00 0.00 91 LYS A CA 17
ATOM 22368 C C . LYS A 1 91 ? -10.324 -7.094 -29.922 1.00 0.00 91 LYS A C 17
ATOM 22369 O O . LYS A 1 91 ? -11.167 -6.931 -30.807 1.00 0.00 91 LYS A O 17
ATOM 22388 N N . PRO A 1 92 ? -9.407 -6.125 -29.606 1.00 0.00 92 PRO A N 17
ATOM 22389 C CA . PRO A 1 92 ? -9.417 -4.772 -30.213 1.00 0.00 92 PRO A CA 17
ATOM 22390 C C . PRO A 1 92 ? -8.788 -4.730 -31.625 1.00 0.00 92 PRO A C 17
ATOM 22391 O O . PRO A 1 92 ? -8.617 -3.645 -32.184 1.00 0.00 92 PRO A O 17
ATOM 22402 N N . ALA A 1 93 ? -8.401 -5.922 -32.148 1.00 0.00 93 ALA A N 17
ATOM 22403 C CA . ALA A 1 93 ? -7.851 -6.140 -33.516 1.00 0.00 93 ALA A CA 17
ATOM 22404 C C . ALA A 1 93 ? -6.385 -5.694 -33.675 1.00 0.00 93 ALA A C 17
ATOM 22405 O O . ALA A 1 93 ? -5.653 -6.258 -34.495 1.00 0.00 93 ALA A O 17
ATOM 22412 N N . TYR A 1 94 ? -5.950 -4.693 -32.893 1.00 0.00 94 TYR A N 17
ATOM 22413 C CA . TYR A 1 94 ? -4.585 -4.159 -32.968 1.00 0.00 94 TYR A CA 17
ATOM 22414 C C . TYR A 1 94 ? -3.705 -4.818 -31.894 1.00 0.00 94 TYR A C 17
ATOM 22415 O O . TYR A 1 94 ? -4.207 -5.272 -30.850 1.00 0.00 94 TYR A O 17
ATOM 22433 N N . THR A 1 95 ? -2.394 -4.879 -32.159 1.00 0.00 95 THR A N 17
ATOM 22434 C CA . THR A 1 95 ? -1.388 -5.336 -31.192 1.00 0.00 95 THR A CA 17
ATOM 22435 C C . THR A 1 95 ? -0.515 -4.141 -30.764 1.00 0.00 95 THR A C 17
ATOM 22436 O O . THR A 1 95 ? 0.344 -3.684 -31.525 1.00 0.00 95 THR A O 17
ATOM 22447 N N . GLY A 1 96 ? -0.751 -3.634 -29.534 1.00 0.00 96 GLY A N 17
ATOM 22448 C CA . GLY A 1 96 ? 0.057 -2.551 -28.955 1.00 0.00 96 GLY A CA 17
ATOM 22449 C C . GLY A 1 96 ? 1.284 -3.071 -28.203 1.00 0.00 96 GLY A C 17
ATOM 22450 O O . GLY A 1 96 ? 1.783 -2.415 -27.291 1.00 0.00 96 GLY A O 17
ATOM 22454 N N . TYR A 1 97 ? 1.760 -4.263 -28.608 1.00 0.00 97 TYR A N 17
ATOM 22455 C CA . TYR A 1 97 ? 2.908 -4.961 -28.007 1.00 0.00 97 TYR A CA 17
ATOM 22456 C C . TYR A 1 97 ? 3.651 -5.728 -29.113 1.00 0.00 97 TYR A C 17
ATOM 22457 O O . TYR A 1 97 ? 3.015 -6.277 -30.025 1.00 0.00 97 TYR A O 17
ATOM 22475 N N . ASN A 1 98 ? 4.984 -5.761 -29.020 1.00 0.00 98 ASN A N 17
ATOM 22476 C CA . ASN A 1 98 ? 5.856 -6.364 -30.035 1.00 0.00 98 ASN A CA 17
ATOM 22477 C C . ASN A 1 98 ? 5.798 -7.901 -29.964 1.00 0.00 98 ASN A C 17
ATOM 22478 O O . ASN A 1 98 ? 6.150 -8.496 -28.938 1.00 0.00 98 ASN A O 17
ATOM 22489 N N . ARG A 1 99 ? 5.323 -8.525 -31.054 1.00 0.00 99 ARG A N 17
ATOM 22490 C CA . ARG A 1 99 ? 5.316 -9.986 -31.223 1.00 0.00 99 ARG A CA 17
ATOM 22491 C C . ARG A 1 99 ? 6.415 -10.406 -32.211 1.00 0.00 99 ARG A C 17
ATOM 22492 O O . ARG A 1 99 ? 6.588 -9.790 -33.273 1.00 0.00 99 ARG A O 17
ATOM 22513 N N . ARG A 1 100 ? 7.149 -11.457 -31.835 1.00 0.00 100 ARG A N 17
ATOM 22514 C CA . ARG A 1 100 ? 8.230 -12.032 -32.649 1.00 0.00 100 ARG A CA 17
ATOM 22515 C C . ARG A 1 100 ? 7.643 -12.972 -33.720 1.00 0.00 100 ARG A C 17
ATOM 22516 O O . ARG A 1 100 ? 6.535 -13.506 -33.550 1.00 0.00 100 ARG A O 17
ATOM 22537 N N . GLY A 1 101 ? 8.386 -13.166 -34.817 1.00 0.00 101 GLY A N 17
ATOM 22538 C CA . GLY A 1 101 ? 7.948 -14.033 -35.913 1.00 0.00 101 GLY A CA 17
ATOM 22539 C C . GLY A 1 101 ? 8.206 -13.405 -37.273 1.00 0.00 101 GLY A C 17
ATOM 22540 O O . GLY A 1 101 ? 8.326 -12.178 -37.385 1.00 0.00 101 GLY A O 17
ATOM 22544 N N . SER A 1 102 ? 8.281 -14.256 -38.303 1.00 0.00 102 SER A N 17
ATOM 22545 C CA . SER A 1 102 ? 8.517 -13.848 -39.692 1.00 0.00 102 SER A CA 17
ATOM 22546 C C . SER A 1 102 ? 7.163 -13.688 -40.418 1.00 0.00 102 SER A C 17
ATOM 22547 O O . SER A 1 102 ? 6.282 -14.551 -40.292 1.00 0.00 102 SER A O 17
ATOM 22555 N N . LYS A 1 103 ? 7.018 -12.582 -41.173 1.00 0.00 103 LYS A N 17
ATOM 22556 C CA . LYS A 1 103 ? 5.747 -12.207 -41.829 1.00 0.00 103 LYS A CA 17
ATOM 22557 C C . LYS A 1 103 ? 5.995 -11.139 -42.919 1.00 0.00 103 LYS A C 17
ATOM 22558 O O . LYS A 1 103 ? 7.127 -10.681 -43.107 1.00 0.00 103 LYS A O 17
ATOM 22577 N N . ASP A 1 104 ? 4.925 -10.768 -43.643 1.00 0.00 104 ASP A N 17
ATOM 22578 C CA . ASP A 1 104 ? 4.961 -9.704 -44.680 1.00 0.00 104 ASP A CA 17
ATOM 22579 C C . ASP A 1 104 ? 4.727 -8.322 -44.028 1.00 0.00 104 ASP A C 17
ATOM 22580 O O . ASP A 1 104 ? 4.174 -8.242 -42.923 1.00 0.00 104 ASP A O 17
ATOM 22589 N N . SER A 1 105 ? 5.141 -7.240 -44.723 1.00 0.00 105 SER A N 17
ATOM 22590 C CA . SER A 1 105 ? 5.006 -5.859 -44.222 1.00 0.00 105 SER A CA 17
ATOM 22591 C C . SER A 1 105 ? 5.035 -4.838 -45.397 1.00 0.00 105 SER A C 17
ATOM 22592 O O . SER A 1 105 ? 5.244 -3.638 -45.177 1.00 0.00 105 SER A O 17
ATOM 22600 N N . GLN A 1 106 ? 4.796 -5.315 -46.645 1.00 0.00 106 GLN A N 17
ATOM 22601 C CA . GLN A 1 106 ? 4.867 -4.471 -47.869 1.00 0.00 106 GLN A CA 17
ATOM 22602 C C . GLN A 1 106 ? 3.507 -4.442 -48.602 1.00 0.00 106 GLN A C 17
ATOM 22603 O O . GLN A 1 106 ? 2.626 -5.268 -48.336 1.00 0.00 106 GLN A O 17
ATOM 22617 N N . LEU A 1 107 ? 3.373 -3.505 -49.571 1.00 0.00 107 LEU A N 17
ATOM 22618 C CA . LEU A 1 107 ? 2.128 -3.308 -50.356 1.00 0.00 107 LEU A CA 17
ATOM 22619 C C . LEU A 1 107 ? 2.197 -4.058 -51.714 1.00 0.00 107 LEU A C 17
ATOM 22620 O O . LEU A 1 107 ? 1.918 -3.492 -52.786 1.00 0.00 107 LEU A O 17
ATOM 22636 N N . ARG A 1 108 ? 2.567 -5.360 -51.644 1.00 0.00 108 ARG A N 17
ATOM 22637 C CA . ARG A 1 108 ? 2.640 -6.261 -52.835 1.00 0.00 108 ARG A CA 17
ATOM 22638 C C . ARG A 1 108 ? 1.283 -6.320 -53.596 1.00 0.00 108 ARG A C 17
ATOM 22639 O O . ARG A 1 108 ? 0.281 -6.749 -52.999 1.00 0.00 108 ARG A O 17
ATOM 22662 N N . MET A 1 21 ? -9.134 -4.560 -20.659 1.00 0.00 21 MET A N 18
ATOM 22663 C CA . MET A 1 21 ? -8.969 -6.018 -20.854 1.00 0.00 21 MET A CA 18
ATOM 22664 C C . MET A 1 21 ? -8.823 -6.712 -19.489 1.00 0.00 21 MET A C 18
ATOM 22665 O O . MET A 1 21 ? -9.739 -7.420 -19.050 1.00 0.00 21 MET A O 18
ATOM 22679 N N . ALA A 1 22 ? -7.677 -6.471 -18.812 1.00 0.00 22 ALA A N 18
ATOM 22680 C CA . ALA A 1 22 ? -7.382 -7.061 -17.496 1.00 0.00 22 ALA A CA 18
ATOM 22681 C C . ALA A 1 22 ? -6.201 -6.327 -16.828 1.00 0.00 22 ALA A C 18
ATOM 22682 O O . ALA A 1 22 ? -5.043 -6.558 -17.193 1.00 0.00 22 ALA A O 18
ATOM 22689 N N . SER A 1 23 ? -6.515 -5.441 -15.874 1.00 0.00 23 SER A N 18
ATOM 22690 C CA . SER A 1 23 ? -5.527 -4.731 -15.038 1.00 0.00 23 SER A CA 18
ATOM 22691 C C . SER A 1 23 ? -6.166 -4.435 -13.676 1.00 0.00 23 SER A C 18
ATOM 22692 O O . SER A 1 23 ? -7.327 -4.019 -13.613 1.00 0.00 23 SER A O 18
ATOM 22700 N N . GLY A 1 24 ? -5.401 -4.661 -12.593 1.00 0.00 24 GLY A N 18
ATOM 22701 C CA . GLY A 1 24 ? -5.927 -4.587 -11.226 1.00 0.00 24 GLY A CA 18
ATOM 22702 C C . GLY A 1 24 ? -6.757 -5.813 -10.847 1.00 0.00 24 GLY A C 18
ATOM 22703 O O . GLY A 1 24 ? -7.442 -5.809 -9.819 1.00 0.00 24 GLY A O 18
ATOM 22707 N N . TRP A 1 25 ? -6.680 -6.863 -11.687 1.00 0.00 25 TRP A N 18
ATOM 22708 C CA . TRP A 1 25 ? -7.441 -8.119 -11.512 1.00 0.00 25 TRP A CA 18
ATOM 22709 C C . TRP A 1 25 ? -6.720 -9.046 -10.514 1.00 0.00 25 TRP A C 18
ATOM 22710 O O . TRP A 1 25 ? -7.370 -9.777 -9.753 1.00 0.00 25 TRP A O 18
ATOM 22731 N N . ALA A 1 26 ? -5.372 -8.985 -10.543 1.00 0.00 26 ALA A N 18
ATOM 22732 C CA . ALA A 1 26 ? -4.478 -9.794 -9.703 1.00 0.00 26 ALA A CA 18
ATOM 22733 C C . ALA A 1 26 ? -3.047 -9.264 -9.875 1.00 0.00 26 ALA A C 18
ATOM 22734 O O . ALA A 1 26 ? -2.468 -8.676 -8.951 1.00 0.00 26 ALA A O 18
ATOM 22741 N N . ASN A 1 27 ? -2.503 -9.489 -11.099 1.00 0.00 27 ASN A N 18
ATOM 22742 C CA . ASN A 1 27 ? -1.204 -8.935 -11.569 1.00 0.00 27 ASN A CA 18
ATOM 22743 C C . ASN A 1 27 ? -0.028 -9.302 -10.641 1.00 0.00 27 ASN A C 18
ATOM 22744 O O . ASN A 1 27 ? 0.984 -8.595 -10.587 1.00 0.00 27 ASN A O 18
ATOM 22755 N N . ASP A 1 28 ? -0.163 -10.445 -9.959 1.00 0.00 28 ASP A N 18
ATOM 22756 C CA . ASP A 1 28 ? 0.815 -10.923 -8.960 1.00 0.00 28 ASP A CA 18
ATOM 22757 C C . ASP A 1 28 ? 2.103 -11.406 -9.634 1.00 0.00 28 ASP A C 18
ATOM 22758 O O . ASP A 1 28 ? 2.128 -11.669 -10.845 1.00 0.00 28 ASP A O 18
ATOM 22767 N N . ASP A 1 29 ? 3.170 -11.534 -8.831 1.00 0.00 29 ASP A N 18
ATOM 22768 C CA . ASP A 1 29 ? 4.438 -12.132 -9.282 1.00 0.00 29 ASP A CA 18
ATOM 22769 C C . ASP A 1 29 ? 4.223 -13.628 -9.566 1.00 0.00 29 ASP A C 18
ATOM 22770 O O . ASP A 1 29 ? 4.817 -14.179 -10.490 1.00 0.00 29 ASP A O 18
ATOM 22779 N N . ALA A 1 30 ? 3.309 -14.239 -8.784 1.00 0.00 30 ALA A N 18
ATOM 22780 C CA . ALA A 1 30 ? 2.862 -15.641 -8.958 1.00 0.00 30 ALA A CA 18
ATOM 22781 C C . ALA A 1 30 ? 2.172 -15.890 -10.329 1.00 0.00 30 ALA A C 18
ATOM 22782 O O . ALA A 1 30 ? 2.051 -17.037 -10.770 1.00 0.00 30 ALA A O 18
ATOM 22789 N N . VAL A 1 31 ? 1.768 -14.796 -10.995 1.00 0.00 31 VAL A N 18
ATOM 22790 C CA . VAL A 1 31 ? 1.081 -14.823 -12.308 1.00 0.00 31 VAL A CA 18
ATOM 22791 C C . VAL A 1 31 ? 2.138 -14.671 -13.422 1.00 0.00 31 VAL A C 18
ATOM 22792 O O . VAL A 1 31 ? 2.007 -15.248 -14.506 1.00 0.00 31 VAL A O 18
ATOM 22805 N N . ASN A 1 32 ? 3.209 -13.905 -13.110 1.00 0.00 32 ASN A N 18
ATOM 22806 C CA . ASN A 1 32 ? 4.394 -13.751 -13.988 1.00 0.00 32 ASN A CA 18
ATOM 22807 C C . ASN A 1 32 ? 5.113 -15.102 -14.171 1.00 0.00 32 ASN A C 18
ATOM 22808 O O . ASN A 1 32 ? 5.834 -15.292 -15.141 1.00 0.00 32 ASN A O 18
ATOM 22819 N N . GLU A 1 33 ? 4.910 -16.022 -13.210 1.00 0.00 33 GLU A N 18
ATOM 22820 C CA . GLU A 1 33 ? 5.462 -17.397 -13.262 1.00 0.00 33 GLU A CA 18
ATOM 22821 C C . GLU A 1 33 ? 4.669 -18.261 -14.271 1.00 0.00 33 GLU A C 18
ATOM 22822 O O . GLU A 1 33 ? 5.227 -19.148 -14.929 1.00 0.00 33 GLU A O 18
ATOM 22834 N N . GLN A 1 34 ? 3.351 -17.971 -14.368 1.00 0.00 34 GLN A N 18
ATOM 22835 C CA . GLN A 1 34 ? 2.410 -18.698 -15.254 1.00 0.00 34 GLN A CA 18
ATOM 22836 C C . GLN A 1 34 ? 2.618 -18.290 -16.726 1.00 0.00 34 GLN A C 18
ATOM 22837 O O . GLN A 1 34 ? 2.403 -19.090 -17.642 1.00 0.00 34 GLN A O 18
ATOM 22851 N N . ILE A 1 35 ? 3.019 -17.026 -16.929 1.00 0.00 35 ILE A N 18
ATOM 22852 C CA . ILE A 1 35 ? 3.262 -16.455 -18.268 1.00 0.00 35 ILE A CA 18
ATOM 22853 C C . ILE A 1 35 ? 4.740 -16.662 -18.667 1.00 0.00 35 ILE A C 18
ATOM 22854 O O . ILE A 1 35 ? 5.031 -17.324 -19.669 1.00 0.00 35 ILE A O 18
ATOM 22870 N N . ASN A 1 36 ? 5.642 -16.050 -17.855 1.00 0.00 36 ASN A N 18
ATOM 22871 C CA . ASN A 1 36 ? 7.138 -16.102 -17.964 1.00 0.00 36 ASN A CA 18
ATOM 22872 C C . ASN A 1 36 ? 7.702 -15.796 -19.374 1.00 0.00 36 ASN A C 18
ATOM 22873 O O . ASN A 1 36 ? 8.887 -16.040 -19.622 1.00 0.00 36 ASN A O 18
ATOM 22884 N N . SER A 1 37 ? 6.895 -15.148 -20.242 1.00 0.00 37 SER A N 18
ATOM 22885 C CA . SER A 1 37 ? 7.215 -14.945 -21.681 1.00 0.00 37 SER A CA 18
ATOM 22886 C C . SER A 1 37 ? 8.170 -13.751 -21.939 1.00 0.00 37 SER A C 18
ATOM 22887 O O . SER A 1 37 ? 8.028 -13.028 -22.922 1.00 0.00 37 SER A O 18
ATOM 22895 N N . THR A 1 38 ? 9.141 -13.573 -21.036 1.00 0.00 38 THR A N 18
ATOM 22896 C CA . THR A 1 38 ? 10.260 -12.642 -21.188 1.00 0.00 38 THR A CA 18
ATOM 22897 C C . THR A 1 38 ? 11.489 -13.403 -21.720 1.00 0.00 38 THR A C 18
ATOM 22898 O O . THR A 1 38 ? 12.189 -12.936 -22.631 1.00 0.00 38 THR A O 18
ATOM 22909 N N . ILE A 1 39 ? 11.711 -14.598 -21.127 1.00 0.00 39 ILE A N 18
ATOM 22910 C CA . ILE A 1 39 ? 12.898 -15.438 -21.380 1.00 0.00 39 ILE A CA 18
ATOM 22911 C C . ILE A 1 39 ? 12.905 -15.895 -22.844 1.00 0.00 39 ILE A C 18
ATOM 22912 O O . ILE A 1 39 ? 13.867 -15.677 -23.588 1.00 0.00 39 ILE A O 18
ATOM 22928 N N . GLU A 1 40 ? 11.774 -16.477 -23.243 1.00 0.00 40 GLU A N 18
ATOM 22929 C CA . GLU A 1 40 ? 11.575 -17.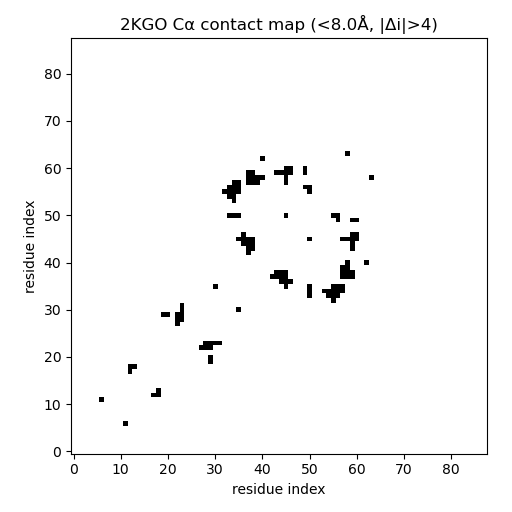044 -24.576 1.00 0.00 40 GLU A CA 18
ATOM 22930 C C . GLU A 1 40 ? 11.333 -15.944 -25.621 1.00 0.00 40 GLU A C 18
ATOM 22931 O O . GLU A 1 40 ? 11.567 -16.176 -26.803 1.00 0.00 40 GLU A O 18
ATOM 22943 N N . ASP A 1 41 ? 10.878 -14.752 -25.170 1.00 0.00 41 ASP A N 18
ATOM 22944 C CA . ASP A 1 41 ? 10.765 -13.546 -26.029 1.00 0.00 41 ASP A CA 18
ATOM 22945 C C . ASP A 1 41 ? 12.162 -13.103 -26.485 1.00 0.00 41 ASP A C 18
ATOM 22946 O O . ASP A 1 41 ? 12.367 -12.800 -27.662 1.00 0.00 41 ASP A O 18
ATOM 22955 N N . ALA A 1 42 ? 13.109 -13.084 -25.530 1.00 0.00 42 ALA A N 18
ATOM 22956 C CA . ALA A 1 42 ? 14.512 -12.692 -25.777 1.00 0.00 42 ALA A CA 18
ATOM 22957 C C . ALA A 1 42 ? 15.188 -13.643 -26.787 1.00 0.00 42 ALA A C 18
ATOM 22958 O O . ALA A 1 42 ? 15.931 -13.205 -27.673 1.00 0.00 42 ALA A O 18
ATOM 22965 N N . ILE A 1 43 ? 14.894 -14.948 -26.658 1.00 0.00 43 ILE A N 18
ATOM 22966 C CA . ILE A 1 43 ? 15.447 -15.994 -27.543 1.00 0.00 43 ILE A CA 18
ATOM 22967 C C . ILE A 1 43 ? 14.726 -15.983 -28.926 1.00 0.00 43 ILE A C 18
ATOM 22968 O O . ILE A 1 43 ? 15.333 -16.289 -29.960 1.00 0.00 43 ILE A O 18
ATOM 22984 N N . ALA A 1 44 ? 13.434 -15.585 -28.931 1.00 0.00 44 ALA A N 18
ATOM 22985 C CA . ALA A 1 44 ? 12.607 -15.514 -30.159 1.00 0.00 44 ALA A CA 18
ATOM 22986 C C . ALA A 1 44 ? 12.991 -14.306 -31.029 1.00 0.00 44 ALA A C 18
ATOM 22987 O O . ALA A 1 44 ? 12.945 -14.380 -32.259 1.00 0.00 44 ALA A O 18
ATOM 22994 N N . ARG A 1 45 ? 13.379 -13.196 -30.384 1.00 0.00 45 ARG A N 18
ATOM 22995 C CA . ARG A 1 45 ? 13.767 -11.959 -31.093 1.00 0.00 45 ARG A CA 18
ATOM 22996 C C . ARG A 1 45 ? 15.238 -12.017 -31.559 1.00 0.00 45 ARG A C 18
ATOM 22997 O O . ARG A 1 45 ? 15.690 -11.135 -32.295 1.00 0.00 45 ARG A O 18
ATOM 23018 N N . ALA A 1 46 ? 15.981 -13.051 -31.116 1.00 0.00 46 ALA A N 18
ATOM 23019 C CA . ALA A 1 46 ? 17.383 -13.266 -31.514 1.00 0.00 46 ALA A CA 18
ATOM 23020 C C . ALA A 1 46 ? 17.485 -14.280 -32.667 1.00 0.00 46 ALA A C 18
ATOM 23021 O O . ALA A 1 46 ? 17.995 -13.953 -33.743 1.00 0.00 46 ALA A O 18
ATOM 23028 N N . ARG A 1 47 ? 16.982 -15.513 -32.433 1.00 0.00 47 ARG A N 18
ATOM 23029 C CA . ARG A 1 47 ? 17.151 -16.657 -33.374 1.00 0.00 47 ARG A CA 18
ATOM 23030 C C . ARG A 1 47 ? 15.805 -17.291 -33.783 1.00 0.00 47 ARG A C 18
ATOM 23031 O O . ARG A 1 47 ? 15.783 -18.205 -34.621 1.00 0.00 47 ARG A O 18
ATOM 23052 N N . GLY A 1 48 ? 14.697 -16.812 -33.188 1.00 0.00 48 GLY A N 18
ATOM 23053 C CA . GLY A 1 48 ? 13.357 -17.341 -33.485 1.00 0.00 48 GLY A CA 18
ATOM 23054 C C . GLY A 1 48 ? 13.148 -18.749 -32.946 1.00 0.00 48 GLY A C 18
ATOM 23055 O O . GLY A 1 48 ? 13.158 -19.722 -33.710 1.00 0.00 48 GLY A O 18
ATOM 23059 N N . GLU A 1 49 ? 13.005 -18.856 -31.614 1.00 0.00 49 GLU A N 18
ATOM 23060 C CA . GLU A 1 49 ? 12.859 -20.140 -30.914 1.00 0.00 49 GLU A CA 18
ATOM 23061 C C . GLU A 1 49 ? 11.379 -20.561 -30.853 1.00 0.00 49 GLU A C 18
ATOM 23062 O O . GLU A 1 49 ? 10.919 -21.346 -31.689 1.00 0.00 49 GLU A O 18
ATOM 23074 N N . ILE A 1 50 ? 10.634 -20.010 -29.871 1.00 0.00 50 ILE A N 18
ATOM 23075 C CA . ILE A 1 50 ? 9.240 -20.378 -29.621 1.00 0.00 50 ILE A CA 18
ATOM 23076 C C . ILE A 1 50 ? 8.312 -19.507 -30.492 1.00 0.00 50 ILE A C 18
ATOM 23077 O O . ILE A 1 50 ? 8.518 -18.289 -30.588 1.00 0.00 50 ILE A O 18
ATOM 23093 N N . PRO A 1 51 ? 7.299 -20.141 -31.168 1.00 0.00 51 PRO A N 18
ATOM 23094 C CA . PRO A 1 51 ? 6.189 -19.425 -31.865 1.00 0.00 51 PRO A CA 18
ATOM 23095 C C . PRO A 1 51 ? 5.379 -18.464 -30.952 1.00 0.00 51 PRO A C 18
ATOM 23096 O O . PRO A 1 51 ? 5.657 -18.308 -29.759 1.00 0.00 51 PRO A O 18
ATOM 23107 N N . ARG A 1 52 ? 4.320 -17.866 -31.523 1.00 0.00 52 ARG A N 18
ATOM 23108 C CA . ARG A 1 52 ? 3.460 -16.879 -30.824 1.00 0.00 52 ARG A CA 18
ATOM 23109 C C . ARG A 1 52 ? 2.322 -17.590 -30.043 1.00 0.00 52 ARG A C 18
ATOM 23110 O O . ARG A 1 52 ? 1.264 -16.994 -29.787 1.00 0.00 52 ARG A O 18
ATOM 23131 N N . GLY A 1 53 ? 2.577 -18.851 -29.625 1.00 0.00 53 GLY A N 18
ATOM 23132 C CA . GLY A 1 53 ? 1.546 -19.708 -29.043 1.00 0.00 53 GLY A CA 18
ATOM 23133 C C . GLY A 1 53 ? 0.523 -20.095 -30.093 1.00 0.00 53 GLY A C 18
ATOM 23134 O O . GLY A 1 53 ? -0.632 -19.666 -30.032 1.00 0.00 53 GLY A O 18
ATOM 23138 N N . GLU A 1 54 ? 0.981 -20.876 -31.093 1.00 0.00 54 GLU A N 18
ATOM 23139 C CA . GLU A 1 54 ? 0.152 -21.301 -32.234 1.00 0.00 54 GLU A CA 18
ATOM 23140 C C . GLU A 1 54 ? -1.026 -22.203 -31.807 1.00 0.00 54 GLU A C 18
ATOM 23141 O O . GLU A 1 54 ? -1.114 -22.665 -30.658 1.00 0.00 54 GLU A O 18
ATOM 23153 N N . SER A 1 55 ? -1.903 -22.440 -32.789 1.00 0.00 55 SER A N 18
ATOM 23154 C CA . SER A 1 55 ? -3.188 -23.113 -32.619 1.00 0.00 55 SER A CA 18
ATOM 23155 C C . SER A 1 55 ? -3.072 -24.509 -31.990 1.00 0.00 55 SER A C 18
ATOM 23156 O O . SER A 1 55 ? -2.443 -25.408 -32.555 1.00 0.00 55 SER A O 18
ATOM 23164 N N . LEU A 1 56 ? -3.684 -24.643 -30.807 1.00 0.00 56 LEU A N 18
ATOM 23165 C CA . LEU A 1 56 ? -3.846 -25.921 -30.081 1.00 0.00 56 LEU A CA 18
ATOM 23166 C C . LEU A 1 56 ? -5.105 -26.659 -30.596 1.00 0.00 56 LEU A C 18
ATOM 23167 O O . LEU A 1 56 ? -5.846 -26.120 -31.431 1.00 0.00 56 LEU A O 18
ATOM 23183 N N . ASP A 1 57 ? -5.356 -27.879 -30.083 1.00 0.00 57 ASP A N 18
ATOM 23184 C CA . ASP A 1 57 ? -6.515 -28.712 -30.493 1.00 0.00 57 ASP A CA 18
ATOM 23185 C C . ASP A 1 57 ? -7.551 -28.873 -29.354 1.00 0.00 57 ASP A C 18
ATOM 23186 O O . ASP A 1 57 ? -8.585 -29.515 -29.547 1.00 0.00 57 ASP A O 18
ATOM 23195 N N . GLU A 1 58 ? -7.308 -28.231 -28.191 1.00 0.00 58 GLU A N 18
ATOM 23196 C CA . GLU A 1 58 ? -8.207 -28.302 -27.007 1.00 0.00 58 GLU A CA 18
ATOM 23197 C C . GLU A 1 58 ? -8.310 -26.916 -26.355 1.00 0.00 58 GLU A C 18
ATOM 23198 O O . GLU A 1 58 ? -7.312 -26.366 -25.894 1.00 0.00 58 GLU A O 18
ATOM 23210 N N . CYS A 1 59 ? -9.538 -26.364 -26.368 1.00 0.00 59 CYS A N 18
ATOM 23211 C CA . CYS A 1 59 ? -9.894 -25.062 -25.769 1.00 0.00 59 CYS A CA 18
ATOM 23212 C C . CYS A 1 59 ? -9.449 -24.980 -24.311 1.00 0.00 59 CYS A C 18
ATOM 23213 O O . CYS A 1 59 ? -9.906 -25.772 -23.510 1.00 0.00 59 CYS A O 18
ATOM 23220 N N . GLU A 1 60 ? -8.603 -23.996 -23.952 1.00 0.00 60 GLU A N 18
ATOM 23221 C CA . GLU A 1 60 ? -7.987 -23.962 -22.596 1.00 0.00 60 GLU A CA 18
ATOM 23222 C C . GLU A 1 60 ? -8.942 -23.343 -21.532 1.00 0.00 60 GLU A C 18
ATOM 23223 O O . GLU A 1 60 ? -8.525 -23.053 -20.407 1.00 0.00 60 GLU A O 18
ATOM 23235 N N . GLU A 1 61 ? -10.229 -23.171 -21.901 1.00 0.00 61 GLU A N 18
ATOM 23236 C CA . GLU A 1 61 ? -11.288 -22.717 -20.986 1.00 0.00 61 GLU A CA 18
ATOM 23237 C C . GLU A 1 61 ? -12.194 -23.886 -20.581 1.00 0.00 61 GLU A C 18
ATOM 23238 O O . GLU A 1 61 ? -12.558 -24.019 -19.416 1.00 0.00 61 GLU A O 18
ATOM 23250 N N . CYS A 1 62 ? -12.568 -24.725 -21.571 1.00 0.00 62 CYS A N 18
ATOM 23251 C CA . CYS A 1 62 ? -13.617 -25.754 -21.374 1.00 0.00 62 CYS A CA 18
ATOM 23252 C C . CYS A 1 62 ? -13.284 -27.077 -22.099 1.00 0.00 62 CYS A C 18
ATOM 23253 O O . CYS A 1 62 ? -14.171 -27.915 -22.292 1.00 0.00 62 CYS A O 18
ATOM 23260 N N . GLY A 1 63 ? -11.996 -27.248 -22.481 1.00 0.00 63 GLY A N 18
ATOM 23261 C CA . GLY A 1 63 ? -11.458 -28.475 -23.132 1.00 0.00 63 GLY A CA 18
ATOM 23262 C C . GLY A 1 63 ? -12.185 -28.935 -24.390 1.00 0.00 63 GLY A C 18
ATOM 23263 O O . GLY A 1 63 ? -11.988 -30.066 -24.833 1.00 0.00 63 GLY A O 18
ATOM 23267 N N . ALA A 1 64 ? -13.003 -28.050 -24.990 1.00 0.00 64 ALA A N 18
ATOM 23268 C CA . ALA A 1 64 ? -13.827 -28.391 -26.165 1.00 0.00 64 ALA A CA 18
ATOM 23269 C C . ALA A 1 64 ? -12.942 -28.533 -27.425 1.00 0.00 64 ALA A C 18
ATOM 23270 O O . ALA A 1 64 ? -12.012 -27.723 -27.598 1.00 0.00 64 ALA A O 18
ATOM 23277 N N . PRO A 1 65 ? -13.217 -29.558 -28.312 1.00 0.00 65 PRO A N 18
ATOM 23278 C CA . PRO A 1 65 ? -12.439 -29.802 -29.550 1.00 0.00 65 PRO A CA 18
ATOM 23279 C C . PRO A 1 65 ? -12.320 -28.541 -30.424 1.00 0.00 65 PRO A C 18
ATOM 23280 O O . PRO A 1 65 ? -13.326 -28.039 -30.942 1.00 0.00 65 PRO A O 18
ATOM 23291 N N . ILE A 1 66 ? -11.092 -28.004 -30.516 1.00 0.00 66 ILE A N 18
ATOM 23292 C CA . ILE A 1 66 ? -10.780 -26.877 -31.397 1.00 0.00 66 ILE A CA 18
ATOM 23293 C C . ILE A 1 66 ? -10.865 -27.358 -32.857 1.00 0.00 66 ILE A C 18
ATOM 23294 O O . ILE A 1 66 ? -10.077 -28.231 -33.256 1.00 0.00 66 ILE A O 18
ATOM 23310 N N . PRO A 1 67 ? -11.837 -26.822 -33.667 1.00 0.00 67 PRO A N 18
ATOM 23311 C CA . PRO A 1 67 ? -11.984 -27.219 -35.078 1.00 0.00 67 PRO A CA 18
ATOM 23312 C C . PRO A 1 67 ? -10.799 -26.699 -35.912 1.00 0.00 67 PRO A C 18
ATOM 23313 O O . PRO A 1 67 ? -10.226 -25.639 -35.589 1.00 0.00 67 PRO A O 18
ATOM 23324 N N . GLN A 1 68 ? -10.442 -27.443 -36.976 1.00 0.00 68 GLN A N 18
ATOM 23325 C CA . GLN A 1 68 ? -9.351 -27.070 -37.894 1.00 0.00 68 GLN A CA 18
ATOM 23326 C C . GLN A 1 68 ? -9.625 -25.710 -38.561 1.00 0.00 68 GLN A C 18
ATOM 23327 O O . GLN A 1 68 ? -8.691 -25.050 -39.001 1.00 0.00 68 GLN A O 18
ATOM 23341 N N . ALA A 1 69 ? -10.922 -25.311 -38.593 1.00 0.00 69 ALA A N 18
ATOM 23342 C CA . ALA A 1 69 ? -11.385 -24.016 -39.112 1.00 0.00 69 ALA A CA 18
ATOM 23343 C C . ALA A 1 69 ? -10.744 -22.869 -38.320 1.00 0.00 69 ALA A C 18
ATOM 23344 O O . ALA A 1 69 ? -10.206 -21.936 -38.900 1.00 0.00 69 ALA A O 18
ATOM 23351 N N . ARG A 1 70 ? -10.774 -23.001 -36.986 1.00 0.00 70 ARG A N 18
ATOM 23352 C CA . ARG A 1 70 ? -10.174 -22.024 -36.057 1.00 0.00 70 ARG A CA 18
ATOM 23353 C C . ARG A 1 70 ? -8.639 -22.097 -36.083 1.00 0.00 70 ARG A C 18
ATOM 23354 O O . ARG A 1 70 ? -7.974 -21.088 -35.880 1.00 0.00 70 ARG A O 18
ATOM 23375 N N . ARG A 1 71 ? -8.090 -23.302 -36.324 1.00 0.00 71 ARG A N 18
ATOM 23376 C CA . ARG A 1 71 ? -6.629 -23.525 -36.311 1.00 0.00 71 ARG A CA 18
ATOM 23377 C C . ARG A 1 71 ? -5.938 -22.935 -37.560 1.00 0.00 71 ARG A C 18
ATOM 23378 O O . ARG A 1 71 ? -4.795 -22.469 -37.479 1.00 0.00 71 ARG A O 18
ATOM 23399 N N . GLU A 1 72 ? -6.636 -22.966 -38.710 1.00 0.00 72 GLU A N 18
ATOM 23400 C CA . GLU A 1 72 ? -6.111 -22.422 -39.981 1.00 0.00 72 GLU A CA 18
ATOM 23401 C C . GLU A 1 72 ? -6.404 -20.910 -40.079 1.00 0.00 72 GLU A C 18
ATOM 23402 O O . GLU A 1 72 ? -5.556 -20.133 -40.542 1.00 0.00 72 GLU A O 18
ATOM 23414 N N . ALA A 1 73 ? -7.614 -20.509 -39.630 1.00 0.00 73 ALA A N 18
ATOM 23415 C CA . ALA A 1 73 ? -8.071 -19.107 -39.682 1.00 0.00 73 ALA A CA 18
ATOM 23416 C C . ALA A 1 73 ? -7.263 -18.238 -38.716 1.00 0.00 73 ALA A C 18
ATOM 23417 O O . ALA A 1 73 ? -6.652 -17.242 -39.118 1.00 0.00 73 ALA A O 18
ATOM 23424 N N . ILE A 1 74 ? -7.254 -18.644 -37.443 1.00 0.00 74 ILE A N 18
ATOM 23425 C CA . ILE A 1 74 ? -6.575 -17.908 -36.367 1.00 0.00 74 ILE A CA 18
ATOM 23426 C C . ILE A 1 74 ? -5.141 -18.464 -36.213 1.00 0.00 74 ILE A C 18
ATOM 23427 O O . ILE A 1 74 ? -4.981 -19.671 -35.994 1.00 0.00 74 ILE A O 18
ATOM 23443 N N . PRO A 1 75 ? -4.078 -17.600 -36.339 1.00 0.00 75 PRO A N 18
ATOM 23444 C CA . PRO A 1 75 ? -2.661 -18.019 -36.192 1.00 0.00 75 PRO A CA 18
ATOM 23445 C C . PRO A 1 75 ? -2.240 -18.119 -34.702 1.00 0.00 75 PRO A C 18
ATOM 23446 O O . PRO A 1 75 ? -1.221 -17.543 -34.283 1.00 0.00 75 PRO A O 18
ATOM 23457 N N . GLY A 1 76 ? -3.008 -18.899 -33.923 1.00 0.00 76 GLY A N 18
ATOM 23458 C CA . GLY A 1 76 ? -2.825 -18.993 -32.476 1.00 0.00 76 GLY A CA 18
ATOM 23459 C C . GLY A 1 76 ? -4.143 -18.987 -31.734 1.00 0.00 76 GLY A C 18
ATOM 23460 O O . GLY A 1 76 ? -4.382 -18.125 -30.881 1.00 0.00 76 GLY A O 18
ATOM 23464 N N . VAL A 1 77 ? -5.019 -19.949 -32.066 1.00 0.00 77 VAL A N 18
ATOM 23465 C CA . VAL A 1 77 ? -6.311 -20.091 -31.383 1.00 0.00 77 VAL A CA 18
ATOM 23466 C C . VAL A 1 77 ? -6.120 -20.867 -30.067 1.00 0.00 77 VAL A C 18
ATOM 23467 O O . VAL A 1 77 ? -5.365 -21.841 -30.014 1.00 0.00 77 VAL A O 18
ATOM 23480 N N . ARG A 1 78 ? -6.790 -20.393 -29.014 1.00 0.00 78 ARG A N 18
ATOM 23481 C CA . ARG A 1 78 ? -6.734 -20.963 -27.654 1.00 0.00 78 ARG A CA 18
ATOM 23482 C C . ARG A 1 78 ? -8.148 -21.038 -27.044 1.00 0.00 78 ARG A C 18
ATOM 23483 O O . ARG A 1 78 ? -8.333 -21.296 -25.847 1.00 0.00 78 ARG A O 18
ATOM 23504 N N . LEU A 1 79 ? -9.160 -20.871 -27.915 1.00 0.00 79 LEU A N 18
ATOM 23505 C CA . LEU A 1 79 ? -10.584 -20.820 -27.544 1.00 0.00 79 LEU A CA 18
ATOM 23506 C C . LEU A 1 79 ? -11.413 -21.553 -28.609 1.00 0.00 79 LEU A C 18
ATOM 23507 O O . LEU A 1 79 ? -11.241 -21.294 -29.800 1.00 0.00 79 LEU A O 18
ATOM 23523 N N . CYS A 1 80 ? -12.313 -22.473 -28.191 1.00 0.00 80 CYS A N 18
ATOM 23524 C CA . CYS A 1 80 ? -13.257 -23.149 -29.128 1.00 0.00 80 CYS A CA 18
ATOM 23525 C C . CYS A 1 80 ? -14.225 -22.111 -29.682 1.00 0.00 80 CYS A C 18
ATOM 23526 O O . CYS A 1 80 ? -14.390 -21.084 -29.041 1.00 0.00 80 CYS A O 18
ATOM 23533 N N . ILE A 1 81 ? -14.902 -22.405 -30.816 1.00 0.00 81 ILE A N 18
ATOM 23534 C CA . ILE A 1 81 ? -15.761 -21.423 -31.544 1.00 0.00 81 ILE A CA 18
ATOM 23535 C C . ILE A 1 81 ? -16.784 -20.717 -30.601 1.00 0.00 81 ILE A C 18
ATOM 23536 O O . ILE A 1 81 ? -17.100 -19.536 -30.776 1.00 0.00 81 ILE A O 18
ATOM 23552 N N . HIS A 1 82 ? -17.199 -21.444 -29.551 1.00 0.00 82 HIS A N 18
ATOM 23553 C CA . HIS A 1 82 ? -18.150 -20.971 -28.524 1.00 0.00 82 HIS A CA 18
ATOM 23554 C C . HIS A 1 82 ? -17.497 -19.890 -27.626 1.00 0.00 82 HIS A C 18
ATOM 23555 O O . HIS A 1 82 ? -18.045 -18.798 -27.460 1.00 0.00 82 HIS A O 18
ATOM 23570 N N . CYS A 1 83 ? -16.303 -20.199 -27.065 1.00 0.00 83 CYS A N 18
ATOM 23571 C CA . CYS A 1 83 ? -15.544 -19.242 -26.219 1.00 0.00 83 CYS A CA 18
ATOM 23572 C C . CYS A 1 83 ? -14.818 -18.185 -27.077 1.00 0.00 83 CYS A C 18
ATOM 23573 O O . CYS A 1 83 ? -14.389 -17.162 -26.552 1.00 0.00 83 CYS A O 18
ATOM 23580 N N . GLN A 1 84 ? -14.640 -18.450 -28.386 1.00 0.00 84 GLN A N 18
ATOM 23581 C CA . GLN A 1 84 ? -13.851 -17.571 -29.267 1.00 0.00 84 GLN A CA 18
ATOM 23582 C C . GLN A 1 84 ? -14.707 -16.384 -29.730 1.00 0.00 84 GLN A C 18
ATOM 23583 O O . GLN A 1 84 ? -14.225 -15.256 -29.726 1.00 0.00 84 GLN A O 18
ATOM 23597 N N . GLN A 1 85 ? -15.970 -16.660 -30.117 1.00 0.00 85 GLN A N 18
ATOM 23598 C CA . GLN A 1 85 ? -16.884 -15.633 -30.669 1.00 0.00 85 GLN A CA 18
ATOM 23599 C C . GLN A 1 85 ? -17.130 -14.489 -29.655 1.00 0.00 85 GLN A C 18
ATOM 23600 O O . GLN A 1 85 ? -17.151 -13.310 -30.033 1.00 0.00 85 GLN A O 18
ATOM 23614 N N . GLU A 1 86 ? -17.275 -14.863 -28.364 1.00 0.00 86 GLU A N 18
ATOM 23615 C CA . GLU A 1 86 ? -17.483 -13.910 -27.255 1.00 0.00 86 GLU A CA 18
ATOM 23616 C C . GLU A 1 86 ? -16.202 -13.089 -26.974 1.00 0.00 86 GLU A C 18
ATOM 23617 O O . GLU A 1 86 ? -16.273 -11.868 -26.829 1.00 0.00 86 GLU A O 18
ATOM 23629 N N . LYS A 1 87 ? -15.030 -13.771 -26.947 1.00 0.00 87 LYS A N 18
ATOM 23630 C CA . LYS A 1 87 ? -13.719 -13.140 -26.675 1.00 0.00 87 LYS A CA 18
ATOM 23631 C C . LYS A 1 87 ? -13.229 -12.290 -27.855 1.00 0.00 87 LYS A C 18
ATOM 23632 O O . LYS A 1 87 ? -12.396 -11.398 -27.671 1.00 0.00 87 LYS A O 18
ATOM 23651 N N . ASP A 1 88 ? -13.735 -12.596 -29.061 1.00 0.00 88 ASP A N 18
ATOM 23652 C CA . ASP A 1 88 ? -13.449 -11.814 -30.278 1.00 0.00 88 ASP A CA 18
ATOM 23653 C C . ASP A 1 88 ? -13.922 -10.361 -30.089 1.00 0.00 88 ASP A C 18
ATOM 23654 O O . ASP A 1 88 ? -13.249 -9.414 -30.506 1.00 0.00 88 ASP A O 18
ATOM 23663 N N . LEU A 1 89 ? -15.060 -10.217 -29.392 1.00 0.00 89 LEU A N 18
ATOM 23664 C CA . LEU A 1 89 ? -15.671 -8.912 -29.076 1.00 0.00 89 LEU A CA 18
ATOM 23665 C C . LEU A 1 89 ? -14.830 -8.167 -28.013 1.00 0.00 89 LEU A C 18
ATOM 23666 O O . LEU A 1 89 ? -14.791 -6.932 -27.981 1.00 0.00 89 LEU A O 18
ATOM 23682 N N . GLN A 1 90 ? -14.158 -8.953 -27.151 1.00 0.00 90 GLN A N 18
ATOM 23683 C CA . GLN A 1 90 ? -13.423 -8.441 -25.972 1.00 0.00 90 GLN A CA 18
ATOM 23684 C C . GLN A 1 90 ? -11.996 -7.993 -26.342 1.00 0.00 90 GLN A C 18
ATOM 23685 O O . GLN A 1 90 ? -11.292 -7.406 -25.511 1.00 0.00 90 GLN A O 18
ATOM 23699 N N . LYS A 1 91 ? -11.569 -8.290 -27.588 1.00 0.00 91 LYS A N 18
ATOM 23700 C CA . LYS A 1 91 ? -10.304 -7.783 -28.141 1.00 0.00 91 LYS A CA 18
ATOM 23701 C C . LYS A 1 91 ? -10.451 -6.278 -28.459 1.00 0.00 91 LYS A C 18
ATOM 23702 O O . LYS A 1 91 ? -11.430 -5.891 -29.103 1.00 0.00 91 LYS A O 18
ATOM 23721 N N . PRO A 1 92 ? -9.465 -5.414 -28.045 1.00 0.00 92 PRO A N 18
ATOM 23722 C CA . PRO A 1 92 ? -9.550 -3.934 -28.218 1.00 0.00 92 PRO A CA 18
ATOM 23723 C C . PRO A 1 92 ? -9.197 -3.447 -29.640 1.00 0.00 92 PRO A C 18
ATOM 23724 O O . PRO A 1 92 ? -8.916 -2.262 -29.825 1.00 0.00 92 PRO A O 18
ATOM 23735 N N . ALA A 1 93 ? -9.237 -4.385 -30.623 1.00 0.00 93 ALA A N 18
ATOM 23736 C CA . ALA A 1 93 ? -8.920 -4.152 -32.053 1.00 0.00 93 ALA A CA 18
ATOM 23737 C C . ALA A 1 93 ? -7.409 -3.924 -32.289 1.00 0.00 93 ALA A C 18
ATOM 23738 O O . ALA A 1 93 ? -6.998 -3.633 -33.417 1.00 0.00 93 ALA A O 18
ATOM 23745 N N . TYR A 1 94 ? -6.588 -4.094 -31.229 1.00 0.00 94 TYR A N 18
ATOM 23746 C CA . TYR A 1 94 ? -5.126 -3.896 -31.294 1.00 0.00 94 TYR A CA 18
ATOM 23747 C C . TYR A 1 94 ? -4.420 -4.793 -30.262 1.00 0.00 94 TYR A C 18
ATOM 23748 O O . TYR A 1 94 ? -5.070 -5.386 -29.394 1.00 0.00 94 TYR A O 18
ATOM 23766 N N . THR A 1 95 ? -3.079 -4.891 -30.373 1.00 0.00 95 THR A N 18
ATOM 23767 C CA . THR A 1 95 ? -2.233 -5.628 -29.413 1.00 0.00 95 THR A CA 18
ATOM 23768 C C . THR A 1 95 ? -1.303 -4.633 -28.668 1.00 0.00 95 THR A C 18
ATOM 23769 O O . THR A 1 95 ? -1.092 -4.766 -27.457 1.00 0.00 95 THR A O 18
ATOM 23780 N N . GLY A 1 96 ? -0.769 -3.640 -29.424 1.00 0.00 96 GLY A N 18
ATOM 23781 C CA . GLY A 1 96 ? -0.023 -2.501 -28.870 1.00 0.00 96 GLY A CA 18
ATOM 23782 C C . GLY A 1 96 ? 1.165 -2.882 -27.988 1.00 0.00 96 GLY A C 18
ATOM 23783 O O . GLY A 1 96 ? 1.254 -2.429 -26.838 1.00 0.00 96 GLY A O 18
ATOM 23787 N N . TYR A 1 97 ? 2.054 -3.740 -28.516 1.00 0.00 97 TYR A N 18
ATOM 23788 C CA . TYR A 1 97 ? 3.288 -4.148 -27.815 1.00 0.00 97 TYR A CA 18
ATOM 23789 C C . TYR A 1 97 ? 4.267 -2.967 -27.678 1.00 0.00 97 TYR A C 18
ATOM 23790 O O . TYR A 1 97 ? 4.448 -2.174 -28.614 1.00 0.00 97 TYR A O 18
ATOM 23808 N N . ASN A 1 98 ? 4.893 -2.872 -26.501 1.00 0.00 98 ASN A N 18
ATOM 23809 C CA . ASN A 1 98 ? 5.911 -1.853 -26.179 1.00 0.00 98 ASN A CA 18
ATOM 23810 C C . ASN A 1 98 ? 7.101 -2.524 -25.450 1.00 0.00 98 ASN A C 18
ATOM 23811 O O . ASN A 1 98 ? 7.963 -1.833 -24.893 1.00 0.00 98 ASN A O 18
ATOM 23822 N N . ARG A 1 99 ? 7.164 -3.888 -25.509 1.00 0.00 99 ARG A N 18
ATOM 23823 C CA . ARG A 1 99 ? 8.236 -4.673 -24.860 1.00 0.00 99 ARG A CA 18
ATOM 23824 C C . ARG A 1 99 ? 9.612 -4.221 -25.404 1.00 0.00 99 ARG A C 18
ATOM 23825 O O . ARG A 1 99 ? 9.888 -4.308 -26.602 1.00 0.00 99 ARG A O 18
ATOM 23846 N N . ARG A 1 100 ? 10.410 -3.624 -24.515 1.00 0.00 100 ARG A N 18
ATOM 23847 C CA . ARG A 1 100 ? 11.739 -3.074 -24.836 1.00 0.00 100 ARG A CA 18
ATOM 23848 C C . ARG A 1 100 ? 12.727 -3.391 -23.702 1.00 0.00 100 ARG A C 18
ATOM 23849 O O . ARG A 1 100 ? 13.947 -3.434 -23.916 1.00 0.00 100 ARG A O 18
ATOM 23870 N N . GLY A 1 101 ? 12.179 -3.628 -22.497 1.00 0.00 101 GLY A N 18
ATOM 23871 C CA . GLY A 1 101 ? 12.966 -3.992 -21.328 1.00 0.00 101 GLY A CA 18
ATOM 23872 C C . GLY A 1 101 ? 13.333 -5.470 -21.307 1.00 0.00 101 GLY A C 18
ATOM 23873 O O . GLY A 1 101 ? 12.875 -6.217 -20.434 1.00 0.00 101 GLY A O 18
ATOM 23877 N N . SER A 1 102 ? 14.154 -5.896 -22.286 1.00 0.00 102 SER A N 18
ATOM 23878 C CA . SER A 1 102 ? 14.814 -7.213 -22.276 1.00 0.00 102 SER A CA 18
ATOM 23879 C C . SER A 1 102 ? 16.053 -7.097 -21.365 1.00 0.00 102 SER A C 18
ATOM 23880 O O . SER A 1 102 ? 17.206 -7.114 -21.820 1.00 0.00 102 SER A O 18
ATOM 23888 N N . LYS A 1 103 ? 15.772 -6.900 -20.066 1.00 0.00 103 LYS A N 18
ATOM 23889 C CA . LYS A 1 103 ? 16.758 -6.536 -19.045 1.00 0.00 103 LYS A CA 18
ATOM 23890 C C . LYS A 1 103 ? 16.628 -7.502 -17.869 1.00 0.00 103 LYS A C 18
ATOM 23891 O O . LYS A 1 103 ? 15.631 -7.464 -17.135 1.00 0.00 103 LYS A O 18
ATOM 23910 N N . ASP A 1 104 ? 17.613 -8.396 -17.723 1.00 0.00 104 ASP A N 18
ATOM 23911 C CA . ASP A 1 104 ? 17.671 -9.331 -16.598 1.00 0.00 104 ASP A CA 18
ATOM 23912 C C . ASP A 1 104 ? 18.058 -8.570 -15.318 1.00 0.00 104 ASP A C 18
ATOM 23913 O O . ASP A 1 104 ? 19.219 -8.187 -15.134 1.00 0.00 104 ASP A O 18
ATOM 23922 N N . SER A 1 105 ? 17.054 -8.310 -14.478 1.00 0.00 105 SER A N 18
ATOM 23923 C CA . SER A 1 105 ? 17.213 -7.623 -13.188 1.00 0.00 105 SER A CA 18
ATOM 23924 C C . SER A 1 105 ? 16.723 -8.556 -12.053 1.00 0.00 105 SER A C 18
ATOM 23925 O O . SER A 1 105 ? 16.441 -8.111 -10.935 1.00 0.00 105 SER A O 18
ATOM 23933 N N . GLN A 1 106 ? 16.658 -9.877 -12.363 1.00 0.00 106 GLN A N 18
ATOM 23934 C CA . GLN A 1 106 ? 16.105 -10.916 -11.470 1.00 0.00 106 GLN A CA 18
ATOM 23935 C C . GLN A 1 106 ? 17.199 -11.936 -11.109 1.00 0.00 106 GLN A C 18
ATOM 23936 O O . GLN A 1 106 ? 17.890 -12.441 -11.998 1.00 0.00 106 GLN A O 18
ATOM 23950 N N . LEU A 1 107 ? 17.359 -12.218 -9.800 1.00 0.00 107 LEU A N 18
ATOM 23951 C CA . LEU A 1 107 ? 18.289 -13.256 -9.301 1.00 0.00 107 LEU A CA 18
ATOM 23952 C C . LEU A 1 107 ? 17.791 -14.670 -9.723 1.00 0.00 107 LEU A C 18
ATOM 23953 O O . LEU A 1 107 ? 16.891 -15.249 -9.109 1.00 0.00 107 LEU A O 18
ATOM 23969 N N . ARG A 1 108 ? 18.344 -15.177 -10.841 1.00 0.00 108 ARG A N 18
ATOM 23970 C CA . ARG A 1 108 ? 17.966 -16.479 -11.440 1.00 0.00 108 ARG A CA 18
ATOM 23971 C C . ARG A 1 108 ? 19.228 -17.336 -11.676 1.00 0.00 108 ARG A C 18
ATOM 23972 O O . ARG A 1 108 ? 20.081 -16.923 -12.487 1.00 0.00 108 ARG A O 18
ATOM 23995 N N . MET A 1 21 ? 23.277 -46.959 -52.122 1.00 0.00 21 MET A N 19
ATOM 23996 C CA . MET A 1 21 ? 22.452 -47.750 -51.178 1.00 0.00 21 MET A CA 19
ATOM 23997 C C . MET A 1 21 ? 21.825 -46.822 -50.123 1.00 0.00 21 MET A C 19
ATOM 23998 O O . MET A 1 21 ? 22.415 -46.558 -49.065 1.00 0.00 21 MET A O 19
ATOM 24012 N N . ALA A 1 22 ? 20.630 -46.290 -50.440 1.00 0.00 22 ALA A N 19
ATOM 24013 C CA . ALA A 1 22 ? 19.877 -45.390 -49.554 1.00 0.00 22 ALA A CA 19
ATOM 24014 C C . ALA A 1 22 ? 18.929 -46.213 -48.666 1.00 0.00 22 ALA A C 19
ATOM 24015 O O . ALA A 1 22 ? 17.717 -46.283 -48.909 1.00 0.00 22 ALA A O 19
ATOM 24022 N N . SER A 1 23 ? 19.513 -46.871 -47.652 1.00 0.00 23 SER A N 19
ATOM 24023 C CA . SER A 1 23 ? 18.773 -47.730 -46.717 1.00 0.00 23 SER A CA 19
ATOM 24024 C C . SER A 1 23 ? 19.516 -47.798 -45.376 1.00 0.00 23 SER A C 19
ATOM 24025 O O . SER A 1 23 ? 20.737 -47.972 -45.354 1.00 0.00 23 SER A O 19
ATOM 24033 N N . GLY A 1 24 ? 18.763 -47.622 -44.267 1.00 0.00 24 GLY A N 19
ATOM 24034 C CA . GLY A 1 24 ? 19.310 -47.715 -42.910 1.00 0.00 24 GLY A CA 19
ATOM 24035 C C . GLY A 1 24 ? 20.306 -46.615 -42.565 1.00 0.00 24 GLY A C 19
ATOM 24036 O O . GLY A 1 24 ? 21.251 -46.842 -41.800 1.00 0.00 24 GLY A O 19
ATOM 24040 N N . TRP A 1 25 ? 20.092 -45.417 -43.129 1.00 0.00 25 TRP A N 19
ATOM 24041 C CA . TRP A 1 25 ? 20.934 -44.227 -42.854 1.00 0.00 25 TRP A CA 19
ATOM 24042 C C . TRP A 1 25 ? 20.057 -43.094 -42.284 1.00 0.00 25 TRP A C 19
ATOM 24043 O O . TRP A 1 25 ? 20.449 -42.401 -41.342 1.00 0.00 25 TRP A O 19
ATOM 24064 N N . ALA A 1 26 ? 18.861 -42.932 -42.875 1.00 0.00 26 ALA A N 19
ATOM 24065 C CA . ALA A 1 26 ? 17.841 -41.952 -42.446 1.00 0.00 26 ALA A CA 19
ATOM 24066 C C . ALA A 1 26 ? 16.447 -42.592 -42.523 1.00 0.00 26 ALA A C 19
ATOM 24067 O O . ALA A 1 26 ? 15.418 -41.909 -42.487 1.00 0.00 26 ALA A O 19
ATOM 24074 N N . ASN A 1 27 ? 16.435 -43.925 -42.596 1.00 0.00 27 ASN A N 19
ATOM 24075 C CA . ASN A 1 27 ? 15.221 -44.723 -42.760 1.00 0.00 27 ASN A CA 19
ATOM 24076 C C . ASN A 1 27 ? 15.409 -46.042 -42.008 1.00 0.00 27 ASN A C 19
ATOM 24077 O O . ASN A 1 27 ? 15.921 -47.036 -42.548 1.00 0.00 27 ASN A O 19
ATOM 24088 N N . ASP A 1 28 ? 15.046 -46.003 -40.713 1.00 0.00 28 ASP A N 19
ATOM 24089 C CA . ASP A 1 28 ? 15.272 -47.102 -39.770 1.00 0.00 28 ASP A CA 19
ATOM 24090 C C . ASP A 1 28 ? 14.346 -46.956 -38.555 1.00 0.00 28 ASP A C 19
ATOM 24091 O O . ASP A 1 28 ? 13.671 -45.928 -38.390 1.00 0.00 28 ASP A O 19
ATOM 24100 N N . ASP A 1 29 ? 14.377 -47.982 -37.695 1.00 0.00 29 ASP A N 19
ATOM 24101 C CA . ASP A 1 29 ? 13.595 -48.065 -36.456 1.00 0.00 29 ASP A CA 19
ATOM 24102 C C . ASP A 1 29 ? 13.960 -46.913 -35.515 1.00 0.00 29 ASP A C 19
ATOM 24103 O O . ASP A 1 29 ? 13.084 -46.256 -34.968 1.00 0.00 29 ASP A O 19
ATOM 24112 N N . ALA A 1 30 ? 15.277 -46.660 -35.382 1.00 0.00 30 ALA A N 19
ATOM 24113 C CA . ALA A 1 30 ? 15.828 -45.628 -34.473 1.00 0.00 30 ALA A CA 19
ATOM 24114 C C . ALA A 1 30 ? 15.885 -44.233 -35.140 1.00 0.00 30 ALA A C 19
ATOM 24115 O O . ALA A 1 30 ? 16.621 -43.342 -34.683 1.00 0.00 30 ALA A O 19
ATOM 24122 N N . VAL A 1 31 ? 15.082 -44.030 -36.197 1.00 0.00 31 VAL A N 19
ATOM 24123 C CA . VAL A 1 31 ? 14.949 -42.725 -36.880 1.00 0.00 31 VAL A CA 19
ATOM 24124 C C . VAL A 1 31 ? 13.500 -42.215 -36.741 1.00 0.00 31 VAL A C 19
ATOM 24125 O O . VAL A 1 31 ? 13.261 -41.102 -36.255 1.00 0.00 31 VAL A O 19
ATOM 24138 N N . ASN A 1 32 ? 12.539 -43.079 -37.139 1.00 0.00 32 ASN A N 19
ATOM 24139 C CA . ASN A 1 32 ? 11.113 -42.703 -37.285 1.00 0.00 32 ASN A CA 19
ATOM 24140 C C . ASN A 1 32 ? 10.444 -42.389 -35.930 1.00 0.00 32 ASN A C 19
ATOM 24141 O O . ASN A 1 32 ? 9.468 -41.631 -35.879 1.00 0.00 32 ASN A O 19
ATOM 24152 N N . GLU A 1 33 ? 10.978 -42.973 -34.835 1.00 0.00 33 GLU A N 19
ATOM 24153 C CA . GLU A 1 33 ? 10.409 -42.801 -33.483 1.00 0.00 33 GLU A CA 19
ATOM 24154 C C . GLU A 1 33 ? 10.660 -41.387 -32.911 1.00 0.00 33 GLU A C 19
ATOM 24155 O O . GLU A 1 33 ? 10.029 -40.995 -31.928 1.00 0.00 33 GLU A O 19
ATOM 24167 N N . GLN A 1 34 ? 11.599 -40.645 -33.511 1.00 0.00 34 GLN A N 19
ATOM 24168 C CA . GLN A 1 34 ? 11.825 -39.218 -33.199 1.00 0.00 34 GLN A CA 19
ATOM 24169 C C . GLN A 1 34 ? 10.870 -38.331 -34.021 1.00 0.00 34 GLN A C 19
ATOM 24170 O O . GLN A 1 34 ? 10.385 -37.300 -33.535 1.00 0.00 34 GLN A O 19
ATOM 24184 N N . ILE A 1 35 ? 10.596 -38.771 -35.261 1.00 0.00 35 ILE A N 19
ATOM 24185 C CA . ILE A 1 35 ? 9.877 -37.969 -36.272 1.00 0.00 35 ILE A CA 19
ATOM 24186 C C . ILE A 1 35 ? 8.349 -37.979 -36.048 1.00 0.00 35 ILE A C 19
ATOM 24187 O O . ILE A 1 35 ? 7.689 -36.951 -36.242 1.00 0.00 35 ILE A O 19
ATOM 24203 N N . ASN A 1 36 ? 7.802 -39.141 -35.637 1.00 0.00 36 ASN A N 19
ATOM 24204 C CA . ASN A 1 36 ? 6.334 -39.350 -35.531 1.00 0.00 36 ASN A CA 19
ATOM 24205 C C . ASN A 1 36 ? 5.677 -38.388 -34.511 1.00 0.00 36 ASN A C 19
ATOM 24206 O O . ASN A 1 36 ? 6.303 -37.985 -33.518 1.00 0.00 36 ASN A O 19
ATOM 24217 N N . SER A 1 37 ? 4.398 -38.064 -34.757 1.00 0.00 37 SER A N 19
ATOM 24218 C CA . SER A 1 37 ? 3.630 -37.094 -33.962 1.00 0.00 37 SER A CA 19
ATOM 24219 C C . SER A 1 37 ? 2.960 -37.739 -32.730 1.00 0.00 37 SER A C 19
ATOM 24220 O O . SER A 1 37 ? 2.223 -37.063 -32.009 1.00 0.00 37 SER A O 19
ATOM 24228 N N . THR A 1 38 ? 3.228 -39.034 -32.481 1.00 0.00 38 THR A N 19
ATOM 24229 C CA . THR A 1 38 ? 2.683 -39.750 -31.307 1.00 0.00 38 THR A CA 19
ATOM 24230 C C . THR A 1 38 ? 3.415 -39.309 -30.029 1.00 0.00 38 THR A C 19
ATOM 24231 O O . THR A 1 38 ? 2.794 -39.135 -28.972 1.00 0.00 38 THR A O 19
ATOM 24242 N N . ILE A 1 39 ? 4.741 -39.112 -30.161 1.00 0.00 39 ILE A N 19
ATOM 24243 C CA . ILE A 1 39 ? 5.620 -38.713 -29.046 1.00 0.00 39 ILE A CA 19
ATOM 24244 C C . ILE A 1 39 ? 5.179 -37.359 -28.480 1.00 0.00 39 ILE A C 19
ATOM 24245 O O . ILE A 1 39 ? 5.007 -37.190 -27.266 1.00 0.00 39 ILE A O 19
ATOM 24261 N N . GLU A 1 40 ? 4.972 -36.413 -29.406 1.00 0.00 40 GLU A N 19
ATOM 24262 C CA . GLU A 1 40 ? 4.664 -35.026 -29.066 1.00 0.00 40 GLU A CA 19
ATOM 24263 C C . GLU A 1 40 ? 3.232 -34.919 -28.515 1.00 0.00 40 GLU A C 19
ATOM 24264 O O . GLU A 1 40 ? 3.003 -34.232 -27.529 1.00 0.00 40 GLU A O 19
ATOM 24276 N N . ASP A 1 41 ? 2.299 -35.658 -29.149 1.00 0.00 41 ASP A N 19
ATOM 24277 C CA . ASP A 1 41 ? 0.859 -35.620 -28.824 1.00 0.00 41 ASP A CA 19
ATOM 24278 C C . ASP A 1 41 ? 0.590 -36.169 -27.424 1.00 0.00 41 ASP A C 19
ATOM 24279 O O . ASP A 1 41 ? 0.001 -35.481 -26.596 1.00 0.00 41 ASP A O 19
ATOM 24288 N N . ALA A 1 42 ? 1.051 -37.404 -27.180 1.00 0.00 42 ALA A N 19
ATOM 24289 C CA . ALA A 1 42 ? 0.799 -38.138 -25.922 1.00 0.00 42 ALA A CA 19
ATOM 24290 C C . ALA A 1 42 ? 1.280 -37.352 -24.684 1.00 0.00 42 ALA A C 19
ATOM 24291 O O . ALA A 1 42 ? 0.637 -37.385 -23.632 1.00 0.00 42 ALA A O 19
ATOM 24298 N N . ILE A 1 43 ? 2.405 -36.634 -24.839 1.00 0.00 43 ILE A N 19
ATOM 24299 C CA . ILE A 1 43 ? 2.991 -35.820 -23.758 1.00 0.00 43 ILE A CA 19
ATOM 24300 C C . ILE A 1 43 ? 2.335 -34.408 -23.702 1.00 0.00 43 ILE A C 19
ATOM 24301 O O . ILE A 1 43 ? 2.217 -33.812 -22.622 1.00 0.00 43 ILE A O 19
ATOM 24317 N N . ALA A 1 44 ? 1.893 -33.889 -24.869 1.00 0.00 44 ALA A N 19
ATOM 24318 C CA . ALA A 1 44 ? 1.267 -32.544 -24.969 1.00 0.00 44 ALA A CA 19
ATOM 24319 C C . ALA A 1 44 ? -0.138 -32.525 -24.356 1.00 0.00 44 ALA A C 19
ATOM 24320 O O . ALA A 1 44 ? -0.536 -31.542 -23.728 1.00 0.00 44 ALA A O 19
ATOM 24327 N N . ARG A 1 45 ? -0.881 -33.617 -24.549 1.00 0.00 45 ARG A N 19
ATOM 24328 C CA . ARG A 1 45 ? -2.250 -33.763 -24.020 1.00 0.00 45 ARG A CA 19
ATOM 24329 C C . ARG A 1 45 ? -2.222 -34.249 -22.553 1.00 0.00 45 ARG A C 19
ATOM 24330 O O . ARG A 1 45 ? -3.237 -34.181 -21.848 1.00 0.00 45 ARG A O 19
ATOM 24351 N N . ALA A 1 46 ? -1.045 -34.733 -22.106 1.00 0.00 46 ALA A N 19
ATOM 24352 C CA . ALA A 1 46 ? -0.833 -35.179 -20.719 1.00 0.00 46 ALA A CA 19
ATOM 24353 C C . ALA A 1 46 ? -0.481 -33.988 -19.807 1.00 0.00 46 ALA A C 19
ATOM 24354 O O . ALA A 1 46 ? -1.188 -33.713 -18.828 1.00 0.00 46 ALA A O 19
ATOM 24361 N N . ARG A 1 47 ? 0.608 -33.268 -20.156 1.00 0.00 47 ARG A N 19
ATOM 24362 C CA . ARG A 1 47 ? 1.203 -32.228 -19.282 1.00 0.00 47 ARG A CA 19
ATOM 24363 C C . ARG A 1 47 ? 1.547 -30.934 -20.046 1.00 0.00 47 ARG A C 19
ATOM 24364 O O . ARG A 1 47 ? 1.958 -29.946 -19.431 1.00 0.00 47 ARG A O 19
ATOM 24385 N N . GLY A 1 48 ? 1.375 -30.940 -21.374 1.00 0.00 48 GLY A N 19
ATOM 24386 C CA . GLY A 1 48 ? 1.789 -29.811 -22.213 1.00 0.00 48 GLY A CA 19
ATOM 24387 C C . GLY A 1 48 ? 3.271 -29.892 -22.591 1.00 0.00 48 GLY A C 19
ATOM 24388 O O . GLY A 1 48 ? 4.143 -29.596 -21.771 1.00 0.00 48 GLY A O 19
ATOM 24392 N N . GLU A 1 49 ? 3.547 -30.288 -23.840 1.00 0.00 49 GLU A N 19
ATOM 24393 C CA . GLU A 1 49 ? 4.908 -30.509 -24.367 1.00 0.00 49 GLU A CA 19
ATOM 24394 C C . GLU A 1 49 ? 5.177 -29.470 -25.448 1.00 0.00 49 GLU A C 19
ATOM 24395 O O . GLU A 1 49 ? 6.203 -28.778 -25.441 1.00 0.00 49 GLU A O 19
ATOM 24407 N N . ILE A 1 50 ? 4.221 -29.388 -26.383 1.00 0.00 50 ILE A N 19
ATOM 24408 C CA . ILE A 1 50 ? 4.241 -28.411 -27.470 1.00 0.00 50 ILE A CA 19
ATOM 24409 C C . ILE A 1 50 ? 3.850 -27.018 -26.930 1.00 0.00 50 ILE A C 19
ATOM 24410 O O . ILE A 1 50 ? 2.797 -26.887 -26.297 1.00 0.00 50 ILE A O 19
ATOM 24426 N N . PRO A 1 51 ? 4.707 -25.966 -27.152 1.00 0.00 51 PRO A N 19
ATOM 24427 C CA . PRO A 1 51 ? 4.395 -24.574 -26.748 1.00 0.00 51 PRO A CA 19
ATOM 24428 C C . PRO A 1 51 ? 3.330 -23.922 -27.664 1.00 0.00 51 PRO A C 19
ATOM 24429 O O . PRO A 1 51 ? 2.930 -24.500 -28.686 1.00 0.00 51 PRO A O 19
ATOM 24440 N N . ARG A 1 52 ? 2.876 -22.715 -27.280 1.00 0.00 52 ARG A N 19
ATOM 24441 C CA . ARG A 1 52 ? 1.853 -21.956 -28.030 1.00 0.00 52 ARG A CA 19
ATOM 24442 C C . ARG A 1 52 ? 2.472 -21.235 -29.255 1.00 0.00 52 ARG A C 19
ATOM 24443 O O . ARG A 1 52 ? 2.592 -20.004 -29.285 1.00 0.00 52 ARG A O 19
ATOM 24464 N N . GLY A 1 53 ? 2.903 -22.030 -30.242 1.00 0.00 53 GLY A N 19
ATOM 24465 C CA . GLY A 1 53 ? 3.320 -21.531 -31.557 1.00 0.00 53 GLY A CA 19
ATOM 24466 C C . GLY A 1 53 ? 2.284 -21.910 -32.600 1.00 0.00 53 GLY A C 19
ATOM 24467 O O . GLY A 1 53 ? 1.891 -21.096 -33.452 1.00 0.00 53 GLY A O 19
ATOM 24471 N N . GLU A 1 54 ? 1.826 -23.172 -32.503 1.00 0.00 54 GLU A N 19
ATOM 24472 C CA . GLU A 1 54 ? 0.729 -23.715 -33.316 1.00 0.00 54 GLU A CA 19
ATOM 24473 C C . GLU A 1 54 ? -0.584 -23.699 -32.523 1.00 0.00 54 GLU A C 19
ATOM 24474 O O . GLU A 1 54 ? -0.609 -23.393 -31.321 1.00 0.00 54 GLU A O 19
ATOM 24486 N N . SER A 1 55 ? -1.671 -24.023 -33.230 1.00 0.00 55 SER A N 19
ATOM 24487 C CA . SER A 1 55 ? -2.986 -24.274 -32.641 1.00 0.00 55 SER A CA 19
ATOM 24488 C C . SER A 1 55 ? -2.934 -25.522 -31.728 1.00 0.00 55 SER A C 19
ATOM 24489 O O . SER A 1 55 ? -2.419 -26.570 -32.141 1.00 0.00 55 SER A O 19
ATOM 24497 N N . LEU A 1 56 ? -3.468 -25.393 -30.502 1.00 0.00 56 LEU A N 19
ATOM 24498 C CA . LEU A 1 56 ? -3.379 -26.451 -29.455 1.00 0.00 56 LEU A CA 19
ATOM 24499 C C . LEU A 1 56 ? -4.372 -27.618 -29.691 1.00 0.00 56 LEU A C 19
ATOM 24500 O O . LEU A 1 56 ? -4.159 -28.716 -29.167 1.00 0.00 56 LEU A O 19
ATOM 24516 N N . ASP A 1 57 ? -5.481 -27.323 -30.405 1.00 0.00 57 ASP A N 19
ATOM 24517 C CA . ASP A 1 57 ? -6.550 -28.298 -30.766 1.00 0.00 57 ASP A CA 19
ATOM 24518 C C . ASP A 1 57 ? -7.468 -28.675 -29.547 1.00 0.00 57 ASP A C 19
ATOM 24519 O O . ASP A 1 57 ? -8.484 -29.362 -29.697 1.00 0.00 57 ASP A O 19
ATOM 24528 N N . GLU A 1 58 ? -7.159 -28.108 -28.362 1.00 0.00 58 GLU A N 19
ATOM 24529 C CA . GLU A 1 58 ? -7.904 -28.329 -27.090 1.00 0.00 58 GLU A CA 19
ATOM 24530 C C . GLU A 1 58 ? -8.045 -26.992 -26.330 1.00 0.00 58 GLU A C 19
ATOM 24531 O O . GLU A 1 58 ? -7.063 -26.447 -25.828 1.00 0.00 58 GLU A O 19
ATOM 24543 N N . CYS A 1 59 ? -9.289 -26.467 -26.314 1.00 0.00 59 CYS A N 19
ATOM 24544 C CA . CYS A 1 59 ? -9.679 -25.169 -25.694 1.00 0.00 59 CYS A CA 19
ATOM 24545 C C . CYS A 1 59 ? -9.129 -24.982 -24.270 1.00 0.00 59 CYS A C 19
ATOM 24546 O O . CYS A 1 59 ? -9.277 -25.863 -23.439 1.00 0.00 59 CYS A O 19
ATOM 24553 N N . GLU A 1 60 ? -8.515 -23.816 -23.996 1.00 0.00 60 GLU A N 19
ATOM 24554 C CA . GLU A 1 60 ? -7.945 -23.506 -22.663 1.00 0.00 60 GLU A CA 19
ATOM 24555 C C . GLU A 1 60 ? -9.063 -23.326 -21.605 1.00 0.00 60 GLU A C 19
ATOM 24556 O O . GLU A 1 60 ? -8.840 -23.516 -20.411 1.00 0.00 60 GLU A O 19
ATOM 24568 N N . GLU A 1 61 ? -10.268 -22.986 -22.089 1.00 0.00 61 GLU A N 19
ATOM 24569 C CA . GLU A 1 61 ? -11.416 -22.598 -21.248 1.00 0.00 61 GLU A CA 19
ATOM 24570 C C . GLU A 1 61 ? -12.157 -23.831 -20.739 1.00 0.00 61 GLU A C 19
ATOM 24571 O O . GLU A 1 61 ? -12.382 -23.997 -19.541 1.00 0.00 61 GLU A O 19
ATOM 24583 N N . CYS A 1 62 ? -12.541 -24.692 -21.696 1.00 0.00 62 CYS A N 19
ATOM 24584 C CA . CYS A 1 62 ? -13.467 -25.803 -21.431 1.00 0.00 62 CYS A CA 19
ATOM 24585 C C . CYS A 1 62 ? -13.004 -27.119 -22.090 1.00 0.00 62 CYS A C 19
ATOM 24586 O O . CYS A 1 62 ? -13.779 -28.072 -22.179 1.00 0.00 62 CYS A O 19
ATOM 24593 N N . GLY A 1 63 ? -11.719 -27.159 -22.531 1.00 0.00 63 GLY A N 19
ATOM 24594 C CA . GLY A 1 63 ? -11.103 -28.338 -23.192 1.00 0.00 63 GLY A CA 19
ATOM 24595 C C . GLY A 1 63 ? -11.887 -28.901 -24.373 1.00 0.00 63 GLY A C 19
ATOM 24596 O O . GLY A 1 63 ? -11.731 -30.065 -24.733 1.00 0.00 63 GLY A O 19
ATOM 24600 N N . ALA A 1 64 ? -12.727 -28.055 -24.979 1.00 0.00 64 ALA A N 19
ATOM 24601 C CA . ALA A 1 64 ? -13.565 -28.433 -26.125 1.00 0.00 64 ALA A CA 19
ATOM 24602 C C . ALA A 1 64 ? -12.712 -28.561 -27.400 1.00 0.00 64 ALA A C 19
ATOM 24603 O O . ALA A 1 64 ? -11.705 -27.842 -27.527 1.00 0.00 64 ALA A O 19
ATOM 24610 N N . PRO A 1 65 ? -13.096 -29.467 -28.360 1.00 0.00 65 PRO A N 19
ATOM 24611 C CA . PRO A 1 65 ? -12.373 -29.630 -29.637 1.00 0.00 65 PRO A CA 19
ATOM 24612 C C . PRO A 1 65 ? -12.313 -28.301 -30.422 1.00 0.00 65 PRO A C 19
ATOM 24613 O O . PRO A 1 65 ? -13.352 -27.741 -30.797 1.00 0.00 65 PRO A O 19
ATOM 24624 N N . ILE A 1 66 ? -11.091 -27.765 -30.564 1.00 0.00 66 ILE A N 19
ATOM 24625 C CA . ILE A 1 66 ? -10.821 -26.578 -31.385 1.00 0.00 66 ILE A CA 19
ATOM 24626 C C . ILE A 1 66 ? -10.950 -26.981 -32.871 1.00 0.00 66 ILE A C 19
ATOM 24627 O O . ILE A 1 66 ? -10.137 -27.783 -33.352 1.00 0.00 66 ILE A O 19
ATOM 24643 N N . PRO A 1 67 ? -11.978 -26.458 -33.614 1.00 0.00 67 PRO A N 19
ATOM 24644 C CA . PRO A 1 67 ? -12.192 -26.833 -35.022 1.00 0.00 67 PRO A CA 19
ATOM 24645 C C . PRO A 1 67 ? -11.100 -26.231 -35.925 1.00 0.00 67 PRO A C 19
ATOM 24646 O O . PRO A 1 67 ? -10.557 -25.151 -35.624 1.00 0.00 67 PRO A O 19
ATOM 24657 N N . GLN A 1 68 ? -10.801 -26.938 -37.032 1.00 0.00 68 GLN A N 19
ATOM 24658 C CA . GLN A 1 68 ? -9.715 -26.584 -37.966 1.00 0.00 68 GLN A CA 19
ATOM 24659 C C . GLN A 1 68 ? -9.913 -25.186 -38.580 1.00 0.00 68 GLN A C 19
ATOM 24660 O O . GLN A 1 68 ? -8.958 -24.587 -39.072 1.00 0.00 68 GLN A O 19
ATOM 24674 N N . ALA A 1 69 ? -11.164 -24.692 -38.531 1.00 0.00 69 ALA A N 19
ATOM 24675 C CA . ALA A 1 69 ? -11.543 -23.360 -39.018 1.00 0.00 69 ALA A CA 19
ATOM 24676 C C . ALA A 1 69 ? -10.900 -22.265 -38.150 1.00 0.00 69 ALA A C 19
ATOM 24677 O O . ALA A 1 69 ? -10.343 -21.300 -38.669 1.00 0.00 69 ALA A O 19
ATOM 24684 N N . ARG A 1 70 ? -10.965 -22.447 -36.819 1.00 0.00 70 ARG A N 19
ATOM 24685 C CA . ARG A 1 70 ? -10.334 -21.522 -35.855 1.00 0.00 70 ARG A CA 19
ATOM 24686 C C . ARG A 1 70 ? -8.808 -21.715 -35.858 1.00 0.00 70 ARG A C 19
ATOM 24687 O O . ARG A 1 70 ? -8.058 -20.765 -35.630 1.00 0.00 70 ARG A O 19
ATOM 24708 N N . ARG A 1 71 ? -8.375 -22.973 -36.106 1.00 0.00 71 ARG A N 19
ATOM 24709 C CA . ARG A 1 71 ? -6.947 -23.351 -36.163 1.00 0.00 71 ARG A CA 19
ATOM 24710 C C . ARG A 1 71 ? -6.227 -22.675 -37.344 1.00 0.00 71 ARG A C 19
ATOM 24711 O O . ARG A 1 71 ? -5.051 -22.302 -37.230 1.00 0.00 71 ARG A O 19
ATOM 24732 N N . GLU A 1 72 ? -6.943 -22.522 -38.474 1.00 0.00 72 GLU A N 19
ATOM 24733 C CA . GLU A 1 72 ? -6.376 -21.923 -39.696 1.00 0.00 72 GLU A CA 19
ATOM 24734 C C . GLU A 1 72 ? -6.500 -20.385 -39.659 1.00 0.00 72 GLU A C 19
ATOM 24735 O O . GLU A 1 72 ? -5.572 -19.673 -40.063 1.00 0.00 72 GLU A O 19
ATOM 24747 N N . ALA A 1 73 ? -7.649 -19.888 -39.150 1.00 0.00 73 ALA A N 19
ATOM 24748 C CA . ALA A 1 73 ? -7.966 -18.446 -39.111 1.00 0.00 73 ALA A CA 19
ATOM 24749 C C . ALA A 1 73 ? -7.075 -17.716 -38.103 1.00 0.00 73 ALA A C 19
ATOM 24750 O O . ALA A 1 73 ? -6.597 -16.601 -38.365 1.00 0.00 73 ALA A O 19
ATOM 24757 N N . ILE A 1 74 ? -6.865 -18.360 -36.942 1.00 0.00 74 ILE A N 19
ATOM 24758 C CA . ILE A 1 74 ? -6.034 -17.821 -35.856 1.00 0.00 74 ILE A CA 19
ATOM 24759 C C . ILE A 1 74 ? -4.828 -18.768 -35.641 1.00 0.00 74 ILE A C 19
ATOM 24760 O O . ILE A 1 74 ? -4.990 -19.835 -35.028 1.00 0.00 74 ILE A O 19
ATOM 24776 N N . PRO A 1 75 ? -3.614 -18.429 -36.188 1.00 0.00 75 PRO A N 19
ATOM 24777 C CA . PRO A 1 75 ? -2.380 -19.208 -35.935 1.00 0.00 75 PRO A CA 19
ATOM 24778 C C . PRO A 1 75 ? -1.974 -19.117 -34.444 1.00 0.00 75 PRO A C 19
ATOM 24779 O O . PRO A 1 75 ? -1.596 -18.043 -33.956 1.00 0.00 75 PRO A O 19
ATOM 24790 N N . GLY A 1 76 ? -2.093 -20.247 -33.733 1.00 0.00 76 GLY A N 19
ATOM 24791 C CA . GLY A 1 76 ? -1.873 -20.287 -32.285 1.00 0.00 76 GLY A CA 19
ATOM 24792 C C . GLY A 1 76 ? -3.142 -19.957 -31.505 1.00 0.00 76 GLY A C 19
ATOM 24793 O O . GLY A 1 76 ? -3.094 -19.268 -30.476 1.00 0.00 76 GLY A O 19
ATOM 24797 N N . VAL A 1 77 ? -4.286 -20.463 -32.009 1.00 0.00 77 VAL A N 19
ATOM 24798 C CA . VAL A 1 77 ? -5.604 -20.298 -31.362 1.00 0.00 77 VAL A CA 19
ATOM 24799 C C . VAL A 1 77 ? -5.657 -21.118 -30.063 1.00 0.00 77 VAL A C 19
ATOM 24800 O O . VAL A 1 77 ? -5.023 -22.178 -29.966 1.00 0.00 77 VAL A O 19
ATOM 24813 N N . ARG A 1 78 ? -6.409 -20.618 -29.069 1.00 0.00 78 ARG A N 19
ATOM 24814 C CA . ARG A 1 78 ? -6.580 -21.284 -27.770 1.00 0.00 78 ARG A CA 19
ATOM 24815 C C . ARG A 1 78 ? -8.057 -21.358 -27.324 1.00 0.00 78 ARG A C 19
ATOM 24816 O O . ARG A 1 78 ? -8.374 -21.964 -26.301 1.00 0.00 78 ARG A O 19
ATOM 24837 N N . LEU A 1 79 ? -8.972 -20.805 -28.136 1.00 0.00 79 LEU A N 19
ATOM 24838 C CA . LEU A 1 79 ? -10.421 -20.740 -27.807 1.00 0.00 79 LEU A CA 19
ATOM 24839 C C . LEU A 1 79 ? -11.256 -21.475 -28.861 1.00 0.00 79 LEU A C 19
ATOM 24840 O O . LEU A 1 79 ? -11.117 -21.215 -30.064 1.00 0.00 79 LEU A O 19
ATOM 24856 N N . CYS A 1 80 ? -12.107 -22.425 -28.397 1.00 0.00 80 CYS A N 19
ATOM 24857 C CA . CYS A 1 80 ? -13.078 -23.132 -29.259 1.00 0.00 80 CYS A CA 19
ATOM 24858 C C . CYS A 1 80 ? -14.113 -22.114 -29.714 1.00 0.00 80 CYS A C 19
ATOM 24859 O O . CYS A 1 80 ? -14.339 -21.153 -28.985 1.00 0.00 80 CYS A O 19
ATOM 24866 N N . ILE A 1 81 ? -14.772 -22.348 -30.872 1.00 0.00 81 ILE A N 19
ATOM 24867 C CA . ILE A 1 81 ? -15.546 -21.303 -31.607 1.00 0.00 81 ILE A CA 19
ATOM 24868 C C . ILE A 1 81 ? -16.573 -20.560 -30.706 1.00 0.00 81 ILE A C 19
ATOM 24869 O O . ILE A 1 81 ? -16.869 -19.394 -30.928 1.00 0.00 81 ILE A O 19
ATOM 24885 N N . HIS A 1 82 ? -17.029 -21.237 -29.639 1.00 0.00 82 HIS A N 19
ATOM 24886 C CA . HIS A 1 82 ? -18.024 -20.708 -28.682 1.00 0.00 82 HIS A CA 19
ATOM 24887 C C . HIS A 1 82 ? -17.358 -19.742 -27.680 1.00 0.00 82 HIS A C 19
ATOM 24888 O O . HIS A 1 82 ? -17.837 -18.617 -27.483 1.00 0.00 82 HIS A O 19
ATOM 24903 N N . CYS A 1 83 ? -16.225 -20.178 -27.067 1.00 0.00 83 CYS A N 19
ATOM 24904 C CA . CYS A 1 83 ? -15.426 -19.314 -26.166 1.00 0.00 83 CYS A CA 19
ATOM 24905 C C . CYS A 1 83 ? -14.669 -18.244 -26.979 1.00 0.00 83 CYS A C 19
ATOM 24906 O O . CYS A 1 83 ? -14.194 -17.270 -26.411 1.00 0.00 83 CYS A O 19
ATOM 24913 N N . GLN A 1 84 ? -14.524 -18.454 -28.306 1.00 0.00 84 GLN A N 19
ATOM 24914 C CA . GLN A 1 84 ? -13.801 -17.516 -29.172 1.00 0.00 84 GLN A CA 19
ATOM 24915 C C . GLN A 1 84 ? -14.724 -16.352 -29.559 1.00 0.00 84 GLN A C 19
ATOM 24916 O O . GLN A 1 84 ? -14.356 -15.194 -29.379 1.00 0.00 84 GLN A O 19
ATOM 24930 N N . GLN A 1 85 ? -15.919 -16.686 -30.081 1.00 0.00 85 GLN A N 19
ATOM 24931 C CA . GLN A 1 85 ? -16.849 -15.691 -30.658 1.00 0.00 85 GLN A CA 19
ATOM 24932 C C . GLN A 1 85 ? -17.277 -14.633 -29.618 1.00 0.00 85 GLN A C 19
ATOM 24933 O O . GLN A 1 85 ? -17.504 -13.474 -29.971 1.00 0.00 85 GLN A O 19
ATOM 24947 N N . GLU A 1 86 ? -17.373 -15.045 -28.336 1.00 0.00 86 GLU A N 19
ATOM 24948 C CA . GLU A 1 86 ? -17.666 -14.129 -27.218 1.00 0.00 86 GLU A CA 19
ATOM 24949 C C . GLU A 1 86 ? -16.470 -13.177 -26.969 1.00 0.00 86 GLU A C 19
ATOM 24950 O O . GLU A 1 86 ? -16.659 -11.966 -26.838 1.00 0.00 86 GLU A O 19
ATOM 24962 N N . LYS A 1 87 ? -15.228 -13.730 -26.980 1.00 0.00 87 LYS A N 19
ATOM 24963 C CA . LYS A 1 87 ? -13.994 -12.951 -26.713 1.00 0.00 87 LYS A CA 19
ATOM 24964 C C . LYS A 1 87 ? -13.662 -12.006 -27.878 1.00 0.00 87 LYS A C 19
ATOM 24965 O O . LYS A 1 87 ? -12.992 -10.983 -27.694 1.00 0.00 87 LYS A O 19
ATOM 24984 N N . ASP A 1 88 ? -14.138 -12.374 -29.073 1.00 0.00 88 ASP A N 19
ATOM 24985 C CA . ASP A 1 88 ? -13.964 -11.597 -30.304 1.00 0.00 88 ASP A CA 19
ATOM 24986 C C . ASP A 1 88 ? -14.690 -10.232 -30.216 1.00 0.00 88 ASP A C 19
ATOM 24987 O O . ASP A 1 88 ? -14.282 -9.258 -30.860 1.00 0.00 88 ASP A O 19
ATOM 24996 N N . LEU A 1 89 ? -15.753 -10.172 -29.388 1.00 0.00 89 LEU A N 19
ATOM 24997 C CA . LEU A 1 89 ? -16.575 -8.952 -29.200 1.00 0.00 89 LEU A CA 19
ATOM 24998 C C . LEU A 1 89 ? -15.952 -8.023 -28.142 1.00 0.00 89 LEU A C 19
ATOM 24999 O O . LEU A 1 89 ? -16.258 -6.828 -28.097 1.00 0.00 89 LEU A O 19
ATOM 25015 N N . GLN A 1 90 ? -15.084 -8.598 -27.294 1.00 0.00 90 GLN A N 19
ATOM 25016 C CA . GLN A 1 90 ? -14.490 -7.892 -26.136 1.00 0.00 90 GLN A CA 19
ATOM 25017 C C . GLN A 1 90 ? -13.268 -7.053 -26.557 1.00 0.00 90 GLN A C 19
ATOM 25018 O O . GLN A 1 90 ? -12.732 -6.276 -25.762 1.00 0.00 90 GLN A O 19
ATOM 25032 N N . LYS A 1 91 ? -12.841 -7.231 -27.820 1.00 0.00 91 LYS A N 19
ATOM 25033 C CA . LYS A 1 91 ? -11.680 -6.550 -28.400 1.00 0.00 91 LYS A CA 19
ATOM 25034 C C . LYS A 1 91 ? -12.091 -5.154 -28.927 1.00 0.00 91 LYS A C 19
ATOM 25035 O O . LYS A 1 91 ? -12.933 -5.065 -29.826 1.00 0.00 91 LYS A O 19
ATOM 25054 N N . PRO A 1 92 ? -11.504 -4.041 -28.371 1.00 0.00 92 PRO A N 19
ATOM 25055 C CA . PRO A 1 92 ? -11.714 -2.657 -28.877 1.00 0.00 92 PRO A CA 19
ATOM 25056 C C . PRO A 1 92 ? -10.727 -2.274 -30.001 1.00 0.00 92 PRO A C 19
ATOM 25057 O O . PRO A 1 92 ? -10.436 -1.085 -30.189 1.00 0.00 92 PRO A O 19
ATOM 25068 N N . ALA A 1 93 ? -10.264 -3.298 -30.757 1.00 0.00 93 ALA A N 19
ATOM 25069 C CA . ALA A 1 93 ? -9.220 -3.197 -31.806 1.00 0.00 93 ALA A CA 19
ATOM 25070 C C . ALA A 1 93 ? -7.823 -2.997 -31.193 1.00 0.00 93 ALA A C 19
ATOM 25071 O O . ALA A 1 93 ? -6.899 -3.777 -31.445 1.00 0.00 93 ALA A O 19
ATOM 25078 N N . TYR A 1 94 ? -7.694 -1.953 -30.381 1.00 0.00 94 TYR A N 19
ATOM 25079 C CA . TYR A 1 94 ? -6.472 -1.633 -29.656 1.00 0.00 94 TYR A CA 19
ATOM 25080 C C . TYR A 1 94 ? -6.473 -2.427 -28.337 1.00 0.00 94 TYR A C 19
ATOM 25081 O O . TYR A 1 94 ? -7.513 -2.540 -27.679 1.00 0.00 94 TYR A O 19
ATOM 25099 N N . THR A 1 95 ? -5.330 -3.004 -27.970 1.00 0.00 95 THR A N 19
ATOM 25100 C CA . THR A 1 95 ? -5.184 -3.775 -26.727 1.00 0.00 95 THR A CA 19
ATOM 25101 C C . THR A 1 95 ? -3.935 -3.287 -25.975 1.00 0.00 95 THR A C 19
ATOM 25102 O O . THR A 1 95 ? -2.823 -3.337 -26.514 1.00 0.00 95 THR A O 19
ATOM 25113 N N . GLY A 1 96 ? -4.150 -2.813 -24.729 1.00 0.00 96 GLY A N 19
ATOM 25114 C CA . GLY A 1 96 ? -3.144 -2.090 -23.948 1.00 0.00 96 GLY A CA 19
ATOM 25115 C C . GLY A 1 96 ? -2.121 -2.983 -23.242 1.00 0.00 96 GLY A C 19
ATOM 25116 O O . GLY A 1 96 ? -2.087 -3.043 -22.008 1.00 0.00 96 GLY A O 19
ATOM 25120 N N . TYR A 1 97 ? -1.303 -3.683 -24.042 1.00 0.00 97 TYR A N 19
ATOM 25121 C CA . TYR A 1 97 ? -0.091 -4.394 -23.587 1.00 0.00 97 TYR A CA 19
ATOM 25122 C C . TYR A 1 97 ? 0.873 -4.558 -24.773 1.00 0.00 97 TYR A C 19
ATOM 25123 O O . TYR A 1 97 ? 0.467 -4.387 -25.931 1.00 0.00 97 TYR A O 19
ATOM 25141 N N . ASN A 1 98 ? 2.140 -4.903 -24.487 1.00 0.00 98 ASN A N 19
ATOM 25142 C CA . ASN A 1 98 ? 3.149 -5.121 -25.531 1.00 0.00 98 ASN A CA 19
ATOM 25143 C C . ASN A 1 98 ? 2.850 -6.432 -26.278 1.00 0.00 98 ASN A C 19
ATOM 25144 O O . ASN A 1 98 ? 2.927 -7.513 -25.692 1.00 0.00 98 ASN A O 19
ATOM 25155 N N . ARG A 1 99 ? 2.459 -6.317 -27.552 1.00 0.00 99 ARG A N 19
ATOM 25156 C CA . ARG A 1 99 ? 2.278 -7.469 -28.454 1.00 0.00 99 ARG A CA 19
ATOM 25157 C C . ARG A 1 99 ? 3.427 -7.513 -29.472 1.00 0.00 99 ARG A C 19
ATOM 25158 O O . ARG A 1 99 ? 4.184 -6.543 -29.595 1.00 0.00 99 ARG A O 19
ATOM 25179 N N . ARG A 1 100 ? 3.534 -8.650 -30.197 1.00 0.00 100 ARG A N 19
ATOM 25180 C CA . ARG A 1 100 ? 4.558 -8.873 -31.248 1.00 0.00 100 ARG A CA 19
ATOM 25181 C C . ARG A 1 100 ? 5.998 -8.830 -30.683 1.00 0.00 100 ARG A C 19
ATOM 25182 O O . ARG A 1 100 ? 6.949 -8.513 -31.408 1.00 0.00 100 ARG A O 19
ATOM 25203 N N . GLY A 1 101 ? 6.140 -9.198 -29.389 1.00 0.00 101 GLY A N 19
ATOM 25204 C CA . GLY A 1 101 ? 7.453 -9.382 -28.760 1.00 0.00 101 GLY A CA 19
ATOM 25205 C C . GLY A 1 101 ? 8.200 -10.543 -29.401 1.00 0.00 101 GLY A C 19
ATOM 25206 O O . GLY A 1 101 ? 9.397 -10.444 -29.700 1.00 0.00 101 GLY A O 19
ATOM 25210 N N . SER A 1 102 ? 7.472 -11.652 -29.628 1.00 0.00 102 SER A N 19
ATOM 25211 C CA . SER A 1 102 ? 7.915 -12.708 -30.542 1.00 0.00 102 SER A CA 19
ATOM 25212 C C . SER A 1 102 ? 7.622 -12.225 -31.977 1.00 0.00 102 SER A C 19
ATOM 25213 O O . SER A 1 102 ? 6.468 -12.247 -32.435 1.00 0.00 102 SER A O 19
ATOM 25221 N N . LYS A 1 103 ? 8.677 -11.704 -32.630 1.00 0.00 103 LYS A N 19
ATOM 25222 C CA . LYS A 1 103 ? 8.595 -11.065 -33.951 1.00 0.00 103 LYS A CA 19
ATOM 25223 C C . LYS A 1 103 ? 8.100 -12.054 -35.021 1.00 0.00 103 LYS A C 19
ATOM 25224 O O . LYS A 1 103 ? 8.628 -13.163 -35.145 1.00 0.00 103 LYS A O 19
ATOM 25243 N N . ASP A 1 104 ? 7.072 -11.639 -35.774 1.00 0.00 104 ASP A N 19
ATOM 25244 C CA . ASP A 1 104 ? 6.458 -12.468 -36.813 1.00 0.00 104 ASP A CA 19
ATOM 25245 C C . ASP A 1 104 ? 7.366 -12.552 -38.053 1.00 0.00 104 ASP A C 19
ATOM 25246 O O . ASP A 1 104 ? 7.371 -11.657 -38.909 1.00 0.00 104 ASP A O 19
ATOM 25255 N N . SER A 1 105 ? 8.173 -13.618 -38.095 1.00 0.00 105 SER A N 19
ATOM 25256 C CA . SER A 1 105 ? 9.048 -13.947 -39.234 1.00 0.00 105 SER A CA 19
ATOM 25257 C C . SER A 1 105 ? 8.517 -15.215 -39.961 1.00 0.00 105 SER 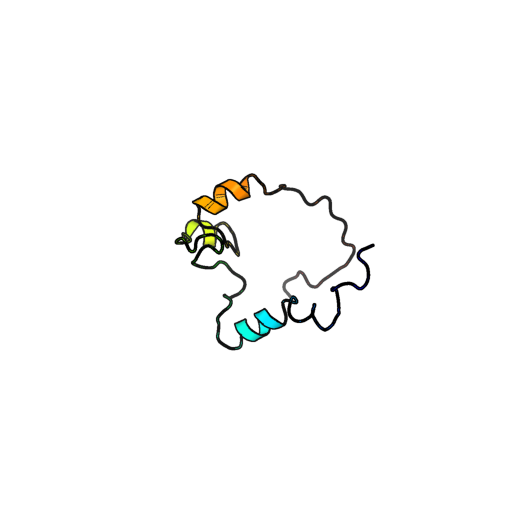A C 19
ATOM 25258 O O . SER A 1 105 ? 9.157 -15.731 -40.889 1.00 0.00 105 SER A O 19
ATOM 25266 N N . GLN A 1 106 ? 7.326 -15.684 -39.525 1.00 0.00 106 GLN A N 19
ATOM 25267 C CA . GLN A 1 106 ? 6.653 -16.891 -40.047 1.00 0.00 106 GLN A CA 19
ATOM 25268 C C . GLN A 1 106 ? 6.012 -16.614 -41.422 1.00 0.00 106 GLN A C 19
ATOM 25269 O O . GLN A 1 106 ? 5.998 -15.471 -41.896 1.00 0.00 106 GLN A O 19
ATOM 25283 N N . LEU A 1 107 ? 5.487 -17.669 -42.068 1.00 0.00 107 LEU A N 19
ATOM 25284 C CA . LEU A 1 107 ? 4.841 -17.563 -43.388 1.00 0.00 107 LEU A CA 19
ATOM 25285 C C . LEU A 1 107 ? 3.388 -18.065 -43.285 1.00 0.00 107 LEU A C 19
ATOM 25286 O O . LEU A 1 107 ? 3.035 -19.162 -43.738 1.00 0.00 107 LEU A O 19
ATOM 25302 N N . ARG A 1 108 ? 2.554 -17.233 -42.636 1.00 0.00 108 ARG A N 19
ATOM 25303 C CA . ARG A 1 108 ? 1.137 -17.537 -42.364 1.00 0.00 108 ARG A CA 19
ATOM 25304 C C . ARG A 1 108 ? 0.354 -16.215 -42.126 1.00 0.00 108 ARG A C 19
ATOM 25305 O O . ARG A 1 108 ? -0.202 -15.667 -43.098 1.00 0.00 108 ARG A O 19
ATOM 25328 N N . MET A 1 21 ? 7.337 -11.434 -58.914 1.00 0.00 21 MET A N 20
ATOM 25329 C CA . MET A 1 21 ? 8.497 -11.234 -58.012 1.00 0.00 21 MET A CA 20
ATOM 25330 C C . MET A 1 21 ? 8.107 -11.631 -56.579 1.00 0.00 21 MET A C 20
ATOM 25331 O O . MET A 1 21 ? 6.967 -11.398 -56.165 1.00 0.00 21 MET A O 20
ATOM 25345 N N . ALA A 1 22 ? 9.057 -12.239 -55.838 1.00 0.00 22 ALA A N 20
ATOM 25346 C CA . ALA A 1 22 ? 8.828 -12.728 -54.465 1.00 0.00 22 ALA A CA 20
ATOM 25347 C C . ALA A 1 22 ? 8.899 -11.563 -53.448 1.00 0.00 22 ALA A C 20
ATOM 25348 O O . ALA A 1 22 ? 9.798 -11.505 -52.603 1.00 0.00 22 ALA A O 20
ATOM 25355 N N . SER A 1 23 ? 7.931 -10.636 -53.565 1.00 0.00 23 SER A N 20
ATOM 25356 C CA . SER A 1 23 ? 7.870 -9.405 -52.765 1.00 0.00 23 SER A CA 20
ATOM 25357 C C . SER A 1 23 ? 6.470 -8.784 -52.894 1.00 0.00 23 SER A C 20
ATOM 25358 O O . SER A 1 23 ? 6.046 -8.447 -54.006 1.00 0.00 23 SER A O 20
ATOM 25366 N N . GLY A 1 24 ? 5.730 -8.700 -51.774 1.00 0.00 24 GLY A N 20
ATOM 25367 C CA . GLY A 1 24 ? 4.449 -7.977 -51.721 1.00 0.00 24 GLY A CA 20
ATOM 25368 C C . GLY A 1 24 ? 3.257 -8.687 -52.376 1.00 0.00 24 GLY A C 20
ATOM 25369 O O . GLY A 1 24 ? 2.118 -8.211 -52.254 1.00 0.00 24 GLY A O 20
ATOM 25373 N N . TRP A 1 25 ? 3.502 -9.818 -53.064 1.00 0.00 25 TRP A N 20
ATOM 25374 C CA . TRP A 1 25 ? 2.429 -10.606 -53.716 1.00 0.00 25 TRP A CA 20
ATOM 25375 C C . TRP A 1 25 ? 1.643 -11.426 -52.670 1.00 0.00 25 TRP A C 20
ATOM 25376 O O . TRP A 1 25 ? 0.420 -11.566 -52.764 1.00 0.00 25 TRP A O 20
ATOM 25397 N N . ALA A 1 26 ? 2.380 -11.940 -51.670 1.00 0.00 26 ALA A N 20
ATOM 25398 C CA . ALA A 1 26 ? 1.831 -12.768 -50.577 1.00 0.00 26 ALA A CA 20
ATOM 25399 C C . ALA A 1 26 ? 2.754 -12.707 -49.342 1.00 0.00 26 ALA A C 20
ATOM 25400 O O . ALA A 1 26 ? 2.694 -13.577 -48.466 1.00 0.00 26 ALA A O 20
ATOM 25407 N N . ASN A 1 27 ? 3.590 -11.649 -49.271 1.00 0.00 27 ASN A N 20
ATOM 25408 C CA . ASN A 1 27 ? 4.577 -11.474 -48.188 1.00 0.00 27 ASN A CA 20
ATOM 25409 C C . ASN A 1 27 ? 4.782 -9.973 -47.872 1.00 0.00 27 ASN A C 20
ATOM 25410 O O . ASN A 1 27 ? 5.086 -9.166 -48.752 1.00 0.00 27 ASN A O 20
ATOM 25421 N N . ASP A 1 28 ? 4.523 -9.629 -46.607 1.00 0.00 28 ASP A N 20
ATOM 25422 C CA . ASP A 1 28 ? 4.868 -8.336 -45.977 1.00 0.00 28 ASP A CA 20
ATOM 25423 C C . ASP A 1 28 ? 5.494 -8.633 -44.603 1.00 0.00 28 ASP A C 20
ATOM 25424 O O . ASP A 1 28 ? 5.708 -9.797 -44.267 1.00 0.00 28 ASP A O 20
ATOM 25433 N N . ASP A 1 29 ? 5.781 -7.587 -43.819 1.00 0.00 29 ASP A N 20
ATOM 25434 C CA . ASP A 1 29 ? 6.312 -7.740 -42.444 1.00 0.00 29 ASP A CA 20
ATOM 25435 C C . ASP A 1 29 ? 5.264 -8.398 -41.516 1.00 0.00 29 ASP A C 20
ATOM 25436 O O . ASP A 1 29 ? 5.589 -9.273 -40.701 1.00 0.00 29 ASP A O 20
ATOM 25445 N N . ALA A 1 30 ? 3.988 -7.993 -41.701 1.00 0.00 30 ALA A N 20
ATOM 25446 C CA . ALA A 1 30 ? 2.836 -8.531 -40.944 1.00 0.00 30 ALA A CA 20
ATOM 25447 C C . ALA A 1 30 ? 2.507 -9.994 -41.335 1.00 0.00 30 ALA A C 20
ATOM 25448 O O . ALA A 1 30 ? 1.790 -10.689 -40.615 1.00 0.00 30 ALA A O 20
ATOM 25455 N N . VAL A 1 31 ? 3.032 -10.439 -42.488 1.00 0.00 31 VAL A N 20
ATOM 25456 C CA . VAL A 1 31 ? 2.851 -11.814 -42.995 1.00 0.00 31 VAL A CA 20
ATOM 25457 C C . VAL A 1 31 ? 4.100 -12.665 -42.668 1.00 0.00 31 VAL A C 20
ATOM 25458 O O . VAL A 1 31 ? 3.997 -13.873 -42.445 1.00 0.00 31 VAL A O 20
ATOM 25471 N N . ASN A 1 32 ? 5.273 -12.008 -42.613 1.00 0.00 32 ASN A N 20
ATOM 25472 C CA . ASN A 1 32 ? 6.581 -12.678 -42.409 1.00 0.00 32 ASN A CA 20
ATOM 25473 C C . ASN A 1 32 ? 6.693 -13.244 -40.977 1.00 0.00 32 ASN A C 20
ATOM 25474 O O . ASN A 1 32 ? 7.283 -14.309 -40.753 1.00 0.00 32 ASN A O 20
ATOM 25485 N N . GLU A 1 33 ? 6.110 -12.501 -40.026 1.00 0.00 33 GLU A N 20
ATOM 25486 C CA . GLU A 1 33 ? 5.976 -12.924 -38.612 1.00 0.00 33 GLU A CA 20
ATOM 25487 C C . GLU A 1 33 ? 5.043 -14.151 -38.451 1.00 0.00 33 GLU A C 20
ATOM 25488 O O . GLU A 1 33 ? 5.065 -14.820 -37.417 1.00 0.00 33 GLU A O 20
ATOM 25500 N N . GLN A 1 34 ? 4.200 -14.412 -39.469 1.00 0.00 34 GLN A N 20
ATOM 25501 C CA . GLN A 1 34 ? 3.282 -15.576 -39.495 1.00 0.00 34 GLN A CA 20
ATOM 25502 C C . GLN A 1 34 ? 3.988 -16.807 -40.112 1.00 0.00 34 GLN A C 20
ATOM 25503 O O . GLN A 1 34 ? 3.550 -17.944 -39.924 1.00 0.00 34 GLN A O 20
ATOM 25517 N N . ILE A 1 35 ? 5.093 -16.554 -40.854 1.00 0.00 35 ILE A N 20
ATOM 25518 C CA . ILE A 1 35 ? 5.982 -17.609 -41.414 1.00 0.00 35 ILE A CA 20
ATOM 25519 C C . ILE A 1 35 ? 6.953 -18.155 -40.308 1.00 0.00 35 ILE A C 20
ATOM 25520 O O . ILE A 1 35 ? 7.771 -19.054 -40.539 1.00 0.00 35 ILE A O 20
ATOM 25536 N N . ASN A 1 36 ? 6.787 -17.631 -39.074 1.00 0.00 36 ASN A N 20
ATOM 25537 C CA . ASN A 1 36 ? 7.468 -18.112 -37.838 1.00 0.00 36 ASN A CA 20
ATOM 25538 C C . ASN A 1 36 ? 7.101 -19.591 -37.496 1.00 0.00 36 ASN A C 20
ATOM 25539 O O . ASN A 1 36 ? 7.683 -20.194 -36.582 1.00 0.00 36 ASN A O 20
ATOM 25550 N N . SER A 1 37 ? 6.155 -20.182 -38.263 1.00 0.00 37 SER A N 20
ATOM 25551 C CA . SER A 1 37 ? 5.777 -21.613 -38.159 1.00 0.00 37 SER A CA 20
ATOM 25552 C C . SER A 1 37 ? 6.959 -22.601 -38.377 1.00 0.00 37 SER A C 20
ATOM 25553 O O . SER A 1 37 ? 6.814 -23.803 -38.132 1.00 0.00 37 SER A O 20
ATOM 25561 N N . THR A 1 38 ? 8.101 -22.078 -38.835 1.00 0.00 38 THR A N 20
ATOM 25562 C CA . THR A 1 38 ? 9.374 -22.810 -38.908 1.00 0.00 38 THR A CA 20
ATOM 25563 C C . THR A 1 38 ? 9.843 -23.277 -37.502 1.00 0.00 38 THR A C 20
ATOM 25564 O O . THR A 1 38 ? 10.220 -24.441 -37.314 1.00 0.00 38 THR A O 20
ATOM 25575 N N . ILE A 1 39 ? 9.770 -22.354 -36.527 1.00 0.00 39 ILE A N 20
ATOM 25576 C CA . ILE A 1 39 ? 10.276 -22.563 -35.152 1.00 0.00 39 ILE A CA 20
ATOM 25577 C C . ILE A 1 39 ? 9.424 -23.621 -34.432 1.00 0.00 39 ILE A C 20
ATOM 25578 O O . ILE A 1 39 ? 9.960 -24.555 -33.819 1.00 0.00 39 ILE A O 20
ATOM 25594 N N . GLU A 1 40 ? 8.100 -23.495 -34.571 1.00 0.00 40 GLU A N 20
ATOM 25595 C CA . GLU A 1 40 ? 7.133 -24.366 -33.866 1.00 0.00 40 GLU A CA 20
ATOM 25596 C C . GLU A 1 40 ? 7.186 -25.801 -34.435 1.00 0.00 40 GLU A C 20
ATOM 25597 O O . GLU A 1 40 ? 7.023 -26.772 -33.700 1.00 0.00 40 GLU A O 20
ATOM 25609 N N . ASP A 1 41 ? 7.461 -25.894 -35.748 1.00 0.00 41 ASP A N 20
ATOM 25610 C CA . ASP A 1 41 ? 7.612 -27.175 -36.469 1.00 0.00 41 ASP A CA 20
ATOM 25611 C C . ASP A 1 41 ? 8.930 -27.866 -36.070 1.00 0.00 41 ASP A C 20
ATOM 25612 O O . ASP A 1 41 ? 8.996 -29.097 -35.965 1.00 0.00 41 ASP A O 20
ATOM 25621 N N . ALA A 1 42 ? 9.968 -27.040 -35.835 1.00 0.00 42 ALA A N 20
ATOM 25622 C CA . ALA A 1 42 ? 11.297 -27.509 -35.399 1.00 0.00 42 ALA A CA 20
ATOM 25623 C C . ALA A 1 42 ? 11.234 -28.110 -33.982 1.00 0.00 42 ALA A C 20
ATOM 25624 O O . ALA A 1 42 ? 11.856 -29.137 -33.713 1.00 0.00 42 ALA A O 20
ATOM 25631 N N . ILE A 1 43 ? 10.451 -27.473 -33.097 1.00 0.00 43 ILE A N 20
ATOM 25632 C CA . ILE A 1 43 ? 10.239 -27.950 -31.709 1.00 0.00 43 ILE A CA 20
ATOM 25633 C C . ILE A 1 43 ? 9.305 -29.188 -31.694 1.00 0.00 43 ILE A C 20
ATOM 25634 O O . ILE A 1 43 ? 9.466 -30.109 -30.869 1.00 0.00 43 ILE A O 20
ATOM 25650 N N . ALA A 1 44 ? 8.349 -29.197 -32.638 1.00 0.00 44 ALA A N 20
ATOM 25651 C CA . ALA A 1 44 ? 7.357 -30.273 -32.795 1.00 0.00 44 ALA A CA 20
ATOM 25652 C C . ALA A 1 44 ? 8.036 -31.608 -33.148 1.00 0.00 44 ALA A C 20
ATOM 25653 O O . ALA A 1 44 ? 7.747 -32.639 -32.540 1.00 0.00 44 ALA A O 20
ATOM 25660 N N . ARG A 1 45 ? 8.970 -31.567 -34.113 1.00 0.00 45 ARG A N 20
ATOM 25661 C CA . ARG A 1 45 ? 9.739 -32.762 -34.524 1.00 0.00 45 ARG A CA 20
ATOM 25662 C C . ARG A 1 45 ? 10.835 -33.107 -33.483 1.00 0.00 45 ARG A C 20
ATOM 25663 O O . ARG A 1 45 ? 11.214 -34.276 -33.344 1.00 0.00 45 ARG A O 20
ATOM 25684 N N . ALA A 1 46 ? 11.318 -32.072 -32.754 1.00 0.00 46 ALA A N 20
ATOM 25685 C CA . ALA A 1 46 ? 12.459 -32.194 -31.829 1.00 0.00 46 ALA A CA 20
ATOM 25686 C C . ALA A 1 46 ? 12.148 -33.144 -30.662 1.00 0.00 46 ALA A C 20
ATOM 25687 O O . ALA A 1 46 ? 12.824 -34.165 -30.489 1.00 0.00 46 ALA A O 20
ATOM 25694 N N . ARG A 1 47 ? 11.105 -32.813 -29.882 1.00 0.00 47 ARG A N 20
ATOM 25695 C CA . ARG A 1 47 ? 10.745 -33.576 -28.666 1.00 0.00 47 ARG A CA 20
ATOM 25696 C C . ARG A 1 47 ? 9.240 -33.892 -28.615 1.00 0.00 47 ARG A C 20
ATOM 25697 O O . ARG A 1 47 ? 8.786 -34.623 -27.726 1.00 0.00 47 ARG A O 20
ATOM 25718 N N . GLY A 1 48 ? 8.475 -33.350 -29.580 1.00 0.00 48 GLY A N 20
ATOM 25719 C CA . GLY A 1 48 ? 7.019 -33.533 -29.611 1.00 0.00 48 GLY A CA 20
ATOM 25720 C C . GLY A 1 48 ? 6.272 -32.607 -28.666 1.00 0.00 48 GLY A C 20
ATOM 25721 O O . GLY A 1 48 ? 5.198 -32.962 -28.174 1.00 0.00 48 GLY A O 20
ATOM 25725 N N . GLU A 1 49 ? 6.853 -31.423 -28.402 1.00 0.00 49 GLU A N 20
ATOM 25726 C CA . GLU A 1 49 ? 6.234 -30.395 -27.548 1.00 0.00 49 GLU A CA 20
ATOM 25727 C C . GLU A 1 49 ? 5.016 -29.793 -28.263 1.00 0.00 49 GLU A C 20
ATOM 25728 O O . GLU A 1 49 ? 3.867 -29.970 -27.846 1.00 0.00 49 GLU A O 20
ATOM 25740 N N . ILE A 1 50 ? 5.307 -29.078 -29.353 1.00 0.00 50 ILE A N 20
ATOM 25741 C CA . ILE A 1 50 ? 4.300 -28.409 -30.174 1.00 0.00 50 ILE A CA 20
ATOM 25742 C C . ILE A 1 50 ? 3.648 -29.437 -31.128 1.00 0.00 50 ILE A C 20
ATOM 25743 O O . ILE A 1 50 ? 4.311 -30.395 -31.533 1.00 0.00 50 ILE A O 20
ATOM 25759 N N . PRO A 1 51 ? 2.322 -29.309 -31.434 1.00 0.00 51 PRO A N 20
ATOM 25760 C CA . PRO A 1 51 ? 1.705 -30.032 -32.572 1.00 0.00 51 PRO A CA 20
ATOM 25761 C C . PRO A 1 51 ? 2.103 -29.382 -33.923 1.00 0.00 51 PRO A C 20
ATOM 25762 O O . PRO A 1 51 ? 2.967 -28.497 -33.966 1.00 0.00 51 PRO A O 20
ATOM 25773 N N . ARG A 1 52 ? 1.524 -29.838 -35.046 1.00 0.00 52 ARG A N 20
ATOM 25774 C CA . ARG A 1 52 ? 1.747 -29.164 -36.331 1.00 0.00 52 ARG A CA 20
ATOM 25775 C C . ARG A 1 52 ? 0.776 -27.982 -36.439 1.00 0.00 52 ARG A C 20
ATOM 25776 O O . ARG A 1 52 ? -0.289 -28.073 -37.055 1.00 0.00 52 ARG A O 20
ATOM 25797 N N . GLY A 1 53 ? 1.162 -26.903 -35.741 1.00 0.00 53 GLY A N 20
ATOM 25798 C CA . GLY A 1 53 ? 0.368 -25.690 -35.603 1.00 0.00 53 GLY A CA 20
ATOM 25799 C C . GLY A 1 53 ? 0.400 -25.194 -34.165 1.00 0.00 53 GLY A C 20
ATOM 25800 O O . GLY A 1 53 ? 0.335 -26.005 -33.247 1.00 0.00 53 GLY A O 20
ATOM 25804 N N . GLU A 1 54 ? 0.542 -23.869 -33.968 1.00 0.00 54 GLU A N 20
ATOM 25805 C CA . GLU A 1 54 ? 0.361 -23.221 -32.645 1.00 0.00 54 GLU A CA 20
ATOM 25806 C C . GLU A 1 54 ? -1.061 -23.477 -32.086 1.00 0.00 54 GLU A C 20
ATOM 25807 O O . GLU A 1 54 ? -1.301 -23.403 -30.876 1.00 0.00 54 GLU A O 20
ATOM 25819 N N . SER A 1 55 ? -1.990 -23.729 -33.017 1.00 0.00 55 SER A N 20
ATOM 25820 C CA . SER A 1 55 ? -3.329 -24.234 -32.750 1.00 0.00 55 SER A CA 20
ATOM 25821 C C . SER A 1 55 ? -3.275 -25.559 -31.942 1.00 0.00 55 SER A C 20
ATOM 25822 O O . SER A 1 55 ? -2.893 -26.614 -32.458 1.00 0.00 55 SER A O 20
ATOM 25830 N N . LEU A 1 56 ? -3.642 -25.445 -30.654 1.00 0.00 56 LEU A N 20
ATOM 25831 C CA . LEU A 1 56 ? -3.408 -26.489 -29.615 1.00 0.00 56 LEU A CA 20
ATOM 25832 C C . LEU A 1 56 ? -4.416 -27.670 -29.642 1.00 0.00 56 LEU A C 20
ATOM 25833 O O . LEU A 1 56 ? -4.165 -28.689 -28.989 1.00 0.00 56 LEU A O 20
ATOM 25849 N N . ASP A 1 57 ? -5.578 -27.474 -30.299 1.00 0.00 57 ASP A N 20
ATOM 25850 C CA . ASP A 1 57 ? -6.657 -28.511 -30.468 1.00 0.00 57 ASP A CA 20
ATOM 25851 C C . ASP A 1 57 ? -7.539 -28.689 -29.213 1.00 0.00 57 ASP A C 20
ATOM 25852 O O . ASP A 1 57 ? -8.608 -29.307 -29.288 1.00 0.00 57 ASP A O 20
ATOM 25861 N N . GLU A 1 58 ? -7.116 -28.099 -28.079 1.00 0.00 58 GLU A N 20
ATOM 25862 C CA . GLU A 1 58 ? -7.824 -28.202 -26.772 1.00 0.00 58 GLU A CA 20
ATOM 25863 C C . GLU A 1 58 ? -7.986 -26.793 -26.159 1.00 0.00 58 GLU A C 20
ATOM 25864 O O . GLU A 1 58 ? -7.026 -26.218 -25.646 1.00 0.00 58 GLU A O 20
ATOM 25876 N N . CYS A 1 59 ? -9.204 -26.262 -26.264 1.00 0.00 59 CYS A N 20
ATOM 25877 C CA . CYS A 1 59 ? -9.634 -24.964 -25.684 1.00 0.00 59 CYS A CA 20
ATOM 25878 C C . CYS A 1 59 ? -9.187 -24.773 -24.214 1.00 0.00 59 CYS A C 20
ATOM 25879 O O . CYS A 1 59 ? -9.476 -25.619 -23.384 1.00 0.00 59 CYS A O 20
ATOM 25886 N N . GLU A 1 60 ? -8.499 -23.653 -23.914 1.00 0.00 60 GLU A N 20
ATOM 25887 C CA . GLU A 1 60 ? -7.998 -23.334 -22.549 1.00 0.00 60 GLU A CA 20
ATOM 25888 C C . GLU A 1 60 ? -9.140 -23.145 -21.516 1.00 0.00 60 GLU A C 20
ATOM 25889 O O . GLU A 1 60 ? -8.918 -23.268 -20.312 1.00 0.00 60 GLU A O 20
ATOM 25901 N N . GLU A 1 61 ? -10.352 -22.844 -22.010 1.00 0.00 61 GLU A N 20
ATOM 25902 C CA . GLU A 1 61 ? -11.501 -22.475 -21.163 1.00 0.00 61 GLU A CA 20
ATOM 25903 C C . GLU A 1 61 ? -12.235 -23.722 -20.683 1.00 0.00 61 GLU A C 20
ATOM 25904 O O . GLU A 1 61 ? -12.476 -23.904 -19.488 1.00 0.00 61 GLU A O 20
ATOM 25916 N N . CYS A 1 62 ? -12.586 -24.591 -21.646 1.00 0.00 62 CYS A N 20
ATOM 25917 C CA . CYS A 1 62 ? -13.519 -25.706 -21.403 1.00 0.00 62 CYS A CA 20
ATOM 25918 C C . CYS A 1 62 ? -13.038 -27.020 -22.051 1.00 0.00 62 CYS A C 20
ATOM 25919 O O . CYS A 1 62 ? -13.820 -27.966 -22.176 1.00 0.00 62 CYS A O 20
ATOM 25926 N N . GLY A 1 63 ? -11.743 -27.057 -22.444 1.00 0.00 63 GLY A N 20
ATOM 25927 C CA . GLY A 1 63 ? -11.104 -28.237 -23.068 1.00 0.00 63 GLY A CA 20
ATOM 25928 C C . GLY A 1 63 ? -11.823 -28.802 -24.297 1.00 0.00 63 GLY A C 20
ATOM 25929 O O . GLY A 1 63 ? -11.628 -29.964 -24.658 1.00 0.00 63 GLY A O 20
ATOM 25933 N N . ALA A 1 64 ? -12.641 -27.966 -24.945 1.00 0.00 64 ALA A N 20
ATOM 25934 C CA . ALA A 1 64 ? -13.444 -28.376 -26.108 1.00 0.00 64 ALA A CA 20
ATOM 25935 C C . ALA A 1 64 ? -12.559 -28.428 -27.364 1.00 0.00 64 ALA A C 20
ATOM 25936 O O . ALA A 1 64 ? -11.629 -27.600 -27.478 1.00 0.00 64 ALA A O 20
ATOM 25943 N N . PRO A 1 65 ? -12.825 -29.389 -28.313 1.00 0.00 65 PRO A N 20
ATOM 25944 C CA . PRO A 1 65 ? -12.107 -29.468 -29.601 1.00 0.00 65 PRO A CA 20
ATOM 25945 C C . PRO A 1 65 ? -12.063 -28.110 -30.342 1.00 0.00 65 PRO A C 20
ATOM 25946 O O . PRO A 1 65 ? -13.110 -27.515 -30.653 1.00 0.00 65 PRO A O 20
ATOM 25957 N N . ILE A 1 66 ? -10.836 -27.601 -30.517 1.00 0.00 66 ILE A N 20
ATOM 25958 C CA . ILE A 1 66 ? -10.555 -26.416 -31.328 1.00 0.00 66 ILE A CA 20
ATOM 25959 C C . ILE A 1 66 ? -10.779 -26.772 -32.813 1.00 0.00 66 ILE A C 20
ATOM 25960 O O . ILE A 1 66 ? -10.028 -27.592 -33.356 1.00 0.00 66 ILE A O 20
ATOM 25976 N N . PRO A 1 67 ? -11.817 -26.188 -33.487 1.00 0.00 67 PRO A N 20
ATOM 25977 C CA . PRO A 1 67 ? -12.141 -26.536 -34.889 1.00 0.00 67 PRO A CA 20
ATOM 25978 C C . PRO A 1 67 ? -11.070 -26.016 -35.869 1.00 0.00 67 PRO A C 20
ATOM 25979 O O . PRO A 1 67 ? -10.388 -25.013 -35.590 1.00 0.00 67 PRO A O 20
ATOM 25990 N N . GLN A 1 68 ? -10.947 -26.709 -37.015 1.00 0.00 68 GLN A N 20
ATOM 25991 C CA . GLN A 1 68 ? -9.925 -26.425 -38.031 1.00 0.00 68 GLN A CA 20
ATOM 25992 C C . GLN A 1 68 ? -10.086 -25.006 -38.614 1.00 0.00 68 GLN A C 20
ATOM 25993 O O . GLN A 1 68 ? -9.110 -24.410 -39.071 1.00 0.00 68 GLN A O 20
ATOM 26007 N N . ALA A 1 69 ? -11.333 -24.501 -38.582 1.00 0.00 69 ALA A N 20
ATOM 26008 C CA . ALA A 1 69 ? -11.686 -23.155 -39.055 1.00 0.00 69 ALA A CA 20
ATOM 26009 C C . ALA A 1 69 ? -10.959 -22.091 -38.215 1.00 0.00 69 ALA A C 20
ATOM 26010 O O . ALA A 1 69 ? -10.394 -21.135 -38.739 1.00 0.00 69 ALA A O 20
ATOM 26017 N N . ARG A 1 70 ? -10.957 -22.310 -36.893 1.00 0.00 70 ARG A N 20
ATOM 26018 C CA . ARG A 1 70 ? -10.258 -21.448 -35.929 1.00 0.00 70 ARG A CA 20
ATOM 26019 C C . ARG A 1 70 ? -8.738 -21.646 -35.993 1.00 0.00 70 ARG A C 20
ATOM 26020 O O . ARG A 1 70 ? -7.982 -20.702 -35.746 1.00 0.00 70 ARG A O 20
ATOM 26041 N N . ARG A 1 71 ? -8.306 -22.878 -36.314 1.00 0.00 71 ARG A N 20
ATOM 26042 C CA . ARG A 1 71 ? -6.877 -23.228 -36.432 1.00 0.00 71 ARG A CA 20
ATOM 26043 C C . ARG A 1 71 ? -6.161 -22.404 -37.525 1.00 0.00 71 ARG A C 20
ATOM 26044 O O . ARG A 1 71 ? -5.078 -21.854 -37.283 1.00 0.00 71 ARG A O 20
ATOM 26065 N N . GLU A 1 72 ? -6.780 -22.317 -38.718 1.00 0.00 72 GLU A N 20
ATOM 26066 C CA . GLU A 1 72 ? -6.145 -21.687 -39.897 1.00 0.00 72 GLU A CA 20
ATOM 26067 C C . GLU A 1 72 ? -6.398 -20.169 -39.929 1.00 0.00 72 GLU A C 20
ATOM 26068 O O . GLU A 1 72 ? -5.592 -19.406 -40.479 1.00 0.00 72 GLU A O 20
ATOM 26080 N N . ALA A 1 73 ? -7.525 -19.743 -39.339 1.00 0.00 73 ALA A N 20
ATOM 26081 C CA . ALA A 1 73 ? -7.863 -18.310 -39.190 1.00 0.00 73 ALA A CA 20
ATOM 26082 C C . ALA A 1 73 ? -6.956 -17.634 -38.151 1.00 0.00 73 ALA A C 20
ATOM 26083 O O . ALA A 1 73 ? -6.498 -16.501 -38.350 1.00 0.00 73 ALA A O 20
ATOM 26090 N N . ILE A 1 74 ? -6.715 -18.341 -37.027 1.00 0.00 74 ILE A N 20
ATOM 26091 C CA . ILE A 1 74 ? -5.961 -17.809 -35.878 1.00 0.00 74 ILE A CA 20
ATOM 26092 C C . ILE A 1 74 ? -4.735 -18.714 -35.611 1.00 0.00 74 ILE A C 20
ATOM 26093 O O . ILE A 1 74 ? -4.886 -19.805 -35.040 1.00 0.00 74 ILE A O 20
ATOM 26109 N N . PRO A 1 75 ? -3.505 -18.295 -36.052 1.00 0.00 75 PRO A N 20
ATOM 26110 C CA . PRO A 1 75 ? -2.253 -19.022 -35.736 1.00 0.00 75 PRO A CA 20
ATOM 26111 C C . PRO A 1 75 ? -1.903 -18.887 -34.233 1.00 0.00 75 PRO A C 20
ATOM 26112 O O . PRO A 1 75 ? -1.287 -17.908 -33.796 1.00 0.00 75 PRO A O 20
ATOM 26123 N N . GLY A 1 76 ? -2.368 -19.868 -33.443 1.00 0.00 76 GLY A N 20
ATOM 26124 C CA . GLY A 1 76 ? -2.217 -19.850 -31.981 1.00 0.00 76 GLY A CA 20
ATOM 26125 C C . GLY A 1 76 ? -3.548 -19.661 -31.274 1.00 0.00 76 GLY A C 20
ATOM 26126 O O . GLY A 1 76 ? -3.622 -19.013 -30.219 1.00 0.00 76 GLY A O 20
ATOM 26130 N N . VAL A 1 77 ? -4.604 -20.218 -31.882 1.00 0.00 77 VAL A N 20
ATOM 26131 C CA . VAL A 1 77 ? -5.942 -20.252 -31.291 1.00 0.00 77 VAL A CA 20
ATOM 26132 C C . VAL A 1 77 ? -5.945 -21.120 -30.021 1.00 0.00 77 VAL A C 20
ATOM 26133 O O . VAL A 1 77 ? -5.389 -22.220 -30.002 1.00 0.00 77 VAL A O 20
ATOM 26146 N N . ARG A 1 78 ? -6.569 -20.586 -28.967 1.00 0.00 78 ARG A N 20
ATOM 26147 C CA . ARG A 1 78 ? -6.675 -21.237 -27.657 1.00 0.00 78 ARG A CA 20
ATOM 26148 C C . ARG A 1 78 ? -8.138 -21.267 -27.170 1.00 0.00 78 ARG A C 20
ATOM 26149 O O . ARG A 1 78 ? -8.429 -21.701 -26.062 1.00 0.00 78 ARG A O 20
ATOM 26170 N N . LEU A 1 79 ? -9.060 -20.838 -28.038 1.00 0.00 79 LEU A N 20
ATOM 26171 C CA . LEU A 1 79 ? -10.504 -20.778 -27.724 1.00 0.00 79 LEU A CA 20
ATOM 26172 C C . LEU A 1 79 ? -11.309 -21.528 -28.800 1.00 0.00 79 LEU A C 20
ATOM 26173 O O . LEU A 1 79 ? -11.169 -21.232 -29.992 1.00 0.00 79 LEU A O 20
ATOM 26189 N N . CYS A 1 80 ? -12.125 -22.525 -28.375 1.00 0.00 80 CYS A N 20
ATOM 26190 C CA . CYS A 1 80 ? -13.051 -23.241 -29.290 1.00 0.00 80 CYS A CA 20
ATOM 26191 C C . CYS A 1 80 ? -14.096 -22.247 -29.799 1.00 0.00 80 CYS A C 20
ATOM 26192 O O . CYS A 1 80 ? -14.316 -21.243 -29.130 1.00 0.00 80 CYS A O 20
ATOM 26199 N N . ILE A 1 81 ? -14.763 -22.547 -30.926 1.00 0.00 81 ILE A N 20
ATOM 26200 C CA . ILE A 1 81 ? -15.669 -21.592 -31.633 1.00 0.00 81 ILE A CA 20
ATOM 26201 C C . ILE A 1 81 ? -16.725 -20.936 -30.688 1.00 0.00 81 ILE A C 20
ATOM 26202 O O . ILE A 1 81 ? -17.128 -19.786 -30.891 1.00 0.00 81 ILE A O 20
ATOM 26218 N N . HIS A 1 82 ? -17.081 -21.651 -29.613 1.00 0.00 82 HIS A N 20
ATOM 26219 C CA . HIS A 1 82 ? -18.058 -21.182 -28.607 1.00 0.00 82 HIS A CA 20
ATOM 26220 C C . HIS A 1 82 ? -17.424 -20.104 -27.695 1.00 0.00 82 HIS A C 20
ATOM 26221 O O . HIS A 1 82 ? -17.991 -19.026 -27.503 1.00 0.00 82 HIS A O 20
ATOM 26236 N N . CYS A 1 83 ? -16.215 -20.392 -27.171 1.00 0.00 83 CYS A N 20
ATOM 26237 C CA . CYS A 1 83 ? -15.474 -19.448 -26.307 1.00 0.00 83 CYS A CA 20
ATOM 26238 C C . CYS A 1 83 ? -14.774 -18.356 -27.142 1.00 0.00 83 CYS A C 20
ATOM 26239 O O . CYS A 1 83 ? -14.379 -17.337 -26.594 1.00 0.00 83 CYS A O 20
ATOM 26246 N N . GLN A 1 84 ? -14.598 -18.574 -28.460 1.00 0.00 84 GLN A N 20
ATOM 26247 C CA . GLN A 1 84 ? -13.878 -17.619 -29.322 1.00 0.00 84 GLN A CA 20
ATOM 26248 C C . GLN A 1 84 ? -14.833 -16.493 -29.754 1.00 0.00 84 GLN A C 20
ATOM 26249 O O . GLN A 1 84 ? -14.452 -15.328 -29.725 1.00 0.00 84 GLN A O 20
ATOM 26263 N N . GLN A 1 85 ? -16.083 -16.865 -30.121 1.00 0.00 85 GLN A N 20
ATOM 26264 C CA . GLN A 1 85 ? -17.093 -15.916 -30.642 1.00 0.00 85 GLN A CA 20
ATOM 26265 C C . GLN A 1 85 ? -17.421 -14.803 -29.623 1.00 0.00 85 GLN A C 20
ATOM 26266 O O . GLN A 1 85 ? -17.691 -13.660 -30.009 1.00 0.00 85 GLN A O 20
ATOM 26280 N N . GLU A 1 86 ? -17.388 -15.158 -28.322 1.00 0.00 86 GLU A N 20
ATOM 26281 C CA . GLU A 1 86 ? -17.646 -14.206 -27.221 1.00 0.00 86 GLU A CA 20
ATOM 26282 C C . GLU A 1 86 ? -16.419 -13.294 -26.991 1.00 0.00 86 GLU A C 20
ATOM 26283 O O . GLU A 1 86 ? -16.576 -12.087 -26.808 1.00 0.00 86 GLU A O 20
ATOM 26295 N N . LYS A 1 87 ? -15.197 -13.877 -27.054 1.00 0.00 87 LYS A N 20
ATOM 26296 C CA . LYS A 1 87 ? -13.927 -13.130 -26.845 1.00 0.00 87 LYS A CA 20
ATOM 26297 C C . LYS A 1 87 ? -13.576 -12.249 -28.056 1.00 0.00 87 LYS A C 20
ATOM 26298 O O . LYS A 1 87 ? -12.801 -11.287 -27.940 1.00 0.00 87 LYS A O 20
ATOM 26317 N N . ASP A 1 88 ? -14.133 -12.617 -29.214 1.00 0.00 88 ASP A N 20
ATOM 26318 C CA . ASP A 1 88 ? -14.020 -11.846 -30.463 1.00 0.00 88 ASP A CA 20
ATOM 26319 C C . ASP A 1 88 ? -14.638 -10.437 -30.295 1.00 0.00 88 ASP A C 20
ATOM 26320 O O . ASP A 1 88 ? -14.188 -9.464 -30.901 1.00 0.00 88 ASP A O 20
ATOM 26329 N N . LEU A 1 89 ? -15.675 -10.353 -29.442 1.00 0.00 89 LEU A N 20
ATOM 26330 C CA . LEU A 1 89 ? -16.397 -9.094 -29.148 1.00 0.00 89 LEU A CA 20
ATOM 26331 C C . LEU A 1 89 ? -15.632 -8.253 -28.103 1.00 0.00 89 LEU A C 20
ATOM 26332 O O . LEU A 1 89 ? -15.913 -7.069 -27.921 1.00 0.00 89 LEU A O 20
ATOM 26348 N N . GLN A 1 90 ? -14.671 -8.895 -27.406 1.00 0.00 90 GLN A N 20
ATOM 26349 C CA . GLN A 1 90 ? -13.907 -8.287 -26.289 1.00 0.00 90 GLN A CA 20
ATOM 26350 C C . GLN A 1 90 ? -12.557 -7.723 -26.782 1.00 0.00 90 GLN A C 20
ATOM 26351 O O . GLN A 1 90 ? -11.762 -7.218 -25.978 1.00 0.00 90 GLN A O 20
ATOM 26365 N N . LYS A 1 91 ? -12.311 -7.836 -28.107 1.00 0.00 91 LYS A N 20
ATOM 26366 C CA . LYS A 1 91 ? -11.105 -7.277 -28.766 1.00 0.00 91 LYS A CA 20
ATOM 26367 C C . LYS A 1 91 ? -10.997 -5.753 -28.511 1.00 0.00 91 LYS A C 20
ATOM 26368 O O . LYS A 1 91 ? -11.927 -5.012 -28.849 1.00 0.00 91 LYS A O 20
ATOM 26387 N N . PRO A 1 92 ? -9.883 -5.269 -27.872 1.00 0.00 92 PRO A N 20
ATOM 26388 C CA . PRO A 1 92 ? -9.752 -3.844 -27.477 1.00 0.00 92 PRO A CA 20
ATOM 26389 C C . PRO A 1 92 ? -9.560 -2.893 -28.680 1.00 0.00 92 PRO A C 20
ATOM 26390 O O . PRO A 1 92 ? -9.947 -1.721 -28.606 1.00 0.00 92 PRO A O 20
ATOM 26401 N N . ALA A 1 93 ? -8.942 -3.416 -29.769 1.00 0.00 93 ALA A N 20
ATOM 26402 C CA . ALA A 1 93 ? -8.559 -2.645 -30.988 1.00 0.00 93 ALA A CA 20
ATOM 26403 C C . ALA A 1 93 ? -7.409 -1.638 -30.717 1.00 0.00 93 ALA A C 20
ATOM 26404 O O . ALA A 1 93 ? -7.050 -0.833 -31.591 1.00 0.00 93 ALA A O 20
ATOM 26411 N N . TYR A 1 94 ? -6.827 -1.715 -29.505 1.00 0.00 94 TYR A N 20
ATOM 26412 C CA . TYR A 1 94 ? -5.678 -0.895 -29.087 1.00 0.00 94 TYR A CA 20
ATOM 26413 C C . TYR A 1 94 ? -4.765 -1.751 -28.190 1.00 0.00 94 TYR A C 20
ATOM 26414 O O . TYR A 1 94 ? -5.207 -2.754 -27.614 1.00 0.00 94 TYR A O 20
ATOM 26432 N N . THR A 1 95 ? -3.501 -1.337 -28.057 1.00 0.00 95 THR A N 20
ATOM 26433 C CA . THR A 1 95 ? -2.534 -1.961 -27.146 1.00 0.00 95 THR A CA 20
ATOM 26434 C C . THR A 1 95 ? -2.058 -0.907 -26.126 1.00 0.00 95 THR A C 20
ATOM 26435 O O . THR A 1 95 ? -1.165 -0.094 -26.417 1.00 0.00 95 THR A O 20
ATOM 26446 N N . GLY A 1 96 ? -2.704 -0.899 -24.944 1.00 0.00 96 GLY A N 20
ATOM 26447 C CA . GLY A 1 96 ? -2.438 0.099 -23.912 1.00 0.00 96 GLY A CA 20
ATOM 26448 C C . GLY A 1 96 ? -2.417 -0.515 -22.518 1.00 0.00 96 GLY A C 20
ATOM 26449 O O . GLY A 1 96 ? -3.311 -0.266 -21.698 1.00 0.00 96 GLY A O 20
ATOM 26453 N N . TYR A 1 97 ? -1.378 -1.326 -22.254 1.00 0.00 97 TYR A N 20
ATOM 26454 C CA . TYR A 1 97 ? -1.178 -2.018 -20.965 1.00 0.00 97 TYR A CA 20
ATOM 26455 C C . TYR A 1 97 ? 0.324 -2.193 -20.699 1.00 0.00 97 TYR A C 20
ATOM 26456 O O . TYR A 1 97 ? 1.091 -2.476 -21.621 1.00 0.00 97 TYR A O 20
ATOM 26474 N N . ASN A 1 98 ? 0.739 -2.014 -19.435 1.00 0.00 98 ASN A N 20
ATOM 26475 C CA . ASN A 1 98 ? 2.158 -2.079 -19.032 1.00 0.00 98 ASN A CA 20
ATOM 26476 C C . ASN A 1 98 ? 2.538 -3.523 -18.650 1.00 0.00 98 ASN A C 20
ATOM 26477 O O . ASN A 1 98 ? 1.941 -4.110 -17.741 1.00 0.00 98 ASN A O 20
ATOM 26488 N N . ARG A 1 99 ? 3.516 -4.098 -19.378 1.00 0.00 99 ARG A N 20
ATOM 26489 C CA . ARG A 1 99 ? 4.061 -5.445 -19.100 1.00 0.00 99 ARG A CA 20
ATOM 26490 C C . ARG A 1 99 ? 5.516 -5.352 -18.601 1.00 0.00 99 ARG A C 20
ATOM 26491 O O . ARG A 1 99 ? 6.065 -4.254 -18.439 1.00 0.00 99 ARG A O 20
ATOM 26512 N N . ARG A 1 100 ? 6.116 -6.526 -18.374 1.00 0.00 100 ARG A N 20
ATOM 26513 C CA . ARG A 1 100 ? 7.545 -6.677 -18.052 1.00 0.00 100 ARG A CA 20
ATOM 26514 C C . ARG A 1 100 ? 7.990 -8.089 -18.448 1.00 0.00 100 ARG A C 20
ATOM 26515 O O . ARG A 1 100 ? 7.289 -9.053 -18.131 1.00 0.00 100 ARG A O 20
ATOM 26536 N N . GLY A 1 101 ? 9.138 -8.196 -19.147 1.00 0.00 101 GLY A N 20
ATOM 26537 C CA . GLY A 1 101 ? 9.660 -9.487 -19.619 1.00 0.00 101 GLY A CA 20
ATOM 26538 C C . GLY A 1 101 ? 10.161 -10.376 -18.484 1.00 0.00 101 GLY A C 20
ATOM 26539 O O . GLY A 1 101 ? 11.370 -10.463 -18.233 1.00 0.00 101 GLY A O 20
ATOM 26543 N N . SER A 1 102 ? 9.212 -11.019 -17.794 1.00 0.00 102 SER A N 20
ATOM 26544 C CA . SER A 1 102 ? 9.470 -11.915 -16.663 1.00 0.00 102 SER A CA 20
ATOM 26545 C C . SER A 1 102 ? 9.052 -13.339 -17.068 1.00 0.00 102 SER A C 20
ATOM 26546 O O . SER A 1 102 ? 7.880 -13.713 -16.936 1.00 0.00 102 SER A O 20
ATOM 26554 N N . LYS A 1 103 ? 10.000 -14.096 -17.630 1.00 0.00 103 LYS A N 20
ATOM 26555 C CA . LYS A 1 103 ? 9.758 -15.473 -18.063 1.00 0.00 103 LYS A CA 20
ATOM 26556 C C . LYS A 1 103 ? 11.072 -16.257 -17.919 1.00 0.00 103 LYS A C 20
ATOM 26557 O O . LYS A 1 103 ? 12.003 -16.061 -18.692 1.00 0.00 103 LYS A O 20
ATOM 26576 N N . ASP A 1 104 ? 11.119 -17.128 -16.903 1.00 0.00 104 ASP A N 20
ATOM 26577 C CA . ASP A 1 104 ? 12.248 -18.027 -16.640 1.00 0.00 104 ASP A CA 20
ATOM 26578 C C . ASP A 1 104 ? 11.680 -19.371 -16.157 1.00 0.00 104 ASP A C 20
ATOM 26579 O O . ASP A 1 104 ? 11.258 -19.504 -15.001 1.00 0.00 104 ASP A O 20
ATOM 26588 N N . SER A 1 105 ? 11.635 -20.343 -17.078 1.00 0.00 105 SER A N 20
ATOM 26589 C CA . SER A 1 105 ? 11.081 -21.674 -16.823 1.00 0.00 105 SER A CA 20
ATOM 26590 C C . SER A 1 105 ? 11.714 -22.677 -17.796 1.00 0.00 105 SER A C 20
ATOM 26591 O O . SER A 1 105 ? 11.222 -22.875 -18.917 1.00 0.00 105 SER A O 20
ATOM 26599 N N . GLN A 1 106 ? 12.857 -23.247 -17.388 1.00 0.00 106 GLN A N 20
ATOM 26600 C CA . GLN A 1 106 ? 13.499 -24.359 -18.106 1.00 0.00 106 GLN A CA 20
ATOM 26601 C C . GLN A 1 106 ? 13.285 -25.658 -17.324 1.00 0.00 106 GLN A C 20
ATOM 26602 O O . GLN A 1 106 ? 13.718 -25.777 -16.176 1.00 0.00 106 GLN A O 20
ATOM 26616 N N . LEU A 1 107 ? 12.600 -26.614 -17.956 1.00 0.00 107 LEU A N 20
ATOM 26617 C CA . LEU A 1 107 ? 12.508 -28.007 -17.467 1.00 0.00 107 LEU A CA 20
ATOM 26618 C C . LEU A 1 107 ? 13.881 -28.720 -17.591 1.00 0.00 107 LEU A C 20
ATOM 26619 O O . LEU A 1 107 ? 14.101 -29.774 -16.986 1.00 0.00 107 LEU A O 20
ATOM 26635 N N . ARG A 1 108 ? 14.780 -28.118 -18.399 1.00 0.00 108 ARG A N 20
ATOM 26636 C CA . ARG A 1 108 ? 16.149 -28.606 -18.649 1.00 0.00 108 ARG A CA 20
ATOM 26637 C C . ARG A 1 108 ? 17.163 -27.789 -17.800 1.00 0.00 108 ARG A C 20
ATOM 26638 O O . ARG A 1 108 ? 17.673 -28.312 -16.782 1.00 0.00 108 ARG A O 20
#

Secondary structure (DSSP, 8-state):
--SSSS--HHHHHHHSTHHHHHHHHHTS-S-SSS--SB-TTT--B--HHHHHHSTT--S-HHHHHHHHHH--S------------S--

Sequence (88 aa):
MASGWANDDAVNEQINSTIEDAIARARGEIPRGESLDECEECGAPIPQARREAIPGVRLCIHCQQEKDLQKPAYTGYNRRGSKDSQLRMASGWANDDAVNEQINSTIEDAIARARGEIPRGESLDECEECGAPIPQARREAIPGVRLCIHCQQEKDLQKPAYTGYNRRGSKDSQLRMASGWANDDAVNEQINSTIEDAIARARGEIPRGESLDECEECGAPIPQARREAIPGVRLCIHCQQEKDLQKPAYTGYNRRGSKDSQLRMASGWANDDAVNEQINSTIEDAIARARGEIPRGESLDECEECGAPIPQARREAIPGVRLCIHCQQEKDLQKPAYTGYNRRGSKDSQLRMASGWANDDAVNEQINSTIEDAIARARGEIPRGESLDECEECGAPIPQARREAIPGVRLCIHCQQEKDLQKPAYTGYNRRGSKDSQLRMASGWANDDAVNEQINSTIEDAIARARGEIPRGESLDECEECGAPIPQARREAIPGVRLCIHCQQEKDLQKPAYTGYNRRGSKDSQLRMASGWANDDAVNEQINSTIEDAIARARGEIPRGESLDECEECGAPIPQARREAIPGVRLCIHCQQEKDLQKPAYTGYNRRGSKDSQLRMASGWANDDAVNEQINSTIEDAIARARGEIPRGESLDECEECGAPIPQARREAIPGVRLCIHCQQEKDLQKPAYTGYNRRGSKDSQLRMASGWANDDAVNEQINSTIEDAIARARGEIPRGESLDECEECGAPIPQARREAIPGVRLCIHCQQEKDLQKPAYTGYNRRGSKDSQLRMASGWANDDAVNEQINSTIEDAIARARGEIPRGESLDECEECGAPIPQARREAIPGVRLCIHCQQEKDLQKPAYTGYNRRGSKDSQLRMASGWANDDAVNEQINSTIEDAIARARGEIPRGESLDECEECGAPIPQARREAIPGVRLCIHCQQEKDLQKPAYTGYNRRGSKDSQLRMASGWANDDAVNEQINSTIEDAIARARGEIPRGESLDECEECGAPIPQARREAIPGVRLCIHCQQEKDLQKPAYTGYNRRGSKDSQLRMASGWANDDAVNEQINSTIEDAIARARGEIPRGESLDECEECGAPIPQARREAIPGVRLCIHCQQEKDLQKPAYTGYNRRGSKDSQLRMASGWANDDAVNEQINSTIEDAIARARGEIPRGESLDECEECGAPIPQARREAIPGVRLCIHCQQEKDLQKPAYTGYNRRGSKDSQLRMASGWANDDAVNEQINSTIEDAIARARGEIPRGESLDECEECGAPIPQARREAIPGVRLCIHCQQEKDLQKPAYTGYNRRGSKDSQLRMASGWANDDAVNEQINSTIEDAIARARGEIPRGESLDECEECGAPIPQARREAIPGVRLCIHCQQEKDLQKPAYTGYNRRGSKDSQLRMASGWANDDAVNEQINSTIEDAIARARGEIPRGESLDECEECGAPIPQARREAIPGVRLCIHCQQEKDLQKPAYTGYNRRGSKDSQLRMASGWANDDAVNEQINSTIEDAIARARGEIPRGESLDECEECGAPIPQARREAIPGVRLCIHCQQEKDLQKPAYTGYNRRGSKDSQLRMASGWANDDAVNEQINSTIEDAIARARGEIPRGESLDECEECGAPIPQARREAIPGVRLCIHCQQEKDLQKPAYTGYNRRGSKDSQLRMASGWANDDAVNEQINSTIEDAIARARGEIPRGESLDECEECGAPIPQARREAIPGVRLCIHCQQEKDLQKPAYTGYNRRGSKDSQLR

Nearest PDB struct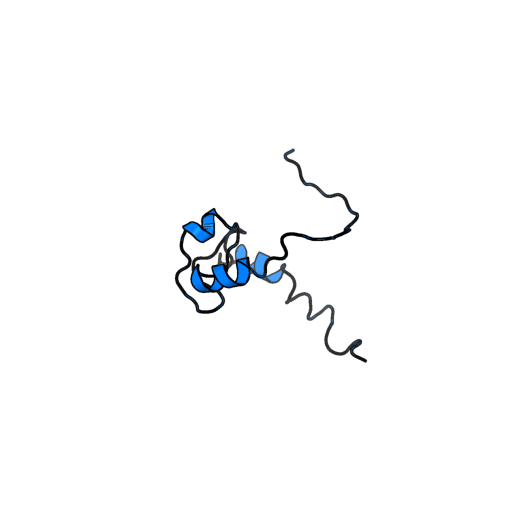ures (foldseek):
  2kgo-assembly1_A  TM=6.755E-01  e=1.083E-13  Escherichia coli K-12
  5w1s-assembly2_N  TM=4.829E-01  e=2.155E-03  Escherichia coli K-12
  6psq-assembly1_N  TM=4.655E-01  e=1.032E-03  Escherichia coli
  6psw-assembly1_N  TM=4.496E-01  e=1.103E-03  Escherichia coli
  2kgo-assembly1_A  TM=5.443E-01  e=1.686E-13  Escherichia coli K-12

InterPro domains:
  IPR000962 Zinc finger, DksA/TraR C4-type [PF01258] (39-67)
  IPR020458 Zinc finger, DksA/TraR C4-type conserved site [PS01102] (39-63)
  IPR020460 Zinc finger, DksA/TraR C4-type, bacteria [PR00618] (39-50)
  IPR020460 Zinc finger, DksA/TraR C4-type, bacteria [PR00618] (51-63)

Radius of gyration: 17.29 Å; Cα contacts (8 Å, |Δi|>4): 65; chains: 1; bounding box: 36×37×44 Å

Solvent-accessible surface area: 8236 Å² total; per-residue (Å²): 234,88,92,84,177,50,117,89,135,92,75,84,88,114,136,79,66,83,69,85,78,33,40,32,178,74,162,55,110,64,57,234,79,92,1,52,90,115,3,107,92,83,48,20,121,15,44,136,55,59,77,130,54,46,121,32,5,104,5,1,90,126,20,8,108,81,77,65,140,127,116,94,105,163,104,79,153,133,201,237,77,122,170,93,103,102,184,220

Organism: Escherichia coli (strain K12) (NCBI:txid83333)

Foldseek 3Di:
DPPPPQDDPVRVVVVCLVVLVCVCVVPNPHPSFLQRLAAPPHGHGADVVCRVVPRNDRHHPVRVVVVVVVDPVDDDDDDDPDDDDDPD